Protein 2MIM (pdb70)

Secondary structure (DSSP, 8-state):
----SSSTT-EEEETTEEEEE-TT-SSSB---S-GGG-BTTEEEEES--SB--EEEEEETTEEEEEE--B-SSSS--SS------S-SS-S--------S--SSSS----EEEETTEEEE----SSSSS--S--EESS------SSB-S-BSSS---S-EE--SSTT---EEE-----

Organism: Gallus gallus (NCBI:txid9031)

GO terms:
  GO:0042105 alpha-beta T cell receptor complex (C, IMP)

Radius of gyration: 16.87 Å; Cα contacts (8 Å, |Δi|>4): 384; chains: 1; bounding box: 54×38×41 Å

Solvent-accessible surface area: 12062 Å² total; per-residue (Å²): 109,129,133,143,32,78,77,115,4,17,27,63,30,47,25,56,29,10,30,2,40,2,36,1,71,40,126,79,11,147,24,97,31,44,93,96,33,27,76,115,45,75,0,55,2,99,80,22,76,66,44,78,39,17,2,15,0,36,1,56,135,80,42,42,9,11,26,25,24,60,142,16,29,117,67,79,74,80,190,140,144,91,77,203,158,60,101,104,161,129,126,75,93,191,116,114,67,52,102,81,197,85,69,130,157,74,74,38,14,27,37,107,122,51,95,40,74,8,18,2,56,17,21,63,77,125,130,134,101,39,46,46,7,25,53,18,71,161,80,118,38,30,88,37,197,102,0,65,27,21,17,69,183,70,55,14,172,10,37,4,13,4,34,118,70,118,108,10,68,8,42,0,31,15,124,64,182,216

Nearest PDB structures (foldseek):
  2mim-assembly1_A  TM=8.757E-01  e=3.373E-28  Gallus gallus
  1xmw-assembly1_A  TM=4.851E-01  e=3.081E-08  unclassified
  7kv5-assembly1_AAA  TM=5.959E-01  e=1.002E+00  Bacteroides fluxus YIT 12057
  8dul-assembly1_B  TM=2.317E-01  e=1.058E+00  Western equine encephalitis virus
  8eeu-assembly1_D  TM=1.425E-01  e=3.004E+00  Venezuelan equine encephalitis virus

Structure (mmCIF, N/CA/C/O backbone):
data_2MIM
#
_entry.id   2MIM
#
loop_
_atom_site.group_PDB
_atom_site.id
_atom_site.type_symbol
_atom_site.label_atom_id
_atom_site.label_alt_id
_atom_site.label_comp_id
_atom_site.label_asym_id
_atom_site.label_entity_id
_atom_site.label_seq_id
_atom_site.pdbx_PDB_ins_code
_atom_site.Cartn_x
_atom_site.Cartn_y
_atom_site.Cartn_z
_atom_site.occupancy
_atom_site.B_iso_or_equiv
_atom_site.auth_seq_id
_atom_site.auth_comp_id
_atom_site.auth_asym_id
_atom_site.auth_atom_id
_atom_site.pdbx_PDB_model_num
ATOM 1 N N . GLY A 1 1 ? 12.195 -1.072 20.837 1.00 0.00 1 GLY A N 1
ATOM 2 C CA . GLY A 1 1 ? 13.545 -1.640 20.567 1.00 0.00 1 GLY A CA 1
ATOM 3 C C . GLY A 1 1 ? 13.513 -2.737 19.521 1.00 0.00 1 GLY A C 1
ATOM 4 O O . GLY A 1 1 ? 13.911 -2.523 18.375 1.00 0.00 1 GLY A O 1
ATOM 10 N N . SER A 1 2 ? 13.040 -3.915 19.915 1.00 0.00 2 SER A N 1
ATOM 11 C CA . SER A 1 2 ? 12.959 -5.050 19.003 1.00 0.00 2 SER A CA 1
ATOM 12 C C . SER A 1 2 ? 11.656 -5.018 18.209 1.00 0.00 2 SER A C 1
ATOM 13 O O . SER A 1 2 ? 10.704 -5.728 18.532 1.00 0.00 2 SER A O 1
ATOM 21 N N . HIS A 1 3 ? 11.622 -4.190 17.170 1.00 0.00 3 HIS A N 1
ATOM 22 C CA . HIS A 1 3 ? 10.437 -4.065 16.330 1.00 0.00 3 HIS A CA 1
ATOM 23 C C . HIS A 1 3 ? 10.696 -4.624 14.935 1.00 0.00 3 HIS A C 1
ATOM 24 O O . HIS A 1 3 ? 9.801 -5.186 14.304 1.00 0.00 3 HIS A O 1
ATOM 38 N N . MET A 1 4 ? 11.927 -4.464 14.458 1.00 0.00 4 MET A N 1
ATOM 39 C CA . MET A 1 4 ? 12.304 -4.952 13.136 1.00 0.00 4 MET A CA 1
ATOM 40 C C . MET A 1 4 ? 11.473 -4.279 12.049 1.00 0.00 4 MET A C 1
ATOM 41 O O . MET A 1 4 ? 10.380 -3.776 12.311 1.00 0.00 4 MET A O 1
ATOM 55 N N . GLY A 1 5 ? 11.997 -4.274 10.828 1.00 0.00 5 GLY A N 1
ATOM 56 C CA . GLY A 1 5 ? 11.290 -3.660 9.720 1.00 0.00 5 GLY A CA 1
ATOM 57 C C . GLY A 1 5 ? 11.205 -2.153 9.849 1.00 0.00 5 GLY A C 1
ATOM 58 O O . GLY A 1 5 ? 12.145 -1.438 9.501 1.00 0.00 5 GLY A O 1
ATOM 62 N N . GLN A 1 6 ? 10.074 -1.668 10.351 1.00 0.00 6 GLN A N 1
ATOM 63 C CA . GLN A 1 6 ? 9.867 -0.235 10.527 1.00 0.00 6 GLN A CA 1
ATOM 64 C C . GLN A 1 6 ? 8.517 0.043 11.180 1.00 0.00 6 GLN A C 1
ATOM 65 O O . GLN A 1 6 ? 8.423 0.832 12.121 1.00 0.00 6 GLN A O 1
ATOM 79 N N . GLU A 1 7 ? 7.475 -0.609 10.676 1.00 0.00 7 GLU A N 1
ATOM 80 C CA . GLU A 1 7 ? 6.131 -0.431 11.211 1.00 0.00 7 GLU A CA 1
ATOM 81 C C . GLU A 1 7 ? 5.395 -1.764 11.289 1.00 0.00 7 GLU A C 1
ATOM 82 O O . GLU A 1 7 ? 6.002 -2.826 11.152 1.00 0.00 7 GLU A O 1
ATOM 94 N N . GLU A 1 8 ? 4.082 -1.703 11.508 1.00 0.00 8 GLU A N 1
ATOM 95 C CA . GLU A 1 8 ? 3.264 -2.909 11.601 1.00 0.00 8 GLU A CA 1
ATOM 96 C C . GLU A 1 8 ? 3.585 -3.865 10.457 1.00 0.00 8 GLU A C 1
ATOM 97 O O . GLU A 1 8 ? 3.693 -5.075 10.654 1.00 0.00 8 GLU A O 1
ATOM 109 N N . PHE A 1 9 ? 3.748 -3.308 9.263 1.00 0.00 9 PHE A N 1
ATOM 110 C CA . PHE A 1 9 ? 4.069 -4.103 8.087 1.00 0.00 9 PHE A CA 1
ATOM 111 C C . PHE A 1 9 ? 5.520 -4.573 8.138 1.00 0.00 9 PHE A C 1
ATOM 112 O O . PHE A 1 9 ? 5.858 -5.631 7.609 1.00 0.00 9 PHE A O 1
ATOM 129 N N . ALA A 1 10 ? 6.371 -3.777 8.785 1.00 0.00 10 ALA A N 1
ATOM 130 C CA . ALA A 1 10 ? 7.789 -4.104 8.919 1.00 0.00 10 ALA A CA 1
ATOM 131 C C . ALA A 1 10 ? 8.378 -4.618 7.607 1.00 0.00 10 ALA A C 1
ATOM 132 O O . ALA A 1 10 ? 8.308 -5.811 7.309 1.00 0.00 10 ALA A O 1
ATOM 139 N N . VAL A 1 11 ? 8.960 -3.712 6.828 1.00 0.00 11 VAL A N 1
ATOM 140 C CA . VAL A 1 11 ? 9.563 -4.078 5.551 1.00 0.00 11 VAL A CA 1
ATOM 141 C C . VAL A 1 11 ? 11.066 -4.282 5.689 1.00 0.00 11 VAL A C 1
ATOM 142 O O . VAL A 1 11 ? 11.733 -3.566 6.435 1.00 0.00 11 VAL A O 1
ATOM 155 N N . GLU A 1 12 ? 11.593 -5.258 4.959 1.00 0.00 12 GLU A N 1
ATOM 156 C CA . GLU A 1 12 ? 13.019 -5.550 4.996 1.00 0.00 12 GLU A CA 1
ATOM 157 C C . GLU A 1 12 ? 13.581 -5.692 3.587 1.00 0.00 12 GLU A C 1
ATOM 158 O O . GLU A 1 12 ? 13.310 -6.674 2.896 1.00 0.00 12 GLU A O 1
ATOM 170 N N . ILE A 1 13 ? 14.366 -4.706 3.165 1.00 0.00 13 ILE A N 1
ATOM 171 C CA . ILE A 1 13 ? 14.966 -4.726 1.837 1.00 0.00 13 ILE A CA 1
ATOM 172 C C . ILE A 1 13 ? 16.288 -5.487 1.847 1.00 0.00 13 ILE A C 1
ATOM 173 O O . ILE A 1 13 ? 17.096 -5.334 2.762 1.00 0.00 13 ILE A O 1
ATOM 189 N N . SER A 1 14 ? 16.502 -6.306 0.823 1.00 0.00 14 SER A N 1
ATOM 190 C CA . SER A 1 14 ? 17.727 -7.089 0.713 1.00 0.00 14 SER A CA 1
ATOM 191 C C . SER A 1 14 ? 18.235 -7.100 -0.725 1.00 0.00 14 SER A C 1
ATOM 192 O O . SER A 1 14 ? 17.783 -7.898 -1.546 1.00 0.00 14 SER A O 1
ATOM 200 N N . GLY A 1 15 ? 19.173 -6.207 -1.024 1.00 0.00 15 GLY A N 1
ATOM 201 C CA . GLY A 1 15 ? 19.721 -6.130 -2.366 1.00 0.00 15 GLY A CA 1
ATOM 202 C C . GLY A 1 15 ? 18.653 -5.854 -3.406 1.00 0.00 15 GLY A C 1
ATOM 203 O O . GLY A 1 15 ? 18.083 -4.765 -3.446 1.00 0.00 15 GLY A O 1
ATOM 207 N N . THR A 1 16 ? 18.377 -6.846 -4.246 1.00 0.00 16 THR A N 1
ATOM 208 C CA . THR A 1 16 ? 17.364 -6.706 -5.286 1.00 0.00 16 THR A CA 1
ATOM 209 C C . THR A 1 16 ? 16.056 -7.378 -4.873 1.00 0.00 16 THR A C 1
ATOM 210 O O . THR A 1 16 ? 15.146 -7.533 -5.688 1.00 0.00 16 THR A O 1
ATOM 221 N N . THR A 1 17 ? 15.965 -7.776 -3.606 1.00 0.00 17 THR A N 1
ATOM 222 C CA . THR A 1 17 ? 14.767 -8.430 -3.095 1.00 0.00 17 THR A CA 1
ATOM 223 C C . THR A 1 17 ? 14.380 -7.870 -1.729 1.00 0.00 17 THR A C 1
ATOM 224 O O . THR A 1 17 ? 15.199 -7.821 -0.812 1.00 0.00 17 THR A O 1
ATOM 235 N N . VAL A 1 18 ? 13.124 -7.456 -1.602 1.00 0.00 18 VAL A N 1
ATOM 236 C CA . VAL A 1 18 ? 12.621 -6.907 -0.348 1.00 0.00 18 VAL A CA 1
ATOM 237 C C . VAL A 1 18 ? 11.373 -7.661 0.107 1.00 0.00 18 VAL A C 1
ATOM 238 O O . VAL A 1 18 ? 10.481 -7.943 -0.693 1.00 0.00 18 VAL A O 1
ATOM 251 N N . THR A 1 19 ? 11.323 -7.990 1.394 1.00 0.00 19 THR A N 1
ATOM 252 C CA . THR A 1 19 ? 10.190 -8.720 1.952 1.00 0.00 19 THR A CA 1
ATOM 253 C C . THR A 1 19 ? 9.370 -7.838 2.889 1.00 0.00 19 THR A C 1
ATOM 254 O O . THR A 1 19 ? 9.901 -6.932 3.532 1.00 0.00 19 THR A O 1
ATOM 265 N N . ILE A 1 20 ? 8.071 -8.115 2.962 1.00 0.00 20 ILE A N 1
ATOM 266 C CA . ILE A 1 20 ? 7.169 -7.356 3.822 1.00 0.00 20 ILE A CA 1
ATOM 267 C C . ILE A 1 20 ? 6.372 -8.290 4.726 1.00 0.00 20 ILE A C 1
ATOM 268 O O . ILE A 1 20 ? 6.001 -9.388 4.319 1.00 0.00 20 ILE A O 1
ATOM 284 N N . THR A 1 21 ? 6.119 -7.853 5.955 1.00 0.00 21 THR A N 1
ATOM 285 C CA . THR A 1 21 ? 5.373 -8.660 6.916 1.00 0.00 21 THR A CA 1
ATOM 286 C C . THR A 1 21 ? 3.924 -8.184 7.033 1.00 0.00 21 THR A C 1
ATOM 287 O O . THR A 1 21 ? 3.653 -6.983 7.032 1.00 0.00 21 THR A O 1
ATOM 298 N N . CYS A 1 22 ? 2.998 -9.136 7.146 1.00 0.00 22 CYS A N 1
ATOM 299 C CA . CYS A 1 22 ? 1.580 -8.811 7.277 1.00 0.00 22 CYS A CA 1
ATOM 300 C C . CYS A 1 22 ? 1.169 -8.776 8.750 1.00 0.00 22 CYS A C 1
ATOM 301 O O . CYS A 1 22 ? 1.167 -9.807 9.423 1.00 0.00 22 CYS A O 1
ATOM 308 N N . PRO A 1 23 ? 0.820 -7.588 9.276 1.00 0.00 23 PRO A N 1
ATOM 309 C CA . PRO A 1 23 ? 0.416 -7.432 10.674 1.00 0.00 23 PRO A CA 1
ATOM 310 C C . PRO A 1 23 ? -1.061 -7.739 10.911 1.00 0.00 23 PRO A C 1
ATOM 311 O O . PRO A 1 23 ? -1.557 -7.601 12.030 1.00 0.00 23 PRO A O 1
ATOM 322 N N . SER A 1 24 ? -1.764 -8.148 9.860 1.00 0.00 24 SER A N 1
ATOM 323 C CA . SER A 1 24 ? -3.184 -8.462 9.972 1.00 0.00 24 SER A CA 1
ATOM 324 C C . SER A 1 24 ? -3.423 -9.575 10.987 1.00 0.00 24 SER A C 1
ATOM 325 O O . SER A 1 24 ? -4.411 -9.558 11.720 1.00 0.00 24 SER A O 1
ATOM 333 N N . SER A 1 25 ? -2.509 -10.535 11.026 1.00 0.00 25 SER A N 1
ATOM 334 C CA . SER A 1 25 ? -2.613 -11.656 11.958 1.00 0.00 25 SER A CA 1
ATOM 335 C C . SER A 1 25 ? -1.438 -12.619 11.794 1.00 0.00 25 SER A C 1
ATOM 336 O O . SER A 1 25 ? -0.452 -12.536 12.527 1.00 0.00 25 SER A O 1
ATOM 344 N N . GLY A 1 26 ? -1.545 -13.533 10.831 1.00 0.00 26 GLY A N 1
ATOM 345 C CA . GLY A 1 26 ? -0.480 -14.493 10.599 1.00 0.00 26 GLY A CA 1
ATOM 346 C C . GLY A 1 26 ? -0.976 -15.927 10.585 1.00 0.00 26 GLY A C 1
ATOM 347 O O . GLY A 1 26 ? -0.422 -16.788 11.269 1.00 0.00 26 GLY A O 1
ATOM 351 N N . ASP A 1 27 ? -2.022 -16.184 9.806 1.00 0.00 27 ASP A N 1
ATOM 352 C CA . ASP A 1 27 ? -2.592 -17.524 9.707 1.00 0.00 27 ASP A CA 1
ATOM 353 C C . ASP A 1 27 ? -2.909 -17.879 8.256 1.00 0.00 27 ASP A C 1
ATOM 354 O O . ASP A 1 27 ? -2.624 -18.986 7.800 1.00 0.00 27 ASP A O 1
ATOM 363 N N . ASP A 1 28 ? -3.500 -16.930 7.537 1.00 0.00 28 ASP A N 1
ATOM 364 C CA . ASP A 1 28 ? -3.858 -17.134 6.138 1.00 0.00 28 ASP A CA 1
ATOM 365 C C . ASP A 1 28 ? -4.047 -15.792 5.440 1.00 0.00 28 ASP A C 1
ATOM 366 O O . ASP A 1 28 ? -5.155 -15.437 5.036 1.00 0.00 28 ASP A O 1
ATOM 375 N N . ILE A 1 29 ? -2.956 -15.046 5.315 1.00 0.00 29 ILE A N 1
ATOM 376 C CA . ILE A 1 29 ? -2.992 -13.735 4.683 1.00 0.00 29 ILE A CA 1
ATOM 377 C C . ILE A 1 29 ? -3.171 -13.844 3.172 1.00 0.00 29 ILE A C 1
ATOM 378 O O . ILE A 1 29 ? -2.566 -14.695 2.520 1.00 0.00 29 ILE A O 1
ATOM 394 N N . LYS A 1 30 ? -4.013 -12.971 2.629 1.00 0.00 30 LYS A N 1
ATOM 395 C CA . LYS A 1 30 ? -4.288 -12.953 1.199 1.00 0.00 30 LYS A CA 1
ATOM 396 C C . LYS A 1 30 ? -3.905 -11.610 0.586 1.00 0.00 30 LYS A C 1
ATOM 397 O O . LYS A 1 30 ? -4.490 -10.578 0.914 1.00 0.00 30 LYS A O 1
ATOM 416 N N . TRP A 1 31 ? -2.924 -11.631 -0.309 1.00 0.00 31 TRP A N 1
ATOM 417 C CA . TRP A 1 31 ? -2.471 -10.414 -0.970 1.00 0.00 31 TRP A CA 1
ATOM 418 C C . TRP A 1 31 ? -3.285 -10.158 -2.235 1.00 0.00 31 TRP A C 1
ATOM 419 O O . TRP A 1 31 ? -4.063 -11.010 -2.663 1.00 0.00 31 TRP A O 1
ATOM 440 N N . LYS A 1 32 ? -3.116 -8.978 -2.822 1.00 0.00 32 LYS A N 1
ATOM 441 C CA . LYS A 1 32 ? -3.859 -8.621 -4.032 1.00 0.00 32 LYS A CA 1
ATOM 442 C C . LYS A 1 32 ? -2.962 -7.964 -5.084 1.00 0.00 32 LYS A C 1
ATOM 443 O O . LYS A 1 32 ? -2.741 -8.535 -6.151 1.00 0.00 32 LYS A O 1
ATOM 462 N N . PRO A 1 33 ? -2.442 -6.748 -4.806 1.00 0.00 33 PRO A N 1
ATOM 463 C CA . PRO A 1 33 ? -1.581 -6.011 -5.731 1.00 0.00 33 PRO A CA 1
ATOM 464 C C . PRO A 1 33 ? -0.730 -6.915 -6.618 1.00 0.00 33 PRO A C 1
ATOM 465 O O . PRO A 1 33 ? -0.547 -6.643 -7.805 1.00 0.00 33 PRO A O 1
ATOM 476 N N . ASP A 1 34 ? -0.215 -7.991 -6.036 1.00 0.00 34 ASP A N 1
ATOM 477 C CA . ASP A 1 34 ? 0.613 -8.935 -6.775 1.00 0.00 34 ASP A CA 1
ATOM 478 C C . ASP A 1 34 ? 0.857 -10.198 -5.952 1.00 0.00 34 ASP A C 1
ATOM 479 O O . ASP A 1 34 ? 1.807 -10.270 -5.174 1.00 0.00 34 ASP A O 1
ATOM 488 N N . PRO A 1 35 ? 0.000 -11.217 -6.120 1.00 0.00 35 PRO A N 1
ATOM 489 C CA . PRO A 1 35 ? 0.127 -12.482 -5.395 1.00 0.00 35 PRO A CA 1
ATOM 490 C C . PRO A 1 35 ? 1.397 -13.224 -5.784 1.00 0.00 35 PRO A C 1
ATOM 491 O O . PRO A 1 35 ? 1.910 -14.043 -5.022 1.00 0.00 35 PRO A O 1
ATOM 502 N N . ALA A 1 36 ? 1.904 -12.921 -6.974 1.00 0.00 36 ALA A N 1
ATOM 503 C CA . ALA A 1 36 ? 3.124 -13.549 -7.467 1.00 0.00 36 ALA A CA 1
ATOM 504 C C . ALA A 1 36 ? 4.270 -13.343 -6.482 1.00 0.00 36 ALA A C 1
ATOM 505 O O . ALA A 1 36 ? 5.146 -14.197 -6.342 1.00 0.00 36 ALA A O 1
ATOM 512 N N . LEU A 1 37 ? 4.247 -12.206 -5.793 1.00 0.00 37 LEU A N 1
ATOM 513 C CA . LEU A 1 37 ? 5.274 -11.882 -4.809 1.00 0.00 37 LEU A CA 1
ATOM 514 C C . LEU A 1 37 ? 4.650 -11.718 -3.427 1.00 0.00 37 LEU A C 1
ATOM 515 O O . LEU A 1 37 ? 4.964 -10.777 -2.698 1.00 0.00 37 LEU A O 1
ATOM 531 N N . GLY A 1 38 ? 3.763 -12.642 -3.076 1.00 0.00 38 GLY A N 1
ATOM 532 C CA . GLY A 1 38 ? 3.103 -12.589 -1.786 1.00 0.00 38 GLY A CA 1
ATOM 533 C C . GLY A 1 38 ? 3.144 -13.918 -1.064 1.00 0.00 38 GLY A C 1
ATOM 534 O O . GLY A 1 38 ? 2.533 -14.892 -1.505 1.00 0.00 38 GLY A O 1
ATOM 538 N N . ASP A 1 39 ? 3.866 -13.960 0.050 1.00 0.00 39 ASP A N 1
ATOM 539 C CA . ASP A 1 39 ? 3.982 -15.185 0.834 1.00 0.00 39 ASP A CA 1
ATOM 540 C C . ASP A 1 39 ? 3.000 -15.175 2.001 1.00 0.00 39 ASP A C 1
ATOM 541 O O . ASP A 1 39 ? 2.297 -14.190 2.222 1.00 0.00 39 ASP A O 1
ATOM 550 N N . ASN A 1 40 ? 2.957 -16.270 2.753 1.00 0.00 40 ASN A N 1
ATOM 551 C CA . ASN A 1 40 ? 2.060 -16.356 3.897 1.00 0.00 40 ASN A CA 1
ATOM 552 C C . ASN A 1 40 ? 2.550 -15.452 5.015 1.00 0.00 40 ASN A C 1
ATOM 553 O O . ASN A 1 40 ? 3.662 -15.613 5.519 1.00 0.00 40 ASN A O 1
ATOM 564 N N . ASN A 1 41 ? 1.722 -14.487 5.383 1.00 0.00 41 ASN A N 1
ATOM 565 C CA . ASN A 1 41 ? 2.076 -13.536 6.426 1.00 0.00 41 ASN A CA 1
ATOM 566 C C . ASN A 1 41 ? 3.308 -12.743 6.005 1.00 0.00 41 ASN A C 1
ATOM 567 O O . ASN A 1 41 ? 4.003 -12.160 6.837 1.00 0.00 41 ASN A O 1
ATOM 578 N N . LYS A 1 42 ? 3.579 -12.733 4.699 1.00 0.00 42 LYS A N 1
ATOM 579 C CA . LYS A 1 42 ? 4.732 -12.024 4.173 1.00 0.00 42 LYS A CA 1
ATOM 580 C C . LYS A 1 42 ? 4.564 -11.703 2.689 1.00 0.00 42 LYS A C 1
ATOM 581 O O . LYS A 1 42 ? 3.746 -12.306 1.999 1.00 0.00 42 LYS A O 1
ATOM 600 N N . TYR A 1 43 ? 5.357 -10.752 2.206 1.00 0.00 43 TYR A N 1
ATOM 601 C CA . TYR A 1 43 ? 5.318 -10.350 0.803 1.00 0.00 43 TYR A CA 1
ATOM 602 C C . TYR A 1 43 ? 6.734 -10.263 0.250 1.00 0.00 43 TYR A C 1
ATOM 603 O O . TYR A 1 43 ? 7.452 -9.297 0.505 1.00 0.00 43 TYR A O 1
ATOM 621 N N . ILE A 1 44 ? 7.135 -11.286 -0.492 1.00 0.00 44 ILE A N 1
ATOM 622 C CA . ILE A 1 44 ? 8.473 -11.336 -1.065 1.00 0.00 44 ILE A CA 1
ATOM 623 C C . ILE A 1 44 ? 8.541 -10.605 -2.401 1.00 0.00 44 ILE A C 1
ATOM 624 O O . ILE A 1 44 ? 8.119 -11.133 -3.429 1.00 0.00 44 ILE A O 1
ATOM 640 N N . ILE A 1 45 ? 9.083 -9.391 -2.380 1.00 0.00 45 ILE A N 1
ATOM 641 C CA . ILE A 1 45 ? 9.213 -8.592 -3.594 1.00 0.00 45 ILE A CA 1
ATOM 642 C C . ILE A 1 45 ? 10.510 -8.917 -4.324 1.00 0.00 45 ILE A C 1
ATOM 643 O O . ILE A 1 45 ? 11.574 -9.001 -3.711 1.00 0.00 45 ILE A O 1
ATOM 659 N N . GLN A 1 46 ? 10.416 -9.098 -5.636 1.00 0.00 46 GLN A N 1
ATOM 660 C CA . GLN A 1 46 ? 11.583 -9.413 -6.447 1.00 0.00 46 GLN A CA 1
ATOM 661 C C . GLN A 1 46 ? 11.498 -8.732 -7.807 1.00 0.00 46 GLN A C 1
ATOM 662 O O . GLN A 1 46 ? 10.420 -8.630 -8.394 1.00 0.00 46 GLN A O 1
ATOM 676 N N . ASN A 1 47 ? 12.638 -8.258 -8.301 1.00 0.00 47 ASN A N 1
ATOM 677 C CA . ASN A 1 47 ? 12.684 -7.577 -9.590 1.00 0.00 47 ASN A CA 1
ATOM 678 C C . ASN A 1 47 ? 11.698 -6.412 -9.617 1.00 0.00 47 ASN A C 1
ATOM 679 O O . ASN A 1 47 ? 11.219 -6.013 -10.678 1.00 0.00 47 ASN A O 1
ATOM 690 N N . HIS A 1 48 ? 11.397 -5.875 -8.437 1.00 0.00 48 HIS A N 1
ATOM 691 C CA . HIS A 1 48 ? 10.466 -4.761 -8.313 1.00 0.00 48 HIS A CA 1
ATOM 692 C C . HIS A 1 48 ? 10.906 -3.580 -9.171 1.00 0.00 48 HIS A C 1
ATOM 693 O O . HIS A 1 48 ? 12.041 -3.531 -9.645 1.00 0.00 48 HIS A O 1
ATOM 707 N N . ASP A 1 49 ? 9.998 -2.631 -9.364 1.00 0.00 49 ASP A N 1
ATOM 708 C CA . ASP A 1 49 ? 10.288 -1.448 -10.164 1.00 0.00 49 ASP A CA 1
ATOM 709 C C . ASP A 1 49 ? 10.150 -0.180 -9.329 1.00 0.00 49 ASP A C 1
ATOM 710 O O . ASP A 1 49 ? 9.196 -0.029 -8.564 1.00 0.00 49 ASP A O 1
ATOM 719 N N . SER A 1 50 ? 11.106 0.731 -9.481 1.00 0.00 50 SER A N 1
ATOM 720 C CA . SER A 1 50 ? 11.089 1.990 -8.743 1.00 0.00 50 SER A CA 1
ATOM 721 C C . SER A 1 50 ? 9.773 2.727 -8.960 1.00 0.00 50 SER A C 1
ATOM 722 O O . SER A 1 50 ? 9.627 3.481 -9.923 1.00 0.00 50 SER A O 1
ATOM 730 N N . SER A 1 51 ? 8.812 2.504 -8.068 1.00 0.00 51 SER A N 1
ATOM 731 C CA . SER A 1 51 ? 7.512 3.153 -8.185 1.00 0.00 51 SER A CA 1
ATOM 732 C C . SER A 1 51 ? 6.616 2.841 -6.995 1.00 0.00 51 SER A C 1
ATOM 733 O O . SER A 1 51 ? 6.974 2.047 -6.123 1.00 0.00 51 SER A O 1
ATOM 741 N N . PRO A 1 52 ? 5.437 3.493 -6.946 1.00 0.00 52 PRO A N 1
ATOM 742 C CA . PRO A 1 52 ? 4.472 3.331 -5.867 1.00 0.00 52 PRO A CA 1
ATOM 743 C C . PRO A 1 52 ? 3.446 2.236 -6.115 1.00 0.00 52 PRO A C 1
ATOM 744 O O . PRO A 1 52 ? 3.370 1.661 -7.202 1.00 0.00 52 PRO A O 1
ATOM 755 N N . LEU A 1 53 ? 2.645 1.977 -5.087 1.00 0.00 53 LEU A N 1
ATOM 756 C CA . LEU A 1 53 ? 1.591 0.977 -5.147 1.00 0.00 53 LEU A CA 1
ATOM 757 C C . LEU A 1 53 ? 0.880 0.885 -3.808 1.00 0.00 53 LEU A C 1
ATOM 758 O O . LEU A 1 53 ? 1.488 1.069 -2.755 1.00 0.00 53 LEU A O 1
ATOM 774 N N . THR A 1 54 ? -0.403 0.574 -3.852 1.00 0.00 54 THR A N 1
ATOM 775 C CA . THR A 1 54 ? -1.185 0.429 -2.639 1.00 0.00 54 THR A CA 1
ATOM 776 C C . THR A 1 54 ? -1.324 -1.052 -2.316 1.00 0.00 54 THR A C 1
ATOM 777 O O . THR A 1 54 ? -1.995 -1.795 -3.032 1.00 0.00 54 THR A O 1
ATOM 788 N N . VAL A 1 55 ? -0.658 -1.480 -1.252 1.00 0.00 55 VAL A N 1
ATOM 789 C CA . VAL A 1 55 ? -0.683 -2.878 -0.859 1.00 0.00 55 VAL A CA 1
ATOM 790 C C . VAL A 1 55 ? -1.725 -3.138 0.221 1.00 0.00 55 VAL A C 1
ATOM 791 O O . VAL A 1 55 ? -1.758 -2.460 1.247 1.00 0.00 55 VAL A O 1
ATOM 804 N N . SER A 1 56 ? -2.575 -4.129 -0.022 1.00 0.00 56 SER A N 1
ATOM 805 C CA . SER A 1 56 ? -3.621 -4.488 0.923 1.00 0.00 56 SER A CA 1
ATOM 806 C C . SER A 1 56 ? -3.390 -5.891 1.470 1.00 0.00 56 SER A C 1
ATOM 807 O O . SER A 1 56 ? -3.044 -6.811 0.728 1.00 0.00 56 SER A O 1
ATOM 815 N N . CYS A 1 57 ? -3.575 -6.043 2.774 1.00 0.00 57 CYS A N 1
ATOM 816 C CA . CYS A 1 57 ? -3.381 -7.326 3.433 1.00 0.00 57 CYS A CA 1
ATOM 817 C C . CYS A 1 57 ? -4.673 -7.797 4.086 1.00 0.00 57 CYS A C 1
ATOM 818 O O . CYS A 1 57 ? -5.439 -6.994 4.619 1.00 0.00 57 CYS A O 1
ATOM 825 N N . THR A 1 58 ? -4.915 -9.101 4.034 1.00 0.00 58 THR A N 1
ATOM 826 C CA . THR A 1 58 ? -6.122 -9.669 4.616 1.00 0.00 58 THR A CA 1
ATOM 827 C C . THR A 1 58 ? -5.825 -10.976 5.343 1.00 0.00 58 THR A C 1
ATOM 828 O O . THR A 1 58 ? -5.686 -12.026 4.716 1.00 0.00 58 THR A O 1
ATOM 839 N N . ALA A 1 59 ? -5.744 -10.909 6.667 1.00 0.00 59 ALA A N 1
ATOM 840 C CA . ALA A 1 59 ? -5.481 -12.094 7.473 1.00 0.00 59 ALA A CA 1
ATOM 841 C C . ALA A 1 59 ? -6.709 -12.470 8.293 1.00 0.00 59 ALA A C 1
ATOM 842 O O . ALA A 1 59 ? -6.946 -11.910 9.364 1.00 0.00 59 ALA A O 1
ATOM 849 N N . GLY A 1 60 ? -7.493 -13.414 7.783 1.00 0.00 60 GLY A N 1
ATOM 850 C CA . GLY A 1 60 ? -8.690 -13.835 8.486 1.00 0.00 60 GLY A CA 1
ATOM 851 C C . GLY A 1 60 ? -9.710 -12.719 8.600 1.00 0.00 60 GLY A C 1
ATOM 852 O O . GLY A 1 60 ? -10.409 -12.408 7.636 1.00 0.00 60 GLY A O 1
ATOM 856 N N . ASP A 1 61 ? -9.792 -12.114 9.780 1.00 0.00 61 ASP A N 1
ATOM 857 C CA . ASP A 1 61 ? -10.732 -11.024 10.016 1.00 0.00 61 ASP A CA 1
ATOM 858 C C . ASP A 1 61 ? -9.996 -9.705 10.234 1.00 0.00 61 ASP A C 1
ATOM 859 O O . ASP A 1 61 ? -10.490 -8.815 10.927 1.00 0.00 61 ASP A O 1
ATOM 868 N N . GLN A 1 62 ? -8.812 -9.585 9.640 1.00 0.00 62 GLN A N 1
ATOM 869 C CA . GLN A 1 62 ? -8.009 -8.373 9.772 1.00 0.00 62 GLN A CA 1
ATOM 870 C C . GLN A 1 62 ? -7.641 -7.811 8.402 1.00 0.00 62 GLN A C 1
ATOM 871 O O . GLN A 1 62 ? -7.515 -8.554 7.429 1.00 0.00 62 GLN A O 1
ATOM 885 N N . GLU A 1 63 ? -7.469 -6.494 8.333 1.00 0.00 63 GLU A N 1
ATOM 886 C CA . GLU A 1 63 ? -7.116 -5.833 7.082 1.00 0.00 63 GLU A CA 1
ATOM 887 C C . GLU A 1 63 ? -6.095 -4.724 7.316 1.00 0.00 63 GLU A C 1
ATOM 888 O O . GLU A 1 63 ? -6.314 -3.825 8.129 1.00 0.00 63 GLU A O 1
ATOM 900 N N . HIS A 1 64 ? -4.979 -4.793 6.597 1.00 0.00 64 HIS A N 1
ATOM 901 C CA . HIS A 1 64 ? -3.922 -3.795 6.722 1.00 0.00 64 HIS A CA 1
ATOM 902 C C . HIS A 1 64 ? -3.437 -3.345 5.348 1.00 0.00 64 HIS A C 1
ATOM 903 O O . HIS A 1 64 ? -3.192 -4.167 4.466 1.00 0.00 64 HIS A O 1
ATOM 917 N N . THR A 1 65 ? -3.305 -2.035 5.170 1.00 0.00 65 THR A N 1
ATOM 918 C CA . THR A 1 65 ? -2.854 -1.477 3.900 1.00 0.00 65 THR A CA 1
ATOM 919 C C . THR A 1 65 ? -1.694 -0.507 4.107 1.00 0.00 65 THR A C 1
ATOM 920 O O . THR A 1 65 ? -1.583 0.127 5.156 1.00 0.00 65 THR A O 1
ATOM 931 N N . MET A 1 66 ? -0.830 -0.398 3.103 1.00 0.00 66 MET A N 1
ATOM 932 C CA . MET A 1 66 ? 0.320 0.499 3.183 1.00 0.00 66 MET A CA 1
ATOM 933 C C . MET A 1 66 ? 0.855 0.832 1.793 1.00 0.00 66 MET A C 1
ATOM 934 O O . MET A 1 66 ? 1.037 -0.055 0.960 1.00 0.00 66 MET A O 1
ATOM 948 N N . TYR A 1 67 ? 1.114 2.112 1.546 1.00 0.00 67 TYR A N 1
ATOM 949 C CA . TYR A 1 67 ? 1.634 2.537 0.253 1.00 0.00 67 TYR A CA 1
ATOM 950 C C . TYR A 1 67 ? 3.083 2.099 0.088 1.00 0.00 67 TYR A C 1
ATOM 951 O O . TYR A 1 67 ? 3.911 2.304 0.975 1.00 0.00 67 TYR A O 1
ATOM 969 N N . LEU A 1 68 ? 3.376 1.480 -1.049 1.00 0.00 68 LEU A N 1
ATOM 970 C CA . LEU A 1 68 ? 4.719 0.993 -1.332 1.00 0.00 68 LEU A CA 1
ATOM 971 C C . LEU A 1 68 ? 5.310 1.681 -2.560 1.00 0.00 68 LEU A C 1
ATOM 972 O O . LEU A 1 68 ? 4.975 1.336 -3.693 1.00 0.00 68 LEU A O 1
ATOM 988 N N . ASN A 1 69 ? 6.201 2.643 -2.332 1.00 0.00 69 ASN A N 1
ATOM 989 C CA . ASN A 1 69 ? 6.844 3.354 -3.433 1.00 0.00 69 ASN A CA 1
ATOM 990 C C . ASN A 1 69 ? 8.343 3.451 -3.212 1.00 0.00 69 ASN A C 1
ATOM 991 O O . ASN A 1 69 ? 8.816 4.270 -2.424 1.00 0.00 69 ASN A O 1
ATOM 1002 N N . ALA A 1 70 ? 9.085 2.610 -3.916 1.00 0.00 70 ALA A N 1
ATOM 1003 C CA . ALA A 1 70 ? 10.534 2.599 -3.799 1.00 0.00 70 ALA A CA 1
ATOM 1004 C C . ALA A 1 70 ? 11.166 1.738 -4.887 1.00 0.00 70 ALA A C 1
ATOM 1005 O O . ALA A 1 70 ? 10.464 1.156 -5.718 1.00 0.00 70 ALA A O 1
ATOM 1012 N N . LYS A 1 71 ? 12.494 1.665 -4.876 1.00 0.00 71 LYS A N 1
ATOM 1013 C CA . LYS A 1 71 ? 13.230 0.874 -5.856 1.00 0.00 71 LYS A CA 1
ATOM 1014 C C . LYS A 1 71 ? 14.049 -0.213 -5.166 1.00 0.00 71 LYS A C 1
ATOM 1015 O O . LYS A 1 71 ? 14.521 -0.029 -4.045 1.00 0.00 71 LYS A O 1
ATOM 1034 N N . VAL A 1 72 ? 14.219 -1.345 -5.844 1.00 0.00 72 VAL A N 1
ATOM 1035 C CA . VAL A 1 72 ? 14.987 -2.455 -5.292 1.00 0.00 72 VAL A CA 1
ATOM 1036 C C . VAL A 1 72 ? 16.411 -2.460 -5.838 1.00 0.00 72 VAL A C 1
ATOM 1037 O O . VAL A 1 72 ? 16.639 -2.149 -7.007 1.00 0.00 72 VAL A O 1
ATOM 1050 N N . GLY A 1 73 ? 17.365 -2.814 -4.984 1.00 0.00 73 GLY A N 1
ATOM 1051 C CA . GLY A 1 73 ? 18.755 -2.852 -5.400 1.00 0.00 73 GLY A CA 1
ATOM 1052 C C . GLY A 1 73 ? 19.702 -2.412 -4.301 1.00 0.00 73 GLY A C 1
ATOM 1053 O O . GLY A 1 73 ? 20.440 -3.226 -3.746 1.00 0.00 73 GLY A O 1
ATOM 1057 N N . SER A 1 74 ? 19.682 -1.121 -3.987 1.00 0.00 74 SER A N 1
ATOM 1058 C CA . SER A 1 74 ? 20.545 -0.573 -2.947 1.00 0.00 74 SER A CA 1
ATOM 1059 C C . SER A 1 74 ? 19.741 0.254 -1.950 1.00 0.00 74 SER A C 1
ATOM 1060 O O . SER A 1 74 ? 19.401 1.407 -2.216 1.00 0.00 74 SER A O 1
ATOM 1068 N N . ALA A 1 75 ? 19.438 -0.342 -0.802 1.00 0.00 75 ALA A N 1
ATOM 1069 C CA . ALA A 1 75 ? 18.674 0.339 0.235 1.00 0.00 75 ALA A CA 1
ATOM 1070 C C . ALA A 1 75 ? 19.032 -0.192 1.619 1.00 0.00 75 ALA A C 1
ATOM 1071 O O . ALA A 1 75 ? 19.746 0.461 2.380 1.00 0.00 75 ALA A O 1
ATOM 1078 N N . ASP A 1 76 ? 18.531 -1.381 1.939 1.00 0.00 76 ASP A N 1
ATOM 1079 C CA . ASP A 1 76 ? 18.799 -2.001 3.231 1.00 0.00 76 ASP A CA 1
ATOM 1080 C C . ASP A 1 76 ? 19.175 -3.469 3.064 1.00 0.00 76 ASP A C 1
ATOM 1081 O O . ASP A 1 76 ? 19.248 -3.978 1.945 1.00 0.00 76 ASP A O 1
ATOM 1090 N N . ASP A 1 77 ? 19.413 -4.145 4.183 1.00 0.00 77 ASP A N 1
ATOM 1091 C CA . ASP A 1 77 ? 19.781 -5.555 4.160 1.00 0.00 77 ASP A CA 1
ATOM 1092 C C . ASP A 1 77 ? 19.799 -6.136 5.570 1.00 0.00 77 ASP A C 1
ATOM 1093 O O . ASP A 1 77 ? 19.667 -5.408 6.554 1.00 0.00 77 ASP A O 1
ATOM 1102 N N . ALA A 1 78 ? 19.964 -7.452 5.661 1.00 0.00 78 ALA A N 1
ATOM 1103 C CA . ALA A 1 78 ? 20.000 -8.130 6.951 1.00 0.00 78 ALA A CA 1
ATOM 1104 C C . ALA A 1 78 ? 21.403 -8.637 7.266 1.00 0.00 78 ALA A C 1
ATOM 1105 O O . ALA A 1 78 ? 22.039 -8.184 8.217 1.00 0.00 78 ALA A O 1
ATOM 1112 N N . LYS A 1 79 ? 21.880 -9.581 6.460 1.00 0.00 79 LYS A N 1
ATOM 1113 C CA . LYS A 1 79 ? 23.209 -10.149 6.653 1.00 0.00 79 LYS A CA 1
ATOM 1114 C C . LYS A 1 79 ? 23.790 -10.638 5.329 1.00 0.00 79 LYS A C 1
ATOM 1115 O O . LYS A 1 79 ? 23.865 -11.840 5.078 1.00 0.00 79 LYS A O 1
ATOM 1134 N N . LYS A 1 80 ? 24.198 -9.695 4.486 1.00 0.00 80 LYS A N 1
ATOM 1135 C CA . LYS A 1 80 ? 24.772 -10.029 3.187 1.00 0.00 80 LYS A CA 1
ATOM 1136 C C . LYS A 1 80 ? 25.308 -8.780 2.493 1.00 0.00 80 LYS A C 1
ATOM 1137 O O . LYS A 1 80 ? 24.816 -7.674 2.717 1.00 0.00 80 LYS A O 1
ATOM 1156 N N . ASP A 1 81 ? 26.318 -8.966 1.650 1.00 0.00 81 ASP A N 1
ATOM 1157 C CA . ASP A 1 81 ? 26.921 -7.854 0.923 1.00 0.00 81 ASP A CA 1
ATOM 1158 C C . ASP A 1 81 ? 27.410 -8.304 -0.450 1.00 0.00 81 ASP A C 1
ATOM 1159 O O . ASP A 1 81 ? 27.143 -7.651 -1.459 1.00 0.00 81 ASP A O 1
ATOM 1168 N N . ALA A 1 82 ? 28.127 -9.422 -0.480 1.00 0.00 82 ALA A N 1
ATOM 1169 C CA . ALA A 1 82 ? 28.654 -9.959 -1.729 1.00 0.00 82 ALA A CA 1
ATOM 1170 C C . ALA A 1 82 ? 27.766 -11.078 -2.263 1.00 0.00 82 ALA A C 1
ATOM 1171 O O . ALA A 1 82 ? 27.689 -12.156 -1.675 1.00 0.00 82 ALA A O 1
ATOM 1178 N N . ALA A 1 83 ? 27.099 -10.814 -3.381 1.00 0.00 83 ALA A N 1
ATOM 1179 C CA . ALA A 1 83 ? 26.217 -11.799 -3.995 1.00 0.00 83 ALA A CA 1
ATOM 1180 C C . ALA A 1 83 ? 25.911 -11.435 -5.444 1.00 0.00 83 ALA A C 1
ATOM 1181 O O . ALA A 1 83 ? 25.842 -10.258 -5.797 1.00 0.00 83 ALA A O 1
ATOM 1188 N N . LYS A 1 84 ? 25.729 -12.453 -6.279 1.00 0.00 84 LYS A N 1
ATOM 1189 C CA . LYS A 1 84 ? 25.430 -12.240 -7.690 1.00 0.00 84 LYS A CA 1
ATOM 1190 C C . LYS A 1 84 ? 24.191 -13.026 -8.108 1.00 0.00 84 LYS A C 1
ATOM 1191 O O . LYS A 1 84 ? 24.295 -14.124 -8.654 1.00 0.00 84 LYS A O 1
ATOM 1210 N N . LYS A 1 85 ? 23.020 -12.454 -7.849 1.00 0.00 85 LYS A N 1
ATOM 1211 C CA . LYS A 1 85 ? 21.760 -13.101 -8.199 1.00 0.00 85 LYS A CA 1
ATOM 1212 C C . LYS A 1 85 ? 20.817 -12.119 -8.886 1.00 0.00 85 LYS A C 1
ATOM 1213 O O . LYS A 1 85 ? 21.111 -10.927 -8.986 1.00 0.00 85 LYS A O 1
ATOM 1232 N N . ASP A 1 86 ? 19.683 -12.627 -9.358 1.00 0.00 86 ASP A N 1
ATOM 1233 C CA . ASP A 1 86 ? 18.696 -11.794 -10.036 1.00 0.00 86 ASP A CA 1
ATOM 1234 C C . ASP A 1 86 ? 19.292 -11.151 -11.284 1.00 0.00 86 ASP A C 1
ATOM 1235 O O . ASP A 1 86 ? 20.152 -10.276 -11.193 1.00 0.00 86 ASP A O 1
ATOM 1244 N N . ASP A 1 87 ? 18.828 -11.592 -12.449 1.00 0.00 87 ASP A N 1
ATOM 1245 C CA . ASP A 1 87 ? 19.315 -11.060 -13.716 1.00 0.00 87 ASP A CA 1
ATOM 1246 C C . ASP A 1 87 ? 19.046 -9.562 -13.817 1.00 0.00 87 ASP A C 1
ATOM 1247 O O . ASP A 1 87 ? 18.006 -9.077 -13.372 1.00 0.00 87 ASP A O 1
ATOM 1256 N N . ALA A 1 88 ? 19.991 -8.835 -14.403 1.00 0.00 88 ALA A N 1
ATOM 1257 C CA . ALA A 1 88 ? 19.856 -7.392 -14.562 1.00 0.00 88 ALA A CA 1
ATOM 1258 C C . ALA A 1 88 ? 18.758 -7.050 -15.564 1.00 0.00 88 ALA A C 1
ATOM 1259 O O . ALA A 1 88 ? 19.028 -6.822 -16.743 1.00 0.00 88 ALA A O 1
ATOM 1266 N N . LYS A 1 89 ? 17.518 -7.017 -15.086 1.00 0.00 89 LYS A N 1
ATOM 1267 C CA . LYS A 1 89 ? 16.379 -6.703 -15.940 1.00 0.00 89 LYS A CA 1
ATOM 1268 C C . LYS A 1 89 ? 16.249 -7.719 -17.070 1.00 0.00 89 LYS A C 1
ATOM 1269 O O . LYS A 1 89 ? 16.862 -7.569 -18.127 1.00 0.00 89 LYS A O 1
ATOM 1288 N N . LYS A 1 90 ? 15.448 -8.754 -16.840 1.00 0.00 90 LYS A N 1
ATOM 1289 C CA . LYS A 1 90 ? 15.238 -9.795 -17.839 1.00 0.00 90 LYS A CA 1
ATOM 1290 C C . LYS A 1 90 ? 13.752 -10.098 -18.006 1.00 0.00 90 LYS A C 1
ATOM 1291 O O . LYS A 1 90 ? 13.121 -10.667 -17.115 1.00 0.00 90 LYS A O 1
ATOM 1310 N N . ASP A 1 91 ? 13.201 -9.715 -19.152 1.00 0.00 91 ASP A N 1
ATOM 1311 C CA . ASP A 1 91 ? 11.789 -9.945 -19.437 1.00 0.00 91 ASP A CA 1
ATOM 1312 C C . ASP A 1 91 ? 10.905 -9.214 -18.432 1.00 0.00 91 ASP A C 1
ATOM 1313 O O . ASP A 1 91 ? 10.914 -9.524 -17.241 1.00 0.00 91 ASP A O 1
ATOM 1322 N N . ASP A 1 92 ? 10.142 -8.241 -18.920 1.00 0.00 92 ASP A N 1
ATOM 1323 C CA . ASP A 1 92 ? 9.251 -7.466 -18.064 1.00 0.00 92 ASP A CA 1
ATOM 1324 C C . ASP A 1 92 ? 8.201 -6.734 -18.893 1.00 0.00 92 ASP A C 1
ATOM 1325 O O . ASP A 1 92 ? 7.019 -6.729 -18.550 1.00 0.00 92 ASP A O 1
ATOM 1334 N N . ALA A 1 93 ? 8.641 -6.117 -19.986 1.00 0.00 93 ALA A N 1
ATOM 1335 C CA . ALA A 1 93 ? 7.742 -5.381 -20.868 1.00 0.00 93 ALA A CA 1
ATOM 1336 C C . ALA A 1 93 ? 7.106 -4.197 -20.143 1.00 0.00 93 ALA A C 1
ATOM 1337 O O . ALA A 1 93 ? 7.544 -3.057 -20.296 1.00 0.00 93 ALA A O 1
ATOM 1344 N N . LYS A 1 94 ? 6.073 -4.475 -19.354 1.00 0.00 94 LYS A N 1
ATOM 1345 C CA . LYS A 1 94 ? 5.380 -3.432 -18.607 1.00 0.00 94 LYS A CA 1
ATOM 1346 C C . LYS A 1 94 ? 4.368 -4.036 -17.639 1.00 0.00 94 LYS A C 1
ATOM 1347 O O . LYS A 1 94 ? 3.734 -5.048 -17.940 1.00 0.00 94 LYS A O 1
ATOM 1366 N N . LYS A 1 95 ? 4.222 -3.410 -16.476 1.00 0.00 95 LYS A N 1
ATOM 1367 C CA . LYS A 1 95 ? 3.287 -3.886 -15.464 1.00 0.00 95 LYS A CA 1
ATOM 1368 C C . LYS A 1 95 ? 2.648 -2.717 -14.721 1.00 0.00 95 LYS A C 1
ATOM 1369 O O . LYS A 1 95 ? 3.301 -1.710 -14.449 1.00 0.00 95 LYS A O 1
ATOM 1388 N N . ASP A 1 96 ? 1.367 -2.859 -14.396 1.00 0.00 96 ASP A N 1
ATOM 1389 C CA . ASP A 1 96 ? 0.639 -1.815 -13.684 1.00 0.00 96 ASP A CA 1
ATOM 1390 C C . ASP A 1 96 ? -0.120 -2.394 -12.495 1.00 0.00 96 ASP A C 1
ATOM 1391 O O . ASP A 1 96 ? 0.200 -2.106 -11.342 1.00 0.00 96 ASP A O 1
ATOM 1400 N N . GLY A 1 97 ? -1.127 -3.212 -12.784 1.00 0.00 97 GLY A N 1
ATOM 1401 C CA . GLY A 1 97 ? -1.915 -3.819 -11.728 1.00 0.00 97 GLY A CA 1
ATOM 1402 C C . GLY A 1 97 ? -3.202 -3.064 -11.458 1.00 0.00 97 GLY A C 1
ATOM 1403 O O . GLY A 1 97 ? -4.216 -3.298 -12.115 1.00 0.00 97 GLY A O 1
ATOM 1407 N N . SER A 1 98 ? -3.160 -2.156 -10.488 1.00 0.00 98 SER A N 1
ATOM 1408 C CA . SER A 1 98 ? -4.331 -1.364 -10.133 1.00 0.00 98 SER A CA 1
ATOM 1409 C C . SER A 1 98 ? -4.211 0.058 -10.670 1.00 0.00 98 SER A C 1
ATOM 1410 O O . SER A 1 98 ? -3.295 0.795 -10.305 1.00 0.00 98 SER A O 1
ATOM 1418 N N . VAL A 1 99 ? -5.141 0.438 -11.540 1.00 0.00 99 VAL A N 1
ATOM 1419 C CA . VAL A 1 99 ? -5.140 1.771 -12.128 1.00 0.00 99 VAL A CA 1
ATOM 1420 C C . VAL A 1 99 ? -6.564 2.263 -12.375 1.00 0.00 99 VAL A C 1
ATOM 1421 O O . VAL A 1 99 ? -6.913 2.661 -13.487 1.00 0.00 99 VAL A O 1
ATOM 1434 N N . ALA A 1 100 ? -7.385 2.229 -11.330 1.00 0.00 100 ALA A N 1
ATOM 1435 C CA . ALA A 1 100 ? -8.770 2.669 -11.434 1.00 0.00 100 ALA A CA 1
ATOM 1436 C C . ALA A 1 100 ? -9.537 1.822 -12.445 1.00 0.00 100 ALA A C 1
ATOM 1437 O O . ALA A 1 100 ? -9.062 0.771 -12.875 1.00 0.00 100 ALA A O 1
ATOM 1444 N N . LYS A 1 101 ? -10.727 2.285 -12.817 1.00 0.00 101 LYS A N 1
ATOM 1445 C CA . LYS A 1 101 ? -11.566 1.569 -13.775 1.00 0.00 101 LYS A CA 1
ATOM 1446 C C . LYS A 1 101 ? -12.136 0.304 -13.145 1.00 0.00 101 LYS A C 1
ATOM 1447 O O . LYS A 1 101 ? -12.330 -0.708 -13.817 1.00 0.00 101 LYS A O 1
ATOM 1466 N N . LEU A 1 102 ? -12.400 0.374 -11.845 1.00 0.00 102 LEU A N 1
ATOM 1467 C CA . LEU A 1 102 ? -12.945 -0.758 -11.109 1.00 0.00 102 LEU A CA 1
ATOM 1468 C C . LEU A 1 102 ? -14.433 -0.931 -11.396 1.00 0.00 102 LEU A C 1
ATOM 1469 O O . LEU A 1 102 ? -15.012 -0.191 -12.192 1.00 0.00 102 LEU A O 1
ATOM 1485 N N . GLY A 1 103 ? -15.047 -1.913 -10.743 1.00 0.00 103 GLY A N 1
ATOM 1486 C CA . GLY A 1 103 ? -16.462 -2.165 -10.941 1.00 0.00 103 GLY A CA 1
ATOM 1487 C C . GLY A 1 103 ? -16.722 -3.462 -11.682 1.00 0.00 103 GLY A C 1
ATOM 1488 O O . GLY A 1 103 ? -17.481 -3.489 -12.651 1.00 0.00 103 GLY A O 1
ATOM 1492 N N . VAL A 1 104 ? -16.090 -4.539 -11.226 1.00 0.00 104 VAL A N 1
ATOM 1493 C CA . VAL A 1 104 ? -16.256 -5.844 -11.853 1.00 0.00 104 VAL A CA 1
ATOM 1494 C C . VAL A 1 104 ? -15.458 -6.916 -11.116 1.00 0.00 104 VAL A C 1
ATOM 1495 O O . VAL A 1 104 ? -15.920 -8.045 -10.954 1.00 0.00 104 VAL A O 1
ATOM 1508 N N . HIS A 1 105 ? -14.258 -6.555 -10.673 1.00 0.00 105 HIS A N 1
ATOM 1509 C CA . HIS A 1 105 ? -13.396 -7.488 -9.956 1.00 0.00 105 HIS A CA 1
ATOM 1510 C C . HIS A 1 105 ? -12.973 -6.915 -8.606 1.00 0.00 105 HIS A C 1
ATOM 1511 O O . HIS A 1 105 ? -11.954 -6.234 -8.501 1.00 0.00 105 HIS A O 1
ATOM 1525 N N . GLY A 1 106 ? -13.763 -7.200 -7.575 1.00 0.00 106 GLY A N 1
ATOM 1526 C CA . GLY A 1 106 ? -13.454 -6.709 -6.244 1.00 0.00 106 GLY A CA 1
ATOM 1527 C C . GLY A 1 106 ? -13.327 -5.198 -6.193 1.00 0.00 106 GLY A C 1
ATOM 1528 O O . GLY A 1 106 ? -14.160 -4.479 -6.744 1.00 0.00 106 GLY A O 1
ATOM 1532 N N . LEU A 1 107 ? -12.281 -4.718 -5.528 1.00 0.00 107 LEU A N 1
ATOM 1533 C CA . LEU A 1 107 ? -12.046 -3.284 -5.404 1.00 0.00 107 LEU A CA 1
ATOM 1534 C C . LEU A 1 107 ? -10.558 -2.990 -5.240 1.00 0.00 107 LEU A C 1
ATOM 1535 O O . LEU A 1 107 ? -9.764 -3.888 -4.962 1.00 0.00 107 LEU A O 1
ATOM 1551 N N . SER A 1 108 ? -10.189 -1.725 -5.415 1.00 0.00 108 SER A N 1
ATOM 1552 C CA . SER A 1 108 ? -8.797 -1.309 -5.287 1.00 0.00 108 SER A CA 1
ATOM 1553 C C . SER A 1 108 ? -8.703 0.162 -4.906 1.00 0.00 108 SER A C 1
ATOM 1554 O O . SER A 1 108 ? -9.502 0.985 -5.353 1.00 0.00 108 SER A O 1
ATOM 1562 N N . MET A 1 109 ? -7.720 0.482 -4.075 1.00 0.00 109 MET A N 1
ATOM 1563 C CA . MET A 1 109 ? -7.512 1.850 -3.624 1.00 0.00 109 MET A CA 1
ATOM 1564 C C . MET A 1 109 ? -6.085 2.298 -3.911 1.00 0.00 109 MET A C 1
ATOM 1565 O O . MET A 1 109 ? -5.157 1.489 -3.910 1.00 0.00 109 MET A O 1
ATOM 1579 N N . SER A 1 110 ? -5.916 3.591 -4.141 1.00 0.00 110 SER A N 1
ATOM 1580 C CA . SER A 1 110 ? -4.601 4.145 -4.412 1.00 0.00 110 SER A CA 1
ATOM 1581 C C . SER A 1 110 ? -4.577 5.642 -4.115 1.00 0.00 110 SER A C 1
ATOM 1582 O O . SER A 1 110 ? -5.610 6.235 -3.797 1.00 0.00 110 SER A O 1
ATOM 1590 N N . VAL A 1 111 ? -3.401 6.253 -4.231 1.00 0.00 111 VAL A N 1
ATOM 1591 C CA . VAL A 1 111 ? -3.264 7.684 -3.986 1.00 0.00 111 VAL A CA 1
ATOM 1592 C C . VAL A 1 111 ? -2.975 8.436 -5.283 1.00 0.00 111 VAL A C 1
ATOM 1593 O O . VAL A 1 111 ? -2.243 7.952 -6.146 1.00 0.00 111 VAL A O 1
ATOM 1606 N N . LYS A 1 112 ? -3.559 9.620 -5.410 1.00 0.00 112 LYS A N 1
ATOM 1607 C CA . LYS A 1 112 ? -3.372 10.446 -6.594 1.00 0.00 112 LYS A CA 1
ATOM 1608 C C . LYS A 1 112 ? -2.382 11.569 -6.314 1.00 0.00 112 LYS A C 1
ATOM 1609 O O . LYS A 1 112 ? -2.114 11.898 -5.159 1.00 0.00 112 LYS A O 1
ATOM 1628 N N . GLU A 1 113 ? -1.844 12.158 -7.376 1.00 0.00 113 GLU A N 1
ATOM 1629 C CA . GLU A 1 113 ? -0.888 13.249 -7.238 1.00 0.00 113 GLU A CA 1
ATOM 1630 C C . GLU A 1 113 ? -1.341 14.467 -8.028 1.00 0.00 113 GLU A C 1
ATOM 1631 O O . GLU A 1 113 ? -1.401 14.444 -9.257 1.00 0.00 113 GLU A O 1
ATOM 1643 N N . VAL A 1 114 ? -1.670 15.524 -7.302 1.00 0.00 114 VAL A N 1
ATOM 1644 C CA . VAL A 1 114 ? -2.136 16.764 -7.905 1.00 0.00 114 VAL A CA 1
ATOM 1645 C C . VAL A 1 114 ? -1.251 17.932 -7.486 1.00 0.00 114 VAL A C 1
ATOM 1646 O O . VAL A 1 114 ? -0.265 17.749 -6.777 1.00 0.00 114 VAL A O 1
ATOM 1659 N N . SER A 1 115 ? -1.614 19.125 -7.950 1.00 0.00 115 SER A N 1
ATOM 1660 C CA . SER A 1 115 ? -0.882 20.359 -7.664 1.00 0.00 115 SER A CA 1
ATOM 1661 C C . SER A 1 115 ? -0.196 20.351 -6.295 1.00 0.00 115 SER A C 1
ATOM 1662 O O . SER A 1 115 ? -0.741 20.854 -5.313 1.00 0.00 115 SER A O 1
ATOM 1670 N N . GLY A 1 116 ? 1.010 19.797 -6.249 1.00 0.00 116 GLY A N 1
ATOM 1671 C CA . GLY A 1 116 ? 1.766 19.755 -5.009 1.00 0.00 116 GLY A CA 1
ATOM 1672 C C . GLY A 1 116 ? 1.014 19.062 -3.895 1.00 0.00 116 GLY A C 1
ATOM 1673 O O . GLY A 1 116 ? 1.235 19.345 -2.718 1.00 0.00 116 GLY A O 1
ATOM 1677 N N . LYS A 1 117 ? 0.102 18.174 -4.263 1.00 0.00 117 LYS A N 1
ATOM 1678 C CA . LYS A 1 117 ? -0.705 17.467 -3.282 1.00 0.00 117 LYS A CA 1
ATOM 1679 C C . LYS A 1 117 ? -0.771 15.972 -3.569 1.00 0.00 117 LYS A C 1
ATOM 1680 O O . LYS A 1 117 ? -0.298 15.498 -4.602 1.00 0.00 117 LYS A O 1
ATOM 1699 N N . VAL A 1 118 ? -1.383 15.242 -2.642 1.00 0.00 118 VAL A N 1
ATOM 1700 C CA . VAL A 1 118 ? -1.549 13.802 -2.772 1.00 0.00 118 VAL A CA 1
ATOM 1701 C C . VAL A 1 118 ? -2.906 13.380 -2.219 1.00 0.00 118 VAL A C 1
ATOM 1702 O O . VAL A 1 118 ? -3.147 13.444 -1.013 1.00 0.00 118 VAL A O 1
ATOM 1715 N N . PHE A 1 119 ? -3.794 12.966 -3.112 1.00 0.00 119 PHE A N 1
ATOM 1716 C CA . PHE A 1 119 ? -5.138 12.551 -2.728 1.00 0.00 119 PHE A CA 1
ATOM 1717 C C . PHE A 1 119 ? -5.272 11.036 -2.765 1.00 0.00 119 PHE A C 1
ATOM 1718 O O . PHE A 1 119 ? -4.332 10.332 -3.129 1.00 0.00 119 PHE A O 1
ATOM 1735 N N . LEU A 1 120 ? -6.432 10.535 -2.361 1.00 0.00 120 LEU A N 1
ATOM 1736 C CA . LEU A 1 120 ? -6.660 9.098 -2.332 1.00 0.00 120 LEU A CA 1
ATOM 1737 C C . LEU A 1 120 ? -8.075 8.736 -2.773 1.00 0.00 120 LEU A C 1
ATOM 1738 O O . LEU A 1 120 ? -8.942 9.601 -2.911 1.00 0.00 120 LEU A O 1
ATOM 1754 N N . GLN A 1 121 ? -8.293 7.440 -2.979 1.00 0.00 121 GLN A N 1
ATOM 1755 C CA . GLN A 1 121 ? -9.595 6.928 -3.389 1.00 0.00 121 GLN A CA 1
ATOM 1756 C C . GLN A 1 121 ? -10.077 5.875 -2.396 1.00 0.00 121 GLN A C 1
ATOM 1757 O O . GLN A 1 121 ? -9.337 5.486 -1.493 1.00 0.00 121 GLN A O 1
ATOM 1771 N N . CYS A 1 122 ? -11.314 5.417 -2.557 1.00 0.00 122 CYS A N 1
ATOM 1772 C CA . CYS A 1 122 ? -11.866 4.414 -1.653 1.00 0.00 122 CYS A CA 1
ATOM 1773 C C . CYS A 1 122 ? -13.010 3.642 -2.307 1.00 0.00 122 CYS A C 1
ATOM 1774 O O . CYS A 1 122 ? -13.377 3.905 -3.452 1.00 0.00 122 CYS A O 1
ATOM 1781 N N . GLN A 1 123 ? -13.567 2.686 -1.567 1.00 0.00 123 GLN A N 1
ATOM 1782 C CA . GLN A 1 123 ? -14.665 1.868 -2.062 1.00 0.00 123 GLN A CA 1
ATOM 1783 C C . GLN A 1 123 ? -16.003 2.394 -1.552 1.00 0.00 123 GLN A C 1
ATOM 1784 O O . GLN A 1 123 ? -16.179 2.611 -0.353 1.00 0.00 123 GLN A O 1
ATOM 1798 N N . GLU A 1 124 ? -16.942 2.600 -2.470 1.00 0.00 124 GLU A N 1
ATOM 1799 C CA . GLU A 1 124 ? -18.263 3.104 -2.113 1.00 0.00 124 GLU A CA 1
ATOM 1800 C C . GLU A 1 124 ? -19.321 2.017 -2.264 1.00 0.00 124 GLU A C 1
ATOM 1801 O O . GLU A 1 124 ? -19.329 1.276 -3.248 1.00 0.00 124 GLU A O 1
ATOM 1813 N N . SER A 1 125 ? -20.213 1.926 -1.283 1.00 0.00 125 SER A N 1
ATOM 1814 C CA . SER A 1 125 ? -21.277 0.930 -1.307 1.00 0.00 125 SER A CA 1
ATOM 1815 C C . SER A 1 125 ? -22.493 1.450 -2.066 1.00 0.00 125 SER A C 1
ATOM 1816 O O . SER A 1 125 ? -22.940 0.838 -3.037 1.00 0.00 125 SER A O 1
ATOM 1824 N N . LYS A 1 126 ? -23.024 2.582 -1.618 1.00 0.00 126 LYS A N 1
ATOM 1825 C CA . LYS A 1 126 ? -24.189 3.185 -2.256 1.00 0.00 126 LYS A CA 1
ATOM 1826 C C . LYS A 1 126 ? -23.783 4.382 -3.110 1.00 0.00 126 LYS A C 1
ATOM 1827 O O . LYS A 1 126 ? -22.597 4.616 -3.345 1.00 0.00 126 LYS A O 1
ATOM 1846 N N . ASP A 1 127 ? -24.775 5.137 -3.571 1.00 0.00 127 ASP A N 1
ATOM 1847 C CA . ASP A 1 127 ? -24.521 6.311 -4.399 1.00 0.00 127 ASP A CA 1
ATOM 1848 C C . ASP A 1 127 ? -25.490 7.438 -4.056 1.00 0.00 127 ASP A C 1
ATOM 1849 O O . ASP A 1 127 ? -26.616 7.474 -4.552 1.00 0.00 127 ASP A O 1
ATOM 1858 N N . LEU A 1 128 ? -25.045 8.356 -3.204 1.00 0.00 128 LEU A N 1
ATOM 1859 C CA . LEU A 1 128 ? -25.874 9.483 -2.795 1.00 0.00 128 LEU A CA 1
ATOM 1860 C C . LEU A 1 128 ? -25.059 10.496 -1.997 1.00 0.00 128 LEU A C 1
ATOM 1861 O O . LEU A 1 128 ? -24.856 11.629 -2.435 1.00 0.00 128 LEU A O 1
ATOM 1877 N N . ASN A 1 129 ? -24.596 10.082 -0.822 1.00 0.00 129 ASN A N 1
ATOM 1878 C CA . ASN A 1 129 ? -23.804 10.953 0.038 1.00 0.00 129 ASN A CA 1
ATOM 1879 C C . ASN A 1 129 ? -22.474 10.298 0.399 1.00 0.00 129 ASN A C 1
ATOM 1880 O O . ASN A 1 129 ? -21.423 10.938 0.351 1.00 0.00 129 ASN A O 1
ATOM 1891 N N . THR A 1 130 ? -22.528 9.021 0.761 1.00 0.00 130 THR A N 1
ATOM 1892 C CA . THR A 1 130 ? -21.327 8.279 1.130 1.00 0.00 130 THR A CA 1
ATOM 1893 C C . THR A 1 130 ? -20.330 8.248 -0.024 1.00 0.00 130 THR A C 1
ATOM 1894 O O . THR A 1 130 ? -20.365 7.348 -0.863 1.00 0.00 130 THR A O 1
ATOM 1905 N N . ASN A 1 131 ? -19.443 9.237 -0.059 1.00 0.00 131 ASN A N 1
ATOM 1906 C CA . ASN A 1 131 ? -18.435 9.323 -1.110 1.00 0.00 131 ASN A CA 1
ATOM 1907 C C . ASN A 1 131 ? -17.029 9.223 -0.525 1.00 0.00 131 ASN A C 1
ATOM 1908 O O . ASN A 1 131 ? -16.574 10.123 0.181 1.00 0.00 131 ASN A O 1
ATOM 1919 N N . TYR A 1 132 ? -16.347 8.123 -0.824 1.00 0.00 132 TYR A N 1
ATOM 1920 C CA . TYR A 1 132 ? -14.993 7.904 -0.328 1.00 0.00 132 TYR A CA 1
ATOM 1921 C C . TYR A 1 132 ? -14.964 7.906 1.197 1.00 0.00 132 TYR A C 1
ATOM 1922 O O . TYR A 1 132 ? -15.041 8.960 1.828 1.00 0.00 132 TYR A O 1
ATOM 1940 N N . LEU A 1 133 ? -14.851 6.719 1.783 1.00 0.00 133 LEU A N 1
ATOM 1941 C CA . LEU A 1 133 ? -14.810 6.583 3.234 1.00 0.00 133 LEU A CA 1
ATOM 1942 C C . LEU A 1 133 ? -13.373 6.624 3.741 1.00 0.00 133 LEU A C 1
ATOM 1943 O O . LEU A 1 133 ? -12.543 5.806 3.348 1.00 0.00 133 LEU A O 1
ATOM 1959 N N . TRP A 1 134 ? -13.083 7.579 4.615 1.00 0.00 134 TRP A N 1
ATOM 1960 C CA . TRP A 1 134 ? -11.743 7.719 5.169 1.00 0.00 134 TRP A CA 1
ATOM 1961 C C . TRP A 1 134 ? -11.794 7.906 6.683 1.00 0.00 134 TRP A C 1
ATOM 1962 O O . TRP A 1 134 ? -12.318 8.905 7.175 1.00 0.00 134 TRP A O 1
ATOM 1983 N N . LYS A 1 135 ? -11.223 6.957 7.416 1.00 0.00 135 LYS A N 1
ATOM 1984 C CA . LYS A 1 135 ? -11.184 7.050 8.868 1.00 0.00 135 LYS A CA 1
ATOM 1985 C C . LYS A 1 135 ? -9.736 6.998 9.348 1.00 0.00 135 LYS A C 1
ATOM 1986 O O . LYS A 1 135 ? -9.042 5.999 9.159 1.00 0.00 135 LYS A O 1
ATOM 2005 N N . LYS A 1 136 ? -9.283 8.094 9.952 1.00 0.00 136 LYS A N 1
ATOM 2006 C CA . LYS A 1 136 ? -7.911 8.195 10.442 1.00 0.00 136 LYS A CA 1
ATOM 2007 C C . LYS A 1 136 ? -7.779 7.607 11.842 1.00 0.00 136 LYS A C 1
ATOM 2008 O O . LYS A 1 136 ? -8.704 7.688 12.650 1.00 0.00 136 LYS A O 1
ATOM 2027 N N . GLY A 1 137 ? -6.618 7.019 12.124 1.00 0.00 137 GLY A N 1
ATOM 2028 C CA . GLY A 1 137 ? -6.378 6.424 13.429 1.00 0.00 137 GLY A CA 1
ATOM 2029 C C . GLY A 1 137 ? -6.815 7.317 14.578 1.00 0.00 137 GLY A C 1
ATOM 2030 O O . GLY A 1 137 ? -7.166 6.828 15.652 1.00 0.00 137 GLY A O 1
ATOM 2034 N N . LYS A 1 138 ? -6.791 8.627 14.354 1.00 0.00 138 LYS A N 1
ATOM 2035 C CA . LYS A 1 138 ? -7.186 9.586 15.382 1.00 0.00 138 LYS A CA 1
ATOM 2036 C C . LYS A 1 138 ? -8.466 10.326 14.993 1.00 0.00 138 LYS A C 1
ATOM 2037 O O . LYS A 1 138 ? -9.143 10.900 15.845 1.00 0.00 138 LYS A O 1
ATOM 2056 N N . GLU A 1 139 ? -8.791 10.313 13.703 1.00 0.00 139 GLU A N 1
ATOM 2057 C CA . GLU A 1 139 ? -9.985 10.985 13.207 1.00 0.00 139 GLU A CA 1
ATOM 2058 C C . GLU A 1 139 ? -10.987 9.971 12.671 1.00 0.00 139 GLU A C 1
ATOM 2059 O O . GLU A 1 139 ? -10.626 9.067 11.919 1.00 0.00 139 GLU A O 1
ATOM 2071 N N . GLU A 1 140 ? -12.249 10.130 13.052 1.00 0.00 140 GLU A N 1
ATOM 2072 C CA . GLU A 1 140 ? -13.287 9.226 12.592 1.00 0.00 140 GLU A CA 1
ATOM 2073 C C . GLU A 1 140 ? -13.502 9.392 11.086 1.00 0.00 140 GLU A C 1
ATOM 2074 O O . GLU A 1 140 ? -12.538 9.357 10.326 1.00 0.00 140 GLU A O 1
ATOM 2086 N N . LEU A 1 141 ? -14.748 9.549 10.640 1.00 0.00 141 LEU A N 1
ATOM 2087 C CA . LEU A 1 141 ? -15.012 9.678 9.217 1.00 0.00 141 LEU A CA 1
ATOM 2088 C C . LEU A 1 141 ? -15.263 11.119 8.795 1.00 0.00 141 LEU A C 1
ATOM 2089 O O . LEU A 1 141 ? -15.201 12.050 9.598 1.00 0.00 141 LEU A O 1
ATOM 2105 N N . GLY A 1 142 ? -15.541 11.270 7.508 1.00 0.00 142 GLY A N 1
AT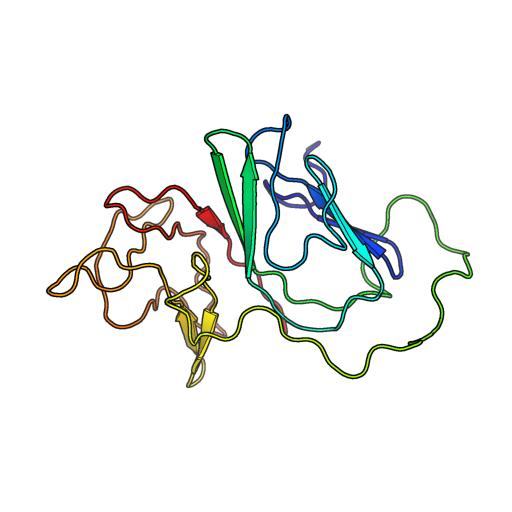OM 2106 C CA . GLY A 1 142 ? -15.803 12.566 6.918 1.00 0.00 142 GLY A CA 1
ATOM 2107 C C . GLY A 1 142 ? -15.834 12.461 5.408 1.00 0.00 142 GLY A C 1
ATOM 2108 O O . GLY A 1 142 ? -14.853 12.773 4.737 1.00 0.00 142 GLY A O 1
ATOM 2112 N N . ASN A 1 143 ? -16.956 11.985 4.878 1.00 0.00 143 ASN A N 1
ATOM 2113 C CA . ASN A 1 143 ? -17.111 11.790 3.439 1.00 0.00 143 ASN A CA 1
ATOM 2114 C C . ASN A 1 143 ? -16.616 12.992 2.640 1.00 0.00 143 ASN A C 1
ATOM 2115 O O . ASN A 1 143 ? -16.839 14.143 3.017 1.00 0.00 143 ASN A O 1
ATOM 2126 N N . MET A 1 144 ? -15.940 12.705 1.530 1.00 0.00 144 MET A N 1
ATOM 2127 C CA . MET A 1 144 ? -15.403 13.744 0.659 1.00 0.00 144 MET A CA 1
ATOM 2128 C C . MET A 1 144 ? -15.289 13.236 -0.776 1.00 0.00 144 MET A C 1
ATOM 2129 O O . MET A 1 144 ? -15.015 12.058 -1.005 1.00 0.00 144 MET A O 1
ATOM 2143 N N . ARG A 1 145 ? -15.497 14.128 -1.742 1.00 0.00 145 ARG A N 1
ATOM 2144 C CA . ARG A 1 145 ? -15.411 13.761 -3.153 1.00 0.00 145 ARG A CA 1
ATOM 2145 C C . ARG A 1 145 ? -14.075 13.086 -3.451 1.00 0.00 145 ARG A C 1
ATOM 2146 O O . ARG A 1 145 ? -14.020 12.056 -4.122 1.00 0.00 145 ARG A O 1
ATOM 2167 N N . GLN A 1 146 ? -13.004 13.673 -2.932 1.00 0.00 146 GLN A N 1
ATOM 2168 C CA . GLN A 1 146 ? -11.662 13.136 -3.119 1.00 0.00 146 GLN A CA 1
ATOM 2169 C C . GLN A 1 146 ? -10.927 13.105 -1.785 1.00 0.00 146 GLN A C 1
ATOM 2170 O O . GLN A 1 146 ? -10.959 14.077 -1.031 1.00 0.00 146 GLN A O 1
ATOM 2184 N N . LEU A 1 147 ? -10.279 11.985 -1.485 1.00 0.00 147 LEU A N 1
ATOM 2185 C CA . LEU A 1 147 ? -9.561 11.852 -0.225 1.00 0.00 147 LEU A CA 1
ATOM 2186 C C . LEU A 1 147 ? -8.318 12.734 -0.195 1.00 0.00 147 LEU A C 1
ATOM 2187 O O . LEU A 1 147 ? -7.325 12.455 -0.867 1.00 0.00 147 LEU A O 1
ATOM 2203 N N . ASP A 1 148 ? -8.378 13.788 0.608 1.00 0.00 148 ASP A N 1
ATOM 2204 C CA . ASP A 1 148 ? -7.258 14.708 0.758 1.00 0.00 148 ASP A CA 1
ATOM 2205 C C . ASP A 1 148 ? -6.973 14.946 2.237 1.00 0.00 148 ASP A C 1
ATOM 2206 O O . ASP A 1 148 ? -7.565 15.827 2.860 1.00 0.00 148 ASP A O 1
ATOM 2215 N N . LEU A 1 149 ? -6.067 14.148 2.794 1.00 0.00 149 LEU A N 1
ATOM 2216 C CA . LEU A 1 149 ? -5.707 14.262 4.204 1.00 0.00 149 LEU A CA 1
ATOM 2217 C C . LEU A 1 149 ? -4.204 14.473 4.358 1.00 0.00 149 LEU A C 1
ATOM 2218 O O . LEU A 1 149 ? -3.619 14.121 5.382 1.00 0.00 149 LEU A O 1
ATOM 2234 N N . GLY A 1 150 ? -3.586 15.049 3.332 1.00 0.00 150 GLY A N 1
ATOM 2235 C CA . GLY A 1 150 ? -2.158 15.297 3.369 1.00 0.00 150 GLY A CA 1
ATOM 2236 C C . GLY A 1 150 ? -1.661 15.995 2.119 1.00 0.00 150 GLY A C 1
ATOM 2237 O O . GLY A 1 150 ? -2.391 16.117 1.135 1.00 0.00 150 GLY A O 1
ATOM 2241 N N . ALA A 1 151 ? -0.418 16.457 2.160 1.00 0.00 151 ALA A N 1
ATOM 2242 C CA . ALA A 1 151 ? 0.180 17.150 1.026 1.00 0.00 151 ALA A CA 1
ATOM 2243 C C . ALA A 1 151 ? 1.370 16.376 0.476 1.00 0.00 151 ALA A C 1
ATOM 2244 O O . ALA A 1 151 ? 1.855 15.438 1.105 1.00 0.00 151 ALA A O 1
ATOM 2251 N N . ILE A 1 152 ? 1.845 16.781 -0.696 1.00 0.00 152 ILE A N 1
ATOM 2252 C CA . ILE A 1 152 ? 2.988 16.125 -1.312 1.00 0.00 152 ILE A CA 1
ATOM 2253 C C . ILE A 1 152 ? 4.259 16.426 -0.525 1.00 0.00 152 ILE A C 1
ATOM 2254 O O . ILE A 1 152 ? 5.058 15.533 -0.244 1.00 0.00 152 ILE A O 1
ATOM 2270 N N . TYR A 1 153 ? 4.423 17.692 -0.153 1.00 0.00 153 TYR A N 1
ATOM 2271 C CA . TYR A 1 153 ? 5.576 18.120 0.625 1.00 0.00 153 TYR A CA 1
ATOM 2272 C C . TYR A 1 153 ? 5.257 17.996 2.109 1.00 0.00 153 TYR A C 1
ATOM 2273 O O . TYR A 1 153 ? 6.102 17.600 2.912 1.00 0.00 153 TYR A O 1
ATOM 2291 N N . ASP A 1 154 ? 4.013 18.313 2.454 1.00 0.00 154 ASP A N 1
ATOM 2292 C CA . ASP A 1 154 ? 3.541 18.216 3.828 1.00 0.00 154 ASP A CA 1
ATOM 2293 C C . ASP A 1 154 ? 2.715 16.945 3.986 1.00 0.00 154 ASP A C 1
ATOM 2294 O O . ASP A 1 154 ? 1.512 16.996 4.247 1.00 0.00 154 ASP A O 1
ATOM 2303 N N . ASP A 1 155 ? 3.380 15.808 3.792 1.00 0.00 155 ASP A N 1
ATOM 2304 C CA . ASP A 1 155 ? 2.749 14.490 3.873 1.00 0.00 155 ASP A CA 1
ATOM 2305 C C . ASP A 1 155 ? 1.628 14.429 4.911 1.00 0.00 155 ASP A C 1
ATOM 2306 O O . ASP A 1 155 ? 1.630 15.170 5.894 1.00 0.00 155 ASP A O 1
ATOM 2315 N N . PRO A 1 156 ? 0.653 13.527 4.693 1.00 0.00 156 PRO A N 1
ATOM 2316 C CA . PRO A 1 156 ? -0.488 13.342 5.594 1.00 0.00 156 PRO A CA 1
ATOM 2317 C C . PRO A 1 156 ? -0.060 13.210 7.043 1.00 0.00 156 PRO A C 1
ATOM 2318 O O . PRO A 1 156 ? -0.770 13.626 7.959 1.00 0.00 156 PRO A O 1
ATOM 2329 N N . ARG A 1 157 ? 1.112 12.639 7.238 1.00 0.00 157 ARG A N 1
ATOM 2330 C CA . ARG A 1 157 ? 1.662 12.452 8.569 1.00 0.00 157 ARG A CA 1
ATOM 2331 C C . ARG A 1 157 ? 0.710 11.658 9.457 1.00 0.00 157 ARG A C 1
ATOM 2332 O O . ARG A 1 157 ? 0.694 11.832 10.675 1.00 0.00 157 ARG A O 1
ATOM 2353 N N . GLY A 1 158 ? -0.080 10.785 8.842 1.00 0.00 158 GLY A N 1
ATOM 2354 C CA . GLY A 1 158 ? -1.019 9.982 9.601 1.00 0.00 158 GLY A CA 1
ATOM 2355 C C . GLY A 1 158 ? -1.628 8.862 8.781 1.00 0.00 158 GLY A C 1
ATOM 2356 O O . GLY A 1 158 ? -2.041 9.072 7.640 1.00 0.00 158 GLY A O 1
ATOM 2360 N N . THR A 1 159 ? -1.686 7.671 9.366 1.00 0.00 159 THR A N 1
ATOM 2361 C CA . THR A 1 159 ? -2.252 6.512 8.686 1.00 0.00 159 THR A CA 1
ATOM 2362 C C . THR A 1 159 ? -3.774 6.520 8.783 1.00 0.00 159 THR A C 1
ATOM 2363 O O . THR A 1 159 ? -4.338 6.753 9.856 1.00 0.00 159 THR A O 1
ATOM 2374 N N . TYR A 1 160 ? -4.437 6.265 7.659 1.00 0.00 160 TYR A N 1
ATOM 2375 C CA . TYR A 1 160 ? -5.894 6.246 7.628 1.00 0.00 160 TYR A CA 1
ATOM 2376 C C . TYR A 1 160 ? -6.419 4.884 7.205 1.00 0.00 160 TYR A C 1
ATOM 2377 O O . TYR A 1 160 ? -5.666 4.025 6.755 1.00 0.00 160 TYR A O 1
ATOM 2395 N N . THR A 1 161 ? -7.723 4.705 7.356 1.00 0.00 161 THR A N 1
ATOM 2396 C CA . THR A 1 161 ? -8.379 3.459 6.995 1.00 0.00 161 THR A CA 1
ATOM 2397 C C . THR A 1 161 ? -9.444 3.714 5.931 1.00 0.00 161 THR A C 1
ATOM 2398 O O . THR A 1 161 ? -10.198 4.683 6.017 1.00 0.00 161 THR A O 1
ATOM 2409 N N . CYS A 1 162 ? -9.489 2.853 4.918 1.00 0.00 162 CYS A N 1
ATOM 2410 C CA . CYS A 1 162 ? -10.453 3.005 3.832 1.00 0.00 162 CYS A CA 1
ATOM 2411 C C . CYS A 1 162 ? -11.223 1.705 3.597 1.00 0.00 162 CYS A C 1
ATOM 2412 O O . CYS A 1 162 ? -10.633 0.637 3.449 1.00 0.00 162 CYS A O 1
ATOM 2419 N N . GLN A 1 163 ? -12.547 1.813 3.569 1.00 0.00 163 GLN A N 1
ATOM 2420 C CA . GLN A 1 163 ? -13.414 0.660 3.358 1.00 0.00 163 GLN A CA 1
ATOM 2421 C C . GLN A 1 163 ? -14.856 1.109 3.143 1.00 0.00 163 GLN A C 1
ATOM 2422 O O . GLN A 1 163 ? -15.197 2.266 3.388 1.00 0.00 163 GLN A O 1
ATOM 2436 N N . ARG A 1 164 ? -15.699 0.193 2.682 1.00 0.00 164 ARG A N 1
ATOM 2437 C CA . ARG A 1 164 ? -17.105 0.502 2.430 1.00 0.00 164 ARG A CA 1
ATOM 2438 C C . ARG A 1 164 ? -17.940 0.468 3.715 1.00 0.00 164 ARG A C 1
ATOM 2439 O O . ARG A 1 164 ? -19.101 0.059 3.690 1.00 0.00 164 ARG A O 1
ATOM 2460 N N . ASP A 1 165 ? -17.359 0.899 4.836 1.00 0.00 165 ASP A N 1
ATOM 2461 C CA . ASP A 1 165 ? -18.081 0.906 6.105 1.00 0.00 165 ASP A CA 1
ATOM 2462 C C . ASP A 1 165 ? -17.849 2.210 6.864 1.00 0.00 165 ASP A C 1
ATOM 2463 O O . ASP A 1 165 ? -16.893 2.937 6.593 1.00 0.00 165 ASP A O 1
ATOM 2472 N N . GLU A 1 166 ? -18.726 2.493 7.825 1.00 0.00 166 GLU A N 1
ATOM 2473 C CA . GLU A 1 166 ? -18.615 3.703 8.636 1.00 0.00 166 GLU A CA 1
ATOM 2474 C C . GLU A 1 166 ? -17.494 3.570 9.668 1.00 0.00 166 GLU A C 1
ATOM 2475 O O . GLU A 1 166 ? -17.171 4.523 10.375 1.00 0.00 166 GLU A O 1
ATOM 2487 N N . ASN A 1 167 ? -16.908 2.381 9.743 1.00 0.00 167 ASN A N 1
ATOM 2488 C CA . ASN A 1 167 ? -15.821 2.104 10.672 1.00 0.00 167 ASN A CA 1
ATOM 2489 C C . ASN A 1 167 ? -14.758 1.276 9.976 1.00 0.00 167 ASN A C 1
ATOM 2490 O O . ASN A 1 167 ? -14.243 0.306 10.531 1.00 0.00 167 ASN A O 1
ATOM 2501 N N . VAL A 1 168 ? -14.461 1.680 8.744 1.00 0.00 168 VAL A N 1
ATOM 2502 C CA . VAL A 1 168 ? -13.470 1.027 7.885 1.00 0.00 168 VAL A CA 1
ATOM 2503 C C . VAL A 1 168 ? -12.468 0.183 8.666 1.00 0.00 168 VAL A C 1
ATOM 2504 O O . VAL A 1 168 ? -12.104 0.507 9.797 1.00 0.00 168 VAL A O 1
ATOM 2517 N N . ASN A 1 169 ? -12.038 -0.912 8.053 1.00 0.00 169 ASN A N 1
ATOM 2518 C CA . ASN A 1 169 ? -11.099 -1.825 8.686 1.00 0.00 169 ASN A CA 1
ATOM 2519 C C . ASN A 1 169 ? -9.718 -1.787 8.029 1.00 0.00 169 ASN A C 1
ATOM 2520 O O . ASN A 1 169 ? -8.699 -1.892 8.712 1.00 0.00 169 ASN A O 1
ATOM 2531 N N . SER A 1 170 ? -9.684 -1.648 6.707 1.00 0.00 170 SER A N 1
ATOM 2532 C CA . SER A 1 170 ? -8.416 -1.610 5.981 1.00 0.00 170 SER A CA 1
ATOM 2533 C C . SER A 1 170 ? -7.648 -0.331 6.297 1.00 0.00 170 SER A C 1
ATOM 2534 O O . SER A 1 170 ? -8.002 0.749 5.825 1.00 0.00 170 SER A O 1
ATOM 2542 N N . THR A 1 171 ? -6.600 -0.461 7.105 1.00 0.00 171 THR A N 1
ATOM 2543 C CA . THR A 1 171 ? -5.786 0.686 7.493 1.00 0.00 171 THR A CA 1
ATOM 2544 C C . THR A 1 171 ? -4.642 0.914 6.511 1.00 0.00 171 THR A C 1
ATOM 2545 O O . THR A 1 171 ? -3.677 0.151 6.478 1.00 0.00 171 THR A O 1
ATOM 2556 N N . LEU A 1 172 ? -4.753 1.977 5.721 1.00 0.00 172 LEU A N 1
ATOM 2557 C CA . LEU A 1 172 ? -3.726 2.319 4.745 1.00 0.00 172 LEU A CA 1
ATOM 2558 C C . LEU A 1 172 ? -2.737 3.322 5.334 1.00 0.00 172 LEU A C 1
ATOM 2559 O O . LEU A 1 172 ? -3.083 4.476 5.584 1.00 0.00 172 LEU A O 1
ATOM 2575 N N . HIS A 1 173 ? -1.506 2.871 5.556 1.00 0.00 173 HIS A N 1
ATOM 2576 C CA . HIS A 1 173 ? -0.468 3.727 6.120 1.00 0.00 173 HIS A CA 1
ATOM 2577 C C . HIS A 1 173 ? 0.097 4.673 5.065 1.00 0.00 173 HIS A C 1
ATOM 2578 O O . HIS A 1 173 ? -0.082 4.460 3.865 1.00 0.00 173 HIS A O 1
ATOM 2592 N N . VAL A 1 174 ? 0.780 5.718 5.521 1.00 0.00 174 VAL A N 1
ATOM 2593 C CA . VAL A 1 174 ? 1.373 6.699 4.619 1.00 0.00 174 VAL A CA 1
ATOM 2594 C C . VAL A 1 174 ? 2.877 6.814 4.841 1.00 0.00 174 VAL A C 1
ATOM 2595 O O . VAL A 1 174 ? 3.340 6.930 5.976 1.00 0.00 174 VAL A O 1
ATOM 2608 N N . HIS A 1 175 ? 3.636 6.782 3.750 1.00 0.00 175 HIS A N 1
ATOM 2609 C CA . HIS A 1 175 ? 5.089 6.884 3.825 1.00 0.00 175 HIS A CA 1
ATOM 2610 C C . HIS A 1 175 ? 5.708 6.850 2.432 1.00 0.00 175 HIS A C 1
ATOM 2611 O O . HIS A 1 175 ? 5.925 5.779 1.865 1.00 0.00 175 HIS A O 1
ATOM 2625 N N . TYR A 1 176 ? 5.994 8.027 1.885 1.00 0.00 176 TYR A N 1
ATOM 2626 C CA . TYR A 1 176 ? 6.591 8.125 0.559 1.00 0.00 176 TYR A CA 1
ATOM 2627 C C . TYR A 1 176 ? 7.766 9.087 0.554 1.00 0.00 176 TYR A C 1
ATOM 2628 O O . TYR A 1 176 ? 7.763 10.092 1.265 1.00 0.00 176 TYR A O 1
ATOM 2646 N N . ARG A 1 177 ? 8.766 8.779 -0.261 1.00 0.00 177 ARG A N 1
ATOM 2647 C CA . ARG A 1 177 ? 9.938 9.625 -0.364 1.00 0.00 177 ARG A CA 1
ATOM 2648 C C . ARG A 1 177 ? 10.520 9.581 -1.774 1.00 0.00 177 ARG A C 1
ATOM 2649 O O . ARG A 1 177 ? 11.598 9.028 -1.996 1.00 0.00 177 ARG A O 1
ATOM 2670 N N . MET A 1 178 ? 9.800 10.168 -2.724 1.00 0.00 178 MET A N 1
ATOM 2671 C CA . MET A 1 178 ? 10.244 10.197 -4.113 1.00 0.00 178 MET A CA 1
ATOM 2672 C C . MET A 1 178 ? 10.414 8.783 -4.660 1.00 0.00 178 MET A C 1
ATOM 2673 O O . MET A 1 178 ? 11.531 8.236 -4.545 1.00 0.00 178 MET A O 1
ATOM 2688 N N . GLY A 1 1 ? 16.258 8.093 18.252 1.00 0.00 1 GLY A N 2
ATOM 2689 C CA . GLY A 1 1 ? 16.267 7.619 16.840 1.00 0.00 1 GLY A CA 2
ATOM 2690 C C . GLY A 1 1 ? 16.410 6.113 16.735 1.00 0.00 1 GLY A C 2
ATOM 2691 O O . GLY A 1 1 ? 17.438 5.611 16.280 1.00 0.00 1 GLY A O 2
ATOM 2697 N N . SER A 1 2 ? 15.377 5.391 17.157 1.00 0.00 2 SER A N 2
ATOM 2698 C CA . SER A 1 2 ? 15.392 3.934 17.109 1.00 0.00 2 SER A CA 2
ATOM 2699 C C . SER A 1 2 ? 14.119 3.398 16.462 1.00 0.00 2 SER A C 2
ATOM 2700 O O . SER A 1 2 ? 14.170 2.517 15.604 1.00 0.00 2 SER A O 2
ATOM 2708 N N . HIS A 1 3 ? 12.977 3.936 16.878 1.00 0.00 3 HIS A N 2
ATOM 2709 C CA . HIS A 1 3 ? 11.690 3.512 16.339 1.00 0.00 3 HIS A CA 2
ATOM 2710 C C . HIS A 1 3 ? 10.907 4.704 15.799 1.00 0.00 3 HIS A C 2
ATOM 2711 O O . HIS A 1 3 ? 10.142 5.338 16.526 1.00 0.00 3 HIS A O 2
ATOM 2725 N N . MET A 1 4 ? 11.103 5.004 14.519 1.00 0.00 4 MET A N 2
ATOM 2726 C CA . MET A 1 4 ? 10.415 6.120 13.881 1.00 0.00 4 MET A CA 2
ATOM 2727 C C . MET A 1 4 ? 9.090 5.668 13.275 1.00 0.00 4 MET A C 2
ATOM 2728 O O . MET A 1 4 ? 9.059 5.088 12.189 1.00 0.00 4 MET A O 2
ATOM 2742 N N . GLY A 1 5 ? 7.999 5.936 13.984 1.00 0.00 5 GLY A N 2
ATOM 2743 C CA . GLY A 1 5 ? 6.687 5.549 13.500 1.00 0.00 5 GLY A CA 2
ATOM 2744 C C . GLY A 1 5 ? 6.388 4.083 13.743 1.00 0.00 5 GLY A C 2
ATOM 2745 O O . GLY A 1 5 ? 6.184 3.664 14.883 1.00 0.00 5 GLY A O 2
ATOM 2749 N N . GLN A 1 6 ? 6.362 3.301 12.669 1.00 0.00 6 GLN A N 2
ATOM 2750 C CA . GLN A 1 6 ? 6.087 1.873 12.770 1.00 0.00 6 GLN A CA 2
ATOM 2751 C C . GLN A 1 6 ? 6.234 1.193 11.413 1.00 0.00 6 GLN A C 2
ATOM 2752 O O . GLN A 1 6 ? 6.055 1.821 10.369 1.00 0.00 6 GLN A O 2
ATOM 2766 N N . GLU A 1 7 ? 6.561 -0.095 11.435 1.00 0.00 7 GLU A N 2
ATOM 2767 C CA . GLU A 1 7 ? 6.733 -0.863 10.207 1.00 0.00 7 GLU A CA 2
ATOM 2768 C C . GLU A 1 7 ? 5.803 -2.073 10.187 1.00 0.00 7 GLU A C 2
ATOM 2769 O O . GLU A 1 7 ? 6.245 -3.214 10.321 1.00 0.00 7 GLU A O 2
ATOM 2781 N N . GLU A 1 8 ? 4.510 -1.814 10.018 1.00 0.00 8 GLU A N 2
ATOM 2782 C CA . GLU A 1 8 ? 3.516 -2.881 9.979 1.00 0.00 8 GLU A CA 2
ATOM 2783 C C . GLU A 1 8 ? 3.854 -3.902 8.898 1.00 0.00 8 GLU A C 2
ATOM 2784 O O . GLU A 1 8 ? 3.857 -5.108 9.148 1.00 0.00 8 GLU A O 2
ATOM 2796 N N . PHE A 1 9 ? 4.140 -3.412 7.697 1.00 0.00 9 PHE A N 2
ATOM 2797 C CA . PHE A 1 9 ? 4.481 -4.282 6.578 1.00 0.00 9 PHE A CA 2
ATOM 2798 C C . PHE A 1 9 ? 5.956 -4.668 6.617 1.00 0.00 9 PHE A C 2
ATOM 2799 O O . PHE A 1 9 ? 6.339 -5.738 6.147 1.00 0.00 9 PHE A O 2
ATOM 2816 N N . ALA A 1 10 ? 6.778 -3.792 7.184 1.00 0.00 10 ALA A N 2
ATOM 2817 C CA . ALA A 1 10 ? 8.210 -4.044 7.289 1.00 0.00 10 ALA A CA 2
ATOM 2818 C C . ALA A 1 10 ? 8.843 -4.254 5.918 1.00 0.00 10 ALA A C 2
ATOM 2819 O O . ALA A 1 10 ? 8.579 -5.251 5.246 1.00 0.00 10 ALA A O 2
ATOM 2826 N N . VAL A 1 11 ? 9.685 -3.310 5.512 1.00 0.00 11 VAL A N 2
ATOM 2827 C CA . VAL A 1 11 ? 10.363 -3.393 4.224 1.00 0.00 11 VAL A CA 2
ATOM 2828 C C . VAL A 1 11 ? 11.848 -3.676 4.407 1.00 0.00 11 VAL A C 2
ATOM 2829 O O . VAL A 1 11 ? 12.500 -3.082 5.266 1.00 0.00 11 VAL A O 2
ATOM 2842 N N . GLU A 1 12 ? 12.379 -4.581 3.595 1.00 0.00 12 GLU A N 2
ATOM 2843 C CA . GLU A 1 12 ? 13.789 -4.934 3.671 1.00 0.00 12 GLU A CA 2
ATOM 2844 C C . GLU A 1 12 ? 14.427 -4.923 2.288 1.00 0.00 12 GLU A C 2
ATOM 2845 O O . GLU A 1 12 ? 14.225 -5.843 1.497 1.00 0.00 12 GLU A O 2
ATOM 2857 N N . ILE A 1 13 ? 15.203 -3.881 2.005 1.00 0.00 13 ILE A N 2
ATOM 2858 C CA . ILE A 1 13 ? 15.875 -3.752 0.716 1.00 0.00 13 ILE A CA 2
ATOM 2859 C C . ILE A 1 13 ? 17.213 -4.487 0.724 1.00 0.00 13 ILE A C 2
ATOM 2860 O O . ILE A 1 13 ? 17.946 -4.444 1.712 1.00 0.00 13 ILE A O 2
ATOM 2876 N N . SER A 1 14 ? 17.527 -5.162 -0.379 1.00 0.00 14 SER A N 2
ATOM 2877 C CA . SER A 1 14 ? 18.781 -5.903 -0.483 1.00 0.00 14 SER A CA 2
ATOM 2878 C C . SER A 1 14 ? 19.164 -6.147 -1.941 1.00 0.00 14 SER A C 2
ATOM 2879 O O . SER A 1 14 ? 18.536 -6.948 -2.632 1.00 0.00 14 SER A O 2
ATOM 2887 N N . GLY A 1 15 ? 20.206 -5.457 -2.398 1.00 0.00 15 GLY A N 2
ATOM 2888 C CA . GLY A 1 15 ? 20.670 -5.615 -3.768 1.00 0.00 15 GLY A CA 2
ATOM 2889 C C . GLY A 1 15 ? 19.551 -5.581 -4.785 1.00 0.00 15 GLY A C 2
ATOM 2890 O O . GLY A 1 15 ? 19.207 -6.604 -5.376 1.00 0.00 15 GLY A O 2
ATOM 2894 N N . THR A 1 16 ? 18.987 -4.402 -4.992 1.00 0.00 16 THR A N 2
ATOM 2895 C CA . THR A 1 16 ? 17.904 -4.226 -5.947 1.00 0.00 16 THR A CA 2
ATOM 2896 C C . THR A 1 16 ? 16.741 -5.179 -5.669 1.00 0.00 16 THR A C 2
ATOM 2897 O O . THR A 1 16 ? 15.905 -5.418 -6.541 1.00 0.00 16 THR A O 2
ATOM 2908 N N . THR A 1 17 ? 16.687 -5.717 -4.454 1.00 0.00 17 THR A N 2
ATOM 2909 C CA . THR A 1 17 ? 15.620 -6.635 -4.074 1.00 0.00 17 THR A CA 2
ATOM 2910 C C . THR A 1 17 ? 15.105 -6.308 -2.679 1.00 0.00 17 THR A C 2
ATOM 2911 O O . THR A 1 17 ? 15.798 -6.528 -1.687 1.00 0.00 17 THR A O 2
ATOM 2922 N N . VAL A 1 18 ? 13.886 -5.786 -2.606 1.00 0.00 18 VAL A N 2
ATOM 2923 C CA . VAL A 1 18 ? 13.292 -5.438 -1.321 1.00 0.00 18 VAL A CA 2
ATOM 2924 C C . VAL A 1 18 ? 12.101 -6.340 -1.006 1.00 0.00 18 VAL A C 2
ATOM 2925 O O . VAL A 1 18 ? 11.286 -6.640 -1.878 1.00 0.00 18 VAL A O 2
ATOM 2938 N N . THR A 1 19 ? 12.023 -6.784 0.246 1.00 0.00 19 THR A N 2
ATOM 2939 C CA . THR A 1 19 ? 10.950 -7.670 0.683 1.00 0.00 19 THR A CA 2
ATOM 2940 C C . THR A 1 19 ? 9.993 -6.965 1.643 1.00 0.00 19 THR A C 2
ATOM 2941 O O . THR A 1 19 ? 10.401 -6.109 2.428 1.00 0.00 19 THR A O 2
ATOM 2952 N N . ILE A 1 20 ? 8.718 -7.341 1.574 1.00 0.00 20 ILE A N 2
ATOM 2953 C CA . ILE A 1 20 ? 7.691 -6.759 2.436 1.00 0.00 20 ILE A CA 2
ATOM 2954 C C . ILE A 1 20 ? 6.847 -7.857 3.080 1.00 0.00 20 ILE A C 2
ATOM 2955 O O . ILE A 1 20 ? 6.296 -8.708 2.385 1.00 0.00 20 ILE A O 2
ATOM 2971 N N . THR A 1 21 ? 6.754 -7.842 4.406 1.00 0.00 21 THR A N 2
ATOM 2972 C CA . THR A 1 21 ? 5.981 -8.853 5.124 1.00 0.00 21 THR A CA 2
ATOM 2973 C C . THR A 1 21 ? 4.583 -8.347 5.482 1.00 0.00 21 THR A C 2
ATOM 2974 O O . THR A 1 21 ? 4.385 -7.157 5.727 1.00 0.00 21 THR A O 2
ATOM 2985 N N . CYS A 1 22 ? 3.618 -9.265 5.523 1.00 0.00 22 CYS A N 2
ATOM 2986 C CA . CYS A 1 22 ? 2.242 -8.914 5.866 1.00 0.00 22 CYS A CA 2
ATOM 2987 C C . CYS A 1 22 ? 1.988 -9.155 7.356 1.00 0.00 22 CYS A C 2
ATOM 2988 O O . CYS A 1 22 ? 2.123 -10.280 7.838 1.00 0.00 22 CYS A O 2
ATOM 2995 N N . PRO A 1 23 ? 1.627 -8.102 8.112 1.00 0.00 23 PRO A N 2
ATOM 2996 C CA . PRO A 1 23 ? 1.372 -8.212 9.550 1.00 0.00 23 PRO A CA 2
ATOM 2997 C C . PRO A 1 23 ? -0.042 -8.691 9.879 1.00 0.00 23 PRO A C 2
ATOM 2998 O O . PRO A 1 23 ? -0.381 -8.879 11.048 1.00 0.00 23 PRO A O 2
ATOM 3009 N N . SER A 1 24 ? -0.867 -8.880 8.854 1.00 0.00 24 SER A N 2
ATOM 3010 C CA . SER A 1 24 ? -2.242 -9.328 9.058 1.00 0.00 24 SER A CA 2
ATOM 3011 C C . SER A 1 24 ? -2.288 -10.650 9.817 1.00 0.00 24 SER A C 2
ATOM 3012 O O . SER A 1 24 ? -3.232 -10.916 10.562 1.00 0.00 24 SER A O 2
ATOM 3020 N N . SER A 1 25 ? -1.265 -11.473 9.627 1.00 0.00 25 SER A N 2
ATOM 3021 C CA . SER A 1 25 ? -1.191 -12.768 10.300 1.00 0.00 25 SER A CA 2
ATOM 3022 C C . SER A 1 25 ? 0.080 -13.521 9.910 1.00 0.00 25 SER A C 2
ATOM 3023 O O . SER A 1 25 ? 1.065 -13.514 10.648 1.00 0.00 25 SER A O 2
ATOM 3031 N N . GLY A 1 26 ? 0.052 -14.172 8.749 1.00 0.00 26 GLY A N 2
ATOM 3032 C CA . GLY A 1 26 ? 1.209 -14.920 8.291 1.00 0.00 26 GLY A CA 2
ATOM 3033 C C . GLY A 1 26 ? 0.923 -16.402 8.136 1.00 0.00 26 GLY A C 2
ATOM 3034 O O . GLY A 1 26 ? 0.993 -17.160 9.104 1.00 0.00 26 GLY A O 2
ATOM 3038 N N . ASP A 1 27 ? 0.602 -16.813 6.914 1.00 0.00 27 ASP A N 2
ATOM 3039 C CA . ASP A 1 27 ? 0.304 -18.211 6.622 1.00 0.00 27 ASP A CA 2
ATOM 3040 C C . ASP A 1 27 ? -0.037 -18.386 5.146 1.00 0.00 27 ASP A C 2
ATOM 3041 O O . ASP A 1 27 ? 0.622 -19.138 4.427 1.00 0.00 27 ASP A O 2
ATOM 3050 N N . ASP A 1 28 ? -1.070 -17.677 4.702 1.00 0.00 28 ASP A N 2
ATOM 3051 C CA . ASP A 1 28 ? -1.506 -17.736 3.313 1.00 0.00 28 ASP A CA 2
ATOM 3052 C C . ASP A 1 28 ? -2.030 -16.375 2.867 1.00 0.00 28 ASP A C 2
ATOM 3053 O O . ASP A 1 28 ? -3.192 -16.236 2.482 1.00 0.00 28 ASP A O 2
ATOM 3062 N N . ILE A 1 29 ? -1.164 -15.371 2.939 1.00 0.00 29 ILE A N 2
ATOM 3063 C CA . ILE A 1 29 ? -1.527 -14.012 2.563 1.00 0.00 29 ILE A CA 2
ATOM 3064 C C . ILE A 1 29 ? -1.709 -13.870 1.054 1.00 0.00 29 ILE A C 2
ATOM 3065 O O . ILE A 1 29 ? -1.131 -14.623 0.270 1.00 0.00 29 ILE A O 2
ATOM 3081 N N . LYS A 1 30 ? -2.521 -12.892 0.663 1.00 0.00 30 LYS A N 2
ATOM 3082 C CA . LYS A 1 30 ? -2.795 -12.629 -0.744 1.00 0.00 30 LYS A CA 2
ATOM 3083 C C . LYS A 1 30 ? -2.454 -11.185 -1.103 1.00 0.00 30 LYS A C 2
ATOM 3084 O O . LYS A 1 30 ? -2.733 -10.263 -0.337 1.00 0.00 30 LYS A O 2
ATOM 3103 N N . TRP A 1 31 ? -1.850 -10.997 -2.272 1.00 0.00 31 TRP A N 2
ATOM 3104 C CA . TRP A 1 31 ? -1.471 -9.665 -2.734 1.00 0.00 31 TRP A CA 2
ATOM 3105 C C . TRP A 1 31 ? -2.341 -9.238 -3.915 1.00 0.00 31 TRP A C 2
ATOM 3106 O O . TRP A 1 31 ? -3.235 -9.976 -4.331 1.00 0.00 31 TRP A O 2
ATOM 3127 N N . LYS A 1 32 ? -2.094 -8.042 -4.443 1.00 0.00 32 LYS A N 2
ATOM 3128 C CA . LYS A 1 32 ? -2.885 -7.535 -5.566 1.00 0.00 32 LYS A CA 2
ATOM 3129 C C . LYS A 1 32 ? -2.039 -6.730 -6.555 1.00 0.00 32 LYS A C 2
ATOM 3130 O O . LYS A 1 32 ? -1.884 -7.134 -7.707 1.00 0.00 32 LYS A O 2
ATOM 3149 N N . PRO A 1 33 ? -1.493 -5.570 -6.129 1.00 0.00 33 PRO A N 2
ATOM 3150 C CA . PRO A 1 33 ? -0.678 -4.707 -6.986 1.00 0.00 33 PRO A CA 2
ATOM 3151 C C . PRO A 1 33 ? 0.156 -5.480 -8.005 1.00 0.00 33 PRO A C 2
ATOM 3152 O O . PRO A 1 33 ? 0.164 -5.152 -9.191 1.00 0.00 33 PRO A O 2
ATOM 3163 N N . ASP A 1 34 ? 0.848 -6.510 -7.536 1.00 0.00 34 ASP A N 2
ATOM 3164 C CA . ASP A 1 34 ? 1.676 -7.334 -8.406 1.00 0.00 34 ASP A CA 2
ATOM 3165 C C . ASP A 1 34 ? 1.979 -8.674 -7.741 1.00 0.00 34 ASP A C 2
ATOM 3166 O O . ASP A 1 34 ? 2.970 -8.814 -7.024 1.00 0.00 34 ASP A O 2
ATOM 3175 N N . PRO A 1 35 ? 1.121 -9.680 -7.975 1.00 0.00 35 PRO A N 2
ATOM 3176 C CA . PRO A 1 35 ? 1.289 -11.017 -7.404 1.00 0.00 35 PRO A CA 2
ATOM 3177 C C . PRO A 1 35 ? 2.555 -11.687 -7.914 1.00 0.00 35 PRO A C 2
ATOM 3178 O O . PRO A 1 35 ? 3.125 -12.554 -7.251 1.00 0.00 35 PRO A O 2
ATOM 3189 N N . ALA A 1 36 ? 2.996 -11.268 -9.095 1.00 0.00 36 ALA A N 2
ATOM 3190 C CA . ALA A 1 36 ? 4.207 -11.817 -9.696 1.00 0.00 36 ALA A CA 2
ATOM 3191 C C . ALA A 1 36 ? 5.381 -11.717 -8.727 1.00 0.00 36 ALA A C 2
ATOM 3192 O O . ALA A 1 36 ? 6.320 -12.511 -8.786 1.00 0.00 36 ALA A O 2
ATOM 3199 N N . LEU A 1 37 ? 5.313 -10.737 -7.830 1.00 0.00 37 LEU A N 2
ATOM 3200 C CA . LEU A 1 37 ? 6.359 -10.527 -6.837 1.00 0.00 37 LEU A CA 2
ATOM 3201 C C . LEU A 1 37 ? 5.766 -10.536 -5.431 1.00 0.00 37 LEU A C 2
ATOM 3202 O O . LEU A 1 37 ? 6.086 -9.683 -4.602 1.00 0.00 37 LEU A O 2
ATOM 3218 N N . GLY A 1 38 ? 4.896 -11.507 -5.172 1.00 0.00 38 GLY A N 2
ATOM 3219 C CA . GLY A 1 38 ? 4.264 -11.614 -3.871 1.00 0.00 38 GLY A CA 2
ATOM 3220 C C . GLY A 1 38 ? 4.418 -12.991 -3.261 1.00 0.00 38 GLY A C 2
ATOM 3221 O O . GLY A 1 38 ? 3.788 -13.950 -3.706 1.00 0.00 38 GLY A O 2
ATOM 3225 N N . ASP A 1 39 ? 5.253 -13.085 -2.235 1.00 0.00 39 ASP A N 2
ATOM 3226 C CA . ASP A 1 39 ? 5.486 -14.352 -1.550 1.00 0.00 39 ASP A CA 2
ATOM 3227 C C . ASP A 1 39 ? 4.370 -14.630 -0.547 1.00 0.00 39 ASP A C 2
ATOM 3228 O O . ASP A 1 39 ? 3.609 -13.730 -0.193 1.00 0.00 39 ASP A O 2
ATOM 3237 N N . ASN A 1 40 ? 4.279 -15.882 -0.095 1.00 0.00 40 ASN A N 2
ATOM 3238 C CA . ASN A 1 40 ? 3.253 -16.292 0.869 1.00 0.00 40 ASN A CA 2
ATOM 3239 C C . ASN A 1 40 ? 2.920 -15.166 1.848 1.00 0.00 40 ASN A C 2
ATOM 3240 O O . ASN A 1 40 ? 1.926 -14.463 1.679 1.00 0.00 40 ASN A O 2
ATOM 3251 N N . ASN A 1 41 ? 3.763 -14.993 2.859 1.00 0.00 41 ASN A N 2
ATOM 3252 C CA . ASN A 1 41 ? 3.561 -13.944 3.852 1.00 0.00 41 ASN A CA 2
ATOM 3253 C C . ASN A 1 41 ? 4.556 -12.805 3.637 1.00 0.00 41 ASN A C 2
ATOM 3254 O O . ASN A 1 41 ? 4.867 -12.051 4.560 1.00 0.00 41 ASN A O 2
ATOM 3265 N N . LYS A 1 42 ? 5.057 -12.687 2.410 1.00 0.00 42 LYS A N 2
ATOM 3266 C CA . LYS A 1 42 ? 6.021 -11.647 2.077 1.00 0.00 42 LYS A CA 2
ATOM 3267 C C . LYS A 1 42 ? 5.857 -11.191 0.632 1.00 0.00 42 LYS A C 2
ATOM 3268 O O . LYS A 1 42 ? 5.142 -11.814 -0.147 1.00 0.00 42 LYS A O 2
ATOM 3287 N N . TYR A 1 43 ? 6.524 -10.097 0.285 1.00 0.00 43 TYR A N 2
ATOM 3288 C CA . TYR A 1 43 ? 6.461 -9.551 -1.066 1.00 0.00 43 TYR A CA 2
ATOM 3289 C C . TYR A 1 43 ? 7.864 -9.237 -1.570 1.00 0.00 43 TYR A C 2
ATOM 3290 O O . TYR A 1 43 ? 8.455 -8.222 -1.202 1.00 0.00 43 TYR A O 2
ATOM 3308 N N . ILE A 1 44 ? 8.397 -10.124 -2.401 1.00 0.00 44 ILE A N 2
ATOM 3309 C CA . ILE A 1 44 ? 9.738 -9.957 -2.945 1.00 0.00 44 ILE A CA 2
ATOM 3310 C C . ILE A 1 44 ? 9.743 -9.045 -4.166 1.00 0.00 44 ILE A C 2
ATOM 3311 O O . ILE A 1 44 ? 9.345 -9.453 -5.257 1.00 0.00 44 ILE A O 2
ATOM 3327 N N . ILE A 1 45 ? 10.206 -7.812 -3.980 1.00 0.00 45 ILE A N 2
ATOM 3328 C CA . ILE A 1 45 ? 10.272 -6.851 -5.075 1.00 0.00 45 ILE A CA 2
ATOM 3329 C C . ILE A 1 45 ? 11.616 -6.933 -5.789 1.00 0.00 45 ILE A C 2
ATOM 3330 O O . ILE A 1 45 ? 12.669 -6.886 -5.152 1.00 0.00 45 ILE A O 2
ATOM 3346 N N . GLN A 1 46 ? 11.575 -7.051 -7.111 1.00 0.00 46 GLN A N 2
ATOM 3347 C CA . GLN A 1 46 ? 12.791 -7.136 -7.906 1.00 0.00 46 GLN A CA 2
ATOM 3348 C C . GLN A 1 46 ? 12.678 -6.284 -9.164 1.00 0.00 46 GLN A C 2
ATOM 3349 O O . GLN A 1 46 ? 11.599 -6.159 -9.745 1.00 0.00 46 GLN A O 2
ATOM 3363 N N . ASN A 1 47 ? 13.794 -5.692 -9.578 1.00 0.00 47 ASN A N 2
ATOM 3364 C CA . ASN A 1 47 ? 13.813 -4.844 -10.765 1.00 0.00 47 ASN A CA 2
ATOM 3365 C C . ASN A 1 47 ? 12.789 -3.720 -10.637 1.00 0.00 47 ASN A C 2
ATOM 3366 O O . ASN A 1 47 ? 12.285 -3.206 -11.636 1.00 0.00 47 ASN A O 2
ATOM 3377 N N . HIS A 1 48 ? 12.483 -3.349 -9.397 1.00 0.00 48 HIS A N 2
ATOM 3378 C CA . HIS A 1 48 ? 11.517 -2.292 -9.128 1.00 0.00 48 HIS A CA 2
ATOM 3379 C C . HIS A 1 48 ? 12.026 -0.943 -9.618 1.00 0.00 48 HIS A C 2
ATOM 3380 O O . HIS A 1 48 ? 13.201 -0.795 -9.956 1.00 0.00 48 HIS A O 2
ATOM 3394 N N . ASP A 1 49 ? 11.133 0.039 -9.649 1.00 0.00 49 ASP A N 2
ATOM 3395 C CA . ASP A 1 49 ? 11.485 1.381 -10.094 1.00 0.00 49 ASP A CA 2
ATOM 3396 C C . ASP A 1 49 ? 11.252 2.399 -8.982 1.00 0.00 49 ASP A C 2
ATOM 3397 O O . ASP A 1 49 ? 10.262 2.322 -8.255 1.00 0.00 49 ASP A O 2
ATOM 3406 N N . SER A 1 50 ? 12.168 3.355 -8.858 1.00 0.00 50 SER A N 2
ATOM 3407 C CA . SER A 1 50 ? 12.059 4.391 -7.837 1.00 0.00 50 SER A CA 2
ATOM 3408 C C . SER A 1 50 ? 10.723 5.117 -7.945 1.00 0.00 50 SER A C 2
ATOM 3409 O O . SER A 1 50 ? 10.582 6.061 -8.721 1.00 0.00 50 SER A O 2
ATOM 3417 N N . SER A 1 51 ? 9.742 4.667 -7.169 1.00 0.00 51 SER A N 2
ATOM 3418 C CA . SER A 1 51 ? 8.419 5.280 -7.195 1.00 0.00 51 SER A CA 2
ATOM 3419 C C . SER A 1 51 ? 7.512 4.704 -6.115 1.00 0.00 51 SER A C 2
ATOM 3420 O O . SER A 1 51 ? 7.896 3.784 -5.390 1.00 0.00 51 SER A O 2
ATOM 3428 N N . PRO A 1 52 ? 6.292 5.262 -5.990 1.00 0.00 52 PRO A N 2
ATOM 3429 C CA . PRO A 1 52 ? 5.314 4.840 -4.996 1.00 0.00 52 PRO A CA 2
ATOM 3430 C C . PRO A 1 52 ? 4.386 3.738 -5.487 1.00 0.00 52 PRO A C 2
ATOM 3431 O O . PRO A 1 52 ? 4.409 3.355 -6.657 1.00 0.00 52 PRO A O 2
ATOM 3442 N N . LEU A 1 53 ? 3.555 3.251 -4.573 1.00 0.00 53 LEU A N 2
ATOM 3443 C CA . LEU A 1 53 ? 2.588 2.208 -4.877 1.00 0.00 53 LEU A CA 2
ATOM 3444 C C . LEU A 1 53 ? 1.775 1.867 -3.639 1.00 0.00 53 LEU A C 2
ATOM 3445 O O . LEU A 1 53 ? 2.276 1.927 -2.516 1.00 0.00 53 LEU A O 2
ATOM 3461 N N . THR A 1 54 ? 0.526 1.493 -3.853 1.00 0.00 54 THR A N 2
ATOM 3462 C CA . THR A 1 54 ? -0.352 1.122 -2.759 1.00 0.00 54 THR A CA 2
ATOM 3463 C C . THR A 1 54 ? -0.384 -0.396 -2.627 1.00 0.00 54 THR A C 2
ATOM 3464 O O . THR A 1 54 ? -0.960 -1.089 -3.466 1.00 0.00 54 THR A O 2
ATOM 3475 N N . VAL A 1 55 ? 0.252 -0.908 -1.581 1.00 0.00 55 VAL A N 2
ATOM 3476 C CA . VAL A 1 55 ? 0.308 -2.345 -1.361 1.00 0.00 55 VAL A CA 2
ATOM 3477 C C . VAL A 1 55 ? -0.754 -2.796 -0.364 1.00 0.00 55 VAL A C 2
ATOM 3478 O O . VAL A 1 55 ? -0.984 -2.146 0.655 1.00 0.00 55 VAL A O 2
ATOM 3491 N N . SER A 1 56 ? -1.403 -3.911 -0.673 1.00 0.00 56 SER A N 2
ATOM 3492 C CA . SER A 1 56 ? -2.446 -4.449 0.188 1.00 0.00 56 SER A CA 2
ATOM 3493 C C . SER A 1 56 ? -2.336 -5.964 0.295 1.00 0.00 56 SER A C 2
ATOM 3494 O O . SER A 1 56 ? -2.282 -6.665 -0.715 1.00 0.00 56 SER A O 2
ATOM 3502 N N . CYS A 1 57 ? -2.316 -6.466 1.524 1.00 0.00 57 CYS A N 2
ATOM 3503 C CA . CYS A 1 57 ? -2.230 -7.900 1.755 1.00 0.00 57 CYS A CA 2
ATOM 3504 C C . CYS A 1 57 ? -3.423 -8.383 2.561 1.00 0.00 57 CYS A C 2
ATOM 3505 O O . CYS A 1 57 ? -4.029 -7.623 3.318 1.00 0.00 57 CYS A O 2
ATOM 3512 N N . THR A 1 58 ? -3.767 -9.648 2.374 1.00 0.00 58 THR A N 2
ATOM 3513 C CA . THR A 1 58 ? -4.907 -10.238 3.062 1.00 0.00 58 THR A CA 2
ATOM 3514 C C . THR A 1 58 ? -4.533 -11.549 3.741 1.00 0.00 58 THR A C 2
ATOM 3515 O O . THR A 1 58 ? -4.294 -12.557 3.077 1.00 0.00 58 THR A O 2
ATOM 3526 N N . ALA A 1 59 ? -4.502 -11.531 5.067 1.00 0.00 59 ALA A N 2
ATOM 3527 C CA . ALA A 1 59 ? -4.177 -12.722 5.838 1.00 0.00 59 ALA A CA 2
ATOM 3528 C C . ALA A 1 59 ? -5.409 -13.237 6.572 1.00 0.00 59 ALA A C 2
ATOM 3529 O O . ALA A 1 59 ? -5.792 -12.702 7.613 1.00 0.00 59 ALA A O 2
ATOM 3536 N N . GLY A 1 60 ? -6.033 -14.272 6.020 1.00 0.00 60 GLY A N 2
ATOM 3537 C CA . GLY A 1 60 ? -7.220 -14.832 6.636 1.00 0.00 60 GLY A CA 2
ATOM 3538 C C . GLY A 1 60 ? -8.376 -13.851 6.648 1.00 0.00 60 GLY A C 2
ATOM 3539 O O . GLY A 1 60 ? -9.027 -13.638 5.625 1.00 0.00 60 GLY A O 2
ATOM 3543 N N . ASP A 1 61 ? -8.631 -13.252 7.806 1.00 0.00 61 ASP A N 2
ATOM 3544 C CA . ASP A 1 61 ? -9.715 -12.287 7.946 1.00 0.00 61 ASP A CA 2
ATOM 3545 C C . ASP A 1 61 ? -9.176 -10.911 8.327 1.00 0.00 61 ASP A C 2
ATOM 3546 O O . ASP A 1 61 ? -9.851 -10.137 9.006 1.00 0.00 61 ASP A O 2
ATOM 3555 N N . GLN A 1 62 ? -7.956 -10.612 7.890 1.00 0.00 62 GLN A N 2
ATOM 3556 C CA . GLN A 1 62 ? -7.330 -9.328 8.192 1.00 0.00 62 GLN A CA 2
ATOM 3557 C C . GLN A 1 62 ? -7.014 -8.555 6.915 1.00 0.00 62 GLN A C 2
ATOM 3558 O O . GLN A 1 62 ? -6.764 -9.146 5.864 1.00 0.00 62 GLN A O 2
ATOM 3572 N N . GLU A 1 63 ? -7.026 -7.229 7.016 1.00 0.00 63 GLU A N 2
ATOM 3573 C CA . GLU A 1 63 ? -6.739 -6.368 5.873 1.00 0.00 63 GLU A CA 2
ATOM 3574 C C . GLU A 1 63 ? -5.680 -5.329 6.230 1.00 0.00 63 GLU A C 2
ATOM 3575 O O . GLU A 1 63 ? -5.930 -4.424 7.025 1.00 0.00 63 GLU A O 2
ATOM 3587 N N . HIS A 1 64 ? -4.496 -5.467 5.641 1.00 0.00 64 HIS A N 2
ATOM 3588 C CA . HIS A 1 64 ? -3.401 -4.538 5.904 1.00 0.00 64 HIS A CA 2
ATOM 3589 C C . HIS A 1 64 ? -2.918 -3.878 4.616 1.00 0.00 64 HIS A C 2
ATOM 3590 O O . HIS A 1 64 ? -2.857 -4.515 3.564 1.00 0.00 64 HIS A O 2
ATOM 3604 N N . THR A 1 65 ? -2.578 -2.596 4.707 1.00 0.00 65 THR A N 2
ATOM 3605 C CA . THR A 1 65 ? -2.102 -1.845 3.551 1.00 0.00 65 THR A CA 2
ATOM 3606 C C . THR A 1 65 ? -1.045 -0.822 3.959 1.00 0.00 65 THR A C 2
ATOM 3607 O O . THR A 1 65 ? -1.059 -0.312 5.079 1.00 0.00 65 THR A O 2
ATOM 3618 N N . MET A 1 66 ? -0.132 -0.524 3.039 1.00 0.00 66 MET A N 2
ATOM 3619 C CA . MET A 1 66 ? 0.929 0.444 3.295 1.00 0.00 66 MET A CA 2
ATOM 3620 C C . MET A 1 66 ? 1.473 1.003 1.984 1.00 0.00 66 MET A C 2
ATOM 3621 O O . MET A 1 66 ? 1.592 0.281 0.994 1.00 0.00 66 MET A O 2
ATOM 3635 N N . TYR A 1 67 ? 1.801 2.290 1.979 1.00 0.00 67 TYR A N 2
ATOM 3636 C CA . TYR A 1 67 ? 2.330 2.925 0.779 1.00 0.00 67 TYR A CA 2
ATOM 3637 C C . TYR A 1 67 ? 3.807 2.602 0.600 1.00 0.00 67 TYR A C 2
ATOM 3638 O O . TYR A 1 67 ? 4.613 2.800 1.509 1.00 0.00 67 TYR A O 2
ATOM 3656 N N . LEU A 1 68 ? 4.152 2.097 -0.578 1.00 0.00 68 LEU A N 2
ATOM 3657 C CA . LEU A 1 68 ? 5.530 1.737 -0.883 1.00 0.00 68 LEU A CA 2
ATOM 3658 C C . LEU A 1 68 ? 6.116 2.661 -1.945 1.00 0.00 68 LEU A C 2
ATOM 3659 O O . LEU A 1 68 ? 5.826 2.518 -3.132 1.00 0.00 68 LEU A O 2
ATOM 3675 N N . ASN A 1 69 ? 6.952 3.602 -1.515 1.00 0.00 69 ASN A N 2
ATOM 3676 C CA . ASN A 1 69 ? 7.581 4.534 -2.442 1.00 0.00 69 ASN A CA 2
ATOM 3677 C C . ASN A 1 69 ? 9.071 4.647 -2.172 1.00 0.00 69 ASN A C 2
ATOM 3678 O O . ASN A 1 69 ? 9.494 5.310 -1.225 1.00 0.00 69 ASN A O 2
ATOM 3689 N N . ALA A 1 70 ? 9.862 3.996 -3.010 1.00 0.00 70 ALA A N 2
ATOM 3690 C CA . ALA A 1 70 ? 11.306 4.027 -2.860 1.00 0.00 70 ALA A CA 2
ATOM 3691 C C . ALA A 1 70 ? 11.997 3.441 -4.086 1.00 0.00 70 ALA A C 2
ATOM 3692 O O . ALA A 1 70 ? 11.339 3.005 -5.033 1.00 0.00 70 ALA A O 2
ATOM 3699 N N . LYS A 1 71 ? 13.327 3.437 -4.062 1.00 0.00 71 LYS A N 2
ATOM 3700 C CA . LYS A 1 71 ? 14.112 2.905 -5.170 1.00 0.00 71 LYS A CA 2
ATOM 3701 C C . LYS A 1 71 ? 14.896 1.669 -4.737 1.00 0.00 71 LYS A C 2
ATOM 3702 O O . LYS A 1 71 ? 15.391 1.601 -3.612 1.00 0.00 71 LYS A O 2
ATOM 3721 N N . VAL A 1 72 ? 15.007 0.696 -5.636 1.00 0.00 72 VAL A N 2
ATOM 3722 C CA . VAL A 1 72 ? 15.735 -0.533 -5.343 1.00 0.00 72 VAL A CA 2
ATOM 3723 C C . VAL A 1 72 ? 17.149 -0.480 -5.909 1.00 0.00 72 VAL A C 2
ATOM 3724 O O . VAL A 1 72 ? 17.374 0.058 -6.994 1.00 0.00 72 VAL A O 2
ATOM 3737 N N . GLY A 1 73 ? 18.100 -1.041 -5.169 1.00 0.00 73 GLY A N 2
ATOM 3738 C CA . GLY A 1 73 ? 19.481 -1.046 -5.614 1.00 0.00 73 GLY A CA 2
ATOM 3739 C C . GLY A 1 73 ? 20.378 -0.204 -4.728 1.00 0.00 73 GLY A C 2
ATOM 3740 O O . GLY A 1 73 ? 21.255 -0.730 -4.042 1.00 0.00 73 GLY A O 2
ATOM 3744 N N . SER A 1 74 ? 20.158 1.106 -4.741 1.00 0.00 74 SER A N 2
ATOM 3745 C CA . SER A 1 74 ? 20.953 2.024 -3.933 1.00 0.00 74 SER A CA 2
ATOM 3746 C C . SER A 1 74 ? 20.099 2.670 -2.846 1.00 0.00 74 SER A C 2
ATOM 3747 O O . SER A 1 74 ? 19.735 3.842 -2.943 1.00 0.00 74 SER A O 2
ATOM 3755 N N . ALA A 1 75 ? 19.782 1.897 -1.813 1.00 0.00 75 ALA A N 2
ATOM 3756 C CA . ALA A 1 75 ? 18.970 2.393 -0.708 1.00 0.00 75 ALA A CA 2
ATOM 3757 C C . ALA A 1 75 ? 19.409 1.776 0.615 1.00 0.00 75 ALA A C 2
ATOM 3758 O O . ALA A 1 75 ? 20.069 2.426 1.426 1.00 0.00 75 ALA A O 2
ATOM 3765 N N . ASP A 1 76 ? 19.038 0.517 0.828 1.00 0.00 76 ASP A N 2
ATOM 3766 C CA . ASP A 1 76 ? 19.394 -0.188 2.054 1.00 0.00 76 ASP A CA 2
ATOM 3767 C C . ASP A 1 76 ? 19.854 -1.609 1.751 1.00 0.00 76 ASP A C 2
ATOM 3768 O O . ASP A 1 76 ? 19.670 -2.109 0.641 1.00 0.00 76 ASP A O 2
ATOM 3777 N N . ASP A 1 77 ? 20.453 -2.256 2.746 1.00 0.00 77 ASP A N 2
ATOM 3778 C CA . ASP A 1 77 ? 20.938 -3.621 2.588 1.00 0.00 77 ASP A CA 2
ATOM 3779 C C . ASP A 1 77 ? 21.536 -4.141 3.891 1.00 0.00 77 ASP A C 2
ATOM 3780 O O . ASP A 1 77 ? 21.493 -3.463 4.918 1.00 0.00 77 ASP A O 2
ATOM 3789 N N . ALA A 1 78 ? 22.092 -5.346 3.842 1.00 0.00 78 ALA A N 2
ATOM 3790 C CA . ALA A 1 78 ? 22.699 -5.956 5.019 1.00 0.00 78 ALA A CA 2
ATOM 3791 C C . ALA A 1 78 ? 23.896 -6.819 4.635 1.00 0.00 78 ALA A C 2
ATOM 3792 O O . ALA A 1 78 ? 23.819 -7.629 3.711 1.00 0.00 78 ALA A O 2
ATOM 3799 N N . LYS A 1 79 ? 25.001 -6.641 5.350 1.00 0.00 79 LYS A N 2
ATOM 3800 C CA . LYS A 1 79 ? 26.215 -7.403 5.084 1.00 0.00 79 LYS A CA 2
ATOM 3801 C C . LYS A 1 79 ? 26.207 -8.724 5.848 1.00 0.00 79 LYS A C 2
ATOM 3802 O O . LYS A 1 79 ? 26.596 -8.780 7.014 1.00 0.00 79 LYS A O 2
ATOM 3821 N N . LYS A 1 80 ? 25.761 -9.784 5.182 1.00 0.00 80 LYS A N 2
ATOM 3822 C CA . LYS A 1 80 ? 25.702 -11.104 5.798 1.00 0.00 80 LYS A CA 2
ATOM 3823 C C . LYS A 1 80 ? 25.607 -12.196 4.737 1.00 0.00 80 LYS A C 2
ATOM 3824 O O . LYS A 1 80 ? 25.294 -11.923 3.578 1.00 0.00 80 LYS A O 2
ATOM 3843 N N . ASP A 1 81 ? 25.879 -13.432 5.141 1.00 0.00 81 ASP A N 2
ATOM 3844 C CA . ASP A 1 81 ? 25.823 -14.565 4.224 1.00 0.00 81 ASP A CA 2
ATOM 3845 C C . ASP A 1 81 ? 24.425 -14.722 3.636 1.00 0.00 81 ASP A C 2
ATOM 3846 O O . ASP A 1 81 ? 24.265 -14.919 2.432 1.00 0.00 81 ASP A O 2
ATOM 3855 N N . ALA A 1 82 ? 23.414 -14.632 4.495 1.00 0.00 82 ALA A N 2
ATOM 3856 C CA . ALA A 1 82 ? 22.029 -14.764 4.060 1.00 0.00 82 ALA A CA 2
ATOM 3857 C C . ALA A 1 82 ? 21.782 -16.125 3.419 1.00 0.00 82 ALA A C 2
ATOM 3858 O O . ALA A 1 82 ? 22.672 -16.974 3.379 1.00 0.00 82 ALA A O 2
ATOM 3865 N N . ALA A 1 83 ? 20.567 -16.325 2.918 1.00 0.00 83 ALA A N 2
ATOM 3866 C CA . ALA A 1 83 ? 20.202 -17.583 2.277 1.00 0.00 83 ALA A CA 2
ATOM 3867 C C . ALA A 1 83 ? 19.795 -17.362 0.824 1.00 0.00 83 ALA A C 2
ATOM 3868 O O . ALA A 1 83 ? 19.762 -16.229 0.345 1.00 0.00 83 ALA A O 2
ATOM 3875 N N . LYS A 1 84 ? 19.487 -18.452 0.129 1.00 0.00 84 LYS A N 2
ATOM 3876 C CA . LYS A 1 84 ? 19.083 -18.376 -1.270 1.00 0.00 84 LYS A CA 2
ATOM 3877 C C . LYS A 1 84 ? 17.661 -17.839 -1.397 1.00 0.00 84 LYS A C 2
ATOM 3878 O O . LYS A 1 84 ? 16.804 -18.118 -0.558 1.00 0.00 84 LYS A O 2
ATOM 3897 N N . LYS A 1 85 ? 17.417 -17.067 -2.451 1.00 0.00 85 LYS A N 2
ATOM 3898 C CA . LYS A 1 85 ? 16.099 -16.491 -2.688 1.00 0.00 85 LYS A CA 2
ATOM 3899 C C . LYS A 1 85 ? 15.332 -17.297 -3.732 1.00 0.00 85 LYS A C 2
ATOM 3900 O O . LYS A 1 85 ? 14.574 -16.740 -4.526 1.00 0.00 85 LYS A O 2
ATOM 3919 N N . ASP A 1 86 ? 15.536 -18.610 -3.725 1.00 0.00 86 ASP A N 2
ATOM 3920 C CA . ASP A 1 86 ? 14.864 -19.493 -4.672 1.00 0.00 86 ASP A CA 2
ATOM 3921 C C . ASP A 1 86 ? 15.229 -19.129 -6.107 1.00 0.00 86 ASP A C 2
ATOM 3922 O O . ASP A 1 86 ? 15.668 -18.013 -6.383 1.00 0.00 86 ASP A O 2
ATOM 3931 N N . ASP A 1 87 ? 15.045 -20.080 -7.018 1.00 0.00 87 ASP A N 2
ATOM 3932 C CA . ASP A 1 87 ? 15.355 -19.860 -8.426 1.00 0.00 87 ASP A CA 2
ATOM 3933 C C . ASP A 1 87 ? 14.100 -19.983 -9.285 1.00 0.00 87 ASP A C 2
ATOM 3934 O O . ASP A 1 87 ? 13.881 -19.189 -10.200 1.00 0.00 87 ASP A O 2
ATOM 3943 N N . ALA A 1 88 ? 13.280 -20.985 -8.985 1.00 0.00 88 ALA A N 2
ATOM 3944 C CA . ALA A 1 88 ? 12.047 -21.213 -9.729 1.00 0.00 88 ALA A CA 2
ATOM 3945 C C . ALA A 1 88 ? 11.112 -20.013 -9.623 1.00 0.00 88 ALA A C 2
ATOM 3946 O O . ALA A 1 88 ? 11.438 -19.014 -8.981 1.00 0.00 88 ALA A O 2
ATOM 3953 N N . LYS A 1 89 ? 9.949 -20.118 -10.256 1.00 0.00 89 LYS A N 2
ATOM 3954 C CA . LYS A 1 89 ? 8.965 -19.042 -10.232 1.00 0.00 89 LYS A CA 2
ATOM 3955 C C . LYS A 1 89 ? 9.537 -17.770 -10.851 1.00 0.00 89 LYS A C 2
ATOM 3956 O O . LYS A 1 89 ? 10.141 -16.949 -10.161 1.00 0.00 89 LYS A O 2
ATOM 3975 N N . LYS A 1 90 ? 9.342 -17.614 -12.157 1.00 0.00 90 LYS A N 2
ATOM 3976 C CA . LYS A 1 90 ? 9.837 -16.442 -12.869 1.00 0.00 90 LYS A CA 2
ATOM 3977 C C . LYS A 1 90 ? 8.901 -15.253 -12.678 1.00 0.00 90 LYS A C 2
ATOM 3978 O O . LYS A 1 90 ? 7.717 -15.423 -12.389 1.00 0.00 90 LYS A O 2
ATOM 3997 N N . ASP A 1 91 ? 9.441 -14.049 -12.843 1.00 0.00 91 ASP A N 2
ATOM 3998 C CA . ASP A 1 91 ? 8.654 -12.832 -12.689 1.00 0.00 91 ASP A CA 2
ATOM 3999 C C . ASP A 1 91 ? 7.956 -12.467 -13.995 1.00 0.00 91 ASP A C 2
ATOM 4000 O O . ASP A 1 91 ? 8.596 -12.342 -15.039 1.00 0.00 91 ASP A O 2
ATOM 4009 N N . ASP A 1 92 ? 6.639 -12.296 -13.929 1.00 0.00 92 ASP A N 2
ATOM 4010 C CA . ASP A 1 92 ? 5.854 -11.945 -15.107 1.00 0.00 92 ASP A CA 2
ATOM 4011 C C . ASP A 1 92 ? 5.611 -10.441 -15.171 1.00 0.00 92 ASP A C 2
ATOM 4012 O O . ASP A 1 92 ? 5.477 -9.779 -14.142 1.00 0.00 92 ASP A O 2
ATOM 4021 N N . ALA A 1 93 ? 5.557 -9.907 -16.387 1.00 0.00 93 ALA A N 2
ATOM 4022 C CA . ALA A 1 93 ? 5.330 -8.480 -16.585 1.00 0.00 93 ALA A CA 2
ATOM 4023 C C . ALA A 1 93 ? 4.212 -8.238 -17.593 1.00 0.00 93 ALA A C 2
ATOM 4024 O O . ALA A 1 93 ? 4.452 -8.178 -18.799 1.00 0.00 93 ALA A O 2
ATOM 4031 N N . LYS A 1 94 ? 2.990 -8.098 -17.091 1.00 0.00 94 LYS A N 2
ATOM 4032 C CA . LYS A 1 94 ? 1.834 -7.862 -17.948 1.00 0.00 94 LYS A CA 2
ATOM 4033 C C . LYS A 1 94 ? 1.465 -6.382 -17.968 1.00 0.00 94 LYS A C 2
ATOM 4034 O O . LYS A 1 94 ? 1.970 -5.595 -17.168 1.00 0.00 94 LYS A O 2
ATOM 4053 N N . LYS A 1 95 ? 0.582 -6.010 -18.889 1.00 0.00 95 LYS A N 2
ATOM 4054 C CA . LYS A 1 95 ? 0.146 -4.624 -19.014 1.00 0.00 95 LYS A CA 2
ATOM 4055 C C . LYS A 1 95 ? -1.275 -4.451 -18.487 1.00 0.00 95 LYS A C 2
ATOM 4056 O O . LYS A 1 95 ? -2.100 -5.359 -18.589 1.00 0.00 95 LYS A O 2
ATOM 4075 N N . ASP A 1 96 ? -1.554 -3.280 -17.925 1.00 0.00 96 ASP A N 2
ATOM 4076 C CA . ASP A 1 96 ? -2.875 -2.988 -17.382 1.00 0.00 96 ASP A CA 2
ATOM 4077 C C . ASP A 1 96 ? -3.154 -1.488 -17.404 1.00 0.00 96 ASP A C 2
ATOM 4078 O O . ASP A 1 96 ? -2.265 -0.686 -17.690 1.00 0.00 96 ASP A O 2
ATOM 4087 N N . GLY A 1 97 ? -4.393 -1.117 -17.101 1.00 0.00 97 GLY A N 2
ATOM 4088 C CA . GLY A 1 97 ? -4.766 0.285 -17.092 1.00 0.00 97 GLY A CA 2
ATOM 4089 C C . GLY A 1 97 ? -5.869 0.586 -16.096 1.00 0.00 97 GLY A C 2
ATOM 4090 O O . GLY A 1 97 ? -6.934 1.078 -16.469 1.00 0.00 97 GLY A O 2
ATOM 4094 N N . SER A 1 98 ? -5.613 0.290 -14.826 1.00 0.00 98 SER A N 2
ATOM 4095 C CA . SER A 1 98 ? -6.593 0.532 -13.773 1.00 0.00 98 SER A CA 2
ATOM 4096 C C . SER A 1 98 ? -6.376 1.898 -13.131 1.00 0.00 98 SER A C 2
ATOM 4097 O O . SER A 1 98 ? -5.591 2.037 -12.193 1.00 0.00 98 SER A O 2
ATOM 4105 N N . VAL A 1 99 ? -7.076 2.905 -13.644 1.00 0.00 99 VAL A N 2
ATOM 4106 C CA . VAL A 1 99 ? -6.960 4.261 -13.122 1.00 0.00 99 VAL A CA 2
ATOM 4107 C C . VAL A 1 99 ? -8.256 4.702 -12.448 1.00 0.00 99 VAL A C 2
ATOM 4108 O O . VAL A 1 99 ? -8.234 5.423 -11.450 1.00 0.00 99 VAL A O 2
ATOM 4121 N N . ALA A 1 100 ? -9.383 4.264 -12.999 1.00 0.00 100 ALA A N 2
ATOM 4122 C CA . ALA A 1 100 ? -10.688 4.614 -12.451 1.00 0.00 100 ALA A CA 2
ATOM 4123 C C . ALA A 1 100 ? -11.752 3.611 -12.885 1.00 0.00 100 ALA A C 2
ATOM 4124 O O . ALA A 1 100 ? -11.437 2.553 -13.429 1.00 0.00 100 ALA A O 2
ATOM 4131 N N . LYS A 1 101 ? -13.014 3.951 -12.638 1.00 0.00 101 LYS A N 2
ATOM 4132 C CA . LYS A 1 101 ? -14.130 3.081 -13.000 1.00 0.00 101 LYS A CA 2
ATOM 4133 C C . LYS A 1 101 ? -14.174 1.855 -12.095 1.00 0.00 101 LYS A C 2
ATOM 4134 O O . LYS A 1 101 ? -14.461 0.746 -12.545 1.00 0.00 101 LYS A O 2
ATOM 4153 N N . LEU A 1 102 ? -13.886 2.067 -10.815 1.00 0.00 102 LEU A N 2
ATOM 4154 C CA . LEU A 1 102 ? -13.889 0.984 -9.840 1.00 0.00 102 LEU A CA 2
ATOM 4155 C C . LEU A 1 102 ? -15.293 0.750 -9.291 1.00 0.00 102 LEU A C 2
ATOM 4156 O O . LEU A 1 102 ? -15.616 1.174 -8.182 1.00 0.00 102 LEU A O 2
ATOM 4172 N N . GLY A 1 103 ? -16.125 0.073 -10.077 1.00 0.00 103 GLY A N 2
ATOM 4173 C CA . GLY A 1 103 ? -17.485 -0.205 -9.652 1.00 0.00 103 GLY A CA 2
ATOM 4174 C C . GLY A 1 103 ? -17.659 -1.627 -9.156 1.00 0.00 103 GLY A C 2
ATOM 4175 O O . GLY A 1 103 ? -17.151 -1.987 -8.094 1.00 0.00 103 GLY A O 2
ATOM 4179 N N . VAL A 1 104 ? -18.380 -2.436 -9.925 1.00 0.00 104 VAL A N 2
ATOM 4180 C CA . VAL A 1 104 ? -18.621 -3.826 -9.558 1.00 0.00 104 VAL A CA 2
ATOM 4181 C C . VAL A 1 104 ? -17.392 -4.687 -9.830 1.00 0.00 104 VAL A C 2
ATOM 4182 O O . VAL A 1 104 ? -16.763 -5.199 -8.904 1.00 0.00 104 VAL A O 2
ATOM 4195 N N . HIS A 1 105 ? -17.057 -4.844 -11.106 1.00 0.00 105 HIS A N 2
ATOM 4196 C CA . HIS A 1 105 ? -15.903 -5.644 -11.500 1.00 0.00 105 HIS A CA 2
ATOM 4197 C C . HIS A 1 105 ? -14.626 -4.809 -11.473 1.00 0.00 105 HIS A C 2
ATOM 4198 O O . HIS A 1 105 ? -14.223 -4.241 -12.487 1.00 0.00 105 HIS A O 2
ATOM 4212 N N . GLY A 1 106 ? -13.995 -4.740 -10.305 1.00 0.00 106 GLY A N 2
ATOM 4213 C CA . GLY A 1 106 ? -12.771 -3.973 -10.169 1.00 0.00 106 GLY A CA 2
ATOM 4214 C C . GLY A 1 106 ? -12.551 -3.474 -8.754 1.00 0.00 106 GLY A C 2
ATOM 4215 O O . GLY A 1 106 ? -13.388 -2.757 -8.205 1.00 0.00 106 GLY A O 2
ATOM 4219 N N . LEU A 1 107 ? -11.423 -3.855 -8.164 1.00 0.00 107 LEU A N 2
ATOM 4220 C CA . LEU A 1 107 ? -11.094 -3.441 -6.805 1.00 0.00 107 LEU A CA 2
ATOM 4221 C C . LEU A 1 107 ? -9.651 -2.954 -6.720 1.00 0.00 107 LEU A C 2
ATOM 4222 O O . LEU A 1 107 ? -8.712 -3.742 -6.828 1.00 0.00 107 LEU A O 2
ATOM 4238 N N . SER A 1 108 ? -9.483 -1.650 -6.528 1.00 0.00 108 SER A N 2
ATOM 4239 C CA . SER A 1 108 ? -8.153 -1.057 -6.430 1.00 0.00 108 SER A CA 2
ATOM 4240 C C . SER A 1 108 ? -8.185 0.226 -5.612 1.00 0.00 108 SER A C 2
ATOM 4241 O O . SER A 1 108 ? -9.241 0.827 -5.415 1.00 0.00 108 SER A O 2
ATOM 4249 N N . MET A 1 109 ? -7.017 0.632 -5.134 1.00 0.00 109 MET A N 2
ATOM 4250 C CA . MET A 1 109 ? -6.894 1.837 -4.329 1.00 0.00 109 MET A CA 2
ATOM 4251 C C . MET A 1 109 ? -5.522 2.470 -4.526 1.00 0.00 109 MET A C 2
ATOM 4252 O O . MET A 1 109 ? -4.517 1.771 -4.651 1.00 0.00 109 MET A O 2
ATOM 4266 N N . SER A 1 110 ? -5.487 3.794 -4.542 1.00 0.00 110 SER A N 2
ATOM 4267 C CA . SER A 1 110 ? -4.239 4.517 -4.711 1.00 0.00 110 SER A CA 2
ATOM 4268 C C . SER A 1 110 ? -4.374 5.940 -4.184 1.00 0.00 110 SER A C 2
ATOM 4269 O O . SER A 1 110 ? -5.456 6.354 -3.768 1.00 0.00 110 SER A O 2
ATOM 4277 N N . VAL A 1 111 ? -3.278 6.690 -4.206 1.00 0.00 111 VAL A N 2
ATOM 4278 C CA . VAL A 1 111 ? -3.299 8.068 -3.732 1.00 0.00 111 VAL A CA 2
ATOM 4279 C C . VAL A 1 111 ? -2.859 9.038 -4.824 1.00 0.00 111 VAL A C 2
ATOM 4280 O O . VAL A 1 111 ? -2.053 8.698 -5.691 1.00 0.00 111 VAL A O 2
ATOM 4293 N N . LYS A 1 112 ? -3.413 10.242 -4.777 1.00 0.00 112 LYS A N 2
ATOM 4294 C CA . LYS A 1 112 ? -3.108 11.273 -5.758 1.00 0.00 112 LYS A CA 2
ATOM 4295 C C . LYS A 1 112 ? -2.189 12.344 -5.176 1.00 0.00 112 LYS A C 2
ATOM 4296 O O . LYS A 1 112 ? -2.048 12.466 -3.960 1.00 0.00 112 LYS A O 2
ATOM 4315 N N . GLU A 1 113 ? -1.581 13.127 -6.062 1.00 0.00 113 GLU A N 2
ATOM 4316 C CA . GLU A 1 113 ? -0.688 14.204 -5.652 1.00 0.00 113 GLU A CA 2
ATOM 4317 C C . GLU A 1 113 ? -1.091 15.506 -6.334 1.00 0.00 113 GLU A C 2
ATOM 4318 O O . GLU A 1 113 ? -1.191 15.573 -7.559 1.00 0.00 113 GLU A O 2
ATOM 4330 N N . VAL A 1 114 ? -1.342 16.530 -5.530 1.00 0.00 114 VAL A N 2
ATOM 4331 C CA . VAL A 1 114 ? -1.761 17.827 -6.049 1.00 0.00 114 VAL A CA 2
ATOM 4332 C C . VAL A 1 114 ? -0.920 18.958 -5.465 1.00 0.00 114 VAL A C 2
ATOM 4333 O O . VAL A 1 114 ? 0.015 18.720 -4.704 1.00 0.00 114 VAL A O 2
ATOM 4346 N N . SER A 1 115 ? -1.262 20.185 -5.853 1.00 0.00 115 SER A N 2
ATOM 4347 C CA . SER A 1 115 ? -0.570 21.399 -5.416 1.00 0.00 115 SER A CA 2
ATOM 4348 C C . SER A 1 115 ? 0.018 21.292 -4.007 1.00 0.00 115 SER A C 2
ATOM 4349 O O . SER A 1 115 ? -0.607 21.700 -3.028 1.00 0.00 115 SER A O 2
ATOM 4357 N N . GLY A 1 116 ? 1.231 20.759 -3.921 1.00 0.00 116 GLY A N 2
ATOM 4358 C CA . GLY A 1 116 ? 1.900 20.627 -2.637 1.00 0.00 116 GLY A CA 2
ATOM 4359 C C . GLY A 1 116 ? 1.085 19.829 -1.646 1.00 0.00 116 GLY A C 2
ATOM 4360 O O . GLY A 1 116 ? 1.226 19.996 -0.434 1.00 0.00 116 GLY A O 2
ATOM 4364 N N . LYS A 1 117 ? 0.214 18.978 -2.163 1.00 0.00 117 LYS A N 2
ATOM 4365 C CA . LYS A 1 117 ? -0.649 18.167 -1.325 1.00 0.00 117 LYS A CA 2
ATOM 4366 C C . LYS A 1 117 ? -0.608 16.704 -1.742 1.00 0.00 117 LYS A C 2
ATOM 4367 O O . LYS A 1 117 ? -0.055 16.355 -2.785 1.00 0.00 117 LYS A O 2
ATOM 4386 N N . VAL A 1 118 ? -1.214 15.857 -0.922 1.00 0.00 118 VAL A N 2
ATOM 4387 C CA . VAL A 1 118 ? -1.271 14.431 -1.197 1.00 0.00 118 VAL A CA 2
ATOM 4388 C C . VAL A 1 118 ? -2.625 13.869 -0.788 1.00 0.00 118 VAL A C 2
ATOM 4389 O O . VAL A 1 118 ? -2.946 13.785 0.398 1.00 0.00 118 VAL A O 2
ATOM 4402 N N . PHE A 1 119 ? -3.419 13.498 -1.779 1.00 0.00 119 PHE A N 2
ATOM 4403 C CA . PHE A 1 119 ? -4.747 12.956 -1.535 1.00 0.00 119 PHE A CA 2
ATOM 4404 C C . PHE A 1 119 ? -4.762 11.456 -1.752 1.00 0.00 119 PHE A C 2
ATOM 4405 O O . PHE A 1 119 ? -3.899 10.909 -2.433 1.00 0.00 119 PHE A O 2
ATOM 4422 N N . LEU A 1 120 ? -5.735 10.794 -1.147 1.00 0.00 120 LEU A N 2
ATOM 4423 C CA . LEU A 1 120 ? -5.849 9.350 -1.253 1.00 0.00 120 LEU A CA 2
ATOM 4424 C C . LEU A 1 120 ? -7.173 8.955 -1.903 1.00 0.00 120 LEU A C 2
ATOM 4425 O O . LEU A 1 120 ? -8.104 9.761 -1.984 1.00 0.00 120 LEU A O 2
ATOM 4441 N N . GLN A 1 121 ? -7.254 7.708 -2.359 1.00 0.00 121 GLN A N 2
ATOM 4442 C CA . GLN A 1 121 ? -8.465 7.200 -2.988 1.00 0.00 121 GLN A CA 2
ATOM 4443 C C . GLN A 1 121 ? -9.048 6.065 -2.155 1.00 0.00 121 GLN A C 2
ATOM 4444 O O . GLN A 1 121 ? -8.450 5.648 -1.163 1.00 0.00 121 GLN A O 2
ATOM 4458 N N . CYS A 1 122 ? -10.214 5.567 -2.551 1.00 0.00 122 CYS A N 2
ATOM 4459 C CA . CYS A 1 122 ? -10.853 4.483 -1.817 1.00 0.00 122 CYS A CA 2
ATOM 4460 C C . CYS A 1 122 ? -11.828 3.708 -2.693 1.00 0.00 122 CYS A C 2
ATOM 4461 O O . CYS A 1 122 ? -11.966 3.979 -3.886 1.00 0.00 122 CYS A O 2
ATOM 4468 N N . GLN A 1 123 ? -12.502 2.740 -2.082 1.00 0.00 123 GLN A N 2
ATOM 4469 C CA . GLN A 1 123 ? -13.471 1.914 -2.785 1.00 0.00 123 GLN A CA 2
ATOM 4470 C C . GLN A 1 123 ? -14.894 2.339 -2.438 1.00 0.00 123 GLN A C 2
ATOM 4471 O O . GLN A 1 123 ? -15.247 2.459 -1.265 1.00 0.00 123 GLN A O 2
ATOM 4485 N N . GLU A 1 124 ? -15.707 2.569 -3.463 1.00 0.00 124 GLU A N 2
ATOM 4486 C CA . GLU A 1 124 ? -17.090 2.983 -3.261 1.00 0.00 124 GLU A CA 2
ATOM 4487 C C . GLU A 1 124 ? -18.050 1.843 -3.585 1.00 0.00 124 GLU A C 2
ATOM 4488 O O . GLU A 1 124 ? -17.897 1.161 -4.599 1.00 0.00 124 GLU A O 2
ATOM 4500 N N . SER A 1 125 ? -19.038 1.639 -2.720 1.00 0.00 125 SER A N 2
ATOM 4501 C CA . SER A 1 125 ? -20.019 0.579 -2.920 1.00 0.00 125 SER A CA 2
ATOM 4502 C C . SER A 1 125 ? -21.241 0.788 -2.030 1.00 0.00 125 SER A C 2
ATOM 4503 O O . SER A 1 125 ? -22.374 0.816 -2.512 1.00 0.00 125 SER A O 2
ATOM 4511 N N . LYS A 1 126 ? -21.004 0.932 -0.730 1.00 0.00 126 LYS A N 2
ATOM 4512 C CA . LYS A 1 126 ? -22.086 1.136 0.227 1.00 0.00 126 LYS A CA 2
ATOM 4513 C C . LYS A 1 126 ? -22.914 2.364 -0.136 1.00 0.00 126 LYS A C 2
ATOM 4514 O O . LYS A 1 126 ? -22.403 3.483 -0.169 1.00 0.00 126 LYS A O 2
ATOM 4533 N N . ASP A 1 127 ? -24.197 2.146 -0.409 1.00 0.00 127 ASP A N 2
ATOM 4534 C CA . ASP A 1 127 ? -25.099 3.234 -0.770 1.00 0.00 127 ASP A CA 2
ATOM 4535 C C . ASP A 1 127 ? -24.637 3.922 -2.050 1.00 0.00 127 ASP A C 2
ATOM 4536 O O . ASP A 1 127 ? -23.453 3.900 -2.387 1.00 0.00 127 ASP A O 2
ATOM 4545 N N . LEU A 1 128 ? -25.580 4.534 -2.760 1.00 0.00 128 LEU A N 2
ATOM 4546 C CA . LEU A 1 128 ? -25.271 5.229 -4.003 1.00 0.00 128 LEU A CA 2
ATOM 4547 C C . LEU A 1 128 ? -25.138 6.731 -3.767 1.00 0.00 128 LEU A C 2
ATOM 4548 O O . LEU A 1 128 ? -25.437 7.537 -4.648 1.00 0.00 128 LEU A O 2
ATOM 4564 N N . ASN A 1 129 ? -24.687 7.100 -2.572 1.00 0.00 129 ASN A N 2
ATOM 4565 C CA . ASN A 1 129 ? -24.514 8.504 -2.220 1.00 0.00 129 ASN A CA 2
ATOM 4566 C C . ASN A 1 129 ? -23.068 8.792 -1.827 1.00 0.00 129 ASN A C 2
ATOM 4567 O O . ASN A 1 129 ? -22.493 9.801 -2.235 1.00 0.00 129 ASN A O 2
ATOM 4578 N N . THR A 1 130 ? -22.487 7.898 -1.034 1.00 0.00 130 THR A N 2
ATOM 4579 C CA . THR A 1 130 ? -21.107 8.056 -0.588 1.00 0.00 130 THR A CA 2
ATOM 4580 C C . THR A 1 130 ? -20.154 8.101 -1.777 1.00 0.00 130 THR A C 2
ATOM 4581 O O . THR A 1 130 ? -20.579 8.021 -2.929 1.00 0.00 130 THR A O 2
ATOM 4592 N N . ASN A 1 131 ? -18.862 8.231 -1.490 1.00 0.00 131 ASN A N 2
ATOM 4593 C CA . ASN A 1 131 ? -17.850 8.287 -2.538 1.00 0.00 131 ASN A CA 2
ATOM 4594 C C . ASN A 1 131 ? -16.528 7.700 -2.051 1.00 0.00 131 ASN A C 2
ATOM 4595 O O . ASN A 1 131 ? -16.174 6.573 -2.398 1.00 0.00 131 ASN A O 2
ATOM 4606 N N . TYR A 1 132 ? -15.803 8.469 -1.245 1.00 0.00 132 TYR A N 2
ATOM 4607 C CA . TYR A 1 132 ? -14.521 8.022 -0.711 1.00 0.00 132 TYR A CA 2
ATOM 4608 C C . TYR A 1 132 ? -14.553 7.982 0.814 1.00 0.00 132 TYR A C 2
ATOM 4609 O O . TYR A 1 132 ? -14.630 9.020 1.471 1.00 0.00 132 TYR A O 2
ATOM 4627 N N . LEU A 1 133 ? -14.491 6.777 1.370 1.00 0.00 133 LEU A N 2
ATOM 4628 C CA . LEU A 1 133 ? -14.512 6.600 2.819 1.00 0.00 133 LEU A CA 2
ATOM 4629 C C . LEU A 1 133 ? -13.100 6.674 3.394 1.00 0.00 133 LEU A C 2
ATOM 4630 O O . LEU A 1 133 ? -12.132 6.337 2.718 1.00 0.00 133 LEU A O 2
ATOM 4646 N N . TRP A 1 134 ? -12.989 7.111 4.646 1.00 0.00 134 TRP A N 2
ATOM 4647 C CA . TRP A 1 134 ? -11.688 7.214 5.303 1.00 0.00 134 TRP A CA 2
ATOM 4648 C C . TRP A 1 134 ? -11.832 7.189 6.823 1.00 0.00 134 TRP A C 2
ATOM 4649 O O . TRP A 1 134 ? -12.541 8.011 7.403 1.00 0.00 134 TRP A O 2
ATOM 4670 N N . LYS A 1 135 ? -11.120 6.270 7.463 1.00 0.00 135 LYS A N 2
ATOM 4671 C CA . LYS A 1 135 ? -11.133 6.171 8.915 1.00 0.00 135 LYS A CA 2
ATOM 4672 C C . LYS A 1 135 ? -9.713 5.961 9.423 1.00 0.00 135 LYS A C 2
ATOM 4673 O O . LYS A 1 135 ? -9.082 4.947 9.127 1.00 0.00 135 LYS A O 2
ATOM 4692 N N . LYS A 1 136 ? -9.210 6.932 10.178 1.00 0.00 136 LYS A N 2
ATOM 4693 C CA . LYS A 1 136 ? -7.855 6.858 10.712 1.00 0.00 136 LYS A CA 2
ATOM 4694 C C . LYS A 1 136 ? -7.852 6.249 12.110 1.00 0.00 136 LYS A C 2
ATOM 4695 O O . LYS A 1 136 ? -8.825 6.373 12.854 1.00 0.00 136 LYS A O 2
ATOM 4714 N N . GLY A 1 137 ? -6.751 5.596 12.464 1.00 0.00 137 GLY A N 2
ATOM 4715 C CA . GLY A 1 137 ? -6.638 4.976 13.774 1.00 0.00 137 GLY A CA 2
ATOM 4716 C C . GLY A 1 137 ? -7.032 5.903 14.912 1.00 0.00 137 GLY A C 2
ATOM 4717 O O . GLY A 1 137 ? -7.397 5.443 15.994 1.00 0.00 137 GLY A O 2
ATOM 4721 N N . LYS A 1 138 ? -6.954 7.210 14.675 1.00 0.00 138 LYS A N 2
ATOM 4722 C CA . LYS A 1 138 ? -7.301 8.192 15.698 1.00 0.00 138 LYS A CA 2
ATOM 4723 C C . LYS A 1 138 ? -8.574 8.954 15.334 1.00 0.00 138 LYS A C 2
ATOM 4724 O O . LYS A 1 138 ? -9.238 9.516 16.205 1.00 0.00 138 LYS A O 2
ATOM 4743 N N . GLU A 1 139 ? -8.909 8.976 14.047 1.00 0.00 139 GLU A N 2
ATOM 4744 C CA . GLU A 1 139 ? -10.098 9.677 13.581 1.00 0.00 139 GLU A CA 2
ATOM 4745 C C . GLU A 1 139 ? -11.099 8.699 12.978 1.00 0.00 139 GLU A C 2
ATOM 4746 O O . GLU A 1 139 ? -10.723 7.785 12.245 1.00 0.00 139 GLU A O 2
ATOM 4758 N N . GLU A 1 140 ? -12.376 8.902 13.280 1.00 0.00 140 GLU A N 2
ATOM 4759 C CA . GLU A 1 140 ? -13.413 8.036 12.751 1.00 0.00 140 GLU A CA 2
ATOM 4760 C C . GLU A 1 140 ? -13.622 8.304 11.259 1.00 0.00 140 GLU A C 2
ATOM 4761 O O . GLU A 1 140 ? -12.672 8.218 10.487 1.00 0.00 140 GLU A O 2
ATOM 4773 N N . LEU A 1 141 ? -14.849 8.601 10.834 1.00 0.00 141 LEU A N 2
ATOM 4774 C CA . LEU A 1 141 ? -15.104 8.827 9.421 1.00 0.00 141 LEU A CA 2
ATOM 4775 C C . LEU A 1 141 ? -15.298 10.299 9.078 1.00 0.00 141 LEU A C 2
ATOM 4776 O O . LEU A 1 141 ? -15.206 11.181 9.931 1.00 0.00 141 LEU A O 2
ATOM 4792 N N . GLY A 1 142 ? -15.565 10.529 7.798 1.00 0.00 142 GLY A N 2
ATOM 4793 C CA . GLY A 1 142 ? -15.777 11.863 7.275 1.00 0.00 142 GLY A CA 2
ATOM 4794 C C . GLY A 1 142 ? -15.824 11.835 5.762 1.00 0.00 142 GLY A C 2
ATOM 4795 O O . GLY A 1 142 ? -14.843 12.156 5.098 1.00 0.00 142 GLY A O 2
ATOM 4799 N N . ASN A 1 143 ? -16.963 11.412 5.219 1.00 0.00 143 ASN A N 2
ATOM 4800 C CA . ASN A 1 143 ? -17.137 11.292 3.773 1.00 0.00 143 ASN A CA 2
ATOM 4801 C C . ASN A 1 143 ? -16.623 12.519 3.024 1.00 0.00 143 ASN A C 2
ATOM 4802 O O . ASN A 1 143 ? -16.918 13.658 3.388 1.00 0.00 143 ASN A O 2
ATOM 4813 N N . MET A 1 144 ? -15.853 12.266 1.968 1.00 0.00 144 MET A N 2
ATOM 4814 C CA . MET A 1 144 ? -15.289 13.331 1.145 1.00 0.00 144 MET A CA 2
ATOM 4815 C C . MET A 1 144 ? -15.090 12.856 -0.292 1.00 0.00 144 MET A C 2
ATOM 4816 O O . MET A 1 144 ? -15.000 11.656 -0.548 1.00 0.00 144 MET A O 2
ATOM 4830 N N . ARG A 1 145 ? -15.016 13.801 -1.224 1.00 0.00 145 ARG A N 2
ATOM 4831 C CA . ARG A 1 145 ? -14.817 13.468 -2.632 1.00 0.00 145 ARG A CA 2
ATOM 4832 C C . ARG A 1 145 ? -13.419 12.898 -2.847 1.00 0.00 145 ARG A C 2
ATOM 4833 O O . ARG A 1 145 ? -13.241 11.892 -3.533 1.00 0.00 145 ARG A O 2
ATOM 4854 N N . GLN A 1 146 ? -12.434 13.547 -2.237 1.00 0.00 146 GLN A N 2
ATOM 4855 C CA . GLN A 1 146 ? -11.045 13.117 -2.330 1.00 0.00 146 GLN A CA 2
ATOM 4856 C C . GLN A 1 146 ? -10.434 13.065 -0.938 1.00 0.00 146 GLN A C 2
ATOM 4857 O O . GLN A 1 146 ? -10.573 14.009 -0.160 1.00 0.00 146 GLN A O 2
ATOM 4871 N N . LEU A 1 147 ? -9.777 11.959 -0.613 1.00 0.00 147 LEU A N 2
ATOM 4872 C CA . LEU A 1 147 ? -9.180 11.810 0.705 1.00 0.00 147 LEU A CA 2
ATOM 4873 C C . LEU A 1 147 ? -8.060 12.819 0.932 1.00 0.00 147 LEU A C 2
ATOM 4874 O O . LEU A 1 147 ? -6.980 12.709 0.354 1.00 0.00 147 LEU A O 2
ATOM 4890 N N . ASP A 1 148 ? -8.324 13.786 1.800 1.00 0.00 148 ASP A N 2
ATOM 4891 C CA . ASP A 1 148 ? -7.343 14.807 2.140 1.00 0.00 148 ASP A CA 2
ATOM 4892 C C . ASP A 1 148 ? -7.244 14.946 3.655 1.00 0.00 148 ASP A C 2
ATOM 4893 O O . ASP A 1 148 ? -7.993 15.706 4.269 1.00 0.00 148 ASP A O 2
ATOM 4902 N N . LEU A 1 149 ? -6.320 14.199 4.253 1.00 0.00 149 LEU A N 2
ATOM 4903 C CA . LEU A 1 149 ? -6.128 14.229 5.700 1.00 0.00 149 LEU A CA 2
ATOM 4904 C C . LEU A 1 149 ? -4.698 14.634 6.041 1.00 0.00 149 LEU A C 2
ATOM 4905 O O . LEU A 1 149 ? -4.155 14.233 7.071 1.00 0.00 149 LEU A O 2
ATOM 4921 N N . GLY A 1 150 ? -4.093 15.431 5.165 1.00 0.00 150 GLY A N 2
ATOM 4922 C CA . GLY A 1 150 ? -2.731 15.879 5.383 1.00 0.00 150 GLY A CA 2
ATOM 4923 C C . GLY A 1 150 ? -2.146 16.564 4.163 1.00 0.00 150 GLY A C 2
ATOM 4924 O O . GLY A 1 150 ? -2.827 16.733 3.152 1.00 0.00 150 GLY A O 2
ATOM 4928 N N . ALA A 1 151 ? -0.881 16.960 4.258 1.00 0.00 151 ALA A N 2
ATOM 4929 C CA . ALA A 1 151 ? -0.203 17.631 3.155 1.00 0.00 151 ALA A CA 2
ATOM 4930 C C . ALA A 1 151 ? 0.962 16.800 2.641 1.00 0.00 151 ALA A C 2
ATOM 4931 O O . ALA A 1 151 ? 1.390 15.845 3.286 1.00 0.00 151 ALA A O 2
ATOM 4938 N N . ILE A 1 152 ? 1.476 17.173 1.477 1.00 0.00 152 ILE A N 2
ATOM 4939 C CA . ILE A 1 152 ? 2.597 16.464 0.881 1.00 0.00 152 ILE A CA 2
ATOM 4940 C C . ILE A 1 152 ? 3.822 16.532 1.786 1.00 0.00 152 ILE A C 2
ATOM 4941 O O . ILE A 1 152 ? 4.538 15.545 1.956 1.00 0.00 152 ILE A O 2
ATOM 4957 N N . TYR A 1 153 ? 4.044 17.700 2.378 1.00 0.00 153 TYR A N 2
ATOM 4958 C CA . TYR A 1 153 ? 5.167 17.899 3.282 1.00 0.00 153 TYR A CA 2
ATOM 4959 C C . TYR A 1 153 ? 4.772 17.490 4.696 1.00 0.00 153 TYR A C 2
ATOM 4960 O O . TYR A 1 153 ? 5.578 16.943 5.449 1.00 0.00 153 TYR A O 2
ATOM 4978 N N . ASP A 1 154 ? 3.512 17.744 5.038 1.00 0.00 154 ASP A N 2
ATOM 4979 C CA . ASP A 1 154 ? 2.980 17.390 6.347 1.00 0.00 154 ASP A CA 2
ATOM 4980 C C . ASP A 1 154 ? 2.129 16.130 6.233 1.00 0.00 154 ASP A C 2
ATOM 4981 O O . ASP A 1 154 ? 1.049 16.036 6.816 1.00 0.00 154 ASP A O 2
ATOM 4990 N N . ASP A 1 155 ? 2.634 15.171 5.459 1.00 0.00 155 ASP A N 2
ATOM 4991 C CA . ASP A 1 155 ? 1.952 13.899 5.222 1.00 0.00 155 ASP A CA 2
ATOM 4992 C C . ASP A 1 155 ? 1.234 13.384 6.468 1.00 0.00 155 ASP A C 2
ATOM 4993 O O . ASP A 1 155 ? 1.592 13.733 7.593 1.00 0.00 155 ASP A O 2
ATOM 5002 N N . PRO A 1 156 ? 0.208 12.535 6.276 1.00 0.00 156 PRO A N 2
ATOM 5003 C CA . PRO A 1 156 ? -0.566 11.957 7.379 1.00 0.00 156 PRO A CA 2
ATOM 5004 C C . PRO A 1 156 ? 0.334 11.333 8.431 1.00 0.00 156 PRO A C 2
ATOM 5005 O O . PRO A 1 156 ? 0.033 11.362 9.625 1.00 0.00 156 PRO A O 2
ATOM 5016 N N . ARG A 1 157 ? 1.445 10.785 7.972 1.00 0.00 157 ARG A N 2
ATOM 5017 C CA . ARG A 1 157 ? 2.425 10.160 8.844 1.00 0.00 157 ARG A CA 2
ATOM 5018 C C . ARG A 1 157 ? 1.763 9.266 9.883 1.00 0.00 157 ARG A C 2
ATOM 5019 O O . ARG A 1 157 ? 2.273 9.106 10.993 1.00 0.00 157 ARG A O 2
ATOM 5040 N N . GLY A 1 158 ? 0.629 8.685 9.519 1.00 0.00 158 GLY A N 2
ATOM 5041 C CA . GLY A 1 158 ? -0.072 7.816 10.438 1.00 0.00 158 GLY A CA 2
ATOM 5042 C C . GLY A 1 158 ? -0.761 6.661 9.741 1.00 0.00 158 GLY A C 2
ATOM 5043 O O . GLY A 1 158 ? -0.861 6.637 8.515 1.00 0.00 158 GLY A O 2
ATOM 5047 N N . THR A 1 159 ? -1.240 5.701 10.526 1.00 0.00 159 THR A N 2
ATOM 5048 C CA . THR A 1 159 ? -1.928 4.540 9.977 1.00 0.00 159 THR A CA 2
ATOM 5049 C C . THR A 1 159 ? -3.409 4.843 9.786 1.00 0.00 159 THR A C 2
ATOM 5050 O O . THR A 1 159 ? -4.122 5.130 10.748 1.00 0.00 159 THR A O 2
ATOM 5061 N N . TYR A 1 160 ? -3.866 4.785 8.540 1.00 0.00 160 TYR A N 2
ATOM 5062 C CA . TYR A 1 160 ? -5.262 5.062 8.231 1.00 0.00 160 TYR A CA 2
ATOM 5063 C C . TYR A 1 160 ? -5.975 3.809 7.742 1.00 0.00 160 TYR A C 2
ATOM 5064 O O . TYR A 1 160 ? -5.345 2.791 7.457 1.00 0.00 160 TYR A O 2
ATOM 5082 N N . THR A 1 161 ? -7.294 3.902 7.635 1.00 0.00 161 THR A N 2
ATOM 5083 C CA . THR A 1 161 ? -8.111 2.793 7.164 1.00 0.00 161 THR A CA 2
ATOM 5084 C C . THR A 1 161 ? -9.052 3.272 6.073 1.00 0.00 161 THR A C 2
ATOM 5085 O O . THR A 1 161 ? -9.677 4.326 6.193 1.00 0.00 161 THR A O 2
ATOM 5096 N N . CYS A 1 162 ? -9.125 2.506 4.996 1.00 0.00 162 CYS A N 2
ATOM 5097 C CA . CYS A 1 162 ? -9.962 2.865 3.864 1.00 0.00 162 CYS A CA 2
ATOM 5098 C C . CYS A 1 162 ? -10.701 1.645 3.314 1.00 0.00 162 CYS A C 2
ATOM 5099 O O . CYS A 1 162 ? -10.101 0.598 3.072 1.00 0.00 162 CYS A O 2
ATOM 5106 N N . GLN A 1 163 ? -12.011 1.789 3.128 1.00 0.00 163 GLN A N 2
ATOM 5107 C CA . GLN A 1 163 ? -12.843 0.704 2.615 1.00 0.00 163 GLN A CA 2
ATOM 5108 C C . GLN A 1 163 ? -14.242 1.210 2.272 1.00 0.00 163 GLN A C 2
ATOM 5109 O O . GLN A 1 163 ? -14.619 2.320 2.645 1.00 0.00 163 GLN A O 2
ATOM 5123 N N . ARG A 1 164 ? -15.004 0.392 1.553 1.00 0.00 164 ARG A N 2
ATOM 5124 C CA . ARG A 1 164 ? -16.360 0.758 1.148 1.00 0.00 164 ARG A CA 2
ATOM 5125 C C . ARG A 1 164 ? -17.331 0.800 2.331 1.00 0.00 164 ARG A C 2
ATOM 5126 O O . ARG A 1 164 ? -18.504 1.132 2.157 1.00 0.00 164 ARG A O 2
ATOM 5147 N N . ASP A 1 165 ? -16.857 0.464 3.530 1.00 0.00 165 ASP A N 2
ATOM 5148 C CA . ASP A 1 165 ? -17.717 0.472 4.710 1.00 0.00 165 ASP A CA 2
ATOM 5149 C C . ASP A 1 165 ? -17.336 1.604 5.658 1.00 0.00 165 ASP A C 2
ATOM 5150 O O . ASP A 1 165 ? -16.270 2.202 5.527 1.00 0.00 165 ASP A O 2
ATOM 5159 N N . GLU A 1 166 ? -18.214 1.890 6.615 1.00 0.00 166 GLU A N 2
ATOM 5160 C CA . GLU A 1 166 ? -17.965 2.948 7.587 1.00 0.00 166 GLU A CA 2
ATOM 5161 C C . GLU A 1 166 ? -16.752 2.610 8.445 1.00 0.00 166 GLU A C 2
ATOM 5162 O O . GLU A 1 166 ? -15.753 3.327 8.438 1.00 0.00 166 GLU A O 2
ATOM 5174 N N . ASN A 1 167 ? -16.843 1.503 9.173 1.00 0.00 167 ASN A N 2
ATOM 5175 C CA . ASN A 1 167 ? -15.753 1.048 10.034 1.00 0.00 167 ASN A CA 2
ATOM 5176 C C . ASN A 1 167 ? -14.684 0.318 9.228 1.00 0.00 167 ASN A C 2
ATOM 5177 O O . ASN A 1 167 ? -14.202 -0.738 9.636 1.00 0.00 167 ASN A O 2
ATOM 5188 N N . VAL A 1 168 ? -14.333 0.896 8.081 1.00 0.00 168 VAL A N 2
ATOM 5189 C CA . VAL A 1 168 ? -13.326 0.346 7.169 1.00 0.00 168 VAL A CA 2
ATOM 5190 C C . VAL A 1 168 ? -12.358 -0.610 7.857 1.00 0.00 168 VAL A C 2
ATOM 5191 O O . VAL A 1 168 ? -11.967 -0.408 9.007 1.00 0.00 168 VAL A O 2
ATOM 5204 N N . ASN A 1 169 ? -11.987 -1.659 7.138 1.00 0.00 169 ASN A N 2
ATOM 5205 C CA . ASN A 1 169 ? -11.084 -2.670 7.662 1.00 0.00 169 ASN A CA 2
ATOM 5206 C C . ASN A 1 169 ? -9.682 -2.545 7.066 1.00 0.00 169 ASN A C 2
ATOM 5207 O O . ASN A 1 169 ? -8.687 -2.784 7.750 1.00 0.00 169 ASN A O 2
ATOM 5218 N N . SER A 1 170 ? -9.609 -2.175 5.792 1.00 0.00 170 SER A N 2
ATOM 5219 C CA . SER A 1 170 ? -8.325 -2.028 5.114 1.00 0.00 170 SER A CA 2
ATOM 5220 C C . SER A 1 170 ? -7.519 -0.885 5.722 1.00 0.00 170 SER A C 2
ATOM 5221 O O . SER A 1 170 ? -7.822 0.286 5.499 1.00 0.00 170 SER A O 2
ATOM 5229 N N . THR A 1 171 ? -6.492 -1.233 6.491 1.00 0.00 171 THR A N 2
ATOM 5230 C CA . THR A 1 171 ? -5.644 -0.234 7.133 1.00 0.00 171 THR A CA 2
ATOM 5231 C C . THR A 1 171 ? -4.435 0.102 6.266 1.00 0.00 171 THR A C 2
ATOM 5232 O O . THR A 1 171 ? -3.485 -0.676 6.181 1.00 0.00 171 THR A O 2
ATOM 5243 N N . LEU A 1 172 ? -4.475 1.268 5.627 1.00 0.00 172 LEU A N 2
ATOM 5244 C CA . LEU A 1 172 ? -3.380 1.709 4.771 1.00 0.00 172 LEU A CA 2
ATOM 5245 C C . LEU A 1 172 ? -2.446 2.648 5.529 1.00 0.00 172 LEU A C 2
ATOM 5246 O O . LEU A 1 172 ? -2.821 3.768 5.875 1.00 0.00 172 LEU A O 2
ATOM 5262 N N . HIS A 1 173 ? -1.225 2.184 5.779 1.00 0.00 173 HIS A N 2
ATOM 5263 C CA . HIS A 1 173 ? -0.234 2.982 6.490 1.00 0.00 173 HIS A CA 2
ATOM 5264 C C . HIS A 1 173 ? 0.493 3.917 5.530 1.00 0.00 173 HIS A C 2
ATOM 5265 O O . HIS A 1 173 ? 1.336 3.482 4.744 1.00 0.00 173 HIS A O 2
ATOM 5279 N N . VAL A 1 174 ? 0.162 5.201 5.595 1.00 0.00 174 VAL A N 2
ATOM 5280 C CA . VAL A 1 174 ? 0.783 6.194 4.727 1.00 0.00 174 VAL A CA 2
ATOM 5281 C C . VAL A 1 174 ? 2.166 6.584 5.238 1.00 0.00 174 VAL A C 2
ATOM 5282 O O . VAL A 1 174 ? 2.325 6.980 6.393 1.00 0.00 174 VAL A O 2
ATOM 5295 N N . HIS A 1 175 ? 3.162 6.470 4.367 1.00 0.00 175 HIS A N 2
ATOM 5296 C CA . HIS A 1 175 ? 4.535 6.811 4.721 1.00 0.00 175 HIS A CA 2
ATOM 5297 C C . HIS A 1 175 ? 5.409 6.879 3.473 1.00 0.00 175 HIS A C 2
ATOM 5298 O O . HIS A 1 175 ? 5.736 5.853 2.876 1.00 0.00 175 HIS A O 2
ATOM 5312 N N . TYR A 1 176 ? 5.778 8.093 3.079 1.00 0.00 176 TYR A N 2
ATOM 5313 C CA . TYR A 1 176 ? 6.607 8.289 1.896 1.00 0.00 176 TYR A CA 2
ATOM 5314 C C . TYR A 1 176 ? 7.756 9.242 2.178 1.00 0.00 176 TYR A C 2
ATOM 5315 O O . TYR A 1 176 ? 7.723 10.009 3.141 1.00 0.00 176 TYR A O 2
ATOM 5333 N N . ARG A 1 177 ? 8.771 9.192 1.324 1.00 0.00 177 ARG A N 2
ATOM 5334 C CA . ARG A 1 177 ? 9.930 10.055 1.473 1.00 0.00 177 ARG A CA 2
ATOM 5335 C C . ARG A 1 177 ? 10.731 10.120 0.175 1.00 0.00 177 ARG A C 2
ATOM 5336 O O . ARG A 1 177 ? 11.951 10.279 0.194 1.00 0.00 177 ARG A O 2
ATOM 5357 N N . MET A 1 178 ? 10.035 9.997 -0.951 1.00 0.00 178 MET A N 2
ATOM 5358 C CA . MET A 1 178 ? 10.681 10.043 -2.258 1.00 0.00 178 MET A CA 2
ATOM 5359 C C . MET A 1 178 ? 11.684 8.904 -2.408 1.00 0.00 178 MET A C 2
ATOM 5360 O O . MET A 1 178 ? 12.756 8.973 -1.771 1.00 0.00 178 MET A O 2
ATOM 5375 N N . GLY A 1 1 ? 1.545 3.136 25.162 1.00 0.00 1 GLY A N 3
ATOM 5376 C CA . GLY A 1 1 ? 1.209 4.536 24.784 1.00 0.00 1 GLY A CA 3
ATOM 5377 C C . GLY A 1 1 ? 0.801 4.663 23.330 1.00 0.00 1 GLY A C 3
ATOM 5378 O O . GLY A 1 1 ? 0.161 3.768 22.777 1.00 0.00 1 GLY A O 3
ATOM 5384 N N . SER A 1 2 ? 1.172 5.777 22.708 1.00 0.00 2 SER A N 3
ATOM 5385 C CA . SER A 1 2 ? 0.841 6.018 21.308 1.00 0.00 2 SER A CA 3
ATOM 5386 C C . SER A 1 2 ? 2.106 6.184 20.471 1.00 0.00 2 SER A C 3
ATOM 5387 O O . SER A 1 2 ? 2.675 7.272 20.397 1.00 0.00 2 SER A O 3
ATOM 5395 N N . HIS A 1 3 ? 2.540 5.096 19.842 1.00 0.00 3 HIS A N 3
ATOM 5396 C CA . HIS A 1 3 ? 3.737 5.121 19.010 1.00 0.00 3 HIS A CA 3
ATOM 5397 C C . HIS A 1 3 ? 3.374 5.295 17.539 1.00 0.00 3 HIS A C 3
ATOM 5398 O O . HIS A 1 3 ? 2.230 5.075 17.141 1.00 0.00 3 HIS A O 3
ATOM 5412 N N . MET A 1 4 ? 4.356 5.692 16.736 1.00 0.00 4 MET A N 3
ATOM 5413 C CA . MET A 1 4 ? 4.140 5.895 15.308 1.00 0.00 4 MET A CA 3
ATOM 5414 C C . MET A 1 4 ? 4.038 4.559 14.580 1.00 0.00 4 MET A C 3
ATOM 5415 O O . MET A 1 4 ? 4.084 3.497 15.203 1.00 0.00 4 MET A O 3
ATOM 5429 N N . GLY A 1 5 ? 3.898 4.616 13.260 1.00 0.00 5 GLY A N 3
ATOM 5430 C CA . GLY A 1 5 ? 3.790 3.402 12.474 1.00 0.00 5 GLY A CA 3
ATOM 5431 C C . GLY A 1 5 ? 4.547 3.486 11.163 1.00 0.00 5 GLY A C 3
ATOM 5432 O O . GLY A 1 5 ? 4.622 4.550 10.548 1.00 0.00 5 GLY A O 3
ATOM 5436 N N . GLN A 1 6 ? 5.112 2.360 10.734 1.00 0.00 6 GLN A N 3
ATOM 5437 C CA . GLN A 1 6 ? 5.869 2.310 9.489 1.00 0.00 6 GLN A CA 3
ATOM 5438 C C . GLN A 1 6 ? 6.346 0.891 9.196 1.00 0.00 6 GLN A C 3
ATOM 5439 O O . GLN A 1 6 ? 6.331 0.445 8.049 1.00 0.00 6 GLN A O 3
ATOM 5453 N N . GLU A 1 7 ? 6.772 0.188 10.240 1.00 0.00 7 GLU A N 3
ATOM 5454 C CA . GLU A 1 7 ? 7.257 -1.180 10.096 1.00 0.00 7 GLU A CA 3
ATOM 5455 C C . GLU A 1 7 ? 6.138 -2.188 10.341 1.00 0.00 7 GLU A C 3
ATOM 5456 O O . GLU A 1 7 ? 6.338 -3.205 11.006 1.00 0.00 7 GLU A O 3
ATOM 5468 N N . GLU A 1 8 ? 4.960 -1.902 9.796 1.00 0.00 8 GLU A N 3
ATOM 5469 C CA . GLU A 1 8 ? 3.811 -2.785 9.950 1.00 0.00 8 GLU A CA 3
ATOM 5470 C C . GLU A 1 8 ? 3.871 -3.926 8.941 1.00 0.00 8 GLU A C 3
ATOM 5471 O O . GLU A 1 8 ? 3.616 -5.082 9.279 1.00 0.00 8 GLU A O 3
ATOM 5483 N N . PHE A 1 9 ? 4.213 -3.594 7.700 1.00 0.00 9 PHE A N 3
ATOM 5484 C CA . PHE A 1 9 ? 4.311 -4.591 6.641 1.00 0.00 9 PHE A CA 3
ATOM 5485 C C . PHE A 1 9 ? 5.679 -5.272 6.646 1.00 0.00 9 PHE A C 3
ATOM 5486 O O . PHE A 1 9 ? 5.896 -6.246 5.925 1.00 0.00 9 PHE A O 3
ATOM 5503 N N . ALA A 1 10 ? 6.600 -4.756 7.459 1.00 0.00 10 ALA A N 3
ATOM 5504 C CA . ALA A 1 10 ? 7.943 -5.319 7.551 1.00 0.00 10 ALA A CA 3
ATOM 5505 C C . ALA A 1 10 ? 8.564 -5.496 6.169 1.00 0.00 10 ALA A C 3
ATOM 5506 O O . ALA A 1 10 ? 8.486 -6.571 5.575 1.00 0.00 10 ALA A O 3
ATOM 5513 N N . VAL A 1 11 ? 9.178 -4.433 5.662 1.00 0.00 11 VAL A N 3
ATOM 5514 C CA . VAL A 1 11 ? 9.810 -4.472 4.349 1.00 0.00 11 VAL A CA 3
ATOM 5515 C C . VAL A 1 11 ? 11.262 -4.917 4.446 1.00 0.00 11 VAL A C 3
ATOM 5516 O O . VAL A 1 11 ? 11.994 -4.497 5.343 1.00 0.00 11 VAL A O 3
ATOM 5529 N N . GLU A 1 12 ? 11.676 -5.763 3.511 1.00 0.00 12 GLU A N 3
ATOM 5530 C CA . GLU A 1 12 ? 13.045 -6.258 3.482 1.00 0.00 12 GLU A CA 3
ATOM 5531 C C . GLU A 1 12 ? 13.630 -6.134 2.081 1.00 0.00 12 GLU A C 3
ATOM 5532 O O . GLU A 1 12 ? 13.289 -6.906 1.185 1.00 0.00 12 GLU A O 3
ATOM 5544 N N . ILE A 1 13 ? 14.508 -5.154 1.895 1.00 0.00 13 ILE A N 3
ATOM 5545 C CA . ILE A 1 13 ? 15.133 -4.927 0.599 1.00 0.00 13 ILE A CA 3
ATOM 5546 C C . ILE A 1 13 ? 16.365 -5.805 0.415 1.00 0.00 13 ILE A C 3
ATOM 5547 O O . ILE A 1 13 ? 17.237 -5.861 1.282 1.00 0.00 13 ILE A O 3
ATOM 5563 N N . SER A 1 14 ? 16.432 -6.484 -0.724 1.00 0.00 14 SER A N 3
ATOM 5564 C CA . SER A 1 14 ? 17.558 -7.355 -1.034 1.00 0.00 14 SER A CA 3
ATOM 5565 C C . SER A 1 14 ? 18.157 -6.986 -2.387 1.00 0.00 14 SER A C 3
ATOM 5566 O O . SER A 1 14 ? 18.011 -7.720 -3.365 1.00 0.00 14 SER A O 3
ATOM 5574 N N . GLY A 1 15 ? 18.822 -5.837 -2.436 1.00 0.00 15 GLY A N 3
ATOM 5575 C CA . GLY A 1 15 ? 19.422 -5.381 -3.676 1.00 0.00 15 GLY A CA 3
ATOM 5576 C C . GLY A 1 15 ? 18.381 -4.904 -4.666 1.00 0.00 15 GLY A C 3
ATOM 5577 O O . GLY A 1 15 ? 17.894 -3.777 -4.570 1.00 0.00 15 GLY A O 3
ATOM 5581 N N . THR A 1 16 ? 18.029 -5.766 -5.611 1.00 0.00 16 THR A N 3
ATOM 5582 C CA . THR A 1 16 ? 17.026 -5.431 -6.614 1.00 0.00 16 THR A CA 3
ATOM 5583 C C . THR A 1 16 ? 15.701 -6.128 -6.310 1.00 0.00 16 THR A C 3
ATOM 5584 O O . THR A 1 16 ? 14.770 -6.086 -7.116 1.00 0.00 16 THR A O 3
ATOM 5595 N N . THR A 1 17 ? 15.621 -6.772 -5.147 1.00 0.00 17 THR A N 3
ATOM 5596 C CA . THR A 1 17 ? 14.411 -7.479 -4.748 1.00 0.00 17 THR A CA 3
ATOM 5597 C C . THR A 1 17 ? 14.067 -7.204 -3.286 1.00 0.00 17 THR A C 3
ATOM 5598 O O . THR A 1 17 ? 14.798 -7.604 -2.381 1.00 0.00 17 THR A O 3
ATOM 5609 N N . VAL A 1 18 ? 12.942 -6.532 -3.064 1.00 0.00 18 VAL A N 3
ATOM 5610 C CA . VAL A 1 18 ? 12.491 -6.217 -1.713 1.00 0.00 18 VAL A CA 3
ATOM 5611 C C . VAL A 1 18 ? 11.201 -6.969 -1.397 1.00 0.00 18 VAL A C 3
ATOM 5612 O O . VAL A 1 18 ? 10.255 -6.956 -2.184 1.00 0.00 18 VAL A O 3
ATOM 5625 N N . THR A 1 19 ? 11.177 -7.639 -0.248 1.00 0.00 19 THR A N 3
ATOM 5626 C CA . THR A 1 19 ? 10.010 -8.413 0.161 1.00 0.00 19 THR A CA 3
ATOM 5627 C C . THR A 1 19 ? 9.131 -7.639 1.139 1.00 0.00 19 THR A C 3
ATOM 5628 O O . THR A 1 19 ? 9.564 -6.660 1.746 1.00 0.00 19 THR A O 3
ATOM 5639 N N . ILE A 1 20 ? 7.891 -8.100 1.286 1.00 0.00 20 ILE A N 3
ATOM 5640 C CA . ILE A 1 20 ? 6.931 -7.476 2.188 1.00 0.00 20 ILE A CA 3
ATOM 5641 C C . ILE A 1 20 ? 6.104 -8.544 2.896 1.00 0.00 20 ILE A C 3
ATOM 5642 O O . ILE A 1 20 ? 5.909 -9.635 2.363 1.00 0.00 20 ILE A O 3
ATOM 5658 N N . THR A 1 21 ? 5.622 -8.234 4.095 1.00 0.00 21 THR A N 3
ATOM 5659 C CA . THR A 1 21 ? 4.820 -9.186 4.859 1.00 0.00 21 THR A CA 3
ATOM 5660 C C . THR A 1 21 ? 3.607 -8.505 5.489 1.00 0.00 21 THR A C 3
ATOM 5661 O O . THR A 1 21 ? 3.659 -7.326 5.839 1.00 0.00 21 THR A O 3
ATOM 5672 N N . CYS A 1 22 ? 2.519 -9.256 5.638 1.00 0.00 22 CYS A N 3
ATOM 5673 C CA . CYS A 1 22 ? 1.300 -8.718 6.235 1.00 0.00 22 CYS A CA 3
ATOM 5674 C C . CYS A 1 22 ? 1.285 -8.966 7.744 1.00 0.00 22 CYS A C 3
ATOM 5675 O O . CYS A 1 22 ? 1.392 -10.108 8.190 1.00 0.00 22 CYS A O 3
ATOM 5682 N N . PRO A 1 23 ? 1.153 -7.899 8.555 1.00 0.00 23 PRO A N 3
ATOM 5683 C CA . PRO A 1 23 ? 1.128 -8.020 10.015 1.00 0.00 23 PRO A CA 3
ATOM 5684 C C . PRO A 1 23 ? -0.206 -8.546 10.543 1.00 0.00 23 PRO A C 3
ATOM 5685 O O . PRO A 1 23 ? -0.336 -8.848 11.729 1.00 0.00 23 PRO A O 3
ATOM 5696 N N . SER A 1 24 ? -1.196 -8.653 9.658 1.00 0.00 24 SER A N 3
ATOM 5697 C CA . SER A 1 24 ? -2.518 -9.142 10.040 1.00 0.00 24 SER A CA 3
ATOM 5698 C C . SER A 1 24 ? -2.425 -10.430 10.856 1.00 0.00 24 SER A C 3
ATOM 5699 O O . SER A 1 24 ? -2.458 -10.400 12.086 1.00 0.00 24 SER A O 3
ATOM 5707 N N . SER A 1 25 ? -2.313 -11.556 10.163 1.00 0.00 25 SER A N 3
ATOM 5708 C CA . SER A 1 25 ? -2.220 -12.854 10.822 1.00 0.00 25 SER A CA 3
ATOM 5709 C C . SER A 1 25 ? -1.059 -13.672 10.265 1.00 0.00 25 SER A C 3
ATOM 5710 O O . SER A 1 25 ? -0.130 -14.023 10.993 1.00 0.00 25 SER A O 3
ATOM 5718 N N . GLY A 1 26 ? -1.115 -13.973 8.971 1.00 0.00 26 GLY A N 3
ATOM 5719 C CA . GLY A 1 26 ? -0.059 -14.748 8.346 1.00 0.00 26 GLY A CA 3
ATOM 5720 C C . GLY A 1 26 ? -0.460 -16.191 8.101 1.00 0.00 26 GLY A C 3
ATOM 5721 O O . GLY A 1 26 ? -0.308 -17.041 8.977 1.00 0.00 26 GLY A O 3
ATOM 5725 N N . ASP A 1 27 ? -0.971 -16.465 6.904 1.00 0.00 27 ASP A N 3
ATOM 5726 C CA . ASP A 1 27 ? -1.395 -17.813 6.537 1.00 0.00 27 ASP A CA 3
ATOM 5727 C C . ASP A 1 27 ? -1.918 -17.841 5.104 1.00 0.00 27 ASP A C 3
ATOM 5728 O O . ASP A 1 27 ? -1.348 -18.502 4.236 1.00 0.00 27 ASP A O 3
ATOM 5737 N N . ASP A 1 28 ? -3.002 -17.112 4.866 1.00 0.00 28 ASP A N 3
ATOM 5738 C CA . ASP A 1 28 ? -3.607 -17.039 3.541 1.00 0.00 28 ASP A CA 3
ATOM 5739 C C . ASP A 1 28 ? -4.028 -15.607 3.233 1.00 0.00 28 ASP A C 3
ATOM 5740 O O . ASP A 1 28 ? -5.211 -15.317 3.049 1.00 0.00 28 ASP A O 3
ATOM 5749 N N . ILE A 1 29 ? -3.048 -14.712 3.196 1.00 0.00 29 ILE A N 3
ATOM 5750 C CA . ILE A 1 29 ? -3.302 -13.303 2.931 1.00 0.00 29 ILE A CA 3
ATOM 5751 C C . ILE A 1 29 ? -3.689 -13.062 1.473 1.00 0.00 29 ILE A C 3
ATOM 5752 O O . ILE A 1 29 ? -3.266 -13.789 0.574 1.00 0.00 29 ILE A O 3
ATOM 5768 N N . LYS A 1 30 ? -4.497 -12.027 1.258 1.00 0.00 30 LYS A N 3
ATOM 5769 C CA . LYS A 1 30 ? -4.952 -11.668 -0.080 1.00 0.00 30 LYS A CA 3
ATOM 5770 C C . LYS A 1 30 ? -4.391 -10.311 -0.499 1.00 0.00 30 LYS A C 3
ATOM 5771 O O . LYS A 1 30 ? -4.671 -9.292 0.131 1.00 0.00 30 LYS A O 3
ATOM 5790 N N . TRP A 1 31 ? -3.598 -10.306 -1.566 1.00 0.00 31 TRP A N 3
ATOM 5791 C CA . TRP A 1 31 ? -2.998 -9.074 -2.069 1.00 0.00 31 TRP A CA 3
ATOM 5792 C C . TRP A 1 31 ? -3.840 -8.483 -3.197 1.00 0.00 31 TRP A C 3
ATOM 5793 O O . TRP A 1 31 ? -4.883 -9.033 -3.552 1.00 0.00 31 TRP A O 3
ATOM 5814 N N . LYS A 1 32 ? -3.399 -7.355 -3.749 1.00 0.00 32 LYS A N 3
ATOM 5815 C CA . LYS A 1 32 ? -4.147 -6.700 -4.824 1.00 0.00 32 LYS A CA 3
ATOM 5816 C C . LYS A 1 32 ? -3.233 -6.045 -5.863 1.00 0.00 32 LYS A C 3
ATOM 5817 O O . LYS A 1 32 ? -3.296 -6.389 -7.043 1.00 0.00 32 LYS A O 3
ATOM 5836 N N . PRO A 1 33 ? -2.379 -5.081 -5.454 1.00 0.00 33 PRO A N 3
ATOM 5837 C CA . PRO A 1 33 ? -1.476 -4.385 -6.376 1.00 0.00 33 PRO A CA 3
ATOM 5838 C C . PRO A 1 33 ? -0.886 -5.307 -7.436 1.00 0.00 33 PRO A C 3
ATOM 5839 O O . PRO A 1 33 ? -0.915 -5.001 -8.628 1.00 0.00 33 PRO A O 3
ATOM 5850 N N . ASP A 1 34 ? -0.358 -6.440 -6.994 1.00 0.00 34 ASP A N 3
ATOM 5851 C CA . ASP A 1 34 ? 0.233 -7.413 -7.902 1.00 0.00 34 ASP A CA 3
ATOM 5852 C C . ASP A 1 34 ? 0.256 -8.799 -7.264 1.00 0.00 34 ASP A C 3
ATOM 5853 O O . ASP A 1 34 ? 1.244 -9.192 -6.644 1.00 0.00 34 ASP A O 3
ATOM 5862 N N . PRO A 1 35 ? -0.837 -9.562 -7.418 1.00 0.00 35 PRO A N 3
ATOM 5863 C CA . PRO A 1 35 ? -0.945 -10.913 -6.863 1.00 0.00 35 PRO A CA 3
ATOM 5864 C C . PRO A 1 35 ? 0.091 -11.844 -7.471 1.00 0.00 35 PRO A C 3
ATOM 5865 O O . PRO A 1 35 ? 0.466 -12.853 -6.874 1.00 0.00 35 PRO A O 3
ATOM 5876 N N . ALA A 1 36 ? 0.556 -11.488 -8.663 1.00 0.00 36 ALA A N 3
ATOM 5877 C CA . ALA A 1 36 ? 1.560 -12.280 -9.359 1.00 0.00 36 ALA A CA 3
ATOM 5878 C C . ALA A 1 36 ? 2.806 -12.458 -8.496 1.00 0.00 36 ALA A C 3
ATOM 5879 O O . ALA A 1 36 ? 3.552 -13.424 -8.657 1.00 0.00 36 ALA A O 3
ATOM 5886 N N . LEU A 1 37 ? 3.023 -11.521 -7.575 1.00 0.00 37 LEU A N 3
ATOM 5887 C CA . LEU A 1 37 ? 4.177 -11.580 -6.685 1.00 0.00 37 LEU A CA 3
ATOM 5888 C C . LEU A 1 37 ? 3.750 -11.436 -5.225 1.00 0.00 37 LEU A C 3
ATOM 5889 O O . LEU A 1 37 ? 4.375 -10.714 -4.449 1.00 0.00 37 LEU A O 3
ATOM 5905 N N . GLY A 1 38 ? 2.685 -12.142 -4.860 1.00 0.00 38 GLY A N 3
ATOM 5906 C CA . GLY A 1 38 ? 2.187 -12.102 -3.497 1.00 0.00 38 GLY A CA 3
ATOM 5907 C C . GLY A 1 38 ? 2.186 -13.476 -2.861 1.00 0.00 38 GLY A C 3
ATOM 5908 O O . GLY A 1 38 ? 1.450 -14.364 -3.295 1.00 0.00 38 GLY A O 3
ATOM 5912 N N . ASP A 1 39 ? 3.013 -13.662 -1.838 1.00 0.00 39 ASP A N 3
ATOM 5913 C CA . ASP A 1 39 ? 3.095 -14.953 -1.161 1.00 0.00 39 ASP A CA 3
ATOM 5914 C C . ASP A 1 39 ? 2.034 -15.066 -0.074 1.00 0.00 39 ASP A C 3
ATOM 5915 O O . ASP A 1 39 ? 1.486 -14.059 0.374 1.00 0.00 39 ASP A O 3
ATOM 5924 N N . ASN A 1 40 ? 1.752 -16.305 0.340 1.00 0.00 40 ASN A N 3
ATOM 5925 C CA . ASN A 1 40 ? 0.753 -16.587 1.377 1.00 0.00 40 ASN A CA 3
ATOM 5926 C C . ASN A 1 40 ? 0.582 -15.416 2.337 1.00 0.00 40 ASN A C 3
ATOM 5927 O O . ASN A 1 40 ? -0.534 -14.966 2.589 1.00 0.00 40 ASN A O 3
ATOM 5938 N N . ASN A 1 41 ? 1.697 -14.928 2.864 1.00 0.00 41 ASN A N 3
ATOM 5939 C CA . ASN A 1 41 ? 1.679 -13.809 3.790 1.00 0.00 41 ASN A CA 3
ATOM 5940 C C . ASN A 1 41 ? 2.894 -12.910 3.576 1.00 0.00 41 ASN A C 3
ATOM 5941 O O . ASN A 1 41 ? 3.246 -12.111 4.446 1.00 0.00 41 ASN A O 3
ATOM 5952 N N . LYS A 1 42 ? 3.534 -13.045 2.416 1.00 0.00 42 LYS A N 3
ATOM 5953 C CA . LYS A 1 42 ? 4.712 -12.242 2.103 1.00 0.00 42 LYS A CA 3
ATOM 5954 C C . LYS A 1 42 ? 4.724 -11.811 0.639 1.00 0.00 42 LYS A C 3
ATOM 5955 O O . LYS A 1 42 ? 4.961 -12.618 -0.256 1.00 0.00 42 LYS A O 3
ATOM 5974 N N . TYR A 1 43 ? 4.477 -10.529 0.403 1.00 0.00 43 TYR A N 3
ATOM 5975 C CA . TYR A 1 43 ? 4.468 -9.986 -0.951 1.00 0.00 43 TYR A CA 3
ATOM 5976 C C . TYR A 1 43 ? 5.876 -9.595 -1.382 1.00 0.00 43 TYR A C 3
ATOM 5977 O O . TYR A 1 43 ? 6.435 -8.609 -0.902 1.00 0.00 43 TYR A O 3
ATOM 5995 N N . ILE A 1 44 ? 6.444 -10.385 -2.283 1.00 0.00 44 ILE A N 3
ATOM 5996 C CA . ILE A 1 44 ? 7.791 -10.140 -2.781 1.00 0.00 44 ILE A CA 3
ATOM 5997 C C . ILE A 1 44 ? 7.789 -9.109 -3.905 1.00 0.00 44 ILE A C 3
ATOM 5998 O O . ILE A 1 44 ? 6.849 -9.041 -4.696 1.00 0.00 44 ILE A O 3
ATOM 6014 N N . ILE A 1 45 ? 8.852 -8.314 -3.976 1.00 0.00 45 ILE A N 3
ATOM 6015 C CA . ILE A 1 45 ? 8.973 -7.295 -5.013 1.00 0.00 45 ILE A CA 3
ATOM 6016 C C . ILE A 1 45 ? 10.249 -7.491 -5.824 1.00 0.00 45 ILE A C 3
ATOM 6017 O O . ILE A 1 45 ? 11.351 -7.480 -5.275 1.00 0.00 45 ILE A O 3
ATOM 6033 N N . GLN A 1 46 ? 10.096 -7.669 -7.131 1.00 0.00 46 GLN A N 3
ATOM 6034 C CA . GLN A 1 46 ? 11.239 -7.866 -8.011 1.00 0.00 46 GLN A CA 3
ATOM 6035 C C . GLN A 1 46 ? 11.125 -6.990 -9.251 1.00 0.00 46 GLN A C 3
ATOM 6036 O O . GLN A 1 46 ? 10.025 -6.728 -9.738 1.00 0.00 46 GLN A O 3
ATOM 6050 N N . ASN A 1 47 ? 12.266 -6.526 -9.753 1.00 0.00 47 ASN A N 3
ATOM 6051 C CA . ASN A 1 47 ? 12.284 -5.665 -10.930 1.00 0.00 47 ASN A CA 3
ATOM 6052 C C . ASN A 1 47 ? 11.385 -4.450 -10.712 1.00 0.00 47 ASN A C 3
ATOM 6053 O O . ASN A 1 47 ? 10.877 -3.859 -11.665 1.00 0.00 47 ASN A O 3
ATOM 6064 N N . HIS A 1 48 ? 11.191 -4.092 -9.445 1.00 0.00 48 HIS A N 3
ATOM 6065 C CA . HIS A 1 48 ? 10.351 -2.959 -9.085 1.00 0.00 48 HIS A CA 3
ATOM 6066 C C . HIS A 1 48 ? 10.860 -1.672 -9.720 1.00 0.00 48 HIS A C 3
ATOM 6067 O O . HIS A 1 48 ? 12.024 -1.573 -10.108 1.00 0.00 48 HIS A O 3
ATOM 6081 N N . ASP A 1 49 ? 9.976 -0.687 -9.818 1.00 0.00 49 ASP A N 3
ATOM 6082 C CA . ASP A 1 49 ? 10.327 0.602 -10.400 1.00 0.00 49 ASP A CA 3
ATOM 6083 C C . ASP A 1 49 ? 10.142 1.719 -9.380 1.00 0.00 49 ASP A C 3
ATOM 6084 O O . ASP A 1 49 ? 9.180 1.718 -8.613 1.00 0.00 49 ASP A O 3
ATOM 6093 N N . SER A 1 50 ? 11.069 2.672 -9.376 1.00 0.00 50 SER A N 3
ATOM 6094 C CA . SER A 1 50 ? 11.007 3.797 -8.449 1.00 0.00 50 SER A CA 3
ATOM 6095 C C . SER A 1 50 ? 9.657 4.502 -8.540 1.00 0.00 50 SER A C 3
ATOM 6096 O O . SER A 1 50 ? 9.478 5.413 -9.349 1.00 0.00 50 SER A O 3
ATOM 6104 N N . SER A 1 51 ? 8.707 4.074 -7.714 1.00 0.00 51 SER A N 3
ATOM 6105 C CA . SER A 1 51 ? 7.378 4.674 -7.721 1.00 0.00 51 SER A CA 3
ATOM 6106 C C . SER A 1 51 ? 6.530 4.186 -6.556 1.00 0.00 51 SER A C 3
ATOM 6107 O O . SER A 1 51 ? 6.927 3.286 -5.815 1.00 0.00 51 SER A O 3
ATOM 6115 N N . PRO A 1 52 ? 5.350 4.810 -6.377 1.00 0.00 52 PRO A N 3
ATOM 6116 C CA . PRO A 1 52 ? 4.424 4.492 -5.299 1.00 0.00 52 PRO A CA 3
ATOM 6117 C C . PRO A 1 52 ? 3.355 3.476 -5.678 1.00 0.00 52 PRO A C 3
ATOM 6118 O O . PRO A 1 52 ? 3.240 3.063 -6.832 1.00 0.00 52 PRO A O 3
ATOM 6129 N N . LEU A 1 53 ? 2.562 3.105 -4.677 1.00 0.00 53 LEU A N 3
ATOM 6130 C CA . LEU A 1 53 ? 1.466 2.162 -4.841 1.00 0.00 53 LEU A CA 3
ATOM 6131 C C . LEU A 1 53 ? 0.812 1.896 -3.495 1.00 0.00 53 LEU A C 3
ATOM 6132 O O . LEU A 1 53 ? 1.465 1.968 -2.454 1.00 0.00 53 LEU A O 3
ATOM 6148 N N . THR A 1 54 ? -0.470 1.572 -3.517 1.00 0.00 54 THR A N 3
ATOM 6149 C CA . THR A 1 54 ? -1.190 1.278 -2.289 1.00 0.00 54 THR A CA 3
ATOM 6150 C C . THR A 1 54 ? -1.348 -0.227 -2.141 1.00 0.00 54 THR A C 3
ATOM 6151 O O . THR A 1 54 ? -2.086 -0.863 -2.893 1.00 0.00 54 THR A O 3
ATOM 6162 N N . VAL A 1 55 ? -0.628 -0.792 -1.181 1.00 0.00 55 VAL A N 3
ATOM 6163 C CA . VAL A 1 55 ? -0.664 -2.226 -0.952 1.00 0.00 55 VAL A CA 3
ATOM 6164 C C . VAL A 1 55 ? -1.636 -2.588 0.165 1.00 0.00 55 VAL A C 3
ATOM 6165 O O . VAL A 1 55 ? -1.580 -2.033 1.261 1.00 0.00 55 VAL A O 3
ATOM 6178 N N . SER A 1 56 ? -2.531 -3.522 -0.131 1.00 0.00 56 SER A N 3
ATOM 6179 C CA . SER A 1 56 ? -3.522 -3.963 0.838 1.00 0.00 56 SER A CA 3
ATOM 6180 C C . SER A 1 56 ? -3.514 -5.480 0.966 1.00 0.00 56 SER A C 3
ATOM 6181 O O . SER A 1 56 ? -3.609 -6.198 -0.029 1.00 0.00 56 SER A O 3
ATOM 6189 N N . CYS A 1 57 ? -3.409 -5.961 2.198 1.00 0.00 57 CYS A N 3
ATOM 6190 C CA . CYS A 1 57 ? -3.400 -7.393 2.455 1.00 0.00 57 CYS A CA 3
ATOM 6191 C C . CYS A 1 57 ? -4.488 -7.758 3.452 1.00 0.00 57 CYS A C 3
ATOM 6192 O O . CYS A 1 57 ? -4.880 -6.943 4.286 1.00 0.00 57 CYS A O 3
ATOM 6199 N N . THR A 1 58 ? -4.988 -8.981 3.346 1.00 0.00 58 THR A N 3
ATOM 6200 C CA . THR A 1 58 ? -6.051 -9.440 4.228 1.00 0.00 58 THR A CA 3
ATOM 6201 C C . THR A 1 58 ? -5.835 -10.879 4.680 1.00 0.00 58 THR A C 3
ATOM 6202 O O . THR A 1 58 ? -5.974 -11.814 3.891 1.00 0.00 58 THR A O 3
ATOM 6213 N N . ALA A 1 59 ? -5.520 -11.053 5.960 1.00 0.00 59 ALA A N 3
ATOM 6214 C CA . ALA A 1 59 ? -5.319 -12.384 6.516 1.00 0.00 59 ALA A CA 3
ATOM 6215 C C . ALA A 1 59 ? -6.534 -12.806 7.333 1.00 0.00 59 ALA A C 3
ATOM 6216 O O . ALA A 1 59 ? -6.743 -12.320 8.445 1.00 0.00 59 ALA A O 3
ATOM 6223 N N . GLY A 1 60 ? -7.337 -13.705 6.777 1.00 0.00 60 GLY A N 3
ATOM 6224 C CA . GLY A 1 60 ? -8.523 -14.162 7.475 1.00 0.00 60 GLY A CA 3
ATOM 6225 C C . GLY A 1 60 ? -9.535 -13.052 7.678 1.00 0.00 60 GLY A C 3
ATOM 6226 O O . GLY A 1 60 ? -10.256 -12.683 6.750 1.00 0.00 60 GLY A O 3
ATOM 6230 N N . ASP A 1 61 ? -9.590 -12.517 8.894 1.00 0.00 61 ASP A N 3
ATOM 6231 C CA . ASP A 1 61 ? -10.522 -11.441 9.214 1.00 0.00 61 ASP A CA 3
ATOM 6232 C C . ASP A 1 61 ? -9.778 -10.154 9.565 1.00 0.00 61 ASP A C 3
ATOM 6233 O O . ASP A 1 61 ? -10.277 -9.328 10.330 1.00 0.00 61 ASP A O 3
ATOM 6242 N N . GLN A 1 62 ? -8.585 -9.988 9.002 1.00 0.00 62 GLN A N 3
ATOM 6243 C CA . GLN A 1 62 ? -7.777 -8.799 9.258 1.00 0.00 62 GLN A CA 3
ATOM 6244 C C . GLN A 1 62 ? -7.465 -8.063 7.959 1.00 0.00 62 GLN A C 3
ATOM 6245 O O . GLN A 1 62 ? -7.386 -8.673 6.893 1.00 0.00 62 GLN A O 3
ATOM 6259 N N . GLU A 1 63 ? -7.293 -6.747 8.053 1.00 0.00 63 GLU A N 3
ATOM 6260 C CA . GLU A 1 63 ? -6.994 -5.930 6.881 1.00 0.00 63 GLU A CA 3
ATOM 6261 C C . GLU A 1 63 ? -5.899 -4.910 7.181 1.00 0.00 63 GLU A C 3
ATOM 6262 O O . GLU A 1 63 ? -6.061 -4.045 8.042 1.00 0.00 63 GLU A O 3
ATOM 6274 N N . HIS A 1 64 ? -4.787 -5.015 6.460 1.00 0.00 64 HIS A N 3
ATOM 6275 C CA . HIS A 1 64 ? -3.664 -4.100 6.641 1.00 0.00 64 HIS A CA 3
ATOM 6276 C C . HIS A 1 64 ? -3.249 -3.486 5.307 1.00 0.00 64 HIS A C 3
ATOM 6277 O O . HIS A 1 64 ? -3.261 -4.156 4.274 1.00 0.00 64 HIS A O 3
ATOM 6291 N N . THR A 1 65 ? -2.888 -2.206 5.332 1.00 0.00 65 THR A N 3
ATOM 6292 C CA . THR A 1 65 ? -2.477 -1.505 4.120 1.00 0.00 65 THR A CA 3
ATOM 6293 C C . THR A 1 65 ? -1.290 -0.585 4.388 1.00 0.00 65 THR A C 3
ATOM 6294 O O . THR A 1 65 ? -1.131 -0.064 5.491 1.00 0.00 65 THR A O 3
ATOM 6305 N N . MET A 1 66 ? -0.461 -0.386 3.366 1.00 0.00 66 MET A N 3
ATOM 6306 C CA . MET A 1 66 ? 0.710 0.478 3.486 1.00 0.00 66 MET A CA 3
ATOM 6307 C C . MET A 1 66 ? 1.134 1.001 2.117 1.00 0.00 66 MET A C 3
ATOM 6308 O O . MET A 1 66 ? 1.183 0.249 1.145 1.00 0.00 66 MET A O 3
ATOM 6322 N N . TYR A 1 67 ? 1.445 2.291 2.043 1.00 0.00 67 TYR A N 3
ATOM 6323 C CA . TYR A 1 67 ? 1.868 2.886 0.783 1.00 0.00 67 TYR A CA 3
ATOM 6324 C C . TYR A 1 67 ? 3.284 2.454 0.434 1.00 0.00 67 TYR A C 3
ATOM 6325 O O . TYR A 1 67 ? 4.219 2.665 1.206 1.00 0.00 67 TYR A O 3
ATOM 6343 N N . LEU A 1 68 ? 3.430 1.837 -0.730 1.00 0.00 68 LEU A N 3
ATOM 6344 C CA . LEU A 1 68 ? 4.727 1.360 -1.183 1.00 0.00 68 LEU A CA 3
ATOM 6345 C C . LEU A 1 68 ? 5.287 2.255 -2.287 1.00 0.00 68 LEU A C 3
ATOM 6346 O O . LEU A 1 68 ? 4.895 2.144 -3.448 1.00 0.00 68 LEU A O 3
ATOM 6362 N N . ASN A 1 69 ? 6.216 3.136 -1.917 1.00 0.00 69 ASN A N 3
ATOM 6363 C CA . ASN A 1 69 ? 6.839 4.039 -2.881 1.00 0.00 69 ASN A CA 3
ATOM 6364 C C . ASN A 1 69 ? 8.343 4.079 -2.689 1.00 0.00 69 ASN A C 3
ATOM 6365 O O . ASN A 1 69 ? 8.847 4.721 -1.767 1.00 0.00 69 ASN A O 3
ATOM 6376 N N . ALA A 1 70 ? 9.058 3.389 -3.564 1.00 0.00 70 ALA A N 3
ATOM 6377 C CA . ALA A 1 70 ? 10.508 3.347 -3.486 1.00 0.00 70 ALA A CA 3
ATOM 6378 C C . ALA A 1 70 ? 11.113 2.720 -4.737 1.00 0.00 70 ALA A C 3
ATOM 6379 O O . ALA A 1 70 ? 10.392 2.325 -5.657 1.00 0.00 70 ALA A O 3
ATOM 6386 N N . LYS A 1 71 ? 12.440 2.637 -4.764 1.00 0.00 71 LYS A N 3
ATOM 6387 C CA . LYS A 1 71 ? 13.153 2.059 -5.896 1.00 0.00 71 LYS A CA 3
ATOM 6388 C C . LYS A 1 71 ? 14.035 0.898 -5.443 1.00 0.00 71 LYS A C 3
ATOM 6389 O O . LYS A 1 71 ? 14.557 0.903 -4.327 1.00 0.00 71 LYS A O 3
ATOM 6408 N N . VAL A 1 72 ? 14.202 -0.095 -6.312 1.00 0.00 72 VAL A N 3
ATOM 6409 C CA . VAL A 1 72 ? 15.026 -1.256 -5.993 1.00 0.00 72 VAL A CA 3
ATOM 6410 C C . VAL A 1 72 ? 16.421 -1.119 -6.593 1.00 0.00 72 VAL A C 3
ATOM 6411 O O . VAL A 1 72 ? 16.583 -0.607 -7.701 1.00 0.00 72 VAL A O 3
ATOM 6424 N N . GLY A 1 73 ? 17.426 -1.579 -5.854 1.00 0.00 73 GLY A N 3
ATOM 6425 C CA . GLY A 1 73 ? 18.794 -1.498 -6.330 1.00 0.00 73 GLY A CA 3
ATOM 6426 C C . GLY A 1 73 ? 19.807 -1.589 -5.205 1.00 0.00 73 GLY A C 3
ATOM 6427 O O . GLY A 1 73 ? 19.455 -1.902 -4.068 1.00 0.00 73 GLY A O 3
ATOM 6431 N N . SER A 1 74 ? 21.068 -1.314 -5.523 1.00 0.00 74 SER A N 3
ATOM 6432 C CA . SER A 1 74 ? 22.136 -1.367 -4.531 1.00 0.00 74 SER A CA 3
ATOM 6433 C C . SER A 1 74 ? 22.026 -0.205 -3.549 1.00 0.00 74 SER A C 3
ATOM 6434 O O . SER A 1 74 ? 22.247 0.951 -3.912 1.00 0.00 74 SER A O 3
ATOM 6442 N N . ALA A 1 75 ? 21.679 -0.519 -2.305 1.00 0.00 75 ALA A N 3
ATOM 6443 C CA . ALA A 1 75 ? 21.537 0.498 -1.268 1.00 0.00 75 ALA A CA 3
ATOM 6444 C C . ALA A 1 75 ? 21.123 -0.127 0.058 1.00 0.00 75 ALA A C 3
ATOM 6445 O O . ALA A 1 75 ? 21.918 -0.220 0.993 1.00 0.00 75 ALA A O 3
ATOM 6452 N N . ASP A 1 76 ? 19.867 -0.548 0.126 1.00 0.00 76 ASP A N 3
ATOM 6453 C CA . ASP A 1 76 ? 19.323 -1.161 1.328 1.00 0.00 76 ASP A CA 3
ATOM 6454 C C . ASP A 1 76 ? 19.895 -2.553 1.547 1.00 0.00 76 ASP A C 3
ATOM 6455 O O . ASP A 1 76 ? 19.950 -3.041 2.676 1.00 0.00 76 ASP A O 3
ATOM 6464 N N . ASP A 1 77 ? 20.301 -3.198 0.459 1.00 0.00 77 ASP A N 3
ATOM 6465 C CA . ASP A 1 77 ? 20.849 -4.546 0.530 1.00 0.00 77 ASP A CA 3
ATOM 6466 C C . ASP A 1 77 ? 21.862 -4.680 1.666 1.00 0.00 77 ASP A C 3
ATOM 6467 O O . ASP A 1 77 ? 22.371 -3.683 2.179 1.00 0.00 77 ASP A O 3
ATOM 6476 N N . ALA A 1 78 ? 22.148 -5.919 2.053 1.00 0.00 78 ALA A N 3
ATOM 6477 C CA . ALA A 1 78 ? 23.096 -6.185 3.128 1.00 0.00 78 ALA A CA 3
ATOM 6478 C C . ALA A 1 78 ? 24.496 -5.702 2.762 1.00 0.00 78 ALA A C 3
ATOM 6479 O O . ALA A 1 78 ? 24.940 -4.650 3.224 1.00 0.00 78 ALA A O 3
ATOM 6486 N N . LYS A 1 79 ? 25.188 -6.476 1.932 1.00 0.00 79 LYS A N 3
ATOM 6487 C CA . LYS A 1 79 ? 26.538 -6.125 1.508 1.00 0.00 79 LYS A CA 3
ATOM 6488 C C . LYS A 1 79 ? 26.511 -5.302 0.223 1.00 0.00 79 LYS A C 3
ATOM 6489 O O . LYS A 1 79 ? 26.670 -4.082 0.254 1.00 0.00 79 LYS A O 3
ATOM 6508 N N . LYS A 1 80 ? 26.309 -5.976 -0.905 1.00 0.00 80 LYS A N 3
ATOM 6509 C CA . LYS A 1 80 ? 26.262 -5.304 -2.198 1.00 0.00 80 LYS A CA 3
ATOM 6510 C C . LYS A 1 80 ? 25.312 -6.021 -3.153 1.00 0.00 80 LYS A C 3
ATOM 6511 O O . LYS A 1 80 ? 24.196 -5.561 -3.395 1.00 0.00 80 LYS A O 3
ATOM 6530 N N . ASP A 1 81 ? 25.763 -7.148 -3.694 1.00 0.00 81 ASP A N 3
ATOM 6531 C CA . ASP A 1 81 ? 24.953 -7.926 -4.624 1.00 0.00 81 ASP A CA 3
ATOM 6532 C C . ASP A 1 81 ? 24.382 -9.166 -3.944 1.00 0.00 81 ASP A C 3
ATOM 6533 O O . ASP A 1 81 ? 23.178 -9.254 -3.702 1.00 0.00 81 ASP A O 3
ATOM 6542 N N . ALA A 1 82 ? 25.253 -10.122 -3.638 1.00 0.00 82 ALA A N 3
ATOM 6543 C CA . ALA A 1 82 ? 24.834 -11.357 -2.986 1.00 0.00 82 ALA A CA 3
ATOM 6544 C C . ALA A 1 82 ? 26.038 -12.166 -2.517 1.00 0.00 82 ALA A C 3
ATOM 6545 O O . ALA A 1 82 ? 27.164 -11.668 -2.498 1.00 0.00 82 ALA A O 3
ATOM 6552 N N . ALA A 1 83 ? 25.794 -13.416 -2.137 1.00 0.00 83 ALA A N 3
ATOM 6553 C CA . ALA A 1 83 ? 26.858 -14.294 -1.666 1.00 0.00 83 ALA A CA 3
ATOM 6554 C C . ALA A 1 83 ? 27.824 -14.640 -2.794 1.00 0.00 83 ALA A C 3
ATOM 6555 O O . ALA A 1 83 ? 29.021 -14.816 -2.567 1.00 0.00 83 ALA A O 3
ATOM 6562 N N . LYS A 1 84 ? 27.298 -14.737 -4.010 1.00 0.00 84 LYS A N 3
ATOM 6563 C CA . LYS A 1 84 ? 28.116 -15.062 -5.173 1.00 0.00 84 LYS A CA 3
ATOM 6564 C C . LYS A 1 84 ? 27.745 -14.184 -6.364 1.00 0.00 84 LYS A C 3
ATOM 6565 O O . LYS A 1 84 ? 28.606 -13.545 -6.969 1.00 0.00 84 LYS A O 3
ATOM 6584 N N . LYS A 1 85 ? 26.457 -14.156 -6.696 1.00 0.00 85 LYS A N 3
ATOM 6585 C CA . LYS A 1 85 ? 25.973 -13.356 -7.815 1.00 0.00 85 LYS A CA 3
ATOM 6586 C C . LYS A 1 85 ? 24.457 -13.464 -7.945 1.00 0.00 85 LYS A C 3
ATOM 6587 O O . LYS A 1 85 ? 23.730 -12.514 -7.656 1.00 0.00 85 LYS A O 3
ATOM 6606 N N . ASP A 1 86 ? 23.987 -14.629 -8.381 1.00 0.00 86 ASP A N 3
ATOM 6607 C CA . ASP A 1 86 ? 22.557 -14.863 -8.548 1.00 0.00 86 ASP A CA 3
ATOM 6608 C C . ASP A 1 86 ? 22.289 -16.295 -9.000 1.00 0.00 86 ASP A C 3
ATOM 6609 O O . ASP A 1 86 ? 23.124 -16.914 -9.660 1.00 0.00 86 ASP A O 3
ATOM 6618 N N . ASP A 1 87 ? 21.121 -16.815 -8.640 1.00 0.00 87 ASP A N 3
ATOM 6619 C CA . ASP A 1 87 ? 20.743 -18.174 -9.008 1.00 0.00 87 ASP A CA 3
ATOM 6620 C C . ASP A 1 87 ? 19.247 -18.397 -8.807 1.00 0.00 87 ASP A C 3
ATOM 6621 O O . ASP A 1 87 ? 18.828 -19.017 -7.830 1.00 0.00 87 ASP A O 3
ATOM 6630 N N . ALA A 1 88 ? 18.448 -17.886 -9.737 1.00 0.00 88 ALA A N 3
ATOM 6631 C CA . ALA A 1 88 ? 16.999 -18.029 -9.662 1.00 0.00 88 ALA A CA 3
ATOM 6632 C C . ALA A 1 88 ? 16.326 -17.463 -10.907 1.00 0.00 88 ALA A C 3
ATOM 6633 O O . ALA A 1 88 ? 16.985 -16.890 -11.775 1.00 0.00 88 ALA A O 3
ATOM 6640 N N . LYS A 1 89 ? 15.010 -17.628 -10.989 1.00 0.00 89 LYS A N 3
ATOM 6641 C CA . LYS A 1 89 ? 14.247 -17.133 -12.130 1.00 0.00 89 LYS A CA 3
ATOM 6642 C C . LYS A 1 89 ? 13.608 -15.784 -11.813 1.00 0.00 89 LYS A C 3
ATOM 6643 O O . LYS A 1 89 ? 13.813 -15.227 -10.735 1.00 0.00 89 LYS A O 3
ATOM 6662 N N . LYS A 1 90 ? 12.834 -15.266 -12.760 1.00 0.00 90 LYS A N 3
ATOM 6663 C CA . LYS A 1 90 ? 12.165 -13.982 -12.583 1.00 0.00 90 LYS A CA 3
ATOM 6664 C C . LYS A 1 90 ? 10.779 -13.998 -13.219 1.00 0.00 90 LYS A C 3
ATOM 6665 O O . LYS A 1 90 ? 10.621 -13.671 -14.395 1.00 0.00 90 LYS A O 3
ATOM 6684 N N . ASP A 1 91 ? 9.777 -14.381 -12.433 1.00 0.00 91 ASP A N 3
ATOM 6685 C CA . ASP A 1 91 ? 8.404 -14.439 -12.920 1.00 0.00 91 ASP A CA 3
ATOM 6686 C C . ASP A 1 91 ? 8.282 -15.410 -14.090 1.00 0.00 91 ASP A C 3
ATOM 6687 O O . ASP A 1 91 ? 9.285 -15.842 -14.658 1.00 0.00 91 ASP A O 3
ATOM 6696 N N . ASP A 1 92 ? 7.047 -15.749 -14.444 1.00 0.00 92 ASP A N 3
ATOM 6697 C CA . ASP A 1 92 ? 6.793 -16.669 -15.547 1.00 0.00 92 ASP A CA 3
ATOM 6698 C C . ASP A 1 92 ? 6.116 -15.951 -16.710 1.00 0.00 92 ASP A C 3
ATOM 6699 O O . ASP A 1 92 ? 4.909 -16.079 -16.914 1.00 0.00 92 ASP A O 3
ATOM 6708 N N . ALA A 1 93 ? 6.902 -15.196 -17.471 1.00 0.00 93 ALA A N 3
ATOM 6709 C CA . ALA A 1 93 ? 6.380 -14.457 -18.614 1.00 0.00 93 ALA A CA 3
ATOM 6710 C C . ALA A 1 93 ? 5.302 -13.468 -18.182 1.00 0.00 93 ALA A C 3
ATOM 6711 O O . ALA A 1 93 ? 4.200 -13.863 -17.803 1.00 0.00 93 ALA A O 3
ATOM 6718 N N . LYS A 1 94 ? 5.629 -12.182 -18.243 1.00 0.00 94 LYS A N 3
ATOM 6719 C CA . LYS A 1 94 ? 4.689 -11.135 -17.858 1.00 0.00 94 LYS A CA 3
ATOM 6720 C C . LYS A 1 94 ? 3.702 -10.850 -18.985 1.00 0.00 94 LYS A C 3
ATOM 6721 O O . LYS A 1 94 ? 4.074 -10.315 -20.029 1.00 0.00 94 LYS A O 3
ATOM 6740 N N . LYS A 1 95 ? 2.442 -11.212 -18.767 1.00 0.00 95 LYS A N 3
ATOM 6741 C CA . LYS A 1 95 ? 1.401 -10.995 -19.765 1.00 0.00 95 LYS A CA 3
ATOM 6742 C C . LYS A 1 95 ? 0.593 -9.741 -19.445 1.00 0.00 95 LYS A C 3
ATOM 6743 O O . LYS A 1 95 ? 0.145 -9.033 -20.346 1.00 0.00 95 LYS A O 3
ATOM 6762 N N . ASP A 1 96 ? 0.410 -9.474 -18.155 1.00 0.00 96 ASP A N 3
ATOM 6763 C CA . ASP A 1 96 ? -0.344 -8.306 -17.714 1.00 0.00 96 ASP A CA 3
ATOM 6764 C C . ASP A 1 96 ? -1.797 -8.391 -18.170 1.00 0.00 96 ASP A C 3
ATOM 6765 O O . ASP A 1 96 ? -2.078 -8.522 -19.361 1.00 0.00 96 ASP A O 3
ATOM 6774 N N . GLY A 1 97 ? -2.717 -8.317 -17.214 1.00 0.00 97 GLY A N 3
ATOM 6775 C CA . GLY A 1 97 ? -4.130 -8.387 -17.538 1.00 0.00 97 GLY A CA 3
ATOM 6776 C C . GLY A 1 97 ? -4.986 -7.585 -16.578 1.00 0.00 97 GLY A C 3
ATOM 6777 O O . GLY A 1 97 ? -6.055 -8.035 -16.165 1.00 0.00 97 GLY A O 3
ATOM 6781 N N . SER A 1 98 ? -4.516 -6.395 -16.221 1.00 0.00 98 SER A N 3
ATOM 6782 C CA . SER A 1 98 ? -5.246 -5.528 -15.304 1.00 0.00 98 SER A CA 3
ATOM 6783 C C . SER A 1 98 ? -4.531 -4.192 -15.132 1.00 0.00 98 SER A C 3
ATOM 6784 O O . SER A 1 98 ? -3.538 -4.096 -14.410 1.00 0.00 98 SER A O 3
ATOM 6792 N N . VAL A 1 99 ? -5.042 -3.163 -15.800 1.00 0.00 99 VAL A N 3
ATOM 6793 C CA . VAL A 1 99 ? -4.453 -1.831 -15.721 1.00 0.00 99 VAL A CA 3
ATOM 6794 C C . VAL A 1 99 ? -5.468 -0.812 -15.213 1.00 0.00 99 VAL A C 3
ATOM 6795 O O . VAL A 1 99 ? -5.157 0.014 -14.354 1.00 0.00 99 VAL A O 3
ATOM 6808 N N . ALA A 1 100 ? -6.682 -0.875 -15.749 1.00 0.00 100 ALA A N 3
ATOM 6809 C CA . ALA A 1 100 ? -7.742 0.042 -15.350 1.00 0.00 100 ALA A CA 3
ATOM 6810 C C . ALA A 1 100 ? -9.118 -0.575 -15.582 1.00 0.00 100 ALA A C 3
ATOM 6811 O O . ALA A 1 100 ? -9.901 -0.086 -16.398 1.00 0.00 100 ALA A O 3
ATOM 6818 N N . LYS A 1 101 ? -9.406 -1.652 -14.860 1.00 0.00 101 LYS A N 3
ATOM 6819 C CA . LYS A 1 101 ? -10.687 -2.337 -14.986 1.00 0.00 101 LYS A CA 3
ATOM 6820 C C . LYS A 1 101 ? -11.327 -2.551 -13.618 1.00 0.00 101 LYS A C 3
ATOM 6821 O O . LYS A 1 101 ? -12.036 -3.533 -13.400 1.00 0.00 101 LYS A O 3
ATOM 6840 N N . LEU A 1 102 ? -11.070 -1.626 -12.700 1.00 0.00 102 LEU A N 3
ATOM 6841 C CA . LEU A 1 102 ? -11.620 -1.712 -11.352 1.00 0.00 102 LEU A CA 3
ATOM 6842 C C . LEU A 1 102 ? -12.940 -0.955 -11.253 1.00 0.00 102 LEU A C 3
ATOM 6843 O O . LEU A 1 102 ? -13.087 0.132 -11.812 1.00 0.00 102 LEU A O 3
ATOM 6859 N N . GLY A 1 103 ? -13.898 -1.537 -10.539 1.00 0.00 103 GLY A N 3
ATOM 6860 C CA . GLY A 1 103 ? -15.194 -0.903 -10.381 1.00 0.00 103 GLY A CA 3
ATOM 6861 C C . GLY A 1 103 ? -16.338 -1.895 -10.456 1.00 0.00 103 GLY A C 3
ATOM 6862 O O . GLY A 1 103 ? -17.370 -1.713 -9.811 1.00 0.00 103 GLY A O 3
ATOM 6866 N N . VAL A 1 104 ? -16.154 -2.948 -11.247 1.00 0.00 104 VAL A N 3
ATOM 6867 C CA . VAL A 1 104 ? -17.178 -3.973 -11.405 1.00 0.00 104 VAL A CA 3
ATOM 6868 C C . VAL A 1 104 ? -16.803 -5.244 -10.650 1.00 0.00 104 VAL A C 3
ATOM 6869 O O . VAL A 1 104 ? -17.647 -5.867 -10.005 1.00 0.00 104 VAL A O 3
ATOM 6882 N N . HIS A 1 105 ? -15.532 -5.623 -10.735 1.00 0.00 105 HIS A N 3
ATOM 6883 C CA . HIS A 1 105 ? -15.044 -6.820 -10.059 1.00 0.00 105 HIS A CA 3
ATOM 6884 C C . HIS A 1 105 ? -14.158 -6.454 -8.873 1.00 0.00 105 HIS A C 3
ATOM 6885 O O . HIS A 1 105 ? -14.062 -7.205 -7.902 1.00 0.00 105 HIS A O 3
ATOM 6899 N N . GLY A 1 106 ? -13.512 -5.296 -8.958 1.00 0.00 106 GLY A N 3
ATOM 6900 C CA . GLY A 1 106 ? -12.642 -4.851 -7.884 1.00 0.00 106 GLY A CA 3
ATOM 6901 C C . GLY A 1 106 ? -12.830 -3.383 -7.555 1.00 0.00 106 GLY A C 3
ATOM 6902 O O . GLY A 1 106 ? -13.926 -2.842 -7.704 1.00 0.00 106 GLY A O 3
ATOM 6906 N N . LEU A 1 107 ? -11.758 -2.738 -7.106 1.00 0.00 107 LEU A N 3
ATOM 6907 C CA . LEU A 1 107 ? -11.809 -1.324 -6.755 1.00 0.00 107 LEU A CA 3
ATOM 6908 C C . LEU A 1 107 ? -10.411 -0.714 -6.757 1.00 0.00 107 LEU A C 3
ATOM 6909 O O . LEU A 1 107 ? -9.411 -1.429 -6.826 1.00 0.00 107 LEU A O 3
ATOM 6925 N N . SER A 1 108 ? -10.348 0.611 -6.680 1.00 0.00 108 SER A N 3
ATOM 6926 C CA . SER A 1 108 ? -9.071 1.316 -6.674 1.00 0.00 108 SER A CA 3
ATOM 6927 C C . SER A 1 108 ? -8.975 2.258 -5.485 1.00 0.00 108 SER A C 3
ATOM 6928 O O . SER A 1 108 ? -9.948 2.913 -5.109 1.00 0.00 108 SER A O 3
ATOM 6936 N N . MET A 1 109 ? -7.792 2.305 -4.893 1.00 0.00 109 MET A N 3
ATOM 6937 C CA . MET A 1 109 ? -7.543 3.147 -3.736 1.00 0.00 109 MET A CA 3
ATOM 6938 C C . MET A 1 109 ? -6.064 3.504 -3.655 1.00 0.00 109 MET A C 3
ATOM 6939 O O . MET A 1 109 ? -5.211 2.628 -3.515 1.00 0.00 109 MET A O 3
ATOM 6953 N N . SER A 1 110 ? -5.765 4.790 -3.746 1.00 0.00 110 SER A N 3
ATOM 6954 C CA . SER A 1 110 ? -4.388 5.247 -3.681 1.00 0.00 110 SER A CA 3
ATOM 6955 C C . SER A 1 110 ? -4.327 6.716 -3.262 1.00 0.00 110 SER A C 3
ATOM 6956 O O . SER A 1 110 ? -5.364 7.363 -3.101 1.00 0.00 110 SER A O 3
ATOM 6964 N N . VAL A 1 111 ? -3.115 7.246 -3.096 1.00 0.00 111 VAL A N 3
ATOM 6965 C CA . VAL A 1 111 ? -2.950 8.644 -2.712 1.00 0.00 111 VAL A CA 3
ATOM 6966 C C . VAL A 1 111 ? -2.700 9.519 -3.939 1.00 0.00 111 VAL A C 3
ATOM 6967 O O . VAL A 1 111 ? -2.038 9.102 -4.889 1.00 0.00 111 VAL A O 3
ATOM 6980 N N . LYS A 1 112 ? -3.235 10.731 -3.908 1.00 0.00 112 LYS A N 3
ATOM 6981 C CA . LYS A 1 112 ? -3.073 11.669 -5.009 1.00 0.00 112 LYS A CA 3
ATOM 6982 C C . LYS A 1 112 ? -2.044 12.735 -4.656 1.00 0.00 112 LYS A C 3
ATOM 6983 O O . LYS A 1 112 ? -1.745 12.953 -3.483 1.00 0.00 112 LYS A O 3
ATOM 7002 N N . GLU A 1 113 ? -1.506 13.398 -5.673 1.00 0.00 113 GLU A N 3
ATOM 7003 C CA . GLU A 1 113 ? -0.513 14.442 -5.458 1.00 0.00 113 GLU A CA 3
ATOM 7004 C C . GLU A 1 113 ? -0.950 15.745 -6.109 1.00 0.00 113 GLU A C 3
ATOM 7005 O O . GLU A 1 113 ? -0.935 15.884 -7.332 1.00 0.00 113 GLU A O 3
ATOM 7017 N N . VAL A 1 114 ? -1.349 16.689 -5.272 1.00 0.00 114 VAL A N 3
ATOM 7018 C CA . VAL A 1 114 ? -1.809 17.991 -5.732 1.00 0.00 114 VAL A CA 3
ATOM 7019 C C . VAL A 1 114 ? -0.881 19.095 -5.239 1.00 0.00 114 VAL A C 3
ATOM 7020 O O . VAL A 1 114 ? 0.128 18.824 -4.593 1.00 0.00 114 VAL A O 3
ATOM 7033 N N . SER A 1 115 ? -1.235 20.333 -5.569 1.00 0.00 115 SER A N 3
ATOM 7034 C CA . SER A 1 115 ? -0.464 21.520 -5.196 1.00 0.00 115 SER A CA 3
ATOM 7035 C C . SER A 1 115 ? 0.275 21.366 -3.865 1.00 0.00 115 SER A C 3
ATOM 7036 O O . SER A 1 115 ? -0.217 21.783 -2.816 1.00 0.00 115 SER A O 3
ATOM 7044 N N . GLY A 1 116 ? 1.468 20.783 -3.923 1.00 0.00 116 GLY A N 3
ATOM 7045 C CA . GLY A 1 116 ? 2.271 20.604 -2.725 1.00 0.00 116 GLY A CA 3
ATOM 7046 C C . GLY A 1 116 ? 1.544 19.826 -1.651 1.00 0.00 116 GLY A C 3
ATOM 7047 O O . GLY A 1 116 ? 1.822 19.987 -0.463 1.00 0.00 116 GLY A O 3
ATOM 7051 N N . LYS A 1 117 ? 0.593 19.003 -2.065 1.00 0.00 117 LYS A N 3
ATOM 7052 C CA . LYS A 1 117 ? -0.194 18.223 -1.124 1.00 0.00 117 LYS A CA 3
ATOM 7053 C C . LYS A 1 117 ? -0.300 16.765 -1.548 1.00 0.00 117 LYS A C 3
ATOM 7054 O O . LYS A 1 117 ? 0.100 16.390 -2.650 1.00 0.00 117 LYS A O 3
ATOM 7073 N N . VAL A 1 118 ? -0.865 15.953 -0.661 1.00 0.00 118 VAL A N 3
ATOM 7074 C CA . VAL A 1 118 ? -1.058 14.536 -0.925 1.00 0.00 118 VAL A CA 3
ATOM 7075 C C . VAL A 1 118 ? -2.398 14.075 -0.362 1.00 0.00 118 VAL A C 3
ATOM 7076 O O . VAL A 1 118 ? -2.589 14.016 0.852 1.00 0.00 118 VAL A O 3
ATOM 7089 N N . PHE A 1 119 ? -3.326 13.764 -1.256 1.00 0.00 119 PHE A N 3
ATOM 7090 C CA . PHE A 1 119 ? -4.658 13.323 -0.861 1.00 0.00 119 PHE A CA 3
ATOM 7091 C C . PHE A 1 119 ? -4.800 11.818 -1.033 1.00 0.00 119 PHE A C 3
ATOM 7092 O O . PHE A 1 119 ? -3.875 11.151 -1.493 1.00 0.00 119 PHE A O 3
ATOM 7109 N N . LEU A 1 120 ? -5.944 11.277 -0.634 1.00 0.00 120 LEU A N 3
ATOM 7110 C CA . LEU A 1 120 ? -6.164 9.841 -0.730 1.00 0.00 120 LEU A CA 3
ATOM 7111 C C . LEU A 1 120 ? -7.569 9.497 -1.211 1.00 0.00 120 LEU A C 3
ATOM 7112 O O . LEU A 1 120 ? -8.471 10.338 -1.216 1.00 0.00 120 LEU A O 3
ATOM 7128 N N . GLN A 1 121 ? -7.737 8.236 -1.597 1.00 0.00 121 GLN A N 3
ATOM 7129 C CA . GLN A 1 121 ? -9.018 7.727 -2.064 1.00 0.00 121 GLN A CA 3
ATOM 7130 C C . GLN A 1 121 ? -9.484 6.603 -1.144 1.00 0.00 121 GLN A C 3
ATOM 7131 O O . GLN A 1 121 ? -8.752 6.191 -0.244 1.00 0.00 121 GLN A O 3
ATOM 7145 N N . CYS A 1 122 ? -10.695 6.108 -1.362 1.00 0.00 122 CYS A N 3
ATOM 7146 C CA . CYS A 1 122 ? -11.226 5.034 -0.530 1.00 0.00 122 CYS A CA 3
ATOM 7147 C C . CYS A 1 122 ? -12.332 4.265 -1.248 1.00 0.00 122 CYS A C 3
ATOM 7148 O O . CYS A 1 122 ? -12.710 4.601 -2.371 1.00 0.00 122 CYS A O 3
ATOM 7155 N N . GLN A 1 123 ? -12.846 3.231 -0.587 1.00 0.00 123 GLN A N 3
ATOM 7156 C CA . GLN A 1 123 ? -13.908 2.407 -1.149 1.00 0.00 123 GLN A CA 3
ATOM 7157 C C . GLN A 1 123 ? -15.266 2.829 -0.596 1.00 0.00 123 GLN A C 3
ATOM 7158 O O . GLN A 1 123 ? -15.445 2.938 0.617 1.00 0.00 123 GLN A O 3
ATOM 7172 N N . GLU A 1 124 ? -16.218 3.065 -1.491 1.00 0.00 124 GLU A N 3
ATOM 7173 C CA . GLU A 1 124 ? -17.557 3.476 -1.089 1.00 0.00 124 GLU A CA 3
ATOM 7174 C C . GLU A 1 124 ? -18.427 2.263 -0.773 1.00 0.00 124 GLU A C 3
ATOM 7175 O O . GLU A 1 124 ? -18.284 1.207 -1.389 1.00 0.00 124 GLU A O 3
ATOM 7187 N N . SER A 1 125 ? -19.329 2.424 0.190 1.00 0.00 125 SER A N 3
ATOM 7188 C CA . SER A 1 125 ? -20.223 1.342 0.588 1.00 0.00 125 SER A CA 3
ATOM 7189 C C . SER A 1 125 ? -21.355 1.175 -0.420 1.00 0.00 125 SER A C 3
ATOM 7190 O O . SER A 1 125 ? -21.857 0.070 -0.628 1.00 0.00 125 SER A O 3
ATOM 7198 N N . LYS A 1 126 ? -21.753 2.279 -1.045 1.00 0.00 126 LYS A N 3
ATOM 7199 C CA . LYS A 1 126 ? -22.826 2.256 -2.032 1.00 0.00 126 LYS A CA 3
ATOM 7200 C C . LYS A 1 126 ? -22.396 2.954 -3.318 1.00 0.00 126 LYS A C 3
ATOM 7201 O O . LYS A 1 126 ? -22.757 4.105 -3.562 1.00 0.00 126 LYS A O 3
ATOM 7220 N N . ASP A 1 127 ? -21.621 2.249 -4.137 1.00 0.00 127 ASP A N 3
ATOM 7221 C CA . ASP A 1 127 ? -21.139 2.799 -5.400 1.00 0.00 127 ASP A CA 3
ATOM 7222 C C . ASP A 1 127 ? -20.227 3.998 -5.160 1.00 0.00 127 ASP A C 3
ATOM 7223 O O . ASP A 1 127 ? -20.546 4.885 -4.368 1.00 0.00 127 ASP A O 3
ATOM 7232 N N . LEU A 1 128 ? -19.090 4.016 -5.847 1.00 0.00 128 LEU A N 3
ATOM 7233 C CA . LEU A 1 128 ? -18.130 5.106 -5.709 1.00 0.00 128 LEU A CA 3
ATOM 7234 C C . LEU A 1 128 ? -18.608 6.350 -6.450 1.00 0.00 128 LEU A C 3
ATOM 7235 O O . LEU A 1 128 ? -18.342 6.515 -7.641 1.00 0.00 128 LEU A O 3
ATOM 7251 N N . ASN A 1 129 ? -19.313 7.224 -5.738 1.00 0.00 129 ASN A N 3
ATOM 7252 C CA . ASN A 1 129 ? -19.827 8.454 -6.329 1.00 0.00 129 ASN A CA 3
ATOM 7253 C C . ASN A 1 129 ? -20.555 9.296 -5.286 1.00 0.00 129 ASN A C 3
ATOM 7254 O O . ASN A 1 129 ? -21.633 9.831 -5.546 1.00 0.00 129 ASN A O 3
ATOM 7265 N N . THR A 1 130 ? -19.959 9.411 -4.103 1.00 0.00 130 THR A N 3
ATOM 7266 C CA . THR A 1 130 ? -20.551 10.189 -3.021 1.00 0.00 130 THR A CA 3
ATOM 7267 C C . THR A 1 130 ? -19.472 10.766 -2.111 1.00 0.00 130 THR A C 3
ATOM 7268 O O . THR A 1 130 ? -19.266 11.979 -2.068 1.00 0.00 130 THR A O 3
ATOM 7279 N N . ASN A 1 131 ? -18.786 9.890 -1.384 1.00 0.00 131 ASN A N 3
ATOM 7280 C CA . ASN A 1 131 ? -17.728 10.313 -0.474 1.00 0.00 131 ASN A CA 3
ATOM 7281 C C . ASN A 1 131 ? -16.803 9.148 -0.137 1.00 0.00 131 ASN A C 3
ATOM 7282 O O . ASN A 1 131 ? -16.965 8.044 -0.656 1.00 0.00 131 ASN A O 3
ATOM 7293 N N . TYR A 1 132 ? -15.832 9.402 0.734 1.00 0.00 132 TYR A N 3
ATOM 7294 C CA . TYR A 1 132 ? -14.881 8.374 1.140 1.00 0.00 132 TYR A CA 3
ATOM 7295 C C . TYR A 1 132 ? -14.773 8.304 2.660 1.00 0.00 132 TYR A C 3
ATOM 7296 O O . TYR A 1 132 ? -15.070 9.274 3.357 1.00 0.00 132 TYR A O 3
ATOM 7314 N N . LEU A 1 133 ? -14.353 7.150 3.167 1.00 0.00 133 LEU A N 3
ATOM 7315 C CA . LEU A 1 133 ? -14.216 6.955 4.606 1.00 0.00 133 LEU A CA 3
ATOM 7316 C C . LEU A 1 133 ? -12.751 6.963 5.034 1.00 0.00 133 LEU A C 3
ATOM 7317 O O . LEU A 1 133 ? -11.904 6.341 4.395 1.00 0.00 133 LEU A O 3
ATOM 7333 N N . TRP A 1 134 ? -12.462 7.667 6.124 1.00 0.00 134 TRP A N 3
ATOM 7334 C CA . TRP A 1 134 ? -11.101 7.748 6.643 1.00 0.00 134 TRP A CA 3
ATOM 7335 C C . TRP A 1 134 ? -11.099 7.801 8.168 1.00 0.00 134 TRP A C 3
ATOM 7336 O O . TRP A 1 134 ? -11.675 8.710 8.766 1.00 0.00 134 TRP A O 3
ATOM 7357 N N . LYS A 1 135 ? -10.422 6.844 8.789 1.00 0.00 135 LYS A N 3
ATOM 7358 C CA . LYS A 1 135 ? -10.319 6.811 10.240 1.00 0.00 135 LYS A CA 3
ATOM 7359 C C . LYS A 1 135 ? -8.850 6.731 10.652 1.00 0.00 135 LYS A C 3
ATOM 7360 O O . LYS A 1 135 ? -8.162 5.758 10.347 1.00 0.00 135 LYS A O 3
ATOM 7379 N N . LYS A 1 136 ? -8.373 7.774 11.330 1.00 0.00 136 LYS A N 3
ATOM 7380 C CA . LYS A 1 136 ? -6.979 7.840 11.765 1.00 0.00 136 LYS A CA 3
ATOM 7381 C C . LYS A 1 136 ? -6.774 7.115 13.090 1.00 0.00 136 LYS A C 3
ATOM 7382 O O . LYS A 1 136 ? -7.655 7.111 13.950 1.00 0.00 136 LYS A O 3
ATOM 7401 N N . GLY A 1 137 ? -5.602 6.505 13.250 1.00 0.00 137 GLY A N 3
ATOM 7402 C CA . GLY A 1 137 ? -5.296 5.783 14.475 1.00 0.00 137 GLY A CA 3
ATOM 7403 C C . GLY A 1 137 ? -5.644 6.566 15.730 1.00 0.00 137 GLY A C 3
ATOM 7404 O O . GLY A 1 137 ? -5.936 5.980 16.772 1.00 0.00 137 GLY A O 3
ATOM 7408 N N . LYS A 1 138 ? -5.610 7.892 15.631 1.00 0.00 138 LYS A N 3
ATOM 7409 C CA . LYS A 1 138 ? -5.922 8.752 16.769 1.00 0.00 138 LYS A CA 3
ATOM 7410 C C . LYS A 1 138 ? -7.213 9.538 16.537 1.00 0.00 138 LYS A C 3
ATOM 7411 O O . LYS A 1 138 ? -7.815 10.050 17.480 1.00 0.00 138 LYS A O 3
ATOM 7430 N N . GLU A 1 139 ? -7.631 9.632 15.278 1.00 0.00 139 GLU A N 3
ATOM 7431 C CA . GLU A 1 139 ? -8.845 10.355 14.924 1.00 0.00 139 GLU A CA 3
ATOM 7432 C C . GLU A 1 139 ? -9.889 9.397 14.366 1.00 0.00 139 GLU A C 3
ATOM 7433 O O . GLU A 1 139 ? -9.584 8.565 13.513 1.00 0.00 139 GLU A O 3
ATOM 7445 N N . GLU A 1 140 ? -11.123 9.521 14.842 1.00 0.00 140 GLU A N 3
ATOM 7446 C CA . GLU A 1 140 ? -12.191 8.660 14.367 1.00 0.00 140 GLU A CA 3
ATOM 7447 C C . GLU A 1 140 ? -12.477 8.940 12.891 1.00 0.00 140 GLU A C 3
ATOM 7448 O O . GLU A 1 140 ? -11.567 8.863 12.070 1.00 0.00 140 GLU A O 3
ATOM 7460 N N . LEU A 1 141 ? -13.723 9.244 12.534 1.00 0.00 141 LEU A N 3
ATOM 7461 C CA . LEU A 1 141 ? -14.050 9.489 11.139 1.00 0.00 141 LEU A CA 3
ATOM 7462 C C . LEU A 1 141 ? -14.235 10.968 10.827 1.00 0.00 141 LEU A C 3
ATOM 7463 O O . LEU A 1 141 ? -14.078 11.836 11.686 1.00 0.00 141 LEU A O 3
ATOM 7479 N N . GLY A 1 142 ? -14.568 11.225 9.569 1.00 0.00 142 GLY A N 3
ATOM 7480 C CA . GLY A 1 142 ? -14.781 12.572 9.083 1.00 0.00 142 GLY A CA 3
ATOM 7481 C C . GLY A 1 142 ? -14.926 12.577 7.576 1.00 0.00 142 GLY A C 3
ATOM 7482 O O . GLY A 1 142 ? -13.979 12.882 6.856 1.00 0.00 142 GLY A O 3
ATOM 7486 N N . ASN A 1 143 ? -16.110 12.202 7.101 1.00 0.00 143 ASN A N 3
ATOM 7487 C CA . ASN A 1 143 ? -16.381 12.120 5.667 1.00 0.00 143 ASN A CA 3
ATOM 7488 C C . ASN A 1 143 ? -15.881 13.352 4.915 1.00 0.00 143 ASN A C 3
ATOM 7489 O O . ASN A 1 143 ? -16.028 14.483 5.378 1.00 0.00 143 ASN A O 3
ATOM 7500 N N . MET A 1 144 ? -15.292 13.111 3.746 1.00 0.00 144 MET A N 3
ATOM 7501 C CA . MET A 1 144 ? -14.766 14.183 2.907 1.00 0.00 144 MET A CA 3
ATOM 7502 C C . MET A 1 144 ? -14.706 13.744 1.446 1.00 0.00 144 MET A C 3
ATOM 7503 O O . MET A 1 144 ? -14.443 12.579 1.150 1.00 0.00 144 MET A O 3
ATOM 7517 N N . ARG A 1 145 ? -14.949 14.684 0.535 1.00 0.00 145 ARG A N 3
ATOM 7518 C CA . ARG A 1 145 ? -14.918 14.388 -0.895 1.00 0.00 145 ARG A CA 3
ATOM 7519 C C . ARG A 1 145 ? -13.573 13.788 -1.293 1.00 0.00 145 ARG A C 3
ATOM 7520 O O . ARG A 1 145 ? -13.510 12.815 -2.043 1.00 0.00 145 ARG A O 3
ATOM 7541 N N . GLN A 1 146 ? -12.501 14.375 -0.773 1.00 0.00 146 GLN A N 3
ATOM 7542 C CA . GLN A 1 146 ? -11.150 13.903 -1.055 1.00 0.00 146 GLN A CA 3
ATOM 7543 C C . GLN A 1 146 ? -10.373 13.745 0.245 1.00 0.00 146 GLN A C 3
ATOM 7544 O O . GLN A 1 146 ? -10.334 14.662 1.065 1.00 0.00 146 GLN A O 3
ATOM 7558 N N . LEU A 1 147 ? -9.766 12.579 0.441 1.00 0.00 147 LEU A N 3
ATOM 7559 C CA . LEU A 1 147 ? -9.011 12.326 1.660 1.00 0.00 147 LEU A CA 3
ATOM 7560 C C . LEU A 1 147 ? -7.779 13.221 1.749 1.00 0.00 147 LEU A C 3
ATOM 7561 O O . LEU A 1 147 ? -6.798 13.025 1.033 1.00 0.00 147 LEU A O 3
ATOM 7577 N N . ASP A 1 148 ? -7.838 14.191 2.650 1.00 0.00 148 ASP A N 3
ATOM 7578 C CA . ASP A 1 148 ? -6.731 15.114 2.866 1.00 0.00 148 ASP A CA 3
ATOM 7579 C C . ASP A 1 148 ? -6.396 15.181 4.351 1.00 0.00 148 ASP A C 3
ATOM 7580 O O . ASP A 1 148 ? -6.987 15.961 5.098 1.00 0.00 148 ASP A O 3
ATOM 7589 N N . LEU A 1 149 ? -5.452 14.348 4.774 1.00 0.00 149 LEU A N 3
ATOM 7590 C CA . LEU A 1 149 ? -5.045 14.297 6.175 1.00 0.00 149 LEU A CA 3
ATOM 7591 C C . LEU A 1 149 ? -3.544 14.529 6.309 1.00 0.00 149 LEU A C 3
ATOM 7592 O O . LEU A 1 149 ? -2.921 14.079 7.271 1.00 0.00 149 LEU A O 3
ATOM 7608 N N . GLY A 1 150 ? -2.968 15.233 5.339 1.00 0.00 150 GLY A N 3
ATOM 7609 C CA . GLY A 1 150 ? -1.545 15.508 5.372 1.00 0.00 150 GLY A CA 3
ATOM 7610 C C . GLY A 1 150 ? -1.076 16.299 4.167 1.00 0.00 150 GLY A C 3
ATOM 7611 O O . GLY A 1 150 ? -1.828 16.496 3.212 1.00 0.00 150 GLY A O 3
ATOM 7615 N N . ALA A 1 151 ? 0.171 16.750 4.216 1.00 0.00 151 ALA A N 3
ATOM 7616 C CA . ALA A 1 151 ? 0.751 17.523 3.126 1.00 0.00 151 ALA A CA 3
ATOM 7617 C C . ALA A 1 151 ? 1.922 16.783 2.497 1.00 0.00 151 ALA A C 3
ATOM 7618 O O . ALA A 1 151 ? 2.410 15.796 3.047 1.00 0.00 151 ALA A O 3
ATOM 7625 N N . ILE A 1 152 ? 2.379 17.267 1.349 1.00 0.00 152 ILE A N 3
ATOM 7626 C CA . ILE A 1 152 ? 3.503 16.646 0.666 1.00 0.00 152 ILE A CA 3
ATOM 7627 C C . ILE A 1 152 ? 4.789 16.863 1.456 1.00 0.00 152 ILE A C 3
ATOM 7628 O O . ILE A 1 152 ? 5.578 15.938 1.648 1.00 0.00 152 ILE A O 3
ATOM 7644 N N . TYR A 1 153 ? 4.976 18.089 1.930 1.00 0.00 153 TYR A N 3
ATOM 7645 C CA . TYR A 1 153 ? 6.145 18.435 2.723 1.00 0.00 153 TYR A CA 3
ATOM 7646 C C . TYR A 1 153 ? 5.839 18.210 4.198 1.00 0.00 153 TYR A C 3
ATOM 7647 O O . TYR A 1 153 ? 6.693 17.767 4.967 1.00 0.00 153 TYR A O 3
ATOM 7665 N N . ASP A 1 154 ? 4.596 18.496 4.572 1.00 0.00 154 ASP A N 3
ATOM 7666 C CA . ASP A 1 154 ? 4.135 18.307 5.940 1.00 0.00 154 ASP A CA 3
ATOM 7667 C C . ASP A 1 154 ? 3.280 17.047 6.016 1.00 0.00 154 ASP A C 3
ATOM 7668 O O . ASP A 1 154 ? 2.081 17.109 6.290 1.00 0.00 154 ASP A O 3
ATOM 7677 N N . ASP A 1 155 ? 3.916 15.909 5.741 1.00 0.00 155 ASP A N 3
ATOM 7678 C CA . ASP A 1 155 ? 3.254 14.603 5.739 1.00 0.00 155 ASP A CA 3
ATOM 7679 C C . ASP A 1 155 ? 2.132 14.505 6.773 1.00 0.00 155 ASP A C 3
ATOM 7680 O O . ASP A 1 155 ? 2.151 15.183 7.800 1.00 0.00 155 ASP A O 3
ATOM 7689 N N . PRO A 1 156 ? 1.134 13.643 6.501 1.00 0.00 156 PRO A N 3
ATOM 7690 C CA . PRO A 1 156 ? -0.013 13.433 7.388 1.00 0.00 156 PRO A CA 3
ATOM 7691 C C . PRO A 1 156 ? 0.396 13.231 8.842 1.00 0.00 156 PRO A C 3
ATOM 7692 O O . PRO A 1 156 ? 1.558 12.955 9.141 1.00 0.00 156 PRO A O 3
ATOM 7703 N N . ARG A 1 157 ? -0.571 13.377 9.742 1.00 0.00 157 ARG A N 3
ATOM 7704 C CA . ARG A 1 157 ? -0.324 13.219 11.169 1.00 0.00 157 ARG A CA 3
ATOM 7705 C C . ARG A 1 157 ? 0.090 11.789 11.509 1.00 0.00 157 ARG A C 3
ATOM 7706 O O . ARG A 1 157 ? 0.675 11.541 12.563 1.00 0.00 157 ARG A O 3
ATOM 7727 N N . GLY A 1 158 ? -0.214 10.849 10.617 1.00 0.00 158 GLY A N 3
ATOM 7728 C CA . GLY A 1 158 ? 0.144 9.465 10.863 1.00 0.00 158 GLY A CA 3
ATOM 7729 C C . GLY A 1 158 ? -0.604 8.493 9.972 1.00 0.00 158 GLY A C 3
ATOM 7730 O O . GLY A 1 158 ? -1.097 8.866 8.907 1.00 0.00 158 GLY A O 3
ATOM 7734 N N . THR A 1 159 ? -0.679 7.240 10.409 1.00 0.00 159 THR A N 3
ATOM 7735 C CA . THR A 1 159 ? -1.361 6.199 9.648 1.00 0.00 159 THR A CA 3
ATOM 7736 C C . THR A 1 159 ? -2.873 6.272 9.837 1.00 0.00 159 THR A C 3
ATOM 7737 O O . THR A 1 159 ? -3.364 6.587 10.924 1.00 0.00 159 THR A O 3
ATOM 7748 N N . TYR A 1 160 ? -3.608 5.970 8.770 1.00 0.00 160 TYR A N 3
ATOM 7749 C CA . TYR A 1 160 ? -5.064 5.993 8.816 1.00 0.00 160 TYR A CA 3
ATOM 7750 C C . TYR A 1 160 ? -5.646 4.702 8.260 1.00 0.00 160 TYR A C 3
ATOM 7751 O O . TYR A 1 160 ? -4.937 3.889 7.670 1.00 0.00 160 TYR A O 3
ATOM 7769 N N . THR A 1 161 ? -6.945 4.528 8.453 1.00 0.00 161 THR A N 3
ATOM 7770 C CA . THR A 1 161 ? -7.644 3.345 7.976 1.00 0.00 161 THR A CA 3
ATOM 7771 C C . THR A 1 161 ? -8.714 3.739 6.962 1.00 0.00 161 THR A C 3
ATOM 7772 O O . THR A 1 161 ? -9.419 4.731 7.146 1.00 0.00 161 THR A O 3
ATOM 7783 N N . CYS A 1 162 ? -8.821 2.969 5.885 1.00 0.00 162 CYS A N 3
ATOM 7784 C CA . CYS A 1 162 ? -9.797 3.253 4.840 1.00 0.00 162 CYS A CA 3
ATOM 7785 C C . CYS A 1 162 ? -10.599 2.001 4.483 1.00 0.00 162 CYS A C 3
ATOM 7786 O O . CYS A 1 162 ? -10.036 0.931 4.255 1.00 0.00 162 CYS A O 3
ATOM 7793 N N . GLN A 1 163 ? -11.920 2.152 4.439 1.00 0.00 163 GLN A N 3
ATOM 7794 C CA . GLN A 1 163 ? -12.814 1.046 4.113 1.00 0.00 163 GLN A CA 3
ATOM 7795 C C . GLN A 1 163 ? -14.234 1.555 3.880 1.00 0.00 163 GLN A C 3
ATOM 7796 O O . GLN A 1 163 ? -14.556 2.697 4.209 1.00 0.00 163 GLN A O 3
ATOM 7810 N N . ARG A 1 164 ? -15.077 0.705 3.302 1.00 0.00 164 ARG A N 3
ATOM 7811 C CA . ARG A 1 164 ? -16.461 1.069 3.014 1.00 0.00 164 ARG A CA 3
ATOM 7812 C C . ARG A 1 164 ? -17.292 1.246 4.289 1.00 0.00 164 ARG A C 3
ATOM 7813 O O . ARG A 1 164 ? -18.451 1.655 4.221 1.00 0.00 164 ARG A O 3
ATOM 7834 N N . ASP A 1 165 ? -16.711 0.935 5.447 1.00 0.00 165 ASP A N 3
ATOM 7835 C CA . ASP A 1 165 ? -17.432 1.065 6.712 1.00 0.00 165 ASP A CA 3
ATOM 7836 C C . ASP A 1 165 ? -16.906 2.239 7.531 1.00 0.00 165 ASP A C 3
ATOM 7837 O O . ASP A 1 165 ? -15.849 2.793 7.232 1.00 0.00 165 ASP A O 3
ATOM 7846 N N . GLU A 1 166 ? -17.649 2.607 8.573 1.00 0.00 166 GLU A N 3
ATOM 7847 C CA . GLU A 1 166 ? -17.253 3.709 9.443 1.00 0.00 166 GLU A CA 3
ATOM 7848 C C . GLU A 1 166 ? -15.981 3.352 10.202 1.00 0.00 166 GLU A C 3
ATOM 7849 O O . GLU A 1 166 ? -14.952 4.009 10.056 1.00 0.00 166 GLU A O 3
ATOM 7861 N N . ASN A 1 167 ? -16.056 2.289 10.996 1.00 0.00 167 ASN A N 3
ATOM 7862 C CA . ASN A 1 167 ? -14.910 1.816 11.769 1.00 0.00 167 ASN A CA 3
ATOM 7863 C C . ASN A 1 167 ? -13.972 0.999 10.887 1.00 0.00 167 ASN A C 3
ATOM 7864 O O . ASN A 1 167 ? -13.510 -0.071 11.279 1.00 0.00 167 ASN A O 3
ATOM 7875 N N . VAL A 1 168 ? -13.720 1.524 9.690 1.00 0.00 168 VAL A N 3
ATOM 7876 C CA . VAL A 1 168 ? -12.852 0.900 8.689 1.00 0.00 168 VAL A CA 3
ATOM 7877 C C . VAL A 1 168 ? -11.867 -0.100 9.285 1.00 0.00 168 VAL A C 3
ATOM 7878 O O . VAL A 1 168 ? -11.397 0.057 10.412 1.00 0.00 168 VAL A O 3
ATOM 7891 N N . ASN A 1 169 ? -11.570 -1.137 8.512 1.00 0.00 169 ASN A N 3
ATOM 7892 C CA . ASN A 1 169 ? -10.660 -2.184 8.947 1.00 0.00 169 ASN A CA 3
ATOM 7893 C C . ASN A 1 169 ? -9.319 -2.113 8.219 1.00 0.00 169 ASN A C 3
ATOM 7894 O O . ASN A 1 169 ? -8.290 -2.513 8.764 1.00 0.00 169 ASN A O 3
ATOM 7905 N N . SER A 1 170 ? -9.331 -1.607 6.989 1.00 0.00 170 SER A N 3
ATOM 7906 C CA . SER A 1 170 ? -8.105 -1.496 6.205 1.00 0.00 170 SER A CA 3
ATOM 7907 C C . SER A 1 170 ? -7.243 -0.349 6.719 1.00 0.00 170 SER A C 3
ATOM 7908 O O . SER A 1 170 ? -7.541 0.820 6.479 1.00 0.00 170 SER A O 3
ATOM 7916 N N . THR A 1 171 ? -6.175 -0.690 7.432 1.00 0.00 171 THR A N 3
ATOM 7917 C CA . THR A 1 171 ? -5.276 0.314 7.989 1.00 0.00 171 THR A CA 3
ATOM 7918 C C . THR A 1 171 ? -4.147 0.647 7.021 1.00 0.00 171 THR A C 3
ATOM 7919 O O . THR A 1 171 ? -3.210 -0.134 6.854 1.00 0.00 171 THR A O 3
ATOM 7930 N N . LEU A 1 172 ? -4.235 1.816 6.394 1.00 0.00 172 LEU A N 3
ATOM 7931 C CA . LEU A 1 172 ? -3.211 2.256 5.455 1.00 0.00 172 LEU A CA 3
ATOM 7932 C C . LEU A 1 172 ? -2.125 3.025 6.180 1.00 0.00 172 LEU A C 3
ATOM 7933 O O . LEU A 1 172 ? -2.338 4.139 6.659 1.00 0.00 172 LEU A O 3
ATOM 7949 N N . HIS A 1 173 ? -0.962 2.407 6.258 1.00 0.00 173 HIS A N 3
ATOM 7950 C CA . HIS A 1 173 ? 0.181 2.996 6.923 1.00 0.00 173 HIS A CA 3
ATOM 7951 C C . HIS A 1 173 ? 0.877 4.008 6.018 1.00 0.00 173 HIS A C 3
ATOM 7952 O O . HIS A 1 173 ? 1.550 3.634 5.057 1.00 0.00 173 HIS A O 3
ATOM 7966 N N . VAL A 1 174 ? 0.711 5.289 6.329 1.00 0.00 174 VAL A N 3
ATOM 7967 C CA . VAL A 1 174 ? 1.324 6.348 5.538 1.00 0.00 174 VAL A CA 3
ATOM 7968 C C . VAL A 1 174 ? 2.835 6.389 5.749 1.00 0.00 174 VAL A C 3
ATOM 7969 O O . VAL A 1 174 ? 3.317 6.321 6.880 1.00 0.00 174 VAL A O 3
ATOM 7982 N N . HIS A 1 175 ? 3.574 6.500 4.651 1.00 0.00 175 HIS A N 3
ATOM 7983 C CA . HIS A 1 175 ? 5.031 6.551 4.706 1.00 0.00 175 HIS A CA 3
ATOM 7984 C C . HIS A 1 175 ? 5.617 6.638 3.301 1.00 0.00 175 HIS A C 3
ATOM 7985 O O . HIS A 1 175 ? 5.704 5.635 2.592 1.00 0.00 175 HIS A O 3
ATOM 7999 N N . TYR A 1 176 ? 6.014 7.842 2.902 1.00 0.00 176 TYR A N 3
ATOM 8000 C CA . TYR A 1 176 ? 6.586 8.053 1.578 1.00 0.00 176 TYR A CA 3
ATOM 8001 C C . TYR A 1 176 ? 7.840 8.905 1.648 1.00 0.00 176 TYR A C 3
ATOM 8002 O O . TYR A 1 176 ? 8.029 9.679 2.587 1.00 0.00 176 TYR A O 3
ATOM 8020 N N . ARG A 1 177 ? 8.690 8.767 0.639 1.00 0.00 177 ARG A N 3
ATOM 8021 C CA . ARG A 1 177 ? 9.920 9.535 0.578 1.00 0.00 177 ARG A CA 3
ATOM 8022 C C . ARG A 1 177 ? 10.567 9.419 -0.799 1.00 0.00 177 ARG A C 3
ATOM 8023 O O . ARG A 1 177 ? 11.080 8.362 -1.168 1.00 0.00 177 ARG A O 3
ATOM 8044 N N . MET A 1 178 ? 10.539 10.512 -1.555 1.00 0.00 178 MET A N 3
ATOM 8045 C CA . MET A 1 178 ? 11.122 10.533 -2.892 1.00 0.00 178 MET A CA 3
ATOM 8046 C C . MET A 1 178 ? 12.190 11.616 -3.003 1.00 0.00 178 MET A C 3
ATOM 8047 O O . MET A 1 178 ? 11.879 12.786 -2.693 1.00 0.00 178 MET A O 3
ATOM 8062 N N . GLY A 1 1 ? 14.021 11.567 17.790 1.00 0.00 1 GLY A N 4
ATOM 8063 C CA . GLY A 1 1 ? 14.456 11.016 19.104 1.00 0.00 1 GLY A CA 4
ATOM 8064 C C . GLY A 1 1 ? 13.624 9.825 19.537 1.00 0.00 1 GLY A C 4
ATOM 8065 O O . GLY A 1 1 ? 13.631 8.783 18.882 1.00 0.00 1 GLY A O 4
ATOM 8071 N N . SER A 1 2 ? 12.905 9.979 20.644 1.00 0.00 2 SER A N 4
ATOM 8072 C CA . SER A 1 2 ? 12.064 8.907 21.165 1.00 0.00 2 SER A CA 4
ATOM 8073 C C . SER A 1 2 ? 10.700 8.906 20.482 1.00 0.00 2 SER A C 4
ATOM 8074 O O . SER A 1 2 ? 10.422 9.747 19.627 1.00 0.00 2 SER A O 4
ATOM 8082 N N . HIS A 1 3 ? 9.852 7.957 20.866 1.00 0.00 3 HIS A N 4
ATOM 8083 C CA . HIS A 1 3 ? 8.517 7.847 20.292 1.00 0.00 3 HIS A CA 4
ATOM 8084 C C . HIS A 1 3 ? 8.589 7.608 18.787 1.00 0.00 3 HIS A C 4
ATOM 8085 O O . HIS A 1 3 ? 8.446 8.537 17.993 1.00 0.00 3 HIS A O 4
ATOM 8099 N N . MET A 1 4 ? 8.814 6.356 18.403 1.00 0.00 4 MET A N 4
ATOM 8100 C CA . MET A 1 4 ? 8.906 5.993 16.993 1.00 0.00 4 MET A CA 4
ATOM 8101 C C . MET A 1 4 ? 9.084 4.487 16.830 1.00 0.00 4 MET A C 4
ATOM 8102 O O . MET A 1 4 ? 10.113 3.929 17.213 1.00 0.00 4 MET A O 4
ATOM 8116 N N . GLY A 1 5 ? 8.076 3.834 16.261 1.00 0.00 5 GLY A N 4
ATOM 8117 C CA . GLY A 1 5 ? 8.142 2.399 16.058 1.00 0.00 5 GLY A CA 4
ATOM 8118 C C . GLY A 1 5 ? 6.799 1.800 15.707 1.00 0.00 5 GLY A C 4
ATOM 8119 O O . GLY A 1 5 ? 5.774 2.187 16.267 1.00 0.00 5 GLY A O 4
ATOM 8123 N N . GLN A 1 6 ? 6.802 0.851 14.777 1.00 0.00 6 GLN A N 4
ATOM 8124 C CA . GLN A 1 6 ? 5.571 0.203 14.358 1.00 0.00 6 GLN A CA 4
ATOM 8125 C C . GLN A 1 6 ? 5.859 -0.990 13.455 1.00 0.00 6 GLN A C 4
ATOM 8126 O O . GLN A 1 6 ? 5.803 -2.140 13.891 1.00 0.00 6 GLN A O 4
ATOM 8140 N N . GLU A 1 7 ? 6.163 -0.706 12.194 1.00 0.00 7 GLU A N 4
ATOM 8141 C CA . GLU A 1 7 ? 6.457 -1.746 11.218 1.00 0.00 7 GLU A CA 4
ATOM 8142 C C . GLU A 1 7 ? 5.446 -2.888 11.295 1.00 0.00 7 GLU A C 4
ATOM 8143 O O . GLU A 1 7 ? 5.807 -4.036 11.554 1.00 0.00 7 GLU A O 4
ATOM 8155 N N . GLU A 1 8 ? 4.177 -2.564 11.067 1.00 0.00 8 GLU A N 4
ATOM 8156 C CA . GLU A 1 8 ? 3.115 -3.562 11.108 1.00 0.00 8 GLU A CA 4
ATOM 8157 C C . GLU A 1 8 ? 3.363 -4.658 10.077 1.00 0.00 8 GLU A C 4
ATOM 8158 O O . GLU A 1 8 ? 3.406 -5.842 10.412 1.00 0.00 8 GLU A O 4
ATOM 8170 N N . PHE A 1 9 ? 3.528 -4.254 8.822 1.00 0.00 9 PHE A N 4
ATOM 8171 C CA . PHE A 1 9 ? 3.776 -5.201 7.740 1.00 0.00 9 PHE A CA 4
ATOM 8172 C C . PHE A 1 9 ? 5.196 -5.761 7.814 1.00 0.00 9 PHE A C 4
ATOM 8173 O O . PHE A 1 9 ? 5.491 -6.805 7.234 1.00 0.00 9 PHE A O 4
ATOM 8190 N N . ALA A 1 10 ? 6.072 -5.061 8.532 1.00 0.00 10 ALA A N 4
ATOM 8191 C CA . ALA A 1 10 ? 7.461 -5.488 8.682 1.00 0.00 10 ALA A CA 4
ATOM 8192 C C . ALA A 1 10 ? 8.069 -5.892 7.342 1.00 0.00 10 ALA A C 4
ATOM 8193 O O . ALA A 1 10 ? 8.112 -7.073 7.000 1.00 0.00 10 ALA A O 4
ATOM 8200 N N . VAL A 1 11 ? 8.537 -4.903 6.589 1.00 0.00 11 VAL A N 4
ATOM 8201 C CA . VAL A 1 11 ? 9.142 -5.159 5.286 1.00 0.00 11 VAL A CA 4
ATOM 8202 C C . VAL A 1 11 ? 10.592 -5.603 5.427 1.00 0.00 11 VAL A C 4
ATOM 8203 O O . VAL A 1 11 ? 11.323 -5.112 6.287 1.00 0.00 11 VAL A O 4
ATOM 8216 N N . GLU A 1 12 ? 11.003 -6.530 4.570 1.00 0.00 12 GLU A N 4
ATOM 8217 C CA . GLU A 1 12 ? 12.369 -7.034 4.591 1.00 0.00 12 GLU A CA 4
ATOM 8218 C C . GLU A 1 12 ? 12.962 -7.041 3.186 1.00 0.00 12 GLU A C 4
ATOM 8219 O O . GLU A 1 12 ? 12.624 -7.892 2.364 1.00 0.00 12 GLU A O 4
ATOM 8231 N N . ILE A 1 13 ? 13.847 -6.087 2.917 1.00 0.00 13 ILE A N 4
ATOM 8232 C CA . ILE A 1 13 ? 14.483 -5.986 1.609 1.00 0.00 13 ILE A CA 4
ATOM 8233 C C . ILE A 1 13 ? 15.791 -6.769 1.571 1.00 0.00 13 ILE A C 4
ATOM 8234 O O . ILE A 1 13 ? 16.526 -6.820 2.558 1.00 0.00 13 ILE A O 4
ATOM 8250 N N . SER A 1 14 ? 16.076 -7.377 0.424 1.00 0.00 14 SER A N 4
ATOM 8251 C CA . SER A 1 14 ? 17.295 -8.158 0.252 1.00 0.00 14 SER A CA 4
ATOM 8252 C C . SER A 1 14 ? 17.746 -8.140 -1.204 1.00 0.00 14 SER A C 4
ATOM 8253 O O . SER A 1 14 ? 17.411 -9.036 -1.979 1.00 0.00 14 SER A O 4
ATOM 8261 N N . GLY A 1 15 ? 18.505 -7.112 -1.572 1.00 0.00 15 GLY A N 4
ATOM 8262 C CA . GLY A 1 15 ? 18.984 -6.996 -2.936 1.00 0.00 15 GLY A CA 4
ATOM 8263 C C . GLY A 1 15 ? 17.871 -6.665 -3.909 1.00 0.00 15 GLY A C 4
ATOM 8264 O O . GLY A 1 15 ? 17.332 -5.558 -3.892 1.00 0.00 15 GLY A O 4
ATOM 8268 N N . THR A 1 16 ? 17.522 -7.626 -4.756 1.00 0.00 16 THR A N 4
ATOM 8269 C CA . THR A 1 16 ? 16.460 -7.431 -5.737 1.00 0.00 16 THR A CA 4
ATOM 8270 C C . THR A 1 16 ? 15.159 -8.089 -5.279 1.00 0.00 16 THR A C 4
ATOM 8271 O O . THR A 1 16 ? 14.212 -8.213 -6.055 1.00 0.00 16 THR A O 4
ATOM 8282 N N . THR A 1 17 ? 15.117 -8.510 -4.017 1.00 0.00 17 THR A N 4
ATOM 8283 C CA . THR A 1 17 ? 13.931 -9.154 -3.467 1.00 0.00 17 THR A CA 4
ATOM 8284 C C . THR A 1 17 ? 13.611 -8.618 -2.076 1.00 0.00 17 THR A C 4
ATOM 8285 O O . THR A 1 17 ? 14.467 -8.608 -1.191 1.00 0.00 17 THR A O 4
ATOM 8296 N N . VAL A 1 18 ? 12.372 -8.177 -1.889 1.00 0.00 18 VAL A N 4
ATOM 8297 C CA . VAL A 1 18 ? 11.932 -7.644 -0.605 1.00 0.00 18 VAL A CA 4
ATOM 8298 C C . VAL A 1 18 ? 10.625 -8.301 -0.169 1.00 0.00 18 VAL A C 4
ATOM 8299 O O . VAL A 1 18 ? 9.648 -8.322 -0.917 1.00 0.00 18 VAL A O 4
ATOM 8312 N N . THR A 1 19 ? 10.619 -8.846 1.044 1.00 0.00 19 THR A N 4
ATOM 8313 C CA . THR A 1 19 ? 9.439 -9.516 1.580 1.00 0.00 19 THR A CA 4
ATOM 8314 C C . THR A 1 19 ? 8.592 -8.563 2.419 1.00 0.00 19 THR A C 4
ATOM 8315 O O . THR A 1 19 ? 9.040 -7.477 2.787 1.00 0.00 19 THR A O 4
ATOM 8326 N N . ILE A 1 20 ? 7.365 -8.982 2.719 1.00 0.00 20 ILE A N 4
ATOM 8327 C CA . ILE A 1 20 ? 6.450 -8.171 3.518 1.00 0.00 20 ILE A CA 4
ATOM 8328 C C . ILE A 1 20 ? 5.588 -9.051 4.418 1.00 0.00 20 ILE A C 4
ATOM 8329 O O . ILE A 1 20 ? 4.786 -9.849 3.936 1.00 0.00 20 ILE A O 4
ATOM 8345 N N . THR A 1 21 ? 5.759 -8.900 5.727 1.00 0.00 21 THR A N 4
ATOM 8346 C CA . THR A 1 21 ? 4.998 -9.682 6.697 1.00 0.00 21 THR A CA 4
ATOM 8347 C C . THR A 1 21 ? 3.587 -9.120 6.866 1.00 0.00 21 THR A C 4
ATOM 8348 O O . THR A 1 21 ? 3.369 -7.916 6.739 1.00 0.00 21 THR A O 4
ATOM 8359 N N . CYS A 1 22 ? 2.631 -9.999 7.160 1.00 0.00 22 CYS A N 4
ATOM 8360 C CA . CYS A 1 22 ? 1.247 -9.578 7.352 1.00 0.00 22 CYS A CA 4
ATOM 8361 C C . CYS A 1 22 ? 0.961 -9.316 8.831 1.00 0.00 22 CYS A C 4
ATOM 8362 O O . CYS A 1 22 ? 1.201 -10.177 9.678 1.00 0.00 22 CYS A O 4
ATOM 8369 N N . PRO A 1 23 ? 0.446 -8.118 9.167 1.00 0.00 23 PRO A N 4
ATOM 8370 C CA . PRO A 1 23 ? 0.135 -7.752 10.548 1.00 0.00 23 PRO A CA 4
ATOM 8371 C C . PRO A 1 23 ? -1.243 -8.236 10.997 1.00 0.00 23 PRO A C 4
ATOM 8372 O O . PRO A 1 23 ? -1.567 -8.188 12.184 1.00 0.00 23 PRO A O 4
ATOM 8383 N N . SER A 1 24 ? -2.054 -8.695 10.047 1.00 0.00 24 SER A N 4
ATOM 8384 C CA . SER A 1 24 ? -3.395 -9.177 10.356 1.00 0.00 24 SER A CA 4
ATOM 8385 C C . SER A 1 24 ? -3.366 -10.245 11.445 1.00 0.00 24 SER A C 4
ATOM 8386 O O . SER A 1 24 ? -3.595 -9.954 12.619 1.00 0.00 24 SER A O 4
ATOM 8394 N N . SER A 1 25 ? -3.085 -11.480 11.052 1.00 0.00 25 SER A N 4
ATOM 8395 C CA . SER A 1 25 ? -3.028 -12.589 12.000 1.00 0.00 25 SER A CA 4
ATOM 8396 C C . SER A 1 25 ? -1.815 -13.482 11.740 1.00 0.00 25 SER A C 4
ATOM 8397 O O . SER A 1 25 ? -0.771 -13.319 12.370 1.00 0.00 25 SER A O 4
ATOM 8405 N N . GLY A 1 26 ? -1.957 -14.426 10.812 1.00 0.00 26 GLY A N 4
ATOM 8406 C CA . GLY A 1 26 ? -0.860 -15.324 10.497 1.00 0.00 26 GLY A CA 4
ATOM 8407 C C . GLY A 1 26 ? -1.305 -16.771 10.386 1.00 0.00 26 GLY A C 4
ATOM 8408 O O . GLY A 1 26 ? -0.649 -17.670 10.913 1.00 0.00 26 GLY A O 4
ATOM 8412 N N . ASP A 1 27 ? -2.422 -16.998 9.700 1.00 0.00 27 ASP A N 4
ATOM 8413 C CA . ASP A 1 27 ? -2.951 -18.347 9.525 1.00 0.00 27 ASP A CA 4
ATOM 8414 C C . ASP A 1 27 ? -3.513 -18.539 8.118 1.00 0.00 27 ASP A C 4
ATOM 8415 O O . ASP A 1 27 ? -3.272 -19.563 7.478 1.00 0.00 27 ASP A O 4
ATOM 8424 N N . ASP A 1 28 ? -4.262 -17.549 7.644 1.00 0.00 28 ASP A N 4
ATOM 8425 C CA . ASP A 1 28 ? -4.858 -17.606 6.315 1.00 0.00 28 ASP A CA 4
ATOM 8426 C C . ASP A 1 28 ? -4.957 -16.207 5.718 1.00 0.00 28 ASP A C 4
ATOM 8427 O O . ASP A 1 28 ? -6.050 -15.672 5.532 1.00 0.00 28 ASP A O 4
ATOM 8436 N N . ILE A 1 29 ? -3.803 -15.618 5.433 1.00 0.00 29 ILE A N 4
ATOM 8437 C CA . ILE A 1 29 ? -3.743 -14.277 4.871 1.00 0.00 29 ILE A CA 4
ATOM 8438 C C . ILE A 1 29 ? -3.951 -14.293 3.361 1.00 0.00 29 ILE A C 4
ATOM 8439 O O . ILE A 1 29 ? -3.418 -15.149 2.655 1.00 0.00 29 ILE A O 4
ATOM 8455 N N . LYS A 1 30 ? -4.734 -13.334 2.875 1.00 0.00 30 LYS A N 4
ATOM 8456 C CA . LYS A 1 30 ? -5.022 -13.225 1.452 1.00 0.00 30 LYS A CA 4
ATOM 8457 C C . LYS A 1 30 ? -4.612 -11.857 0.917 1.00 0.00 30 LYS A C 4
ATOM 8458 O O . LYS A 1 30 ? -5.244 -10.845 1.222 1.00 0.00 30 LYS A O 4
ATOM 8477 N N . TRP A 1 31 ? -3.556 -11.835 0.113 1.00 0.00 31 TRP A N 4
ATOM 8478 C CA . TRP A 1 31 ? -3.065 -10.593 -0.471 1.00 0.00 31 TRP A CA 4
ATOM 8479 C C . TRP A 1 31 ? -3.965 -10.153 -1.623 1.00 0.00 31 TRP A C 4
ATOM 8480 O O . TRP A 1 31 ? -4.957 -10.815 -1.928 1.00 0.00 31 TRP A O 4
ATOM 8501 N N . LYS A 1 32 ? -3.631 -9.030 -2.251 1.00 0.00 32 LYS A N 4
ATOM 8502 C CA . LYS A 1 32 ? -4.441 -8.518 -3.358 1.00 0.00 32 LYS A CA 4
ATOM 8503 C C . LYS A 1 32 ? -3.587 -7.909 -4.472 1.00 0.00 32 LYS A C 4
ATOM 8504 O O . LYS A 1 32 ? -3.626 -8.385 -5.607 1.00 0.00 32 LYS A O 4
ATOM 8523 N N . PRO A 1 33 ? -2.811 -6.841 -4.178 1.00 0.00 33 PRO A N 4
ATOM 8524 C CA . PRO A 1 33 ? -1.965 -6.175 -5.170 1.00 0.00 33 PRO A CA 4
ATOM 8525 C C . PRO A 1 33 ? -1.396 -7.135 -6.210 1.00 0.00 33 PRO A C 4
ATOM 8526 O O . PRO A 1 33 ? -1.514 -6.906 -7.414 1.00 0.00 33 PRO A O 4
ATOM 8537 N N . ASP A 1 34 ? -0.788 -8.212 -5.734 1.00 0.00 34 ASP A N 4
ATOM 8538 C CA . ASP A 1 34 ? -0.208 -9.219 -6.611 1.00 0.00 34 ASP A CA 4
ATOM 8539 C C . ASP A 1 34 ? 0.005 -10.522 -5.848 1.00 0.00 34 ASP A C 4
ATOM 8540 O O . ASP A 1 34 ? 1.062 -10.741 -5.255 1.00 0.00 34 ASP A O 4
ATOM 8549 N N . PRO A 1 35 ? -1.004 -11.407 -5.856 1.00 0.00 35 PRO A N 4
ATOM 8550 C CA . PRO A 1 35 ? -0.934 -12.697 -5.165 1.00 0.00 35 PRO A CA 4
ATOM 8551 C C . PRO A 1 35 ? 0.174 -13.568 -5.730 1.00 0.00 35 PRO A C 4
ATOM 8552 O O . PRO A 1 35 ? 0.698 -14.450 -5.050 1.00 0.00 35 PRO A O 4
ATOM 8563 N N . ALA A 1 36 ? 0.536 -13.300 -6.980 1.00 0.00 36 ALA A N 4
ATOM 8564 C CA . ALA A 1 36 ? 1.598 -14.048 -7.642 1.00 0.00 36 ALA A CA 4
ATOM 8565 C C . ALA A 1 36 ? 2.874 -14.026 -6.803 1.00 0.00 36 ALA A C 4
ATOM 8566 O O . ALA A 1 36 ? 3.705 -14.930 -6.891 1.00 0.00 36 ALA A O 4
ATOM 8573 N N . LEU A 1 37 ? 3.013 -12.987 -5.982 1.00 0.00 37 LEU A N 4
ATOM 8574 C CA . LEU A 1 37 ? 4.176 -12.843 -5.115 1.00 0.00 37 LEU A CA 4
ATOM 8575 C C . LEU A 1 37 ? 3.740 -12.607 -3.670 1.00 0.00 37 LEU A C 4
ATOM 8576 O O . LEU A 1 37 ? 4.279 -11.744 -2.977 1.00 0.00 37 LEU A O 4
ATOM 8592 N N . GLY A 1 38 ? 2.760 -13.386 -3.224 1.00 0.00 38 GLY A N 4
ATOM 8593 C CA . GLY A 1 38 ? 2.260 -13.259 -1.869 1.00 0.00 38 GLY A CA 4
ATOM 8594 C C . GLY A 1 38 ? 2.330 -14.563 -1.104 1.00 0.00 38 GLY A C 4
ATOM 8595 O O . GLY A 1 38 ? 1.536 -15.474 -1.338 1.00 0.00 38 GLY A O 4
ATOM 8599 N N . ASP A 1 39 ? 3.280 -14.650 -0.183 1.00 0.00 39 ASP A N 4
ATOM 8600 C CA . ASP A 1 39 ? 3.453 -15.849 0.629 1.00 0.00 39 ASP A CA 4
ATOM 8601 C C . ASP A 1 39 ? 2.330 -15.969 1.654 1.00 0.00 39 ASP A C 4
ATOM 8602 O O . ASP A 1 39 ? 1.602 -15.007 1.900 1.00 0.00 39 ASP A O 4
ATOM 8611 N N . ASN A 1 40 ? 2.195 -17.156 2.249 1.00 0.00 40 ASN A N 4
ATOM 8612 C CA . ASN A 1 40 ? 1.157 -17.412 3.251 1.00 0.00 40 ASN A CA 4
ATOM 8613 C C . ASN A 1 40 ? 0.914 -16.184 4.129 1.00 0.00 40 ASN A C 4
ATOM 8614 O O . ASN A 1 40 ? -0.059 -15.458 3.933 1.00 0.00 40 ASN A O 4
ATOM 8625 N N . ASN A 1 41 ? 1.808 -15.950 5.082 1.00 0.00 41 ASN A N 4
ATOM 8626 C CA . ASN A 1 41 ? 1.692 -14.802 5.972 1.00 0.00 41 ASN A CA 4
ATOM 8627 C C . ASN A 1 41 ? 2.760 -13.765 5.641 1.00 0.00 41 ASN A C 4
ATOM 8628 O O . ASN A 1 41 ? 3.219 -13.027 6.514 1.00 0.00 41 ASN A O 4
ATOM 8639 N N . LYS A 1 42 ? 3.156 -13.723 4.372 1.00 0.00 42 LYS A N 4
ATOM 8640 C CA . LYS A 1 42 ? 4.177 -12.788 3.917 1.00 0.00 42 LYS A CA 4
ATOM 8641 C C . LYS A 1 42 ? 4.012 -12.490 2.430 1.00 0.00 42 LYS A C 4
ATOM 8642 O O . LYS A 1 42 ? 3.253 -13.163 1.738 1.00 0.00 42 LYS A O 4
ATOM 8661 N N . TYR A 1 43 ? 4.725 -11.480 1.946 1.00 0.00 43 TYR A N 4
ATOM 8662 C CA . TYR A 1 43 ? 4.661 -11.098 0.540 1.00 0.00 43 TYR A CA 4
ATOM 8663 C C . TYR A 1 43 ? 6.064 -10.906 -0.020 1.00 0.00 43 TYR A C 4
ATOM 8664 O O . TYR A 1 43 ? 6.702 -9.879 0.212 1.00 0.00 43 TYR A O 4
ATOM 8682 N N . ILE A 1 44 ? 6.542 -11.907 -0.749 1.00 0.00 44 ILE A N 4
ATOM 8683 C CA . ILE A 1 44 ? 7.875 -11.860 -1.336 1.00 0.00 44 ILE A CA 4
ATOM 8684 C C . ILE A 1 44 ? 7.880 -11.072 -2.641 1.00 0.00 44 ILE A C 4
ATOM 8685 O O . ILE A 1 44 ? 7.471 -11.580 -3.685 1.00 0.00 44 ILE A O 4
ATOM 8701 N N . ILE A 1 45 ? 8.353 -9.831 -2.579 1.00 0.00 45 ILE A N 4
ATOM 8702 C CA . ILE A 1 45 ? 8.416 -8.982 -3.763 1.00 0.00 45 ILE A CA 4
ATOM 8703 C C . ILE A 1 45 ? 9.672 -9.274 -4.575 1.00 0.00 45 ILE A C 4
ATOM 8704 O O . ILE A 1 45 ? 10.789 -9.155 -4.071 1.00 0.00 45 ILE A O 4
ATOM 8720 N N . GLN A 1 46 ? 9.485 -9.656 -5.832 1.00 0.00 46 GLN A N 4
ATOM 8721 C CA . GLN A 1 46 ? 10.606 -9.964 -6.710 1.00 0.00 46 GLN A CA 4
ATOM 8722 C C . GLN A 1 46 ? 10.456 -9.255 -8.050 1.00 0.00 46 GLN A C 4
ATOM 8723 O O . GLN A 1 46 ? 9.344 -9.070 -8.544 1.00 0.00 46 GLN A O 4
ATOM 8737 N N . ASN A 1 47 ? 11.582 -8.852 -8.631 1.00 0.00 47 ASN A N 4
ATOM 8738 C CA . ASN A 1 47 ? 11.569 -8.154 -9.911 1.00 0.00 47 ASN A CA 4
ATOM 8739 C C . ASN A 1 47 ? 10.705 -6.899 -9.831 1.00 0.00 47 ASN A C 4
ATOM 8740 O O . ASN A 1 47 ? 10.203 -6.411 -10.844 1.00 0.00 47 ASN A O 4
ATOM 8751 N N . HIS A 1 48 ? 10.535 -6.382 -8.616 1.00 0.00 48 HIS A N 4
ATOM 8752 C CA . HIS A 1 48 ? 9.732 -5.186 -8.397 1.00 0.00 48 HIS A CA 4
ATOM 8753 C C . HIS A 1 48 ? 10.276 -4.009 -9.197 1.00 0.00 48 HIS A C 4
ATOM 8754 O O . HIS A 1 48 ? 11.402 -4.049 -9.693 1.00 0.00 48 HIS A O 4
ATOM 8768 N N . ASP A 1 49 ? 9.469 -2.961 -9.318 1.00 0.00 49 ASP A N 4
ATOM 8769 C CA . ASP A 1 49 ? 9.868 -1.770 -10.058 1.00 0.00 49 ASP A CA 4
ATOM 8770 C C . ASP A 1 49 ? 9.882 -0.547 -9.148 1.00 0.00 49 ASP A C 4
ATOM 8771 O O . ASP A 1 49 ? 9.022 -0.396 -8.281 1.00 0.00 49 ASP A O 4
ATOM 8780 N N . SER A 1 50 ? 10.864 0.326 -9.352 1.00 0.00 50 SER A N 4
ATOM 8781 C CA . SER A 1 50 ? 10.989 1.537 -8.550 1.00 0.00 50 SER A CA 4
ATOM 8782 C C . SER A 1 50 ? 9.708 2.363 -8.612 1.00 0.00 50 SER A C 4
ATOM 8783 O O . SER A 1 50 ? 9.539 3.198 -9.500 1.00 0.00 50 SER A O 4
ATOM 8791 N N . SER A 1 51 ? 8.809 2.123 -7.664 1.00 0.00 51 SER A N 4
ATOM 8792 C CA . SER A 1 51 ? 7.542 2.844 -7.613 1.00 0.00 51 SER A CA 4
ATOM 8793 C C . SER A 1 51 ? 6.739 2.450 -6.378 1.00 0.00 51 SER A C 4
ATOM 8794 O O . SER A 1 51 ? 7.136 1.558 -5.624 1.00 0.00 51 SER A O 4
ATOM 8802 N N . PRO A 1 52 ? 5.601 3.124 -6.145 1.00 0.00 52 PRO A N 4
ATOM 8803 C CA . PRO A 1 52 ? 4.746 2.858 -4.999 1.00 0.00 52 PRO A CA 4
ATOM 8804 C C . PRO A 1 52 ? 3.671 1.817 -5.277 1.00 0.00 52 PRO A C 4
ATOM 8805 O O . PRO A 1 52 ? 3.533 1.324 -6.396 1.00 0.00 52 PRO A O 4
ATOM 8816 N N . LEU A 1 53 ? 2.901 1.509 -4.241 1.00 0.00 53 LEU A N 4
ATOM 8817 C CA . LEU A 1 53 ? 1.813 0.549 -4.339 1.00 0.00 53 LEU A CA 4
ATOM 8818 C C . LEU A 1 53 ? 1.109 0.413 -3.001 1.00 0.00 53 LEU A C 4
ATOM 8819 O O . LEU A 1 53 ? 1.738 0.475 -1.948 1.00 0.00 53 LEU A O 4
ATOM 8835 N N . THR A 1 54 ? -0.192 0.202 -3.048 1.00 0.00 54 THR A N 4
ATOM 8836 C CA . THR A 1 54 ? -0.970 0.031 -1.835 1.00 0.00 54 THR A CA 4
ATOM 8837 C C . THR A 1 54 ? -1.140 -1.455 -1.559 1.00 0.00 54 THR A C 4
ATOM 8838 O O . THR A 1 54 ? -1.879 -2.146 -2.260 1.00 0.00 54 THR A O 4
ATOM 8849 N N . VAL A 1 55 ? -0.435 -1.948 -0.549 1.00 0.00 55 VAL A N 4
ATOM 8850 C CA . VAL A 1 55 ? -0.497 -3.358 -0.208 1.00 0.00 55 VAL A CA 4
ATOM 8851 C C . VAL A 1 55 ? -1.477 -3.610 0.932 1.00 0.00 55 VAL A C 4
ATOM 8852 O O . VAL A 1 55 ? -1.420 -2.964 1.978 1.00 0.00 55 VAL A O 4
ATOM 8865 N N . SER A 1 56 ? -2.389 -4.548 0.712 1.00 0.00 56 SER A N 4
ATOM 8866 C CA . SER A 1 56 ? -3.392 -4.883 1.710 1.00 0.00 56 SER A CA 4
ATOM 8867 C C . SER A 1 56 ? -3.115 -6.251 2.315 1.00 0.00 56 SER A C 4
ATOM 8868 O O . SER A 1 56 ? -2.150 -6.922 1.948 1.00 0.00 56 SER A O 4
ATOM 8876 N N . CYS A 1 57 ? -3.965 -6.657 3.246 1.00 0.00 57 CYS A N 4
ATOM 8877 C CA . CYS A 1 57 ? -3.813 -7.943 3.907 1.00 0.00 57 CYS A CA 4
ATOM 8878 C C . CYS A 1 57 ? -5.113 -8.353 4.583 1.00 0.00 57 CYS A C 4
ATOM 8879 O O . CYS A 1 57 ? -5.802 -7.525 5.178 1.00 0.00 57 CYS A O 4
ATOM 8886 N N . THR A 1 58 ? -5.448 -9.632 4.480 1.00 0.00 58 THR A N 4
ATOM 8887 C CA . THR A 1 58 ? -6.674 -10.139 5.076 1.00 0.00 58 THR A CA 4
ATOM 8888 C C . THR A 1 58 ? -6.456 -11.499 5.729 1.00 0.00 58 THR A C 4
ATOM 8889 O O . THR A 1 58 ? -6.425 -12.525 5.049 1.00 0.00 58 THR A O 4
ATOM 8900 N N . ALA A 1 59 ? -6.326 -11.505 7.050 1.00 0.00 59 ALA A N 4
ATOM 8901 C CA . ALA A 1 59 ? -6.136 -12.746 7.787 1.00 0.00 59 ALA A CA 4
ATOM 8902 C C . ALA A 1 59 ? -7.378 -13.070 8.608 1.00 0.00 59 ALA A C 4
ATOM 8903 O O . ALA A 1 59 ? -7.625 -12.453 9.645 1.00 0.00 59 ALA A O 4
ATOM 8910 N N . GLY A 1 60 ? -8.164 -14.030 8.135 1.00 0.00 60 GLY A N 4
ATOM 8911 C CA . GLY A 1 60 ? -9.375 -14.401 8.839 1.00 0.00 60 GLY A CA 4
ATOM 8912 C C . GLY A 1 60 ? -10.399 -13.284 8.839 1.00 0.00 60 GLY A C 4
ATOM 8913 O O . GLY A 1 60 ? -11.075 -13.053 7.836 1.00 0.00 60 GLY A O 4
ATOM 8917 N N . ASP A 1 61 ? -10.512 -12.586 9.965 1.00 0.00 61 ASP A N 4
ATOM 8918 C CA . ASP A 1 61 ? -11.459 -11.484 10.088 1.00 0.00 61 ASP A CA 4
ATOM 8919 C C . ASP A 1 61 ? -10.735 -10.165 10.346 1.00 0.00 61 ASP A C 4
ATOM 8920 O O . ASP A 1 61 ? -11.285 -9.257 10.970 1.00 0.00 61 ASP A O 4
ATOM 8929 N N . GLN A 1 62 ? -9.498 -10.064 9.866 1.00 0.00 62 GLN A N 4
ATOM 8930 C CA . GLN A 1 62 ? -8.703 -8.853 10.051 1.00 0.00 62 GLN A CA 4
ATOM 8931 C C . GLN A 1 62 ? -8.453 -8.149 8.719 1.00 0.00 62 GLN A C 4
ATOM 8932 O O . GLN A 1 62 ? -8.395 -8.788 7.668 1.00 0.00 62 GLN A O 4
ATOM 8946 N N . GLU A 1 63 ? -8.307 -6.828 8.774 1.00 0.00 63 GLU A N 4
ATOM 8947 C CA . GLU A 1 63 ? -8.063 -6.031 7.576 1.00 0.00 63 GLU A CA 4
ATOM 8948 C C . GLU A 1 63 ? -6.949 -5.016 7.814 1.00 0.00 63 GLU A C 4
ATOM 8949 O O . GLU A 1 63 ? -7.125 -4.050 8.557 1.00 0.00 63 GLU A O 4
ATOM 8961 N N . HIS A 1 64 ? -5.801 -5.241 7.181 1.00 0.00 64 HIS A N 4
ATOM 8962 C CA . HIS A 1 64 ? -4.659 -4.346 7.326 1.00 0.00 64 HIS A CA 4
ATOM 8963 C C . HIS A 1 64 ? -4.096 -3.950 5.963 1.00 0.00 64 HIS A C 4
ATOM 8964 O O . HIS A 1 64 ? -4.038 -4.767 5.043 1.00 0.00 64 HIS A O 4
ATOM 8978 N N . THR A 1 65 ? -3.683 -2.692 5.842 1.00 0.00 65 THR A N 4
ATOM 8979 C CA . THR A 1 65 ? -3.123 -2.185 4.594 1.00 0.00 65 THR A CA 4
ATOM 8980 C C . THR A 1 65 ? -1.962 -1.233 4.867 1.00 0.00 65 THR A C 4
ATOM 8981 O O . THR A 1 65 ? -1.920 -0.567 5.900 1.00 0.00 65 THR A O 4
ATOM 8992 N N . MET A 1 66 ? -1.018 -1.176 3.935 1.00 0.00 66 MET A N 4
ATOM 8993 C CA . MET A 1 66 ? 0.143 -0.305 4.078 1.00 0.00 66 MET A CA 4
ATOM 8994 C C . MET A 1 66 ? 0.709 0.066 2.713 1.00 0.00 66 MET A C 4
ATOM 8995 O O . MET A 1 66 ? 0.891 -0.793 1.852 1.00 0.00 66 MET A O 4
ATOM 9009 N N . TYR A 1 67 ? 0.993 1.348 2.516 1.00 0.00 67 TYR A N 4
ATOM 9010 C CA . TYR A 1 67 ? 1.543 1.804 1.248 1.00 0.00 67 TYR A CA 4
ATOM 9011 C C . TYR A 1 67 ? 2.987 1.341 1.098 1.00 0.00 67 TYR A C 4
ATOM 9012 O O . TYR A 1 67 ? 3.729 1.259 2.077 1.00 0.00 67 TYR A O 4
ATOM 9030 N N . LEU A 1 68 ? 3.372 1.017 -0.130 1.00 0.00 68 LEU A N 4
ATOM 9031 C CA . LEU A 1 68 ? 4.718 0.536 -0.407 1.00 0.00 68 LEU A CA 4
ATOM 9032 C C . LEU A 1 68 ? 5.352 1.277 -1.581 1.00 0.00 68 LEU A C 4
ATOM 9033 O O . LEU A 1 68 ? 5.066 0.975 -2.739 1.00 0.00 68 LEU A O 4
ATOM 9049 N N . ASN A 1 69 ? 6.233 2.229 -1.278 1.00 0.00 69 ASN A N 4
ATOM 9050 C CA . ASN A 1 69 ? 6.924 2.986 -2.320 1.00 0.00 69 ASN A CA 4
ATOM 9051 C C . ASN A 1 69 ? 8.429 2.798 -2.198 1.00 0.00 69 ASN A C 4
ATOM 9052 O O . ASN A 1 69 ? 9.069 3.387 -1.326 1.00 0.00 69 ASN A O 4
ATOM 9063 N N . ALA A 1 70 ? 8.990 1.972 -3.072 1.00 0.00 70 ALA A N 4
ATOM 9064 C CA . ALA A 1 70 ? 10.422 1.711 -3.050 1.00 0.00 70 ALA A CA 4
ATOM 9065 C C . ALA A 1 70 ? 10.877 0.981 -4.310 1.00 0.00 70 ALA A C 4
ATOM 9066 O O . ALA A 1 70 ? 10.068 0.663 -5.183 1.00 0.00 70 ALA A O 4
ATOM 9073 N N . LYS A 1 71 ? 12.177 0.721 -4.395 1.00 0.00 71 LYS A N 4
ATOM 9074 C CA . LYS A 1 71 ? 12.748 0.027 -5.543 1.00 0.00 71 LYS A CA 4
ATOM 9075 C C . LYS A 1 71 ? 13.670 -1.101 -5.090 1.00 0.00 71 LYS A C 4
ATOM 9076 O O . LYS A 1 71 ? 14.409 -0.957 -4.116 1.00 0.00 71 LYS A O 4
ATOM 9095 N N . VAL A 1 72 ? 13.624 -2.223 -5.802 1.00 0.00 72 VAL A N 4
ATOM 9096 C CA . VAL A 1 72 ? 14.459 -3.372 -5.468 1.00 0.00 72 VAL A CA 4
ATOM 9097 C C . VAL A 1 72 ? 15.707 -3.416 -6.343 1.00 0.00 72 VAL A C 4
ATOM 9098 O O . VAL A 1 72 ? 15.658 -3.089 -7.529 1.00 0.00 72 VAL A O 4
ATOM 9111 N N . GLY A 1 73 ? 16.825 -3.824 -5.751 1.00 0.00 73 GLY A N 4
ATOM 9112 C CA . GLY A 1 73 ? 18.071 -3.903 -6.491 1.00 0.00 73 GLY A CA 4
ATOM 9113 C C . GLY A 1 73 ? 19.221 -3.233 -5.765 1.00 0.00 73 GLY A C 4
ATOM 9114 O O . GLY A 1 73 ? 20.128 -3.903 -5.272 1.00 0.00 73 GLY A O 4
ATOM 9118 N N . SER A 1 74 ? 19.183 -1.906 -5.699 1.00 0.00 74 SER A N 4
ATOM 9119 C CA . SER A 1 74 ? 20.230 -1.144 -5.028 1.00 0.00 74 SER A CA 4
ATOM 9120 C C . SER A 1 74 ? 19.629 -0.099 -4.094 1.00 0.00 74 SER A C 4
ATOM 9121 O O . SER A 1 74 ? 19.299 1.009 -4.516 1.00 0.00 74 SER A O 4
ATOM 9129 N N . ALA A 1 75 ? 19.491 -0.459 -2.822 1.00 0.00 75 ALA A N 4
ATOM 9130 C CA . ALA A 1 75 ? 18.931 0.448 -1.827 1.00 0.00 75 ALA A CA 4
ATOM 9131 C C . ALA A 1 75 ? 18.984 -0.167 -0.433 1.00 0.00 75 ALA A C 4
ATOM 9132 O O . ALA A 1 75 ? 19.744 0.282 0.425 1.00 0.00 75 ALA A O 4
ATOM 9139 N N . ASP A 1 76 ? 18.173 -1.196 -0.214 1.00 0.00 76 ASP A N 4
ATOM 9140 C CA . ASP A 1 76 ? 18.128 -1.875 1.076 1.00 0.00 76 ASP A CA 4
ATOM 9141 C C . ASP A 1 76 ? 18.579 -3.324 0.944 1.00 0.00 76 ASP A C 4
ATOM 9142 O O . ASP A 1 76 ? 18.661 -3.862 -0.160 1.00 0.00 76 ASP A O 4
ATOM 9151 N N . ASP A 1 77 ? 18.870 -3.952 2.078 1.00 0.00 77 ASP A N 4
ATOM 9152 C CA . ASP A 1 77 ? 19.311 -5.341 2.090 1.00 0.00 77 ASP A CA 4
ATOM 9153 C C . ASP A 1 77 ? 19.515 -5.837 3.518 1.00 0.00 77 ASP A C 4
ATOM 9154 O O . ASP A 1 77 ? 19.318 -5.092 4.478 1.00 0.00 77 ASP A O 4
ATOM 9163 N N . ALA A 1 78 ? 19.910 -7.099 3.650 1.00 0.00 78 ALA A N 4
ATOM 9164 C CA . ALA A 1 78 ? 20.140 -7.694 4.960 1.00 0.00 78 ALA A CA 4
ATOM 9165 C C . ALA A 1 78 ? 21.607 -7.589 5.361 1.00 0.00 78 ALA A C 4
ATOM 9166 O O . ALA A 1 78 ? 21.927 -7.239 6.497 1.00 0.00 78 ALA A O 4
ATOM 9173 N N . LYS A 1 79 ? 22.496 -7.893 4.420 1.00 0.00 79 LYS A N 4
ATOM 9174 C CA . LYS A 1 79 ? 23.930 -7.832 4.676 1.00 0.00 79 LYS A CA 4
ATOM 9175 C C . LYS A 1 79 ? 24.708 -7.653 3.376 1.00 0.00 79 LYS A C 4
ATOM 9176 O O . LYS A 1 79 ? 25.205 -6.565 3.083 1.00 0.00 79 LYS A O 4
ATOM 9195 N N . LYS A 1 80 ? 24.811 -8.727 2.600 1.00 0.00 80 LYS A N 4
ATOM 9196 C CA . LYS A 1 80 ? 25.530 -8.688 1.332 1.00 0.00 80 LYS A CA 4
ATOM 9197 C C . LYS A 1 80 ? 24.868 -9.598 0.303 1.00 0.00 80 LYS A C 4
ATOM 9198 O O . LYS A 1 80 ? 23.899 -10.293 0.606 1.00 0.00 80 LYS A O 4
ATOM 9217 N N . ASP A 1 81 ? 25.399 -9.589 -0.916 1.00 0.00 81 ASP A N 4
ATOM 9218 C CA . ASP A 1 81 ? 24.861 -10.414 -1.991 1.00 0.00 81 ASP A CA 4
ATOM 9219 C C . ASP A 1 81 ? 25.957 -11.262 -2.627 1.00 0.00 81 ASP A C 4
ATOM 9220 O O . ASP A 1 81 ? 25.772 -12.456 -2.866 1.00 0.00 81 ASP A O 4
ATOM 9229 N N . ALA A 1 82 ? 27.099 -10.638 -2.898 1.00 0.00 82 ALA A N 4
ATOM 9230 C CA . ALA A 1 82 ? 28.228 -11.333 -3.507 1.00 0.00 82 ALA A CA 4
ATOM 9231 C C . ALA A 1 82 ? 27.884 -11.816 -4.912 1.00 0.00 82 ALA A C 4
ATOM 9232 O O . ALA A 1 82 ? 28.266 -11.193 -5.903 1.00 0.00 82 ALA A O 4
ATOM 9239 N N . ALA A 1 83 ? 27.162 -12.929 -4.992 1.00 0.00 83 ALA A N 4
ATOM 9240 C CA . ALA A 1 83 ? 26.767 -13.494 -6.277 1.00 0.00 83 ALA A CA 4
ATOM 9241 C C . ALA A 1 83 ? 25.258 -13.406 -6.474 1.00 0.00 83 ALA A C 4
ATOM 9242 O O . ALA A 1 83 ? 24.483 -13.771 -5.590 1.00 0.00 83 ALA A O 4
ATOM 9249 N N . LYS A 1 84 ? 24.846 -12.918 -7.640 1.00 0.00 84 LYS A N 4
ATOM 9250 C CA . LYS A 1 84 ? 23.429 -12.782 -7.955 1.00 0.00 84 LYS A CA 4
ATOM 9251 C C . LYS A 1 84 ? 23.021 -13.750 -9.061 1.00 0.00 84 LYS A C 4
ATOM 9252 O O . LYS A 1 84 ? 21.908 -14.276 -9.060 1.00 0.00 84 LYS A O 4
ATOM 9271 N N . LYS A 1 85 ? 23.929 -13.979 -10.004 1.00 0.00 85 LYS A N 4
ATOM 9272 C CA . LYS A 1 85 ? 23.664 -14.884 -11.117 1.00 0.00 85 LYS A CA 4
ATOM 9273 C C . LYS A 1 85 ? 22.466 -14.407 -11.932 1.00 0.00 85 LYS A C 4
ATOM 9274 O O . LYS A 1 85 ? 21.727 -15.213 -12.498 1.00 0.00 85 LYS A O 4
ATOM 9293 N N . ASP A 1 86 ? 22.279 -13.092 -11.988 1.00 0.00 86 ASP A N 4
ATOM 9294 C CA . ASP A 1 86 ? 21.171 -12.508 -12.734 1.00 0.00 86 ASP A CA 4
ATOM 9295 C C . ASP A 1 86 ? 21.682 -11.596 -13.844 1.00 0.00 86 ASP A C 4
ATOM 9296 O O . ASP A 1 86 ? 22.866 -11.261 -13.889 1.00 0.00 86 ASP A O 4
ATOM 9305 N N . ASP A 1 87 ? 20.782 -11.198 -14.737 1.00 0.00 87 ASP A N 4
ATOM 9306 C CA . ASP A 1 87 ? 21.142 -10.324 -15.848 1.00 0.00 87 ASP A CA 4
ATOM 9307 C C . ASP A 1 87 ? 20.067 -9.267 -16.079 1.00 0.00 87 ASP A C 4
ATOM 9308 O O . ASP A 1 87 ? 19.154 -9.109 -15.268 1.00 0.00 87 ASP A O 4
ATOM 9317 N N . ALA A 1 88 ? 20.182 -8.546 -17.189 1.00 0.00 88 ALA A N 4
ATOM 9318 C CA . ALA A 1 88 ? 19.220 -7.503 -17.526 1.00 0.00 88 ALA A CA 4
ATOM 9319 C C . ALA A 1 88 ? 19.195 -6.414 -16.460 1.00 0.00 88 ALA A C 4
ATOM 9320 O O . ALA A 1 88 ? 18.769 -6.649 -15.329 1.00 0.00 88 ALA A O 4
ATOM 9327 N N . LYS A 1 89 ? 19.653 -5.222 -16.827 1.00 0.00 89 LYS A N 4
ATOM 9328 C CA . LYS A 1 89 ? 19.682 -4.096 -15.902 1.00 0.00 89 LYS A CA 4
ATOM 9329 C C . LYS A 1 89 ? 18.553 -3.115 -16.202 1.00 0.00 89 LYS A C 4
ATOM 9330 O O . LYS A 1 89 ? 18.019 -2.471 -15.299 1.00 0.00 89 LYS A O 4
ATOM 9349 N N . LYS A 1 90 ? 18.195 -3.006 -17.478 1.00 0.00 90 LYS A N 4
ATOM 9350 C CA . LYS A 1 90 ? 17.129 -2.104 -17.897 1.00 0.00 90 LYS A CA 4
ATOM 9351 C C . LYS A 1 90 ? 16.231 -2.768 -18.936 1.00 0.00 90 LYS A C 4
ATOM 9352 O O . LYS A 1 90 ? 16.605 -2.898 -20.102 1.00 0.00 90 LYS A O 4
ATOM 9371 N N . ASP A 1 91 ? 15.045 -3.186 -18.505 1.00 0.00 91 ASP A N 4
ATOM 9372 C CA . ASP A 1 91 ? 14.093 -3.837 -19.398 1.00 0.00 91 ASP A CA 4
ATOM 9373 C C . ASP A 1 91 ? 12.678 -3.327 -19.150 1.00 0.00 91 ASP A C 4
ATOM 9374 O O . ASP A 1 91 ? 12.305 -3.027 -18.015 1.00 0.00 91 ASP A O 4
ATOM 9383 N N . ASP A 1 92 ? 11.892 -3.231 -20.218 1.00 0.00 92 ASP A N 4
ATOM 9384 C CA . ASP A 1 92 ? 10.517 -2.758 -20.115 1.00 0.00 92 ASP A CA 4
ATOM 9385 C C . ASP A 1 92 ? 9.692 -3.220 -21.312 1.00 0.00 92 ASP A C 4
ATOM 9386 O O . ASP A 1 92 ? 10.201 -3.894 -22.206 1.00 0.00 92 ASP A O 4
ATOM 9395 N N . ALA A 1 93 ? 8.415 -2.852 -21.321 1.00 0.00 93 ALA A N 4
ATOM 9396 C CA . ALA A 1 93 ? 7.519 -3.228 -22.407 1.00 0.00 93 ALA A CA 4
ATOM 9397 C C . ALA A 1 93 ? 6.197 -2.475 -22.315 1.00 0.00 93 ALA A C 4
ATOM 9398 O O . ALA A 1 93 ? 5.811 -1.761 -23.241 1.00 0.00 93 ALA A O 4
ATOM 9405 N N . LYS A 1 94 ? 5.505 -2.640 -21.192 1.00 0.00 94 LYS A N 4
ATOM 9406 C CA . LYS A 1 94 ? 4.225 -1.975 -20.978 1.00 0.00 94 LYS A CA 4
ATOM 9407 C C . LYS A 1 94 ? 4.025 -1.638 -19.504 1.00 0.00 94 LYS A C 4
ATOM 9408 O O . LYS A 1 94 ? 4.625 -2.261 -18.628 1.00 0.00 94 LYS A O 4
ATOM 9427 N N . LYS A 1 95 ? 3.179 -0.648 -19.238 1.00 0.00 95 LYS A N 4
ATOM 9428 C CA . LYS A 1 95 ? 2.901 -0.229 -17.869 1.00 0.00 95 LYS A CA 4
ATOM 9429 C C . LYS A 1 95 ? 1.935 -1.195 -17.190 1.00 0.00 95 LYS A C 4
ATOM 9430 O O . LYS A 1 95 ? 1.015 -1.715 -17.822 1.00 0.00 95 LYS A O 4
ATOM 9449 N N . ASP A 1 96 ? 2.149 -1.429 -15.900 1.00 0.00 96 ASP A N 4
ATOM 9450 C CA . ASP A 1 96 ? 1.297 -2.332 -15.135 1.00 0.00 96 ASP A CA 4
ATOM 9451 C C . ASP A 1 96 ? 0.476 -1.564 -14.105 1.00 0.00 96 ASP A C 4
ATOM 9452 O O . ASP A 1 96 ? 0.608 -0.347 -13.973 1.00 0.00 96 ASP A O 4
ATOM 9461 N N . GLY A 1 97 ? -0.372 -2.282 -13.376 1.00 0.00 97 GLY A N 4
ATOM 9462 C CA . GLY A 1 97 ? -1.202 -1.651 -12.368 1.00 0.00 97 GLY A CA 4
ATOM 9463 C C . GLY A 1 97 ? -2.576 -1.283 -12.893 1.00 0.00 97 GLY A C 4
ATOM 9464 O O . GLY A 1 97 ? -2.778 -0.180 -13.402 1.00 0.00 97 GLY A O 4
ATOM 9468 N N . SER A 1 98 ? -3.522 -2.208 -12.770 1.00 0.00 98 SER A N 4
ATOM 9469 C CA . SER A 1 98 ? -4.883 -1.976 -13.237 1.00 0.00 98 SER A CA 4
ATOM 9470 C C . SER A 1 98 ? -5.622 -1.021 -12.305 1.00 0.00 98 SER A C 4
ATOM 9471 O O . SER A 1 98 ? -5.467 -1.084 -11.085 1.00 0.00 98 SER A O 4
ATOM 9479 N N . VAL A 1 99 ? -6.426 -0.137 -12.887 1.00 0.00 99 VAL A N 4
ATOM 9480 C CA . VAL A 1 99 ? -7.188 0.831 -12.109 1.00 0.00 99 VAL A CA 4
ATOM 9481 C C . VAL A 1 99 ? -8.678 0.505 -12.132 1.00 0.00 99 VAL A C 4
ATOM 9482 O O . VAL A 1 99 ? -9.400 0.779 -11.173 1.00 0.00 99 VAL A O 4
ATOM 9495 N N . ALA A 1 100 ? -9.133 -0.083 -13.235 1.00 0.00 100 ALA A N 4
ATOM 9496 C CA . ALA A 1 100 ? -10.537 -0.447 -13.383 1.00 0.00 100 ALA A CA 4
ATOM 9497 C C . ALA A 1 100 ? -10.689 -1.931 -13.695 1.00 0.00 100 ALA A C 4
ATOM 9498 O O . ALA A 1 100 ? -11.593 -2.333 -14.428 1.00 0.00 100 ALA A O 4
ATOM 9505 N N . LYS A 1 101 ? -9.800 -2.743 -13.131 1.00 0.00 101 LYS A N 4
ATOM 9506 C CA . LYS A 1 101 ? -9.836 -4.185 -13.346 1.00 0.00 101 LYS A CA 4
ATOM 9507 C C . LYS A 1 101 ? -10.092 -4.919 -12.034 1.00 0.00 101 LYS A C 4
ATOM 9508 O O . LYS A 1 101 ? -9.624 -6.039 -11.835 1.00 0.00 101 LYS A O 4
ATOM 9527 N N . LEU A 1 102 ? -10.838 -4.276 -11.141 1.00 0.00 102 LEU A N 4
ATOM 9528 C CA . LEU A 1 102 ? -11.157 -4.862 -9.846 1.00 0.00 102 LEU A CA 4
ATOM 9529 C C . LEU A 1 102 ? -12.592 -5.380 -9.821 1.00 0.00 102 LEU A C 4
ATOM 9530 O O . LEU A 1 102 ? -13.498 -4.754 -10.371 1.00 0.00 102 LEU A O 4
ATOM 9546 N N . GLY A 1 103 ? -12.791 -6.527 -9.181 1.00 0.00 103 GLY A N 4
ATOM 9547 C CA . GLY A 1 103 ? -14.118 -7.109 -9.097 1.00 0.00 103 GLY A CA 4
ATOM 9548 C C . GLY A 1 103 ? -15.049 -6.308 -8.208 1.00 0.00 103 GLY A C 4
ATOM 9549 O O . GLY A 1 103 ? -14.604 -5.447 -7.449 1.00 0.00 103 GLY A O 4
ATOM 9553 N N . VAL A 1 104 ? -16.344 -6.590 -8.303 1.00 0.00 104 VAL A N 4
ATOM 9554 C CA . VAL A 1 104 ? -17.339 -5.889 -7.501 1.00 0.00 104 VAL A CA 4
ATOM 9555 C C . VAL A 1 104 ? -17.074 -6.077 -6.010 1.00 0.00 104 VAL A C 4
ATOM 9556 O O . VAL A 1 104 ? -17.342 -5.186 -5.205 1.00 0.00 104 VAL A O 4
ATOM 9569 N N . HIS A 1 105 ? -16.545 -7.242 -5.651 1.00 0.00 105 HIS A N 4
ATOM 9570 C CA . HIS A 1 105 ? -16.243 -7.547 -4.257 1.00 0.00 105 HIS A CA 4
ATOM 9571 C C . HIS A 1 105 ? -14.811 -7.154 -3.911 1.00 0.00 105 HIS A C 4
ATOM 9572 O O . HIS A 1 105 ? -14.506 -6.830 -2.763 1.00 0.00 105 HIS A O 4
ATOM 9586 N N . GLY A 1 106 ? -13.935 -7.187 -4.910 1.00 0.00 106 GLY A N 4
ATOM 9587 C CA . GLY A 1 106 ? -12.545 -6.832 -4.690 1.00 0.00 106 GLY A CA 4
ATOM 9588 C C . GLY A 1 106 ? -12.263 -5.374 -4.992 1.00 0.00 106 GLY A C 4
ATOM 9589 O O . GLY A 1 106 ? -12.620 -4.874 -6.059 1.00 0.00 106 GLY A O 4
ATOM 9593 N N . LEU A 1 107 ? -11.621 -4.690 -4.051 1.00 0.00 107 LEU A N 4
ATOM 9594 C CA . LEU A 1 107 ? -11.290 -3.280 -4.221 1.00 0.00 107 LEU A CA 4
ATOM 9595 C C . LEU A 1 107 ? -9.816 -3.027 -3.917 1.00 0.00 107 LEU A C 4
ATOM 9596 O O . LEU A 1 107 ? -9.203 -3.746 -3.128 1.00 0.00 107 LEU A O 4
ATOM 9612 N N . SER A 1 108 ? -9.254 -2.001 -4.548 1.00 0.00 108 SER A N 4
ATOM 9613 C CA . SER A 1 108 ? -7.852 -1.655 -4.345 1.00 0.00 108 SER A CA 4
ATOM 9614 C C . SER A 1 108 ? -7.666 -0.144 -4.292 1.00 0.00 108 SER A C 4
ATOM 9615 O O . SER A 1 108 ? -7.810 0.550 -5.299 1.00 0.00 108 SER A O 4
ATOM 9623 N N . MET A 1 109 ? -7.343 0.355 -3.107 1.00 0.00 109 MET A N 4
ATOM 9624 C CA . MET A 1 109 ? -7.131 1.781 -2.906 1.00 0.00 109 MET A CA 4
ATOM 9625 C C . MET A 1 109 ? -5.687 2.156 -3.214 1.00 0.00 109 MET A C 4
ATOM 9626 O O . MET A 1 109 ? -4.785 1.323 -3.125 1.00 0.00 109 MET A O 4
ATOM 9640 N N . SER A 1 110 ? -5.475 3.416 -3.562 1.00 0.00 110 SER A N 4
ATOM 9641 C CA . SER A 1 110 ? -4.140 3.904 -3.864 1.00 0.00 110 SER A CA 4
ATOM 9642 C C . SER A 1 110 ? -4.027 5.389 -3.545 1.00 0.00 110 SER A C 4
ATOM 9643 O O . SER A 1 110 ? -5.015 6.032 -3.188 1.00 0.00 110 SER A O 4
ATOM 9651 N N . VAL A 1 111 ? -2.821 5.932 -3.680 1.00 0.00 111 VAL A N 4
ATOM 9652 C CA . VAL A 1 111 ? -2.596 7.345 -3.408 1.00 0.00 111 VAL A CA 4
ATOM 9653 C C . VAL A 1 111 ? -2.154 8.085 -4.668 1.00 0.00 111 VAL A C 4
ATOM 9654 O O . VAL A 1 111 ? -1.360 7.576 -5.459 1.00 0.00 111 VAL A O 4
ATOM 9667 N N . LYS A 1 112 ? -2.680 9.290 -4.846 1.00 0.00 112 LYS A N 4
ATOM 9668 C CA . LYS A 1 112 ? -2.350 10.110 -6.001 1.00 0.00 112 LYS A CA 4
ATOM 9669 C C . LYS A 1 112 ? -1.272 11.126 -5.647 1.00 0.00 112 LYS A C 4
ATOM 9670 O O . LYS A 1 112 ? -1.039 11.411 -4.473 1.00 0.00 112 LYS A O 4
ATOM 9689 N N . GLU A 1 113 ? -0.620 11.672 -6.666 1.00 0.00 113 GLU A N 4
ATOM 9690 C CA . GLU A 1 113 ? 0.430 12.660 -6.453 1.00 0.00 113 GLU A CA 4
ATOM 9691 C C . GLU A 1 113 ? 0.146 13.927 -7.246 1.00 0.00 113 GLU A C 4
ATOM 9692 O O . GLU A 1 113 ? 0.266 13.954 -8.471 1.00 0.00 113 GLU A O 4
ATOM 9704 N N . VAL A 1 114 ? -0.241 14.970 -6.527 1.00 0.00 114 VAL A N 4
ATOM 9705 C CA . VAL A 1 114 ? -0.561 16.254 -7.132 1.00 0.00 114 VAL A CA 4
ATOM 9706 C C . VAL A 1 114 ? 0.404 17.331 -6.653 1.00 0.00 114 VAL A C 4
ATOM 9707 O O . VAL A 1 114 ? 1.331 17.051 -5.897 1.00 0.00 114 VAL A O 4
ATOM 9720 N N . SER A 1 115 ? 0.177 18.556 -7.119 1.00 0.00 115 SER A N 4
ATOM 9721 C CA . SER A 1 115 ? 1.004 19.715 -6.779 1.00 0.00 115 SER A CA 4
ATOM 9722 C C . SER A 1 115 ? 1.610 19.634 -5.375 1.00 0.00 115 SER A C 4
ATOM 9723 O O . SER A 1 115 ? 1.061 20.178 -4.417 1.00 0.00 115 SER A O 4
ATOM 9731 N N . GLY A 1 116 ? 2.755 18.968 -5.271 1.00 0.00 116 GLY A N 4
ATOM 9732 C CA . GLY A 1 116 ? 3.434 18.847 -3.992 1.00 0.00 116 GLY A CA 4
ATOM 9733 C C . GLY A 1 116 ? 2.559 18.221 -2.929 1.00 0.00 116 GLY A C 4
ATOM 9734 O O . GLY A 1 116 ? 2.740 18.474 -1.738 1.00 0.00 116 GLY A O 4
ATOM 9738 N N . LYS A 1 117 ? 1.590 17.426 -3.358 1.00 0.00 117 LYS A N 4
ATOM 9739 C CA . LYS A 1 117 ? 0.667 16.792 -2.432 1.00 0.00 117 LYS A CA 4
ATOM 9740 C C . LYS A 1 117 ? 0.483 15.311 -2.740 1.00 0.00 117 LYS A C 4
ATOM 9741 O O . LYS A 1 117 ? 0.953 14.808 -3.760 1.00 0.00 117 LYS A O 4
ATOM 9760 N N . VAL A 1 118 ? -0.226 14.628 -1.848 1.00 0.00 118 VAL A N 4
ATOM 9761 C CA . VAL A 1 118 ? -0.508 13.209 -2.007 1.00 0.00 118 VAL A CA 4
ATOM 9762 C C . VAL A 1 118 ? -1.923 12.897 -1.531 1.00 0.00 118 VAL A C 4
ATOM 9763 O O . VAL A 1 118 ? -2.221 12.966 -0.338 1.00 0.00 118 VAL A O 4
ATOM 9776 N N . PHE A 1 119 ? -2.793 12.569 -2.476 1.00 0.00 119 PHE A N 4
ATOM 9777 C CA . PHE A 1 119 ? -4.186 12.261 -2.171 1.00 0.00 119 PHE A CA 4
ATOM 9778 C C . PHE A 1 119 ? -4.444 10.767 -2.261 1.00 0.00 119 PHE A C 4
ATOM 9779 O O . PHE A 1 119 ? -3.552 9.995 -2.608 1.00 0.00 119 PHE A O 4
ATOM 9796 N N . LEU A 1 120 ? -5.659 10.359 -1.923 1.00 0.00 120 LEU A N 4
ATOM 9797 C CA . LEU A 1 120 ? -6.011 8.949 -1.949 1.00 0.00 120 LEU A CA 4
ATOM 9798 C C . LEU A 1 120 ? -7.412 8.726 -2.511 1.00 0.00 120 LEU A C 4
ATOM 9799 O O . LEU A 1 120 ? -8.195 9.667 -2.668 1.00 0.00 120 LEU A O 4
ATOM 9815 N N . GLN A 1 121 ? -7.715 7.465 -2.809 1.00 0.00 121 GLN A N 4
ATOM 9816 C CA . GLN A 1 121 ? -9.016 7.087 -3.348 1.00 0.00 121 GLN A CA 4
ATOM 9817 C C . GLN A 1 121 ? -9.556 5.861 -2.617 1.00 0.00 121 GLN A C 4
ATOM 9818 O O . GLN A 1 121 ? -8.886 4.832 -2.534 1.00 0.00 121 GLN A O 4
ATOM 9832 N N . CYS A 1 122 ? -10.762 5.983 -2.076 1.00 0.00 122 CYS A N 4
ATOM 9833 C CA . CYS A 1 122 ? -11.383 4.888 -1.337 1.00 0.00 122 CYS A CA 4
ATOM 9834 C C . CYS A 1 122 ? -12.505 4.239 -2.144 1.00 0.00 122 CYS A C 4
ATOM 9835 O O . CYS A 1 122 ? -12.737 4.591 -3.301 1.00 0.00 122 CYS A O 4
ATOM 9842 N N . GLN A 1 123 ? -13.193 3.285 -1.523 1.00 0.00 123 GLN A N 4
ATOM 9843 C CA . GLN A 1 123 ? -14.286 2.575 -2.169 1.00 0.00 123 GLN A CA 4
ATOM 9844 C C . GLN A 1 123 ? -15.631 3.168 -1.757 1.00 0.00 123 GLN A C 4
ATOM 9845 O O . GLN A 1 123 ? -15.910 3.331 -0.570 1.00 0.00 123 GLN A O 4
ATOM 9859 N N . GLU A 1 124 ? -16.458 3.491 -2.745 1.00 0.00 124 GLU A N 4
ATOM 9860 C CA . GLU A 1 124 ? -17.771 4.068 -2.482 1.00 0.00 124 GLU A CA 4
ATOM 9861 C C . GLU A 1 124 ? -18.834 3.431 -3.371 1.00 0.00 124 GLU A C 4
ATOM 9862 O O . GLU A 1 124 ? -19.165 3.958 -4.434 1.00 0.00 124 GLU A O 4
ATOM 9874 N N . SER A 1 125 ? -19.367 2.296 -2.931 1.00 0.00 125 SER A N 4
ATOM 9875 C CA . SER A 1 125 ? -20.393 1.589 -3.689 1.00 0.00 125 SER A CA 4
ATOM 9876 C C . SER A 1 125 ? -21.604 1.283 -2.813 1.00 0.00 125 SER A C 4
ATOM 9877 O O . SER A 1 125 ? -21.705 0.203 -2.231 1.00 0.00 125 SER A O 4
ATOM 9885 N N . LYS A 1 126 ? -22.520 2.242 -2.724 1.00 0.00 126 LYS A N 4
ATOM 9886 C CA . LYS A 1 126 ? -23.725 2.075 -1.920 1.00 0.00 126 LYS A CA 4
ATOM 9887 C C . LYS A 1 126 ? -24.882 2.883 -2.497 1.00 0.00 126 LYS A C 4
ATOM 9888 O O . LYS A 1 126 ? -25.996 2.379 -2.638 1.00 0.00 126 LYS A O 4
ATOM 9907 N N . ASP A 1 127 ? -24.610 4.141 -2.830 1.00 0.00 127 ASP A N 4
ATOM 9908 C CA . ASP A 1 127 ? -25.628 5.020 -3.393 1.00 0.00 127 ASP A CA 4
ATOM 9909 C C . ASP A 1 127 ? -25.026 5.947 -4.443 1.00 0.00 127 ASP A C 4
ATOM 9910 O O . ASP A 1 127 ? -25.225 5.756 -5.643 1.00 0.00 127 ASP A O 4
ATOM 9919 N N . LEU A 1 128 ? -24.288 6.953 -3.984 1.00 0.00 128 LEU A N 4
ATOM 9920 C CA . LEU A 1 128 ? -23.656 7.910 -4.885 1.00 0.00 128 LEU A CA 4
ATOM 9921 C C . LEU A 1 128 ? -22.441 7.292 -5.569 1.00 0.00 128 LEU A C 4
ATOM 9922 O O . LEU A 1 128 ? -22.069 6.153 -5.286 1.00 0.00 128 LEU A O 4
ATOM 9938 N N . ASN A 1 129 ? -21.826 8.051 -6.470 1.00 0.00 129 ASN A N 4
ATOM 9939 C CA . ASN A 1 129 ? -20.652 7.578 -7.195 1.00 0.00 129 ASN A CA 4
ATOM 9940 C C . ASN A 1 129 ? -19.565 8.648 -7.227 1.00 0.00 129 ASN A C 4
ATOM 9941 O O . ASN A 1 129 ? -18.793 8.733 -8.182 1.00 0.00 129 ASN A O 4
ATOM 9952 N N . THR A 1 130 ? -19.511 9.461 -6.177 1.00 0.00 130 THR A N 4
ATOM 9953 C CA . THR A 1 130 ? -18.518 10.525 -6.086 1.00 0.00 130 THR A CA 4
ATOM 9954 C C . THR A 1 130 ? -18.178 10.828 -4.629 1.00 0.00 130 THR A C 4
ATOM 9955 O O . THR A 1 130 ? -18.600 11.846 -4.081 1.00 0.00 130 THR A O 4
ATOM 9966 N N . ASN A 1 131 ? -17.413 9.936 -4.009 1.00 0.00 131 ASN A N 4
ATOM 9967 C CA . ASN A 1 131 ? -17.016 10.106 -2.616 1.00 0.00 131 ASN A CA 4
ATOM 9968 C C . ASN A 1 131 ? -15.985 9.056 -2.212 1.00 0.00 131 ASN A C 4
ATOM 9969 O O . ASN A 1 131 ? -15.892 7.995 -2.829 1.00 0.00 131 ASN A O 4
ATOM 9980 N N . TYR A 1 132 ? -15.214 9.360 -1.173 1.00 0.00 132 TYR A N 4
ATOM 9981 C CA . TYR A 1 132 ? -14.190 8.442 -0.688 1.00 0.00 132 TYR A CA 4
ATOM 9982 C C . TYR A 1 132 ? -14.159 8.418 0.837 1.00 0.00 132 TYR A C 4
ATOM 9983 O O . TYR A 1 132 ? -13.963 9.449 1.480 1.00 0.00 132 TYR A O 4
ATOM 10001 N N . LEU A 1 133 ? -14.356 7.234 1.409 1.00 0.00 133 LEU A N 4
ATOM 10002 C CA . LEU A 1 133 ? -14.352 7.076 2.859 1.00 0.00 133 LEU A CA 4
ATOM 10003 C C . LEU A 1 133 ? -12.931 7.122 3.414 1.00 0.00 133 LEU A C 4
ATOM 10004 O O . LEU A 1 133 ? -12.001 6.588 2.812 1.00 0.00 133 LEU A O 4
ATOM 10020 N N . TRP A 1 134 ? -12.771 7.758 4.569 1.00 0.00 134 TRP A N 4
ATOM 10021 C CA . TRP A 1 134 ? -11.463 7.863 5.208 1.00 0.00 134 TRP A CA 4
ATOM 10022 C C . TRP A 1 134 ? -11.611 8.035 6.719 1.00 0.00 134 TRP A C 4
ATOM 10023 O O . TRP A 1 134 ? -12.190 9.016 7.186 1.00 0.00 134 TRP A O 4
ATOM 10044 N N . LYS A 1 135 ? -11.059 7.095 7.478 1.00 0.00 135 LYS A N 4
ATOM 10045 C CA . LYS A 1 135 ? -11.109 7.168 8.932 1.00 0.00 135 LYS A CA 4
ATOM 10046 C C . LYS A 1 135 ? -9.703 7.016 9.505 1.00 0.00 135 LYS A C 4
ATOM 10047 O O . LYS A 1 135 ? -9.063 5.978 9.341 1.00 0.00 135 LYS A O 4
ATOM 10066 N N . LYS A 1 136 ? -9.221 8.067 10.163 1.00 0.00 136 LYS A N 4
ATOM 10067 C CA . LYS A 1 136 ? -7.880 8.064 10.742 1.00 0.00 136 LYS A CA 4
ATOM 10068 C C . LYS A 1 136 ? -7.881 7.465 12.143 1.00 0.00 136 LYS A C 4
ATOM 10069 O O . LYS A 1 136 ? -8.818 7.664 12.915 1.00 0.00 136 LYS A O 4
ATOM 10088 N N . GLY A 1 137 ? -6.813 6.740 12.469 1.00 0.00 137 GLY A N 4
ATOM 10089 C CA . GLY A 1 137 ? -6.702 6.125 13.782 1.00 0.00 137 GLY A CA 4
ATOM 10090 C C . GLY A 1 137 ? -7.041 7.076 14.919 1.00 0.00 137 GLY A C 4
ATOM 10091 O O . GLY A 1 137 ? -7.418 6.638 16.006 1.00 0.00 137 GLY A O 4
ATOM 10095 N N . LYS A 1 138 ? -6.905 8.377 14.674 1.00 0.00 138 LYS A N 4
ATOM 10096 C CA . LYS A 1 138 ? -7.197 9.380 15.693 1.00 0.00 138 LYS A CA 4
ATOM 10097 C C . LYS A 1 138 ? -8.447 10.185 15.341 1.00 0.00 138 LYS A C 4
ATOM 10098 O O . LYS A 1 138 ? -9.109 10.733 16.223 1.00 0.00 138 LYS A O 4
ATOM 10117 N N . GLU A 1 139 ? -8.765 10.257 14.052 1.00 0.00 139 GLU A N 4
ATOM 10118 C CA . GLU A 1 139 ? -9.933 10.997 13.593 1.00 0.00 139 GLU A CA 4
ATOM 10119 C C . GLU A 1 139 ? -10.958 10.051 12.981 1.00 0.00 139 GLU A C 4
ATOM 10120 O O . GLU A 1 139 ? -10.609 9.159 12.209 1.00 0.00 139 GLU A O 4
ATOM 10132 N N . GLU A 1 140 ? -12.226 10.252 13.324 1.00 0.00 140 GLU A N 4
ATOM 10133 C CA . GLU A 1 140 ? -13.283 9.410 12.796 1.00 0.00 140 GLU A CA 4
ATOM 10134 C C . GLU A 1 140 ? -13.407 9.590 11.281 1.00 0.00 140 GLU A C 4
ATOM 10135 O O . GLU A 1 140 ? -12.434 9.378 10.561 1.00 0.00 140 GLU A O 4
ATOM 10147 N N . LEU A 1 141 ? -14.589 9.951 10.782 1.00 0.00 141 LEU A N 4
ATOM 10148 C CA . LEU A 1 141 ? -14.770 10.100 9.347 1.00 0.00 141 LEU A CA 4
ATOM 10149 C C . LEU A 1 141 ? -14.864 11.555 8.907 1.00 0.00 141 LEU A C 4
ATOM 10150 O O . LEU A 1 141 ? -14.758 12.483 9.708 1.00 0.00 141 LEU A O 4
ATOM 10166 N N . GLY A 1 142 ? -15.063 11.718 7.605 1.00 0.00 142 GLY A N 4
ATOM 10167 C CA . GLY A 1 142 ? -15.177 13.026 6.993 1.00 0.00 142 GLY A CA 4
ATOM 10168 C C . GLY A 1 142 ? -15.242 12.898 5.485 1.00 0.00 142 GLY A C 4
ATOM 10169 O O . GLY A 1 142 ? -14.246 13.103 4.795 1.00 0.00 142 GLY A O 4
ATOM 10173 N N . ASN A 1 143 ? -16.413 12.523 4.979 1.00 0.00 143 ASN A N 4
ATOM 10174 C CA . ASN A 1 143 ? -16.610 12.319 3.546 1.00 0.00 143 ASN A CA 4
ATOM 10175 C C . ASN A 1 143 ? -16.019 13.455 2.715 1.00 0.00 143 ASN A C 4
ATOM 10176 O O . ASN A 1 143 ? -16.207 14.632 3.021 1.00 0.00 143 ASN A O 4
ATOM 10187 N N . MET A 1 144 ? -15.305 13.080 1.655 1.00 0.00 144 MET A N 4
ATOM 10188 C CA . MET A 1 144 ? -14.681 14.049 0.760 1.00 0.00 144 MET A CA 4
ATOM 10189 C C . MET A 1 144 ? -14.544 13.474 -0.648 1.00 0.00 144 MET A C 4
ATOM 10190 O O . MET A 1 144 ? -14.335 12.273 -0.819 1.00 0.00 144 MET A O 4
ATOM 10204 N N . ARG A 1 145 ? -14.659 14.338 -1.653 1.00 0.00 145 ARG A N 4
ATOM 10205 C CA . ARG A 1 145 ? -14.544 13.912 -3.045 1.00 0.00 145 ARG A CA 4
ATOM 10206 C C . ARG A 1 145 ? -13.191 13.255 -3.298 1.00 0.00 145 ARG A C 4
ATOM 10207 O O . ARG A 1 145 ? -13.104 12.217 -3.954 1.00 0.00 145 ARG A O 4
ATOM 10228 N N . GLN A 1 146 ? -12.140 13.866 -2.764 1.00 0.00 146 GLN A N 4
ATOM 10229 C CA . GLN A 1 146 ? -10.785 13.346 -2.916 1.00 0.00 146 GLN A CA 4
ATOM 10230 C C . GLN A 1 146 ? -10.100 13.281 -1.558 1.00 0.00 146 GLN A C 4
ATOM 10231 O O . GLN A 1 146 ? -10.142 14.243 -0.790 1.00 0.00 146 GLN A O 4
ATOM 10245 N N . LEU A 1 147 ? -9.480 12.146 -1.251 1.00 0.00 147 LEU A N 4
ATOM 10246 C CA . LEU A 1 147 ? -8.811 11.985 0.032 1.00 0.00 147 LEU A CA 4
ATOM 10247 C C . LEU A 1 147 ? -7.563 12.856 0.126 1.00 0.00 147 LEU A C 4
ATOM 10248 O O . LEU A 1 147 ? -6.546 12.579 -0.509 1.00 0.00 147 LEU A O 4
ATOM 10264 N N . ASP A 1 148 ? -7.649 13.894 0.945 1.00 0.00 148 ASP A N 4
ATOM 10265 C CA . ASP A 1 148 ? -6.530 14.803 1.160 1.00 0.00 148 ASP A CA 4
ATOM 10266 C C . ASP A 1 148 ? -6.308 15.000 2.655 1.00 0.00 148 ASP A C 4
ATOM 10267 O O . ASP A 1 148 ? -6.923 15.867 3.276 1.00 0.00 148 ASP A O 4
ATOM 10276 N N . LEU A 1 149 ? -5.435 14.179 3.229 1.00 0.00 149 LEU A N 4
ATOM 10277 C CA . LEU A 1 149 ? -5.140 14.249 4.656 1.00 0.00 149 LEU A CA 4
ATOM 10278 C C . LEU A 1 149 ? -3.634 14.306 4.895 1.00 0.00 149 LEU A C 4
ATOM 10279 O O . LEU A 1 149 ? -3.152 13.929 5.964 1.00 0.00 149 LEU A O 4
ATOM 10295 N N . GLY A 1 150 ? -2.893 14.777 3.897 1.00 0.00 150 GLY A N 4
ATOM 10296 C CA . GLY A 1 150 ? -1.452 14.869 4.027 1.00 0.00 150 GLY A CA 4
ATOM 10297 C C . GLY A 1 150 ? -0.795 15.514 2.823 1.00 0.00 150 GLY A C 4
ATOM 10298 O O . GLY A 1 150 ? -1.432 15.708 1.787 1.00 0.00 150 GLY A O 4
ATOM 10302 N N . ALA A 1 151 ? 0.482 15.846 2.964 1.00 0.00 151 ALA A N 4
ATOM 10303 C CA . ALA A 1 151 ? 1.236 16.474 1.887 1.00 0.00 151 ALA A CA 4
ATOM 10304 C C . ALA A 1 151 ? 2.382 15.583 1.429 1.00 0.00 151 ALA A C 4
ATOM 10305 O O . ALA A 1 151 ? 2.719 14.601 2.090 1.00 0.00 151 ALA A O 4
ATOM 10312 N N . ILE A 1 152 ? 2.988 15.936 0.301 1.00 0.00 152 ILE A N 4
ATOM 10313 C CA . ILE A 1 152 ? 4.106 15.168 -0.228 1.00 0.00 152 ILE A CA 4
ATOM 10314 C C . ILE A 1 152 ? 5.344 15.372 0.639 1.00 0.00 152 ILE A C 4
ATOM 10315 O O . ILE A 1 152 ? 6.033 14.417 0.996 1.00 0.00 152 ILE A O 4
ATOM 10331 N N . TYR A 1 153 ? 5.600 16.627 0.995 1.00 0.00 153 TYR A N 4
ATOM 10332 C CA . TYR A 1 153 ? 6.731 16.967 1.844 1.00 0.00 153 TYR A CA 4
ATOM 10333 C C . TYR A 1 153 ? 6.299 16.906 3.303 1.00 0.00 153 TYR A C 4
ATOM 10334 O O . TYR A 1 153 ? 7.054 16.475 4.175 1.00 0.00 153 TYR A O 4
ATOM 10352 N N . ASP A 1 154 ? 5.058 17.317 3.546 1.00 0.00 154 ASP A N 4
ATOM 10353 C CA . ASP A 1 154 ? 4.481 17.291 4.881 1.00 0.00 154 ASP A CA 4
ATOM 10354 C C . ASP A 1 154 ? 3.534 16.102 4.996 1.00 0.00 154 ASP A C 4
ATOM 10355 O O . ASP A 1 154 ? 2.323 16.267 5.142 1.00 0.00 154 ASP A O 4
ATOM 10364 N N . ASP A 1 155 ? 4.111 14.904 4.897 1.00 0.00 155 ASP A N 4
ATOM 10365 C CA . ASP A 1 155 ? 3.362 13.647 4.956 1.00 0.00 155 ASP A CA 4
ATOM 10366 C C . ASP A 1 155 ? 2.127 13.730 5.855 1.00 0.00 155 ASP A C 4
ATOM 10367 O O . ASP A 1 155 ? 2.080 14.517 6.801 1.00 0.00 155 ASP A O 4
ATOM 10376 N N . PRO A 1 156 ? 1.109 12.902 5.560 1.00 0.00 156 PRO A N 4
ATOM 10377 C CA . PRO A 1 156 ? -0.141 12.859 6.324 1.00 0.00 156 PRO A CA 4
ATOM 10378 C C . PRO A 1 156 ? 0.092 12.767 7.828 1.00 0.00 156 PRO A C 4
ATOM 10379 O O . PRO A 1 156 ? 1.231 12.698 8.289 1.00 0.00 156 PRO A O 4
ATOM 10390 N N . ARG A 1 157 ? -1.000 12.776 8.587 1.00 0.00 157 ARG A N 4
ATOM 10391 C CA . ARG A 1 157 ? -0.926 12.704 10.041 1.00 0.00 157 ARG A CA 4
ATOM 10392 C C . ARG A 1 157 ? -0.382 11.356 10.505 1.00 0.00 157 ARG A C 4
ATOM 10393 O O . ARG A 1 157 ? 0.253 11.266 11.556 1.00 0.00 157 ARG A O 4
ATOM 10414 N N . GLY A 1 158 ? -0.633 10.309 9.724 1.00 0.00 158 GLY A N 4
ATOM 10415 C CA . GLY A 1 158 ? -0.153 8.990 10.092 1.00 0.00 158 GLY A CA 4
ATOM 10416 C C . GLY A 1 158 ? -0.835 7.873 9.327 1.00 0.00 158 GLY A C 4
ATOM 10417 O O . GLY A 1 158 ? -0.741 7.803 8.101 1.00 0.00 158 GLY A O 4
ATOM 10421 N N . THR A 1 159 ? -1.514 6.989 10.054 1.00 0.00 159 THR A N 4
ATOM 10422 C CA . THR A 1 159 ? -2.202 5.859 9.439 1.00 0.00 159 THR A CA 4
ATOM 10423 C C . THR A 1 159 ? -3.711 6.084 9.382 1.00 0.00 159 THR A C 4
ATOM 10424 O O . THR A 1 159 ? -4.339 6.461 10.377 1.00 0.00 159 THR A O 4
ATOM 10435 N N . TYR A 1 160 ? -4.289 5.836 8.210 1.00 0.00 160 TYR A N 4
ATOM 10436 C CA . TYR A 1 160 ? -5.723 5.998 8.016 1.00 0.00 160 TYR A CA 4
ATOM 10437 C C . TYR A 1 160 ? -6.373 4.674 7.638 1.00 0.00 160 TYR A C 4
ATOM 10438 O O . TYR A 1 160 ? -5.690 3.697 7.338 1.00 0.00 160 TYR A O 4
ATOM 10456 N N . THR A 1 161 ? -7.698 4.659 7.648 1.00 0.00 161 THR A N 4
ATOM 10457 C CA . THR A 1 161 ? -8.456 3.467 7.297 1.00 0.00 161 THR A CA 4
ATOM 10458 C C . THR A 1 161 ? -9.412 3.774 6.148 1.00 0.00 161 THR A C 4
ATOM 10459 O O . THR A 1 161 ? -10.050 4.826 6.126 1.00 0.00 161 THR A O 4
ATOM 10470 N N . CYS A 1 162 ? -9.491 2.863 5.184 1.00 0.00 162 CYS A N 4
ATOM 10471 C CA . CYS A 1 162 ? -10.354 3.059 4.024 1.00 0.00 162 CYS A CA 4
ATOM 10472 C C . CYS A 1 162 ? -11.182 1.807 3.728 1.00 0.00 162 CYS A C 4
ATOM 10473 O O . CYS A 1 162 ? -10.654 0.697 3.668 1.00 0.00 162 CYS A O 4
ATOM 10480 N N . GLN A 1 163 ? -12.485 2.005 3.542 1.00 0.00 163 GLN A N 4
ATOM 10481 C CA . GLN A 1 163 ? -13.401 0.909 3.249 1.00 0.00 163 GLN A CA 4
ATOM 10482 C C . GLN A 1 163 ? -14.775 1.449 2.860 1.00 0.00 163 GLN A C 4
ATOM 10483 O O . GLN A 1 163 ? -15.061 2.632 3.044 1.00 0.00 163 GLN A O 4
ATOM 10497 N N . ARG A 1 164 ? -15.618 0.579 2.316 1.00 0.00 164 ARG A N 4
ATOM 10498 C CA . ARG A 1 164 ? -16.959 0.969 1.893 1.00 0.00 164 ARG A CA 4
ATOM 10499 C C . ARG A 1 164 ? -17.883 1.246 3.083 1.00 0.00 164 ARG A C 4
ATOM 10500 O O . ARG A 1 164 ? -19.045 1.608 2.895 1.00 0.00 164 ARG A O 4
ATOM 10521 N N . ASP A 1 165 ? -17.378 1.077 4.305 1.00 0.00 165 ASP A N 4
ATOM 10522 C CA . ASP A 1 165 ? -18.187 1.315 5.497 1.00 0.00 165 ASP A CA 4
ATOM 10523 C C . ASP A 1 165 ? -17.700 2.547 6.253 1.00 0.00 165 ASP A C 4
ATOM 10524 O O . ASP A 1 165 ? -16.561 2.979 6.083 1.00 0.00 165 ASP A O 4
ATOM 10533 N N . GLU A 1 166 ? -18.569 3.106 7.091 1.00 0.00 166 GLU A N 4
ATOM 10534 C CA . GLU A 1 166 ? -18.222 4.287 7.876 1.00 0.00 166 GLU A CA 4
ATOM 10535 C C . GLU A 1 166 ? -17.017 4.005 8.766 1.00 0.00 166 GLU A C 4
ATOM 10536 O O . GLU A 1 166 ? -15.967 4.630 8.625 1.00 0.00 166 GLU A O 4
ATOM 10548 N N . ASN A 1 167 ? -17.174 3.048 9.674 1.00 0.00 167 ASN A N 4
ATOM 10549 C CA . ASN A 1 167 ? -16.102 2.660 10.589 1.00 0.00 167 ASN A CA 4
ATOM 10550 C C . ASN A 1 167 ? -15.112 1.724 9.903 1.00 0.00 167 ASN A C 4
ATOM 10551 O O . ASN A 1 167 ? -14.712 0.708 10.472 1.00 0.00 167 ASN A O 4
ATOM 10562 N N . VAL A 1 168 ? -14.739 2.082 8.676 1.00 0.00 168 VAL A N 4
ATOM 10563 C CA . VAL A 1 168 ? -13.800 1.314 7.855 1.00 0.00 168 VAL A CA 4
ATOM 10564 C C . VAL A 1 168 ? -12.899 0.396 8.676 1.00 0.00 168 VAL A C 4
ATOM 10565 O O . VAL A 1 168 ? -12.522 0.712 9.804 1.00 0.00 168 VAL A O 4
ATOM 10578 N N . ASN A 1 169 ? -12.570 -0.750 8.095 1.00 0.00 169 ASN A N 4
ATOM 10579 C CA . ASN A 1 169 ? -11.733 -1.736 8.761 1.00 0.00 169 ASN A CA 4
ATOM 10580 C C . ASN A 1 169 ? -10.333 -1.797 8.153 1.00 0.00 169 ASN A C 4
ATOM 10581 O O . ASN A 1 169 ? -9.359 -2.083 8.850 1.00 0.00 169 ASN A O 4
ATOM 10592 N N . SER A 1 170 ? -10.234 -1.531 6.855 1.00 0.00 170 SER A N 4
ATOM 10593 C CA . SER A 1 170 ? -8.947 -1.564 6.168 1.00 0.00 170 SER A CA 4
ATOM 10594 C C . SER A 1 170 ? -8.085 -0.375 6.579 1.00 0.00 170 SER A C 4
ATOM 10595 O O . SER A 1 170 ? -8.330 0.755 6.157 1.00 0.00 170 SER A O 4
ATOM 10603 N N . THR A 1 171 ? -7.078 -0.636 7.407 1.00 0.00 171 THR A N 4
ATOM 10604 C CA . THR A 1 171 ? -6.183 0.415 7.878 1.00 0.00 171 THR A CA 4
ATOM 10605 C C . THR A 1 171 ? -4.955 0.533 6.982 1.00 0.00 171 THR A C 4
ATOM 10606 O O . THR A 1 171 ? -4.063 -0.314 7.023 1.00 0.00 171 THR A O 4
ATOM 10617 N N . LEU A 1 172 ? -4.914 1.590 6.175 1.00 0.00 172 LEU A N 4
ATOM 10618 C CA . LEU A 1 172 ? -3.792 1.822 5.271 1.00 0.00 172 LEU A CA 4
ATOM 10619 C C . LEU A 1 172 ? -2.741 2.710 5.932 1.00 0.00 172 LEU A C 4
ATOM 10620 O O . LEU A 1 172 ? -2.979 3.893 6.179 1.00 0.00 172 LEU A O 4
ATOM 10636 N N . HIS A 1 173 ? -1.579 2.131 6.219 1.00 0.00 173 HIS A N 4
ATOM 10637 C CA . HIS A 1 173 ? -0.493 2.869 6.854 1.00 0.00 173 HIS A CA 4
ATOM 10638 C C . HIS A 1 173 ? 0.229 3.755 5.843 1.00 0.00 173 HIS A C 4
ATOM 10639 O O . HIS A 1 173 ? 0.112 3.558 4.634 1.00 0.00 173 HIS A O 4
ATOM 10653 N N . VAL A 1 174 ? 0.971 4.735 6.348 1.00 0.00 174 VAL A N 4
ATOM 10654 C CA . VAL A 1 174 ? 1.708 5.657 5.493 1.00 0.00 174 VAL A CA 4
ATOM 10655 C C . VAL A 1 174 ? 3.198 5.284 5.438 1.00 0.00 174 VAL A C 4
ATOM 10656 O O . VAL A 1 174 ? 3.545 4.110 5.577 1.00 0.00 174 VAL A O 4
ATOM 10669 N N . HIS A 1 175 ? 4.073 6.276 5.224 1.00 0.00 175 HIS A N 4
ATOM 10670 C CA . HIS A 1 175 ? 5.518 6.049 5.140 1.00 0.00 175 HIS A CA 4
ATOM 10671 C C . HIS A 1 175 ? 5.929 5.733 3.707 1.00 0.00 175 HIS A C 4
ATOM 10672 O O . HIS A 1 175 ? 5.988 4.570 3.307 1.00 0.00 175 HIS A O 4
ATOM 10686 N N . TYR A 1 176 ? 6.207 6.781 2.937 1.00 0.00 176 TYR A N 4
ATOM 10687 C CA . TYR A 1 176 ? 6.608 6.625 1.543 1.00 0.00 176 TYR A CA 4
ATOM 10688 C C . TYR A 1 176 ? 7.907 7.364 1.262 1.00 0.00 176 TYR A C 4
ATOM 10689 O O . TYR A 1 176 ? 8.372 8.160 2.078 1.00 0.00 176 TYR A O 4
ATOM 10707 N N . ARG A 1 177 ? 8.483 7.101 0.096 1.00 0.00 177 ARG A N 4
ATOM 10708 C CA . ARG A 1 177 ? 9.723 7.748 -0.304 1.00 0.00 177 ARG A CA 4
ATOM 10709 C C . ARG A 1 177 ? 10.160 7.281 -1.689 1.00 0.00 177 ARG A C 4
ATOM 10710 O O . ARG A 1 177 ? 10.639 6.160 -1.855 1.00 0.00 177 ARG A O 4
ATOM 10731 N N . MET A 1 178 ? 9.990 8.150 -2.680 1.00 0.00 178 MET A N 4
ATOM 10732 C CA . MET A 1 178 ? 10.368 7.828 -4.051 1.00 0.00 178 MET A CA 4
ATOM 10733 C C . MET A 1 178 ? 9.595 6.614 -4.558 1.00 0.00 178 MET A C 4
ATOM 10734 O O . MET A 1 178 ? 10.098 5.935 -5.477 1.00 0.00 178 MET A O 4
ATOM 10749 N N . GLY A 1 1 ? 15.834 3.716 22.104 1.00 0.00 1 GLY A N 5
ATOM 10750 C CA . GLY A 1 1 ? 15.061 3.561 20.841 1.00 0.00 1 GLY A CA 5
ATOM 10751 C C . GLY A 1 1 ? 13.785 4.380 20.838 1.00 0.00 1 GLY A C 5
ATOM 10752 O O . GLY A 1 1 ? 12.993 4.311 21.777 1.00 0.00 1 GLY A O 5
ATOM 10758 N N . SER A 1 2 ? 13.587 5.158 19.779 1.00 0.00 2 SER A N 5
ATOM 10759 C CA . SER A 1 2 ? 12.399 5.995 19.656 1.00 0.00 2 SER A CA 5
ATOM 10760 C C . SER A 1 2 ? 11.609 5.638 18.402 1.00 0.00 2 SER A C 5
ATOM 10761 O O . SER A 1 2 ? 12.072 5.854 17.282 1.00 0.00 2 SER A O 5
ATOM 10769 N N . HIS A 1 3 ? 10.414 5.091 18.597 1.00 0.00 3 HIS A N 5
ATOM 10770 C CA . HIS A 1 3 ? 9.559 4.703 17.481 1.00 0.00 3 HIS A CA 5
ATOM 10771 C C . HIS A 1 3 ? 8.446 5.724 17.268 1.00 0.00 3 HIS A C 5
ATOM 10772 O O . HIS A 1 3 ? 7.630 5.963 18.158 1.00 0.00 3 HIS A O 5
ATOM 10786 N N . MET A 1 4 ? 8.418 6.324 16.082 1.00 0.00 4 MET A N 5
ATOM 10787 C CA . MET A 1 4 ? 7.404 7.319 15.752 1.00 0.00 4 MET A CA 5
ATOM 10788 C C . MET A 1 4 ? 6.179 6.660 15.128 1.00 0.00 4 MET A C 5
ATOM 10789 O O . MET A 1 4 ? 5.044 6.953 15.504 1.00 0.00 4 MET A O 5
ATOM 10803 N N . GLY A 1 5 ? 6.416 5.767 14.172 1.00 0.00 5 GLY A N 5
ATOM 10804 C CA . GLY A 1 5 ? 5.322 5.080 13.512 1.00 0.00 5 GLY A CA 5
ATOM 10805 C C . GLY A 1 5 ? 5.132 3.665 14.023 1.00 0.00 5 GLY A C 5
ATOM 10806 O O . GLY A 1 5 ? 4.778 3.460 15.184 1.00 0.00 5 GLY A O 5
ATOM 10810 N N . GLN A 1 6 ? 5.369 2.687 13.154 1.00 0.00 6 GLN A N 5
ATOM 10811 C CA . GLN A 1 6 ? 5.222 1.284 13.523 1.00 0.00 6 GLN A CA 5
ATOM 10812 C C . GLN A 1 6 ? 5.611 0.373 12.363 1.00 0.00 6 GLN A C 5
ATOM 10813 O O . GLN A 1 6 ? 5.505 0.756 11.198 1.00 0.00 6 GLN A O 5
ATOM 10827 N N . GLU A 1 7 ? 6.061 -0.834 12.690 1.00 0.00 7 GLU A N 5
ATOM 10828 C CA . GLU A 1 7 ? 6.466 -1.800 11.676 1.00 0.00 7 GLU A CA 5
ATOM 10829 C C . GLU A 1 7 ? 5.445 -2.927 11.559 1.00 0.00 7 GLU A C 5
ATOM 10830 O O . GLU A 1 7 ? 5.747 -4.086 11.844 1.00 0.00 7 GLU A O 5
ATOM 10842 N N . GLU A 1 8 ? 4.234 -2.580 11.137 1.00 0.00 8 GLU A N 5
ATOM 10843 C CA . GLU A 1 8 ? 3.168 -3.562 10.982 1.00 0.00 8 GLU A CA 5
ATOM 10844 C C . GLU A 1 8 ? 3.514 -4.567 9.888 1.00 0.00 8 GLU A C 5
ATOM 10845 O O . GLU A 1 8 ? 3.874 -5.710 10.172 1.00 0.00 8 GLU A O 5
ATOM 10857 N N . PHE A 1 9 ? 3.403 -4.133 8.635 1.00 0.00 9 PHE A N 5
ATOM 10858 C CA . PHE A 1 9 ? 3.705 -4.994 7.496 1.00 0.00 9 PHE A CA 5
ATOM 10859 C C . PHE A 1 9 ? 5.129 -5.540 7.582 1.00 0.00 9 PHE A C 5
ATOM 10860 O O . PHE A 1 9 ? 5.445 -6.568 6.986 1.00 0.00 9 PHE A O 5
ATOM 10877 N N . ALA A 1 10 ? 5.983 -4.844 8.330 1.00 0.00 10 ALA A N 5
ATOM 10878 C CA . ALA A 1 10 ? 7.372 -5.257 8.501 1.00 0.00 10 ALA A CA 5
ATOM 10879 C C . ALA A 1 10 ? 8.064 -5.461 7.157 1.00 0.00 10 ALA A C 5
ATOM 10880 O O . ALA A 1 10 ? 7.857 -6.472 6.486 1.00 0.00 10 ALA A O 5
ATOM 10887 N N . VAL A 1 11 ? 8.894 -4.497 6.775 1.00 0.00 11 VAL A N 5
ATOM 10888 C CA . VAL A 1 11 ? 9.624 -4.573 5.515 1.00 0.00 11 VAL A CA 5
ATOM 10889 C C . VAL A 1 11 ? 11.096 -4.877 5.754 1.00 0.00 11 VAL A C 5
ATOM 10890 O O . VAL A 1 11 ? 11.707 -4.346 6.682 1.00 0.00 11 VAL A O 5
ATOM 10903 N N . GLU A 1 12 ? 11.664 -5.728 4.908 1.00 0.00 12 GLU A N 5
ATOM 10904 C CA . GLU A 1 12 ? 13.067 -6.093 5.026 1.00 0.00 12 GLU A CA 5
ATOM 10905 C C . GLU A 1 12 ? 13.770 -5.949 3.682 1.00 0.00 12 GLU A C 5
ATOM 10906 O O . GLU A 1 12 ? 13.597 -6.777 2.789 1.00 0.00 12 GLU A O 5
ATOM 10918 N N . ILE A 1 13 ? 14.562 -4.892 3.546 1.00 0.00 13 ILE A N 5
ATOM 10919 C CA . ILE A 1 13 ? 15.288 -4.638 2.309 1.00 0.00 13 ILE A CA 5
ATOM 10920 C C . ILE A 1 13 ? 16.676 -5.266 2.349 1.00 0.00 13 ILE A C 5
ATOM 10921 O O . ILE A 1 13 ? 17.521 -4.877 3.155 1.00 0.00 13 ILE A O 5
ATOM 10937 N N . SER A 1 14 ? 16.908 -6.237 1.473 1.00 0.00 14 SER A N 5
ATOM 10938 C CA . SER A 1 14 ? 18.197 -6.915 1.407 1.00 0.00 14 SER A CA 5
ATOM 10939 C C . SER A 1 14 ? 18.769 -6.847 -0.005 1.00 0.00 14 SER A C 5
ATOM 10940 O O . SER A 1 14 ? 18.185 -7.379 -0.949 1.00 0.00 14 SER A O 5
ATOM 10948 N N . GLY A 1 15 ? 19.913 -6.183 -0.144 1.00 0.00 15 GLY A N 5
ATOM 10949 C CA . GLY A 1 15 ? 20.540 -6.053 -1.447 1.00 0.00 15 GLY A CA 5
ATOM 10950 C C . GLY A 1 15 ? 19.607 -5.446 -2.475 1.00 0.00 15 GLY A C 5
ATOM 10951 O O . GLY A 1 15 ? 19.187 -4.297 -2.341 1.00 0.00 15 GLY A O 5
ATOM 10955 N N . THR A 1 16 ? 19.274 -6.222 -3.500 1.00 0.00 16 THR A N 5
ATOM 10956 C CA . THR A 1 16 ? 18.376 -5.757 -4.549 1.00 0.00 16 THR A CA 5
ATOM 10957 C C . THR A 1 16 ? 16.991 -6.383 -4.395 1.00 0.00 16 THR A C 5
ATOM 10958 O O . THR A 1 16 ? 16.179 -6.349 -5.319 1.00 0.00 16 THR A O 5
ATOM 10969 N N . THR A 1 17 ? 16.727 -6.955 -3.221 1.00 0.00 17 THR A N 5
ATOM 10970 C CA . THR A 1 17 ? 15.442 -7.589 -2.951 1.00 0.00 17 THR A CA 5
ATOM 10971 C C . THR A 1 17 ? 14.928 -7.213 -1.564 1.00 0.00 17 THR A C 5
ATOM 10972 O O . THR A 1 17 ? 15.689 -7.179 -0.597 1.00 0.00 17 THR A O 5
ATOM 10983 N N . VAL A 1 18 ? 13.631 -6.939 -1.474 1.00 0.00 18 VAL A N 5
ATOM 10984 C CA . VAL A 1 18 ? 13.009 -6.573 -0.206 1.00 0.00 18 VAL A CA 5
ATOM 10985 C C . VAL A 1 18 ? 11.745 -7.401 0.027 1.00 0.00 18 VAL A C 5
ATOM 10986 O O . VAL A 1 18 ? 11.020 -7.719 -0.915 1.00 0.00 18 VAL A O 5
ATOM 10999 N N . THR A 1 19 ? 11.495 -7.764 1.284 1.00 0.00 19 THR A N 5
ATOM 11000 C CA . THR A 1 19 ? 10.327 -8.573 1.626 1.00 0.00 19 THR A CA 5
ATOM 11001 C C . THR A 1 19 ? 9.365 -7.829 2.552 1.00 0.00 19 THR A C 5
ATOM 11002 O O . THR A 1 19 ? 9.780 -7.004 3.367 1.00 0.00 19 THR A O 5
ATOM 11013 N N . ILE A 1 20 ? 8.076 -8.140 2.420 1.00 0.00 20 ILE A N 5
ATOM 11014 C CA . ILE A 1 20 ? 7.037 -7.522 3.242 1.00 0.00 20 ILE A CA 5
ATOM 11015 C C . ILE A 1 20 ? 6.084 -8.584 3.785 1.00 0.00 20 ILE A C 5
ATOM 11016 O O . ILE A 1 20 ? 5.545 -9.384 3.025 1.00 0.00 20 ILE A O 5
ATOM 11032 N N . THR A 1 21 ? 5.879 -8.594 5.100 1.00 0.00 21 THR A N 5
ATOM 11033 C CA . THR A 1 21 ? 4.991 -9.574 5.722 1.00 0.00 21 THR A CA 5
ATOM 11034 C C . THR A 1 21 ? 3.584 -9.010 5.913 1.00 0.00 21 THR A C 5
ATOM 11035 O O . THR A 1 21 ? 3.408 -7.806 6.099 1.00 0.00 21 THR A O 5
ATOM 11046 N N . CYS A 1 22 ? 2.585 -9.890 5.871 1.00 0.00 22 CYS A N 5
ATOM 11047 C CA . CYS A 1 22 ? 1.194 -9.477 6.045 1.00 0.00 22 CYS A CA 5
ATOM 11048 C C . CYS A 1 22 ? 0.801 -9.539 7.523 1.00 0.00 22 CYS A C 5
ATOM 11049 O O . CYS A 1 22 ? 0.737 -10.620 8.109 1.00 0.00 22 CYS A O 5
ATOM 11056 N N . PRO A 1 23 ? 0.539 -8.376 8.150 1.00 0.00 23 PRO A N 5
ATOM 11057 C CA . PRO A 1 23 ? 0.159 -8.307 9.569 1.00 0.00 23 PRO A CA 5
ATOM 11058 C C . PRO A 1 23 ? -1.113 -9.090 9.882 1.00 0.00 23 PRO A C 5
ATOM 11059 O O . PRO A 1 23 ? -1.397 -9.390 11.041 1.00 0.00 23 PRO A O 5
ATOM 11070 N N . SER A 1 24 ? -1.880 -9.413 8.845 1.00 0.00 24 SER A N 5
ATOM 11071 C CA . SER A 1 24 ? -3.125 -10.155 9.012 1.00 0.00 24 SER A CA 5
ATOM 11072 C C . SER A 1 24 ? -2.898 -11.458 9.778 1.00 0.00 24 SER A C 5
ATOM 11073 O O . SER A 1 24 ? -1.810 -11.705 10.298 1.00 0.00 24 SER A O 5
ATOM 11081 N N . SER A 1 25 ? -3.938 -12.287 9.846 1.00 0.00 25 SER A N 5
ATOM 11082 C CA . SER A 1 25 ? -3.866 -13.565 10.551 1.00 0.00 25 SER A CA 5
ATOM 11083 C C . SER A 1 25 ? -2.621 -14.356 10.157 1.00 0.00 25 SER A C 5
ATOM 11084 O O . SER A 1 25 ? -1.767 -14.643 10.996 1.00 0.00 25 SER A O 5
ATOM 11092 N N . GLY A 1 26 ? -2.524 -14.711 8.879 1.00 0.00 26 GLY A N 5
ATOM 11093 C CA . GLY A 1 26 ? -1.379 -15.469 8.409 1.00 0.00 26 GLY A CA 5
ATOM 11094 C C . GLY A 1 26 ? -1.711 -16.925 8.140 1.00 0.00 26 GLY A C 5
ATOM 11095 O O . GLY A 1 26 ? -1.308 -17.809 8.896 1.00 0.00 26 GLY A O 5
ATOM 11099 N N . ASP A 1 27 ? -2.446 -17.176 7.061 1.00 0.00 27 ASP A N 5
ATOM 11100 C CA . ASP A 1 27 ? -2.831 -18.536 6.694 1.00 0.00 27 ASP A CA 5
ATOM 11101 C C . ASP A 1 27 ? -2.937 -18.682 5.178 1.00 0.00 27 ASP A C 5
ATOM 11102 O O . ASP A 1 27 ? -2.434 -19.645 4.599 1.00 0.00 27 ASP A O 5
ATOM 11111 N N . ASP A 1 28 ? -3.592 -17.716 4.543 1.00 0.00 28 ASP A N 5
ATOM 11112 C CA . ASP A 1 28 ? -3.766 -17.724 3.096 1.00 0.00 28 ASP A CA 5
ATOM 11113 C C . ASP A 1 28 ? -3.886 -16.297 2.577 1.00 0.00 28 ASP A C 5
ATOM 11114 O O . ASP A 1 28 ? -4.860 -15.938 1.914 1.00 0.00 28 ASP A O 5
ATOM 11123 N N . ILE A 1 29 ? -2.889 -15.487 2.904 1.00 0.00 29 ILE A N 5
ATOM 11124 C CA . ILE A 1 29 ? -2.862 -14.089 2.501 1.00 0.00 29 ILE A CA 5
ATOM 11125 C C . ILE A 1 29 ? -2.962 -13.927 0.988 1.00 0.00 29 ILE A C 5
ATOM 11126 O O . ILE A 1 29 ? -2.465 -14.755 0.224 1.00 0.00 29 ILE A O 5
ATOM 11142 N N . LYS A 1 30 ? -3.619 -12.848 0.568 1.00 0.00 30 LYS A N 5
ATOM 11143 C CA . LYS A 1 30 ? -3.803 -12.556 -0.847 1.00 0.00 30 LYS A CA 5
ATOM 11144 C C . LYS A 1 30 ? -3.301 -11.154 -1.187 1.00 0.00 30 LYS A C 5
ATOM 11145 O O . LYS A 1 30 ? -3.692 -10.174 -0.552 1.00 0.00 30 LYS A O 5
ATOM 11164 N N . TRP A 1 31 ? -2.438 -11.066 -2.194 1.00 0.00 31 TRP A N 5
ATOM 11165 C CA . TRP A 1 31 ? -1.888 -9.784 -2.622 1.00 0.00 31 TRP A CA 5
ATOM 11166 C C . TRP A 1 31 ? -2.622 -9.274 -3.861 1.00 0.00 31 TRP A C 5
ATOM 11167 O O . TRP A 1 31 ? -3.551 -9.920 -4.345 1.00 0.00 31 TRP A O 5
ATOM 11188 N N . LYS A 1 32 ? -2.217 -8.111 -4.367 1.00 0.00 32 LYS A N 5
ATOM 11189 C CA . LYS A 1 32 ? -2.869 -7.534 -5.544 1.00 0.00 32 LYS A CA 5
ATOM 11190 C C . LYS A 1 32 ? -1.879 -6.788 -6.443 1.00 0.00 32 LYS A C 5
ATOM 11191 O O . LYS A 1 32 ? -1.649 -7.198 -7.581 1.00 0.00 32 LYS A O 5
ATOM 11210 N N . PRO A 1 33 ? -1.288 -5.675 -5.955 1.00 0.00 33 PRO A N 5
ATOM 11211 C CA . PRO A 1 33 ? -0.336 -4.866 -6.715 1.00 0.00 33 PRO A CA 5
ATOM 11212 C C . PRO A 1 33 ? 0.499 -5.686 -7.696 1.00 0.00 33 PRO A C 5
ATOM 11213 O O . PRO A 1 33 ? 0.668 -5.305 -8.854 1.00 0.00 33 PRO A O 5
ATOM 11224 N N . ASP A 1 34 ? 1.012 -6.814 -7.224 1.00 0.00 34 ASP A N 5
ATOM 11225 C CA . ASP A 1 34 ? 1.822 -7.694 -8.055 1.00 0.00 34 ASP A CA 5
ATOM 11226 C C . ASP A 1 34 ? 1.982 -9.056 -7.388 1.00 0.00 34 ASP A C 5
ATOM 11227 O O . ASP A 1 34 ? 2.902 -9.267 -6.597 1.00 0.00 34 ASP A O 5
ATOM 11236 N N . PRO A 1 35 ? 1.083 -10.002 -7.702 1.00 0.00 35 PRO A N 5
ATOM 11237 C CA . PRO A 1 35 ? 1.119 -11.351 -7.136 1.00 0.00 35 PRO A CA 5
ATOM 11238 C C . PRO A 1 35 ? 2.378 -12.095 -7.551 1.00 0.00 35 PRO A C 5
ATOM 11239 O O . PRO A 1 35 ? 2.831 -13.009 -6.861 1.00 0.00 35 PRO A O 5
ATOM 11250 N N . ALA A 1 36 ? 2.947 -11.686 -8.681 1.00 0.00 36 ALA A N 5
ATOM 11251 C CA . ALA A 1 36 ? 4.167 -12.303 -9.187 1.00 0.00 36 ALA A CA 5
ATOM 11252 C C . ALA A 1 36 ? 5.257 -12.290 -8.120 1.00 0.00 36 ALA A C 5
ATOM 11253 O O . ALA A 1 36 ? 6.126 -13.161 -8.090 1.00 0.00 36 ALA A O 5
ATOM 11260 N N . LEU A 1 37 ? 5.193 -11.296 -7.238 1.00 0.00 37 LEU A N 5
ATOM 11261 C CA . LEU A 1 37 ? 6.162 -11.163 -6.157 1.00 0.00 37 LEU A CA 5
ATOM 11262 C C . LEU A 1 37 ? 5.451 -11.159 -4.806 1.00 0.00 37 LEU A C 5
ATOM 11263 O O . LEU A 1 37 ? 5.747 -10.343 -3.934 1.00 0.00 37 LEU A O 5
ATOM 11279 N N . GLY A 1 38 ? 4.508 -12.082 -4.645 1.00 0.00 38 GLY A N 5
ATOM 11280 C CA . GLY A 1 38 ? 3.760 -12.180 -3.406 1.00 0.00 38 GLY A CA 5
ATOM 11281 C C . GLY A 1 38 ? 3.783 -13.580 -2.830 1.00 0.00 38 GLY A C 5
ATOM 11282 O O . GLY A 1 38 ? 3.187 -14.499 -3.390 1.00 0.00 38 GLY A O 5
ATOM 11286 N N . ASP A 1 39 ? 4.471 -13.741 -1.707 1.00 0.00 39 ASP A N 5
ATOM 11287 C CA . ASP A 1 39 ? 4.568 -15.042 -1.052 1.00 0.00 39 ASP A CA 5
ATOM 11288 C C . ASP A 1 39 ? 3.496 -15.184 0.024 1.00 0.00 39 ASP A C 5
ATOM 11289 O O . ASP A 1 39 ? 2.743 -14.248 0.288 1.00 0.00 39 ASP A O 5
ATOM 11298 N N . ASN A 1 40 ? 3.430 -16.356 0.648 1.00 0.00 40 ASN A N 5
ATOM 11299 C CA . ASN A 1 40 ? 2.446 -16.591 1.696 1.00 0.00 40 ASN A CA 5
ATOM 11300 C C . ASN A 1 40 ? 2.799 -15.792 2.940 1.00 0.00 40 ASN A C 5
ATOM 11301 O O . ASN A 1 40 ? 3.857 -15.984 3.538 1.00 0.00 40 ASN A O 5
ATOM 11312 N N . ASN A 1 41 ? 1.913 -14.881 3.308 1.00 0.00 41 ASN A N 5
ATOM 11313 C CA . ASN A 1 41 ? 2.130 -14.028 4.467 1.00 0.00 41 ASN A CA 5
ATOM 11314 C C . ASN A 1 41 ? 3.386 -13.191 4.269 1.00 0.00 41 ASN A C 5
ATOM 11315 O O . ASN A 1 41 ? 3.962 -12.679 5.229 1.00 0.00 41 ASN A O 5
ATOM 11326 N N . LYS A 1 42 ? 3.809 -13.064 3.013 1.00 0.00 42 LYS A N 5
ATOM 11327 C CA . LYS A 1 42 ? 5.000 -12.302 2.689 1.00 0.00 42 LYS A CA 5
ATOM 11328 C C . LYS A 1 42 ? 4.974 -11.826 1.239 1.00 0.00 42 LYS A C 5
ATOM 11329 O O . LYS A 1 42 ? 4.257 -12.376 0.408 1.00 0.00 42 LYS A O 5
ATOM 11348 N N . TYR A 1 43 ? 5.766 -10.803 0.946 1.00 0.00 43 TYR A N 5
ATOM 11349 C CA . TYR A 1 43 ? 5.845 -10.252 -0.402 1.00 0.00 43 TYR A CA 5
ATOM 11350 C C . TYR A 1 43 ? 7.301 -10.040 -0.798 1.00 0.00 43 TYR A C 5
ATOM 11351 O O . TYR A 1 43 ? 7.932 -9.069 -0.384 1.00 0.00 43 TYR A O 5
ATOM 11369 N N . ILE A 1 44 ? 7.828 -10.961 -1.592 1.00 0.00 44 ILE A N 5
ATOM 11370 C CA . ILE A 1 44 ? 9.214 -10.890 -2.035 1.00 0.00 44 ILE A CA 5
ATOM 11371 C C . ILE A 1 44 ? 9.375 -9.966 -3.238 1.00 0.00 44 ILE A C 5
ATOM 11372 O O . ILE A 1 44 ? 9.063 -10.344 -4.367 1.00 0.00 44 ILE A O 5
ATOM 11388 N N . ILE A 1 45 ? 9.873 -8.757 -2.992 1.00 0.00 45 ILE A N 5
ATOM 11389 C CA . ILE A 1 45 ? 10.081 -7.790 -4.064 1.00 0.00 45 ILE A CA 5
ATOM 11390 C C . ILE A 1 45 ? 11.449 -7.969 -4.707 1.00 0.00 45 ILE A C 5
ATOM 11391 O O . ILE A 1 45 ? 12.443 -8.208 -4.020 1.00 0.00 45 ILE A O 5
ATOM 11407 N N . GLN A 1 46 ? 11.494 -7.849 -6.028 1.00 0.00 46 GLN A N 5
ATOM 11408 C CA . GLN A 1 46 ? 12.737 -7.995 -6.764 1.00 0.00 46 GLN A CA 5
ATOM 11409 C C . GLN A 1 46 ? 12.780 -7.034 -7.945 1.00 0.00 46 GLN A C 5
ATOM 11410 O O . GLN A 1 46 ? 11.742 -6.681 -8.504 1.00 0.00 46 GLN A O 5
ATOM 11424 N N . ASN A 1 47 ? 13.986 -6.602 -8.310 1.00 0.00 47 ASN A N 5
ATOM 11425 C CA . ASN A 1 47 ? 14.168 -5.667 -9.418 1.00 0.00 47 ASN A CA 5
ATOM 11426 C C . ASN A 1 47 ? 13.156 -4.526 -9.337 1.00 0.00 47 ASN A C 5
ATOM 11427 O O . ASN A 1 47 ? 12.742 -3.972 -10.355 1.00 0.00 47 ASN A O 5
ATOM 11438 N N . HIS A 1 48 ? 12.761 -4.186 -8.112 1.00 0.00 48 HIS A N 5
ATOM 11439 C CA . HIS A 1 48 ? 11.796 -3.119 -7.883 1.00 0.00 48 HIS A CA 5
ATOM 11440 C C . HIS A 1 48 ? 12.295 -1.799 -8.458 1.00 0.00 48 HIS A C 5
ATOM 11441 O O . HIS A 1 48 ? 13.469 -1.664 -8.804 1.00 0.00 48 HIS A O 5
ATOM 11455 N N . ASP A 1 49 ? 11.394 -0.828 -8.558 1.00 0.00 49 ASP A N 5
ATOM 11456 C CA . ASP A 1 49 ? 11.741 0.484 -9.092 1.00 0.00 49 ASP A CA 5
ATOM 11457 C C . ASP A 1 49 ? 11.511 1.574 -8.051 1.00 0.00 49 ASP A C 5
ATOM 11458 O O . ASP A 1 49 ? 10.503 1.569 -7.344 1.00 0.00 49 ASP A O 5
ATOM 11467 N N . SER A 1 50 ? 12.451 2.510 -7.965 1.00 0.00 50 SER A N 5
ATOM 11468 C CA . SER A 1 50 ? 12.352 3.611 -7.014 1.00 0.00 50 SER A CA 5
ATOM 11469 C C . SER A 1 50 ? 11.043 4.370 -7.200 1.00 0.00 50 SER A C 5
ATOM 11470 O O . SER A 1 50 ? 10.948 5.265 -8.040 1.00 0.00 50 SER A O 5
ATOM 11478 N N . SER A 1 51 ? 10.033 4.006 -6.416 1.00 0.00 51 SER A N 5
ATOM 11479 C CA . SER A 1 51 ? 8.730 4.657 -6.509 1.00 0.00 51 SER A CA 5
ATOM 11480 C C . SER A 1 51 ? 7.760 4.115 -5.466 1.00 0.00 51 SER A C 5
ATOM 11481 O O . SER A 1 51 ? 8.084 3.186 -4.722 1.00 0.00 51 SER A O 5
ATOM 11489 N N . PRO A 1 52 ? 6.554 4.708 -5.396 1.00 0.00 52 PRO A N 5
ATOM 11490 C CA . PRO A 1 52 ? 5.521 4.316 -4.446 1.00 0.00 52 PRO A CA 5
ATOM 11491 C C . PRO A 1 52 ? 4.595 3.231 -4.980 1.00 0.00 52 PRO A C 5
ATOM 11492 O O . PRO A 1 52 ? 4.680 2.835 -6.142 1.00 0.00 52 PRO A O 5
ATOM 11503 N N . LEU A 1 53 ? 3.696 2.774 -4.115 1.00 0.00 53 LEU A N 5
ATOM 11504 C CA . LEU A 1 53 ? 2.723 1.752 -4.473 1.00 0.00 53 LEU A CA 5
ATOM 11505 C C . LEU A 1 53 ? 1.830 1.434 -3.285 1.00 0.00 53 LEU A C 5
ATOM 11506 O O . LEU A 1 53 ? 2.261 1.501 -2.134 1.00 0.00 53 LEU A O 5
ATOM 11522 N N . THR A 1 54 ? 0.591 1.068 -3.571 1.00 0.00 54 THR A N 5
ATOM 11523 C CA . THR A 1 54 ? -0.352 0.716 -2.526 1.00 0.00 54 THR A CA 5
ATOM 11524 C C . THR A 1 54 ? -0.399 -0.797 -2.372 1.00 0.00 54 THR A C 5
ATOM 11525 O O . THR A 1 54 ? -0.942 -1.499 -3.223 1.00 0.00 54 THR A O 5
ATOM 11536 N N . VAL A 1 55 ? 0.180 -1.295 -1.286 1.00 0.00 55 VAL A N 5
ATOM 11537 C CA . VAL A 1 55 ? 0.210 -2.727 -1.036 1.00 0.00 55 VAL A CA 5
ATOM 11538 C C . VAL A 1 55 ? -0.904 -3.129 -0.087 1.00 0.00 55 VAL A C 5
ATOM 11539 O O . VAL A 1 55 ? -1.109 -2.509 0.957 1.00 0.00 55 VAL A O 5
ATOM 11552 N N . SER A 1 56 ? -1.640 -4.157 -0.476 1.00 0.00 56 SER A N 5
ATOM 11553 C CA . SER A 1 56 ? -2.755 -4.631 0.317 1.00 0.00 56 SER A CA 5
ATOM 11554 C C . SER A 1 56 ? -2.779 -6.151 0.387 1.00 0.00 56 SER A C 5
ATOM 11555 O O . SER A 1 56 ? -2.739 -6.830 -0.639 1.00 0.00 56 SER A O 5
ATOM 11563 N N . CYS A 1 57 ? -2.861 -6.680 1.601 1.00 0.00 57 CYS A N 5
ATOM 11564 C CA . CYS A 1 57 ? -2.912 -8.120 1.798 1.00 0.00 57 CYS A CA 5
ATOM 11565 C C . CYS A 1 57 ? -4.178 -8.507 2.544 1.00 0.00 57 CYS A C 5
ATOM 11566 O O . CYS A 1 57 ? -4.757 -7.700 3.272 1.00 0.00 57 CYS A O 5
ATOM 11573 N N . THR A 1 58 ? -4.616 -9.739 2.335 1.00 0.00 58 THR A N 5
ATOM 11574 C CA . THR A 1 58 ? -5.836 -10.228 2.966 1.00 0.00 58 THR A CA 5
ATOM 11575 C C . THR A 1 58 ? -5.681 -11.660 3.462 1.00 0.00 58 THR A C 5
ATOM 11576 O O . THR A 1 58 ? -5.620 -12.598 2.667 1.00 0.00 58 THR A O 5
ATOM 11587 N N . ALA A 1 59 ? -5.643 -11.826 4.779 1.00 0.00 59 ALA A N 5
ATOM 11588 C CA . ALA A 1 59 ? -5.522 -13.149 5.374 1.00 0.00 59 ALA A CA 5
ATOM 11589 C C . ALA A 1 59 ? -6.841 -13.568 6.012 1.00 0.00 59 ALA A C 5
ATOM 11590 O O . ALA A 1 59 ? -7.181 -13.114 7.106 1.00 0.00 59 ALA A O 5
ATOM 11597 N N . GLY A 1 60 ? -7.586 -14.424 5.324 1.00 0.00 60 GLY A N 5
ATOM 11598 C CA . GLY A 1 60 ? -8.862 -14.871 5.847 1.00 0.00 60 GLY A CA 5
ATOM 11599 C C . GLY A 1 60 ? -9.854 -13.732 5.978 1.00 0.00 60 GLY A C 5
ATOM 11600 O O . GLY A 1 60 ? -10.440 -13.294 4.988 1.00 0.00 60 GLY A O 5
ATOM 11604 N N . ASP A 1 61 ? -10.040 -13.249 7.203 1.00 0.00 61 ASP A N 5
ATOM 11605 C CA . ASP A 1 61 ? -10.965 -12.151 7.459 1.00 0.00 61 ASP A CA 5
ATOM 11606 C C . ASP A 1 61 ? -10.219 -10.910 7.944 1.00 0.00 61 ASP A C 5
ATOM 11607 O O . ASP A 1 61 ? -10.757 -10.112 8.710 1.00 0.00 61 ASP A O 5
ATOM 11616 N N . GLN A 1 62 ? -8.976 -10.755 7.494 1.00 0.00 62 GLN A N 5
ATOM 11617 C CA . GLN A 1 62 ? -8.159 -9.611 7.885 1.00 0.00 62 GLN A CA 5
ATOM 11618 C C . GLN A 1 62 ? -7.872 -8.707 6.689 1.00 0.00 62 GLN A C 5
ATOM 11619 O O . GLN A 1 62 ? -7.765 -9.175 5.555 1.00 0.00 62 GLN A O 5
ATOM 11633 N N . GLU A 1 63 ? -7.749 -7.408 6.950 1.00 0.00 63 GLU A N 5
ATOM 11634 C CA . GLU A 1 63 ? -7.475 -6.436 5.896 1.00 0.00 63 GLU A CA 5
ATOM 11635 C C . GLU A 1 63 ? -6.358 -5.482 6.308 1.00 0.00 63 GLU A C 5
ATOM 11636 O O . GLU A 1 63 ? -6.540 -4.641 7.188 1.00 0.00 63 GLU A O 5
ATOM 11648 N N . HIS A 1 64 ? -5.202 -5.618 5.664 1.00 0.00 64 HIS A N 5
ATOM 11649 C CA . HIS A 1 64 ? -4.056 -4.766 5.963 1.00 0.00 64 HIS A CA 5
ATOM 11650 C C . HIS A 1 64 ? -3.535 -4.095 4.696 1.00 0.00 64 HIS A C 5
ATOM 11651 O O . HIS A 1 64 ? -3.509 -4.703 3.626 1.00 0.00 64 HIS A O 5
ATOM 11665 N N . THR A 1 65 ? -3.124 -2.837 4.822 1.00 0.00 65 THR A N 5
ATOM 11666 C CA . THR A 1 65 ? -2.608 -2.085 3.684 1.00 0.00 65 THR A CA 5
ATOM 11667 C C . THR A 1 65 ? -1.457 -1.173 4.097 1.00 0.00 65 THR A C 5
ATOM 11668 O O . THR A 1 65 ? -1.400 -0.702 5.233 1.00 0.00 65 THR A O 5
ATOM 11679 N N . MET A 1 66 ? -0.546 -0.926 3.162 1.00 0.00 66 MET A N 5
ATOM 11680 C CA . MET A 1 66 ? 0.603 -0.063 3.419 1.00 0.00 66 MET A CA 5
ATOM 11681 C C . MET A 1 66 ? 1.102 0.566 2.125 1.00 0.00 66 MET A C 5
ATOM 11682 O O . MET A 1 66 ? 0.875 0.035 1.039 1.00 0.00 66 MET A O 5
ATOM 11696 N N . TYR A 1 67 ? 1.788 1.698 2.244 1.00 0.00 67 TYR A N 5
ATOM 11697 C CA . TYR A 1 67 ? 2.319 2.379 1.073 1.00 0.00 67 TYR A CA 5
ATOM 11698 C C . TYR A 1 67 ? 3.812 2.128 0.930 1.00 0.00 67 TYR A C 5
ATOM 11699 O O . TYR A 1 67 ? 4.612 2.577 1.751 1.00 0.00 67 TYR A O 5
ATOM 11717 N N . LEU A 1 68 ? 4.177 1.402 -0.118 1.00 0.00 68 LEU A N 5
ATOM 11718 C CA . LEU A 1 68 ? 5.571 1.080 -0.376 1.00 0.00 68 LEU A CA 5
ATOM 11719 C C . LEU A 1 68 ? 6.186 2.063 -1.365 1.00 0.00 68 LEU A C 5
ATOM 11720 O O . LEU A 1 68 ? 5.957 1.970 -2.570 1.00 0.00 68 LEU A O 5
ATOM 11736 N N . ASN A 1 69 ? 6.979 2.997 -0.853 1.00 0.00 69 ASN A N 5
ATOM 11737 C CA . ASN A 1 69 ? 7.636 3.980 -1.705 1.00 0.00 69 ASN A CA 5
ATOM 11738 C C . ASN A 1 69 ? 9.117 4.060 -1.384 1.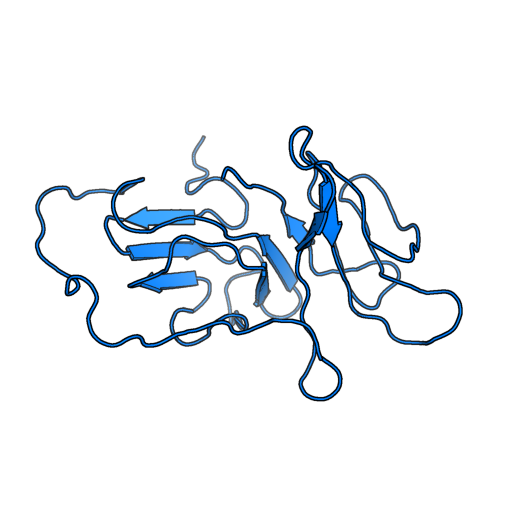00 0.00 69 ASN A C 5
ATOM 11739 O O . ASN A 1 69 ? 9.520 4.692 -0.407 1.00 0.00 69 ASN A O 5
ATOM 11750 N N . ALA A 1 70 ? 9.925 3.412 -2.211 1.00 0.00 70 ALA A N 5
ATOM 11751 C CA . ALA A 1 70 ? 11.365 3.409 -2.011 1.00 0.00 70 ALA A CA 5
ATOM 11752 C C . ALA A 1 70 ? 12.089 2.790 -3.202 1.00 0.00 70 ALA A C 5
ATOM 11753 O O . ALA A 1 70 ? 11.458 2.359 -4.169 1.00 0.00 70 ALA A O 5
ATOM 11760 N N . LYS A 1 71 ? 13.415 2.746 -3.121 1.00 0.00 71 LYS A N 5
ATOM 11761 C CA . LYS A 1 71 ? 14.231 2.173 -4.185 1.00 0.00 71 LYS A CA 5
ATOM 11762 C C . LYS A 1 71 ? 15.015 0.966 -3.673 1.00 0.00 71 LYS A C 5
ATOM 11763 O O . LYS A 1 71 ? 15.391 0.913 -2.502 1.00 0.00 71 LYS A O 5
ATOM 11782 N N . VAL A 1 72 ? 15.262 0.001 -4.554 1.00 0.00 72 VAL A N 5
ATOM 11783 C CA . VAL A 1 72 ? 16.007 -1.199 -4.181 1.00 0.00 72 VAL A CA 5
ATOM 11784 C C . VAL A 1 72 ? 17.471 -1.082 -4.590 1.00 0.00 72 VAL A C 5
ATOM 11785 O O . VAL A 1 72 ? 17.789 -0.531 -5.644 1.00 0.00 72 VAL A O 5
ATOM 11798 N N . GLY A 1 73 ? 18.358 -1.602 -3.749 1.00 0.00 73 GLY A N 5
ATOM 11799 C CA . GLY A 1 73 ? 19.779 -1.545 -4.039 1.00 0.00 73 GLY A CA 5
ATOM 11800 C C . GLY A 1 73 ? 20.599 -1.114 -2.838 1.00 0.00 73 GLY A C 5
ATOM 11801 O O . GLY A 1 73 ? 20.723 -1.857 -1.865 1.00 0.00 73 GLY A O 5
ATOM 11805 N N . SER A 1 74 ? 21.160 0.089 -2.907 1.00 0.00 74 SER A N 5
ATOM 11806 C CA . SER A 1 74 ? 21.972 0.618 -1.817 1.00 0.00 74 SER A CA 5
ATOM 11807 C C . SER A 1 74 ? 21.217 1.700 -1.052 1.00 0.00 74 SER A C 5
ATOM 11808 O O . SER A 1 74 ? 21.091 2.831 -1.520 1.00 0.00 74 SER A O 5
ATOM 11816 N N . ALA A 1 75 ? 20.716 1.345 0.127 1.00 0.00 75 ALA A N 5
ATOM 11817 C CA . ALA A 1 75 ? 19.973 2.285 0.957 1.00 0.00 75 ALA A CA 5
ATOM 11818 C C . ALA A 1 75 ? 19.563 1.645 2.278 1.00 0.00 75 ALA A C 5
ATOM 11819 O O . ALA A 1 75 ? 20.111 1.963 3.333 1.00 0.00 75 ALA A O 5
ATOM 11826 N N . ASP A 1 76 ? 18.591 0.743 2.209 1.00 0.00 76 ASP A N 5
ATOM 11827 C CA . ASP A 1 76 ? 18.097 0.055 3.393 1.00 0.00 76 ASP A CA 5
ATOM 11828 C C . ASP A 1 76 ? 18.920 -1.192 3.682 1.00 0.00 76 ASP A C 5
ATOM 11829 O O . ASP A 1 76 ? 19.129 -1.558 4.839 1.00 0.00 76 ASP A O 5
ATOM 11838 N N . ASP A 1 77 ? 19.376 -1.848 2.621 1.00 0.00 77 ASP A N 5
ATOM 11839 C CA . ASP A 1 77 ? 20.168 -3.065 2.754 1.00 0.00 77 ASP A CA 5
ATOM 11840 C C . ASP A 1 77 ? 21.282 -2.893 3.783 1.00 0.00 77 ASP A C 5
ATOM 11841 O O . ASP A 1 77 ? 21.990 -1.886 3.785 1.00 0.00 77 ASP A O 5
ATOM 11850 N N . ALA A 1 78 ? 21.431 -3.883 4.657 1.00 0.00 78 ALA A N 5
ATOM 11851 C CA . ALA A 1 78 ? 22.458 -3.843 5.691 1.00 0.00 78 ALA A CA 5
ATOM 11852 C C . ALA A 1 78 ? 23.740 -4.521 5.219 1.00 0.00 78 ALA A C 5
ATOM 11853 O O . ALA A 1 78 ? 23.890 -4.830 4.037 1.00 0.00 78 ALA A O 5
ATOM 11860 N N . LYS A 1 79 ? 24.661 -4.749 6.149 1.00 0.00 79 LYS A N 5
ATOM 11861 C CA . LYS A 1 79 ? 25.931 -5.390 5.827 1.00 0.00 79 LYS A CA 5
ATOM 11862 C C . LYS A 1 79 ? 25.706 -6.784 5.251 1.00 0.00 79 LYS A C 5
ATOM 11863 O O . LYS A 1 79 ? 25.594 -7.762 5.990 1.00 0.00 79 LYS A O 5
ATOM 11882 N N . LYS A 1 80 ? 25.642 -6.868 3.926 1.00 0.00 80 LYS A N 5
ATOM 11883 C CA . LYS A 1 80 ? 25.432 -8.143 3.250 1.00 0.00 80 LYS A CA 5
ATOM 11884 C C . LYS A 1 80 ? 26.253 -8.219 1.966 1.00 0.00 80 LYS A C 5
ATOM 11885 O O . LYS A 1 80 ? 25.761 -7.905 0.883 1.00 0.00 80 LYS A O 5
ATOM 11904 N N . ASP A 1 81 ? 27.507 -8.639 2.097 1.00 0.00 81 ASP A N 5
ATOM 11905 C CA . ASP A 1 81 ? 28.397 -8.757 0.947 1.00 0.00 81 ASP A CA 5
ATOM 11906 C C . ASP A 1 81 ? 27.896 -9.823 -0.022 1.00 0.00 81 ASP A C 5
ATOM 11907 O O . ASP A 1 81 ? 27.718 -9.561 -1.211 1.00 0.00 81 ASP A O 5
ATOM 11916 N N . ALA A 1 82 ? 27.672 -11.027 0.495 1.00 0.00 82 ALA A N 5
ATOM 11917 C CA . ALA A 1 82 ? 27.192 -12.133 -0.324 1.00 0.00 82 ALA A CA 5
ATOM 11918 C C . ALA A 1 82 ? 25.736 -11.927 -0.726 1.00 0.00 82 ALA A C 5
ATOM 11919 O O . ALA A 1 82 ? 24.845 -11.906 0.123 1.00 0.00 82 ALA A O 5
ATOM 11926 N N . ALA A 1 83 ? 25.501 -11.776 -2.025 1.00 0.00 83 ALA A N 5
ATOM 11927 C CA . ALA A 1 83 ? 24.153 -11.572 -2.539 1.00 0.00 83 ALA A CA 5
ATOM 11928 C C . ALA A 1 83 ? 23.956 -12.296 -3.867 1.00 0.00 83 ALA A C 5
ATOM 11929 O O . ALA A 1 83 ? 24.399 -11.824 -4.914 1.00 0.00 83 ALA A O 5
ATOM 11936 N N . LYS A 1 84 ? 23.289 -13.444 -3.816 1.00 0.00 84 LYS A N 5
ATOM 11937 C CA . LYS A 1 84 ? 23.034 -14.233 -5.016 1.00 0.00 84 LYS A CA 5
ATOM 11938 C C . LYS A 1 84 ? 21.587 -14.077 -5.472 1.00 0.00 84 LYS A C 5
ATOM 11939 O O . LYS A 1 84 ? 21.315 -13.480 -6.514 1.00 0.00 84 LYS A O 5
ATOM 11958 N N . LYS A 1 85 ? 20.662 -14.616 -4.685 1.00 0.00 85 LYS A N 5
ATOM 11959 C CA . LYS A 1 85 ? 19.242 -14.536 -5.008 1.00 0.00 85 LYS A CA 5
ATOM 11960 C C . LYS A 1 85 ? 18.949 -15.214 -6.343 1.00 0.00 85 LYS A C 5
ATOM 11961 O O . LYS A 1 85 ? 19.857 -15.463 -7.136 1.00 0.00 85 LYS A O 5
ATOM 11980 N N . ASP A 1 86 ? 17.676 -15.510 -6.584 1.00 0.00 86 ASP A N 5
ATOM 11981 C CA . ASP A 1 86 ? 17.264 -16.159 -7.822 1.00 0.00 86 ASP A CA 5
ATOM 11982 C C . ASP A 1 86 ? 17.246 -15.164 -8.978 1.00 0.00 86 ASP A C 5
ATOM 11983 O O . ASP A 1 86 ? 18.025 -15.282 -9.924 1.00 0.00 86 ASP A O 5
ATOM 11992 N N . ASP A 1 87 ? 16.352 -14.185 -8.895 1.00 0.00 87 ASP A N 5
ATOM 11993 C CA . ASP A 1 87 ? 16.232 -13.168 -9.934 1.00 0.00 87 ASP A CA 5
ATOM 11994 C C . ASP A 1 87 ? 15.875 -13.801 -11.275 1.00 0.00 87 ASP A C 5
ATOM 11995 O O . ASP A 1 87 ? 16.751 -14.246 -12.016 1.00 0.00 87 ASP A O 5
ATOM 12004 N N . ALA A 1 88 ? 14.582 -13.838 -11.581 1.00 0.00 88 ALA A N 5
ATOM 12005 C CA . ALA A 1 88 ? 14.108 -14.416 -12.833 1.00 0.00 88 ALA A CA 5
ATOM 12006 C C . ALA A 1 88 ? 13.518 -13.345 -13.744 1.00 0.00 88 ALA A C 5
ATOM 12007 O O . ALA A 1 88 ? 13.506 -12.163 -13.401 1.00 0.00 88 ALA A O 5
ATOM 12014 N N . LYS A 1 89 ? 13.029 -13.767 -14.905 1.00 0.00 89 LYS A N 5
ATOM 12015 C CA . LYS A 1 89 ? 12.437 -12.843 -15.866 1.00 0.00 89 LYS A CA 5
ATOM 12016 C C . LYS A 1 89 ? 11.023 -12.453 -15.445 1.00 0.00 89 LYS A C 5
ATOM 12017 O O . LYS A 1 89 ? 10.392 -13.139 -14.641 1.00 0.00 89 LYS A O 5
ATOM 12036 N N . LYS A 1 90 ? 10.532 -11.347 -15.995 1.00 0.00 90 LYS A N 5
ATOM 12037 C CA . LYS A 1 90 ? 9.193 -10.865 -15.677 1.00 0.00 90 LYS A CA 5
ATOM 12038 C C . LYS A 1 90 ? 8.583 -10.131 -16.867 1.00 0.00 90 LYS A C 5
ATOM 12039 O O . LYS A 1 90 ? 9.297 -9.554 -17.686 1.00 0.00 90 LYS A O 5
ATOM 12058 N N . ASP A 1 91 ? 7.257 -10.158 -16.955 1.00 0.00 91 ASP A N 5
ATOM 12059 C CA . ASP A 1 91 ? 6.550 -9.495 -18.044 1.00 0.00 91 ASP A CA 5
ATOM 12060 C C . ASP A 1 91 ? 6.166 -8.071 -17.657 1.00 0.00 91 ASP A C 5
ATOM 12061 O O . ASP A 1 91 ? 6.147 -7.722 -16.476 1.00 0.00 91 ASP A O 5
ATOM 12070 N N . ASP A 1 92 ? 5.861 -7.252 -18.658 1.00 0.00 92 ASP A N 5
ATOM 12071 C CA . ASP A 1 92 ? 5.477 -5.865 -18.423 1.00 0.00 92 ASP A CA 5
ATOM 12072 C C . ASP A 1 92 ? 4.139 -5.551 -19.085 1.00 0.00 92 ASP A C 5
ATOM 12073 O O . ASP A 1 92 ? 3.269 -4.923 -18.482 1.00 0.00 92 ASP A O 5
ATOM 12082 N N . ALA A 1 93 ? 3.982 -5.992 -20.329 1.00 0.00 93 ALA A N 5
ATOM 12083 C CA . ALA A 1 93 ? 2.751 -5.758 -21.073 1.00 0.00 93 ALA A CA 5
ATOM 12084 C C . ALA A 1 93 ? 1.607 -6.602 -20.521 1.00 0.00 93 ALA A C 5
ATOM 12085 O O . ALA A 1 93 ? 1.538 -7.807 -20.764 1.00 0.00 93 ALA A O 5
ATOM 12092 N N . LYS A 1 94 ? 0.711 -5.962 -19.776 1.00 0.00 94 LYS A N 5
ATOM 12093 C CA . LYS A 1 94 ? -0.430 -6.654 -19.190 1.00 0.00 94 LYS A CA 5
ATOM 12094 C C . LYS A 1 94 ? -1.644 -6.579 -20.110 1.00 0.00 94 LYS A C 5
ATOM 12095 O O . LYS A 1 94 ? -1.635 -5.858 -21.108 1.00 0.00 94 LYS A O 5
ATOM 12114 N N . LYS A 1 95 ? -2.688 -7.327 -19.767 1.00 0.00 95 LYS A N 5
ATOM 12115 C CA . LYS A 1 95 ? -3.910 -7.345 -20.562 1.00 0.00 95 LYS A CA 5
ATOM 12116 C C . LYS A 1 95 ? -5.123 -7.007 -19.702 1.00 0.00 95 LYS A C 5
ATOM 12117 O O . LYS A 1 95 ? -5.829 -7.897 -19.228 1.00 0.00 95 LYS A O 5
ATOM 12136 N N . ASP A 1 96 ? -5.359 -5.714 -19.504 1.00 0.00 96 ASP A N 5
ATOM 12137 C CA . ASP A 1 96 ? -6.487 -5.258 -18.700 1.00 0.00 96 ASP A CA 5
ATOM 12138 C C . ASP A 1 96 ? -6.382 -5.780 -17.271 1.00 0.00 96 ASP A C 5
ATOM 12139 O O . ASP A 1 96 ? -5.696 -6.768 -17.009 1.00 0.00 96 ASP A O 5
ATOM 12148 N N . GLY A 1 97 ? -7.067 -5.111 -16.349 1.00 0.00 97 GLY A N 5
ATOM 12149 C CA . GLY A 1 97 ? -7.038 -5.523 -14.958 1.00 0.00 97 GLY A CA 5
ATOM 12150 C C . GLY A 1 97 ? -7.780 -4.561 -14.052 1.00 0.00 97 GLY A C 5
ATOM 12151 O O . GLY A 1 97 ? -9.003 -4.630 -13.931 1.00 0.00 97 GLY A O 5
ATOM 12155 N N . SER A 1 98 ? -7.039 -3.662 -13.412 1.00 0.00 98 SER A N 5
ATOM 12156 C CA . SER A 1 98 ? -7.634 -2.682 -12.511 1.00 0.00 98 SER A CA 5
ATOM 12157 C C . SER A 1 98 ? -8.026 -1.416 -13.266 1.00 0.00 98 SER A C 5
ATOM 12158 O O . SER A 1 98 ? -7.166 -0.641 -13.686 1.00 0.00 98 SER A O 5
ATOM 12166 N N . VAL A 1 99 ? -9.328 -1.212 -13.433 1.00 0.00 99 VAL A N 5
ATOM 12167 C CA . VAL A 1 99 ? -9.834 -0.039 -14.136 1.00 0.00 99 VAL A CA 5
ATOM 12168 C C . VAL A 1 99 ? -10.907 0.671 -13.315 1.00 0.00 99 VAL A C 5
ATOM 12169 O O . VAL A 1 99 ? -11.939 1.084 -13.844 1.00 0.00 99 VAL A O 5
ATOM 12182 N N . ALA A 1 100 ? -10.656 0.808 -12.017 1.00 0.00 100 ALA A N 5
ATOM 12183 C CA . ALA A 1 100 ? -11.600 1.466 -11.122 1.00 0.00 100 ALA A CA 5
ATOM 12184 C C . ALA A 1 100 ? -12.923 0.709 -11.073 1.00 0.00 100 ALA A C 5
ATOM 12185 O O . ALA A 1 100 ? -13.022 -0.419 -11.557 1.00 0.00 100 ALA A O 5
ATOM 12192 N N . LYS A 1 101 ? -13.938 1.334 -10.482 1.00 0.00 101 LYS A N 5
ATOM 12193 C CA . LYS A 1 101 ? -15.257 0.719 -10.365 1.00 0.00 101 LYS A CA 5
ATOM 12194 C C . LYS A 1 101 ? -15.230 -0.413 -9.344 1.00 0.00 101 LYS A C 5
ATOM 12195 O O . LYS A 1 101 ? -15.941 -1.408 -9.483 1.00 0.00 101 LYS A O 5
ATOM 12214 N N . LEU A 1 102 ? -14.400 -0.249 -8.320 1.00 0.00 102 LEU A N 5
ATOM 12215 C CA . LEU A 1 102 ? -14.269 -1.251 -7.270 1.00 0.00 102 LEU A CA 5
ATOM 12216 C C . LEU A 1 102 ? -15.532 -1.317 -6.418 1.00 0.00 102 LEU A C 5
ATOM 12217 O O . LEU A 1 102 ? -16.474 -0.552 -6.625 1.00 0.00 102 LEU A O 5
ATOM 12233 N N . GLY A 1 103 ? -15.545 -2.236 -5.458 1.00 0.00 103 GLY A N 5
ATOM 12234 C CA . GLY A 1 103 ? -16.697 -2.386 -4.589 1.00 0.00 103 GLY A CA 5
ATOM 12235 C C . GLY A 1 103 ? -17.786 -3.236 -5.212 1.00 0.00 103 GLY A C 5
ATOM 12236 O O . GLY A 1 103 ? -18.967 -3.061 -4.913 1.00 0.00 103 GLY A O 5
ATOM 12240 N N . VAL A 1 104 ? -17.388 -4.160 -6.081 1.00 0.00 104 VAL A N 5
ATOM 12241 C CA . VAL A 1 104 ? -18.339 -5.040 -6.749 1.00 0.00 104 VAL A CA 5
ATOM 12242 C C . VAL A 1 104 ? -17.851 -6.486 -6.740 1.00 0.00 104 VAL A C 5
ATOM 12243 O O . VAL A 1 104 ? -18.613 -7.407 -6.447 1.00 0.00 104 VAL A O 5
ATOM 12256 N N . HIS A 1 105 ? -16.576 -6.679 -7.064 1.00 0.00 105 HIS A N 5
ATOM 12257 C CA . HIS A 1 105 ? -15.987 -8.013 -7.093 1.00 0.00 105 HIS A CA 5
ATOM 12258 C C . HIS A 1 105 ? -14.542 -7.981 -6.607 1.00 0.00 105 HIS A C 5
ATOM 12259 O O . HIS A 1 105 ? -13.695 -8.726 -7.100 1.00 0.00 105 HIS A O 5
ATOM 12273 N N . GLY A 1 106 ? -14.267 -7.113 -5.639 1.00 0.00 106 GLY A N 5
ATOM 12274 C CA . GLY A 1 106 ? -12.923 -7.001 -5.104 1.00 0.00 106 GLY A CA 5
ATOM 12275 C C . GLY A 1 106 ? -12.729 -5.743 -4.279 1.00 0.00 106 GLY A C 5
ATOM 12276 O O . GLY A 1 106 ? -13.699 -5.081 -3.909 1.00 0.00 106 GLY A O 5
ATOM 12280 N N . LEU A 1 107 ? -11.475 -5.415 -3.990 1.00 0.00 107 LEU A N 5
ATOM 12281 C CA . LEU A 1 107 ? -11.157 -4.228 -3.204 1.00 0.00 107 LEU A CA 5
ATOM 12282 C C . LEU A 1 107 ? -9.751 -3.728 -3.519 1.00 0.00 107 LEU A C 5
ATOM 12283 O O . LEU A 1 107 ? -8.788 -4.495 -3.493 1.00 0.00 107 LEU A O 5
ATOM 12299 N N . SER A 1 108 ? -9.640 -2.438 -3.818 1.00 0.00 108 SER A N 5
ATOM 12300 C CA . SER A 1 108 ? -8.351 -1.837 -4.139 1.00 0.00 108 SER A CA 5
ATOM 12301 C C . SER A 1 108 ? -8.348 -0.347 -3.821 1.00 0.00 108 SER A C 5
ATOM 12302 O O . SER A 1 108 ? -9.397 0.294 -3.776 1.00 0.00 108 SER A O 5
ATOM 12310 N N . MET A 1 109 ? -7.157 0.193 -3.596 1.00 0.00 109 MET A N 5
ATOM 12311 C CA . MET A 1 109 ? -7.001 1.603 -3.275 1.00 0.00 109 MET A CA 5
ATOM 12312 C C . MET A 1 109 ? -5.636 2.105 -3.732 1.00 0.00 109 MET A C 5
ATOM 12313 O O . MET A 1 109 ? -4.686 1.332 -3.851 1.00 0.00 109 MET A O 5
ATOM 12327 N N . SER A 1 110 ? -5.546 3.403 -3.974 1.00 0.00 110 SER A N 5
ATOM 12328 C CA . SER A 1 110 ? -4.297 4.011 -4.402 1.00 0.00 110 SER A CA 5
ATOM 12329 C C . SER A 1 110 ? -4.255 5.480 -3.995 1.00 0.00 110 SER A C 5
ATOM 12330 O O . SER A 1 110 ? -5.232 6.012 -3.467 1.00 0.00 110 SER A O 5
ATOM 12338 N N . VAL A 1 111 ? -3.126 6.134 -4.242 1.00 0.00 111 VAL A N 5
ATOM 12339 C CA . VAL A 1 111 ? -2.979 7.542 -3.896 1.00 0.00 111 VAL A CA 5
ATOM 12340 C C . VAL A 1 111 ? -2.546 8.367 -5.105 1.00 0.00 111 VAL A C 5
ATOM 12341 O O . VAL A 1 111 ? -1.846 7.875 -5.991 1.00 0.00 111 VAL A O 5
ATOM 12354 N N . LYS A 1 112 ? -2.975 9.622 -5.132 1.00 0.00 112 LYS A N 5
ATOM 12355 C CA . LYS A 1 112 ? -2.647 10.525 -6.227 1.00 0.00 112 LYS A CA 5
ATOM 12356 C C . LYS A 1 112 ? -1.514 11.470 -5.840 1.00 0.00 112 LYS A C 5
ATOM 12357 O O . LYS A 1 112 ? -1.272 11.715 -4.658 1.00 0.00 112 LYS A O 5
ATOM 12376 N N . GLU A 1 113 ? -0.831 12.009 -6.845 1.00 0.00 113 GLU A N 5
ATOM 12377 C CA . GLU A 1 113 ? 0.267 12.940 -6.614 1.00 0.00 113 GLU A CA 5
ATOM 12378 C C . GLU A 1 113 ? 0.031 14.237 -7.374 1.00 0.00 113 GLU A C 5
ATOM 12379 O O . GLU A 1 113 ? 0.161 14.293 -8.596 1.00 0.00 113 GLU A O 5
ATOM 12391 N N . VAL A 1 114 ? -0.333 15.271 -6.632 1.00 0.00 114 VAL A N 5
ATOM 12392 C CA . VAL A 1 114 ? -0.613 16.578 -7.208 1.00 0.00 114 VAL A CA 5
ATOM 12393 C C . VAL A 1 114 ? 0.444 17.595 -6.792 1.00 0.00 114 VAL A C 5
ATOM 12394 O O . VAL A 1 114 ? 1.407 17.255 -6.110 1.00 0.00 114 VAL A O 5
ATOM 12407 N N . SER A 1 115 ? 0.253 18.837 -7.230 1.00 0.00 115 SER A N 5
ATOM 12408 C CA . SER A 1 115 ? 1.165 19.945 -6.945 1.00 0.00 115 SER A CA 5
ATOM 12409 C C . SER A 1 115 ? 1.871 19.816 -5.593 1.00 0.00 115 SER A C 5
ATOM 12410 O O . SER A 1 115 ? 1.425 20.374 -4.591 1.00 0.00 115 SER A O 5
ATOM 12418 N N . GLY A 1 116 ? 2.985 19.093 -5.584 1.00 0.00 116 GLY A N 5
ATOM 12419 C CA . GLY A 1 116 ? 3.753 18.919 -4.362 1.00 0.00 116 GLY A CA 5
ATOM 12420 C C . GLY A 1 116 ? 2.930 18.321 -3.245 1.00 0.00 116 GLY A C 5
ATOM 12421 O O . GLY A 1 116 ? 3.214 18.538 -2.068 1.00 0.00 116 GLY A O 5
ATOM 12425 N N . LYS A 1 117 ? 1.891 17.587 -3.615 1.00 0.00 117 LYS A N 5
ATOM 12426 C CA . LYS A 1 117 ? 1.006 16.978 -2.639 1.00 0.00 117 LYS A CA 5
ATOM 12427 C C . LYS A 1 117 ? 0.742 15.514 -2.961 1.00 0.00 117 LYS A C 5
ATOM 12428 O O . LYS A 1 117 ? 1.068 15.032 -4.046 1.00 0.00 117 LYS A O 5
ATOM 12447 N N . VAL A 1 118 ? 0.133 14.820 -2.009 1.00 0.00 118 VAL A N 5
ATOM 12448 C CA . VAL A 1 118 ? -0.203 13.416 -2.175 1.00 0.00 118 VAL A CA 5
ATOM 12449 C C . VAL A 1 118 ? -1.594 13.138 -1.617 1.00 0.00 118 VAL A C 5
ATOM 12450 O O . VAL A 1 118 ? -1.812 13.186 -0.406 1.00 0.00 118 VAL A O 5
ATOM 12463 N N . PHE A 1 119 ? -2.535 12.862 -2.509 1.00 0.00 119 PHE A N 5
ATOM 12464 C CA . PHE A 1 119 ? -3.910 12.592 -2.113 1.00 0.00 119 PHE A CA 5
ATOM 12465 C C . PHE A 1 119 ? -4.213 11.105 -2.198 1.00 0.00 119 PHE A C 5
ATOM 12466 O O . PHE A 1 119 ? -3.421 10.334 -2.735 1.00 0.00 119 PHE A O 5
ATOM 12483 N N . LEU A 1 120 ? -5.353 10.702 -1.651 1.00 0.00 120 LEU A N 5
ATOM 12484 C CA . LEU A 1 120 ? -5.738 9.299 -1.655 1.00 0.00 120 LEU A CA 5
ATOM 12485 C C . LEU A 1 120 ? -7.111 9.094 -2.293 1.00 0.00 120 LEU A C 5
ATOM 12486 O O . LEU A 1 120 ? -7.877 10.043 -2.479 1.00 0.00 120 LEU A O 5
ATOM 12502 N N . GLN A 1 121 ? -7.408 7.838 -2.618 1.00 0.00 121 GLN A N 5
ATOM 12503 C CA . GLN A 1 121 ? -8.682 7.475 -3.228 1.00 0.00 121 GLN A CA 5
ATOM 12504 C C . GLN A 1 121 ? -9.218 6.190 -2.605 1.00 0.00 121 GLN A C 5
ATOM 12505 O O . GLN A 1 121 ? -8.533 5.167 -2.586 1.00 0.00 121 GLN A O 5
ATOM 12519 N N . CYS A 1 122 ? -10.438 6.252 -2.084 1.00 0.00 122 CYS A N 5
ATOM 12520 C CA . CYS A 1 122 ? -11.056 5.094 -1.446 1.00 0.00 122 CYS A CA 5
ATOM 12521 C C . CYS A 1 122 ? -12.148 4.493 -2.327 1.00 0.00 122 CYS A C 5
ATOM 12522 O O . CYS A 1 122 ? -12.356 4.925 -3.461 1.00 0.00 122 CYS A O 5
ATOM 12529 N N . GLN A 1 123 ? -12.838 3.487 -1.796 1.00 0.00 123 GLN A N 5
ATOM 12530 C CA . GLN A 1 123 ? -13.904 2.815 -2.522 1.00 0.00 123 GLN A CA 5
ATOM 12531 C C . GLN A 1 123 ? -15.268 3.360 -2.108 1.00 0.00 123 GLN A C 5
ATOM 12532 O O . GLN A 1 123 ? -15.582 3.439 -0.920 1.00 0.00 123 GLN A O 5
ATOM 12546 N N . GLU A 1 124 ? -16.072 3.740 -3.095 1.00 0.00 124 GLU A N 5
ATOM 12547 C CA . GLU A 1 124 ? -17.400 4.281 -2.832 1.00 0.00 124 GLU A CA 5
ATOM 12548 C C . GLU A 1 124 ? -18.471 3.213 -3.028 1.00 0.00 124 GLU A C 5
ATOM 12549 O O . GLU A 1 124 ? -19.515 3.239 -2.376 1.00 0.00 124 GLU A O 5
ATOM 12561 N N . SER A 1 125 ? -18.206 2.274 -3.932 1.00 0.00 125 SER A N 5
ATOM 12562 C CA . SER A 1 125 ? -19.148 1.197 -4.214 1.00 0.00 125 SER A CA 5
ATOM 12563 C C . SER A 1 125 ? -20.468 1.753 -4.738 1.00 0.00 125 SER A C 5
ATOM 12564 O O . SER A 1 125 ? -20.792 2.920 -4.518 1.00 0.00 125 SER A O 5
ATOM 12572 N N . LYS A 1 126 ? -21.226 0.910 -5.431 1.00 0.00 126 LYS A N 5
ATOM 12573 C CA . LYS A 1 126 ? -22.511 1.318 -5.986 1.00 0.00 126 LYS A CA 5
ATOM 12574 C C . LYS A 1 126 ? -22.336 2.451 -6.992 1.00 0.00 126 LYS A C 5
ATOM 12575 O O . LYS A 1 126 ? -21.327 3.157 -6.976 1.00 0.00 126 LYS A O 5
ATOM 12594 N N . ASP A 1 127 ? -23.323 2.618 -7.865 1.00 0.00 127 ASP A N 5
ATOM 12595 C CA . ASP A 1 127 ? -23.277 3.666 -8.879 1.00 0.00 127 ASP A CA 5
ATOM 12596 C C . ASP A 1 127 ? -23.385 5.046 -8.239 1.00 0.00 127 ASP A C 5
ATOM 12597 O O . ASP A 1 127 ? -22.822 6.019 -8.741 1.00 0.00 127 ASP A O 5
ATOM 12606 N N . LEU A 1 128 ? -24.111 5.124 -7.129 1.00 0.00 128 LEU A N 5
ATOM 12607 C CA . LEU A 1 128 ? -24.292 6.386 -6.421 1.00 0.00 128 LEU A CA 5
ATOM 12608 C C . LEU A 1 128 ? -22.994 6.824 -5.749 1.00 0.00 128 LEU A C 5
ATOM 12609 O O . LEU A 1 128 ? -22.216 5.994 -5.278 1.00 0.00 128 LEU A O 5
ATOM 12625 N N . ASN A 1 129 ? -22.768 8.133 -5.707 1.00 0.00 129 ASN A N 5
ATOM 12626 C CA . ASN A 1 129 ? -21.565 8.681 -5.093 1.00 0.00 129 ASN A CA 5
ATOM 12627 C C . ASN A 1 129 ? -21.733 8.802 -3.581 1.00 0.00 129 ASN A C 5
ATOM 12628 O O . ASN A 1 129 ? -22.815 9.121 -3.091 1.00 0.00 129 ASN A O 5
ATOM 12639 N N . THR A 1 130 ? -20.654 8.545 -2.849 1.00 0.00 130 THR A N 5
ATOM 12640 C CA . THR A 1 130 ? -20.682 8.625 -1.393 1.00 0.00 130 THR A CA 5
ATOM 12641 C C . THR A 1 130 ? -19.373 9.192 -0.853 1.00 0.00 130 THR A C 5
ATOM 12642 O O . THR A 1 130 ? -18.953 8.862 0.257 1.00 0.00 130 THR A O 5
ATOM 12653 N N . ASN A 1 131 ? -18.732 10.046 -1.644 1.00 0.00 131 ASN A N 5
ATOM 12654 C CA . ASN A 1 131 ? -17.470 10.659 -1.244 1.00 0.00 131 ASN A CA 5
ATOM 12655 C C . ASN A 1 131 ? -16.413 9.597 -0.960 1.00 0.00 131 ASN A C 5
ATOM 12656 O O . ASN A 1 131 ? -16.658 8.402 -1.130 1.00 0.00 131 ASN A O 5
ATOM 12667 N N . TYR A 1 132 ? -15.237 10.040 -0.528 1.00 0.00 132 TYR A N 5
ATOM 12668 C CA . TYR A 1 132 ? -14.142 9.127 -0.220 1.00 0.00 132 TYR A CA 5
ATOM 12669 C C . TYR A 1 132 ? -14.119 8.792 1.268 1.00 0.00 132 TYR A C 5
ATOM 12670 O O . TYR A 1 132 ? -14.197 9.681 2.115 1.00 0.00 132 TYR A O 5
ATOM 12688 N N . LEU A 1 133 ? -14.016 7.504 1.579 1.00 0.00 133 LEU A N 5
ATOM 12689 C CA . LEU A 1 133 ? -13.987 7.054 2.966 1.00 0.00 133 LEU A CA 5
ATOM 12690 C C . LEU A 1 133 ? -12.564 7.047 3.517 1.00 0.00 133 LEU A C 5
ATOM 12691 O O . LEU A 1 133 ? -11.670 6.423 2.949 1.00 0.00 133 LEU A O 5
ATOM 12707 N N . TRP A 1 134 ? -12.363 7.743 4.631 1.00 0.00 134 TRP A N 5
ATOM 12708 C CA . TRP A 1 134 ? -11.051 7.812 5.266 1.00 0.00 134 TRP A CA 5
ATOM 12709 C C . TRP A 1 134 ? -11.191 7.835 6.785 1.00 0.00 134 TRP A C 5
ATOM 12710 O O . TRP A 1 134 ? -11.783 8.755 7.348 1.00 0.00 134 TRP A O 5
ATOM 12731 N N . LYS A 1 135 ? -10.631 6.828 7.442 1.00 0.00 135 LYS A N 5
ATOM 12732 C CA . LYS A 1 135 ? -10.684 6.749 8.895 1.00 0.00 135 LYS A CA 5
ATOM 12733 C C . LYS A 1 135 ? -9.282 6.550 9.459 1.00 0.00 135 LYS A C 5
ATOM 12734 O O . LYS A 1 135 ? -8.632 5.540 9.193 1.00 0.00 135 LYS A O 5
ATOM 12753 N N . LYS A 1 136 ? -8.816 7.529 10.229 1.00 0.00 136 LYS A N 5
ATOM 12754 C CA . LYS A 1 136 ? -7.482 7.474 10.818 1.00 0.00 136 LYS A CA 5
ATOM 12755 C C . LYS A 1 136 ? -7.522 6.848 12.209 1.00 0.00 136 LYS A C 5
ATOM 12756 O O . LYS A 1 136 ? -8.469 7.056 12.967 1.00 0.00 136 LYS A O 5
ATOM 12775 N N . GLY A 1 137 ? -6.483 6.087 12.541 1.00 0.00 137 GLY A N 5
ATOM 12776 C CA . GLY A 1 137 ? -6.413 5.443 13.842 1.00 0.00 137 GLY A CA 5
ATOM 12777 C C . GLY A 1 137 ? -6.742 6.377 14.996 1.00 0.00 137 GLY A C 5
ATOM 12778 O O . GLY A 1 137 ? -7.142 5.925 16.069 1.00 0.00 137 GLY A O 5
ATOM 12782 N N . LYS A 1 138 ? -6.571 7.680 14.783 1.00 0.00 138 LYS A N 5
ATOM 12783 C CA . LYS A 1 138 ? -6.851 8.665 15.822 1.00 0.00 138 LYS A CA 5
ATOM 12784 C C . LYS A 1 138 ? -8.101 9.478 15.493 1.00 0.00 138 LYS A C 5
ATOM 12785 O O . LYS A 1 138 ? -8.768 9.995 16.390 1.00 0.00 138 LYS A O 5
ATOM 12804 N N . GLU A 1 139 ? -8.413 9.590 14.206 1.00 0.00 139 GLU A N 5
ATOM 12805 C CA . GLU A 1 139 ? -9.581 10.341 13.766 1.00 0.00 139 GLU A CA 5
ATOM 12806 C C . GLU A 1 139 ? -10.598 9.410 13.117 1.00 0.00 139 GLU A C 5
ATOM 12807 O O . GLU A 1 139 ? -10.242 8.571 12.290 1.00 0.00 139 GLU A O 5
ATOM 12819 N N . GLU A 1 140 ? -11.864 9.561 13.490 1.00 0.00 140 GLU A N 5
ATOM 12820 C CA . GLU A 1 140 ? -12.910 8.723 12.929 1.00 0.00 140 GLU A CA 5
ATOM 12821 C C . GLU A 1 140 ? -13.033 8.956 11.422 1.00 0.00 140 GLU A C 5
ATOM 12822 O O . GLU A 1 140 ? -12.089 8.689 10.684 1.00 0.00 140 GLU A O 5
ATOM 12834 N N . LEU A 1 141 ? -14.185 9.436 10.949 1.00 0.00 141 LEU A N 5
ATOM 12835 C CA . LEU A 1 141 ? -14.367 9.653 9.523 1.00 0.00 141 LEU A CA 5
ATOM 12836 C C . LEU A 1 141 ? -14.458 11.132 9.164 1.00 0.00 141 LEU A C 5
ATOM 12837 O O . LEU A 1 141 ? -14.343 12.011 10.018 1.00 0.00 141 LEU A O 5
ATOM 12853 N N . GLY A 1 142 ? -14.667 11.377 7.876 1.00 0.00 142 GLY A N 5
ATOM 12854 C CA . GLY A 1 142 ? -14.778 12.726 7.355 1.00 0.00 142 GLY A CA 5
ATOM 12855 C C . GLY A 1 142 ? -14.803 12.717 5.840 1.00 0.00 142 GLY A C 5
ATOM 12856 O O . GLY A 1 142 ? -13.806 13.031 5.195 1.00 0.00 142 GLY A O 5
ATOM 12860 N N . ASN A 1 143 ? -15.942 12.324 5.276 1.00 0.00 143 ASN A N 5
ATOM 12861 C CA . ASN A 1 143 ? -16.102 12.229 3.825 1.00 0.00 143 ASN A CA 5
ATOM 12862 C C . ASN A 1 143 ? -15.566 13.461 3.099 1.00 0.00 143 ASN A C 5
ATOM 12863 O O . ASN A 1 143 ? -15.761 14.595 3.536 1.00 0.00 143 ASN A O 5
ATOM 12874 N N . MET A 1 144 ? -14.894 13.214 1.976 1.00 0.00 144 MET A N 5
ATOM 12875 C CA . MET A 1 144 ? -14.324 14.281 1.159 1.00 0.00 144 MET A CA 5
ATOM 12876 C C . MET A 1 144 ? -14.189 13.830 -0.293 1.00 0.00 144 MET A C 5
ATOM 12877 O O . MET A 1 144 ? -13.984 12.647 -0.566 1.00 0.00 144 MET A O 5
ATOM 12891 N N . ARG A 1 145 ? -14.305 14.775 -1.222 1.00 0.00 145 ARG A N 5
ATOM 12892 C CA . ARG A 1 145 ? -14.194 14.466 -2.646 1.00 0.00 145 ARG A CA 5
ATOM 12893 C C . ARG A 1 145 ? -12.870 13.770 -2.947 1.00 0.00 145 ARG A C 5
ATOM 12894 O O . ARG A 1 145 ? -12.829 12.770 -3.664 1.00 0.00 145 ARG A O 5
ATOM 12915 N N . GLN A 1 146 ? -11.792 14.303 -2.383 1.00 0.00 146 GLN A N 5
ATOM 12916 C CA . GLN A 1 146 ? -10.462 13.737 -2.573 1.00 0.00 146 GLN A CA 5
ATOM 12917 C C . GLN A 1 146 ? -9.763 13.596 -1.228 1.00 0.00 146 GLN A C 5
ATOM 12918 O O . GLN A 1 146 ? -9.762 14.528 -0.424 1.00 0.00 146 GLN A O 5
ATOM 12932 N N . LEU A 1 147 ? -9.182 12.428 -0.974 1.00 0.00 147 LEU A N 5
ATOM 12933 C CA . LEU A 1 147 ? -8.506 12.194 0.294 1.00 0.00 147 LEU A CA 5
ATOM 12934 C C . LEU A 1 147 ? -7.216 13.001 0.398 1.00 0.00 147 LEU A C 5
ATOM 12935 O O . LEU A 1 147 ? -6.209 12.672 -0.228 1.00 0.00 147 LEU A O 5
ATOM 12951 N N . ASP A 1 148 ? -7.254 14.043 1.214 1.00 0.00 148 ASP A N 5
ATOM 12952 C CA . ASP A 1 148 ? -6.092 14.890 1.437 1.00 0.00 148 ASP A CA 5
ATOM 12953 C C . ASP A 1 148 ? -5.839 15.031 2.933 1.00 0.00 148 ASP A C 5
ATOM 12954 O O . ASP A 1 148 ? -6.396 15.911 3.588 1.00 0.00 148 ASP A O 5
ATOM 12963 N N . LEU A 1 149 ? -5.002 14.149 3.468 1.00 0.00 149 LEU A N 5
ATOM 12964 C CA . LEU A 1 149 ? -4.682 14.162 4.891 1.00 0.00 149 LEU A CA 5
ATOM 12965 C C . LEU A 1 149 ? -3.177 14.304 5.101 1.00 0.00 149 LEU A C 5
ATOM 12966 O O . LEU A 1 149 ? -2.628 13.817 6.089 1.00 0.00 149 LEU A O 5
ATOM 12982 N N . GLY A 1 150 ? -2.517 14.977 4.162 1.00 0.00 150 GLY A N 5
ATOM 12983 C CA . GLY A 1 150 ? -1.082 15.173 4.259 1.00 0.00 150 GLY A CA 5
ATOM 12984 C C . GLY A 1 150 ? -0.477 15.691 2.968 1.00 0.00 150 GLY A C 5
ATOM 12985 O O . GLY A 1 150 ? -1.146 15.740 1.935 1.00 0.00 150 GLY A O 5
ATOM 12989 N N . ALA A 1 151 ? 0.793 16.077 3.027 1.00 0.00 151 ALA A N 5
ATOM 12990 C CA . ALA A 1 151 ? 1.496 16.593 1.858 1.00 0.00 151 ALA A CA 5
ATOM 12991 C C . ALA A 1 151 ? 2.577 15.626 1.402 1.00 0.00 151 ALA A C 5
ATOM 12992 O O . ALA A 1 151 ? 2.917 14.683 2.109 1.00 0.00 151 ALA A O 5
ATOM 12999 N N . ILE A 1 152 ? 3.120 15.866 0.217 1.00 0.00 152 ILE A N 5
ATOM 13000 C CA . ILE A 1 152 ? 4.164 15.008 -0.319 1.00 0.00 152 ILE A CA 5
ATOM 13001 C C . ILE A 1 152 ? 5.412 15.052 0.558 1.00 0.00 152 ILE A C 5
ATOM 13002 O O . ILE A 1 152 ? 5.996 14.017 0.877 1.00 0.00 152 ILE A O 5
ATOM 13018 N N . TYR A 1 153 ? 5.804 16.257 0.955 1.00 0.00 153 TYR A N 5
ATOM 13019 C CA . TYR A 1 153 ? 6.970 16.438 1.807 1.00 0.00 153 TYR A CA 5
ATOM 13020 C C . TYR A 1 153 ? 6.578 16.247 3.267 1.00 0.00 153 TYR A C 5
ATOM 13021 O O . TYR A 1 153 ? 7.346 15.713 4.068 1.00 0.00 153 TYR A O 5
ATOM 13039 N N . ASP A 1 154 ? 5.360 16.668 3.594 1.00 0.00 154 ASP A N 5
ATOM 13040 C CA . ASP A 1 154 ? 4.831 16.529 4.943 1.00 0.00 154 ASP A CA 5
ATOM 13041 C C . ASP A 1 154 ? 3.796 15.410 4.973 1.00 0.00 154 ASP A C 5
ATOM 13042 O O . ASP A 1 154 ? 2.693 15.578 5.494 1.00 0.00 154 ASP A O 5
ATOM 13051 N N . ASP A 1 155 ? 4.170 14.273 4.387 1.00 0.00 155 ASP A N 5
ATOM 13052 C CA . ASP A 1 155 ? 3.302 13.098 4.304 1.00 0.00 155 ASP A CA 5
ATOM 13053 C C . ASP A 1 155 ? 2.410 12.942 5.532 1.00 0.00 155 ASP A C 5
ATOM 13054 O O . ASP A 1 155 ? 2.764 13.367 6.631 1.00 0.00 155 ASP A O 5
ATOM 13063 N N . PRO A 1 156 ? 1.230 12.323 5.348 1.00 0.00 156 PRO A N 5
ATOM 13064 C CA . PRO A 1 156 ? 0.267 12.098 6.424 1.00 0.00 156 PRO A CA 5
ATOM 13065 C C . PRO A 1 156 ? 0.929 11.608 7.698 1.00 0.00 156 PRO A C 5
ATOM 13066 O O . PRO A 1 156 ? 0.514 11.952 8.804 1.00 0.00 156 PRO A O 5
ATOM 13077 N N . ARG A 1 157 ? 1.965 10.808 7.530 1.00 0.00 157 ARG A N 5
ATOM 13078 C CA . ARG A 1 157 ? 2.704 10.265 8.655 1.00 0.00 157 ARG A CA 5
ATOM 13079 C C . ARG A 1 157 ? 1.765 9.634 9.676 1.00 0.00 157 ARG A C 5
ATOM 13080 O O . ARG A 1 157 ? 2.081 9.559 10.863 1.00 0.00 157 ARG A O 5
ATOM 13101 N N . GLY A 1 158 ? 0.607 9.182 9.205 1.00 0.00 158 GLY A N 5
ATOM 13102 C CA . GLY A 1 158 ? -0.356 8.566 10.091 1.00 0.00 158 GLY A CA 5
ATOM 13103 C C . GLY A 1 158 ? -1.082 7.407 9.442 1.00 0.00 158 GLY A C 5
ATOM 13104 O O . GLY A 1 158 ? -1.549 7.514 8.308 1.00 0.00 158 GLY A O 5
ATOM 13108 N N . THR A 1 159 ? -1.177 6.295 10.161 1.00 0.00 159 THR A N 5
ATOM 13109 C CA . THR A 1 159 ? -1.851 5.111 9.646 1.00 0.00 159 THR A CA 5
ATOM 13110 C C . THR A 1 159 ? -3.350 5.357 9.511 1.00 0.00 159 THR A C 5
ATOM 13111 O O . THR A 1 159 ? -4.039 5.617 10.500 1.00 0.00 159 THR A O 5
ATOM 13122 N N . TYR A 1 160 ? -3.853 5.266 8.283 1.00 0.00 160 TYR A N 5
ATOM 13123 C CA . TYR A 1 160 ? -5.272 5.473 8.032 1.00 0.00 160 TYR A CA 5
ATOM 13124 C C . TYR A 1 160 ? -5.935 4.188 7.564 1.00 0.00 160 TYR A C 5
ATOM 13125 O O . TYR A 1 160 ? -5.266 3.204 7.258 1.00 0.00 160 TYR A O 5
ATOM 13143 N N . THR A 1 161 ? -7.258 4.215 7.505 1.00 0.00 161 THR A N 5
ATOM 13144 C CA . THR A 1 161 ? -8.032 3.065 7.067 1.00 0.00 161 THR A CA 5
ATOM 13145 C C . THR A 1 161 ? -8.992 3.478 5.957 1.00 0.00 161 THR A C 5
ATOM 13146 O O . THR A 1 161 ? -9.613 4.539 6.027 1.00 0.00 161 THR A O 5
ATOM 13157 N N . CYS A 1 162 ? -9.098 2.649 4.926 1.00 0.00 162 CYS A N 5
ATOM 13158 C CA . CYS A 1 162 ? -9.971 2.951 3.798 1.00 0.00 162 CYS A CA 5
ATOM 13159 C C . CYS A 1 162 ? -10.786 1.724 3.389 1.00 0.00 162 CYS A C 5
ATOM 13160 O O . CYS A 1 162 ? -10.246 0.630 3.221 1.00 0.00 162 CYS A O 5
ATOM 13167 N N . GLN A 1 163 ? -12.091 1.923 3.233 1.00 0.00 163 GLN A N 5
ATOM 13168 C CA . GLN A 1 163 ? -12.999 0.849 2.847 1.00 0.00 163 GLN A CA 5
ATOM 13169 C C . GLN A 1 163 ? -14.379 1.409 2.517 1.00 0.00 163 GLN A C 5
ATOM 13170 O O . GLN A 1 163 ? -14.674 2.568 2.808 1.00 0.00 163 GLN A O 5
ATOM 13184 N N . ARG A 1 164 ? -15.217 0.582 1.904 1.00 0.00 164 ARG A N 5
ATOM 13185 C CA . ARG A 1 164 ? -16.565 0.996 1.526 1.00 0.00 164 ARG A CA 5
ATOM 13186 C C . ARG A 1 164 ? -17.463 1.233 2.744 1.00 0.00 164 ARG A C 5
ATOM 13187 O O . ARG A 1 164 ? -18.610 1.654 2.592 1.00 0.00 164 ARG A O 5
ATOM 13208 N N . ASP A 1 165 ? -16.956 0.965 3.948 1.00 0.00 165 ASP A N 5
ATOM 13209 C CA . ASP A 1 165 ? -17.750 1.161 5.158 1.00 0.00 165 ASP A CA 5
ATOM 13210 C C . ASP A 1 165 ? -17.244 2.356 5.957 1.00 0.00 165 ASP A C 5
ATOM 13211 O O . ASP A 1 165 ? -16.155 2.866 5.704 1.00 0.00 165 ASP A O 5
ATOM 13220 N N . GLU A 1 166 ? -18.039 2.793 6.930 1.00 0.00 166 GLU A N 5
ATOM 13221 C CA . GLU A 1 166 ? -17.661 3.921 7.772 1.00 0.00 166 GLU A CA 5
ATOM 13222 C C . GLU A 1 166 ? -16.451 3.556 8.622 1.00 0.00 166 GLU A C 5
ATOM 13223 O O . GLU A 1 166 ? -15.364 4.102 8.442 1.00 0.00 166 GLU A O 5
ATOM 13235 N N . ASN A 1 167 ? -16.645 2.609 9.532 1.00 0.00 167 ASN A N 5
ATOM 13236 C CA . ASN A 1 167 ? -15.573 2.138 10.407 1.00 0.00 167 ASN A CA 5
ATOM 13237 C C . ASN A 1 167 ? -14.616 1.223 9.646 1.00 0.00 167 ASN A C 5
ATOM 13238 O O . ASN A 1 167 ? -14.226 0.168 10.146 1.00 0.00 167 ASN A O 5
ATOM 13249 N N . VAL A 1 168 ? -14.262 1.645 8.433 1.00 0.00 168 VAL A N 5
ATOM 13250 C CA . VAL A 1 168 ? -13.356 0.912 7.543 1.00 0.00 168 VAL A CA 5
ATOM 13251 C C . VAL A 1 168 ? -12.442 -0.062 8.285 1.00 0.00 168 VAL A C 5
ATOM 13252 O O . VAL A 1 168 ? -12.095 0.148 9.447 1.00 0.00 168 VAL A O 5
ATOM 13265 N N . ASN A 1 169 ? -12.065 -1.134 7.599 1.00 0.00 169 ASN A N 5
ATOM 13266 C CA . ASN A 1 169 ? -11.210 -2.156 8.185 1.00 0.00 16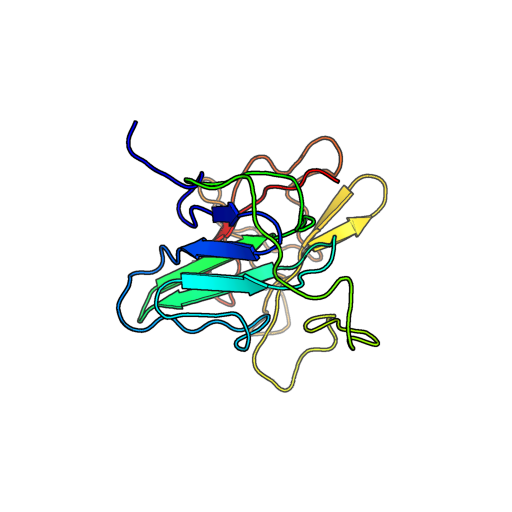9 ASN A CA 5
ATOM 13267 C C . ASN A 1 169 ? -9.807 -2.150 7.576 1.00 0.00 169 ASN A C 5
ATOM 13268 O O . ASN A 1 169 ? -8.820 -2.377 8.277 1.00 0.00 169 ASN A O 5
ATOM 13279 N N . SER A 1 170 ? -9.720 -1.897 6.274 1.00 0.00 170 SER A N 5
ATOM 13280 C CA . SER A 1 170 ? -8.432 -1.874 5.586 1.00 0.00 170 SER A CA 5
ATOM 13281 C C . SER A 1 170 ? -7.580 -0.703 6.068 1.00 0.00 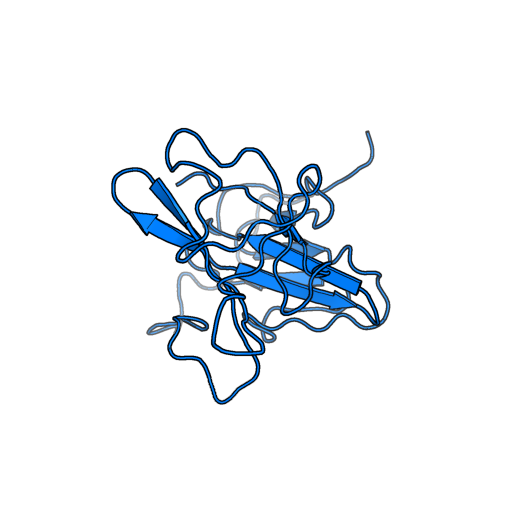170 SER A C 5
ATOM 13282 O O . SER A 1 170 ? -7.838 0.447 5.716 1.00 0.00 170 SER A O 5
ATOM 13290 N N . THR A 1 171 ? -6.567 -1.003 6.877 1.00 0.00 171 THR A N 5
ATOM 13291 C CA . THR A 1 171 ? -5.680 0.028 7.411 1.00 0.00 171 THR A CA 5
ATOM 13292 C C . THR A 1 171 ? -4.473 0.241 6.502 1.00 0.00 171 THR A C 5
ATOM 13293 O O . THR A 1 171 ? -3.565 -0.588 6.456 1.00 0.00 171 THR A O 5
ATOM 13304 N N . LEU A 1 172 ? -4.470 1.359 5.778 1.00 0.00 172 LEU A N 5
ATOM 13305 C CA . LEU A 1 172 ? -3.375 1.680 4.870 1.00 0.00 172 LEU A CA 5
ATOM 13306 C C . LEU A 1 172 ? -2.312 2.528 5.567 1.00 0.00 172 LEU A C 5
ATOM 13307 O O . LEU A 1 172 ? -2.556 3.681 5.924 1.00 0.00 172 LEU A O 5
ATOM 13323 N N . HIS A 1 173 ? -1.130 1.947 5.746 1.00 0.00 173 HIS A N 5
ATOM 13324 C CA . HIS A 1 173 ? -0.017 2.642 6.386 1.00 0.00 173 HIS A CA 5
ATOM 13325 C C . HIS A 1 173 ? 0.807 3.401 5.349 1.00 0.00 173 HIS A C 5
ATOM 13326 O O . HIS A 1 173 ? 0.578 3.269 4.147 1.00 0.00 173 HIS A O 5
ATOM 13340 N N . VAL A 1 174 ? 1.766 4.196 5.815 1.00 0.00 174 VAL A N 5
ATOM 13341 C CA . VAL A 1 174 ? 2.614 4.970 4.913 1.00 0.00 174 VAL A CA 5
ATOM 13342 C C . VAL A 1 174 ? 3.954 5.317 5.560 1.00 0.00 174 VAL A C 5
ATOM 13343 O O . VAL A 1 174 ? 4.065 5.395 6.783 1.00 0.00 174 VAL A O 5
ATOM 13356 N N . HIS A 1 175 ? 4.967 5.529 4.724 1.00 0.00 175 HIS A N 5
ATOM 13357 C CA . HIS A 1 175 ? 6.303 5.875 5.201 1.00 0.00 175 HIS A CA 5
ATOM 13358 C C . HIS A 1 175 ? 6.873 7.044 4.402 1.00 0.00 175 HIS A C 5
ATOM 13359 O O . HIS A 1 175 ? 7.231 8.078 4.966 1.00 0.00 175 HIS A O 5
ATOM 13373 N N . TYR A 1 176 ? 6.951 6.866 3.084 1.00 0.00 176 TYR A N 5
ATOM 13374 C CA . TYR A 1 176 ? 7.469 7.891 2.185 1.00 0.00 176 TYR A CA 5
ATOM 13375 C C . TYR A 1 176 ? 8.955 8.066 2.351 1.00 0.00 176 TYR A C 5
ATOM 13376 O O . TYR A 1 176 ? 9.485 7.992 3.460 1.00 0.00 176 TYR A O 5
ATOM 13394 N N . ARG A 1 177 ? 9.622 8.339 1.246 1.00 0.00 177 ARG A N 5
ATOM 13395 C CA . ARG A 1 177 ? 11.041 8.569 1.288 1.00 0.00 177 ARG A CA 5
ATOM 13396 C C . ARG A 1 177 ? 11.551 9.156 -0.026 1.00 0.00 177 ARG A C 5
ATOM 13397 O O . ARG A 1 177 ? 12.414 10.033 -0.030 1.00 0.00 177 ARG A O 5
ATOM 13418 N N . MET A 1 178 ? 11.012 8.668 -1.140 1.00 0.00 178 MET A N 5
ATOM 13419 C CA . MET A 1 178 ? 11.415 9.147 -2.456 1.00 0.00 178 MET A CA 5
ATOM 13420 C C . MET A 1 178 ? 10.467 10.234 -2.953 1.00 0.00 178 MET A C 5
ATOM 13421 O O . MET A 1 178 ? 10.916 11.098 -3.735 1.00 0.00 178 MET A O 5
ATOM 13436 N N . GLY A 1 1 ? 7.541 13.537 17.367 1.00 0.00 1 GLY A N 6
ATOM 13437 C CA . GLY A 1 1 ? 6.701 12.308 17.349 1.00 0.00 1 GLY A CA 6
ATOM 13438 C C . GLY A 1 1 ? 7.054 11.348 18.467 1.00 0.00 1 GLY A C 6
ATOM 13439 O O . GLY A 1 1 ? 8.187 11.333 18.947 1.00 0.00 1 GLY A O 6
ATOM 13445 N N . SER A 1 2 ? 6.081 10.543 18.883 1.00 0.00 2 SER A N 6
ATOM 13446 C CA . SER A 1 2 ? 6.294 9.575 19.952 1.00 0.00 2 SER A CA 6
ATOM 13447 C C . SER A 1 2 ? 6.500 8.174 19.384 1.00 0.00 2 SER A C 6
ATOM 13448 O O . SER A 1 2 ? 7.419 7.460 19.783 1.00 0.00 2 SER A O 6
ATOM 13456 N N . HIS A 1 3 ? 5.637 7.789 18.449 1.00 0.00 3 HIS A N 6
ATOM 13457 C CA . HIS A 1 3 ? 5.724 6.473 17.825 1.00 0.00 3 HIS A CA 6
ATOM 13458 C C . HIS A 1 3 ? 6.221 6.585 16.387 1.00 0.00 3 HIS A C 6
ATOM 13459 O O . HIS A 1 3 ? 6.966 5.730 15.909 1.00 0.00 3 HIS A O 6
ATOM 13473 N N . MET A 1 4 ? 5.804 7.646 15.703 1.00 0.00 4 MET A N 6
ATOM 13474 C CA . MET A 1 4 ? 6.206 7.871 14.320 1.00 0.00 4 MET A CA 6
ATOM 13475 C C . MET A 1 4 ? 5.738 6.728 13.424 1.00 0.00 4 MET A C 6
ATOM 13476 O O . MET A 1 4 ? 6.433 5.724 13.268 1.00 0.00 4 MET A O 6
ATOM 13490 N N . GLY A 1 5 ? 4.556 6.889 12.838 1.00 0.00 5 GLY A N 6
ATOM 13491 C CA . GLY A 1 5 ? 4.016 5.864 11.965 1.00 0.00 5 GLY A CA 6
ATOM 13492 C C . GLY A 1 5 ? 3.694 4.582 12.705 1.00 0.00 5 GLY A C 6
ATOM 13493 O O . GLY A 1 5 ? 3.105 4.612 13.785 1.00 0.00 5 GLY A O 6
ATOM 13497 N N . GLN A 1 6 ? 4.079 3.452 12.121 1.00 0.00 6 GLN A N 6
ATOM 13498 C CA . GLN A 1 6 ? 3.826 2.154 12.732 1.00 0.00 6 GLN A CA 6
ATOM 13499 C C . GLN A 1 6 ? 4.770 1.098 12.170 1.00 0.00 6 GLN A C 6
ATOM 13500 O O . GLN A 1 6 ? 5.734 1.418 11.475 1.00 0.00 6 GLN A O 6
ATOM 13514 N N . GLU A 1 7 ? 4.485 -0.164 12.474 1.00 0.00 7 GLU A N 6
ATOM 13515 C CA . GLU A 1 7 ? 5.308 -1.266 11.996 1.00 0.00 7 GLU A CA 6
ATOM 13516 C C . GLU A 1 7 ? 4.545 -2.585 12.063 1.00 0.00 7 GLU A C 6
ATOM 13517 O O . GLU A 1 7 ? 5.071 -3.597 12.527 1.00 0.00 7 GLU A O 6
ATOM 13529 N N . GLU A 1 8 ? 3.301 -2.566 11.595 1.00 0.00 8 GLU A N 6
ATOM 13530 C CA . GLU A 1 8 ? 2.464 -3.760 11.599 1.00 0.00 8 GLU A CA 6
ATOM 13531 C C . GLU A 1 8 ? 2.943 -4.764 10.555 1.00 0.00 8 GLU A C 6
ATOM 13532 O O . GLU A 1 8 ? 3.157 -5.937 10.858 1.00 0.00 8 GLU A O 6
ATOM 13544 N N . PHE A 1 9 ? 3.110 -4.292 9.323 1.00 0.00 9 PHE A N 6
ATOM 13545 C CA . PHE A 1 9 ? 3.564 -5.145 8.231 1.00 0.00 9 PHE A CA 6
ATOM 13546 C C . PHE A 1 9 ? 5.009 -5.589 8.445 1.00 0.00 9 PHE A C 6
ATOM 13547 O O . PHE A 1 9 ? 5.431 -6.628 7.938 1.00 0.00 9 PHE A O 6
ATOM 13564 N N . ALA A 1 10 ? 5.763 -4.793 9.198 1.00 0.00 10 ALA A N 6
ATOM 13565 C CA . ALA A 1 10 ? 7.162 -5.097 9.482 1.00 0.00 10 ALA A CA 6
ATOM 13566 C C . ALA A 1 10 ? 7.927 -5.435 8.206 1.00 0.00 10 ALA A C 6
ATOM 13567 O O . ALA A 1 10 ? 7.953 -6.586 7.771 1.00 0.00 10 ALA A O 6
ATOM 13574 N N . VAL A 1 11 ? 8.550 -4.423 7.612 1.00 0.00 11 VAL A N 6
ATOM 13575 C CA . VAL A 1 11 ? 9.317 -4.615 6.386 1.00 0.00 11 VAL A CA 6
ATOM 13576 C C . VAL A 1 11 ? 10.776 -4.920 6.691 1.00 0.00 11 VAL A C 6
ATOM 13577 O O . VAL A 1 11 ? 11.388 -4.285 7.550 1.00 0.00 11 VAL A O 6
ATOM 13590 N N . GLU A 1 12 ? 11.331 -5.890 5.975 1.00 0.00 12 GLU A N 6
ATOM 13591 C CA . GLU A 1 12 ? 12.723 -6.272 6.162 1.00 0.00 12 GLU A CA 6
ATOM 13592 C C . GLU A 1 12 ? 13.438 -6.366 4.819 1.00 0.00 12 GLU A C 6
ATOM 13593 O O . GLU A 1 12 ? 13.240 -7.319 4.065 1.00 0.00 12 GLU A O 6
ATOM 13605 N N . ILE A 1 13 ? 14.266 -5.370 4.525 1.00 0.00 13 ILE A N 6
ATOM 13606 C CA . ILE A 1 13 ? 15.005 -5.341 3.270 1.00 0.00 13 ILE A CA 6
ATOM 13607 C C . ILE A 1 13 ? 16.388 -5.964 3.429 1.00 0.00 13 ILE A C 6
ATOM 13608 O O . ILE A 1 13 ? 17.204 -5.497 4.224 1.00 0.00 13 ILE A O 6
ATOM 13624 N N . SER A 1 14 ? 16.645 -7.019 2.664 1.00 0.00 14 SER A N 6
ATOM 13625 C CA . SER A 1 14 ? 17.930 -7.707 2.713 1.00 0.00 14 SER A CA 6
ATOM 13626 C C . SER A 1 14 ? 18.537 -7.811 1.319 1.00 0.00 14 SER A C 6
ATOM 13627 O O . SER A 1 14 ? 18.061 -8.576 0.479 1.00 0.00 14 SER A O 6
ATOM 13635 N N . GLY A 1 15 ? 19.588 -7.034 1.075 1.00 0.00 15 GLY A N 6
ATOM 13636 C CA . GLY A 1 15 ? 20.235 -7.053 -0.223 1.00 0.00 15 GLY A CA 6
ATOM 13637 C C . GLY A 1 15 ? 19.293 -6.647 -1.339 1.00 0.00 15 GLY A C 6
ATOM 13638 O O . GLY A 1 15 ? 18.822 -5.510 -1.379 1.00 0.00 15 GLY A O 6
ATOM 13642 N N . THR A 1 16 ? 19.012 -7.578 -2.243 1.00 0.00 16 THR A N 6
ATOM 13643 C CA . THR A 1 16 ? 18.112 -7.311 -3.359 1.00 0.00 16 THR A CA 6
ATOM 13644 C C . THR A 1 16 ? 16.734 -7.922 -3.111 1.00 0.00 16 THR A C 6
ATOM 13645 O O . THR A 1 16 ? 15.913 -8.011 -4.024 1.00 0.00 16 THR A O 6
ATOM 13656 N N . THR A 1 17 ? 16.485 -8.343 -1.873 1.00 0.00 17 THR A N 6
ATOM 13657 C CA . THR A 1 17 ? 15.206 -8.945 -1.514 1.00 0.00 17 THR A CA 6
ATOM 13658 C C . THR A 1 17 ? 14.700 -8.399 -0.182 1.00 0.00 17 THR A C 6
ATOM 13659 O O . THR A 1 17 ? 15.446 -8.324 0.793 1.00 0.00 17 THR A O 6
ATOM 13670 N N . VAL A 1 18 ? 13.424 -8.028 -0.147 1.00 0.00 18 VAL A N 6
ATOM 13671 C CA . VAL A 1 18 ? 12.812 -7.498 1.066 1.00 0.00 18 VAL A CA 6
ATOM 13672 C C . VAL A 1 18 ? 11.547 -8.284 1.414 1.00 0.00 18 VAL A C 6
ATOM 13673 O O . VAL A 1 18 ? 10.771 -8.649 0.531 1.00 0.00 18 VAL A O 6
ATOM 13686 N N . THR A 1 19 ? 11.357 -8.556 2.703 1.00 0.00 19 THR A N 6
ATOM 13687 C CA . THR A 1 19 ? 10.196 -9.317 3.159 1.00 0.00 19 THR A CA 6
ATOM 13688 C C . THR A 1 19 ? 9.248 -8.458 3.994 1.00 0.00 19 THR A C 6
ATOM 13689 O O . THR A 1 19 ? 9.674 -7.550 4.707 1.00 0.00 19 THR A O 6
ATOM 13700 N N . ILE A 1 20 ? 7.955 -8.766 3.901 1.00 0.00 20 ILE A N 6
ATOM 13701 C CA . ILE A 1 20 ? 6.927 -8.043 4.645 1.00 0.00 20 ILE A CA 6
ATOM 13702 C C . ILE A 1 20 ? 5.979 -9.025 5.331 1.00 0.00 20 ILE A C 6
ATOM 13703 O O . ILE A 1 20 ? 5.337 -9.837 4.669 1.00 0.00 20 ILE A O 6
ATOM 13719 N N . THR A 1 21 ? 5.895 -8.957 6.657 1.00 0.00 21 THR A N 6
ATOM 13720 C CA . THR A 1 21 ? 5.023 -9.862 7.403 1.00 0.00 21 THR A CA 6
ATOM 13721 C C . THR A 1 21 ? 3.603 -9.310 7.502 1.00 0.00 21 THR A C 6
ATOM 13722 O O . THR A 1 21 ? 3.400 -8.097 7.548 1.00 0.00 21 THR A O 6
ATOM 13733 N N . CYS A 1 22 ? 2.624 -10.211 7.536 1.00 0.00 22 CYS A N 6
ATOM 13734 C CA . CYS A 1 22 ? 1.224 -9.812 7.632 1.00 0.00 22 CYS A CA 6
ATOM 13735 C C . CYS A 1 22 ? 0.772 -9.759 9.092 1.00 0.00 22 CYS A C 6
ATOM 13736 O O . CYS A 1 22 ? 0.787 -10.773 9.789 1.00 0.00 22 CYS A O 6
ATOM 13743 N N . PRO A 1 23 ? 0.365 -8.572 9.577 1.00 0.00 23 PRO A N 6
ATOM 13744 C CA . PRO A 1 23 ? -0.088 -8.396 10.954 1.00 0.00 23 PRO A CA 6
ATOM 13745 C C . PRO A 1 23 ? -1.574 -8.702 11.135 1.00 0.00 23 PRO A C 6
ATOM 13746 O O . PRO A 1 23 ? -2.092 -8.656 12.250 1.00 0.00 23 PRO A O 6
ATOM 13757 N N . SER A 1 24 ? -2.258 -9.008 10.034 1.00 0.00 24 SER A N 6
ATOM 13758 C CA . SER A 1 24 ? -3.683 -9.312 10.082 1.00 0.00 24 SER A CA 6
ATOM 13759 C C . SER A 1 24 ? -3.971 -10.478 11.020 1.00 0.00 24 SER A C 6
ATOM 13760 O O . SER A 1 24 ? -5.003 -10.507 11.692 1.00 0.00 24 SER A O 6
ATOM 13768 N N . SER A 1 25 ? -3.054 -11.435 11.064 1.00 0.00 25 SER A N 6
ATOM 13769 C CA . SER A 1 25 ? -3.210 -12.605 11.926 1.00 0.00 25 SER A CA 6
ATOM 13770 C C . SER A 1 25 ? -2.020 -13.556 11.793 1.00 0.00 25 SER A C 6
ATOM 13771 O O . SER A 1 25 ? -1.068 -13.481 12.570 1.00 0.00 25 SER A O 6
ATOM 13779 N N . GLY A 1 26 ? -2.077 -14.451 10.808 1.00 0.00 26 GLY A N 6
ATOM 13780 C CA . GLY A 1 26 ? -0.995 -15.398 10.605 1.00 0.00 26 GLY A CA 6
ATOM 13781 C C . GLY A 1 26 ? -1.483 -16.832 10.511 1.00 0.00 26 GLY A C 6
ATOM 13782 O O . GLY A 1 26 ? -1.032 -17.697 11.262 1.00 0.00 26 GLY A O 6
ATOM 13786 N N . ASP A 1 27 ? -2.406 -17.085 9.587 1.00 0.00 27 ASP A N 6
ATOM 13787 C CA . ASP A 1 27 ? -2.953 -18.425 9.399 1.00 0.00 27 ASP A CA 6
ATOM 13788 C C . ASP A 1 27 ? -3.384 -18.641 7.951 1.00 0.00 27 ASP A C 6
ATOM 13789 O O . ASP A 1 27 ? -3.082 -19.672 7.349 1.00 0.00 27 ASP A O 6
ATOM 13798 N N . ASP A 1 28 ? -4.089 -17.661 7.397 1.00 0.00 28 ASP A N 6
ATOM 13799 C CA . ASP A 1 28 ? -4.563 -17.735 6.020 1.00 0.00 28 ASP A CA 6
ATOM 13800 C C . ASP A 1 28 ? -4.581 -16.348 5.389 1.00 0.00 28 ASP A C 6
ATOM 13801 O O . ASP A 1 28 ? -5.642 -15.803 5.083 1.00 0.00 28 ASP A O 6
ATOM 13810 N N . ILE A 1 29 ? -3.395 -15.776 5.212 1.00 0.00 29 ILE A N 6
ATOM 13811 C CA . ILE A 1 29 ? -3.263 -14.447 4.634 1.00 0.00 29 ILE A CA 6
ATOM 13812 C C . ILE A 1 29 ? -3.319 -14.486 3.110 1.00 0.00 29 ILE A C 6
ATOM 13813 O O . ILE A 1 29 ? -2.890 -15.454 2.482 1.00 0.00 29 ILE A O 6
ATOM 13829 N N . LYS A 1 30 ? -3.850 -13.416 2.526 1.00 0.00 30 LYS A N 6
ATOM 13830 C CA . LYS A 1 30 ? -3.967 -13.304 1.078 1.00 0.00 30 LYS A CA 6
ATOM 13831 C C . LYS A 1 30 ? -3.479 -11.938 0.608 1.00 0.00 30 LYS A C 6
ATOM 13832 O O . LYS A 1 30 ? -3.877 -10.907 1.149 1.00 0.00 30 LYS A O 6
ATOM 13851 N N . TRP A 1 31 ? -2.611 -11.937 -0.397 1.00 0.00 31 TRP A N 6
ATOM 13852 C CA . TRP A 1 31 ? -2.066 -10.696 -0.934 1.00 0.00 31 TRP A CA 6
ATOM 13853 C C . TRP A 1 31 ? -2.796 -10.284 -2.210 1.00 0.00 31 TRP A C 6
ATOM 13854 O O . TRP A 1 31 ? -3.670 -11.003 -2.694 1.00 0.00 31 TRP A O 6
ATOM 13875 N N . LYS A 1 32 ? -2.448 -9.114 -2.741 1.00 0.00 32 LYS A N 6
ATOM 13876 C CA . LYS A 1 32 ? -3.095 -8.608 -3.954 1.00 0.00 32 LYS A CA 6
ATOM 13877 C C . LYS A 1 32 ? -2.089 -8.044 -4.962 1.00 0.00 32 LYS A C 6
ATOM 13878 O O . LYS A 1 32 ? -2.001 -8.535 -6.087 1.00 0.00 32 LYS A O 6
ATOM 13897 N N . PRO A 1 33 ? -1.321 -6.996 -4.588 1.00 0.00 33 PRO A N 6
ATOM 13898 C CA . PRO A 1 33 ? -0.336 -6.366 -5.471 1.00 0.00 33 PRO A CA 6
ATOM 13899 C C . PRO A 1 33 ? 0.404 -7.365 -6.353 1.00 0.00 33 PRO A C 6
ATOM 13900 O O . PRO A 1 33 ? 0.528 -7.169 -7.562 1.00 0.00 33 PRO A O 6
ATOM 13911 N N . ASP A 1 34 ? 0.894 -8.435 -5.743 1.00 0.00 34 ASP A N 6
ATOM 13912 C CA . ASP A 1 34 ? 1.621 -9.462 -6.474 1.00 0.00 34 ASP A CA 6
ATOM 13913 C C . ASP A 1 34 ? 1.724 -10.741 -5.648 1.00 0.00 34 ASP A C 6
ATOM 13914 O O . ASP A 1 34 ? 2.664 -10.917 -4.873 1.00 0.00 34 ASP A O 6
ATOM 13923 N N . PRO A 1 35 ? 0.755 -11.655 -5.808 1.00 0.00 35 PRO A N 6
ATOM 13924 C CA . PRO A 1 35 ? 0.735 -12.925 -5.080 1.00 0.00 35 PRO A CA 6
ATOM 13925 C C . PRO A 1 35 ? 1.941 -13.782 -5.428 1.00 0.00 35 PRO A C 6
ATOM 13926 O O . PRO A 1 35 ? 2.361 -14.636 -4.647 1.00 0.00 35 PRO A O 6
ATOM 13937 N N . ALA A 1 36 ? 2.504 -13.535 -6.606 1.00 0.00 36 ALA A N 6
ATOM 13938 C CA . ALA A 1 36 ? 3.677 -14.271 -7.061 1.00 0.00 36 ALA A CA 6
ATOM 13939 C C . ALA A 1 36 ? 4.812 -14.146 -6.050 1.00 0.00 36 ALA A C 6
ATOM 13940 O O . ALA A 1 36 ? 5.633 -15.051 -5.903 1.00 0.00 36 ALA A O 6
ATOM 13947 N N . LEU A 1 37 ? 4.841 -13.016 -5.347 1.00 0.00 37 LEU A N 6
ATOM 13948 C CA . LEU A 1 37 ? 5.862 -12.764 -4.337 1.00 0.00 37 LEU A CA 6
ATOM 13949 C C . LEU A 1 37 ? 5.215 -12.547 -2.974 1.00 0.00 37 LEU A C 6
ATOM 13950 O O . LEU A 1 37 ? 5.575 -11.626 -2.240 1.00 0.00 37 LEU A O 6
ATOM 13966 N N . GLY A 1 38 ? 4.254 -13.403 -2.644 1.00 0.00 38 GLY A N 6
ATOM 13967 C CA . GLY A 1 38 ? 3.563 -13.295 -1.375 1.00 0.00 38 GLY A CA 6
ATOM 13968 C C . GLY A 1 38 ? 3.593 -14.588 -0.591 1.00 0.00 38 GLY A C 6
ATOM 13969 O O . GLY A 1 38 ? 2.885 -15.540 -0.919 1.00 0.00 38 GLY A O 6
ATOM 13973 N N . ASP A 1 39 ? 4.410 -14.617 0.452 1.00 0.00 39 ASP A N 6
ATOM 13974 C CA . ASP A 1 39 ? 4.526 -15.801 1.296 1.00 0.00 39 ASP A CA 6
ATOM 13975 C C . ASP A 1 39 ? 3.279 -15.965 2.159 1.00 0.00 39 ASP A C 6
ATOM 13976 O O . ASP A 1 39 ? 2.496 -15.027 2.310 1.00 0.00 39 ASP A O 6
ATOM 13985 N N . ASN A 1 40 ? 3.100 -17.160 2.723 1.00 0.00 40 ASN A N 6
ATOM 13986 C CA . ASN A 1 40 ? 1.944 -17.450 3.575 1.00 0.00 40 ASN A CA 6
ATOM 13987 C C . ASN A 1 40 ? 1.595 -16.254 4.456 1.00 0.00 40 ASN A C 6
ATOM 13988 O O . ASN A 1 40 ? 0.625 -15.544 4.199 1.00 0.00 40 ASN A O 6
ATOM 13999 N N . ASN A 1 41 ? 2.404 -16.029 5.484 1.00 0.00 41 ASN A N 6
ATOM 14000 C CA . ASN A 1 41 ? 2.194 -14.909 6.392 1.00 0.00 41 ASN A CA 6
ATOM 14001 C C . ASN A 1 41 ? 3.279 -13.858 6.187 1.00 0.00 41 ASN A C 6
ATOM 14002 O O . ASN A 1 41 ? 3.690 -13.178 7.128 1.00 0.00 41 ASN A O 6
ATOM 14013 N N . LYS A 1 42 ? 3.745 -13.740 4.947 1.00 0.00 42 LYS A N 6
ATOM 14014 C CA . LYS A 1 42 ? 4.793 -12.784 4.609 1.00 0.00 42 LYS A CA 6
ATOM 14015 C C . LYS A 1 42 ? 4.774 -12.461 3.118 1.00 0.00 42 LYS A C 6
ATOM 14016 O O . LYS A 1 42 ? 4.094 -13.125 2.340 1.00 0.00 42 LYS A O 6
ATOM 14035 N N . TYR A 1 43 ? 5.525 -11.437 2.730 1.00 0.00 43 TYR A N 6
ATOM 14036 C CA . TYR A 1 43 ? 5.607 -11.020 1.333 1.00 0.00 43 TYR A CA 6
ATOM 14037 C C . TYR A 1 43 ? 7.067 -10.919 0.907 1.00 0.00 43 TYR A C 6
ATOM 14038 O O . TYR A 1 43 ? 7.749 -9.944 1.224 1.00 0.00 43 TYR A O 6
ATOM 14056 N N . ILE A 1 44 ? 7.543 -11.934 0.199 1.00 0.00 44 ILE A N 6
ATOM 14057 C CA . ILE A 1 44 ? 8.927 -11.964 -0.257 1.00 0.00 44 ILE A CA 6
ATOM 14058 C C . ILE A 1 44 ? 9.100 -11.190 -1.558 1.00 0.00 44 ILE A C 6
ATOM 14059 O O . ILE A 1 44 ? 8.776 -11.690 -2.634 1.00 0.00 44 ILE A O 6
ATOM 14075 N N . ILE A 1 45 ? 9.620 -9.972 -1.453 1.00 0.00 45 ILE A N 6
ATOM 14076 C CA . ILE A 1 45 ? 9.840 -9.134 -2.626 1.00 0.00 45 ILE A CA 6
ATOM 14077 C C . ILE A 1 45 ? 11.199 -9.413 -3.254 1.00 0.00 45 ILE A C 6
ATOM 14078 O O . ILE A 1 45 ? 12.210 -9.499 -2.557 1.00 0.00 45 ILE A O 6
ATOM 14094 N N . GLN A 1 46 ? 11.217 -9.551 -4.576 1.00 0.00 46 GLN A N 6
ATOM 14095 C CA . GLN A 1 46 ? 12.450 -9.819 -5.298 1.00 0.00 46 GLN A CA 6
ATOM 14096 C C . GLN A 1 46 ? 12.476 -9.067 -6.624 1.00 0.00 46 GLN A C 6
ATOM 14097 O O . GLN A 1 46 ? 11.456 -8.952 -7.303 1.00 0.00 46 GLN A O 6
ATOM 14111 N N . ASN A 1 47 ? 13.647 -8.550 -6.985 1.00 0.00 47 ASN A N 6
ATOM 14112 C CA . ASN A 1 47 ? 13.799 -7.802 -8.228 1.00 0.00 47 ASN A CA 6
ATOM 14113 C C . ASN A 1 47 ? 12.822 -6.630 -8.274 1.00 0.00 47 ASN A C 6
ATOM 14114 O O . ASN A 1 47 ? 12.431 -6.175 -9.349 1.00 0.00 47 ASN A O 6
ATOM 14125 N N . HIS A 1 48 ? 12.431 -6.149 -7.097 1.00 0.00 48 HIS A N 6
ATOM 14126 C CA . HIS A 1 48 ? 11.498 -5.033 -6.994 1.00 0.00 48 HIS A CA 6
ATOM 14127 C C . HIS A 1 48 ? 12.031 -3.804 -7.721 1.00 0.00 48 HIS A C 6
ATOM 14128 O O . HIS A 1 48 ? 13.197 -3.757 -8.113 1.00 0.00 48 HIS A O 6
ATOM 14142 N N . ASP A 1 49 ? 11.167 -2.810 -7.895 1.00 0.00 49 ASP A N 6
ATOM 14143 C CA . ASP A 1 49 ? 11.546 -1.576 -8.572 1.00 0.00 49 ASP A CA 6
ATOM 14144 C C . ASP A 1 49 ? 11.390 -0.379 -7.641 1.00 0.00 49 ASP A C 6
ATOM 14145 O O . ASP A 1 49 ? 10.358 -0.217 -6.990 1.00 0.00 49 ASP A O 6
ATOM 14154 N N . SER A 1 50 ? 12.420 0.460 -7.585 1.00 0.00 50 SER A N 6
ATOM 14155 C CA . SER A 1 50 ? 12.399 1.647 -6.736 1.00 0.00 50 SER A CA 6
ATOM 14156 C C . SER A 1 50 ? 11.140 2.471 -6.984 1.00 0.00 50 SER A C 6
ATOM 14157 O O . SER A 1 50 ? 11.096 3.292 -7.900 1.00 0.00 50 SER A O 6
ATOM 14165 N N . SER A 1 51 ? 10.115 2.245 -6.167 1.00 0.00 51 SER A N 6
ATOM 14166 C CA . SER A 1 51 ? 8.858 2.971 -6.312 1.00 0.00 51 SER A CA 6
ATOM 14167 C C . SER A 1 51 ? 7.864 2.595 -5.220 1.00 0.00 51 SER A C 6
ATOM 14168 O O . SER A 1 51 ? 8.131 1.722 -4.391 1.00 0.00 51 SER A O 6
ATOM 14176 N N . PRO A 1 52 ? 6.704 3.277 -5.202 1.00 0.00 52 PRO A N 6
ATOM 14177 C CA . PRO A 1 52 ? 5.657 3.053 -4.215 1.00 0.00 52 PRO A CA 6
ATOM 14178 C C . PRO A 1 52 ? 4.631 2.011 -4.642 1.00 0.00 52 PRO A C 6
ATOM 14179 O O . PRO A 1 52 ? 4.649 1.523 -5.772 1.00 0.00 52 PRO A O 6
ATOM 14190 N N . LEU A 1 53 ? 3.724 1.698 -3.722 1.00 0.00 53 LEU A N 6
ATOM 14191 C CA . LEU A 1 53 ? 2.658 0.737 -3.971 1.00 0.00 53 LEU A CA 6
ATOM 14192 C C . LEU A 1 53 ? 1.807 0.555 -2.723 1.00 0.00 53 LEU A C 6
ATOM 14193 O O . LEU A 1 53 ? 2.306 0.627 -1.601 1.00 0.00 53 LEU A O 6
ATOM 14209 N N . THR A 1 54 ? 0.527 0.296 -2.928 1.00 0.00 54 THR A N 6
ATOM 14210 C CA . THR A 1 54 ? -0.390 0.077 -1.822 1.00 0.00 54 THR A CA 6
ATOM 14211 C C . THR A 1 54 ? -0.627 -1.420 -1.665 1.00 0.00 54 THR A C 6
ATOM 14212 O O . THR A 1 54 ? -1.280 -2.047 -2.498 1.00 0.00 54 THR A O 6
ATOM 14223 N N . VAL A 1 55 ? -0.064 -1.990 -0.607 1.00 0.00 55 VAL A N 6
ATOM 14224 C CA . VAL A 1 55 ? -0.186 -3.418 -0.362 1.00 0.00 55 VAL A CA 6
ATOM 14225 C C . VAL A 1 55 ? -1.310 -3.727 0.620 1.00 0.00 55 VAL A C 6
ATOM 14226 O O . VAL A 1 55 ? -1.393 -3.136 1.697 1.00 0.00 55 VAL A O 6
ATOM 14239 N N . SER A 1 56 ? -2.174 -4.658 0.232 1.00 0.00 56 SER A N 6
ATOM 14240 C CA . SER A 1 56 ? -3.299 -5.051 1.067 1.00 0.00 56 SER A CA 6
ATOM 14241 C C . SER A 1 56 ? -3.135 -6.480 1.565 1.00 0.00 56 SER A C 6
ATOM 14242 O O . SER A 1 56 ? -2.762 -7.377 0.809 1.00 0.00 56 SER A O 6
ATOM 14250 N N . CYS A 1 57 ? -3.417 -6.681 2.845 1.00 0.00 57 CYS A N 6
ATOM 14251 C CA . CYS A 1 57 ? -3.307 -7.996 3.459 1.00 0.00 57 CYS A CA 6
ATOM 14252 C C . CYS A 1 57 ? -4.659 -8.445 3.997 1.00 0.00 57 CYS A C 6
ATOM 14253 O O . CYS A 1 57 ? -5.443 -7.631 4.484 1.00 0.00 57 CYS A O 6
ATOM 14260 N N . THR A 1 58 ? -4.933 -9.739 3.895 1.00 0.00 58 THR A N 6
ATOM 14261 C CA . THR A 1 58 ? -6.200 -10.279 4.363 1.00 0.00 58 THR A CA 6
ATOM 14262 C C . THR A 1 58 ? -6.013 -11.611 5.080 1.00 0.00 58 THR A C 6
ATOM 14263 O O . THR A 1 58 ? -5.865 -12.654 4.443 1.00 0.00 58 THR A O 6
ATOM 14274 N N . ALA A 1 59 ? -6.042 -11.573 6.407 1.00 0.00 59 ALA A N 6
ATOM 14275 C CA . ALA A 1 59 ? -5.896 -12.782 7.206 1.00 0.00 59 ALA A CA 6
ATOM 14276 C C . ALA A 1 59 ? -7.204 -13.114 7.915 1.00 0.00 59 ALA A C 6
ATOM 14277 O O . ALA A 1 59 ? -7.571 -12.465 8.894 1.00 0.00 59 ALA A O 6
ATOM 14284 N N . GLY A 1 60 ? -7.908 -14.122 7.412 1.00 0.00 60 GLY A N 6
ATOM 14285 C CA . GLY A 1 60 ? -9.170 -14.509 8.012 1.00 0.00 60 GLY A CA 6
ATOM 14286 C C . GLY A 1 60 ? -10.215 -13.416 7.902 1.00 0.00 60 GLY A C 6
ATOM 14287 O O . GLY A 1 60 ? -10.805 -13.217 6.841 1.00 0.00 60 GLY A O 6
ATOM 14291 N N . ASP A 1 61 ? -10.442 -12.704 9.002 1.00 0.00 61 ASP A N 6
ATOM 14292 C CA . ASP A 1 61 ? -11.421 -11.623 9.024 1.00 0.00 61 ASP A CA 6
ATOM 14293 C C . ASP A 1 61 ? -10.750 -10.284 9.314 1.00 0.00 61 ASP A C 6
ATOM 14294 O O . ASP A 1 61 ? -11.355 -9.392 9.908 1.00 0.00 61 ASP A O 6
ATOM 14303 N N . GLN A 1 62 ? -9.495 -10.151 8.893 1.00 0.00 62 GLN A N 6
ATOM 14304 C CA . GLN A 1 62 ? -8.742 -8.919 9.111 1.00 0.00 62 GLN A CA 6
ATOM 14305 C C . GLN A 1 62 ? -8.370 -8.263 7.784 1.00 0.00 62 GLN A C 6
ATOM 14306 O O . GLN A 1 62 ? -8.198 -8.941 6.771 1.00 0.00 62 GLN A O 6
ATOM 14320 N N . GLU A 1 63 ? -8.248 -6.939 7.798 1.00 0.00 63 GLU A N 6
ATOM 14321 C CA . GLU A 1 63 ? -7.897 -6.188 6.597 1.00 0.00 63 GLU A CA 6
ATOM 14322 C C . GLU A 1 63 ? -6.868 -5.106 6.911 1.00 0.00 63 GLU A C 6
ATOM 14323 O O . GLU A 1 63 ? -7.211 -4.037 7.417 1.00 0.00 63 GLU A O 6
ATOM 14335 N N . HIS A 1 64 ? -5.605 -5.391 6.609 1.00 0.00 64 HIS A N 6
ATOM 14336 C CA . HIS A 1 64 ? -4.526 -4.441 6.859 1.00 0.00 64 HIS A CA 6
ATOM 14337 C C . HIS A 1 64 ? -3.809 -4.073 5.564 1.00 0.00 64 HIS A C 6
ATOM 14338 O O . HIS A 1 64 ? -3.469 -4.942 4.761 1.00 0.00 64 HIS A O 6
ATOM 14352 N N . THR A 1 65 ? -3.580 -2.778 5.369 1.00 0.00 65 THR A N 6
ATOM 14353 C CA . THR A 1 65 ? -2.900 -2.291 4.173 1.00 0.00 65 THR A CA 6
ATOM 14354 C C . THR A 1 65 ? -1.764 -1.342 4.542 1.00 0.00 65 THR A C 6
ATOM 14355 O O . THR A 1 65 ? -1.826 -0.647 5.556 1.00 0.00 65 THR A O 6
ATOM 14366 N N . MET A 1 66 ? -0.729 -1.314 3.711 1.00 0.00 66 MET A N 6
ATOM 14367 C CA . MET A 1 66 ? 0.417 -0.444 3.950 1.00 0.00 66 MET A CA 6
ATOM 14368 C C . MET A 1 66 ? 1.019 0.027 2.633 1.00 0.00 66 MET A C 6
ATOM 14369 O O . MET A 1 66 ? 1.029 -0.709 1.647 1.00 0.00 66 MET A O 6
ATOM 14383 N N . TYR A 1 67 ? 1.519 1.257 2.617 1.00 0.00 67 TYR A N 6
ATOM 14384 C CA . TYR A 1 67 ? 2.118 1.810 1.411 1.00 0.00 67 TYR A CA 6
ATOM 14385 C C . TYR A 1 67 ? 3.596 1.452 1.320 1.00 0.00 67 TYR A C 6
ATOM 14386 O O . TYR A 1 67 ? 4.415 1.933 2.104 1.00 0.00 67 TYR A O 6
ATOM 14404 N N . LEU A 1 68 ? 3.926 0.601 0.356 1.00 0.00 68 LEU A N 6
ATOM 14405 C CA . LEU A 1 68 ? 5.301 0.168 0.149 1.00 0.00 68 LEU A CA 6
ATOM 14406 C C . LEU A 1 68 ? 5.988 1.022 -0.912 1.00 0.00 68 LEU A C 6
ATOM 14407 O O . LEU A 1 68 ? 5.653 0.947 -2.094 1.00 0.00 68 LEU A O 6
ATOM 14423 N N . ASN A 1 69 ? 6.957 1.825 -0.485 1.00 0.00 69 ASN A N 6
ATOM 14424 C CA . ASN A 1 69 ? 7.696 2.683 -1.406 1.00 0.00 69 ASN A CA 6
ATOM 14425 C C . ASN A 1 69 ? 9.181 2.677 -1.075 1.00 0.00 69 ASN A C 6
ATOM 14426 O O . ASN A 1 69 ? 9.620 3.330 -0.128 1.00 0.00 69 ASN A O 6
ATOM 14437 N N . ALA A 1 70 ? 9.950 1.933 -1.859 1.00 0.00 70 ALA A N 6
ATOM 14438 C CA . ALA A 1 70 ? 11.387 1.844 -1.640 1.00 0.00 70 ALA A CA 6
ATOM 14439 C C . ALA A 1 70 ? 12.087 1.162 -2.810 1.00 0.00 70 ALA A C 6
ATOM 14440 O O . ALA A 1 70 ? 11.446 0.749 -3.777 1.00 0.00 70 ALA A O 6
ATOM 14447 N N . LYS A 1 71 ? 13.408 1.049 -2.711 1.00 0.00 71 LYS A N 6
ATOM 14448 C CA . LYS A 1 71 ? 14.206 0.415 -3.754 1.00 0.00 71 LYS A CA 6
ATOM 14449 C C . LYS A 1 71 ? 15.010 -0.752 -3.186 1.00 0.00 71 LYS A C 6
ATOM 14450 O O . LYS A 1 71 ? 15.603 -0.644 -2.113 1.00 0.00 71 LYS A O 6
ATOM 14469 N N . VAL A 1 72 ? 15.028 -1.866 -3.912 1.00 0.00 72 VAL A N 6
ATOM 14470 C CA . VAL A 1 72 ? 15.763 -3.048 -3.475 1.00 0.00 72 VAL A CA 6
ATOM 14471 C C . VAL A 1 72 ? 17.124 -3.131 -4.158 1.00 0.00 72 VAL A C 6
ATOM 14472 O O . VAL A 1 72 ? 17.261 -2.790 -5.333 1.00 0.00 72 VAL A O 6
ATOM 14485 N N . GLY A 1 73 ? 18.127 -3.587 -3.415 1.00 0.00 73 GLY A N 6
ATOM 14486 C CA . GLY A 1 73 ? 19.464 -3.707 -3.966 1.00 0.00 73 GLY A CA 6
ATOM 14487 C C . GLY A 1 73 ? 20.428 -2.699 -3.373 1.00 0.00 73 GLY A C 6
ATOM 14488 O O . GLY A 1 73 ? 21.615 -2.984 -3.213 1.00 0.00 73 GLY A O 6
ATOM 14492 N N . SER A 1 74 ? 19.917 -1.517 -3.045 1.00 0.00 74 SER A N 6
ATOM 14493 C CA . SER A 1 74 ? 20.740 -0.462 -2.466 1.00 0.00 74 SER A CA 6
ATOM 14494 C C . SER A 1 74 ? 20.025 0.204 -1.294 1.00 0.00 74 SER A C 6
ATOM 14495 O O . SER A 1 74 ? 18.894 -0.149 -0.964 1.00 0.00 74 SER A O 6
ATOM 14503 N N . ALA A 1 75 ? 20.694 1.170 -0.671 1.00 0.00 75 ALA A N 6
ATOM 14504 C CA . ALA A 1 75 ? 20.124 1.887 0.464 1.00 0.00 75 ALA A CA 6
ATOM 14505 C C . ALA A 1 75 ? 19.907 0.954 1.651 1.00 0.00 75 ALA A C 6
ATOM 14506 O O . ALA A 1 75 ? 20.697 0.940 2.595 1.00 0.00 75 ALA A O 6
ATOM 14513 N N . ASP A 1 76 ? 18.832 0.175 1.597 1.00 0.00 76 ASP A N 6
ATOM 14514 C CA . ASP A 1 76 ? 18.510 -0.761 2.667 1.00 0.00 76 ASP A CA 6
ATOM 14515 C C . ASP A 1 76 ? 19.252 -2.079 2.479 1.00 0.00 76 ASP A C 6
ATOM 14516 O O . ASP A 1 76 ? 19.746 -2.375 1.391 1.00 0.00 76 ASP A O 6
ATOM 14525 N N . ASP A 1 77 ? 19.322 -2.868 3.545 1.00 0.00 77 ASP A N 6
ATOM 14526 C CA . ASP A 1 77 ? 20.000 -4.157 3.497 1.00 0.00 77 ASP A CA 6
ATOM 14527 C C . ASP A 1 77 ? 19.908 -4.872 4.842 1.00 0.00 77 ASP A C 6
ATOM 14528 O O . ASP A 1 77 ? 19.388 -4.323 5.813 1.00 0.00 77 ASP A O 6
ATOM 14537 N N . ALA A 1 78 ? 20.416 -6.099 4.890 1.00 0.00 78 ALA A N 6
ATOM 14538 C CA . ALA A 1 78 ? 20.391 -6.889 6.115 1.00 0.00 78 ALA A CA 6
ATOM 14539 C C . ALA A 1 78 ? 21.135 -8.207 5.933 1.00 0.00 78 ALA A C 6
ATOM 14540 O O . ALA A 1 78 ? 22.046 -8.528 6.696 1.00 0.00 78 ALA A O 6
ATOM 14547 N N . LYS A 1 79 ? 20.740 -8.968 4.917 1.00 0.00 79 LYS A N 6
ATOM 14548 C CA . LYS A 1 79 ? 21.370 -10.253 4.635 1.00 0.00 79 LYS A CA 6
ATOM 14549 C C . LYS A 1 79 ? 22.201 -10.183 3.358 1.00 0.00 79 LYS A C 6
ATOM 14550 O O . LYS A 1 79 ? 22.432 -9.102 2.815 1.00 0.00 79 LYS A O 6
ATOM 14569 N N . LYS A 1 80 ? 22.648 -11.341 2.884 1.00 0.00 80 LYS A N 6
ATOM 14570 C CA . LYS A 1 80 ? 23.454 -11.411 1.671 1.00 0.00 80 LYS A CA 6
ATOM 14571 C C . LYS A 1 80 ? 22.689 -10.851 0.476 1.00 0.00 80 LYS A C 6
ATOM 14572 O O . LYS A 1 80 ? 21.459 -10.806 0.480 1.00 0.00 80 LYS A O 6
ATOM 14591 N N . ASP A 1 81 ? 23.426 -10.427 -0.546 1.00 0.00 81 ASP A N 6
ATOM 14592 C CA . ASP A 1 81 ? 22.817 -9.870 -1.748 1.00 0.00 81 ASP A CA 6
ATOM 14593 C C . ASP A 1 81 ? 22.687 -10.932 -2.834 1.00 0.00 81 ASP A C 6
ATOM 14594 O O . ASP A 1 81 ? 21.707 -10.957 -3.579 1.00 0.00 81 ASP A O 6
ATOM 14603 N N . ALA A 1 82 ? 23.682 -11.809 -2.919 1.00 0.00 82 ALA A N 6
ATOM 14604 C CA . ALA A 1 82 ? 23.678 -12.874 -3.915 1.00 0.00 82 ALA A CA 6
ATOM 14605 C C . ALA A 1 82 ? 23.649 -12.304 -5.328 1.00 0.00 82 ALA A C 6
ATOM 14606 O O . ALA A 1 82 ? 23.705 -11.090 -5.520 1.00 0.00 82 ALA A O 6
ATOM 14613 N N . ALA A 1 83 ? 23.562 -13.189 -6.316 1.00 0.00 83 ALA A N 6
ATOM 14614 C CA . ALA A 1 83 ? 23.525 -12.774 -7.713 1.00 0.00 83 ALA A CA 6
ATOM 14615 C C . ALA A 1 83 ? 22.458 -13.541 -8.486 1.00 0.00 83 ALA A C 6
ATOM 14616 O O . ALA A 1 83 ? 22.519 -14.765 -8.599 1.00 0.00 83 ALA A O 6
ATOM 14623 N N . LYS A 1 84 ? 21.480 -12.813 -9.016 1.00 0.00 84 LYS A N 6
ATOM 14624 C CA . LYS A 1 84 ? 20.398 -13.424 -9.778 1.00 0.00 84 LYS A CA 6
ATOM 14625 C C . LYS A 1 84 ? 20.492 -13.049 -11.254 1.00 0.00 84 LYS A C 6
ATOM 14626 O O . LYS A 1 84 ? 20.905 -11.941 -11.597 1.00 0.00 84 LYS A O 6
ATOM 14645 N N . LYS A 1 85 ? 20.106 -13.978 -12.121 1.00 0.00 85 LYS A N 6
ATOM 14646 C CA . LYS A 1 85 ? 20.146 -13.744 -13.560 1.00 0.00 85 LYS A CA 6
ATOM 14647 C C . LYS A 1 85 ? 18.901 -12.995 -14.025 1.00 0.00 85 LYS A C 6
ATOM 14648 O O . LYS A 1 85 ? 17.914 -13.606 -14.434 1.00 0.00 85 LYS A O 6
ATOM 14667 N N . ASP A 1 86 ? 18.955 -11.669 -13.958 1.00 0.00 86 ASP A N 6
ATOM 14668 C CA . ASP A 1 86 ? 17.832 -10.837 -14.372 1.00 0.00 86 ASP A CA 6
ATOM 14669 C C . ASP A 1 86 ? 18.026 -10.331 -15.798 1.00 0.00 86 ASP A C 6
ATOM 14670 O O . ASP A 1 86 ? 19.079 -9.792 -16.138 1.00 0.00 86 ASP A O 6
ATOM 14679 N N . ASP A 1 87 ? 17.003 -10.508 -16.627 1.00 0.00 87 ASP A N 6
ATOM 14680 C CA . ASP A 1 87 ? 17.062 -10.070 -18.017 1.00 0.00 87 ASP A CA 6
ATOM 14681 C C . ASP A 1 87 ? 15.794 -9.314 -18.403 1.00 0.00 87 ASP A C 6
ATOM 14682 O O . ASP A 1 87 ? 14.692 -9.680 -17.993 1.00 0.00 87 ASP A O 6
ATOM 14691 N N . ALA A 1 88 ? 15.958 -8.259 -19.194 1.00 0.00 88 ALA A N 6
ATOM 14692 C CA . ALA A 1 88 ? 14.827 -7.452 -19.636 1.00 0.00 88 ALA A CA 6
ATOM 14693 C C . ALA A 1 88 ? 14.557 -7.654 -21.123 1.00 0.00 88 ALA A C 6
ATOM 14694 O O . ALA A 1 88 ? 15.347 -7.238 -21.970 1.00 0.00 88 ALA A O 6
ATOM 14701 N N . LYS A 1 89 ? 13.435 -8.296 -21.433 1.00 0.00 89 LYS A N 6
ATOM 14702 C CA . LYS A 1 89 ? 13.060 -8.553 -22.819 1.00 0.00 89 LYS A CA 6
ATOM 14703 C C . LYS A 1 89 ? 11.674 -7.991 -23.121 1.00 0.00 89 LYS A C 6
ATOM 14704 O O . LYS A 1 89 ? 11.507 -7.183 -24.034 1.00 0.00 89 LYS A O 6
ATOM 14723 N N . LYS A 1 90 ? 10.684 -8.425 -22.348 1.00 0.00 90 LYS A N 6
ATOM 14724 C CA . LYS A 1 90 ? 9.312 -7.965 -22.533 1.00 0.00 90 LYS A CA 6
ATOM 14725 C C . LYS A 1 90 ? 8.804 -8.318 -23.927 1.00 0.00 90 LYS A C 6
ATOM 14726 O O . LYS A 1 90 ? 9.481 -9.007 -24.690 1.00 0.00 90 LYS A O 6
ATOM 14745 N N . ASP A 1 91 ? 7.606 -7.841 -24.253 1.00 0.00 91 ASP A N 6
ATOM 14746 C CA . ASP A 1 91 ? 7.006 -8.106 -25.555 1.00 0.00 91 ASP A CA 6
ATOM 14747 C C . ASP A 1 91 ? 6.818 -6.813 -26.341 1.00 0.00 91 ASP A C 6
ATOM 14748 O O . ASP A 1 91 ? 7.077 -6.762 -27.544 1.00 0.00 91 ASP A O 6
ATOM 14757 N N . ASP A 1 92 ? 6.365 -5.769 -25.654 1.00 0.00 92 ASP A N 6
ATOM 14758 C CA . ASP A 1 92 ? 6.142 -4.475 -26.288 1.00 0.00 92 ASP A CA 6
ATOM 14759 C C . ASP A 1 92 ? 5.784 -3.416 -25.250 1.00 0.00 92 ASP A C 6
ATOM 14760 O O . ASP A 1 92 ? 6.253 -2.280 -25.321 1.00 0.00 92 ASP A O 6
ATOM 14769 N N . ALA A 1 93 ? 4.951 -3.796 -24.287 1.00 0.00 93 ALA A N 6
ATOM 14770 C CA . ALA A 1 93 ? 4.529 -2.879 -23.235 1.00 0.00 93 ALA A CA 6
ATOM 14771 C C . ALA A 1 93 ? 3.773 -1.689 -23.814 1.00 0.00 93 ALA A C 6
ATOM 14772 O O . ALA A 1 93 ? 4.367 -0.660 -24.137 1.00 0.00 93 ALA A O 6
ATOM 14779 N N . LYS A 1 94 ? 2.458 -1.836 -23.942 1.00 0.00 94 LYS A N 6
ATOM 14780 C CA . LYS A 1 94 ? 1.619 -0.772 -24.483 1.00 0.00 94 LYS A CA 6
ATOM 14781 C C . LYS A 1 94 ? 0.435 -0.494 -23.563 1.00 0.00 94 LYS A C 6
ATOM 14782 O O . LYS A 1 94 ? -0.286 -1.410 -23.168 1.00 0.00 94 LYS A O 6
ATOM 14801 N N . LYS A 1 95 ? 0.240 0.777 -23.226 1.00 0.00 95 LYS A N 6
ATOM 14802 C CA . LYS A 1 95 ? -0.857 1.176 -22.352 1.00 0.00 95 LYS A CA 6
ATOM 14803 C C . LYS A 1 95 ? -0.741 0.501 -20.989 1.00 0.00 95 LYS A C 6
ATOM 14804 O O . LYS A 1 95 ? -1.291 -0.578 -20.771 1.00 0.00 95 LYS A O 6
ATOM 14823 N N . ASP A 1 96 ? -0.021 1.145 -20.076 1.00 0.00 96 ASP A N 6
ATOM 14824 C CA . ASP A 1 96 ? 0.168 0.607 -18.734 1.00 0.00 96 ASP A CA 6
ATOM 14825 C C . ASP A 1 96 ? -0.810 1.242 -17.750 1.00 0.00 96 ASP A C 6
ATOM 14826 O O . ASP A 1 96 ? -1.601 2.109 -18.119 1.00 0.00 96 ASP A O 6
ATOM 14835 N N . GLY A 1 97 ? -0.749 0.803 -16.497 1.00 0.00 97 GLY A N 6
ATOM 14836 C CA . GLY A 1 97 ? -1.634 1.339 -15.480 1.00 0.00 97 GLY A CA 6
ATOM 14837 C C . GLY A 1 97 ? -2.164 0.267 -14.549 1.00 0.00 97 GLY A C 6
ATOM 14838 O O . GLY A 1 97 ? -1.557 -0.025 -13.518 1.00 0.00 97 GLY A O 6
ATOM 14842 N N . SER A 1 98 ? -3.299 -0.321 -14.912 1.00 0.00 98 SER A N 6
ATOM 14843 C CA . SER A 1 98 ? -3.911 -1.368 -14.101 1.00 0.00 98 SER A CA 6
ATOM 14844 C C . SER A 1 98 ? -3.293 -2.727 -14.412 1.00 0.00 98 SER A C 6
ATOM 14845 O O . SER A 1 98 ? -3.132 -3.095 -15.575 1.00 0.00 98 SER A O 6
ATOM 14853 N N . VAL A 1 99 ? -2.949 -3.468 -13.363 1.00 0.00 99 VAL A N 6
ATOM 14854 C CA . VAL A 1 99 ? -2.348 -4.787 -13.525 1.00 0.00 99 VAL A CA 6
ATOM 14855 C C . VAL A 1 99 ? -3.278 -5.884 -13.014 1.00 0.00 99 VAL A C 6
ATOM 14856 O O . VAL A 1 99 ? -2.826 -6.960 -12.623 1.00 0.00 99 VAL A O 6
ATOM 14869 N N . ALA A 1 100 ? -4.578 -5.605 -13.020 1.00 0.00 100 ALA A N 6
ATOM 14870 C CA . ALA A 1 100 ? -5.569 -6.569 -12.557 1.00 0.00 100 ALA A CA 6
ATOM 14871 C C . ALA A 1 100 ? -5.261 -7.037 -11.137 1.00 0.00 100 ALA A C 6
ATOM 14872 O O . ALA A 1 100 ? -5.097 -8.231 -10.885 1.00 0.00 100 ALA A O 6
ATOM 14879 N N . LYS A 1 101 ? -5.191 -6.086 -10.213 1.00 0.00 101 LYS A N 6
ATOM 14880 C CA . LYS A 1 101 ? -4.910 -6.392 -8.816 1.00 0.00 101 LYS A CA 6
ATOM 14881 C C . LYS A 1 101 ? -6.163 -6.197 -7.974 1.00 0.00 101 LYS A C 6
ATOM 14882 O O . LYS A 1 101 ? -6.102 -5.697 -6.851 1.00 0.00 101 LYS A O 6
ATOM 14901 N N . LEU A 1 102 ? -7.302 -6.587 -8.534 1.00 0.00 102 LEU A N 6
ATOM 14902 C CA . LEU A 1 102 ? -8.577 -6.446 -7.848 1.00 0.00 102 LEU A CA 6
ATOM 14903 C C . LEU A 1 102 ? -9.418 -7.711 -7.990 1.00 0.00 102 LEU A C 6
ATOM 14904 O O . LEU A 1 102 ? -9.724 -8.143 -9.101 1.00 0.00 102 LEU A O 6
ATOM 14920 N N . GLY A 1 103 ? -9.790 -8.299 -6.858 1.00 0.00 103 GLY A N 6
ATOM 14921 C CA . GLY A 1 103 ? -10.594 -9.507 -6.878 1.00 0.00 103 GLY A CA 6
ATOM 14922 C C . GLY A 1 103 ? -12.074 -9.221 -6.725 1.00 0.00 103 GLY A C 6
ATOM 14923 O O . GLY A 1 103 ? -12.755 -8.899 -7.699 1.00 0.00 103 GLY A O 6
ATOM 14927 N N . VAL A 1 104 ? -12.574 -9.337 -5.499 1.00 0.00 104 VAL A N 6
ATOM 14928 C CA . VAL A 1 104 ? -13.983 -9.087 -5.222 1.00 0.00 104 VAL A CA 6
ATOM 14929 C C . VAL A 1 104 ? -14.368 -7.657 -5.585 1.00 0.00 104 VAL A C 6
ATOM 14930 O O . VAL A 1 104 ? -13.583 -6.727 -5.397 1.00 0.00 104 VAL A O 6
ATOM 14943 N N . HIS A 1 105 ? -15.579 -7.489 -6.107 1.00 0.00 105 HIS A N 6
ATOM 14944 C CA . HIS A 1 105 ? -16.070 -6.172 -6.499 1.00 0.00 105 HIS A CA 6
ATOM 14945 C C . HIS A 1 105 ? -15.229 -5.592 -7.632 1.00 0.00 105 HIS A C 6
ATOM 14946 O O . HIS A 1 105 ? -15.620 -5.642 -8.798 1.00 0.00 105 HIS A O 6
ATOM 14960 N N . GLY A 1 106 ? -14.071 -5.047 -7.281 1.00 0.00 106 GLY A N 6
ATOM 14961 C CA . GLY A 1 106 ? -13.189 -4.468 -8.277 1.00 0.00 106 GLY A CA 6
ATOM 14962 C C . GLY A 1 106 ? -12.859 -3.015 -7.993 1.00 0.00 106 GLY A C 6
ATOM 14963 O O . GLY A 1 106 ? -13.318 -2.118 -8.700 1.00 0.00 106 GLY A O 6
ATOM 14967 N N . LEU A 1 107 ? -12.058 -2.782 -6.958 1.00 0.00 107 LEU A N 6
ATOM 14968 C CA . LEU A 1 107 ? -11.665 -1.427 -6.588 1.00 0.00 107 LEU A CA 6
ATOM 14969 C C . LEU A 1 107 ? -10.192 -1.376 -6.191 1.00 0.00 107 LEU A C 6
ATOM 14970 O O . LEU A 1 107 ? -9.648 -2.342 -5.657 1.00 0.00 107 LEU A O 6
ATOM 14986 N N . SER A 1 108 ? -9.552 -0.243 -6.461 1.00 0.00 108 SER A N 6
ATOM 14987 C CA . SER A 1 108 ? -8.141 -0.064 -6.135 1.00 0.00 108 SER A CA 6
ATOM 14988 C C . SER A 1 108 ? -7.926 1.215 -5.339 1.00 0.00 108 SER A C 6
ATOM 14989 O O . SER A 1 108 ? -8.771 2.110 -5.337 1.00 0.00 108 SER A O 6
ATOM 14997 N N . MET A 1 109 ? -6.789 1.291 -4.660 1.00 0.00 109 MET A N 6
ATOM 14998 C CA . MET A 1 109 ? -6.458 2.455 -3.854 1.00 0.00 109 MET A CA 6
ATOM 14999 C C . MET A 1 109 ? -4.954 2.693 -3.843 1.00 0.00 109 MET A C 6
ATOM 15000 O O . MET A 1 109 ? -4.164 1.754 -3.737 1.00 0.00 109 MET A O 6
ATOM 15014 N N . SER A 1 110 ? -4.568 3.955 -3.937 1.00 0.00 110 SER A N 6
ATOM 15015 C CA . SER A 1 110 ? -3.163 4.325 -3.920 1.00 0.00 110 SER A CA 6
ATOM 15016 C C . SER A 1 110 ? -3.008 5.786 -3.510 1.00 0.00 110 SER A C 6
ATOM 15017 O O . SER A 1 110 ? -4.000 6.497 -3.337 1.00 0.00 110 SER A O 6
ATOM 15025 N N . VAL A 1 111 ? -1.765 6.239 -3.368 1.00 0.00 111 VAL A N 6
ATOM 15026 C CA . VAL A 1 111 ? -1.507 7.624 -2.994 1.00 0.00 111 VAL A CA 6
ATOM 15027 C C . VAL A 1 111 ? -0.934 8.409 -4.173 1.00 0.00 111 VAL A C 6
ATOM 15028 O O . VAL A 1 111 ? -0.051 7.931 -4.885 1.00 0.00 111 VAL A O 6
ATOM 15041 N N . LYS A 1 112 ? -1.455 9.612 -4.375 1.00 0.00 112 LYS A N 6
ATOM 15042 C CA . LYS A 1 112 ? -1.012 10.468 -5.466 1.00 0.00 112 LYS A CA 6
ATOM 15043 C C . LYS A 1 112 ? -0.009 11.506 -4.975 1.00 0.00 112 LYS A C 6
ATOM 15044 O O . LYS A 1 112 ? 0.097 11.762 -3.776 1.00 0.00 112 LYS A O 6
ATOM 15063 N N . GLU A 1 113 ? 0.719 12.104 -5.911 1.00 0.00 113 GLU A N 6
ATOM 15064 C CA . GLU A 1 113 ? 1.708 13.120 -5.575 1.00 0.00 113 GLU A CA 6
ATOM 15065 C C . GLU A 1 113 ? 1.470 14.388 -6.382 1.00 0.00 113 GLU A C 6
ATOM 15066 O O . GLU A 1 113 ? 1.650 14.412 -7.599 1.00 0.00 113 GLU A O 6
ATOM 15078 N N . VAL A 1 114 ? 1.051 15.435 -5.686 1.00 0.00 114 VAL A N 6
ATOM 15079 C CA . VAL A 1 114 ? 0.765 16.718 -6.313 1.00 0.00 114 VAL A CA 6
ATOM 15080 C C . VAL A 1 114 ? 1.650 17.813 -5.731 1.00 0.00 114 VAL A C 6
ATOM 15081 O O . VAL A 1 114 ? 2.504 17.548 -4.888 1.00 0.00 114 VAL A O 6
ATOM 15094 N N . SER A 1 115 ? 1.439 19.036 -6.207 1.00 0.00 115 SER A N 6
ATOM 15095 C CA . SER A 1 115 ? 2.196 20.213 -5.778 1.00 0.00 115 SER A CA 6
ATOM 15096 C C . SER A 1 115 ? 2.662 20.133 -4.322 1.00 0.00 115 SER A C 6
ATOM 15097 O O . SER A 1 115 ? 2.004 20.649 -3.418 1.00 0.00 115 SER A O 6
ATOM 15105 N N . GLY A 1 116 ? 3.813 19.503 -4.110 1.00 0.00 116 GLY A N 6
ATOM 15106 C CA . GLY A 1 116 ? 4.365 19.388 -2.772 1.00 0.00 116 GLY A CA 6
ATOM 15107 C C . GLY A 1 116 ? 3.414 18.715 -1.807 1.00 0.00 116 GLY A C 6
ATOM 15108 O O . GLY A 1 116 ? 3.465 18.960 -0.602 1.00 0.00 116 GLY A O 6
ATOM 15112 N N . LYS A 1 117 ? 2.525 17.888 -2.338 1.00 0.00 117 LYS A N 6
ATOM 15113 C CA . LYS A 1 117 ? 1.540 17.207 -1.513 1.00 0.00 117 LYS A CA 6
ATOM 15114 C C . LYS A 1 117 ? 1.430 15.727 -1.859 1.00 0.00 117 LYS A C 6
ATOM 15115 O O . LYS A 1 117 ? 2.031 15.249 -2.821 1.00 0.00 117 LYS A O 6
ATOM 15134 N N . VAL A 1 118 ? 0.637 15.015 -1.065 1.00 0.00 118 VAL A N 6
ATOM 15135 C CA . VAL A 1 118 ? 0.408 13.592 -1.268 1.00 0.00 118 VAL A CA 6
ATOM 15136 C C . VAL A 1 118 ? -1.042 13.243 -0.949 1.00 0.00 118 VAL A C 6
ATOM 15137 O O . VAL A 1 118 ? -1.467 13.297 0.206 1.00 0.00 118 VAL A O 6
ATOM 15150 N N . PHE A 1 119 ? -1.800 12.906 -1.982 1.00 0.00 119 PHE A N 6
ATOM 15151 C CA . PHE A 1 119 ? -3.211 12.569 -1.826 1.00 0.00 119 PHE A CA 6
ATOM 15152 C C . PHE A 1 119 ? -3.433 11.071 -1.959 1.00 0.00 119 PHE A C 6
ATOM 15153 O O . PHE A 1 119 ? -2.498 10.316 -2.216 1.00 0.00 119 PHE A O 6
ATOM 15170 N N . LEU A 1 120 ? -4.671 10.642 -1.757 1.00 0.00 120 LEU A N 6
ATOM 15171 C CA . LEU A 1 120 ? -5.001 9.227 -1.835 1.00 0.00 120 LEU A CA 6
ATOM 15172 C C . LEU A 1 120 ? -6.366 9.002 -2.476 1.00 0.00 120 LEU A C 6
ATOM 15173 O O . LEU A 1 120 ? -7.121 9.947 -2.713 1.00 0.00 120 LEU A O 6
ATOM 15189 N N . GLN A 1 121 ? -6.674 7.737 -2.750 1.00 0.00 121 GLN A N 6
ATOM 15190 C CA . GLN A 1 121 ? -7.947 7.368 -3.356 1.00 0.00 121 GLN A CA 6
ATOM 15191 C C . GLN A 1 121 ? -8.681 6.358 -2.479 1.00 0.00 121 GLN A C 6
ATOM 15192 O O . GLN A 1 121 ? -8.125 5.858 -1.503 1.00 0.00 121 GLN A O 6
ATOM 15206 N N . CYS A 1 122 ? -9.931 6.063 -2.823 1.00 0.00 122 CYS A N 6
ATOM 15207 C CA . CYS A 1 122 ? -10.725 5.112 -2.050 1.00 0.00 122 CYS A CA 6
ATOM 15208 C C . CYS A 1 122 ? -11.847 4.515 -2.897 1.00 0.00 122 CYS A C 6
ATOM 15209 O O . CYS A 1 122 ? -12.004 4.859 -4.069 1.00 0.00 122 CYS A O 6
ATOM 15216 N N . GLN A 1 123 ? -12.622 3.615 -2.297 1.00 0.00 123 GLN A N 6
ATOM 15217 C CA . GLN A 1 123 ? -13.726 2.964 -2.991 1.00 0.00 123 GLN A CA 6
ATOM 15218 C C . GLN A 1 123 ? -15.052 3.641 -2.657 1.00 0.00 123 GLN A C 6
ATOM 15219 O O . GLN A 1 123 ? -15.383 3.839 -1.488 1.00 0.00 123 GLN A O 6
ATOM 15233 N N . GLU A 1 124 ? -15.808 3.993 -3.692 1.00 0.00 124 GLU A N 6
ATOM 15234 C CA . GLU A 1 124 ? -17.098 4.648 -3.508 1.00 0.00 124 GLU A CA 6
ATOM 15235 C C . GLU A 1 124 ? -18.239 3.641 -3.614 1.00 0.00 124 GLU A C 6
ATOM 15236 O O . GLU A 1 124 ? -18.134 2.641 -4.324 1.00 0.00 124 GLU A O 6
ATOM 15248 N N . SER A 1 125 ? -19.329 3.913 -2.903 1.00 0.00 125 SER A N 6
ATOM 15249 C CA . SER A 1 125 ? -20.491 3.032 -2.917 1.00 0.00 125 SER A CA 6
ATOM 15250 C C . SER A 1 125 ? -21.682 3.713 -3.582 1.00 0.00 125 SER A C 6
ATOM 15251 O O . SER A 1 125 ? -21.608 4.881 -3.965 1.00 0.00 125 SER A O 6
ATOM 15259 N N . LYS A 1 126 ? -22.779 2.976 -3.718 1.00 0.00 126 LYS A N 6
ATOM 15260 C CA . LYS A 1 126 ? -23.986 3.509 -4.337 1.00 0.00 126 LYS A CA 6
ATOM 15261 C C . LYS A 1 126 ? -24.976 3.986 -3.279 1.00 0.00 126 LYS A C 6
ATOM 15262 O O . LYS A 1 126 ? -26.185 3.799 -3.415 1.00 0.00 126 LYS A O 6
ATOM 15281 N N . ASP A 1 127 ? -24.454 4.603 -2.224 1.00 0.00 127 ASP A N 6
ATOM 15282 C CA . ASP A 1 127 ? -25.291 5.108 -1.141 1.00 0.00 127 ASP A CA 6
ATOM 15283 C C . ASP A 1 127 ? -25.209 6.628 -1.051 1.00 0.00 127 ASP A C 6
ATOM 15284 O O . ASP A 1 127 ? -24.131 7.191 -0.862 1.00 0.00 127 ASP A O 6
ATOM 15293 N N . LEU A 1 128 ? -26.357 7.286 -1.187 1.00 0.00 128 LEU A N 6
ATOM 15294 C CA . LEU A 1 128 ? -26.421 8.742 -1.121 1.00 0.00 128 LEU A CA 6
ATOM 15295 C C . LEU A 1 128 ? -25.623 9.378 -2.257 1.00 0.00 128 LEU A C 6
ATOM 15296 O O . LEU A 1 128 ? -26.190 9.796 -3.267 1.00 0.00 128 LEU A O 6
ATOM 15312 N N . ASN A 1 129 ? -24.306 9.448 -2.087 1.00 0.00 129 ASN A N 6
ATOM 15313 C CA . ASN A 1 129 ? -23.435 10.033 -3.100 1.00 0.00 129 ASN A CA 6
ATOM 15314 C C . ASN A 1 129 ? -22.212 9.154 -3.340 1.00 0.00 129 ASN A C 6
ATOM 15315 O O . ASN A 1 129 ? -22.091 8.071 -2.767 1.00 0.00 129 ASN A O 6
ATOM 15326 N N . THR A 1 130 ? -21.308 9.627 -4.192 1.00 0.00 130 THR A N 6
ATOM 15327 C CA . THR A 1 130 ? -20.094 8.884 -4.509 1.00 0.00 130 THR A CA 6
ATOM 15328 C C . THR A 1 130 ? -18.854 9.644 -4.050 1.00 0.00 130 THR A C 6
ATOM 15329 O O . THR A 1 130 ? -18.384 10.554 -4.733 1.00 0.00 130 THR A O 6
ATOM 15340 N N . ASN A 1 131 ? -18.329 9.264 -2.890 1.00 0.00 131 ASN A N 6
ATOM 15341 C CA . ASN A 1 131 ? -17.143 9.910 -2.339 1.00 0.00 131 ASN A CA 6
ATOM 15342 C C . ASN A 1 131 ? -16.216 8.883 -1.697 1.00 0.00 131 ASN A C 6
ATOM 15343 O O . ASN A 1 131 ? -16.620 7.752 -1.424 1.00 0.00 131 ASN A O 6
ATOM 15354 N N . TYR A 1 132 ? -14.971 9.283 -1.458 1.00 0.00 132 TYR A N 6
ATOM 15355 C CA . TYR A 1 132 ? -13.989 8.394 -0.847 1.00 0.00 132 TYR A CA 6
ATOM 15356 C C . TYR A 1 132 ? -14.148 8.374 0.670 1.00 0.00 132 TYR A C 6
ATOM 15357 O O . TYR A 1 132 ? -14.462 9.394 1.284 1.00 0.00 132 TYR A O 6
ATOM 15375 N N . LEU A 1 133 ? -13.941 7.206 1.267 1.00 0.00 133 LEU A N 6
ATOM 15376 C CA . LEU A 1 133 ? -14.073 7.052 2.711 1.00 0.00 133 LEU A CA 6
ATOM 15377 C C . LEU A 1 133 ? -12.709 6.928 3.385 1.00 0.00 133 LEU A C 6
ATOM 15378 O O . LEU A 1 133 ? -11.984 5.958 3.168 1.00 0.00 133 LEU A O 6
ATOM 15394 N N . TRP A 1 134 ? -12.371 7.910 4.214 1.00 0.00 134 TRP A N 6
ATOM 15395 C CA . TRP A 1 134 ? -11.100 7.902 4.928 1.00 0.00 134 TRP A CA 6
ATOM 15396 C C . TRP A 1 134 ? -11.331 7.961 6.436 1.00 0.00 134 TRP A C 6
ATOM 15397 O O . TRP A 1 134 ? -11.765 8.983 6.968 1.00 0.00 134 TRP A O 6
ATOM 15418 N N . LYS A 1 135 ? -11.025 6.865 7.118 1.00 0.00 135 LYS A N 6
ATOM 15419 C CA . LYS A 1 135 ? -11.186 6.795 8.565 1.00 0.00 135 LYS A CA 6
ATOM 15420 C C . LYS A 1 135 ? -9.813 6.638 9.214 1.00 0.00 135 LYS A C 6
ATOM 15421 O O . LYS A 1 135 ? -9.126 5.641 9.000 1.00 0.00 135 LYS A O 6
ATOM 15440 N N . LYS A 1 136 ? -9.406 7.643 9.984 1.00 0.00 136 LYS A N 6
ATOM 15441 C CA . LYS A 1 136 ? -8.098 7.630 10.634 1.00 0.00 136 LYS A CA 6
ATOM 15442 C C . LYS A 1 136 ? -8.181 7.123 12.067 1.00 0.00 136 LYS A C 6
ATOM 15443 O O . LYS A 1 136 ? -9.202 7.273 12.736 1.00 0.00 136 LYS A O 6
ATOM 15462 N N . GLY A 1 137 ? -7.087 6.527 12.535 1.00 0.00 137 GLY A N 6
ATOM 15463 C CA . GLY A 1 137 ? -7.044 6.004 13.891 1.00 0.00 137 GLY A CA 6
ATOM 15464 C C . GLY A 1 137 ? -7.544 6.997 14.928 1.00 0.00 137 GLY A C 6
ATOM 15465 O O . GLY A 1 137 ? -7.987 6.602 16.006 1.00 0.00 137 GLY A O 6
ATOM 15469 N N . LYS A 1 138 ? -7.471 8.286 14.607 1.00 0.00 138 LYS A N 6
ATOM 15470 C CA . LYS A 1 138 ? -7.918 9.329 15.526 1.00 0.00 138 LYS A CA 6
ATOM 15471 C C . LYS A 1 138 ? -9.168 10.035 15.004 1.00 0.00 138 LYS A C 6
ATOM 15472 O O . LYS A 1 138 ? -9.910 10.647 15.772 1.00 0.00 138 LYS A O 6
ATOM 15491 N N . GLU A 1 139 ? -9.397 9.951 13.697 1.00 0.00 139 GLU A N 6
ATOM 15492 C CA . GLU A 1 139 ? -10.552 10.582 13.078 1.00 0.00 139 GLU A CA 6
ATOM 15493 C C . GLU A 1 139 ? -11.429 9.532 12.415 1.00 0.00 139 GLU A C 6
ATOM 15494 O O . GLU A 1 139 ? -10.931 8.642 11.730 1.00 0.00 139 GLU A O 6
ATOM 15506 N N . GLU A 1 140 ? -12.736 9.636 12.612 1.00 0.00 140 GLU A N 6
ATOM 15507 C CA . GLU A 1 140 ? -13.645 8.680 12.011 1.00 0.00 140 GLU A CA 6
ATOM 15508 C C . GLU A 1 140 ? -13.778 8.929 10.511 1.00 0.00 140 GLU A C 6
ATOM 15509 O O . GLU A 1 140 ? -12.793 9.249 9.847 1.00 0.00 140 GLU A O 6
ATOM 15521 N N . LEU A 1 141 ? -14.976 8.745 9.965 1.00 0.00 141 LEU A N 6
ATOM 15522 C CA . LEU A 1 141 ? -15.183 8.911 8.542 1.00 0.00 141 LEU A CA 6
ATOM 15523 C C . LEU A 1 141 ? -15.739 10.278 8.181 1.00 0.00 141 LEU A C 6
ATOM 15524 O O . LEU A 1 141 ? -16.658 10.793 8.819 1.00 0.00 141 LEU A O 6
ATOM 15540 N N . GLY A 1 142 ? -15.183 10.827 7.115 1.00 0.00 142 GLY A N 6
ATOM 15541 C CA . GLY A 1 142 ? -15.619 12.104 6.599 1.00 0.00 142 GLY A CA 6
ATOM 15542 C C . GLY A 1 142 ? -16.047 11.960 5.156 1.00 0.00 142 GLY A C 6
ATOM 15543 O O . GLY A 1 142 ? -16.708 10.984 4.802 1.00 0.00 142 GLY A O 6
ATOM 15547 N N . ASN A 1 143 ? -15.661 12.903 4.311 1.00 0.00 143 ASN A N 6
ATOM 15548 C CA . ASN A 1 143 ? -16.012 12.821 2.901 1.00 0.00 143 ASN A CA 6
ATOM 15549 C C . ASN A 1 143 ? -15.135 13.741 2.055 1.00 0.00 143 ASN A C 6
ATOM 15550 O O . ASN A 1 143 ? -15.016 14.932 2.340 1.00 0.00 143 ASN A O 6
ATOM 15561 N N . MET A 1 144 ? -14.530 13.186 1.008 1.00 0.00 144 MET A N 6
ATOM 15562 C CA . MET A 1 144 ? -13.675 13.967 0.120 1.00 0.00 144 MET A CA 6
ATOM 15563 C C . MET A 1 144 ? -13.410 13.223 -1.186 1.00 0.00 144 MET A C 6
ATOM 15564 O O . MET A 1 144 ? -13.197 12.011 -1.188 1.00 0.00 144 MET A O 6
ATOM 15578 N N . ARG A 1 145 ? -13.412 13.960 -2.293 1.00 0.00 145 ARG A N 6
ATOM 15579 C CA . ARG A 1 145 ? -13.157 13.368 -3.602 1.00 0.00 145 ARG A CA 6
ATOM 15580 C C . ARG A 1 145 ? -11.700 12.932 -3.703 1.00 0.00 145 ARG A C 6
ATOM 15581 O O . ARG A 1 145 ? -11.399 11.822 -4.141 1.00 0.00 145 ARG A O 6
ATOM 15602 N N . GLN A 1 146 ? -10.804 13.814 -3.275 1.00 0.00 146 GLN A N 6
ATOM 15603 C CA . GLN A 1 146 ? -9.375 13.531 -3.289 1.00 0.00 146 GLN A CA 6
ATOM 15604 C C . GLN A 1 146 ? -8.851 13.477 -1.860 1.00 0.00 146 GLN A C 6
ATOM 15605 O O . GLN A 1 146 ? -8.798 14.497 -1.172 1.00 0.00 146 GLN A O 6
ATOM 15619 N N . LEU A 1 147 ? -8.489 12.283 -1.408 1.00 0.00 147 LEU A N 6
ATOM 15620 C CA . LEU A 1 147 ? -8.000 12.110 -0.047 1.00 0.00 147 LEU A CA 6
ATOM 15621 C C . LEU A 1 147 ? -6.726 12.909 0.204 1.00 0.00 147 LEU A C 6
ATOM 15622 O O . LEU A 1 147 ? -5.662 12.587 -0.324 1.00 0.00 147 LEU A O 6
ATOM 15638 N N . ASP A 1 148 ? -6.841 13.941 1.033 1.00 0.00 148 ASP A N 6
ATOM 15639 C CA . ASP A 1 148 ? -5.699 14.775 1.381 1.00 0.00 148 ASP A CA 6
ATOM 15640 C C . ASP A 1 148 ? -5.618 14.956 2.894 1.00 0.00 148 ASP A C 6
ATOM 15641 O O . ASP A 1 148 ? -6.228 15.868 3.452 1.00 0.00 148 ASP A O 6
ATOM 15650 N N . LEU A 1 149 ? -4.860 14.083 3.553 1.00 0.00 149 LEU A N 6
ATOM 15651 C CA . LEU A 1 149 ? -4.702 14.152 5.005 1.00 0.00 149 LEU A CA 6
ATOM 15652 C C . LEU A 1 149 ? -3.225 14.243 5.375 1.00 0.00 149 LEU A C 6
ATOM 15653 O O . LEU A 1 149 ? -2.811 13.784 6.440 1.00 0.00 149 LEU A O 6
ATOM 15669 N N . GLY A 1 150 ? -2.436 14.838 4.487 1.00 0.00 150 GLY A N 6
ATOM 15670 C CA . GLY A 1 150 ? -1.014 14.981 4.734 1.00 0.00 150 GLY A CA 6
ATOM 15671 C C . GLY A 1 150 ? -0.297 15.685 3.600 1.00 0.00 150 GLY A C 6
ATOM 15672 O O . GLY A 1 150 ? -0.865 15.888 2.527 1.00 0.00 150 GLY A O 6
ATOM 15676 N N . ALA A 1 151 ? 0.953 16.060 3.841 1.00 0.00 151 ALA A N 6
ATOM 15677 C CA . ALA A 1 151 ? 1.755 16.748 2.837 1.00 0.00 151 ALA A CA 6
ATOM 15678 C C . ALA A 1 151 ? 2.961 15.911 2.433 1.00 0.00 151 ALA A C 6
ATOM 15679 O O . ALA A 1 151 ? 3.285 14.922 3.087 1.00 0.00 151 ALA A O 6
ATOM 15686 N N . ILE A 1 152 ? 3.630 16.318 1.361 1.00 0.00 152 ILE A N 6
ATOM 15687 C CA . ILE A 1 152 ? 4.806 15.602 0.891 1.00 0.00 152 ILE A CA 6
ATOM 15688 C C . ILE A 1 152 ? 5.960 15.772 1.875 1.00 0.00 152 ILE A C 6
ATOM 15689 O O . ILE A 1 152 ? 6.631 14.806 2.237 1.00 0.00 152 ILE A O 6
ATOM 15705 N N . TYR A 1 153 ? 6.166 17.008 2.318 1.00 0.00 153 TYR A N 6
ATOM 15706 C CA . TYR A 1 153 ? 7.216 17.313 3.278 1.00 0.00 153 TYR A CA 6
ATOM 15707 C C . TYR A 1 153 ? 6.675 17.147 4.692 1.00 0.00 153 TYR A C 6
ATOM 15708 O O . TYR A 1 153 ? 7.369 16.669 5.589 1.00 0.00 153 TYR A O 6
ATOM 15726 N N . ASP A 1 154 ? 5.413 17.526 4.867 1.00 0.00 154 ASP A N 6
ATOM 15727 C CA . ASP A 1 154 ? 4.740 17.403 6.153 1.00 0.00 154 ASP A CA 6
ATOM 15728 C C . ASP A 1 154 ? 3.849 16.167 6.144 1.00 0.00 154 ASP A C 6
ATOM 15729 O O . ASP A 1 154 ? 2.632 16.258 6.310 1.00 0.00 154 ASP A O 6
ATOM 15738 N N . ASP A 1 155 ? 4.477 15.014 5.923 1.00 0.00 155 ASP A N 6
ATOM 15739 C CA . ASP A 1 155 ? 3.780 13.729 5.858 1.00 0.00 155 ASP A CA 6
ATOM 15740 C C . ASP A 1 155 ? 2.631 13.636 6.861 1.00 0.00 155 ASP A C 6
ATOM 15741 O O . ASP A 1 155 ? 2.602 14.355 7.859 1.00 0.00 155 ASP A O 6
ATOM 15750 N N . PRO A 1 156 ? 1.669 12.731 6.603 1.00 0.00 156 PRO A N 6
ATOM 15751 C CA . PRO A 1 156 ? 0.510 12.525 7.478 1.00 0.00 156 PRO A CA 6
ATOM 15752 C C . PRO A 1 156 ? 0.924 12.296 8.927 1.00 0.00 156 PRO A C 6
ATOM 15753 O O . PRO A 1 156 ? 2.093 12.035 9.213 1.00 0.00 156 PRO A O 6
ATOM 15764 N N . ARG A 1 157 ? -0.034 12.409 9.839 1.00 0.00 157 ARG A N 6
ATOM 15765 C CA . ARG A 1 157 ? 0.245 12.228 11.259 1.00 0.00 157 ARG A CA 6
ATOM 15766 C C . ARG A 1 157 ? -0.336 10.919 11.784 1.00 0.00 157 ARG A C 6
ATOM 15767 O O . ARG A 1 157 ? -0.694 10.823 12.959 1.00 0.00 157 ARG A O 6
ATOM 15788 N N . GLY A 1 158 ? -0.424 9.910 10.921 1.00 0.00 158 GLY A N 6
ATOM 15789 C CA . GLY A 1 158 ? -0.959 8.631 11.352 1.00 0.00 158 GLY A CA 6
ATOM 15790 C C . GLY A 1 158 ? -1.450 7.771 10.205 1.00 0.00 158 GLY A C 6
ATOM 15791 O O . GLY A 1 158 ? -1.365 8.162 9.041 1.00 0.00 158 GLY A O 6
ATOM 15795 N N . THR A 1 159 ? -1.964 6.592 10.542 1.00 0.00 159 THR A N 6
ATOM 15796 C CA . THR A 1 159 ? -2.476 5.660 9.545 1.00 0.00 159 THR A CA 6
ATOM 15797 C C . THR A 1 159 ? -3.987 5.802 9.396 1.00 0.00 159 THR A C 6
ATOM 15798 O O . THR A 1 159 ? -4.699 6.066 10.372 1.00 0.00 159 THR A O 6
ATOM 15809 N N . TYR A 1 160 ? -4.477 5.620 8.172 1.00 0.00 160 TYR A N 6
ATOM 15810 C CA . TYR A 1 160 ? -5.905 5.726 7.908 1.00 0.00 160 TYR A CA 6
ATOM 15811 C C . TYR A 1 160 ? -6.463 4.425 7.352 1.00 0.00 160 TYR A C 6
ATOM 15812 O O . TYR A 1 160 ? -5.718 3.515 6.997 1.00 0.00 160 TYR A O 6
ATOM 15830 N N . THR A 1 161 ? -7.784 4.356 7.288 1.00 0.00 161 THR A N 6
ATOM 15831 C CA . THR A 1 161 ? -8.477 3.181 6.782 1.00 0.00 161 THR A CA 6
ATOM 15832 C C . THR A 1 161 ? -9.408 3.576 5.639 1.00 0.00 161 THR A C 6
ATOM 15833 O O . THR A 1 161 ? -10.095 4.595 5.714 1.00 0.00 161 THR A O 6
ATOM 15844 N N . CYS A 1 162 ? -9.417 2.781 4.574 1.00 0.00 162 CYS A N 6
ATOM 15845 C CA . CYS A 1 162 ? -10.258 3.073 3.417 1.00 0.00 162 CYS A CA 6
ATOM 15846 C C . CYS A 1 162 ? -11.094 1.856 3.022 1.00 0.00 162 CYS A C 6
ATOM 15847 O O . CYS A 1 162 ? -10.571 0.757 2.837 1.00 0.00 162 CYS A O 6
ATOM 15854 N N . GLN A 1 163 ? -12.398 2.075 2.896 1.00 0.00 163 GLN A N 6
ATOM 15855 C CA . GLN A 1 163 ? -13.336 1.021 2.525 1.00 0.00 163 GLN A CA 6
ATOM 15856 C C . GLN A 1 163 ? -14.713 1.619 2.250 1.00 0.00 163 GLN A C 6
ATOM 15857 O O . GLN A 1 163 ? -14.966 2.780 2.572 1.00 0.00 163 GLN A O 6
ATOM 15871 N N . ARG A 1 164 ? -15.599 0.831 1.654 1.00 0.00 164 ARG A N 6
ATOM 15872 C CA . ARG A 1 164 ? -16.945 1.300 1.339 1.00 0.00 164 ARG A CA 6
ATOM 15873 C C . ARG A 1 164 ? -17.882 1.208 2.549 1.00 0.00 164 ARG A C 6
ATOM 15874 O O . ARG A 1 164 ? -19.047 0.835 2.407 1.00 0.00 164 ARG A O 6
ATOM 15895 N N . ASP A 1 165 ? -17.379 1.553 3.734 1.00 0.00 165 ASP A N 6
ATOM 15896 C CA . ASP A 1 165 ? -18.192 1.508 4.947 1.00 0.00 165 ASP A CA 6
ATOM 15897 C C . ASP A 1 165 ? -17.949 2.744 5.811 1.00 0.00 165 ASP A C 6
ATOM 15898 O O . ASP A 1 165 ? -16.942 3.432 5.650 1.00 0.00 165 ASP A O 6
ATOM 15907 N N . GLU A 1 166 ? -18.874 3.015 6.731 1.00 0.00 166 GLU A N 6
ATOM 15908 C CA . GLU A 1 166 ? -18.754 4.166 7.626 1.00 0.00 166 GLU A CA 6
ATOM 15909 C C . GLU A 1 166 ? -17.720 3.904 8.723 1.00 0.00 166 GLU A C 6
ATOM 15910 O O . GLU A 1 166 ? -17.362 4.803 9.483 1.00 0.00 166 GLU A O 6
ATOM 15922 N N . ASN A 1 167 ? -17.241 2.667 8.785 1.00 0.00 167 ASN A N 6
ATOM 15923 C CA . ASN A 1 167 ? -16.242 2.261 9.767 1.00 0.00 167 ASN A CA 6
ATOM 15924 C C . ASN A 1 167 ? -15.220 1.359 9.101 1.00 0.00 167 ASN A C 6
ATOM 15925 O O . ASN A 1 167 ? -14.835 0.323 9.642 1.00 0.00 167 ASN A O 6
ATOM 15936 N N . VAL A 1 168 ? -14.815 1.779 7.908 1.00 0.00 168 VAL A N 6
ATOM 15937 C CA . VAL A 1 168 ? -13.843 1.070 7.073 1.00 0.00 168 VAL A CA 6
ATOM 15938 C C . VAL A 1 168 ? -12.970 0.099 7.864 1.00 0.00 168 VAL A C 6
ATOM 15939 O O . VAL A 1 168 ? -12.653 0.331 9.031 1.00 0.00 168 VAL A O 6
ATOM 15952 N N . ASN A 1 169 ? -12.597 -0.997 7.216 1.00 0.00 169 ASN A N 6
ATOM 15953 C CA . ASN A 1 169 ? -11.784 -2.022 7.852 1.00 0.00 169 ASN A CA 6
ATOM 15954 C C . ASN A 1 169 ? -10.356 -2.056 7.306 1.00 0.00 169 ASN A C 6
ATOM 15955 O O . ASN A 1 169 ? -9.415 -2.359 8.041 1.00 0.00 169 ASN A O 6
ATOM 15966 N N . SER A 1 170 ? -10.193 -1.756 6.021 1.00 0.00 170 SER A N 6
ATOM 15967 C CA . SER A 1 170 ? -8.870 -1.771 5.403 1.00 0.00 170 SER A CA 6
ATOM 15968 C C . SER A 1 170 ? -8.027 -0.597 5.893 1.00 0.00 170 SER A C 6
ATOM 15969 O O . SER A 1 170 ? -8.229 0.541 5.473 1.00 0.00 170 SER A O 6
ATOM 15977 N N . THR A 1 171 ? -7.082 -0.884 6.783 1.00 0.00 171 THR A N 6
ATOM 15978 C CA . THR A 1 171 ? -6.209 0.148 7.334 1.00 0.00 171 THR A CA 6
ATOM 15979 C C . THR A 1 171 ? -4.986 0.359 6.449 1.00 0.00 171 THR A C 6
ATOM 15980 O O . THR A 1 171 ? -4.107 -0.497 6.377 1.00 0.00 171 THR A O 6
ATOM 15991 N N . LEU A 1 172 ? -4.938 1.505 5.777 1.00 0.00 172 LEU A N 6
ATOM 15992 C CA . LEU A 1 172 ? -3.825 1.833 4.894 1.00 0.00 172 LEU A CA 6
ATOM 15993 C C . LEU A 1 172 ? -2.853 2.792 5.576 1.00 0.00 172 LEU A C 6
ATOM 15994 O O . LEU A 1 172 ? -3.223 3.906 5.947 1.00 0.00 172 LEU A O 6
ATOM 16010 N N . HIS A 1 173 ? -1.607 2.355 5.730 1.00 0.00 173 HIS A N 6
ATOM 16011 C CA . HIS A 1 173 ? -0.580 3.177 6.359 1.00 0.00 173 HIS A CA 6
ATOM 16012 C C . HIS A 1 173 ? 0.163 4.002 5.312 1.00 0.00 173 HIS A C 6
ATOM 16013 O O . HIS A 1 173 ? 0.399 3.539 4.197 1.00 0.00 173 HIS A O 6
ATOM 16027 N N . VAL A 1 174 ? 0.529 5.226 5.678 1.00 0.00 174 VAL A N 6
ATOM 16028 C CA . VAL A 1 174 ? 1.244 6.112 4.767 1.00 0.00 174 VAL A CA 6
ATOM 16029 C C . VAL A 1 174 ? 2.662 6.382 5.258 1.00 0.00 174 VAL A C 6
ATOM 16030 O O . VAL A 1 174 ? 2.890 7.275 6.074 1.00 0.00 174 VAL A O 6
ATOM 16043 N N . HIS A 1 175 ? 3.613 5.605 4.750 1.00 0.00 175 HIS A N 6
ATOM 16044 C CA . HIS A 1 175 ? 5.013 5.759 5.130 1.00 0.00 175 HIS A CA 6
ATOM 16045 C C . HIS A 1 175 ? 5.903 5.801 3.892 1.00 0.00 175 HIS A C 6
ATOM 16046 O O . HIS A 1 175 ? 5.991 4.825 3.148 1.00 0.00 175 HIS A O 6
ATOM 16060 N N . TYR A 1 176 ? 6.556 6.938 3.676 1.00 0.00 176 TYR A N 6
ATOM 16061 C CA . TYR A 1 176 ? 7.434 7.106 2.523 1.00 0.00 176 TYR A CA 6
ATOM 16062 C C . TYR A 1 176 ? 8.725 7.800 2.913 1.00 0.00 176 TYR A C 6
ATOM 16063 O O . TYR A 1 176 ? 8.772 8.546 3.891 1.00 0.00 176 TYR A O 6
ATOM 16081 N N . ARG A 1 177 ? 9.770 7.560 2.133 1.00 0.00 177 ARG A N 6
ATOM 16082 C CA . ARG A 1 177 ? 11.057 8.177 2.392 1.00 0.00 177 ARG A CA 6
ATOM 16083 C C . ARG A 1 177 ? 11.863 8.320 1.106 1.00 0.00 177 ARG A C 6
ATOM 16084 O O . ARG A 1 177 ? 12.009 7.366 0.342 1.00 0.00 177 ARG A O 6
ATOM 16105 N N . MET A 1 178 ? 12.386 9.520 0.872 1.00 0.00 178 MET A N 6
ATOM 16106 C CA . MET A 1 178 ? 13.179 9.789 -0.321 1.00 0.00 178 MET A CA 6
ATOM 16107 C C . MET A 1 178 ? 12.355 9.562 -1.585 1.00 0.00 178 MET A C 6
ATOM 16108 O O . MET A 1 178 ? 11.199 9.104 -1.462 1.00 0.00 178 MET A O 6
ATOM 16123 N N . GLY A 1 1 ? 1.349 3.727 25.097 1.00 0.00 1 GLY A N 7
ATOM 16124 C CA . GLY A 1 1 ? 0.518 4.931 24.817 1.00 0.00 1 GLY A CA 7
ATOM 16125 C C . GLY A 1 1 ? 0.203 5.088 23.343 1.00 0.00 1 GLY A C 7
ATOM 16126 O O . GLY A 1 1 ? -0.601 4.337 22.790 1.00 0.00 1 GLY A O 7
ATOM 16132 N N . SER A 1 2 ? 0.837 6.066 22.704 1.00 0.00 2 SER A N 7
ATOM 16133 C CA . SER A 1 2 ? 0.620 6.319 21.285 1.00 0.00 2 SER A CA 7
ATOM 16134 C C . SER A 1 2 ? 1.874 6.000 20.477 1.00 0.00 2 SER A C 7
ATOM 16135 O O . SER A 1 2 ? 2.865 6.728 20.537 1.00 0.00 2 SER A O 7
ATOM 16143 N N . HIS A 1 3 ? 1.824 4.906 19.724 1.00 0.00 3 HIS A N 7
ATOM 16144 C CA . HIS A 1 3 ? 2.956 4.490 18.904 1.00 0.00 3 HIS A CA 7
ATOM 16145 C C . HIS A 1 3 ? 2.864 5.089 17.505 1.00 0.00 3 HIS A C 7
ATOM 16146 O O . HIS A 1 3 ? 2.129 4.591 16.652 1.00 0.00 3 HIS A O 7
ATOM 16160 N N . MET A 1 4 ? 3.616 6.161 17.274 1.00 0.00 4 MET A N 7
ATOM 16161 C CA . MET A 1 4 ? 3.619 6.828 15.977 1.00 0.00 4 MET A CA 7
ATOM 16162 C C . MET A 1 4 ? 4.687 6.233 15.064 1.00 0.00 4 MET A C 7
ATOM 16163 O O . MET A 1 4 ? 5.810 5.970 15.495 1.00 0.00 4 MET A O 7
ATOM 16177 N N . GLY A 1 5 ? 4.329 6.024 13.801 1.00 0.00 5 GLY A N 7
ATOM 16178 C CA . GLY A 1 5 ? 5.268 5.461 12.848 1.00 0.00 5 GLY A CA 7
ATOM 16179 C C . GLY A 1 5 ? 5.700 4.057 13.221 1.00 0.00 5 GLY A C 7
ATOM 16180 O O . GLY A 1 5 ? 6.267 3.838 14.291 1.00 0.00 5 GLY A O 7
ATOM 16184 N N . GLN A 1 6 ? 5.430 3.102 12.337 1.00 0.00 6 GLN A N 7
ATOM 16185 C CA . GLN A 1 6 ? 5.793 1.711 12.580 1.00 0.00 6 GLN A CA 7
ATOM 16186 C C . GLN A 1 6 ? 5.866 0.930 11.270 1.00 0.00 6 GLN A C 7
ATOM 16187 O O . GLN A 1 6 ? 5.934 1.518 10.190 1.00 0.00 6 GLN A O 7
ATOM 16201 N N . GLU A 1 7 ? 5.848 -0.395 11.371 1.00 0.00 7 GLU A N 7
ATOM 16202 C CA . GLU A 1 7 ? 5.907 -1.251 10.194 1.00 0.00 7 GLU A CA 7
ATOM 16203 C C . GLU A 1 7 ? 5.033 -2.487 10.374 1.00 0.00 7 GLU A C 7
ATOM 16204 O O . GLU A 1 7 ? 5.525 -3.565 10.706 1.00 0.00 7 GLU A O 7
ATOM 16216 N N . GLU A 1 8 ? 3.732 -2.322 10.154 1.00 0.00 8 GLU A N 7
ATOM 16217 C CA . GLU A 1 8 ? 2.787 -3.424 10.291 1.00 0.00 8 GLU A CA 7
ATOM 16218 C C . GLU A 1 8 ? 3.193 -4.601 9.411 1.00 0.00 8 GLU A C 7
ATOM 16219 O O . GLU A 1 8 ? 3.284 -5.737 9.879 1.00 0.00 8 GLU A O 7
ATOM 16231 N N . PHE A 1 9 ? 3.440 -4.323 8.135 1.00 0.00 9 PHE A N 7
ATOM 16232 C CA . PHE A 1 9 ? 3.839 -5.359 7.192 1.00 0.00 9 PHE A CA 7
ATOM 16233 C C . PHE A 1 9 ? 5.304 -5.734 7.387 1.00 0.00 9 PHE A C 7
ATOM 16234 O O . PHE A 1 9 ? 5.682 -6.898 7.254 1.00 0.00 9 PHE A O 7
ATOM 16251 N N . ALA A 1 10 ? 6.124 -4.737 7.700 1.00 0.00 10 ALA A N 7
ATOM 16252 C CA . ALA A 1 10 ? 7.550 -4.955 7.910 1.00 0.00 10 ALA A CA 7
ATOM 16253 C C . ALA A 1 10 ? 8.201 -5.543 6.665 1.00 0.00 10 ALA A C 7
ATOM 16254 O O . ALA A 1 10 ? 8.017 -6.719 6.352 1.00 0.00 10 ALA A O 7
ATOM 16261 N N . VAL A 1 11 ? 8.961 -4.716 5.956 1.00 0.00 11 VAL A N 7
ATOM 16262 C CA . VAL A 1 11 ? 9.638 -5.155 4.741 1.00 0.00 11 VAL A CA 7
ATOM 16263 C C . VAL A 1 11 ? 11.114 -5.428 4.996 1.00 0.00 11 VAL A C 7
ATOM 16264 O O . VAL A 1 11 ? 11.741 -4.783 5.836 1.00 0.00 11 VAL A O 7
ATOM 16277 N N . GLU A 1 12 ? 11.664 -6.386 4.258 1.00 0.00 12 GLU A N 7
ATOM 16278 C CA . GLU A 1 12 ? 13.069 -6.743 4.394 1.00 0.00 12 GLU A CA 7
ATOM 16279 C C . GLU A 1 12 ? 13.742 -6.815 3.027 1.00 0.00 12 GLU A C 7
ATOM 16280 O O . GLU A 1 12 ? 13.548 -7.774 2.283 1.00 0.00 12 GLU A O 7
ATOM 16292 N N . ILE A 1 13 ? 14.532 -5.794 2.706 1.00 0.00 13 ILE A N 7
ATOM 16293 C CA . ILE A 1 13 ? 15.234 -5.739 1.427 1.00 0.00 13 ILE A CA 7
ATOM 16294 C C . ILE A 1 13 ? 16.535 -6.536 1.478 1.00 0.00 13 ILE A C 7
ATOM 16295 O O . ILE A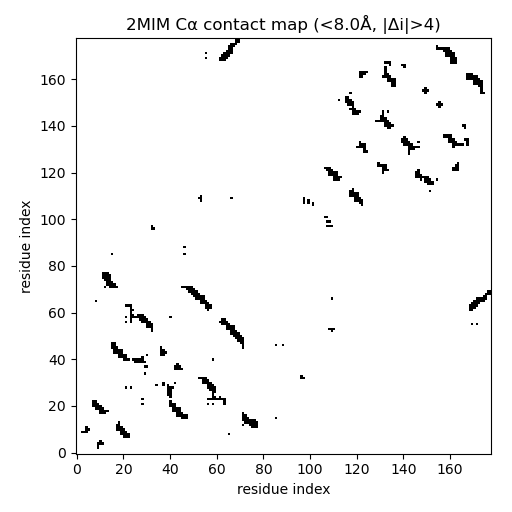 1 13 ? 17.313 -6.409 2.424 1.00 0.00 13 ILE A O 7
ATOM 16311 N N . SER A 1 14 ? 16.768 -7.357 0.456 1.00 0.00 14 SER A N 7
ATOM 16312 C CA . SER A 1 14 ? 17.979 -8.170 0.394 1.00 0.00 14 SER A CA 7
ATOM 16313 C C . SER A 1 14 ? 18.282 -8.610 -1.038 1.00 0.00 14 SER A C 7
ATOM 16314 O O . SER A 1 14 ? 17.495 -9.324 -1.657 1.00 0.00 14 SER A O 7
ATOM 16322 N N . GLY A 1 15 ? 19.434 -8.183 -1.552 1.00 0.00 15 GLY A N 7
ATOM 16323 C CA . GLY A 1 15 ? 19.836 -8.545 -2.904 1.00 0.00 15 GLY A CA 7
ATOM 16324 C C . GLY A 1 15 ? 18.723 -8.396 -3.918 1.00 0.00 15 GLY A C 7
ATOM 16325 O O . GLY A 1 15 ? 18.221 -9.386 -4.451 1.00 0.00 15 GLY A O 7
ATOM 16329 N N . THR A 1 16 ? 18.339 -7.158 -4.187 1.00 0.00 16 THR A N 7
ATOM 16330 C CA . THR A 1 16 ? 17.280 -6.875 -5.144 1.00 0.00 16 THR A CA 7
ATOM 16331 C C . THR A 1 16 ? 16.018 -7.682 -4.844 1.00 0.00 16 THR A C 7
ATOM 16332 O O . THR A 1 16 ? 15.176 -7.879 -5.720 1.00 0.00 16 THR A O 7
ATOM 16343 N N . THR A 1 17 ? 15.889 -8.143 -3.604 1.00 0.00 17 THR A N 7
ATOM 16344 C CA . THR A 1 17 ? 14.727 -8.922 -3.196 1.00 0.00 17 THR A CA 7
ATOM 16345 C C . THR A 1 17 ? 14.228 -8.464 -1.832 1.00 0.00 17 THR A C 7
ATOM 16346 O O . THR A 1 17 ? 14.830 -8.777 -0.805 1.00 0.00 17 THR A O 7
ATOM 16357 N N . VAL A 1 18 ? 13.127 -7.722 -1.826 1.00 0.00 18 VAL A N 7
ATOM 16358 C CA . VAL A 1 18 ? 12.556 -7.228 -0.581 1.00 0.00 18 VAL A CA 7
ATOM 16359 C C . VAL A 1 18 ? 11.241 -7.934 -0.264 1.00 0.00 18 VAL A C 7
ATOM 16360 O O . VAL A 1 18 ? 10.299 -7.907 -1.056 1.00 0.00 18 VAL A O 7
ATOM 16373 N N . THR A 1 19 ? 11.197 -8.576 0.899 1.00 0.00 19 THR A N 7
ATOM 16374 C CA . THR A 1 19 ? 10.012 -9.306 1.334 1.00 0.00 19 THR A CA 7
ATOM 16375 C C . THR A 1 19 ? 9.071 -8.409 2.132 1.00 0.00 19 THR A C 7
ATOM 16376 O O . THR A 1 19 ? 9.462 -7.339 2.599 1.00 0.00 19 THR A O 7
ATOM 16387 N N . ILE A 1 20 ? 7.828 -8.858 2.289 1.00 0.00 20 ILE A N 7
ATOM 16388 C CA . ILE A 1 20 ? 6.829 -8.103 3.035 1.00 0.00 20 ILE A CA 7
ATOM 16389 C C . ILE A 1 20 ? 5.957 -9.036 3.868 1.00 0.00 20 ILE A C 7
ATOM 16390 O O . ILE A 1 20 ? 5.220 -9.860 3.328 1.00 0.00 20 ILE A O 7
ATOM 16406 N N . THR A 1 21 ? 6.043 -8.901 5.186 1.00 0.00 21 THR A N 7
ATOM 16407 C CA . THR A 1 21 ? 5.260 -9.731 6.094 1.00 0.00 21 THR A CA 7
ATOM 16408 C C . THR A 1 21 ? 3.847 -9.171 6.245 1.00 0.00 21 THR A C 7
ATOM 16409 O O . THR A 1 21 ? 3.641 -7.962 6.165 1.00 0.00 21 THR A O 7
ATOM 16420 N N . CYS A 1 22 ? 2.877 -10.055 6.466 1.00 0.00 22 CYS A N 7
ATOM 16421 C CA . CYS A 1 22 ? 1.491 -9.629 6.630 1.00 0.00 22 CYS A CA 7
ATOM 16422 C C . CYS A 1 22 ? 1.164 -9.396 8.106 1.00 0.00 22 CYS A C 7
ATOM 16423 O O . CYS A 1 22 ? 1.474 -10.231 8.955 1.00 0.00 22 CYS A O 7
ATOM 16430 N N . PRO A 1 23 ? 0.534 -8.253 8.433 1.00 0.00 23 PRO A N 7
ATOM 16431 C CA . PRO A 1 23 ? 0.172 -7.914 9.808 1.00 0.00 23 PRO A CA 7
ATOM 16432 C C . PRO A 1 23 ? -1.169 -8.510 10.232 1.00 0.00 23 PRO A C 7
ATOM 16433 O O . PRO A 1 23 ? -1.459 -8.617 11.424 1.00 0.00 23 PRO A O 7
ATOM 16444 N N . SER A 1 24 ? -1.989 -8.889 9.253 1.00 0.00 24 SER A N 7
ATOM 16445 C CA . SER A 1 24 ? -3.300 -9.465 9.532 1.00 0.00 24 SER A CA 7
ATOM 16446 C C . SER A 1 24 ? -3.192 -10.662 10.475 1.00 0.00 24 SER A C 7
ATOM 16447 O O . SER A 1 24 ? -2.114 -10.968 10.986 1.00 0.00 24 SER A O 7
ATOM 16455 N N . SER A 1 25 ? -4.319 -11.331 10.706 1.00 0.00 25 SER A N 7
ATOM 16456 C CA . SER A 1 25 ? -4.364 -12.492 11.594 1.00 0.00 25 SER A CA 7
ATOM 16457 C C . SER A 1 25 ? -3.211 -13.458 11.320 1.00 0.00 25 SER A C 7
ATOM 16458 O O . SER A 1 25 ? -2.228 -13.489 12.060 1.00 0.00 25 SER A O 7
ATOM 16466 N N . GLY A 1 26 ? -3.340 -14.245 10.256 1.00 0.00 26 GLY A N 7
ATOM 16467 C CA . GLY A 1 26 ? -2.303 -15.201 9.912 1.00 0.00 26 GLY A CA 7
ATOM 16468 C C . GLY A 1 26 ? -2.828 -16.620 9.811 1.00 0.00 26 GLY A C 7
ATOM 16469 O O . GLY A 1 26 ? -3.000 -17.300 10.823 1.00 0.00 26 GLY A O 7
ATOM 16473 N N . ASP A 1 27 ? -3.083 -17.068 8.585 1.00 0.00 27 ASP A N 7
ATOM 16474 C CA . ASP A 1 27 ? -3.591 -18.415 8.347 1.00 0.00 27 ASP A CA 7
ATOM 16475 C C . ASP A 1 27 ? -3.791 -18.656 6.855 1.00 0.00 27 ASP A C 7
ATOM 16476 O O . ASP A 1 27 ? -3.408 -19.698 6.323 1.00 0.00 27 ASP A O 7
ATOM 16485 N N . ASP A 1 28 ? -4.390 -17.677 6.186 1.00 0.00 28 ASP A N 7
ATOM 16486 C CA . ASP A 1 28 ? -4.641 -17.763 4.752 1.00 0.00 28 ASP A CA 7
ATOM 16487 C C . ASP A 1 28 ? -4.762 -16.366 4.157 1.00 0.00 28 ASP A C 7
ATOM 16488 O O . ASP A 1 28 ? -5.761 -16.026 3.522 1.00 0.00 28 ASP A O 7
ATOM 16497 N N . ILE A 1 29 ? -3.734 -15.558 4.382 1.00 0.00 29 ILE A N 7
ATOM 16498 C CA . ILE A 1 29 ? -3.704 -14.188 3.891 1.00 0.00 29 ILE A CA 7
ATOM 16499 C C . ILE A 1 29 ? -3.843 -14.127 2.374 1.00 0.00 29 ILE A C 7
ATOM 16500 O O . ILE A 1 29 ? -3.259 -14.932 1.649 1.00 0.00 29 ILE A O 7
ATOM 16516 N N . LYS A 1 30 ? -4.622 -13.156 1.907 1.00 0.00 30 LYS A N 7
ATOM 16517 C CA . LYS A 1 30 ? -4.850 -12.967 0.481 1.00 0.00 30 LYS A CA 7
ATOM 16518 C C . LYS A 1 30 ? -4.386 -11.583 0.042 1.00 0.00 30 LYS A C 7
ATOM 16519 O O . LYS A 1 30 ? -4.999 -10.573 0.386 1.00 0.00 30 LYS A O 7
ATOM 16538 N N . TRP A 1 31 ? -3.299 -11.544 -0.719 1.00 0.00 31 TRP A N 7
ATOM 16539 C CA . TRP A 1 31 ? -2.750 -10.284 -1.206 1.00 0.00 31 TRP A CA 7
ATOM 16540 C C . TRP A 1 31 ? -3.568 -9.757 -2.381 1.00 0.00 31 TRP A C 7
ATOM 16541 O O . TRP A 1 31 ? -4.548 -10.379 -2.791 1.00 0.00 31 TRP A O 7
ATOM 16562 N N . LYS A 1 32 ? -3.177 -8.601 -2.910 1.00 0.00 32 LYS A N 7
ATOM 16563 C CA . LYS A 1 32 ? -3.907 -8.000 -4.028 1.00 0.00 32 LYS A CA 7
ATOM 16564 C C . LYS A 1 32 ? -2.977 -7.414 -5.094 1.00 0.00 32 LYS A C 7
ATOM 16565 O O . LYS A 1 32 ? -3.038 -7.822 -6.254 1.00 0.00 32 LYS A O 7
ATOM 16584 N N . PRO A 1 33 ? -2.110 -6.440 -4.733 1.00 0.00 33 PRO A N 7
ATOM 16585 C CA . PRO A 1 33 ? -1.191 -5.809 -5.685 1.00 0.00 33 PRO A CA 7
ATOM 16586 C C . PRO A 1 33 ? -0.642 -6.788 -6.718 1.00 0.00 33 PRO A C 7
ATOM 16587 O O . PRO A 1 33 ? -0.678 -6.525 -7.920 1.00 0.00 33 PRO A O 7
ATOM 16598 N N . ASP A 1 34 ? -0.147 -7.919 -6.238 1.00 0.00 34 ASP A N 7
ATOM 16599 C CA . ASP A 1 34 ? 0.399 -8.948 -7.112 1.00 0.00 34 ASP A CA 7
ATOM 16600 C C . ASP A 1 34 ? 0.480 -10.281 -6.376 1.00 0.00 34 ASP A C 7
ATOM 16601 O O . ASP A 1 34 ? 1.497 -10.601 -5.761 1.00 0.00 34 ASP A O 7
ATOM 16610 N N . PRO A 1 35 ? -0.598 -11.080 -6.433 1.00 0.00 35 PRO A N 7
ATOM 16611 C CA . PRO A 1 35 ? -0.649 -12.386 -5.775 1.00 0.00 35 PRO A CA 7
ATOM 16612 C C . PRO A 1 35 ? 0.403 -13.326 -6.335 1.00 0.00 35 PRO A C 7
ATOM 16613 O O . PRO A 1 35 ? 0.817 -14.282 -5.679 1.00 0.00 35 PRO A O 7
ATOM 16624 N N . ALA A 1 36 ? 0.843 -13.034 -7.555 1.00 0.00 36 ALA A N 7
ATOM 16625 C CA . ALA A 1 36 ? 1.863 -13.840 -8.212 1.00 0.00 36 ALA A CA 7
ATOM 16626 C C . ALA A 1 36 ? 3.107 -13.952 -7.336 1.00 0.00 36 ALA A C 7
ATOM 16627 O O . ALA A 1 36 ? 3.856 -14.925 -7.425 1.00 0.00 36 ALA A O 7
ATOM 16634 N N . LEU A 1 37 ? 3.317 -12.950 -6.484 1.00 0.00 37 LEU A N 7
ATOM 16635 C CA . LEU A 1 37 ? 4.465 -12.940 -5.585 1.00 0.00 37 LEU A CA 7
ATOM 16636 C C . LEU A 1 37 ? 4.024 -12.694 -4.143 1.00 0.00 37 LEU A C 7
ATOM 16637 O O . LEU A 1 37 ? 4.642 -11.919 -3.413 1.00 0.00 37 LEU A O 7
ATOM 16653 N N . GLY A 1 38 ? 2.955 -13.373 -3.739 1.00 0.00 38 GLY A N 7
ATOM 16654 C CA . GLY A 1 38 ? 2.443 -13.238 -2.388 1.00 0.00 38 GLY A CA 7
ATOM 16655 C C . GLY A 1 38 ? 2.442 -14.561 -1.653 1.00 0.00 38 GLY A C 7
ATOM 16656 O O . GLY A 1 38 ? 1.692 -15.472 -2.007 1.00 0.00 38 GLY A O 7
ATOM 16660 N N . ASP A 1 39 ? 3.283 -14.677 -0.632 1.00 0.00 39 ASP A N 7
ATOM 16661 C CA . ASP A 1 39 ? 3.366 -15.915 0.140 1.00 0.00 39 ASP A CA 7
ATOM 16662 C C . ASP A 1 39 ? 2.263 -15.975 1.188 1.00 0.00 39 ASP A C 7
ATOM 16663 O O . ASP A 1 39 ? 1.674 -14.952 1.538 1.00 0.00 39 ASP A O 7
ATOM 16672 N N . ASN A 1 40 ? 1.989 -17.184 1.679 1.00 0.00 40 ASN A N 7
ATOM 16673 C CA . ASN A 1 40 ? 0.952 -17.404 2.688 1.00 0.00 40 ASN A CA 7
ATOM 16674 C C . ASN A 1 40 ? 0.854 -16.233 3.661 1.00 0.00 40 ASN A C 7
ATOM 16675 O O . ASN A 1 40 ? -0.242 -15.829 4.049 1.00 0.00 40 ASN A O 7
ATOM 16686 N N . ASN A 1 41 ? 2.004 -15.691 4.049 1.00 0.00 41 ASN A N 7
ATOM 16687 C CA . ASN A 1 41 ? 2.047 -14.567 4.974 1.00 0.00 41 ASN A CA 7
ATOM 16688 C C . ASN A 1 41 ? 3.268 -13.688 4.714 1.00 0.00 41 ASN A C 7
ATOM 16689 O O . ASN A 1 41 ? 3.714 -12.957 5.600 1.00 0.00 41 ASN A O 7
ATOM 16700 N N . LYS A 1 42 ? 3.809 -13.760 3.499 1.00 0.00 42 LYS A N 7
ATOM 16701 C CA . LYS A 1 42 ? 4.981 -12.966 3.144 1.00 0.00 42 LYS A CA 7
ATOM 16702 C C . LYS A 1 42 ? 5.005 -12.644 1.653 1.00 0.00 42 LYS A C 7
ATOM 16703 O O . LYS A 1 42 ? 5.265 -13.510 0.821 1.00 0.00 42 LYS A O 7
ATOM 16722 N N . TYR A 1 43 ? 4.745 -11.387 1.323 1.00 0.00 43 TYR A N 7
ATOM 16723 C CA . TYR A 1 43 ? 4.744 -10.943 -0.065 1.00 0.00 43 TYR A CA 7
ATOM 16724 C C . TYR A 1 43 ? 6.155 -10.578 -0.507 1.00 0.00 43 TYR A C 7
ATOM 16725 O O . TYR A 1 43 ? 6.692 -9.538 -0.125 1.00 0.00 43 TYR A O 7
ATOM 16743 N N . ILE A 1 44 ? 6.753 -11.456 -1.302 1.00 0.00 44 ILE A N 7
ATOM 16744 C CA . ILE A 1 44 ? 8.109 -11.256 -1.795 1.00 0.00 44 ILE A CA 7
ATOM 16745 C C . ILE A 1 44 ? 8.138 -10.304 -2.987 1.00 0.00 44 ILE A C 7
ATOM 16746 O O . ILE A 1 44 ? 7.214 -10.282 -3.799 1.00 0.00 44 ILE A O 7
ATOM 16762 N N . ILE A 1 45 ? 9.212 -9.527 -3.091 1.00 0.00 45 ILE A N 7
ATOM 16763 C CA . ILE A 1 45 ? 9.369 -8.583 -4.191 1.00 0.00 45 ILE A CA 7
ATOM 16764 C C . ILE A 1 45 ? 10.701 -8.794 -4.900 1.00 0.00 45 ILE A C 7
ATOM 16765 O O . ILE A 1 45 ? 11.761 -8.717 -4.281 1.00 0.00 45 ILE A O 7
ATOM 16781 N N . GLN A 1 46 ? 10.642 -9.060 -6.200 1.00 0.00 46 GLN A N 7
ATOM 16782 C CA . GLN A 1 46 ? 11.847 -9.279 -6.986 1.00 0.00 46 GLN A CA 7
ATOM 16783 C C . GLN A 1 46 ? 11.793 -8.498 -8.291 1.00 0.00 46 GLN A C 7
ATOM 16784 O O . GLN A 1 46 ? 10.727 -8.339 -8.887 1.00 0.00 46 GLN A O 7
ATOM 16798 N N . ASN A 1 47 ? 12.946 -7.998 -8.726 1.00 0.00 47 ASN A N 7
ATOM 16799 C CA . ASN A 1 47 ? 13.019 -7.219 -9.956 1.00 0.00 47 ASN A CA 7
ATOM 16800 C C . ASN A 1 47 ? 12.093 -6.009 -9.877 1.00 0.00 47 ASN A C 7
ATOM 16801 O O . ASN A 1 47 ? 11.668 -5.470 -10.899 1.00 0.00 47 ASN A O 7
ATOM 16812 N N . HIS A 1 48 ? 11.781 -5.592 -8.652 1.00 0.00 48 HIS A N 7
ATOM 16813 C CA . HIS A 1 48 ? 10.903 -4.451 -8.428 1.00 0.00 48 HIS A CA 7
ATOM 16814 C C . HIS A 1 48 ? 11.458 -3.197 -9.091 1.00 0.00 48 HIS A C 7
ATOM 16815 O O . HIS A 1 48 ? 12.637 -3.134 -9.439 1.00 0.00 48 HIS A O 7
ATOM 16829 N N . ASP A 1 49 ? 10.598 -2.200 -9.261 1.00 0.00 49 ASP A N 7
ATOM 16830 C CA . ASP A 1 49 ? 10.999 -0.943 -9.882 1.00 0.00 49 ASP A CA 7
ATOM 16831 C C . ASP A 1 49 ? 10.807 0.222 -8.918 1.00 0.00 49 ASP A C 7
ATOM 16832 O O . ASP A 1 49 ? 9.796 0.303 -8.220 1.00 0.00 49 ASP A O 7
ATOM 16841 N N . SER A 1 50 ? 11.781 1.126 -8.888 1.00 0.00 50 SER A N 7
ATOM 16842 C CA . SER A 1 50 ? 11.719 2.292 -8.012 1.00 0.00 50 SER A CA 7
ATOM 16843 C C . SER A 1 50 ? 10.392 3.024 -8.179 1.00 0.00 50 SER A C 7
ATOM 16844 O O . SER A 1 50 ? 10.241 3.857 -9.072 1.00 0.00 50 SER A O 7
ATOM 16852 N N . SER A 1 51 ? 9.430 2.706 -7.318 1.00 0.00 51 SER A N 7
ATOM 16853 C CA . SER A 1 51 ? 8.117 3.340 -7.387 1.00 0.00 51 SER A CA 7
ATOM 16854 C C . SER A 1 51 ? 7.231 2.925 -6.222 1.00 0.00 51 SER A C 7
ATOM 16855 O O . SER A 1 51 ? 7.599 2.064 -5.420 1.00 0.00 51 SER A O 7
ATOM 16863 N N . PRO A 1 52 ? 6.050 3.561 -6.112 1.00 0.00 52 PRO A N 7
ATOM 16864 C CA . PRO A 1 52 ? 5.094 3.300 -5.043 1.00 0.00 52 PRO A CA 7
ATOM 16865 C C . PRO A 1 52 ? 4.081 2.213 -5.376 1.00 0.00 52 PRO A C 7
ATOM 16866 O O . PRO A 1 52 ? 4.040 1.694 -6.491 1.00 0.00 52 PRO A O 7
ATOM 16877 N N . LEU A 1 53 ? 3.252 1.901 -4.387 1.00 0.00 53 LEU A N 7
ATOM 16878 C CA . LEU A 1 53 ? 2.205 0.902 -4.528 1.00 0.00 53 LEU A CA 7
ATOM 16879 C C . LEU A 1 53 ? 1.456 0.742 -3.215 1.00 0.00 53 LEU A C 7
ATOM 16880 O O . LEU A 1 53 ? 2.039 0.855 -2.138 1.00 0.00 53 LEU A O 7
ATOM 16896 N N . THR A 1 54 ? 0.171 0.458 -3.312 1.00 0.00 54 THR A N 7
ATOM 16897 C CA . THR A 1 54 ? -0.649 0.257 -2.132 1.00 0.00 54 THR A CA 7
ATOM 16898 C C . THR A 1 54 ? -0.813 -1.235 -1.889 1.00 0.00 54 THR A C 7
ATOM 16899 O O . THR A 1 54 ? -1.514 -1.923 -2.631 1.00 0.00 54 THR A O 7
ATOM 16910 N N . VAL A 1 55 ? -0.142 -1.734 -0.859 1.00 0.00 55 VAL A N 7
ATOM 16911 C CA . VAL A 1 55 ? -0.195 -3.148 -0.538 1.00 0.00 55 VAL A CA 7
ATOM 16912 C C . VAL A 1 55 ? -1.200 -3.423 0.565 1.00 0.00 55 VAL A C 7
ATOM 16913 O O . VAL A 1 55 ? -1.173 -2.798 1.623 1.00 0.00 55 VAL A O 7
ATOM 16926 N N . SER A 1 56 ? -2.092 -4.362 0.300 1.00 0.00 56 SER A N 7
ATOM 16927 C CA . SER A 1 56 ? -3.120 -4.726 1.254 1.00 0.00 56 SER A CA 7
ATOM 16928 C C . SER A 1 56 ? -2.874 -6.121 1.810 1.00 0.00 56 SER A C 7
ATOM 16929 O O . SER A 1 56 ? -1.905 -6.787 1.443 1.00 0.00 56 SER A O 7
ATOM 16937 N N . CYS A 1 57 ? -3.756 -6.554 2.698 1.00 0.00 57 CYS A N 7
ATOM 16938 C CA . CYS A 1 57 ? -3.640 -7.868 3.311 1.00 0.00 57 CYS A CA 7
ATOM 16939 C C . CYS A 1 57 ? -4.971 -8.285 3.918 1.00 0.00 57 CYS A C 7
ATOM 16940 O O . CYS A 1 57 ? -5.669 -7.471 4.522 1.00 0.00 57 CYS A O 7
ATOM 16947 N N . THR A 1 58 ? -5.326 -9.551 3.747 1.00 0.00 58 THR A N 7
ATOM 16948 C CA . THR A 1 58 ? -6.584 -10.053 4.275 1.00 0.00 58 THR A CA 7
ATOM 16949 C C . THR A 1 58 ? -6.425 -11.441 4.885 1.00 0.00 58 THR A C 7
ATOM 16950 O O . THR A 1 58 ? -6.407 -12.445 4.172 1.00 0.00 58 THR A O 7
ATOM 16961 N N . ALA A 1 59 ? -6.333 -11.493 6.208 1.00 0.00 59 ALA A N 7
ATOM 16962 C CA . ALA A 1 59 ? -6.205 -12.760 6.912 1.00 0.00 59 ALA A CA 7
ATOM 16963 C C . ALA A 1 59 ? -7.425 -13.004 7.791 1.00 0.00 59 ALA A C 7
ATOM 16964 O O . ALA A 1 59 ? -7.599 -12.352 8.821 1.00 0.00 59 ALA A O 7
ATOM 16971 N N . GLY A 1 60 ? -8.273 -13.937 7.375 1.00 0.00 60 GLY A N 7
ATOM 16972 C CA . GLY A 1 60 ? -9.471 -14.236 8.136 1.00 0.00 60 GLY A CA 7
ATOM 16973 C C . GLY A 1 60 ? -10.431 -13.063 8.171 1.00 0.00 60 GLY A C 7
ATOM 16974 O O . GLY A 1 60 ? -11.134 -12.799 7.195 1.00 0.00 60 GLY A O 7
ATOM 16978 N N . ASP A 1 61 ? -10.459 -12.356 9.296 1.00 0.00 61 ASP A N 7
ATOM 16979 C CA . ASP A 1 61 ? -11.337 -11.202 9.451 1.00 0.00 61 ASP A CA 7
ATOM 16980 C C . ASP A 1 61 ? -10.528 -9.926 9.675 1.00 0.00 61 ASP A C 7
ATOM 16981 O O . ASP A 1 61 ? -10.984 -9.002 10.348 1.00 0.00 61 ASP A O 7
ATOM 16990 N N . GLN A 1 62 ? -9.324 -9.884 9.111 1.00 0.00 62 GLN A N 7
ATOM 16991 C CA . GLN A 1 62 ? -8.454 -8.720 9.256 1.00 0.00 62 GLN A CA 7
ATOM 16992 C C . GLN A 1 62 ? -8.277 -7.992 7.925 1.00 0.00 62 GLN A C 7
ATOM 16993 O O . GLN A 1 62 ? -8.336 -8.603 6.858 1.00 0.00 62 GLN A O 7
ATOM 17007 N N . GLU A 1 63 ? -8.056 -6.683 8.001 1.00 0.00 63 GLU A N 7
ATOM 17008 C CA . GLU A 1 63 ? -7.865 -5.863 6.808 1.00 0.00 63 GLU A CA 7
ATOM 17009 C C . GLU A 1 63 ? -6.796 -4.802 7.049 1.00 0.00 63 GLU A C 7
ATOM 17010 O O . GLU A 1 63 ? -7.052 -3.784 7.691 1.00 0.00 63 GLU A O 7
ATOM 17022 N N . HIS A 1 64 ? -5.595 -5.051 6.535 1.00 0.00 64 HIS A N 7
ATOM 17023 C CA . HIS A 1 64 ? -4.485 -4.118 6.702 1.00 0.00 64 HIS A CA 7
ATOM 17024 C C . HIS A 1 64 ? -3.924 -3.678 5.352 1.00 0.00 64 HIS A C 7
ATOM 17025 O O . HIS A 1 64 ? -3.836 -4.471 4.415 1.00 0.00 64 HIS A O 7
ATOM 17039 N N . THR A 1 65 ? -3.546 -2.406 5.265 1.00 0.00 65 THR A N 7
ATOM 17040 C CA . THR A 1 65 ? -2.991 -1.852 4.035 1.00 0.00 65 THR A CA 7
ATOM 17041 C C . THR A 1 65 ? -1.756 -1.006 4.323 1.00 0.00 65 THR A C 7
ATOM 17042 O O . THR A 1 65 ? -1.632 -0.412 5.394 1.00 0.00 65 THR A O 7
ATOM 17053 N N . MET A 1 66 ? -0.844 -0.956 3.360 1.00 0.00 66 MET A N 7
ATOM 17054 C CA . MET A 1 66 ? 0.382 -0.180 3.508 1.00 0.00 66 MET A CA 7
ATOM 17055 C C . MET A 1 66 ? 0.868 0.332 2.156 1.00 0.00 66 MET A C 7
ATOM 17056 O O . MET A 1 66 ? 0.576 -0.261 1.118 1.00 0.00 66 MET A O 7
ATOM 17070 N N . TYR A 1 67 ? 1.614 1.433 2.171 1.00 0.00 67 TYR A N 7
ATOM 17071 C CA . TYR A 1 67 ? 2.138 2.007 0.937 1.00 0.00 67 TYR A CA 7
ATOM 17072 C C . TYR A 1 67 ? 3.605 1.640 0.752 1.00 0.00 67 TYR A C 7
ATOM 17073 O O . TYR A 1 67 ? 4.446 1.942 1.599 1.00 0.00 67 TYR A O 7
ATOM 17091 N N . LEU A 1 68 ? 3.901 0.978 -0.360 1.00 0.00 68 LEU A N 7
ATOM 17092 C CA . LEU A 1 68 ? 5.261 0.555 -0.663 1.00 0.00 68 LEU A CA 7
ATOM 17093 C C . LEU A 1 68 ? 5.847 1.363 -1.817 1.00 0.00 68 LEU A C 7
ATOM 17094 O O . LEU A 1 68 ? 5.477 1.163 -2.974 1.00 0.00 68 LEU A O 7
ATOM 17110 N N . ASN A 1 69 ? 6.772 2.263 -1.499 1.00 0.00 69 ASN A N 7
ATOM 17111 C CA . ASN A 1 69 ? 7.414 3.082 -2.520 1.00 0.00 69 ASN A CA 7
ATOM 17112 C C . ASN A 1 69 ? 8.917 3.134 -2.305 1.00 0.00 69 ASN A C 7
ATOM 17113 O O . ASN A 1 69 ? 9.406 3.849 -1.430 1.00 0.00 69 ASN A O 7
ATOM 17124 N N . ALA A 1 70 ? 9.645 2.369 -3.105 1.00 0.00 70 ALA A N 7
ATOM 17125 C CA . ALA A 1 70 ? 11.094 2.328 -2.997 1.00 0.00 70 ALA A CA 7
ATOM 17126 C C . ALA A 1 70 ? 11.717 1.597 -4.182 1.00 0.00 70 ALA A C 7
ATOM 17127 O O . ALA A 1 70 ? 11.011 1.126 -5.076 1.00 0.00 70 ALA A O 7
ATOM 17134 N N . LYS A 1 71 ? 13.045 1.510 -4.180 1.00 0.00 71 LYS A N 7
ATOM 17135 C CA . LYS A 1 71 ? 13.772 0.837 -5.250 1.00 0.00 71 LYS A CA 7
ATOM 17136 C C . LYS A 1 71 ? 14.585 -0.333 -4.699 1.00 0.00 71 LYS A C 7
ATOM 17137 O O . LYS A 1 71 ? 15.191 -0.229 -3.633 1.00 0.00 71 LYS A O 7
ATOM 17156 N N . VAL A 1 72 ? 14.596 -1.443 -5.431 1.00 0.00 72 VAL A N 7
ATOM 17157 C CA . VAL A 1 72 ? 15.339 -2.626 -5.010 1.00 0.00 72 VAL A CA 7
ATOM 17158 C C . VAL A 1 72 ? 16.691 -2.702 -5.712 1.00 0.00 72 VAL A C 7
ATOM 17159 O O . VAL A 1 72 ? 16.811 -2.357 -6.888 1.00 0.00 72 VAL A O 7
ATOM 17172 N N . GLY A 1 73 ? 17.706 -3.157 -4.985 1.00 0.00 73 GLY A N 7
ATOM 17173 C CA . GLY A 1 73 ? 19.035 -3.271 -5.556 1.00 0.00 73 GLY A CA 7
ATOM 17174 C C . GLY A 1 73 ? 20.117 -2.783 -4.612 1.00 0.00 73 GLY A C 7
ATOM 17175 O O . GLY A 1 73 ? 20.666 -3.561 -3.832 1.00 0.00 73 GLY A O 7
ATOM 17179 N N . SER A 1 74 ? 20.424 -1.492 -4.683 1.00 0.00 74 SER A N 7
ATOM 17180 C CA . SER A 1 74 ? 21.449 -0.902 -3.829 1.00 0.00 74 SER A CA 7
ATOM 17181 C C . SER A 1 74 ? 20.852 -0.435 -2.506 1.00 0.00 74 SER A C 7
ATOM 17182 O O . SER A 1 74 ? 19.635 -0.303 -2.374 1.00 0.00 74 SER A O 7
ATOM 17190 N N . ALA A 1 75 ? 21.717 -0.185 -1.528 1.00 0.00 75 ALA A N 7
ATOM 17191 C CA . ALA A 1 75 ? 21.276 0.268 -0.214 1.00 0.00 75 ALA A CA 7
ATOM 17192 C C . ALA A 1 75 ? 20.338 -0.745 0.430 1.00 0.00 75 ALA A C 7
ATOM 17193 O O . ALA A 1 75 ? 19.945 -1.728 -0.199 1.00 0.00 75 ALA A O 7
ATOM 17200 N N . ASP A 1 76 ? 19.980 -0.494 1.686 1.00 0.00 76 ASP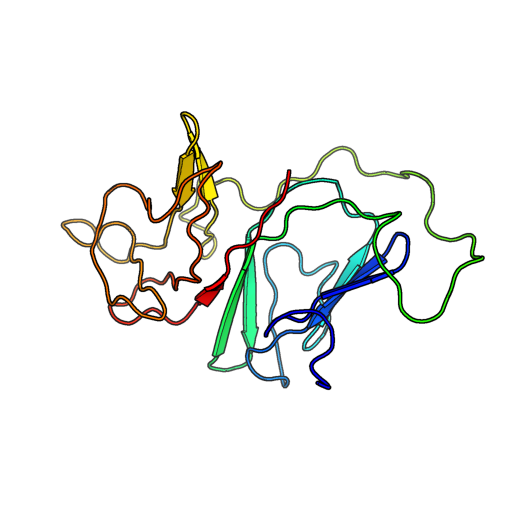 A N 7
ATOM 17201 C CA . ASP A 1 76 ? 19.082 -1.377 2.423 1.00 0.00 76 ASP A CA 7
ATOM 17202 C C . ASP A 1 76 ? 19.717 -2.747 2.647 1.00 0.00 76 ASP A C 7
ATOM 17203 O O . ASP A 1 76 ? 20.120 -3.079 3.762 1.00 0.00 76 ASP A O 7
ATOM 17212 N N . ASP A 1 77 ? 19.801 -3.539 1.583 1.00 0.00 77 ASP A N 7
ATOM 17213 C CA . ASP A 1 77 ? 20.385 -4.873 1.667 1.00 0.00 77 ASP A CA 7
ATOM 17214 C C . ASP A 1 77 ? 21.807 -4.815 2.217 1.00 0.00 77 ASP A C 7
ATOM 17215 O O . ASP A 1 77 ? 22.645 -4.062 1.720 1.00 0.00 77 ASP A O 7
ATOM 17224 N N . ALA A 1 78 ? 22.071 -5.614 3.245 1.00 0.00 78 ALA A N 7
ATOM 17225 C CA . ALA A 1 78 ? 23.391 -5.654 3.862 1.00 0.00 78 ALA A CA 7
ATOM 17226 C C . ALA A 1 78 ? 23.611 -6.968 4.604 1.00 0.00 78 ALA A C 7
ATOM 17227 O O . ALA A 1 78 ? 22.886 -7.289 5.546 1.00 0.00 78 ALA A O 7
ATOM 17234 N N . LYS A 1 79 ? 24.615 -7.724 4.174 1.00 0.00 79 LYS A N 7
ATOM 17235 C CA . LYS A 1 79 ? 24.930 -9.004 4.798 1.00 0.00 79 LYS A CA 7
ATOM 17236 C C . LYS A 1 79 ? 26.439 -9.197 4.912 1.00 0.00 79 LYS A C 7
ATOM 17237 O O . LYS A 1 79 ? 26.955 -9.510 5.985 1.00 0.00 79 LYS A O 7
ATOM 17256 N N . LYS A 1 80 ? 27.140 -9.007 3.799 1.00 0.00 80 LYS A N 7
ATOM 17257 C CA . LYS A 1 80 ? 28.590 -9.160 3.774 1.00 0.00 80 LYS A CA 7
ATOM 17258 C C . LYS A 1 80 ? 29.159 -8.737 2.424 1.00 0.00 80 LYS A C 7
ATOM 17259 O O . LYS A 1 80 ? 30.195 -8.076 2.355 1.00 0.00 80 LYS A O 7
ATOM 17278 N N . ASP A 1 81 ? 28.474 -9.122 1.352 1.00 0.00 81 ASP A N 7
ATOM 17279 C CA . ASP A 1 81 ? 28.910 -8.783 0.003 1.00 0.00 81 ASP A CA 7
ATOM 17280 C C . ASP A 1 81 ? 27.753 -8.226 -0.820 1.00 0.00 81 ASP A C 7
ATOM 17281 O O . ASP A 1 81 ? 26.598 -8.275 -0.397 1.00 0.00 81 ASP A O 7
ATOM 17290 N N . ALA A 1 82 ? 28.071 -7.698 -1.997 1.00 0.00 82 ALA A N 7
ATOM 17291 C CA . ALA A 1 82 ? 27.057 -7.132 -2.879 1.00 0.00 82 ALA A CA 7
ATOM 17292 C C . ALA A 1 82 ? 26.386 -8.218 -3.712 1.00 0.00 82 ALA A C 7
ATOM 17293 O O . ALA A 1 82 ? 27.038 -8.898 -4.505 1.00 0.00 82 ALA A O 7
ATOM 17300 N N . ALA A 1 83 ? 25.080 -8.377 -3.528 1.00 0.00 83 ALA A N 7
ATOM 17301 C CA . ALA A 1 83 ? 24.320 -9.381 -4.263 1.00 0.00 83 ALA A CA 7
ATOM 17302 C C . ALA A 1 83 ? 24.097 -8.950 -5.708 1.00 0.00 83 ALA A C 7
ATOM 17303 O O . ALA A 1 83 ? 23.426 -7.953 -5.973 1.00 0.00 83 ALA A O 7
ATOM 17310 N N . LYS A 1 84 ? 24.664 -9.709 -6.641 1.00 0.00 84 LYS A N 7
ATOM 17311 C CA . LYS A 1 84 ? 24.527 -9.406 -8.060 1.00 0.00 84 LYS A CA 7
ATOM 17312 C C . LYS A 1 84 ? 23.525 -10.346 -8.723 1.00 0.00 84 LYS A C 7
ATOM 17313 O O . LYS A 1 84 ? 23.614 -11.565 -8.579 1.00 0.00 84 LYS A O 7
ATOM 17332 N N . LYS A 1 85 ? 22.573 -9.771 -9.450 1.00 0.00 85 LYS A N 7
ATOM 17333 C CA . LYS A 1 85 ? 21.554 -10.558 -10.135 1.00 0.00 85 LYS A CA 7
ATOM 17334 C C . LYS A 1 85 ? 21.344 -10.052 -11.559 1.00 0.00 85 LYS A C 7
ATOM 17335 O O . LYS A 1 85 ? 21.286 -8.846 -11.798 1.00 0.00 85 LYS A O 7
ATOM 17354 N N . ASP A 1 86 ? 21.230 -10.982 -12.501 1.00 0.00 86 ASP A N 7
ATOM 17355 C CA . ASP A 1 86 ? 21.026 -10.631 -13.902 1.00 0.00 86 ASP A CA 7
ATOM 17356 C C . ASP A 1 86 ? 20.113 -11.642 -14.589 1.00 0.00 86 ASP A C 7
ATOM 17357 O O . ASP A 1 86 ? 20.262 -11.919 -15.779 1.00 0.00 86 ASP A O 7
ATOM 17366 N N . ASP A 1 87 ? 19.169 -12.190 -13.831 1.00 0.00 87 ASP A N 7
ATOM 17367 C CA . ASP A 1 87 ? 18.233 -13.171 -14.367 1.00 0.00 87 ASP A CA 7
ATOM 17368 C C . ASP A 1 87 ? 16.973 -12.490 -14.893 1.00 0.00 87 ASP A C 7
ATOM 17369 O O . ASP A 1 87 ? 16.555 -11.453 -14.377 1.00 0.00 87 ASP A O 7
ATOM 17378 N N . ALA A 1 88 ? 16.373 -13.080 -15.922 1.00 0.00 88 ALA A N 7
ATOM 17379 C CA . ALA A 1 88 ? 15.162 -12.530 -16.517 1.00 0.00 88 ALA A CA 7
ATOM 17380 C C . ALA A 1 88 ? 14.316 -13.628 -17.153 1.00 0.00 88 ALA A C 7
ATOM 17381 O O . ALA A 1 88 ? 14.807 -14.722 -17.430 1.00 0.00 88 ALA A O 7
ATOM 17388 N N . LYS A 1 89 ? 13.041 -13.329 -17.381 1.00 0.00 89 LYS A N 7
ATOM 17389 C CA . LYS A 1 89 ? 12.126 -14.291 -17.984 1.00 0.00 89 LYS A CA 7
ATOM 17390 C C . LYS A 1 89 ? 11.283 -13.632 -19.071 1.00 0.00 89 LYS A C 7
ATOM 17391 O O . LYS A 1 89 ? 11.450 -13.913 -20.257 1.00 0.00 89 LYS A O 7
ATOM 17410 N N . LYS A 1 90 ? 10.375 -12.753 -18.657 1.00 0.00 90 LYS A N 7
ATOM 17411 C CA . LYS A 1 90 ? 9.505 -12.054 -19.595 1.00 0.00 90 LYS A CA 7
ATOM 17412 C C . LYS A 1 90 ? 9.316 -10.598 -19.180 1.00 0.00 90 LYS A C 7
ATOM 17413 O O . LYS A 1 90 ? 9.068 -10.302 -18.012 1.00 0.00 90 LYS A O 7
ATOM 17432 N N . ASP A 1 91 ? 9.436 -9.693 -20.146 1.00 0.00 91 ASP A N 7
ATOM 17433 C CA . ASP A 1 91 ? 9.279 -8.268 -19.882 1.00 0.00 91 ASP A CA 7
ATOM 17434 C C . ASP A 1 91 ? 7.806 -7.872 -19.890 1.00 0.00 91 ASP A C 7
ATOM 17435 O O . ASP A 1 91 ? 6.928 -8.715 -20.072 1.00 0.00 91 ASP A O 7
ATOM 17444 N N . ASP A 1 92 ? 7.543 -6.585 -19.692 1.00 0.00 92 ASP A N 7
ATOM 17445 C CA . ASP A 1 92 ? 6.176 -6.077 -19.677 1.00 0.00 92 ASP A CA 7
ATOM 17446 C C . ASP A 1 92 ? 5.995 -4.969 -20.710 1.00 0.00 92 ASP A C 7
ATOM 17447 O O . ASP A 1 92 ? 6.486 -3.855 -20.532 1.00 0.00 92 ASP A O 7
ATOM 17456 N N . ALA A 1 93 ? 5.288 -5.284 -21.790 1.00 0.00 93 ALA A N 7
ATOM 17457 C CA . ALA A 1 93 ? 5.043 -4.316 -22.852 1.00 0.00 93 ALA A CA 7
ATOM 17458 C C . ALA A 1 93 ? 3.966 -3.316 -22.444 1.00 0.00 93 ALA A C 7
ATOM 17459 O O . ALA A 1 93 ? 4.031 -2.139 -22.799 1.00 0.00 93 ALA A O 7
ATOM 17466 N N . LYS A 1 94 ? 2.975 -3.793 -21.698 1.00 0.00 94 LYS A N 7
ATOM 17467 C CA . LYS A 1 94 ? 1.883 -2.940 -21.242 1.00 0.00 94 LYS A CA 7
ATOM 17468 C C . LYS A 1 94 ? 2.283 -2.166 -19.991 1.00 0.00 94 LYS A C 7
ATOM 17469 O O . LYS A 1 94 ? 3.219 -2.545 -19.287 1.00 0.00 94 LYS A O 7
ATOM 17488 N N . LYS A 1 95 ? 1.569 -1.078 -19.720 1.00 0.00 95 LYS A N 7
ATOM 17489 C CA . LYS A 1 95 ? 1.849 -0.250 -18.554 1.00 0.00 95 LYS A CA 7
ATOM 17490 C C . LYS A 1 95 ? 0.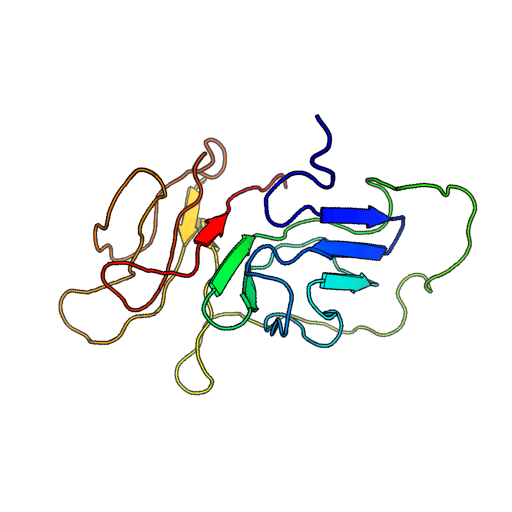560 0.306 -17.958 1.00 0.00 95 LYS A C 7
ATOM 17491 O O . LYS A 1 95 ? 0.068 1.351 -18.384 1.00 0.00 95 LYS A O 7
ATOM 17510 N N . ASP A 1 96 ? 0.017 -0.399 -16.971 1.00 0.00 96 ASP A N 7
ATOM 17511 C CA . ASP A 1 96 ? -1.215 0.024 -16.317 1.00 0.00 96 ASP A CA 7
ATOM 17512 C C . ASP A 1 96 ? -1.148 -0.228 -14.814 1.00 0.00 96 ASP A C 7
ATOM 17513 O O . ASP A 1 96 ? -1.482 0.645 -14.013 1.00 0.00 96 ASP A O 7
ATOM 17522 N N . GLY A 1 97 ? -0.715 -1.427 -14.439 1.00 0.00 97 GLY A N 7
ATOM 17523 C CA . GLY A 1 97 ? -0.612 -1.772 -13.033 1.00 0.00 97 GLY A CA 7
ATOM 17524 C C . GLY A 1 97 ? -1.768 -2.633 -12.562 1.00 0.00 97 GLY A C 7
ATOM 17525 O O . GLY A 1 97 ? -1.574 -3.583 -11.804 1.00 0.00 97 GLY A O 7
ATOM 17529 N N . SER A 1 98 ? -2.973 -2.299 -13.011 1.00 0.00 98 SER A N 7
ATOM 17530 C CA . SER A 1 98 ? -4.166 -3.047 -12.630 1.00 0.00 98 SER A CA 7
ATOM 17531 C C . SER A 1 98 ? -4.922 -3.530 -13.864 1.00 0.00 98 SER A C 7
ATOM 17532 O O . SER A 1 98 ? -5.586 -2.747 -14.543 1.00 0.00 98 SER A O 7
ATOM 17540 N N . VAL A 1 99 ? -4.816 -4.824 -14.148 1.00 0.00 99 VAL A N 7
ATOM 17541 C CA . VAL A 1 99 ? -5.489 -5.411 -15.300 1.00 0.00 99 VAL A CA 7
ATOM 17542 C C . VAL A 1 99 ? -6.434 -6.532 -14.870 1.00 0.00 99 VAL A C 7
ATOM 17543 O O . VAL A 1 99 ? -6.205 -7.703 -15.171 1.00 0.00 99 VAL A O 7
ATOM 17556 N N . ALA A 1 100 ? -7.497 -6.161 -14.164 1.00 0.00 100 ALA A N 7
ATOM 17557 C CA . ALA A 1 100 ? -8.477 -7.132 -13.692 1.00 0.00 100 ALA A CA 7
ATOM 17558 C C . ALA A 1 100 ? -7.835 -8.146 -12.750 1.00 0.00 100 ALA A C 7
ATOM 17559 O O . ALA A 1 100 ? -8.064 -9.350 -12.867 1.00 0.00 100 ALA A O 7
ATOM 17566 N N . LYS A 1 101 ? -7.032 -7.649 -11.815 1.00 0.00 101 LYS A N 7
ATOM 17567 C CA . LYS A 1 101 ? -6.358 -8.509 -10.849 1.00 0.00 101 LYS A CA 7
ATOM 17568 C C . LYS A 1 101 ? -6.762 -8.137 -9.426 1.00 0.00 101 LYS A C 7
ATOM 17569 O O . LYS A 1 101 ? -5.980 -8.287 -8.488 1.00 0.00 101 LYS A O 7
ATOM 17588 N N . LEU A 1 102 ? -7.989 -7.650 -9.277 1.00 0.00 102 LEU A N 7
ATOM 17589 C CA . LEU A 1 102 ? -8.502 -7.252 -7.973 1.00 0.00 102 LEU A CA 7
ATOM 17590 C C . LEU A 1 102 ? -9.358 -8.359 -7.364 1.00 0.00 102 LEU A C 7
ATOM 17591 O O . LEU A 1 102 ? -9.438 -9.462 -7.904 1.00 0.00 102 LEU A O 7
ATOM 17607 N N . GLY A 1 103 ? -9.996 -8.057 -6.238 1.00 0.00 103 GLY A N 7
ATOM 17608 C CA . GLY A 1 103 ? -10.837 -9.038 -5.577 1.00 0.00 103 GLY A CA 7
ATOM 17609 C C . GLY A 1 103 ? -11.991 -9.493 -6.447 1.00 0.00 103 GLY A C 7
ATOM 17610 O O . GLY A 1 103 ? -11.915 -9.432 -7.674 1.00 0.00 103 GLY A O 7
ATOM 17614 N N . VAL A 1 104 ? -13.065 -9.952 -5.811 1.00 0.00 104 VAL A N 7
ATOM 17615 C CA . VAL A 1 104 ? -14.241 -10.420 -6.536 1.00 0.00 104 VAL A CA 7
ATOM 17616 C C . VAL A 1 104 ? -14.806 -9.324 -7.432 1.00 0.00 104 VAL A C 7
ATOM 17617 O O . VAL A 1 104 ? -15.378 -9.602 -8.486 1.00 0.00 104 VAL A O 7
ATOM 17630 N N . HIS A 1 105 ? -14.641 -8.075 -7.007 1.00 0.00 105 HIS A N 7
ATOM 17631 C CA . HIS A 1 105 ? -15.133 -6.935 -7.771 1.00 0.00 105 HIS A CA 7
ATOM 17632 C C . HIS A 1 105 ? -14.069 -5.847 -7.866 1.00 0.00 105 HIS A C 7
ATOM 17633 O O . HIS A 1 105 ? -12.947 -6.019 -7.391 1.00 0.00 105 HIS A O 7
ATOM 17647 N N . GLY A 1 106 ? -14.429 -4.726 -8.483 1.00 0.00 106 GLY A N 7
ATOM 17648 C CA . GLY A 1 106 ? -13.493 -3.627 -8.628 1.00 0.00 106 GLY A CA 7
ATOM 17649 C C . GLY A 1 106 ? -13.011 -3.096 -7.292 1.00 0.00 106 GLY A C 7
ATOM 17650 O O . GLY A 1 106 ? -13.578 -2.145 -6.754 1.00 0.00 106 GLY A O 7
ATOM 17654 N N . LEU A 1 107 ? -11.963 -3.713 -6.756 1.00 0.00 107 LEU A N 7
ATOM 17655 C CA . LEU A 1 107 ? -11.406 -3.298 -5.473 1.00 0.00 107 LEU A CA 7
ATOM 17656 C C . LEU A 1 107 ? -9.968 -2.817 -5.634 1.00 0.00 107 LEU A C 7
ATOM 17657 O O . LEU A 1 107 ? -9.062 -3.609 -5.895 1.00 0.00 107 LEU A O 7
ATOM 17673 N N . SER A 1 108 ? -9.765 -1.513 -5.476 1.00 0.00 108 SER A N 7
ATOM 17674 C CA . SER A 1 108 ? -8.437 -0.923 -5.602 1.00 0.00 108 SER A CA 7
ATOM 17675 C C . SER A 1 108 ? -8.330 0.350 -4.778 1.00 0.00 108 SER A C 7
ATOM 17676 O O . SER A 1 108 ? -9.317 1.052 -4.561 1.00 0.00 108 SER A O 7
ATOM 17684 N N . MET A 1 109 ? -7.122 0.631 -4.311 1.00 0.00 109 MET A N 7
ATOM 17685 C CA . MET A 1 109 ? -6.870 1.807 -3.494 1.00 0.00 109 MET A CA 7
ATOM 17686 C C . MET A 1 109 ? -5.414 2.242 -3.621 1.00 0.00 109 MET A C 7
ATOM 17687 O O . MET A 1 109 ? -4.501 1.422 -3.525 1.00 0.00 109 MET A O 7
ATOM 17701 N N . SER A 1 110 ? -5.202 3.535 -3.823 1.00 0.00 110 SER A N 7
ATOM 17702 C CA . SER A 1 110 ? -3.854 4.070 -3.946 1.00 0.00 110 SER A CA 7
ATOM 17703 C C . SER A 1 110 ? -3.837 5.564 -3.631 1.00 0.00 110 SER A C 7
ATOM 17704 O O . SER A 1 110 ? -4.887 6.171 -3.421 1.00 0.00 110 SER A O 7
ATOM 17712 N N . VAL A 1 111 ? -2.645 6.157 -3.610 1.00 0.00 111 VAL A N 7
ATOM 17713 C CA . VAL A 1 111 ? -2.518 7.584 -3.331 1.00 0.00 111 VAL A CA 7
ATOM 17714 C C . VAL A 1 111 ? -2.153 8.362 -4.593 1.00 0.00 111 VAL A C 7
ATOM 17715 O O . VAL A 1 111 ? -1.452 7.856 -5.469 1.00 0.00 111 VAL A O 7
ATOM 17728 N N . LYS A 1 112 ? -2.637 9.594 -4.673 1.00 0.00 112 LYS A N 7
ATOM 17729 C CA . LYS A 1 112 ? -2.370 10.452 -5.819 1.00 0.00 112 LYS A CA 7
ATOM 17730 C C . LYS A 1 112 ? -1.300 11.484 -5.482 1.00 0.00 112 LYS A C 7
ATOM 17731 O O . LYS A 1 112 ? -1.031 11.753 -4.312 1.00 0.00 112 LYS A O 7
ATOM 17750 N N . GLU A 1 113 ? -0.695 12.064 -6.514 1.00 0.00 113 GLU A N 7
ATOM 17751 C CA . GLU A 1 113 ? 0.340 13.072 -6.321 1.00 0.00 113 GLU A CA 7
ATOM 17752 C C . GLU A 1 113 ? -0.003 14.346 -7.078 1.00 0.00 113 GLU A C 7
ATOM 17753 O O . GLU A 1 113 ? 0.003 14.378 -8.309 1.00 0.00 113 GLU A O 7
ATOM 17765 N N . VAL A 1 114 ? -0.313 15.390 -6.324 1.00 0.00 114 VAL A N 7
ATOM 17766 C CA . VAL A 1 114 ? -0.677 16.679 -6.893 1.00 0.00 114 VAL A CA 7
ATOM 17767 C C . VAL A 1 114 ? 0.291 17.764 -6.435 1.00 0.00 114 VAL A C 7
ATOM 17768 O O . VAL A 1 114 ? 1.254 17.485 -5.725 1.00 0.00 114 VAL A O 7
ATOM 17781 N N . SER A 1 115 ? 0.024 18.993 -6.865 1.00 0.00 115 SER A N 7
ATOM 17782 C CA . SER A 1 115 ? 0.846 20.159 -6.538 1.00 0.00 115 SER A CA 7
ATOM 17783 C C . SER A 1 115 ? 1.512 20.060 -5.163 1.00 0.00 115 SER A C 7
ATOM 17784 O O . SER A 1 115 ? 0.995 20.575 -4.171 1.00 0.00 115 SER A O 7
ATOM 17792 N N . GLY A 1 116 ? 2.671 19.412 -5.120 1.00 0.00 116 GLY A N 7
ATOM 17793 C CA . GLY A 1 116 ? 3.405 19.275 -3.874 1.00 0.00 116 GLY A CA 7
ATOM 17794 C C . GLY A 1 116 ? 2.584 18.612 -2.791 1.00 0.00 116 GLY A C 7
ATOM 17795 O O . GLY A 1 116 ? 2.813 18.838 -1.603 1.00 0.00 116 GLY A O 7
ATOM 17799 N N . LYS A 1 117 ? 1.609 17.814 -3.199 1.00 0.00 117 LYS A N 7
ATOM 17800 C CA . LYS A 1 117 ? 0.734 17.142 -2.254 1.00 0.00 117 LYS A CA 7
ATOM 17801 C C . LYS A 1 117 ? 0.563 15.668 -2.595 1.00 0.00 117 LYS A C 7
ATOM 17802 O O . LYS A 1 117 ? 0.965 15.210 -3.665 1.00 0.00 117 LYS A O 7
ATOM 17821 N N . VAL A 1 118 ? -0.058 14.939 -1.676 1.00 0.00 118 VAL A N 7
ATOM 17822 C CA . VAL A 1 118 ? -0.318 13.520 -1.860 1.00 0.00 118 VAL A CA 7
ATOM 17823 C C . VAL A 1 118 ? -1.702 13.171 -1.325 1.00 0.00 118 VAL A C 7
ATOM 17824 O O . VAL A 1 118 ? -1.939 13.201 -0.117 1.00 0.00 118 VAL A O 7
ATOM 17837 N N . PHE A 1 119 ? -2.614 12.858 -2.233 1.00 0.00 119 PHE A N 7
ATOM 17838 C CA . PHE A 1 119 ? -3.982 12.522 -1.861 1.00 0.00 119 PHE A CA 7
ATOM 17839 C C . PHE A 1 119 ? -4.213 11.019 -1.936 1.00 0.00 119 PHE A C 7
ATOM 17840 O O . PHE A 1 119 ? -3.324 10.268 -2.330 1.00 0.00 119 PHE A O 7
ATOM 17857 N N . LEU A 1 120 ? -5.400 10.579 -1.535 1.00 0.00 120 LEU A N 7
ATOM 17858 C CA . LEU A 1 120 ? -5.716 9.158 -1.544 1.00 0.00 120 LEU A CA 7
ATOM 17859 C C . LEU A 1 120 ? -7.101 8.879 -2.117 1.00 0.00 120 LEU A C 7
ATOM 17860 O O . LEU A 1 120 ? -7.948 9.770 -2.214 1.00 0.00 120 LEU A O 7
ATOM 17876 N N . GLN A 1 121 ? -7.318 7.618 -2.473 1.00 0.00 121 GLN A N 7
ATOM 17877 C CA . GLN A 1 121 ? -8.590 7.163 -3.015 1.00 0.00 121 GLN A CA 7
ATOM 17878 C C . GLN A 1 121 ? -9.191 6.130 -2.068 1.00 0.00 121 GLN A C 7
ATOM 17879 O O . GLN A 1 121 ? -8.504 5.637 -1.176 1.00 0.00 121 GLN A O 7
ATOM 17893 N N . CYS A 1 122 ? -10.466 5.806 -2.247 1.00 0.00 122 CYS A N 7
ATOM 17894 C CA . CYS A 1 122 ? -11.113 4.831 -1.377 1.00 0.00 122 CYS A CA 7
ATOM 17895 C C . CYS A 1 122 ? -12.275 4.134 -2.074 1.00 0.00 122 CYS A C 7
ATOM 17896 O O . CYS A 1 122 ? -12.528 4.346 -3.259 1.00 0.00 122 CYS A O 7
ATOM 17903 N N . GLN A 1 123 ? -12.976 3.300 -1.314 1.00 0.00 123 GLN A N 7
ATOM 17904 C CA . GLN A 1 123 ? -14.117 2.558 -1.827 1.00 0.00 123 GLN A CA 7
ATOM 17905 C C . GLN A 1 123 ? -15.421 3.250 -1.441 1.00 0.00 123 GLN A C 7
ATOM 17906 O O . GLN A 1 123 ? -15.642 3.568 -0.273 1.00 0.00 123 GLN A O 7
ATOM 17920 N N . GLU A 1 124 ? -16.277 3.485 -2.429 1.00 0.00 124 GLU A N 7
ATOM 17921 C CA . GLU A 1 124 ? -17.554 4.147 -2.190 1.00 0.00 124 GLU A CA 7
ATOM 17922 C C . GLU A 1 124 ? -18.509 3.237 -1.424 1.00 0.00 124 GLU A C 7
ATOM 17923 O O . GLU A 1 124 ? -18.290 2.029 -1.328 1.00 0.00 124 GLU A O 7
ATOM 17935 N N . SER A 1 125 ? -19.569 3.826 -0.881 1.00 0.00 125 SER A N 7
ATOM 17936 C CA . SER A 1 125 ? -20.560 3.072 -0.123 1.00 0.00 125 SER A CA 7
ATOM 17937 C C . SER A 1 125 ? -21.972 3.541 -0.460 1.00 0.00 125 SER A C 7
ATOM 17938 O O . SER A 1 125 ? -22.863 2.730 -0.715 1.00 0.00 125 SER A O 7
ATOM 17946 N N . LYS A 1 126 ? -22.169 4.856 -0.459 1.00 0.00 126 LYS A N 7
ATOM 17947 C CA . LYS A 1 126 ? -23.472 5.434 -0.765 1.00 0.00 126 LYS A CA 7
ATOM 17948 C C . LYS A 1 126 ? -23.644 5.622 -2.269 1.00 0.00 126 LYS A C 7
ATOM 17949 O O . LYS A 1 126 ? -22.848 5.120 -3.062 1.00 0.00 126 LYS A O 7
ATOM 17968 N N . ASP A 1 127 ? -24.689 6.348 -2.654 1.00 0.00 127 ASP A N 7
ATOM 17969 C CA . ASP A 1 127 ? -24.966 6.602 -4.064 1.00 0.00 127 ASP A CA 7
ATOM 17970 C C . ASP A 1 127 ? -25.042 8.099 -4.343 1.00 0.00 127 ASP A C 7
ATOM 17971 O O . ASP A 1 127 ? -26.009 8.762 -3.969 1.00 0.00 127 ASP A O 7
ATOM 17980 N N . LEU A 1 128 ? -24.015 8.626 -5.002 1.00 0.00 128 LEU A N 7
ATOM 17981 C CA . LEU A 1 128 ? -23.965 10.046 -5.331 1.00 0.00 128 LEU A CA 7
ATOM 17982 C C . LEU A 1 128 ? -23.132 10.284 -6.587 1.00 0.00 128 LEU A C 7
ATOM 17983 O O . LEU A 1 128 ? -23.674 10.509 -7.670 1.00 0.00 128 LEU A O 7
ATOM 17999 N N . ASN A 1 129 ? -21.812 10.233 -6.436 1.00 0.00 129 ASN A N 7
ATOM 18000 C CA . ASN A 1 129 ? -20.904 10.443 -7.558 1.00 0.00 129 ASN A CA 7
ATOM 18001 C C . ASN A 1 129 ? -19.452 10.283 -7.119 1.00 0.00 129 ASN A C 7
ATOM 18002 O O . ASN A 1 129 ? -18.676 9.571 -7.756 1.00 0.00 129 ASN A O 7
ATOM 18013 N N . THR A 1 130 ? -19.092 10.951 -6.028 1.00 0.00 130 THR A N 7
ATOM 18014 C CA . THR A 1 130 ? -17.733 10.883 -5.504 1.00 0.00 130 THR A CA 7
ATOM 18015 C C . THR A 1 130 ? -17.737 10.882 -3.979 1.00 0.00 130 THR A C 7
ATOM 18016 O O . THR A 1 130 ? -17.988 11.909 -3.348 1.00 0.00 130 THR A O 7
ATOM 18027 N N . ASN A 1 131 ? -17.458 9.722 -3.392 1.00 0.00 131 ASN A N 7
ATOM 18028 C CA . ASN A 1 131 ? -17.430 9.587 -1.941 1.00 0.00 131 ASN A CA 7
ATOM 18029 C C . ASN A 1 131 ? -16.171 8.855 -1.487 1.00 0.00 131 ASN A C 7
ATOM 18030 O O . ASN A 1 131 ? -15.933 7.711 -1.874 1.00 0.00 131 ASN A O 7
ATOM 18041 N N . TYR A 1 132 ? -15.369 9.522 -0.664 1.00 0.00 132 TYR A N 7
ATOM 18042 C CA . TYR A 1 132 ? -14.134 8.935 -0.157 1.00 0.00 132 TYR A CA 7
ATOM 18043 C C . TYR A 1 132 ? -14.105 8.962 1.367 1.00 0.00 132 TYR A C 7
ATOM 18044 O O . TYR A 1 132 ? -14.139 10.030 1.980 1.00 0.00 132 TYR A O 7
ATOM 18062 N N . LEU A 1 133 ? -14.039 7.782 1.974 1.00 0.00 133 LEU A N 7
ATOM 18063 C CA . LEU A 1 133 ? -14.003 7.672 3.428 1.00 0.00 133 LEU A CA 7
ATOM 18064 C C . LEU A 1 133 ? -12.566 7.635 3.936 1.00 0.00 133 LEU A C 7
ATOM 18065 O O . LEU A 1 133 ? -11.653 7.258 3.205 1.00 0.00 133 LEU A O 7
ATOM 18081 N N . TRP A 1 134 ? -12.371 8.022 5.193 1.00 0.00 134 TRP A N 7
ATOM 18082 C CA . TRP A 1 134 ? -11.040 8.019 5.794 1.00 0.00 134 TRP A CA 7
ATOM 18083 C C . TRP A 1 134 ? -11.116 8.210 7.308 1.00 0.00 134 TRP A C 7
ATOM 18084 O O . TRP A 1 134 ? -11.711 9.172 7.792 1.00 0.00 134 TRP A O 7
ATOM 18105 N N . LYS A 1 135 ? -10.474 7.311 8.045 1.00 0.00 135 LYS A N 7
ATOM 18106 C CA . LYS A 1 135 ? -10.435 7.406 9.498 1.00 0.00 135 LYS A CA 7
ATOM 18107 C C . LYS A 1 135 ? -8.996 7.228 9.981 1.00 0.00 135 LYS A C 7
ATOM 18108 O O . LYS A 1 135 ? -8.394 6.172 9.793 1.00 0.00 135 LYS A O 7
ATOM 18127 N N . LYS A 1 136 ? -8.443 8.279 10.585 1.00 0.00 136 LYS A N 7
ATOM 18128 C CA . LYS A 1 136 ? -7.065 8.250 11.071 1.00 0.00 136 LYS A CA 7
ATOM 18129 C C . LYS A 1 136 ? -6.978 7.642 12.468 1.00 0.00 136 LYS A C 7
ATOM 18130 O O . LYS A 1 136 ? -7.901 7.769 13.271 1.00 0.00 136 LYS A O 7
ATOM 18149 N N . GLY A 1 137 ? -5.857 6.980 12.749 1.00 0.00 137 GLY A N 7
ATOM 18150 C CA . GLY A 1 137 ? -5.663 6.356 14.048 1.00 0.00 137 GLY A CA 7
ATOM 18151 C C . GLY A 1 137 ? -6.013 7.273 15.208 1.00 0.00 137 GLY A C 7
ATOM 18152 O O . GLY A 1 137 ? -6.441 6.808 16.265 1.00 0.00 137 GLY A O 7
ATOM 18156 N N . LYS A 1 138 ? -5.829 8.575 15.013 1.00 0.00 138 LYS A N 7
ATOM 18157 C CA . LYS A 1 138 ? -6.127 9.553 16.055 1.00 0.00 138 LYS A CA 7
ATOM 18158 C C . LYS A 1 138 ? -7.322 10.426 15.673 1.00 0.00 138 LYS A C 7
ATOM 18159 O O . LYS A 1 138 ? -7.898 11.110 16.520 1.00 0.00 138 LYS A O 7
ATOM 18178 N N . GLU A 1 139 ? -7.689 10.399 14.396 1.00 0.00 139 GLU A N 7
ATOM 18179 C CA . GLU A 1 139 ? -8.810 11.186 13.902 1.00 0.00 139 GLU A CA 7
ATOM 18180 C C . GLU A 1 139 ? -9.915 10.271 13.391 1.00 0.00 139 GLU A C 7
ATOM 18181 O O . GLU A 1 139 ? -9.662 9.359 12.604 1.00 0.00 139 GLU A O 7
ATOM 18193 N N . GLU A 1 140 ? -11.141 10.520 13.834 1.00 0.00 140 GLU A N 7
ATOM 18194 C CA . GLU A 1 140 ? -12.267 9.713 13.403 1.00 0.00 140 GLU A CA 7
ATOM 18195 C C . GLU A 1 140 ? -12.510 9.899 11.905 1.00 0.00 140 GLU A C 7
ATOM 18196 O O . GLU A 1 140 ? -11.599 9.687 11.108 1.00 0.00 140 GLU A O 7
ATOM 18208 N N . LEU A 1 141 ? -13.724 10.269 11.502 1.00 0.00 141 LEU A N 7
ATOM 18209 C CA . LEU A 1 141 ? -14.015 10.426 10.087 1.00 0.00 141 LEU A CA 7
ATOM 18210 C C . LEU A 1 141 ? -14.062 11.884 9.651 1.00 0.00 141 LEU A C 7
ATOM 18211 O O . LEU A 1 141 ? -13.838 12.804 10.439 1.00 0.00 141 LEU A O 7
ATOM 18227 N N . GLY A 1 142 ? -14.355 12.061 8.371 1.00 0.00 142 GLY A N 7
ATOM 18228 C CA . GLY A 1 142 ? -14.441 13.375 7.769 1.00 0.00 142 GLY A CA 7
ATOM 18229 C C . GLY A 1 142 ? -14.583 13.260 6.266 1.00 0.00 142 GLY A C 7
ATOM 18230 O O . GLY A 1 142 ? -13.609 13.411 5.531 1.00 0.00 142 GLY A O 7
ATOM 18234 N N . ASN A 1 143 ? -15.796 12.955 5.814 1.00 0.00 143 ASN A N 7
ATOM 18235 C CA . ASN A 1 143 ? -16.069 12.773 4.391 1.00 0.00 143 ASN A CA 7
ATOM 18236 C C . ASN A 1 143 ? -15.447 13.879 3.545 1.00 0.00 143 ASN A C 7
ATOM 18237 O O . ASN A 1 143 ? -15.640 15.066 3.809 1.00 0.00 143 ASN A O 7
ATOM 18248 N N . MET A 1 144 ? -14.698 13.471 2.525 1.00 0.00 144 MET A N 7
ATOM 18249 C CA . MET A 1 144 ? -14.039 14.412 1.626 1.00 0.00 144 MET A CA 7
ATOM 18250 C C . MET A 1 144 ? -14.030 13.879 0.196 1.00 0.00 144 MET A C 7
ATOM 18251 O O . MET A 1 144 ? -13.981 12.669 -0.023 1.00 0.00 144 MET A O 7
ATOM 18265 N N . ARG A 1 145 ? -14.073 14.787 -0.775 1.00 0.00 145 ARG A N 7
ATOM 18266 C CA . ARG A 1 145 ? -14.063 14.399 -2.183 1.00 0.00 145 ARG A CA 7
ATOM 18267 C C . ARG A 1 145 ? -12.798 13.613 -2.510 1.00 0.00 145 ARG A C 7
ATOM 18268 O O . ARG A 1 145 ? -12.847 12.586 -3.187 1.00 0.00 145 ARG A O 7
ATOM 18289 N N . GLN A 1 146 ? -11.669 14.101 -2.011 1.00 0.00 146 GLN A N 7
ATOM 18290 C CA . GLN A 1 146 ? -10.383 13.450 -2.227 1.00 0.00 146 GLN A CA 7
ATOM 18291 C C . GLN A 1 146 ? -9.637 13.327 -0.905 1.00 0.00 146 GLN A C 7
ATOM 18292 O O . GLN A 1 146 ? -9.569 14.285 -0.135 1.00 0.00 146 GLN A O 7
ATOM 18306 N N . LEU A 1 147 ? -9.091 12.148 -0.632 1.00 0.00 147 LEU A N 7
ATOM 18307 C CA . LEU A 1 147 ? -8.373 11.930 0.617 1.00 0.00 147 LEU A CA 7
ATOM 18308 C C . LEU A 1 147 ? -7.110 12.780 0.691 1.00 0.00 147 LEU A C 7
ATOM 18309 O O . LEU A 1 147 ? -6.113 12.494 0.030 1.00 0.00 147 LEU A O 7
ATOM 18325 N N . ASP A 1 148 ? -7.159 13.810 1.520 1.00 0.00 148 ASP A N 7
ATOM 18326 C CA . ASP A 1 148 ? -6.022 14.698 1.719 1.00 0.00 148 ASP A CA 7
ATOM 18327 C C . ASP A 1 148 ? -5.766 14.882 3.210 1.00 0.00 148 ASP A C 7
ATOM 18328 O O . ASP A 1 148 ? -6.363 15.747 3.852 1.00 0.00 148 ASP A O 7
ATOM 18337 N N . LEU A 1 149 ? -4.887 14.051 3.758 1.00 0.00 149 LEU A N 7
ATOM 18338 C CA . LEU A 1 149 ? -4.562 14.105 5.179 1.00 0.00 149 LEU A CA 7
ATOM 18339 C C . LEU A 1 149 ? -3.066 14.319 5.385 1.00 0.00 149 LEU A C 7
ATOM 18340 O O . LEU A 1 149 ? -2.516 13.960 6.426 1.00 0.00 149 LEU A O 7
ATOM 18356 N N . GLY A 1 150 ? -2.413 14.905 4.385 1.00 0.00 150 GLY A N 7
ATOM 18357 C CA . GLY A 1 150 ? -0.988 15.155 4.475 1.00 0.00 150 GLY A CA 7
ATOM 18358 C C . GLY A 1 150 ? -0.432 15.791 3.216 1.00 0.00 150 GLY A C 7
ATOM 18359 O O . GLY A 1 150 ? -1.135 15.921 2.215 1.00 0.00 150 GLY A O 7
ATOM 18363 N N . ALA A 1 151 ? 0.834 16.187 3.269 1.00 0.00 151 ALA A N 7
ATOM 18364 C CA . ALA A 1 151 ? 1.490 16.814 2.127 1.00 0.00 151 ALA A CA 7
ATOM 18365 C C . ALA A 1 151 ? 2.643 15.957 1.624 1.00 0.00 151 ALA A C 7
ATOM 18366 O O . ALA A 1 151 ? 3.084 15.035 2.306 1.00 0.00 151 ALA A O 7
ATOM 18373 N N . ILE A 1 152 ? 3.136 16.272 0.432 1.00 0.00 152 ILE A N 7
ATOM 18374 C CA . ILE A 1 152 ? 4.247 15.528 -0.142 1.00 0.00 152 ILE A CA 7
ATOM 18375 C C . ILE A 1 152 ? 5.511 15.743 0.683 1.00 0.00 152 ILE A C 7
ATOM 18376 O O . ILE A 1 152 ? 6.235 14.796 0.994 1.00 0.00 152 ILE A O 7
ATOM 18392 N N . TYR A 1 153 ? 5.755 16.995 1.053 1.00 0.00 153 TYR A N 7
ATOM 18393 C CA . TYR A 1 153 ? 6.911 17.345 1.864 1.00 0.00 153 TYR A CA 7
ATOM 18394 C C . TYR A 1 153 ? 6.534 17.278 3.339 1.00 0.00 153 TYR A C 7
ATOM 18395 O O . TYR A 1 153 ? 7.325 16.852 4.180 1.00 0.00 153 TYR A O 7
ATOM 18413 N N . ASP A 1 154 ? 5.301 17.679 3.631 1.00 0.00 154 ASP A N 7
ATOM 18414 C CA . ASP A 1 154 ? 4.778 17.647 4.990 1.00 0.00 154 ASP A CA 7
ATOM 18415 C C . ASP A 1 154 ? 3.843 16.453 5.145 1.00 0.00 154 ASP A C 7
ATOM 18416 O O . ASP A 1 154 ? 2.643 16.609 5.372 1.00 0.00 154 ASP A O 7
ATOM 18425 N N . ASP A 1 155 ? 4.414 15.260 4.993 1.00 0.00 155 ASP A N 7
ATOM 18426 C CA . ASP A 1 155 ? 3.672 14.001 5.083 1.00 0.00 155 ASP A CA 7
ATOM 18427 C C . ASP A 1 155 ? 2.534 14.056 6.101 1.00 0.00 155 ASP A C 7
ATOM 18428 O O . ASP A 1 155 ? 2.578 14.824 7.062 1.00 0.00 155 ASP A O 7
ATOM 18437 N N . PRO A 1 156 ? 1.496 13.225 5.894 1.00 0.00 156 PRO A N 7
ATOM 18438 C CA . PRO A 1 156 ? 0.331 13.157 6.780 1.00 0.00 156 PRO A CA 7
ATOM 18439 C C . PRO A 1 156 ? 0.724 13.040 8.249 1.00 0.00 156 PRO A C 7
ATOM 18440 O O . PRO A 1 156 ? 1.907 12.969 8.582 1.00 0.00 156 PRO A O 7
ATOM 18451 N N . ARG A 1 157 ? -0.277 13.024 9.123 1.00 0.00 157 ARG A N 7
ATOM 18452 C CA . ARG A 1 157 ? -0.038 12.920 10.558 1.00 0.00 157 ARG A CA 7
ATOM 18453 C C . ARG A 1 157 ? 0.385 11.507 10.947 1.00 0.00 157 ARG A C 7
ATOM 18454 O O . ARG A 1 157 ? 1.065 11.311 11.955 1.00 0.00 157 ARG A O 7
ATOM 18475 N N . GLY A 1 158 ? -0.017 10.524 10.146 1.00 0.00 158 GLY A N 7
ATOM 18476 C CA . GLY A 1 158 ? 0.337 9.147 10.437 1.00 0.00 158 GLY A CA 7
ATOM 18477 C C . GLY A 1 158 ? -0.429 8.149 9.590 1.00 0.00 158 GLY A C 7
ATOM 18478 O O . GLY A 1 158 ? -0.736 8.416 8.428 1.00 0.00 158 GLY A O 7
ATOM 18482 N N . THR A 1 159 ? -0.731 6.994 10.175 1.00 0.00 159 THR A N 7
ATOM 18483 C CA . THR A 1 159 ? -1.460 5.944 9.472 1.00 0.00 159 THR A CA 7
ATOM 18484 C C . THR A 1 159 ? -2.967 6.159 9.568 1.00 0.00 159 THR A C 7
ATOM 18485 O O . THR A 1 159 ? -3.481 6.593 10.602 1.00 0.00 159 THR A O 7
ATOM 18496 N N . TYR A 1 160 ? -3.675 5.843 8.487 1.00 0.00 160 TYR A N 7
ATOM 18497 C CA . TYR A 1 160 ? -5.124 5.996 8.459 1.00 0.00 160 TYR A CA 7
ATOM 18498 C C . TYR A 1 160 ? -5.802 4.742 7.928 1.00 0.00 160 TYR A C 7
ATOM 18499 O O . TYR A 1 160 ? -5.160 3.872 7.343 1.00 0.00 160 TYR A O 7
ATOM 18517 N N . THR A 1 161 ? -7.109 4.672 8.132 1.00 0.00 161 THR A N 7
ATOM 18518 C CA . THR A 1 161 ? -7.906 3.544 7.677 1.00 0.00 161 THR A CA 7
ATOM 18519 C C . THR A 1 161 ? -8.889 4.008 6.614 1.00 0.00 161 THR A C 7
ATOM 18520 O O . THR A 1 161 ? -9.436 5.107 6.697 1.00 0.00 161 THR A O 7
ATOM 18531 N N . CYS A 1 162 ? -9.080 3.182 5.597 1.00 0.00 162 CYS A N 7
ATOM 18532 C CA . CYS A 1 162 ? -9.964 3.531 4.496 1.00 0.00 162 CYS A CA 7
ATOM 18533 C C . CYS A 1 162 ? -10.877 2.365 4.114 1.00 0.00 162 CYS A C 7
ATOM 18534 O O . CYS A 1 162 ? -10.415 1.244 3.898 1.00 0.00 162 CYS A O 7
ATOM 18541 N N . GLN A 1 163 ? -12.178 2.641 4.036 1.00 0.00 163 GLN A N 7
ATOM 18542 C CA . GLN A 1 163 ? -13.167 1.625 3.683 1.00 0.00 163 GLN A CA 7
ATOM 18543 C C . GLN A 1 163 ? -14.533 2.263 3.435 1.00 0.00 163 GLN A C 7
ATOM 18544 O O . GLN A 1 163 ? -14.755 3.426 3.768 1.00 0.00 163 GLN A O 7
ATOM 18558 N N . ARG A 1 164 ? -15.445 1.495 2.842 1.00 0.00 164 ARG A N 7
ATOM 18559 C CA . ARG A 1 164 ? -16.789 1.986 2.542 1.00 0.00 164 ARG A CA 7
ATOM 18560 C C . ARG A 1 164 ? -17.624 2.207 3.807 1.00 0.00 164 ARG A C 7
ATOM 18561 O O . ARG A 1 164 ? -18.763 2.666 3.724 1.00 0.00 164 ARG A O 7
ATOM 18582 N N . ASP A 1 165 ? -17.071 1.881 4.974 1.00 0.00 165 ASP A N 7
ATOM 18583 C CA . ASP A 1 165 ? -17.800 2.054 6.227 1.00 0.00 165 ASP A CA 7
ATOM 18584 C C . ASP A 1 165 ? -17.217 3.198 7.049 1.00 0.00 165 ASP A C 7
ATOM 18585 O O . ASP A 1 165 ? -16.073 3.600 6.844 1.00 0.00 165 ASP A O 7
ATOM 18594 N N . GLU A 1 166 ? -18.010 3.717 7.982 1.00 0.00 166 GLU A N 7
ATOM 18595 C CA . GLU A 1 166 ? -17.566 4.813 8.837 1.00 0.00 166 GLU A CA 7
ATOM 18596 C C . GLU A 1 166 ? -16.341 4.399 9.643 1.00 0.00 166 GLU A C 7
ATOM 18597 O O . GLU A 1 166 ? -15.270 4.990 9.514 1.00 0.00 166 GLU A O 7
ATOM 18609 N N . ASN A 1 167 ? -16.503 3.366 10.463 1.00 0.00 167 ASN A N 7
ATOM 18610 C CA . ASN A 1 167 ? -15.413 2.851 11.286 1.00 0.00 167 ASN A CA 7
ATOM 18611 C C . ASN A 1 167 ? -14.506 1.931 10.477 1.00 0.00 167 ASN A C 7
ATOM 18612 O O . ASN A 1 167 ? -14.131 0.854 10.940 1.00 0.00 167 ASN A O 7
ATOM 18623 N N . VAL A 1 168 ? -14.175 2.372 9.264 1.00 0.00 168 VAL A N 7
ATOM 18624 C CA . VAL A 1 168 ? -13.315 1.632 8.336 1.00 0.00 168 VAL A CA 7
ATOM 18625 C C . VAL A 1 168 ? -12.423 0.611 9.036 1.00 0.00 168 VAL A C 7
ATOM 18626 O O . VAL A 1 168 ? -11.993 0.811 10.172 1.00 0.00 168 VAL A O 7
ATOM 18639 N N . ASN A 1 169 ? -12.161 -0.489 8.345 1.00 0.00 169 ASN A N 7
ATOM 18640 C CA . ASN A 1 169 ? -11.340 -1.559 8.890 1.00 0.00 169 ASN A CA 7
ATOM 18641 C C . ASN A 1 169 ? -9.982 -1.650 8.195 1.00 0.00 169 ASN A C 7
ATOM 18642 O O . ASN A 1 169 ? -8.992 -2.050 8.807 1.00 0.00 169 ASN A O 7
ATOM 18653 N N . SER A 1 170 ? -9.937 -1.284 6.917 1.00 0.00 170 SER A N 7
ATOM 18654 C CA . SER A 1 170 ? -8.691 -1.337 6.156 1.00 0.00 170 SER A CA 7
ATOM 18655 C C . SER A 1 170 ? -7.739 -0.231 6.601 1.00 0.00 170 SER A C 7
ATOM 18656 O O . SER A 1 170 ? -7.933 0.938 6.269 1.00 0.00 170 SER A O 7
ATOM 18664 N N . THR A 1 171 ? -6.712 -0.608 7.357 1.00 0.00 171 THR A N 7
ATOM 18665 C CA . THR A 1 171 ? -5.733 0.353 7.854 1.00 0.00 171 THR A CA 7
ATOM 18666 C C . THR A 1 171 ? -4.602 0.560 6.851 1.00 0.00 171 THR A C 7
ATOM 18667 O O . THR A 1 171 ? -3.734 -0.298 6.695 1.00 0.00 171 THR A O 7
ATOM 18678 N N . LEU A 1 172 ? -4.616 1.707 6.180 1.00 0.00 172 LEU A N 7
ATOM 18679 C CA . LEU A 1 172 ? -3.590 2.033 5.197 1.00 0.00 172 LEU A CA 7
ATOM 18680 C C . LEU A 1 172 ? -2.505 2.911 5.816 1.00 0.00 172 LEU A C 7
ATOM 18681 O O . LEU A 1 172 ? -2.782 4.012 6.292 1.00 0.00 172 LEU A O 7
ATOM 18697 N N . HIS A 1 173 ? -1.270 2.420 5.801 1.00 0.00 173 HIS A N 7
ATOM 18698 C CA . HIS A 1 173 ? -0.144 3.162 6.356 1.00 0.00 173 HIS A CA 7
ATOM 18699 C C . HIS A 1 173 ? 0.776 3.664 5.247 1.00 0.00 173 HIS A C 7
ATOM 18700 O O . HIS A 1 173 ? 1.359 2.873 4.506 1.00 0.00 173 HIS A O 7
ATOM 18714 N N . VAL A 1 174 ? 0.901 4.983 5.140 1.00 0.00 174 VAL A N 7
ATOM 18715 C CA . VAL A 1 174 ? 1.752 5.589 4.123 1.00 0.00 174 VAL A CA 7
ATOM 18716 C C . VAL A 1 174 ? 3.108 5.979 4.701 1.00 0.00 174 VAL A C 7
ATOM 18717 O O . VAL A 1 174 ? 3.271 7.070 5.247 1.00 0.00 174 VAL A O 7
ATOM 18730 N N . HIS A 1 175 ? 4.079 5.079 4.577 1.00 0.00 175 HIS A N 7
ATOM 18731 C CA . HIS A 1 175 ? 5.422 5.330 5.088 1.00 0.00 175 HIS A CA 7
ATOM 18732 C C . HIS A 1 175 ? 6.367 5.729 3.959 1.00 0.00 175 HIS A C 7
ATOM 18733 O O . HIS A 1 175 ? 7.552 5.396 3.981 1.00 0.00 175 HIS A O 7
ATOM 18747 N N . TYR A 1 176 ? 5.835 6.445 2.975 1.00 0.00 176 TYR A N 7
ATOM 18748 C CA . TYR A 1 176 ? 6.628 6.891 1.837 1.00 0.00 176 TYR A CA 7
ATOM 18749 C C . TYR A 1 176 ? 7.758 7.793 2.286 1.00 0.00 176 TYR A C 7
ATOM 18750 O O . TYR A 1 176 ? 7.626 8.532 3.261 1.00 0.00 176 TYR A O 7
ATOM 18768 N N . ARG A 1 177 ? 8.863 7.745 1.561 1.00 0.00 177 ARG A N 7
ATOM 18769 C CA . ARG A 1 177 ? 9.997 8.580 1.892 1.00 0.00 177 ARG A CA 7
ATOM 18770 C C . ARG A 1 177 ? 10.775 8.968 0.638 1.00 0.00 177 ARG A C 7
ATOM 18771 O O . ARG A 1 177 ? 11.887 8.491 0.412 1.00 0.00 177 ARG A O 7
ATOM 18792 N N . MET A 1 178 ? 10.183 9.837 -0.174 1.00 0.00 178 MET A N 7
ATOM 18793 C CA . MET A 1 178 ? 10.820 10.290 -1.405 1.00 0.00 178 MET A CA 7
ATOM 18794 C C . MET A 1 178 ? 11.084 9.117 -2.344 1.00 0.00 178 MET A C 7
ATOM 18795 O O . MET A 1 178 ? 12.180 8.526 -2.258 1.00 0.00 178 MET A O 7
ATOM 18810 N N . GLY A 1 1 ? 10.075 7.998 20.361 1.00 0.00 1 GLY A N 8
ATOM 18811 C CA . GLY A 1 1 ? 11.378 8.472 19.818 1.00 0.00 1 GLY A CA 8
ATOM 18812 C C . GLY A 1 1 ? 11.508 8.229 18.327 1.00 0.00 1 GLY A C 8
ATOM 18813 O O . GLY A 1 1 ? 12.201 8.969 17.629 1.00 0.00 1 GLY A O 8
ATOM 18819 N N . SER A 1 2 ? 10.839 7.190 17.838 1.00 0.00 2 SER A N 8
ATOM 18820 C CA . SER A 1 2 ? 10.883 6.852 16.420 1.00 0.00 2 SER A CA 8
ATOM 18821 C C . SER A 1 2 ? 9.647 7.377 15.697 1.00 0.00 2 SER A C 8
ATOM 18822 O O . SER A 1 2 ? 8.545 6.858 15.873 1.00 0.00 2 SER A O 8
ATOM 18830 N N . HIS A 1 3 ? 9.839 8.409 14.882 1.00 0.00 3 HIS A N 8
ATOM 18831 C CA . HIS A 1 3 ? 8.739 9.005 14.132 1.00 0.00 3 HIS A CA 8
ATOM 18832 C C . HIS A 1 3 ? 8.706 8.473 12.703 1.00 0.00 3 HIS A C 8
ATOM 18833 O O . HIS A 1 3 ? 8.392 9.205 11.764 1.00 0.00 3 HIS A O 8
ATOM 18847 N N . MET A 1 4 ? 9.032 7.194 12.545 1.00 0.00 4 MET A N 8
ATOM 18848 C CA . MET A 1 4 ? 9.040 6.563 11.230 1.00 0.00 4 MET A CA 8
ATOM 18849 C C . MET A 1 4 ? 7.723 5.840 10.966 1.00 0.00 4 MET A C 8
ATOM 18850 O O . MET A 1 4 ? 6.956 6.229 10.085 1.00 0.00 4 MET A O 8
ATOM 18864 N N . GLY A 1 5 ? 7.468 4.786 11.734 1.00 0.00 5 GLY A N 8
ATOM 18865 C CA . GLY A 1 5 ? 6.244 4.026 11.566 1.00 0.00 5 GLY A CA 8
ATOM 18866 C C . GLY A 1 5 ? 6.045 2.994 12.659 1.00 0.00 5 GLY A C 8
ATOM 18867 O O . GLY A 1 5 ? 6.674 3.068 13.714 1.00 0.00 5 GLY A O 8
ATOM 18871 N N . GLN A 1 6 ? 5.168 2.028 12.404 1.00 0.00 6 GLN A N 8
ATOM 18872 C CA . GLN A 1 6 ? 4.887 0.975 13.374 1.00 0.00 6 GLN A CA 8
ATOM 18873 C C . GLN A 1 6 ? 5.514 -0.346 12.939 1.00 0.00 6 GLN A C 8
ATOM 18874 O O . GLN A 1 6 ? 5.911 -1.160 13.773 1.00 0.00 6 GLN A O 8
ATOM 18888 N N . GLU A 1 7 ? 5.599 -0.550 11.628 1.00 0.00 7 GLU A N 8
ATOM 18889 C CA . GLU A 1 7 ? 6.178 -1.772 11.077 1.00 0.00 7 GLU A CA 8
ATOM 18890 C C . GLU A 1 7 ? 5.293 -2.978 11.372 1.00 0.00 7 GLU A C 8
ATOM 18891 O O . GLU A 1 7 ? 5.673 -3.872 12.129 1.00 0.00 7 GLU A O 8
ATOM 18903 N N . GLU A 1 8 ? 4.110 -2.999 10.766 1.00 0.00 8 GLU A N 8
ATOM 18904 C CA . GLU A 1 8 ? 3.171 -4.097 10.959 1.00 0.00 8 GLU A CA 8
ATOM 18905 C C . GLU A 1 8 ? 3.376 -5.174 9.899 1.00 0.00 8 GLU A C 8
ATOM 18906 O O . GLU A 1 8 ? 3.359 -6.367 10.199 1.00 0.00 8 GLU A O 8
ATOM 18918 N N . PHE A 1 9 ? 3.572 -4.742 8.657 1.00 0.00 9 PHE A N 8
ATOM 18919 C CA . PHE A 1 9 ? 3.785 -5.666 7.550 1.00 0.00 9 PHE A CA 8
ATOM 18920 C C . PHE A 1 9 ? 5.194 -6.251 7.594 1.00 0.00 9 PHE A C 8
ATOM 18921 O O . PHE A 1 9 ? 5.431 -7.360 7.115 1.00 0.00 9 PHE A O 8
ATOM 18938 N N . ALA A 1 10 ? 6.124 -5.495 8.171 1.00 0.00 10 ALA A N 8
ATOM 18939 C CA . ALA A 1 10 ? 7.515 -5.926 8.285 1.00 0.00 10 ALA A CA 8
ATOM 18940 C C . ALA A 1 10 ? 8.040 -6.472 6.961 1.00 0.00 10 ALA A C 8
ATOM 18941 O O . ALA A 1 10 ? 7.933 -7.667 6.683 1.00 0.00 10 ALA A O 8
ATOM 18948 N N . VAL A 1 11 ? 8.610 -5.589 6.149 1.00 0.00 11 VAL A N 8
ATOM 18949 C CA . VAL A 1 11 ? 9.154 -5.983 4.855 1.00 0.00 11 VAL A CA 8
ATOM 18950 C C . VAL A 1 11 ? 10.595 -6.454 4.986 1.00 0.00 11 VAL A C 8
ATOM 18951 O O . VAL A 1 11 ? 11.379 -5.886 5.747 1.00 0.00 11 VAL A O 8
ATOM 18964 N N . GLU A 1 12 ? 10.941 -7.491 4.233 1.00 0.00 12 GLU A N 8
ATOM 18965 C CA . GLU A 1 12 ? 12.292 -8.032 4.259 1.00 0.00 12 GLU A CA 8
ATOM 18966 C C . GLU A 1 12 ? 12.822 -8.224 2.843 1.00 0.00 12 GLU A C 8
ATOM 18967 O O . GLU A 1 12 ? 12.426 -9.155 2.142 1.00 0.00 12 GLU A O 8
ATOM 18979 N N . ILE A 1 13 ? 13.718 -7.335 2.429 1.00 0.00 13 ILE A N 8
ATOM 18980 C CA . ILE A 1 13 ? 14.300 -7.405 1.095 1.00 0.00 13 ILE A CA 8
ATOM 18981 C C . ILE A 1 13 ? 15.498 -8.348 1.068 1.00 0.00 13 ILE A C 8
ATOM 18982 O O . ILE A 1 13 ? 16.237 -8.458 2.046 1.00 0.00 13 ILE A O 8
ATOM 18998 N N . SER A 1 14 ? 15.685 -9.024 -0.060 1.00 0.00 14 SER A N 8
ATOM 18999 C CA . SER A 1 14 ? 16.793 -9.957 -0.220 1.00 0.00 14 SER A CA 8
ATOM 19000 C C . SER A 1 14 ? 17.168 -10.097 -1.691 1.00 0.00 14 SER A C 8
ATOM 19001 O O . SER A 1 14 ? 16.714 -11.017 -2.373 1.00 0.00 14 SER A O 8
ATOM 19009 N N . GLY A 1 15 ? 17.993 -9.176 -2.177 1.00 0.00 15 GLY A N 8
ATOM 19010 C CA . GLY A 1 15 ? 18.406 -9.212 -3.566 1.00 0.00 15 GLY A CA 8
ATOM 19011 C C . GLY A 1 15 ? 17.278 -8.844 -4.508 1.00 0.00 15 GLY A C 8
ATOM 19012 O O . GLY A 1 15 ? 16.886 -7.680 -4.592 1.00 0.00 15 GLY A O 8
ATOM 19016 N N . THR A 1 16 ? 16.749 -9.838 -5.211 1.00 0.00 16 THR A N 8
ATOM 19017 C CA . THR A 1 16 ? 15.653 -9.612 -6.144 1.00 0.00 16 THR A CA 8
ATOM 19018 C C . THR A 1 16 ? 14.332 -10.120 -5.569 1.00 0.00 16 THR A C 8
ATOM 19019 O O . THR A 1 16 ? 13.338 -10.236 -6.286 1.00 0.00 16 THR A O 8
ATOM 19030 N N . THR A 1 17 ? 14.326 -10.425 -4.272 1.00 0.00 17 THR A N 8
ATOM 19031 C CA . THR A 1 17 ? 13.125 -10.923 -3.611 1.00 0.00 17 THR A CA 8
ATOM 19032 C C . THR A 1 17 ? 12.923 -10.250 -2.256 1.00 0.00 17 THR A C 8
ATOM 19033 O O . THR A 1 17 ? 13.840 -10.192 -1.437 1.00 0.00 17 THR A O 8
ATOM 19044 N N . VAL A 1 18 ? 11.713 -9.750 -2.023 1.00 0.00 18 VAL A N 8
ATOM 19045 C CA . VAL A 1 18 ? 11.384 -9.089 -0.763 1.00 0.00 18 VAL A CA 8
ATOM 19046 C C . VAL A 1 18 ? 10.105 -9.680 -0.168 1.00 0.00 18 VAL A C 8
ATOM 19047 O O . VAL A 1 18 ? 9.066 -9.727 -0.826 1.00 0.00 18 VAL A O 8
ATOM 19060 N N . THR A 1 19 ? 10.194 -10.147 1.075 1.00 0.00 19 THR A N 8
ATOM 19061 C CA . THR A 1 19 ? 9.050 -10.754 1.750 1.00 0.00 19 THR A CA 8
ATOM 19062 C C . THR A 1 19 ? 8.339 -9.761 2.667 1.00 0.00 19 THR A C 8
ATOM 19063 O O . THR A 1 19 ? 8.959 -8.851 3.218 1.00 0.00 19 THR A O 8
ATOM 19074 N N . ILE A 1 20 ? 7.030 -9.951 2.825 1.00 0.00 20 ILE A N 8
ATOM 19075 C CA . ILE A 1 20 ? 6.217 -9.086 3.677 1.00 0.00 20 ILE A CA 8
ATOM 19076 C C . ILE A 1 20 ? 5.298 -9.915 4.570 1.00 0.00 20 ILE A C 8
ATOM 19077 O O . ILE A 1 20 ? 4.475 -10.684 4.077 1.00 0.00 20 ILE A O 8
ATOM 19093 N N . THR A 1 21 ? 5.434 -9.756 5.883 1.00 0.00 21 THR A N 8
ATOM 19094 C CA . THR A 1 21 ? 4.605 -10.502 6.826 1.00 0.00 21 THR A CA 8
ATOM 19095 C C . THR A 1 21 ? 3.267 -9.804 7.049 1.00 0.00 21 THR A C 8
ATOM 19096 O O . THR A 1 21 ? 3.178 -8.579 6.979 1.00 0.00 21 THR A O 8
ATOM 19107 N N . CYS A 1 22 ? 2.227 -10.589 7.319 1.00 0.00 22 CYS A N 8
ATOM 19108 C CA . CYS A 1 22 ? 0.898 -10.036 7.553 1.00 0.00 22 CYS A CA 8
ATOM 19109 C C . CYS A 1 22 ? 0.673 -9.770 9.041 1.00 0.00 22 CYS A C 8
ATOM 19110 O O . CYS A 1 22 ? 0.844 -10.664 9.870 1.00 0.00 22 CYS A O 8
ATOM 19117 N N . PRO A 1 23 ? 0.288 -8.532 9.404 1.00 0.00 23 PRO A N 8
ATOM 19118 C CA . PRO A 1 23 ? 0.045 -8.157 10.797 1.00 0.00 23 PRO A CA 8
ATOM 19119 C C . PRO A 1 23 ? -1.350 -8.546 11.281 1.00 0.00 23 PRO A C 8
ATOM 19120 O O . PRO A 1 23 ? -1.639 -8.484 12.476 1.00 0.00 23 PRO A O 8
ATOM 19131 N N . SER A 1 24 ? -2.216 -8.944 10.350 1.00 0.00 24 SER A N 8
ATOM 19132 C CA . SER A 1 24 ? -3.579 -9.334 10.691 1.00 0.00 24 SER A CA 8
ATOM 19133 C C . SER A 1 24 ? -3.595 -10.396 11.788 1.00 0.00 24 SER A C 8
ATOM 19134 O O . SER A 1 24 ? -3.775 -10.083 12.965 1.00 0.00 24 SER A O 8
ATOM 19142 N N . SER A 1 25 ? -3.406 -11.649 11.397 1.00 0.00 25 SER A N 8
ATOM 19143 C CA . SER A 1 25 ? -3.399 -12.754 12.351 1.00 0.00 25 SER A CA 8
ATOM 19144 C C . SER A 1 25 ? -2.329 -13.785 11.995 1.00 0.00 25 SER A C 8
ATOM 19145 O O . SER A 1 25 ? -1.229 -13.763 12.548 1.00 0.00 25 SER A O 8
ATOM 19153 N N . GLY A 1 26 ? -2.655 -14.689 11.074 1.00 0.00 26 GLY A N 8
ATOM 19154 C CA . GLY A 1 26 ? -1.705 -15.711 10.672 1.00 0.00 26 GLY A CA 8
ATOM 19155 C C . GLY A 1 26 ? -2.334 -17.088 10.578 1.00 0.00 26 GLY A C 8
ATOM 19156 O O . GLY A 1 26 ? -1.798 -18.060 11.112 1.00 0.00 26 GLY A O 8
ATOM 19160 N N . ASP A 1 27 ? -3.474 -17.173 9.900 1.00 0.00 27 ASP A N 8
ATOM 19161 C CA . ASP A 1 27 ? -4.177 -18.442 9.738 1.00 0.00 27 ASP A CA 8
ATOM 19162 C C . ASP A 1 27 ? -4.718 -18.591 8.319 1.00 0.00 27 ASP A C 8
ATOM 19163 O O . ASP A 1 27 ? -4.606 -19.654 7.709 1.00 0.00 27 ASP A O 8
ATOM 19172 N N . ASP A 1 28 ? -5.303 -17.517 7.799 1.00 0.00 28 ASP A N 8
ATOM 19173 C CA . ASP A 1 28 ? -5.860 -17.520 6.452 1.00 0.00 28 ASP A CA 8
ATOM 19174 C C . ASP A 1 28 ? -5.864 -16.107 5.882 1.00 0.00 28 ASP A C 8
ATOM 19175 O O . ASP A 1 28 ? -6.918 -15.495 5.707 1.00 0.00 28 ASP A O 8
ATOM 19184 N N . ILE A 1 29 ? -4.672 -15.594 5.610 1.00 0.00 29 ILE A N 8
ATOM 19185 C CA . ILE A 1 29 ? -4.516 -14.249 5.077 1.00 0.00 29 ILE A CA 8
ATOM 19186 C C . ILE A 1 29 ? -4.762 -14.206 3.572 1.00 0.00 29 ILE A C 8
ATOM 19187 O O . ILE A 1 29 ? -4.286 -15.062 2.827 1.00 0.00 29 ILE A O 8
ATOM 19203 N N . LYS A 1 30 ? -5.511 -13.197 3.139 1.00 0.00 30 LYS A N 8
ATOM 19204 C CA . LYS A 1 30 ? -5.830 -13.024 1.727 1.00 0.00 30 LYS A CA 8
ATOM 19205 C C . LYS A 1 30 ? -5.247 -11.717 1.199 1.00 0.00 30 LYS A C 8
ATOM 19206 O O . LYS A 1 30 ? -5.636 -10.633 1.633 1.00 0.00 30 LYS A O 8
ATOM 19225 N N . TRP A 1 31 ? -4.311 -11.827 0.262 1.00 0.00 31 TRP A N 8
ATOM 19226 C CA . TRP A 1 31 ? -3.673 -10.653 -0.321 1.00 0.00 31 TRP A CA 8
ATOM 19227 C C . TRP A 1 31 ? -4.504 -10.101 -1.478 1.00 0.00 31 TRP A C 8
ATOM 19228 O O . TRP A 1 31 ? -5.434 -10.755 -1.951 1.00 0.00 31 TRP A O 8
ATOM 19249 N N . LYS A 1 32 ? -4.180 -8.886 -1.914 1.00 0.00 32 LYS A N 8
ATOM 19250 C CA . LYS A 1 32 ? -4.926 -8.245 -3.002 1.00 0.00 32 LYS A CA 8
ATOM 19251 C C . LYS A 1 32 ? -4.027 -7.814 -4.167 1.00 0.00 32 LYS A C 8
ATOM 19252 O O . LYS A 1 32 ? -4.211 -8.280 -5.291 1.00 0.00 32 LYS A O 8
ATOM 19271 N N . PRO A 1 33 ? -3.052 -6.906 -3.931 1.00 0.00 33 PRO A N 8
ATOM 19272 C CA . PRO A 1 33 ? -2.147 -6.408 -4.971 1.00 0.00 33 PRO A CA 8
ATOM 19273 C C . PRO A 1 33 ? -1.762 -7.471 -5.995 1.00 0.00 33 PRO A C 8
ATOM 19274 O O . PRO A 1 33 ? -1.746 -7.211 -7.198 1.00 0.00 33 PRO A O 8
ATOM 19285 N N . ASP A 1 34 ? -1.452 -8.666 -5.511 1.00 0.00 34 ASP A N 8
ATOM 19286 C CA . ASP A 1 34 ? -1.067 -9.765 -6.385 1.00 0.00 34 ASP A CA 8
ATOM 19287 C C . ASP A 1 34 ? -0.895 -11.052 -5.582 1.00 0.00 34 ASP A C 8
ATOM 19288 O O . ASP A 1 34 ? 0.168 -11.303 -5.014 1.00 0.00 34 ASP A O 8
ATOM 19297 N N . PRO A 1 35 ? -1.943 -11.890 -5.528 1.00 0.00 35 PRO A N 8
ATOM 19298 C CA . PRO A 1 35 ? -1.904 -13.157 -4.794 1.00 0.00 35 PRO A CA 8
ATOM 19299 C C . PRO A 1 35 ? -0.848 -14.090 -5.361 1.00 0.00 35 PRO A C 8
ATOM 19300 O O . PRO A 1 35 ? -0.359 -14.988 -4.674 1.00 0.00 35 PRO A O 8
ATOM 19311 N N . ALA A 1 36 ? -0.488 -13.858 -6.619 1.00 0.00 36 ALA A N 8
ATOM 19312 C CA . ALA A 1 36 ? 0.528 -14.666 -7.283 1.00 0.00 36 ALA A CA 8
ATOM 19313 C C . ALA A 1 36 ? 1.820 -14.666 -6.473 1.00 0.00 36 ALA A C 8
ATOM 19314 O O . ALA A 1 36 ? 2.570 -15.642 -6.474 1.00 0.00 36 ALA A O 8
ATOM 19321 N N . LEU A 1 37 ? 2.063 -13.562 -5.771 1.00 0.00 37 LEU A N 8
ATOM 19322 C CA . LEU A 1 37 ? 3.252 -13.423 -4.938 1.00 0.00 37 LEU A CA 8
ATOM 19323 C C . LEU A 1 37 ? 2.851 -13.176 -3.488 1.00 0.00 37 LEU A C 8
ATOM 19324 O O . LEU A 1 37 ? 3.406 -12.307 -2.816 1.00 0.00 37 LEU A O 8
ATOM 19340 N N . GLY A 1 38 ? 1.878 -13.947 -3.016 1.00 0.00 38 GLY A N 8
ATOM 19341 C CA . GLY A 1 38 ? 1.408 -13.799 -1.653 1.00 0.00 38 GLY A CA 8
ATOM 19342 C C . GLY A 1 38 ? 1.398 -15.110 -0.897 1.00 0.00 38 GLY A C 8
ATOM 19343 O O . GLY A 1 38 ? 0.547 -15.967 -1.135 1.00 0.00 38 GLY A O 8
ATOM 19347 N N . ASP A 1 39 ? 2.340 -15.259 0.023 1.00 0.00 39 ASP A N 8
ATOM 19348 C CA . ASP A 1 39 ? 2.432 -16.472 0.829 1.00 0.00 39 ASP A CA 8
ATOM 19349 C C . ASP A 1 39 ? 1.308 -16.510 1.859 1.00 0.00 39 ASP A C 8
ATOM 19350 O O . ASP A 1 39 ? 0.657 -15.495 2.108 1.00 0.00 39 ASP A O 8
ATOM 19359 N N . ASN A 1 40 ? 1.082 -17.684 2.453 1.00 0.00 40 ASN A N 8
ATOM 19360 C CA . ASN A 1 40 ? 0.029 -17.857 3.460 1.00 0.00 40 ASN A CA 8
ATOM 19361 C C . ASN A 1 40 ? -0.116 -16.609 4.329 1.00 0.00 40 ASN A C 8
ATOM 19362 O O . ASN A 1 40 ? -1.030 -15.811 4.132 1.00 0.00 40 ASN A O 8
ATOM 19373 N N . ASN A 1 41 ? 0.800 -16.437 5.274 1.00 0.00 41 ASN A N 8
ATOM 19374 C CA . ASN A 1 41 ? 0.784 -15.277 6.155 1.00 0.00 41 ASN A CA 8
ATOM 19375 C C . ASN A 1 41 ? 1.949 -14.353 5.820 1.00 0.00 41 ASN A C 8
ATOM 19376 O O . ASN A 1 41 ? 2.491 -13.671 6.691 1.00 0.00 41 ASN A O 8
ATOM 19387 N N . LYS A 1 42 ? 2.336 -14.349 4.547 1.00 0.00 42 LYS A N 8
ATOM 19388 C CA . LYS A 1 42 ? 3.445 -13.527 4.081 1.00 0.00 42 LYS A CA 8
ATOM 19389 C C . LYS A 1 42 ? 3.272 -13.176 2.606 1.00 0.00 42 LYS A C 8
ATOM 19390 O O . LYS A 1 42 ? 2.418 -13.738 1.924 1.00 0.00 42 LYS A O 8
ATOM 19409 N N . TYR A 1 43 ? 4.087 -12.246 2.122 1.00 0.00 43 TYR A N 8
ATOM 19410 C CA . TYR A 1 43 ? 4.031 -11.822 0.727 1.00 0.00 43 TYR A CA 8
ATOM 19411 C C . TYR A 1 43 ? 5.404 -11.963 0.084 1.00 0.00 43 TYR A C 8
ATOM 19412 O O . TYR A 1 43 ? 6.285 -11.130 0.291 1.00 0.00 43 TYR A O 8
ATOM 19430 N N . ILE A 1 44 ? 5.582 -13.026 -0.688 1.00 0.00 44 ILE A N 8
ATOM 19431 C CA . ILE A 1 44 ? 6.855 -13.282 -1.350 1.00 0.00 44 ILE A CA 8
ATOM 19432 C C . ILE A 1 44 ? 6.978 -12.498 -2.650 1.00 0.00 44 ILE A C 8
ATOM 19433 O O . ILE A 1 44 ? 6.411 -12.879 -3.673 1.00 0.00 44 ILE A O 8
ATOM 19449 N N . ILE A 1 45 ? 7.733 -11.404 -2.605 1.00 0.00 45 ILE A N 8
ATOM 19450 C CA . ILE A 1 45 ? 7.938 -10.570 -3.782 1.00 0.00 45 ILE A CA 8
ATOM 19451 C C . ILE A 1 45 ? 9.146 -11.043 -4.582 1.00 0.00 45 ILE A C 8
ATOM 19452 O O . ILE A 1 45 ? 10.169 -11.422 -4.013 1.00 0.00 45 ILE A O 8
ATOM 19468 N N . GLN A 1 46 ? 9.021 -11.017 -5.905 1.00 0.00 46 GLN A N 8
ATOM 19469 C CA . GLN A 1 46 ? 10.100 -11.443 -6.779 1.00 0.00 46 GLN A CA 8
ATOM 19470 C C . GLN A 1 46 ? 10.177 -10.566 -8.025 1.00 0.00 46 GLN A C 8
ATOM 19471 O O . GLN A 1 46 ? 9.354 -10.685 -8.932 1.00 0.00 46 GLN A O 8
ATOM 19485 N N . ASN A 1 47 ? 11.171 -9.685 -8.060 1.00 0.00 47 ASN A N 8
ATOM 19486 C CA . ASN A 1 47 ? 11.358 -8.788 -9.194 1.00 0.00 47 ASN A CA 8
ATOM 19487 C C . ASN A 1 47 ? 10.139 -7.889 -9.384 1.00 0.00 47 ASN A C 8
ATOM 19488 O O . ASN A 1 47 ? 9.576 -7.811 -10.476 1.00 0.00 47 ASN A O 8
ATOM 19499 N N . HIS A 1 48 ? 9.736 -7.210 -8.314 1.00 0.00 48 HIS A N 8
ATOM 19500 C CA . HIS A 1 48 ? 8.585 -6.317 -8.370 1.00 0.00 48 HIS A CA 8
ATOM 19501 C C . HIS A 1 48 ? 8.909 -5.066 -9.178 1.00 0.00 48 HIS A C 8
ATOM 19502 O O . HIS A 1 48 ? 9.938 -4.998 -9.850 1.00 0.00 48 HIS A O 8
ATOM 19516 N N . ASP A 1 49 ? 8.023 -4.080 -9.111 1.00 0.00 49 ASP A N 8
ATOM 19517 C CA . ASP A 1 49 ? 8.215 -2.833 -9.841 1.00 0.00 49 ASP A CA 8
ATOM 19518 C C . ASP A 1 49 ? 8.662 -1.713 -8.908 1.00 0.00 49 ASP A C 8
ATOM 19519 O O . ASP A 1 49 ? 8.006 -1.427 -7.906 1.00 0.00 49 ASP A O 8
ATOM 19528 N N . SER A 1 50 ? 9.779 -1.078 -9.248 1.00 0.00 50 SER A N 8
ATOM 19529 C CA . SER A 1 50 ? 10.314 0.017 -8.447 1.00 0.00 50 SER A CA 8
ATOM 19530 C C . SER A 1 50 ? 9.288 1.136 -8.316 1.00 0.00 50 SER A C 8
ATOM 19531 O O . SER A 1 50 ? 9.256 2.056 -9.133 1.00 0.00 50 SER A O 8
ATOM 19539 N N . SER A 1 51 ? 8.441 1.052 -7.291 1.00 0.00 51 SER A N 8
ATOM 19540 C CA . SER A 1 51 ? 7.408 2.065 -7.074 1.00 0.00 51 SER A CA 8
ATOM 19541 C C . SER A 1 51 ? 6.449 1.657 -5.963 1.00 0.00 51 SER A C 8
ATOM 19542 O O . SER A 1 51 ? 6.606 0.597 -5.352 1.00 0.00 51 SER A O 8
ATOM 19550 N N . PRO A 1 52 ? 5.452 2.519 -5.677 1.00 0.00 52 PRO A N 8
ATOM 19551 C CA . PRO A 1 52 ? 4.472 2.279 -4.624 1.00 0.00 52 PRO A CA 8
ATOM 19552 C C . PRO A 1 52 ? 3.330 1.364 -5.037 1.00 0.00 52 PRO A C 8
ATOM 19553 O O . PRO A 1 52 ? 3.215 0.957 -6.193 1.00 0.00 52 PRO A O 8
ATOM 19564 N N . LEU A 1 53 ? 2.483 1.066 -4.061 1.00 0.00 53 LEU A N 8
ATOM 19565 C CA . LEU A 1 53 ? 1.320 0.220 -4.260 1.00 0.00 53 LEU A CA 8
ATOM 19566 C C . LEU A 1 53 ? 0.565 0.078 -2.949 1.00 0.00 53 LEU A C 8
ATOM 19567 O O . LEU A 1 53 ? 1.168 0.058 -1.875 1.00 0.00 53 LEU A O 8
ATOM 19583 N N . THR A 1 54 ? -0.748 -0.037 -3.036 1.00 0.00 54 THR A N 8
ATOM 19584 C CA . THR A 1 54 ? -1.563 -0.196 -1.846 1.00 0.00 54 THR A CA 8
ATOM 19585 C C . THR A 1 54 ? -1.772 -1.678 -1.570 1.00 0.00 54 THR A C 8
ATOM 19586 O O . THR A 1 54 ? -2.521 -2.353 -2.277 1.00 0.00 54 THR A O 8
ATOM 19597 N N . VAL A 1 55 ? -1.093 -2.181 -0.547 1.00 0.00 55 VAL A N 8
ATOM 19598 C CA . VAL A 1 55 ? -1.192 -3.585 -0.190 1.00 0.00 55 VAL A CA 8
ATOM 19599 C C . VAL A 1 55 ? -2.032 -3.773 1.065 1.00 0.00 55 VAL A C 8
ATOM 19600 O O . VAL A 1 55 ? -1.838 -3.086 2.068 1.00 0.00 55 VAL A O 8
ATOM 19613 N N . SER A 1 56 ? -2.980 -4.699 0.995 1.00 0.00 56 SER A N 8
ATOM 19614 C CA . SER A 1 56 ? -3.863 -4.970 2.119 1.00 0.00 56 SER A CA 8
ATOM 19615 C C . SER A 1 56 ? -3.607 -6.354 2.697 1.00 0.00 56 SER A C 8
ATOM 19616 O O . SER A 1 56 ? -2.748 -7.093 2.218 1.00 0.00 56 SER A O 8
ATOM 19624 N N . CYS A 1 57 ? -4.363 -6.692 3.731 1.00 0.00 57 CYS A N 8
ATOM 19625 C CA . CYS A 1 57 ? -4.231 -7.983 4.388 1.00 0.00 57 CYS A CA 8
ATOM 19626 C C . CYS A 1 57 ? -5.510 -8.325 5.138 1.00 0.00 57 CYS A C 8
ATOM 19627 O O . CYS A 1 57 ? -6.101 -7.470 5.798 1.00 0.00 57 CYS A O 8
ATOM 19634 N N . THR A 1 58 ? -5.942 -9.573 5.023 1.00 0.00 58 THR A N 8
ATOM 19635 C CA . THR A 1 58 ? -7.162 -10.012 5.683 1.00 0.00 58 THR A CA 8
ATOM 19636 C C . THR A 1 58 ? -6.999 -11.399 6.293 1.00 0.00 58 THR A C 8
ATOM 19637 O O . THR A 1 58 ? -7.085 -12.408 5.594 1.00 0.00 58 THR A O 8
ATOM 19648 N N . ALA A 1 59 ? -6.786 -11.442 7.603 1.00 0.00 59 ALA A N 8
ATOM 19649 C CA . ALA A 1 59 ? -6.636 -12.707 8.307 1.00 0.00 59 ALA A CA 8
ATOM 19650 C C . ALA A 1 59 ? -7.828 -12.948 9.225 1.00 0.00 59 ALA A C 8
ATOM 19651 O O . ALA A 1 59 ? -7.945 -12.323 10.280 1.00 0.00 59 ALA A O 8
ATOM 19658 N N . GLY A 1 60 ? -8.718 -13.845 8.816 1.00 0.00 60 GLY A N 8
ATOM 19659 C CA . GLY A 1 60 ? -9.891 -14.132 9.618 1.00 0.00 60 GLY A CA 8
ATOM 19660 C C . GLY A 1 60 ? -10.811 -12.932 9.730 1.00 0.00 60 GLY A C 8
ATOM 19661 O O . GLY A 1 60 ? -11.552 -12.621 8.797 1.00 0.00 60 GLY A O 8
ATOM 19665 N N . ASP A 1 61 ? -10.761 -12.254 10.871 1.00 0.00 61 ASP A N 8
ATOM 19666 C CA . ASP A 1 61 ? -11.593 -11.078 11.099 1.00 0.00 61 ASP A CA 8
ATOM 19667 C C . ASP A 1 61 ? -10.733 -9.831 11.285 1.00 0.00 61 ASP A C 8
ATOM 19668 O O . ASP A 1 61 ? -11.117 -8.902 11.997 1.00 0.00 61 ASP A O 8
ATOM 19677 N N . GLN A 1 62 ? -9.568 -9.817 10.643 1.00 0.00 62 GLN A N 8
ATOM 19678 C CA . GLN A 1 62 ? -8.655 -8.683 10.742 1.00 0.00 62 GLN A CA 8
ATOM 19679 C C . GLN A 1 62 ? -8.584 -7.917 9.423 1.00 0.00 62 GLN A C 8
ATOM 19680 O O . GLN A 1 62 ? -8.766 -8.490 8.349 1.00 0.00 62 GLN A O 8
ATOM 19694 N N . GLU A 1 63 ? -8.317 -6.617 9.514 1.00 0.00 63 GLU A N 8
ATOM 19695 C CA . GLU A 1 63 ? -8.220 -5.767 8.331 1.00 0.00 63 GLU A CA 8
ATOM 19696 C C . GLU A 1 63 ? -7.082 -4.762 8.475 1.00 0.00 63 GLU A C 8
ATOM 19697 O O . GLU A 1 63 ? -7.228 -3.734 9.136 1.00 0.00 63 GLU A O 8
ATOM 19709 N N . HIS A 1 64 ? -5.947 -5.066 7.852 1.00 0.00 64 HIS A N 8
ATOM 19710 C CA . HIS A 1 64 ? -4.784 -4.188 7.912 1.00 0.00 64 HIS A CA 8
ATOM 19711 C C . HIS A 1 64 ? -4.248 -3.893 6.514 1.00 0.00 64 HIS A C 8
ATOM 19712 O O . HIS A 1 64 ? -4.218 -4.771 5.652 1.00 0.00 64 HIS A O 8
ATOM 19726 N N . THR A 1 65 ? -3.824 -2.651 6.299 1.00 0.00 65 THR A N 8
ATOM 19727 C CA . THR A 1 65 ? -3.286 -2.239 5.007 1.00 0.00 65 THR A CA 8
ATOM 19728 C C . THR A 1 65 ? -2.029 -1.392 5.186 1.00 0.00 65 THR A C 8
ATOM 19729 O O . THR A 1 65 ? -1.873 -0.694 6.187 1.00 0.00 65 THR A O 8
ATOM 19740 N N . MET A 1 66 ? -1.136 -1.460 4.209 1.00 0.00 66 MET A N 8
ATOM 19741 C CA . MET A 1 66 ? 0.106 -0.700 4.254 1.00 0.00 66 MET A CA 8
ATOM 19742 C C . MET A 1 66 ? 0.559 -0.341 2.845 1.00 0.00 66 MET A C 8
ATOM 19743 O O . MET A 1 66 ? 0.167 -0.991 1.877 1.00 0.00 66 MET A O 8
ATOM 19757 N N . TYR A 1 67 ? 1.382 0.694 2.731 1.00 0.00 67 TYR A N 8
ATOM 19758 C CA . TYR A 1 67 ? 1.876 1.118 1.429 1.00 0.00 67 TYR A CA 8
ATOM 19759 C C . TYR A 1 67 ? 3.210 0.455 1.113 1.00 0.00 67 TYR A C 8
ATOM 19760 O O . TYR A 1 67 ? 4.029 0.229 2.004 1.00 0.00 67 TYR A O 8
ATOM 19778 N N . LEU A 1 68 ? 3.417 0.131 -0.159 1.00 0.00 68 LEU A N 8
ATOM 19779 C CA . LEU A 1 68 ? 4.647 -0.521 -0.585 1.00 0.00 68 LEU A CA 8
ATOM 19780 C C . LEU A 1 68 ? 5.276 0.190 -1.781 1.00 0.00 68 LEU A C 8
ATOM 19781 O O . LEU A 1 68 ? 4.866 -0.017 -2.922 1.00 0.00 68 LEU A O 8
ATOM 19797 N N . ASN A 1 69 ? 6.294 1.004 -1.511 1.00 0.00 69 ASN A N 8
ATOM 19798 C CA . ASN A 1 69 ? 7.006 1.723 -2.565 1.00 0.00 69 ASN A CA 8
ATOM 19799 C C . ASN A 1 69 ? 8.496 1.450 -2.450 1.00 0.00 69 ASN A C 8
ATOM 19800 O O . ASN A 1 69 ? 9.176 2.013 -1.592 1.00 0.00 69 ASN A O 8
ATOM 19811 N N . ALA A 1 70 ? 8.999 0.578 -3.312 1.00 0.00 70 ALA A N 8
ATOM 19812 C CA . ALA A 1 70 ? 10.412 0.232 -3.289 1.00 0.00 70 ALA A CA 8
ATOM 19813 C C . ALA A 1 70 ? 10.816 -0.561 -4.525 1.00 0.00 70 ALA A C 8
ATOM 19814 O O . ALA A 1 70 ? 9.988 -0.851 -5.390 1.00 0.00 70 ALA A O 8
ATOM 19821 N N . LYS A 1 71 ? 12.099 -0.907 -4.597 1.00 0.00 71 LYS A N 8
ATOM 19822 C CA . LYS A 1 71 ? 12.631 -1.669 -5.721 1.00 0.00 71 LYS A CA 8
ATOM 19823 C C . LYS A 1 71 ? 13.580 -2.761 -5.232 1.00 0.00 71 LYS A C 8
ATOM 19824 O O . LYS A 1 71 ? 14.300 -2.575 -4.251 1.00 0.00 71 LYS A O 8
ATOM 19843 N N . VAL A 1 72 ? 13.581 -3.898 -5.923 1.00 0.00 72 VAL A N 8
ATOM 19844 C CA . VAL A 1 72 ? 14.448 -5.011 -5.554 1.00 0.00 72 VAL A CA 8
ATOM 19845 C C . VAL A 1 72 ? 15.707 -5.032 -6.413 1.00 0.00 72 VAL A C 8
ATOM 19846 O O . VAL A 1 72 ? 15.662 -4.730 -7.606 1.00 0.00 72 VAL A O 8
ATOM 19859 N N . GLY A 1 73 ? 16.830 -5.389 -5.799 1.00 0.00 73 GLY A N 8
ATOM 19860 C CA . GLY A 1 73 ? 18.088 -5.442 -6.522 1.00 0.00 73 GLY A CA 8
ATOM 19861 C C . GLY A 1 73 ? 19.120 -4.484 -5.960 1.00 0.00 73 GLY A C 8
ATOM 19862 O O . GLY A 1 73 ? 20.322 -4.727 -6.063 1.00 0.00 73 GLY A O 8
ATOM 19866 N N . SER A 1 74 ? 18.650 -3.394 -5.364 1.00 0.00 74 SER A N 8
ATOM 19867 C CA . SER A 1 74 ? 19.540 -2.396 -4.782 1.00 0.00 74 SER A CA 8
ATOM 19868 C C . SER A 1 74 ? 19.011 -1.913 -3.436 1.00 0.00 74 SER A C 8
ATOM 19869 O O . SER A 1 74 ? 17.998 -2.409 -2.942 1.00 0.00 74 SER A O 8
ATOM 19877 N N . ALA A 1 75 ? 19.703 -0.942 -2.847 1.00 0.00 75 ALA A N 8
ATOM 19878 C CA . ALA A 1 75 ? 19.304 -0.390 -1.557 1.00 0.00 75 ALA A CA 8
ATOM 19879 C C . ALA A 1 75 ? 19.387 -1.445 -0.458 1.00 0.00 75 ALA A C 8
ATOM 19880 O O . ALA A 1 75 ? 20.348 -1.482 0.310 1.00 0.00 75 ALA A O 8
ATOM 19887 N N . ASP A 1 76 ? 18.373 -2.302 -0.388 1.00 0.00 76 ASP A N 8
ATOM 19888 C CA . ASP A 1 76 ? 18.331 -3.357 0.617 1.00 0.00 76 ASP A CA 8
ATOM 19889 C C . ASP A 1 76 ? 18.896 -4.660 0.063 1.00 0.00 76 ASP A C 8
ATOM 19890 O O . ASP A 1 76 ? 19.038 -4.821 -1.149 1.00 0.00 76 ASP A O 8
ATOM 19899 N N . ASP A 1 77 ? 19.215 -5.588 0.959 1.00 0.00 77 ASP A N 8
ATOM 19900 C CA . ASP A 1 77 ? 19.762 -6.879 0.560 1.00 0.00 77 ASP A CA 8
ATOM 19901 C C . ASP A 1 77 ? 20.005 -7.767 1.776 1.00 0.00 77 ASP A C 8
ATOM 19902 O O . ASP A 1 77 ? 21.147 -7.981 2.183 1.00 0.00 77 ASP A O 8
ATOM 19911 N N . ALA A 1 78 ? 18.923 -8.283 2.351 1.00 0.00 78 ALA A N 8
ATOM 19912 C CA . ALA A 1 78 ? 19.014 -9.150 3.520 1.00 0.00 78 ALA A CA 8
ATOM 19913 C C . ALA A 1 78 ? 19.620 -8.410 4.710 1.00 0.00 78 ALA A C 8
ATOM 19914 O O . ALA A 1 78 ? 18.901 -7.944 5.594 1.00 0.00 78 ALA A O 8
ATOM 19921 N N . LYS A 1 79 ? 20.945 -8.306 4.727 1.00 0.00 79 LYS A N 8
ATOM 19922 C CA . LYS A 1 79 ? 21.644 -7.624 5.810 1.00 0.00 79 LYS A CA 8
ATOM 19923 C C . LYS A 1 79 ? 22.679 -6.648 5.259 1.00 0.00 79 LYS A C 8
ATOM 19924 O O . LYS A 1 79 ? 22.578 -5.438 5.464 1.00 0.00 79 LYS A O 8
ATOM 19943 N N . LYS A 1 80 ? 23.675 -7.182 4.559 1.00 0.00 80 LYS A N 8
ATOM 19944 C CA . LYS A 1 80 ? 24.729 -6.359 3.978 1.00 0.00 80 LYS A CA 8
ATOM 19945 C C . LYS A 1 80 ? 24.215 -5.589 2.766 1.00 0.00 80 LYS A C 8
ATOM 19946 O O . LYS A 1 80 ? 23.203 -5.956 2.169 1.00 0.00 80 LYS A O 8
ATOM 19965 N N . ASP A 1 81 ? 24.919 -4.521 2.408 1.00 0.00 81 ASP A N 8
ATOM 19966 C CA . ASP A 1 81 ? 24.535 -3.700 1.266 1.00 0.00 81 ASP A CA 8
ATOM 19967 C C . ASP A 1 81 ? 25.476 -3.933 0.088 1.00 0.00 81 ASP A C 8
ATOM 19968 O O . ASP A 1 81 ? 26.686 -4.074 0.265 1.00 0.00 81 ASP A O 8
ATOM 19977 N N . ALA A 1 82 ? 24.912 -3.973 -1.115 1.00 0.00 82 ALA A N 8
ATOM 19978 C CA . ALA A 1 82 ? 25.701 -4.189 -2.321 1.00 0.00 82 ALA A CA 8
ATOM 19979 C C . ALA A 1 82 ? 25.034 -3.552 -3.536 1.00 0.00 82 ALA A C 8
ATOM 19980 O O . ALA A 1 82 ? 23.812 -3.586 -3.675 1.00 0.00 82 ALA A O 8
ATOM 19987 N N . ALA A 1 83 ? 25.846 -2.970 -4.412 1.00 0.00 83 ALA A N 8
ATOM 19988 C CA . ALA A 1 83 ? 25.335 -2.324 -5.615 1.00 0.00 83 ALA A CA 8
ATOM 19989 C C . ALA A 1 83 ? 25.333 -3.289 -6.797 1.00 0.00 83 ALA A C 8
ATOM 19990 O O . ALA A 1 83 ? 26.291 -3.344 -7.568 1.00 0.00 83 ALA A O 8
ATOM 19997 N N . LYS A 1 84 ? 24.250 -4.047 -6.932 1.00 0.00 84 LYS A N 8
ATOM 19998 C CA . LYS A 1 84 ? 24.123 -5.010 -8.020 1.00 0.00 84 LYS A CA 8
ATOM 19999 C C . LYS A 1 84 ? 23.872 -4.300 -9.347 1.00 0.00 84 LYS A C 8
ATOM 20000 O O . LYS A 1 84 ? 23.655 -3.089 -9.383 1.00 0.00 84 LYS A O 8
ATOM 20019 N N . LYS A 1 85 ? 23.904 -5.062 -10.435 1.00 0.00 85 LYS A N 8
ATOM 20020 C CA . LYS A 1 85 ? 23.680 -4.506 -11.765 1.00 0.00 85 LYS A CA 8
ATOM 20021 C C . LYS A 1 85 ? 22.249 -4.001 -11.909 1.00 0.00 85 LYS A C 8
ATOM 20022 O O . LYS A 1 85 ? 21.397 -4.674 -12.489 1.00 0.00 85 LYS A O 8
ATOM 20041 N N . ASP A 1 86 ? 21.991 -2.810 -11.378 1.00 0.00 86 ASP A N 8
ATOM 20042 C CA . ASP A 1 86 ? 20.662 -2.213 -11.448 1.00 0.00 86 ASP A CA 8
ATOM 20043 C C . ASP A 1 86 ? 20.275 -1.913 -12.892 1.00 0.00 86 ASP A C 8
ATOM 20044 O O . ASP A 1 86 ? 19.445 -2.606 -13.480 1.00 0.00 86 ASP A O 8
ATOM 20053 N N . ASP A 1 87 ? 20.884 -0.874 -13.459 1.00 0.00 87 ASP A N 8
ATOM 20054 C CA . ASP A 1 87 ? 20.607 -0.477 -14.837 1.00 0.00 87 ASP A CA 8
ATOM 20055 C C . ASP A 1 87 ? 19.201 0.100 -14.967 1.00 0.00 87 ASP A C 8
ATOM 20056 O O . ASP A 1 87 ? 19.030 1.284 -15.258 1.00 0.00 87 ASP A O 8
ATOM 20065 N N . ALA A 1 88 ? 18.197 -0.744 -14.751 1.00 0.00 88 ALA A N 8
ATOM 20066 C CA . ALA A 1 88 ? 16.805 -0.318 -14.845 1.00 0.00 88 ALA A CA 8
ATOM 20067 C C . ALA A 1 88 ? 16.462 0.125 -16.263 1.00 0.00 88 ALA A C 8
ATOM 20068 O O . ALA A 1 88 ? 17.324 0.155 -17.140 1.00 0.00 88 ALA A O 8
ATOM 20075 N N . LYS A 1 89 ? 15.196 0.469 -16.480 1.00 0.00 89 LYS A N 8
ATOM 20076 C CA . LYS A 1 89 ? 14.739 0.911 -17.792 1.00 0.00 89 LYS A CA 8
ATOM 20077 C C . LYS A 1 89 ? 14.940 -0.185 -18.834 1.00 0.00 89 LYS A C 8
ATOM 20078 O O . LYS A 1 89 ? 16.070 -0.516 -19.191 1.00 0.00 89 LYS A O 8
ATOM 20097 N N . LYS A 1 90 ? 13.835 -0.745 -19.317 1.00 0.00 90 LYS A N 8
ATOM 20098 C CA . LYS A 1 90 ? 13.890 -1.804 -20.318 1.00 0.00 90 LYS A CA 8
ATOM 20099 C C . LYS A 1 90 ? 14.637 -3.021 -19.781 1.00 0.00 90 LYS A C 8
ATOM 20100 O O . LYS A 1 90 ? 15.287 -3.745 -20.535 1.00 0.00 90 LYS A O 8
ATOM 20119 N N . ASP A 1 91 ? 14.540 -3.239 -18.473 1.00 0.00 91 ASP A N 8
ATOM 20120 C CA . ASP A 1 91 ? 15.207 -4.368 -17.835 1.00 0.00 91 ASP A CA 8
ATOM 20121 C C . ASP A 1 91 ? 14.568 -4.687 -16.488 1.00 0.00 91 ASP A C 8
ATOM 20122 O O . ASP A 1 91 ? 15.240 -5.145 -15.564 1.00 0.00 91 ASP A O 8
ATOM 20131 N N . ASP A 1 92 ? 13.266 -4.441 -16.383 1.00 0.00 92 ASP A N 8
ATOM 20132 C CA . ASP A 1 92 ? 12.536 -4.703 -15.148 1.00 0.00 92 ASP A CA 8
ATOM 20133 C C . ASP A 1 92 ? 11.089 -5.086 -15.440 1.00 0.00 92 ASP A C 8
ATOM 20134 O O . ASP A 1 92 ? 10.184 -4.769 -14.669 1.00 0.00 92 ASP A O 8
ATOM 20143 N N . ALA A 1 93 ? 10.879 -5.770 -16.560 1.00 0.00 93 ALA A N 8
ATOM 20144 C CA . ALA A 1 93 ? 9.542 -6.196 -16.955 1.00 0.00 93 ALA A CA 8
ATOM 20145 C C . ALA A 1 93 ? 9.584 -7.539 -17.676 1.00 0.00 93 ALA A C 8
ATOM 20146 O O . ALA A 1 93 ? 10.585 -7.888 -18.301 1.00 0.00 93 ALA A O 8
ATOM 20153 N N . LYS A 1 94 ? 8.490 -8.288 -17.586 1.00 0.00 94 LYS A N 8
ATOM 20154 C CA . LYS A 1 94 ? 8.401 -9.593 -18.230 1.00 0.00 94 LYS A CA 8
ATOM 20155 C C . LYS A 1 94 ? 6.950 -9.954 -18.530 1.00 0.00 94 LYS A C 8
ATOM 20156 O O . LYS A 1 94 ? 6.600 -10.270 -19.667 1.00 0.00 94 LYS A O 8
ATOM 20175 N N . LYS A 1 95 ? 6.109 -9.904 -17.502 1.00 0.00 95 LYS A N 8
ATOM 20176 C CA . LYS A 1 95 ? 4.695 -10.226 -17.654 1.00 0.00 95 LYS A CA 8
ATOM 20177 C C . LYS A 1 95 ? 3.820 -9.129 -17.056 1.00 0.00 95 LYS A C 8
ATOM 20178 O O . LYS A 1 95 ? 4.323 -8.111 -16.579 1.00 0.00 95 LYS A O 8
ATOM 20197 N N . ASP A 1 96 ? 2.509 -9.342 -17.086 1.00 0.00 96 ASP A N 8
ATOM 20198 C CA . ASP A 1 96 ? 1.564 -8.371 -16.546 1.00 0.00 96 ASP A CA 8
ATOM 20199 C C . ASP A 1 96 ? 1.216 -8.697 -15.097 1.00 0.00 96 ASP A C 8
ATOM 20200 O O . ASP A 1 96 ? 1.065 -9.863 -14.732 1.00 0.00 96 ASP A O 8
ATOM 20209 N N . GLY A 1 97 ? 1.090 -7.659 -14.277 1.00 0.00 97 GLY A N 8
ATOM 20210 C CA . GLY A 1 97 ? 0.761 -7.855 -12.877 1.00 0.00 97 GLY A CA 8
ATOM 20211 C C . GLY A 1 97 ? -0.464 -7.068 -12.453 1.00 0.00 97 GLY A C 8
ATOM 20212 O O . GLY A 1 97 ? -0.589 -6.679 -11.292 1.00 0.00 97 GLY A O 8
ATOM 20216 N N . SER A 1 98 ? -1.368 -6.831 -13.398 1.00 0.00 98 SER A N 8
ATOM 20217 C CA . SER A 1 98 ? -2.589 -6.084 -13.119 1.00 0.00 98 SER A CA 8
ATOM 20218 C C . SER A 1 98 ? -2.267 -4.664 -12.663 1.00 0.00 98 SER A C 8
ATOM 20219 O O . SER A 1 98 ? -1.199 -4.407 -12.107 1.00 0.00 98 SER A O 8
ATOM 20227 N N . VAL A 1 99 ? -3.197 -3.747 -12.901 1.00 0.00 99 VAL A N 8
ATOM 20228 C CA . VAL A 1 99 ? -3.013 -2.353 -12.515 1.00 0.00 99 VAL A CA 8
ATOM 20229 C C . VAL A 1 99 ? -4.356 -1.644 -12.365 1.00 0.00 99 VAL A C 8
ATOM 20230 O O . VAL A 1 99 ? -4.580 -0.917 -11.397 1.00 0.00 99 VAL A O 8
ATOM 20243 N N . ALA A 1 100 ? -5.245 -1.860 -13.329 1.00 0.00 100 ALA A N 8
ATOM 20244 C CA . ALA A 1 100 ? -6.565 -1.242 -13.304 1.00 0.00 100 ALA A CA 8
ATOM 20245 C C . ALA A 1 100 ? -7.608 -2.151 -13.946 1.00 0.00 100 ALA A C 8
ATOM 20246 O O . ALA A 1 100 ? -8.315 -1.749 -14.871 1.00 0.00 100 ALA A O 8
ATOM 20253 N N . LYS A 1 101 ? -7.699 -3.380 -13.449 1.00 0.00 101 LYS A N 8
ATOM 20254 C CA . LYS A 1 101 ? -8.655 -4.349 -13.971 1.00 0.00 101 LYS A CA 8
ATOM 20255 C C . LYS A 1 101 ? -9.591 -4.834 -12.869 1.00 0.00 101 LYS A C 8
ATOM 20256 O O . LYS A 1 101 ? -10.075 -5.966 -12.905 1.00 0.00 101 LYS A O 8
ATOM 20275 N N . LEU A 1 102 ? -9.840 -3.971 -11.890 1.00 0.00 102 LEU A N 8
ATOM 20276 C CA . LEU A 1 102 ? -10.716 -4.311 -10.776 1.00 0.00 102 LEU A CA 8
ATOM 20277 C C . LEU A 1 102 ? -12.150 -3.871 -11.060 1.00 0.00 102 LEU A C 8
ATOM 20278 O O . LEU A 1 102 ? -12.671 -2.960 -10.418 1.00 0.00 102 LEU A O 8
ATOM 20294 N N . GLY A 1 103 ? -12.780 -4.526 -12.030 1.00 0.00 103 GLY A N 8
ATOM 20295 C CA . GLY A 1 103 ? -14.147 -4.190 -12.387 1.00 0.00 103 GLY A CA 8
ATOM 20296 C C . GLY A 1 103 ? -15.116 -5.321 -12.104 1.00 0.00 103 GLY A C 8
ATOM 20297 O O . GLY A 1 103 ? -16.295 -5.085 -11.841 1.00 0.00 103 GLY A O 8
ATOM 20301 N N . VAL A 1 104 ? -14.620 -6.554 -12.157 1.00 0.00 104 VAL A N 8
ATOM 20302 C CA . VAL A 1 104 ? -15.451 -7.725 -11.905 1.00 0.00 104 VAL A CA 8
ATOM 20303 C C . VAL A 1 104 ? -16.109 -7.646 -10.531 1.00 0.00 104 VAL A C 8
ATOM 20304 O O . VAL A 1 104 ? -17.301 -7.917 -10.386 1.00 0.00 104 VAL A O 8
ATOM 20317 N N . HIS A 1 105 ? -15.325 -7.271 -9.527 1.00 0.00 105 HIS A N 8
ATOM 20318 C CA . HIS A 1 105 ? -15.830 -7.153 -8.164 1.00 0.00 105 HIS A CA 8
ATOM 20319 C C . HIS A 1 105 ? -15.997 -5.688 -7.772 1.00 0.00 105 HIS A C 8
ATOM 20320 O O . HIS A 1 105 ? -16.838 -5.350 -6.940 1.00 0.00 105 HIS A O 8
ATOM 20334 N N . GLY A 1 106 ? -15.189 -4.824 -8.377 1.00 0.00 106 GLY A N 8
ATOM 20335 C CA . GLY A 1 106 ? -15.262 -3.406 -8.079 1.00 0.00 106 GLY A CA 8
ATOM 20336 C C . GLY A 1 106 ? -14.569 -3.050 -6.779 1.00 0.00 106 GLY A C 8
ATOM 20337 O O . GLY A 1 106 ? -15.220 -2.664 -5.807 1.00 0.00 106 GLY A O 8
ATOM 20341 N N . LEU A 1 107 ? -13.247 -3.178 -6.759 1.00 0.00 107 LEU A N 8
ATOM 20342 C CA . LEU A 1 107 ? -12.467 -2.866 -5.567 1.00 0.00 107 LEU A CA 8
ATOM 20343 C C . LEU A 1 107 ? -11.073 -2.374 -5.940 1.00 0.00 107 LEU A C 8
ATOM 20344 O O . LEU A 1 107 ? -10.237 -3.145 -6.413 1.00 0.00 107 LEU A O 8
ATOM 20360 N N . SER A 1 108 ? -10.827 -1.086 -5.722 1.00 0.00 108 SER A N 8
ATOM 20361 C CA . SER A 1 108 ? -9.533 -0.491 -6.033 1.00 0.00 108 SER A CA 8
ATOM 20362 C C . SER A 1 108 ? -9.272 0.729 -5.164 1.00 0.00 108 SER A C 8
ATOM 20363 O O . SER A 1 108 ? -10.156 1.559 -4.950 1.00 0.00 108 SER A O 8
ATOM 20371 N N . MET A 1 109 ? -8.049 0.824 -4.662 1.00 0.00 109 MET A N 8
ATOM 20372 C CA . MET A 1 109 ? -7.653 1.932 -3.809 1.00 0.00 109 MET A CA 8
ATOM 20373 C C . MET A 1 109 ? -6.149 2.157 -3.896 1.00 0.00 109 MET A C 8
ATOM 20374 O O . MET A 1 109 ? -5.365 1.212 -3.809 1.00 0.00 109 MET A O 8
ATOM 20388 N N . SER A 1 110 ? -5.752 3.409 -4.057 1.00 0.00 110 SER A N 8
ATOM 20389 C CA . SER A 1 110 ? -4.342 3.746 -4.141 1.00 0.00 110 SER A CA 8
ATOM 20390 C C . SER A 1 110 ? -4.114 5.209 -3.781 1.00 0.00 110 SER A C 8
ATOM 20391 O O . SER A 1 110 ? -5.067 5.959 -3.563 1.00 0.00 110 SER A O 8
ATOM 20399 N N . VAL A 1 111 ? -2.850 5.614 -3.725 1.00 0.00 111 VAL A N 8
ATOM 20400 C CA . VAL A 1 111 ? -2.513 6.993 -3.398 1.00 0.00 111 VAL A CA 8
ATOM 20401 C C . VAL A 1 111 ? -2.125 7.770 -4.656 1.00 0.00 111 VAL A C 8
ATOM 20402 O O . VAL A 1 111 ? -1.453 7.243 -5.543 1.00 0.00 111 VAL A O 8
ATOM 20415 N N . LYS A 1 112 ? -2.561 9.021 -4.726 1.00 0.00 112 LYS A N 8
ATOM 20416 C CA . LYS A 1 112 ? -2.271 9.871 -5.872 1.00 0.00 112 LYS A CA 8
ATOM 20417 C C . LYS A 1 112 ? -1.155 10.860 -5.554 1.00 0.00 112 LYS A C 8
ATOM 20418 O O . LYS A 1 112 ? -0.870 11.139 -4.390 1.00 0.00 112 LYS A O 8
ATOM 20437 N N . GLU A 1 113 ? -0.533 11.393 -6.601 1.00 0.00 113 GLU A N 8
ATOM 20438 C CA . GLU A 1 113 ? 0.546 12.358 -6.440 1.00 0.00 113 GLU A CA 8
ATOM 20439 C C . GLU A 1 113 ? 0.221 13.649 -7.181 1.00 0.00 113 GLU A C 8
ATOM 20440 O O . GLU A 1 113 ? -0.327 13.625 -8.283 1.00 0.00 113 GLU A O 8
ATOM 20452 N N . VAL A 1 114 ? 0.548 14.775 -6.560 1.00 0.00 114 VAL A N 8
ATOM 20453 C CA . VAL A 1 114 ? 0.277 16.081 -7.151 1.00 0.00 114 VAL A CA 8
ATOM 20454 C C . VAL A 1 114 ? 1.314 17.106 -6.708 1.00 0.00 114 VAL A C 8
ATOM 20455 O O . VAL A 1 114 ? 2.254 16.778 -5.988 1.00 0.00 114 VAL A O 8
ATOM 20468 N N . SER A 1 115 ? 1.131 18.342 -7.167 1.00 0.00 115 SER A N 8
ATOM 20469 C CA . SER A 1 115 ? 2.026 19.458 -6.861 1.00 0.00 115 SER A CA 8
ATOM 20470 C C . SER A 1 115 ? 2.680 19.348 -5.482 1.00 0.00 115 SER A C 8
ATOM 20471 O O . SER A 1 115 ? 2.195 19.919 -4.505 1.00 0.00 115 SER A O 8
ATOM 20479 N N . GLY A 1 116 ? 3.794 18.627 -5.420 1.00 0.00 116 GLY A N 8
ATOM 20480 C CA . GLY A 1 116 ? 4.513 18.472 -4.168 1.00 0.00 116 GLY A CA 8
ATOM 20481 C C . GLY A 1 116 ? 3.646 17.892 -3.073 1.00 0.00 116 GLY A C 8
ATOM 20482 O O . GLY A 1 116 ? 3.888 18.126 -1.890 1.00 0.00 116 GLY A O 8
ATOM 20486 N N . LYS A 1 117 ? 2.618 17.155 -3.469 1.00 0.00 117 LYS A N 8
ATOM 20487 C CA . LYS A 1 117 ? 1.697 16.566 -2.513 1.00 0.00 117 LYS A CA 8
ATOM 20488 C C . LYS A 1 117 ? 1.418 15.103 -2.827 1.00 0.00 117 LYS A C 8
ATOM 20489 O O . LYS A 1 117 ? 1.814 14.588 -3.873 1.00 0.00 117 LYS A O 8
ATOM 20508 N N . VAL A 1 118 ? 0.712 14.450 -1.913 1.00 0.00 118 VAL A N 8
ATOM 20509 C CA . VAL A 1 118 ? 0.343 13.052 -2.072 1.00 0.00 118 VAL A CA 8
ATOM 20510 C C . VAL A 1 118 ? -1.061 12.820 -1.525 1.00 0.00 118 VAL A C 8
ATOM 20511 O O . VAL A 1 118 ? -1.290 12.888 -0.318 1.00 0.00 118 VAL A O 8
ATOM 20524 N N . PHE A 1 119 ? -1.997 12.563 -2.425 1.00 0.00 119 PHE A N 8
ATOM 20525 C CA . PHE A 1 119 ? -3.386 12.338 -2.047 1.00 0.00 119 PHE A CA 8
ATOM 20526 C C . PHE A 1 119 ? -3.723 10.857 -2.091 1.00 0.00 119 PHE A C 8
ATOM 20527 O O . PHE A 1 119 ? -2.889 10.037 -2.467 1.00 0.00 119 PHE A O 8
ATOM 20544 N N . LEU A 1 120 ? -4.937 10.513 -1.682 1.00 0.00 120 LEU A N 8
ATOM 20545 C CA . LEU A 1 120 ? -5.351 9.119 -1.661 1.00 0.00 120 LEU A CA 8
ATOM 20546 C C . LEU A 1 120 ? -6.780 8.939 -2.164 1.00 0.00 120 LEU A C 8
ATOM 20547 O O . LEU A 1 120 ? -7.522 9.907 -2.345 1.00 0.00 120 LEU A O 8
ATOM 20563 N N . GLN A 1 121 ? -7.153 7.680 -2.375 1.00 0.00 121 GLN A N 8
ATOM 20564 C CA . GLN A 1 121 ? -8.489 7.331 -2.841 1.00 0.00 121 GLN A CA 8
ATOM 20565 C C . GLN A 1 121 ? -9.135 6.354 -1.864 1.00 0.00 121 GLN A C 8
ATOM 20566 O O . GLN A 1 121 ? -8.517 5.964 -0.873 1.00 0.00 121 GLN A O 8
ATOM 20580 N N . CYS A 1 122 ? -10.374 5.962 -2.134 1.00 0.00 122 CYS A N 8
ATOM 20581 C CA . CYS A 1 122 ? -11.072 5.034 -1.251 1.00 0.00 122 CYS A CA 8
ATOM 20582 C C . CYS A 1 122 ? -12.197 4.302 -1.970 1.00 0.00 122 CYS A C 8
ATOM 20583 O O . CYS A 1 122 ? -12.390 4.454 -3.176 1.00 0.00 122 CYS A O 8
ATOM 20590 N N . GLN A 1 123 ? -12.942 3.510 -1.205 1.00 0.00 123 GLN A N 8
ATOM 20591 C CA . GLN A 1 123 ? -14.060 2.749 -1.740 1.00 0.00 123 GLN A CA 8
ATOM 20592 C C . GLN A 1 123 ? -15.375 3.463 -1.443 1.00 0.00 123 GLN A C 8
ATOM 20593 O O . GLN A 1 123 ? -15.647 3.831 -0.301 1.00 0.00 123 GLN A O 8
ATOM 20607 N N . GLU A 1 124 ? -16.185 3.661 -2.476 1.00 0.00 124 GLU A N 8
ATOM 20608 C CA . GLU A 1 124 ? -17.466 4.336 -2.317 1.00 0.00 124 GLU A CA 8
ATOM 20609 C C . GLU A 1 124 ? -18.597 3.326 -2.151 1.00 0.00 124 GLU A C 8
ATOM 20610 O O . GLU A 1 124 ? -18.364 2.117 -2.128 1.00 0.00 124 GLU A O 8
ATOM 20622 N N . SER A 1 125 ? -19.822 3.829 -2.037 1.00 0.00 125 SER A N 8
ATOM 20623 C CA . SER A 1 125 ? -20.988 2.969 -1.874 1.00 0.00 125 SER A CA 8
ATOM 20624 C C . SER A 1 125 ? -21.758 2.844 -3.185 1.00 0.00 125 SER A C 8
ATOM 20625 O O . SER A 1 125 ? -21.279 3.261 -4.239 1.00 0.00 125 SER A O 8
ATOM 20633 N N . LYS A 1 126 ? -22.954 2.268 -3.111 1.00 0.00 126 LYS A N 8
ATOM 20634 C CA . LYS A 1 126 ? -23.789 2.089 -4.293 1.00 0.00 126 LYS A CA 8
ATOM 20635 C C . LYS A 1 126 ? -24.687 3.304 -4.513 1.00 0.00 126 LYS A C 8
ATOM 20636 O O . LYS A 1 126 ? -25.906 3.175 -4.639 1.00 0.00 126 LYS A O 8
ATOM 20655 N N . ASP A 1 127 ? -24.077 4.483 -4.560 1.00 0.00 127 ASP A N 8
ATOM 20656 C CA . ASP A 1 127 ? -24.819 5.721 -4.765 1.00 0.00 127 ASP A CA 8
ATOM 20657 C C . ASP A 1 127 ? -24.153 6.584 -5.832 1.00 0.00 127 ASP A C 8
ATOM 20658 O O . ASP A 1 127 ? -23.185 6.167 -6.467 1.00 0.00 127 ASP A O 8
ATOM 20667 N N . LEU A 1 128 ? -24.679 7.790 -6.024 1.00 0.00 128 LEU A N 8
ATOM 20668 C CA . LEU A 1 128 ? -24.135 8.712 -7.014 1.00 0.00 128 LEU A CA 8
ATOM 20669 C C . LEU A 1 128 ? -23.059 9.600 -6.396 1.00 0.00 128 LEU A C 8
ATOM 20670 O O . LEU A 1 128 ? -22.005 9.820 -6.993 1.00 0.00 128 LEU A O 8
ATOM 20686 N N . ASN A 1 129 ? -23.332 10.105 -5.198 1.00 0.00 129 ASN A N 8
ATOM 20687 C CA . ASN A 1 129 ? -22.387 10.969 -4.499 1.00 0.00 129 ASN A CA 8
ATOM 20688 C C . ASN A 1 129 ? -22.141 10.467 -3.079 1.00 0.00 129 ASN A C 8
ATOM 20689 O O . ASN A 1 129 ? -22.797 10.904 -2.133 1.00 0.00 129 ASN A O 8
ATOM 20700 N N . THR A 1 130 ? -21.193 9.546 -2.939 1.00 0.00 130 THR A N 8
ATOM 20701 C CA . THR A 1 130 ? -20.860 8.984 -1.636 1.00 0.00 130 THR A CA 8
ATOM 20702 C C . THR A 1 130 ? -19.525 9.524 -1.129 1.00 0.00 130 THR A C 8
ATOM 20703 O O . THR A 1 130 ? -19.268 9.539 0.074 1.00 0.00 130 THR A O 8
ATOM 20714 N N . ASN A 1 131 ? -18.677 9.966 -2.055 1.00 0.00 131 ASN A N 8
ATOM 20715 C CA . ASN A 1 131 ? -17.369 10.506 -1.700 1.00 0.00 131 ASN A CA 8
ATOM 20716 C C . ASN A 1 131 ? -16.492 9.431 -1.064 1.00 0.00 131 ASN A C 8
ATOM 20717 O O . ASN A 1 131 ? -16.964 8.340 -0.745 1.00 0.00 131 ASN A O 8
ATOM 20728 N N . TYR A 1 132 ? -15.214 9.748 -0.884 1.00 0.00 132 TYR A N 8
ATOM 20729 C CA . TYR A 1 132 ? -14.270 8.809 -0.289 1.00 0.00 132 TYR A CA 8
ATOM 20730 C C . TYR A 1 132 ? -14.163 9.024 1.217 1.00 0.00 132 TYR A C 8
ATOM 20731 O O . TYR A 1 132 ? -14.180 10.159 1.695 1.00 0.00 132 TYR A O 8
ATOM 20749 N N . LEU A 1 133 ? -14.054 7.927 1.960 1.00 0.00 133 LEU A N 8
ATOM 20750 C CA . LEU A 1 133 ? -13.945 7.996 3.413 1.00 0.00 133 LEU A CA 8
ATOM 20751 C C . LEU A 1 133 ? -12.493 7.869 3.866 1.00 0.00 133 LEU A C 8
ATOM 20752 O O . LEU A 1 133 ? -11.661 7.302 3.162 1.00 0.00 133 LEU A O 8
ATOM 20768 N N . TRP A 1 134 ? -12.201 8.395 5.052 1.00 0.00 134 TRP A N 8
ATOM 20769 C CA . TRP A 1 134 ? -10.852 8.335 5.611 1.00 0.00 134 TRP A CA 8
ATOM 20770 C C . TRP A 1 134 ? -10.891 8.528 7.127 1.00 0.00 134 TRP A C 8
ATOM 20771 O O . TRP A 1 134 ? -11.393 9.540 7.616 1.00 0.00 134 TRP A O 8
ATOM 20792 N N . LYS A 1 135 ? -10.332 7.573 7.864 1.00 0.00 135 LYS A N 8
ATOM 20793 C CA . LYS A 1 135 ? -10.284 7.672 9.318 1.00 0.00 135 LYS A CA 8
ATOM 20794 C C . LYS A 1 135 ? -8.866 7.392 9.806 1.00 0.00 135 LYS A C 8
ATOM 20795 O O . LYS A 1 135 ? -8.343 6.293 9.632 1.00 0.00 135 LYS A O 8
ATOM 20814 N N . LYS A 1 136 ? -8.244 8.406 10.400 1.00 0.00 136 LYS A N 8
ATOM 20815 C CA . LYS A 1 136 ? -6.876 8.287 10.895 1.00 0.00 136 LYS A CA 8
ATOM 20816 C C . LYS A 1 136 ? -6.850 7.722 12.310 1.00 0.00 136 LYS A C 8
ATOM 20817 O O . LYS A 1 136 ? -7.734 8.004 13.119 1.00 0.00 136 LYS A O 8
ATOM 20836 N N . GLY A 1 137 ? -5.823 6.926 12.605 1.00 0.00 137 GLY A N 8
ATOM 20837 C CA . GLY A 1 137 ? -5.693 6.331 13.926 1.00 0.00 137 GLY A CA 8
ATOM 20838 C C . GLY A 1 137 ? -5.946 7.318 15.055 1.00 0.00 137 GLY A C 8
ATOM 20839 O O . GLY A 1 137 ? -6.328 6.921 16.156 1.00 0.00 137 GLY A O 8
ATOM 20843 N N . LYS A 1 138 ? -5.730 8.603 14.787 1.00 0.00 138 LYS A N 8
ATOM 20844 C CA . LYS A 1 138 ? -5.935 9.638 15.796 1.00 0.00 138 LYS A CA 8
ATOM 20845 C C . LYS A 1 138 ? -7.125 10.531 15.444 1.00 0.00 138 LYS A C 8
ATOM 20846 O O . LYS A 1 138 ? -7.728 11.147 16.323 1.00 0.00 138 LYS A O 8
ATOM 20865 N N . GLU A 1 139 ? -7.458 10.601 14.158 1.00 0.00 139 GLU A N 8
ATOM 20866 C CA . GLU A 1 139 ? -8.573 11.423 13.702 1.00 0.00 139 GLU A CA 8
ATOM 20867 C C . GLU A 1 139 ? -9.697 10.551 13.156 1.00 0.00 139 GLU A C 8
ATOM 20868 O O . GLU A 1 139 ? -9.455 9.613 12.395 1.00 0.00 139 GLU A O 8
ATOM 20880 N N . GLU A 1 140 ? -10.927 10.869 13.543 1.00 0.00 140 GLU A N 8
ATOM 20881 C CA . GLU A 1 140 ? -12.077 10.113 13.084 1.00 0.00 140 GLU A CA 8
ATOM 20882 C C . GLU A 1 140 ? -12.283 10.308 11.580 1.00 0.00 140 GLU A C 8
ATOM 20883 O O . GLU A 1 140 ? -11.349 10.116 10.806 1.00 0.00 140 GLU A O 8
ATOM 20895 N N . LEU A 1 141 ? -13.496 10.656 11.151 1.00 0.00 141 LEU A N 8
ATOM 20896 C CA . LEU A 1 141 ? -13.761 10.815 9.732 1.00 0.00 141 LEU A CA 8
ATOM 20897 C C . LEU A 1 141 ? -13.801 12.273 9.294 1.00 0.00 141 LEU A C 8
ATOM 20898 O O . LEU A 1 141 ? -13.592 13.194 10.084 1.00 0.00 141 LEU A O 8
ATOM 20914 N N . GLY A 1 142 ? -14.073 12.447 8.008 1.00 0.00 142 GLY A N 8
ATOM 20915 C CA . GLY A 1 142 ? -14.150 13.759 7.400 1.00 0.00 142 GLY A CA 8
ATOM 20916 C C . GLY A 1 142 ? -14.265 13.632 5.896 1.00 0.00 142 GLY A C 8
ATOM 20917 O O . GLY A 1 142 ? -13.276 13.764 5.178 1.00 0.00 142 GLY A O 8
ATOM 20921 N N . ASN A 1 143 ? -15.473 13.338 5.423 1.00 0.00 143 ASN A N 8
ATOM 20922 C CA . ASN A 1 143 ? -15.720 13.144 3.997 1.00 0.00 143 ASN A CA 8
ATOM 20923 C C . ASN A 1 143 ? -15.065 14.230 3.148 1.00 0.00 143 ASN A C 8
ATOM 20924 O O . ASN A 1 143 ? -15.215 15.423 3.414 1.00 0.00 143 ASN A O 8
ATOM 20935 N N . MET A 1 144 ? -14.338 13.797 2.121 1.00 0.00 144 MET A N 8
ATOM 20936 C CA . MET A 1 144 ? -13.652 14.714 1.217 1.00 0.00 144 MET A CA 8
ATOM 20937 C C . MET A 1 144 ? -13.604 14.144 -0.199 1.00 0.00 144 MET A C 8
ATOM 20938 O O . MET A 1 144 ? -13.486 12.933 -0.385 1.00 0.00 144 MET A O 8
ATOM 20952 N N . ARG A 1 145 ? -13.692 15.023 -1.194 1.00 0.00 145 ARG A N 8
ATOM 20953 C CA . ARG A 1 145 ? -13.655 14.602 -2.593 1.00 0.00 145 ARG A CA 8
ATOM 20954 C C . ARG A 1 145 ? -12.378 13.822 -2.889 1.00 0.00 145 ARG A C 8
ATOM 20955 O O . ARG A 1 145 ? -12.407 12.792 -3.562 1.00 0.00 145 ARG A O 8
ATOM 20976 N N . GLN A 1 146 ? -11.261 14.318 -2.370 1.00 0.00 146 GLN A N 8
ATOM 20977 C CA . GLN A 1 146 ? -9.968 13.672 -2.561 1.00 0.00 146 GLN A CA 8
ATOM 20978 C C . GLN A 1 146 ? -9.245 13.551 -1.225 1.00 0.00 146 GLN A C 8
ATOM 20979 O O . GLN A 1 146 ? -9.186 14.512 -0.459 1.00 0.00 146 GLN A O 8
ATOM 20993 N N . LEU A 1 147 ? -8.709 12.370 -0.938 1.00 0.00 147 LEU A N 8
ATOM 20994 C CA . LEU A 1 147 ? -8.013 12.152 0.322 1.00 0.00 147 LEU A CA 8
ATOM 20995 C C . LEU A 1 147 ? -6.696 12.918 0.375 1.00 0.00 147 LEU A C 8
ATOM 20996 O O . LEU A 1 147 ? -5.715 12.540 -0.265 1.00 0.00 147 LEU A O 8
ATOM 21012 N N . ASP A 1 148 ? -6.682 13.983 1.163 1.00 0.00 148 ASP A N 8
ATOM 21013 C CA . ASP A 1 148 ? -5.490 14.802 1.338 1.00 0.00 148 ASP A CA 8
ATOM 21014 C C . ASP A 1 148 ? -5.198 14.976 2.823 1.00 0.00 148 ASP A C 8
ATOM 21015 O O . ASP A 1 148 ? -5.715 15.889 3.466 1.00 0.00 148 ASP A O 8
ATOM 21024 N N . LEU A 1 149 ? -4.373 14.086 3.364 1.00 0.00 149 LEU A N 8
ATOM 21025 C CA . LEU A 1 149 ? -4.017 14.131 4.779 1.00 0.00 149 LEU A CA 8
ATOM 21026 C C . LEU A 1 149 ? -2.501 14.103 4.960 1.00 0.00 149 LEU A C 8
ATOM 21027 O O . LEU A 1 149 ? -2.004 13.835 6.053 1.00 0.00 149 LEU A O 8
ATOM 21043 N N . GLY A 1 150 ? -1.770 14.380 3.883 1.00 0.00 150 GLY A N 8
ATOM 21044 C CA . GLY A 1 150 ? -0.322 14.377 3.952 1.00 0.00 150 GLY A CA 8
ATOM 21045 C C . GLY A 1 150 ? 0.320 15.041 2.752 1.00 0.00 150 GLY A C 8
ATOM 21046 O O . GLY A 1 150 ? -0.355 15.358 1.772 1.00 0.00 150 GLY A O 8
ATOM 21050 N N . ALA A 1 151 ? 1.628 15.251 2.830 1.00 0.00 151 ALA A N 8
ATOM 21051 C CA . ALA A 1 151 ? 2.370 15.881 1.747 1.00 0.00 151 ALA A CA 8
ATOM 21052 C C . ALA A 1 151 ? 3.400 14.924 1.162 1.00 0.00 151 ALA A C 8
ATOM 21053 O O . ALA A 1 151 ? 3.685 13.876 1.740 1.00 0.00 151 ALA A O 8
ATOM 21060 N N . ILE A 1 152 ? 3.965 15.295 0.019 1.00 0.00 152 ILE A N 8
ATOM 21061 C CA . ILE A 1 152 ? 4.973 14.469 -0.627 1.00 0.00 152 ILE A CA 8
ATOM 21062 C C . ILE A 1 152 ? 6.272 14.501 0.171 1.00 0.00 152 ILE A C 8
ATOM 21063 O O . ILE A 1 152 ? 6.884 13.465 0.428 1.00 0.00 152 ILE A O 8
ATOM 21079 N N . TYR A 1 153 ? 6.668 15.701 0.582 1.00 0.00 153 TYR A N 8
ATOM 21080 C CA . TYR A 1 153 ? 7.873 15.878 1.378 1.00 0.00 153 TYR A CA 8
ATOM 21081 C C . TYR A 1 153 ? 7.520 15.761 2.854 1.00 0.00 153 TYR A C 8
ATOM 21082 O O . TYR A 1 153 ? 8.281 15.213 3.651 1.00 0.00 153 TYR A O 8
ATOM 21100 N N . ASP A 1 154 ? 6.336 16.261 3.197 1.00 0.00 154 ASP A N 8
ATOM 21101 C CA . ASP A 1 154 ? 5.836 16.201 4.562 1.00 0.00 154 ASP A CA 8
ATOM 21102 C C . ASP A 1 154 ? 4.786 15.100 4.667 1.00 0.00 154 ASP A C 8
ATOM 21103 O O . ASP A 1 154 ? 3.606 15.368 4.894 1.00 0.00 154 ASP A O 8
ATOM 21112 N N . ASP A 1 155 ? 5.238 13.862 4.469 1.00 0.00 155 ASP A N 8
ATOM 21113 C CA . ASP A 1 155 ? 4.376 12.679 4.505 1.00 0.00 155 ASP A CA 8
ATOM 21114 C C . ASP A 1 155 ? 3.214 12.820 5.490 1.00 0.00 155 ASP A C 8
ATOM 21115 O O . ASP A 1 155 ? 3.294 13.565 6.466 1.00 0.00 155 ASP A O 8
ATOM 21124 N N . PRO A 1 156 ? 2.112 12.089 5.236 1.00 0.00 156 PRO A N 8
ATOM 21125 C CA . PRO A 1 156 ? 0.916 12.114 6.082 1.00 0.00 156 PRO A CA 8
ATOM 21126 C C . PRO A 1 156 ? 1.242 12.004 7.567 1.00 0.00 156 PRO A C 8
ATOM 21127 O O . PRO A 1 156 ? 2.342 11.603 7.948 1.00 0.00 156 PRO A O 8
ATOM 21138 N N . ARG A 1 157 ? 0.274 12.372 8.400 1.00 0.00 157 ARG A N 8
ATOM 21139 C CA . ARG A 1 157 ? 0.443 12.330 9.847 1.00 0.00 157 ARG A CA 8
ATOM 21140 C C . ARG A 1 157 ? 0.815 10.929 10.326 1.00 0.00 157 ARG A C 8
ATOM 21141 O O . ARG A 1 157 ? 1.389 10.769 11.403 1.00 0.00 157 ARG A O 8
ATOM 21162 N N . GLY A 1 158 ? 0.488 9.916 9.528 1.00 0.00 158 GLY A N 8
ATOM 21163 C CA . GLY A 1 158 ? 0.807 8.553 9.912 1.00 0.00 158 GLY A CA 8
ATOM 21164 C C . GLY A 1 158 ? -0.062 7.521 9.220 1.00 0.00 158 GLY A C 8
ATOM 21165 O O . GLY A 1 158 ? -0.262 7.578 8.007 1.00 0.00 158 GLY A O 8
ATOM 21169 N N . THR A 1 159 ? -0.567 6.565 9.995 1.00 0.00 159 THR A N 8
ATOM 21170 C CA . THR A 1 159 ? -1.406 5.502 9.454 1.00 0.00 159 THR A CA 8
ATOM 21171 C C . THR A 1 159 ? -2.882 5.889 9.459 1.00 0.00 159 THR A C 8
ATOM 21172 O O . THR A 1 159 ? -3.429 6.311 10.484 1.00 0.00 159 THR A O 8
ATOM 21183 N N . TYR A 1 160 ? -3.525 5.725 8.307 1.00 0.00 160 TYR A N 8
ATOM 21184 C CA . TYR A 1 160 ? -4.940 6.038 8.171 1.00 0.00 160 TYR A CA 8
ATOM 21185 C C . TYR A 1 160 ? -5.743 4.782 7.881 1.00 0.00 160 TYR A C 8
ATOM 21186 O O . TYR A 1 160 ? -5.185 3.729 7.586 1.00 0.00 160 TYR A O 8
ATOM 21204 N N . THR A 1 161 ? -7.057 4.914 7.948 1.00 0.00 161 THR A N 8
ATOM 21205 C CA . THR A 1 161 ? -7.957 3.808 7.671 1.00 0.00 161 THR A CA 8
ATOM 21206 C C . THR A 1 161 ? -8.966 4.232 6.624 1.00 0.00 161 THR A C 8
ATOM 21207 O O . THR A 1 161 ? -9.665 5.233 6.781 1.00 0.00 161 THR A O 8
ATOM 21218 N N . CYS A 1 162 ? -9.005 3.484 5.536 1.00 0.00 162 CYS A N 8
ATOM 21219 C CA . CYS A 1 162 ? -9.894 3.796 4.435 1.00 0.00 162 CYS A CA 8
ATOM 21220 C C . CYS A 1 162 ? -10.850 2.639 4.148 1.00 0.00 162 CYS A C 8
ATOM 21221 O O . CYS A 1 162 ? -10.426 1.500 3.953 1.00 0.00 162 CYS A O 8
ATOM 21228 N N . GLN A 1 163 ? -12.142 2.949 4.127 1.00 0.00 163 GLN A N 8
ATOM 21229 C CA . GLN A 1 163 ? -13.178 1.953 3.869 1.00 0.00 163 GLN A CA 8
ATOM 21230 C C . GLN A 1 163 ? -14.535 2.633 3.709 1.00 0.00 163 GLN A C 8
ATOM 21231 O O . GLN A 1 163 ? -14.686 3.811 4.031 1.00 0.00 163 GLN A O 8
ATOM 21245 N N . ARG A 1 164 ? -15.520 1.895 3.212 1.00 0.00 164 ARG A N 8
ATOM 21246 C CA . ARG A 1 164 ? -16.859 2.445 3.016 1.00 0.00 164 ARG A CA 8
ATOM 21247 C C . ARG A 1 164 ? -17.696 2.379 4.297 1.00 0.00 164 ARG A C 8
ATOM 21248 O O . ARG A 1 164 ? -18.884 2.058 4.250 1.00 0.00 164 ARG A O 8
ATOM 21269 N N . ASP A 1 165 ? -17.083 2.688 5.440 1.00 0.00 165 ASP A N 8
ATOM 21270 C CA . ASP A 1 165 ? -17.797 2.661 6.714 1.00 0.00 165 ASP A CA 8
ATOM 21271 C C . ASP A 1 165 ? -17.484 3.903 7.545 1.00 0.00 165 ASP A C 8
ATOM 21272 O O . ASP A 1 165 ? -16.443 4.535 7.367 1.00 0.00 165 ASP A O 8
ATOM 21281 N N . GLU A 1 166 ? -18.390 4.242 8.460 1.00 0.00 166 GLU A N 8
ATOM 21282 C CA . GLU A 1 166 ? -18.206 5.403 9.327 1.00 0.00 166 GLU A CA 8
ATOM 21283 C C . GLU A 1 166 ? -17.082 5.160 10.335 1.00 0.00 166 GLU A C 8
ATOM 21284 O O . GLU A 1 166 ? -16.616 6.085 10.997 1.00 0.00 166 GLU A O 8
ATOM 21296 N N . ASN A 1 167 ? -16.654 3.907 10.438 1.00 0.00 167 ASN A N 8
ATOM 21297 C CA . ASN A 1 167 ? -15.584 3.519 11.348 1.00 0.00 167 ASN A CA 8
ATOM 21298 C C . ASN A 1 167 ? -14.667 2.528 10.656 1.00 0.00 167 ASN A C 8
ATOM 21299 O O . ASN A 1 167 ? -14.277 1.514 11.234 1.00 0.00 167 ASN A O 8
ATOM 21310 N N . VAL A 1 168 ? -14.353 2.844 9.402 1.00 0.00 168 VAL A N 8
ATOM 21311 C CA . VAL A 1 168 ? -13.494 2.025 8.547 1.00 0.00 168 VAL A CA 8
ATOM 21312 C C . VAL A 1 168 ? -12.603 1.072 9.337 1.00 0.00 168 VAL A C 8
ATOM 21313 O O . VAL A 1 168 ? -12.117 1.400 10.420 1.00 0.00 168 VAL A O 8
ATOM 21326 N N . ASN A 1 169 ? -12.417 -0.120 8.789 1.00 0.00 169 ASN A N 8
ATOM 21327 C CA . ASN A 1 169 ? -11.617 -1.147 9.435 1.00 0.00 169 ASN A CA 8
ATOM 21328 C C . ASN A 1 169 ? -10.258 -1.326 8.760 1.00 0.00 169 ASN A C 8
ATOM 21329 O O . ASN A 1 169 ? -9.281 -1.699 9.410 1.00 0.00 169 ASN A O 8
ATOM 21340 N N . SER A 1 170 ? -10.198 -1.066 7.459 1.00 0.00 170 SER A N 8
ATOM 21341 C CA . SER A 1 170 ? -8.951 -1.209 6.714 1.00 0.00 170 SER A CA 8
ATOM 21342 C C . SER A 1 170 ? -7.989 -0.075 7.052 1.00 0.00 170 SER A C 8
ATOM 21343 O O . SER A 1 170 ? -8.171 1.057 6.607 1.00 0.00 170 SER A O 8
ATOM 21351 N N . THR A 1 171 ? -6.967 -0.387 7.843 1.00 0.00 171 THR A N 8
ATOM 21352 C CA . THR A 1 171 ? -5.978 0.608 8.244 1.00 0.00 171 THR A CA 8
ATOM 21353 C C . THR A 1 171 ? -4.788 0.615 7.291 1.00 0.00 171 THR A C 8
ATOM 21354 O O . THR A 1 171 ? -3.943 -0.277 7.335 1.00 0.00 171 THR A O 8
ATOM 21365 N N . LEU A 1 172 ? -4.727 1.631 6.435 1.00 0.00 172 LEU A N 8
ATOM 21366 C CA . LEU A 1 172 ? -3.639 1.764 5.472 1.00 0.00 172 LEU A CA 8
ATOM 21367 C C . LEU A 1 172 ? -2.514 2.620 6.046 1.00 0.00 172 LEU A C 8
ATOM 21368 O O . LEU A 1 172 ? -2.676 3.825 6.237 1.00 0.00 172 LEU A O 8
ATOM 21384 N N . HIS A 1 173 ? -1.375 1.992 6.318 1.00 0.00 173 HIS A N 8
ATOM 21385 C CA . HIS A 1 173 ? -0.226 2.702 6.868 1.00 0.00 173 HIS A CA 8
ATOM 21386 C C . HIS A 1 173 ? 0.519 3.459 5.773 1.00 0.00 173 HIS A C 8
ATOM 21387 O O . HIS A 1 173 ? 0.543 3.034 4.617 1.00 0.00 173 HIS A O 8
ATOM 21401 N N . VAL A 1 174 ? 1.124 4.583 6.142 1.00 0.00 174 VAL A N 8
ATOM 21402 C CA . VAL A 1 174 ? 1.867 5.399 5.189 1.00 0.00 174 VAL A CA 8
ATOM 21403 C C . VAL A 1 174 ? 3.357 5.075 5.228 1.00 0.00 174 VAL A C 8
ATOM 21404 O O . VAL A 1 174 ? 3.952 4.969 6.300 1.00 0.00 174 VAL A O 8
ATOM 21417 N N . HIS A 1 175 ? 3.953 4.922 4.050 1.00 0.00 175 HIS A N 8
ATOM 21418 C CA . HIS A 1 175 ? 5.375 4.612 3.945 1.00 0.00 175 HIS A CA 8
ATOM 21419 C C . HIS A 1 175 ? 5.797 4.497 2.484 1.00 0.00 175 HIS A C 8
ATOM 21420 O O . HIS A 1 175 ? 5.699 3.428 1.882 1.00 0.00 175 HIS A O 8
ATOM 21434 N N . TYR A 1 176 ? 6.267 5.605 1.920 1.00 0.00 176 TYR A N 8
ATOM 21435 C CA . TYR A 1 176 ? 6.703 5.626 0.528 1.00 0.00 176 TYR A CA 8
ATOM 21436 C C . TYR A 1 176 ? 8.048 6.316 0.386 1.00 0.00 176 TYR A C 8
ATOM 21437 O O . TYR A 1 176 ? 8.414 7.164 1.199 1.00 0.00 176 TYR A O 8
ATOM 21455 N N . ARG A 1 177 ? 8.776 5.956 -0.663 1.00 0.00 177 ARG A N 8
ATOM 21456 C CA . ARG A 1 177 ? 10.075 6.552 -0.921 1.00 0.00 177 ARG A CA 8
ATOM 21457 C C . ARG A 1 177 ? 10.598 6.145 -2.295 1.00 0.00 177 ARG A C 8
ATOM 21458 O O . ARG A 1 177 ? 11.354 5.182 -2.422 1.00 0.00 177 ARG A O 8
ATOM 21479 N N . MET A 1 178 ? 10.191 6.886 -3.320 1.00 0.00 178 MET A N 8
ATOM 21480 C CA . MET A 1 178 ? 10.619 6.602 -4.685 1.00 0.00 178 MET A CA 8
ATOM 21481 C C . MET A 1 178 ? 12.136 6.696 -4.811 1.00 0.00 178 MET A C 8
ATOM 21482 O O . MET A 1 178 ? 12.670 7.820 -4.698 1.00 0.00 178 MET A O 8
ATOM 21497 N N . GLY A 1 1 ? 14.223 10.158 23.534 1.00 0.00 1 GLY A N 9
ATOM 21498 C CA . GLY A 1 1 ? 12.755 10.391 23.455 1.00 0.00 1 GLY A CA 9
ATOM 21499 C C . GLY A 1 1 ? 11.970 9.102 23.318 1.00 0.00 1 GLY A C 9
ATOM 21500 O O . GLY A 1 1 ? 11.995 8.255 24.211 1.00 0.00 1 GLY A O 9
ATOM 21506 N N . SER A 1 2 ? 11.270 8.952 22.198 1.00 0.00 2 SER A N 9
ATOM 21507 C CA . SER A 1 2 ? 10.473 7.757 21.948 1.00 0.00 2 SER A CA 9
ATOM 21508 C C . SER A 1 2 ? 10.906 7.076 20.654 1.00 0.00 2 SER A C 9
ATOM 21509 O O . SER A 1 2 ? 10.660 7.584 19.560 1.00 0.00 2 SER A O 9
ATOM 21517 N N . HIS A 1 3 ? 11.553 5.922 20.786 1.00 0.00 3 HIS A N 9
ATOM 21518 C CA . HIS A 1 3 ? 12.020 5.170 19.627 1.00 0.00 3 HIS A CA 9
ATOM 21519 C C . HIS A 1 3 ? 11.032 4.069 19.258 1.00 0.00 3 HIS A C 9
ATOM 21520 O O . HIS A 1 3 ? 11.207 2.911 19.638 1.00 0.00 3 HIS A O 9
ATOM 21534 N N . MET A 1 4 ? 9.994 4.437 18.514 1.00 0.00 4 MET A N 9
ATOM 21535 C CA . MET A 1 4 ? 8.977 3.480 18.093 1.00 0.00 4 MET A CA 9
ATOM 21536 C C . MET A 1 4 ? 7.955 4.141 17.174 1.00 0.00 4 MET A C 9
ATOM 21537 O O . MET A 1 4 ? 7.935 5.363 17.030 1.00 0.00 4 MET A O 9
ATOM 21551 N N . GLY A 1 5 ? 7.108 3.325 16.555 1.00 0.00 5 GLY A N 9
ATOM 21552 C CA . GLY A 1 5 ? 6.095 3.851 15.659 1.00 0.00 5 GLY A CA 9
ATOM 21553 C C . GLY A 1 5 ? 5.021 2.835 15.335 1.00 0.00 5 GLY A C 9
ATOM 21554 O O . GLY A 1 5 ? 3.989 2.780 16.003 1.00 0.00 5 GLY A O 9
ATOM 21558 N N . GLN A 1 6 ? 5.259 2.032 14.305 1.00 0.00 6 GLN A N 9
ATOM 21559 C CA . GLN A 1 6 ? 4.296 1.019 13.897 1.00 0.00 6 GLN A CA 9
ATOM 21560 C C . GLN A 1 6 ? 4.978 -0.134 13.167 1.00 0.00 6 GLN A C 9
ATOM 21561 O O . GLN A 1 6 ? 5.193 -1.202 13.739 1.00 0.00 6 GLN A O 9
ATOM 21575 N N . GLU A 1 7 ? 5.313 0.088 11.899 1.00 0.00 7 GLU A N 9
ATOM 21576 C CA . GLU A 1 7 ? 5.966 -0.931 11.086 1.00 0.00 7 GLU A CA 9
ATOM 21577 C C . GLU A 1 7 ? 5.245 -2.273 11.198 1.00 0.00 7 GLU A C 9
ATOM 21578 O O . GLU A 1 7 ? 5.877 -3.319 11.347 1.00 0.00 7 GLU A O 9
ATOM 21590 N N . GLU A 1 8 ? 3.919 -2.233 11.120 1.00 0.00 8 GLU A N 9
ATOM 21591 C CA . GLU A 1 8 ? 3.112 -3.444 11.208 1.00 0.00 8 GLU A CA 9
ATOM 21592 C C . GLU A 1 8 ? 3.468 -4.414 10.085 1.00 0.00 8 GLU A C 9
ATOM 21593 O O . GLU A 1 8 ? 3.620 -5.614 10.312 1.00 0.00 8 GLU A O 9
ATOM 21605 N N . PHE A 1 9 ? 3.605 -3.882 8.875 1.00 0.00 9 PHE A N 9
ATOM 21606 C CA . PHE A 1 9 ? 3.950 -4.695 7.714 1.00 0.00 9 PHE A CA 9
ATOM 21607 C C . PHE A 1 9 ? 5.412 -5.126 7.774 1.00 0.00 9 PHE A C 9
ATOM 21608 O O . PHE A 1 9 ? 5.759 -6.239 7.384 1.00 0.00 9 PHE A O 9
ATOM 21625 N N . ALA A 1 10 ? 6.261 -4.229 8.263 1.00 0.00 10 ALA A N 9
ATOM 21626 C CA . ALA A 1 10 ? 7.688 -4.498 8.378 1.00 0.00 10 ALA A CA 9
ATOM 21627 C C . ALA A 1 10 ? 8.304 -4.788 7.015 1.00 0.00 10 ALA A C 9
ATOM 21628 O O . ALA A 1 10 ? 7.645 -5.327 6.126 1.00 0.00 10 ALA A O 9
ATOM 21635 N N . VAL A 1 11 ? 9.571 -4.426 6.855 1.00 0.00 11 VAL A N 9
ATOM 21636 C CA . VAL A 1 11 ? 10.272 -4.648 5.598 1.00 0.00 11 VAL A CA 9
ATOM 21637 C C . VAL A 1 11 ? 11.698 -5.123 5.838 1.00 0.00 11 VAL A C 9
ATOM 21638 O O . VAL A 1 11 ? 12.393 -4.615 6.717 1.00 0.00 11 VAL A O 9
ATOM 21651 N N . GLU A 1 12 ? 12.130 -6.096 5.045 1.00 0.00 12 GLU A N 9
ATOM 21652 C CA . GLU A 1 12 ? 13.477 -6.633 5.166 1.00 0.00 12 GLU A CA 9
ATOM 21653 C C . GLU A 1 12 ? 14.163 -6.664 3.806 1.00 0.00 12 GLU A C 9
ATOM 21654 O O . GLU A 1 12 ? 13.862 -7.512 2.967 1.00 0.00 12 GLU A O 9
ATOM 21666 N N . ILE A 1 13 ? 15.084 -5.731 3.594 1.00 0.00 13 ILE A N 9
ATOM 21667 C CA . ILE A 1 13 ? 15.808 -5.648 2.334 1.00 0.00 13 ILE A CA 9
ATOM 21668 C C . ILE A 1 13 ? 16.934 -6.675 2.277 1.00 0.00 13 ILE A C 9
ATOM 21669 O O . ILE A 1 13 ? 17.468 -7.085 3.307 1.00 0.00 13 ILE A O 9
ATOM 21685 N N . SER A 1 14 ? 17.288 -7.083 1.064 1.00 0.00 14 SER A N 9
ATOM 21686 C CA . SER A 1 14 ? 18.350 -8.060 0.860 1.00 0.00 14 SER A CA 9
ATOM 21687 C C . SER A 1 14 ? 18.898 -7.961 -0.559 1.00 0.00 14 SER A C 9
ATOM 21688 O O . SER A 1 14 ? 18.547 -8.760 -1.428 1.00 0.00 14 SER A O 9
ATOM 21696 N N . GLY A 1 15 ? 19.752 -6.970 -0.790 1.00 0.00 15 GLY A N 9
ATOM 21697 C CA . GLY A 1 15 ? 20.325 -6.781 -2.109 1.00 0.00 15 GLY A CA 9
ATOM 21698 C C . GLY A 1 15 ? 19.307 -6.262 -3.103 1.00 0.00 15 GLY A C 9
ATOM 21699 O O . GLY A 1 15 ? 18.957 -5.082 -3.084 1.00 0.00 15 GLY A O 9
ATOM 21703 N N . THR A 1 16 ? 18.824 -7.146 -3.967 1.00 0.00 16 THR A N 9
ATOM 21704 C CA . THR A 1 16 ? 17.831 -6.772 -4.966 1.00 0.00 16 THR A CA 9
ATOM 21705 C C . THR A 1 16 ? 16.461 -7.350 -4.616 1.00 0.00 16 THR A C 9
ATOM 21706 O O . THR A 1 16 ? 15.554 -7.364 -5.449 1.00 0.00 16 THR A O 9
ATOM 21717 N N . THR A 1 17 ? 16.316 -7.828 -3.382 1.00 0.00 17 THR A N 9
ATOM 21718 C CA . THR A 1 17 ? 15.055 -8.407 -2.932 1.00 0.00 17 THR A CA 9
ATOM 21719 C C . THR A 1 17 ? 14.695 -7.923 -1.530 1.00 0.00 17 THR A C 9
ATOM 21720 O O . THR A 1 17 ? 15.566 -7.758 -0.677 1.00 0.00 17 THR A O 9
ATOM 21731 N N . VAL A 1 18 ? 13.405 -7.705 -1.299 1.00 0.00 18 VAL A N 9
ATOM 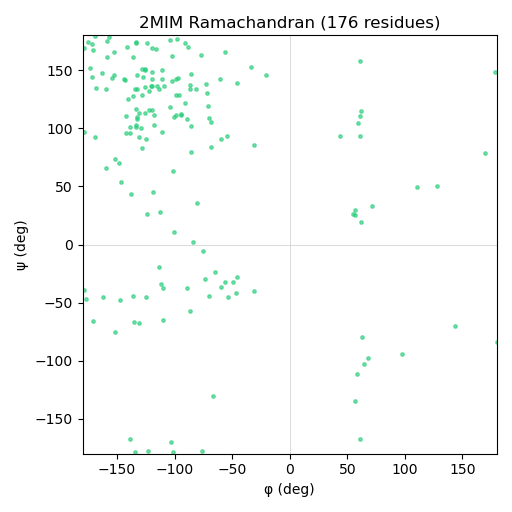21732 C CA . VAL A 1 18 ? 12.920 -7.246 -0.001 1.00 0.00 18 VAL A CA 9
ATOM 21733 C C . VAL A 1 18 ? 11.586 -7.914 0.335 1.00 0.00 18 VAL A C 9
ATOM 21734 O O . VAL A 1 18 ? 10.766 -8.158 -0.551 1.00 0.00 18 VAL A O 9
ATOM 21747 N N . THR A 1 19 ? 11.382 -8.225 1.613 1.00 0.00 19 THR A N 9
ATOM 21748 C CA . THR A 1 19 ? 10.155 -8.886 2.051 1.00 0.00 19 THR A CA 9
ATOM 21749 C C . THR A 1 19 ? 9.335 -8.008 2.996 1.00 0.00 19 THR A C 9
ATOM 21750 O O . THR A 1 19 ? 9.875 -7.150 3.693 1.00 0.00 19 THR A O 9
ATOM 21761 N N . ILE A 1 20 ? 8.024 -8.245 3.014 1.00 0.00 20 ILE A N 9
ATOM 21762 C CA . ILE A 1 20 ? 7.106 -7.498 3.872 1.00 0.00 20 ILE A CA 9
ATOM 21763 C C . ILE A 1 20 ? 6.165 -8.455 4.601 1.00 0.00 20 ILE A C 9
ATOM 21764 O O . ILE A 1 20 ? 5.396 -9.174 3.967 1.00 0.00 20 ILE A O 9
ATOM 21780 N N . THR A 1 21 ? 6.224 -8.470 5.930 1.00 0.00 21 THR A N 9
ATOM 21781 C CA . THR A 1 21 ? 5.367 -9.361 6.710 1.00 0.00 21 THR A CA 9
ATOM 21782 C C . THR A 1 21 ? 3.950 -8.806 6.826 1.00 0.00 21 THR A C 9
ATOM 21783 O O . THR A 1 21 ? 3.748 -7.591 6.839 1.00 0.00 21 THR A O 9
ATOM 21794 N N . CYS A 1 22 ? 2.971 -9.704 6.911 1.00 0.00 22 CYS A N 9
ATOM 21795 C CA . CYS A 1 22 ? 1.574 -9.297 7.027 1.00 0.00 22 CYS A CA 9
ATOM 21796 C C . CYS A 1 22 ? 1.162 -9.176 8.494 1.00 0.00 22 CYS A C 9
ATOM 21797 O O . CYS A 1 22 ? 1.262 -10.140 9.254 1.00 0.00 22 CYS A O 9
ATOM 21804 N N . PRO A 1 23 ? 0.694 -7.987 8.916 1.00 0.00 23 PRO A N 9
ATOM 21805 C CA . PRO A 1 23 ? 0.274 -7.748 10.295 1.00 0.00 23 PRO A CA 9
ATOM 21806 C C . PRO A 1 23 ? -1.176 -8.154 10.557 1.00 0.00 23 PRO A C 9
ATOM 21807 O O . PRO A 1 23 ? -1.640 -8.117 11.697 1.00 0.00 23 PRO A O 9
ATOM 21818 N N . SER A 1 24 ? -1.892 -8.536 9.501 1.00 0.00 24 SER A N 9
ATOM 21819 C CA . SER A 1 24 ? -3.288 -8.940 9.628 1.00 0.00 24 SER A CA 9
ATOM 21820 C C . SER A 1 24 ? -3.472 -9.966 10.743 1.00 0.00 24 SER A C 9
ATOM 21821 O O . SER A 1 24 ? -3.875 -9.624 11.854 1.00 0.00 24 SER A O 9
ATOM 21829 N N . SER A 1 25 ? -3.175 -11.222 10.439 1.00 0.00 25 SER A N 9
ATOM 21830 C CA . SER A 1 25 ? -3.310 -12.297 11.418 1.00 0.00 25 SER A CA 9
ATOM 21831 C C . SER A 1 25 ? -2.120 -13.252 11.360 1.00 0.00 25 SER A C 9
ATOM 21832 O O . SER A 1 25 ? -1.213 -13.177 12.190 1.00 0.00 25 SER A O 9
ATOM 21840 N N . GLY A 1 26 ? -2.128 -14.152 10.380 1.00 0.00 26 GLY A N 9
ATOM 21841 C CA . GLY A 1 26 ? -1.043 -15.107 10.243 1.00 0.00 26 GLY A CA 9
ATOM 21842 C C . GLY A 1 26 ? -1.537 -16.539 10.144 1.00 0.00 26 GLY A C 9
ATOM 21843 O O . GLY A 1 26 ? -1.471 -17.293 11.114 1.00 0.00 26 GLY A O 9
ATOM 21847 N N . ASP A 1 27 ? -2.034 -16.913 8.968 1.00 0.00 27 ASP A N 9
ATOM 21848 C CA . ASP A 1 27 ? -2.541 -18.262 8.745 1.00 0.00 27 ASP A CA 9
ATOM 21849 C C . ASP A 1 27 ? -2.989 -18.442 7.298 1.00 0.00 27 ASP A C 9
ATOM 21850 O O . ASP A 1 27 ? -2.759 -19.488 6.691 1.00 0.00 27 ASP A O 9
ATOM 21859 N N . ASP A 1 28 ? -3.629 -17.414 6.752 1.00 0.00 28 ASP A N 9
ATOM 21860 C CA . ASP A 1 28 ? -4.110 -17.452 5.376 1.00 0.00 28 ASP A CA 9
ATOM 21861 C C . ASP A 1 28 ? -4.229 -16.041 4.811 1.00 0.00 28 ASP A C 9
ATOM 21862 O O . ASP A 1 28 ? -5.330 -15.549 4.561 1.00 0.00 28 ASP A O 9
ATOM 21871 N N . ILE A 1 29 ? -3.086 -15.391 4.622 1.00 0.00 29 ILE A N 9
ATOM 21872 C CA . ILE A 1 29 ? -3.053 -14.033 4.098 1.00 0.00 29 ILE A CA 9
ATOM 21873 C C . ILE A 1 29 ? -3.186 -14.018 2.578 1.00 0.00 29 ILE A C 9
ATOM 21874 O O . ILE A 1 29 ? -2.594 -14.843 1.882 1.00 0.00 29 ILE A O 9
ATOM 21890 N N . LYS A 1 30 ? -3.973 -13.073 2.076 1.00 0.00 30 LYS A N 9
ATOM 21891 C CA . LYS A 1 30 ? -4.197 -12.942 0.643 1.00 0.00 30 LYS A CA 9
ATOM 21892 C C . LYS A 1 30 ? -3.860 -11.534 0.160 1.00 0.00 30 LYS A C 9
ATOM 21893 O O . LYS A 1 30 ? -4.552 -10.572 0.490 1.00 0.00 30 LYS A O 9
ATOM 21912 N N . TRP A 1 31 ? -2.798 -11.424 -0.631 1.00 0.00 31 TRP A N 9
ATOM 21913 C CA . TRP A 1 31 ? -2.376 -10.136 -1.168 1.00 0.00 31 TRP A CA 9
ATOM 21914 C C . TRP A 1 31 ? -3.232 -9.757 -2.372 1.00 0.00 31 TRP A C 9
ATOM 21915 O O . TRP A 1 31 ? -4.134 -10.501 -2.758 1.00 0.00 31 TRP A O 9
ATOM 21936 N N . LYS A 1 32 ? -2.960 -8.595 -2.958 1.00 0.00 32 LYS A N 9
ATOM 21937 C CA . LYS A 1 32 ? -3.733 -8.135 -4.113 1.00 0.00 32 LYS A CA 9
ATOM 21938 C C . LYS A 1 32 ? -2.854 -7.431 -5.152 1.00 0.00 32 LYS A C 9
ATOM 21939 O O . LYS A 1 32 ? -2.706 -7.922 -6.271 1.00 0.00 32 LYS A O 9
ATOM 21958 N N . PRO A 1 33 ? -2.272 -6.264 -4.803 1.00 0.00 33 PRO A N 9
ATOM 21959 C CA . PRO A 1 33 ? -1.422 -5.487 -5.707 1.00 0.00 33 PRO A CA 9
ATOM 21960 C C . PRO A 1 33 ? -0.640 -6.348 -6.696 1.00 0.00 33 PRO A C 9
ATOM 21961 O O . PRO A 1 33 ? -0.645 -6.088 -7.900 1.00 0.00 33 PRO A O 9
ATOM 21972 N N . ASP A 1 34 ? 0.026 -7.372 -6.181 1.00 0.00 34 ASP A N 9
ATOM 21973 C CA . ASP A 1 34 ? 0.809 -8.273 -7.015 1.00 0.00 34 ASP A CA 9
ATOM 21974 C C . ASP A 1 34 ? 1.073 -9.582 -6.279 1.00 0.00 34 ASP A C 9
ATOM 21975 O O . ASP A 1 34 ? 2.066 -9.715 -5.564 1.00 0.00 34 ASP A O 9
ATOM 21984 N N . PRO A 1 35 ? 0.182 -10.569 -6.448 1.00 0.00 35 PRO A N 9
ATOM 21985 C CA . PRO A 1 35 ? 0.314 -11.876 -5.803 1.00 0.00 35 PRO A CA 9
ATOM 21986 C C . PRO A 1 35 ? 1.558 -12.607 -6.280 1.00 0.00 35 PRO A C 9
ATOM 21987 O O . PRO A 1 35 ? 2.101 -13.460 -5.578 1.00 0.00 35 PRO A O 9
ATOM 21998 N N . ALA A 1 36 ? 2.014 -12.252 -7.478 1.00 0.00 36 ALA A N 9
ATOM 21999 C CA . ALA A 1 36 ? 3.210 -12.861 -8.048 1.00 0.00 36 ALA A CA 9
ATOM 22000 C C . ALA A 1 36 ? 4.382 -12.733 -7.081 1.00 0.00 36 ALA A C 9
ATOM 22001 O O . ALA A 1 36 ? 5.274 -13.581 -7.048 1.00 0.00 36 ALA A O 9
ATOM 22008 N N . LEU A 1 37 ? 4.361 -11.667 -6.286 1.00 0.00 37 LEU A N 9
ATOM 22009 C CA . LEU A 1 37 ? 5.405 -11.418 -5.301 1.00 0.00 37 LEU A CA 9
ATOM 22010 C C . LEU A 1 37 ? 4.791 -11.259 -3.914 1.00 0.00 37 LEU A C 9
ATOM 22011 O O . LEU A 1 37 ? 5.147 -10.351 -3.162 1.00 0.00 37 LEU A O 9
ATOM 22027 N N . GLY A 1 38 ? 3.860 -12.149 -3.586 1.00 0.00 38 GLY A N 9
ATOM 22028 C CA . GLY A 1 38 ? 3.199 -12.096 -2.297 1.00 0.00 38 GLY A CA 9
ATOM 22029 C C . GLY A 1 38 ? 3.093 -13.457 -1.643 1.00 0.00 38 GLY A C 9
ATOM 22030 O O . GLY A 1 38 ? 2.338 -14.316 -2.097 1.00 0.00 38 GLY A O 9
ATOM 22034 N N . ASP A 1 39 ? 3.847 -13.649 -0.569 1.00 0.00 39 ASP A N 9
ATOM 22035 C CA . ASP A 1 39 ? 3.832 -14.913 0.158 1.00 0.00 39 ASP A CA 9
ATOM 22036 C C . ASP A 1 39 ? 2.987 -14.788 1.421 1.00 0.00 39 ASP A C 9
ATOM 22037 O O . ASP A 1 39 ? 2.710 -13.681 1.883 1.00 0.00 39 ASP A O 9
ATOM 22046 N N . ASN A 1 40 ? 2.571 -15.923 1.973 1.00 0.00 40 ASN A N 9
ATOM 22047 C CA . ASN A 1 40 ? 1.750 -15.921 3.177 1.00 0.00 40 ASN A CA 9
ATOM 22048 C C . ASN A 1 40 ? 2.465 -15.229 4.330 1.00 0.00 40 ASN A C 9
ATOM 22049 O O . ASN A 1 40 ? 3.534 -15.657 4.765 1.00 0.00 40 ASN A O 9
ATOM 22060 N N . ASN A 1 41 ? 1.860 -14.155 4.814 1.00 0.00 41 ASN A N 9
ATOM 22061 C CA . ASN A 1 41 ? 2.418 -13.382 5.914 1.00 0.00 41 ASN A CA 9
ATOM 22062 C C . ASN A 1 41 ? 3.769 -12.799 5.529 1.00 0.00 41 ASN A C 9
ATOM 22063 O O . ASN A 1 41 ? 4.548 -12.395 6.393 1.00 0.00 41 ASN A O 9
ATOM 22074 N N . LYS A 1 42 ? 4.049 -12.761 4.228 1.00 0.00 42 LYS A N 9
ATOM 22075 C CA . LYS A 1 42 ? 5.314 -12.235 3.748 1.00 0.00 42 LYS A CA 9
ATOM 22076 C C . LYS A 1 42 ? 5.264 -11.927 2.253 1.00 0.00 42 LYS A C 9
ATOM 22077 O O . LYS A 1 42 ? 5.090 -12.823 1.433 1.00 0.00 42 LYS A O 9
ATOM 22096 N N . TYR A 1 43 ? 5.433 -10.655 1.908 1.00 0.00 43 TYR A N 9
ATOM 22097 C CA . TYR A 1 43 ? 5.423 -10.228 0.513 1.00 0.00 43 TYR A CA 9
ATOM 22098 C C . TYR A 1 43 ? 6.847 -10.154 -0.020 1.00 0.00 43 TYR A C 9
ATOM 22099 O O . TYR A 1 43 ? 7.573 -9.198 0.249 1.00 0.00 43 TYR A O 9
ATOM 22117 N N . ILE A 1 44 ? 7.242 -11.176 -0.766 1.00 0.00 44 ILE A N 9
ATOM 22118 C CA . ILE A 1 44 ? 8.584 -11.241 -1.328 1.00 0.00 44 ILE A CA 9
ATOM 22119 C C . ILE A 1 44 ? 8.704 -10.383 -2.582 1.00 0.00 44 ILE A C 9
ATOM 22120 O O . ILE A 1 44 ? 8.221 -10.757 -3.650 1.00 0.00 44 ILE A O 9
ATOM 22136 N N . ILE A 1 45 ? 9.357 -9.231 -2.446 1.00 0.00 45 ILE A N 9
ATOM 22137 C CA . ILE A 1 45 ? 9.542 -8.324 -3.573 1.00 0.00 45 ILE A CA 9
ATOM 22138 C C . ILE A 1 45 ? 10.820 -8.652 -4.334 1.00 0.00 45 ILE A C 9
ATOM 22139 O O . ILE A 1 45 ? 11.860 -8.924 -3.733 1.00 0.00 45 ILE A O 9
ATOM 22155 N N . GLN A 1 46 ? 10.737 -8.623 -5.658 1.00 0.00 46 GLN A N 9
ATOM 22156 C CA . GLN A 1 46 ? 11.885 -8.916 -6.501 1.00 0.00 46 GLN A CA 9
ATOM 22157 C C . GLN A 1 46 ? 11.838 -8.094 -7.782 1.00 0.00 46 GLN A C 9
ATOM 22158 O O . GLN A 1 46 ? 10.771 -7.896 -8.364 1.00 0.00 46 GLN A O 9
ATOM 22172 N N . ASN A 1 47 ? 12.997 -7.607 -8.213 1.00 0.00 47 ASN A N 9
ATOM 22173 C CA . ASN A 1 47 ? 13.079 -6.796 -9.421 1.00 0.00 47 ASN A CA 9
ATOM 22174 C C . ASN A 1 47 ? 12.151 -5.588 -9.318 1.00 0.00 47 ASN A C 9
ATOM 22175 O O . ASN A 1 47 ? 11.698 -5.050 -10.328 1.00 0.00 47 ASN A O 9
ATOM 22186 N N . HIS A 1 48 ? 11.870 -5.172 -8.085 1.00 0.00 48 HIS A N 9
ATOM 22187 C CA . HIS A 1 48 ? 10.994 -4.034 -7.838 1.00 0.00 48 HIS A CA 9
ATOM 22188 C C . HIS A 1 48 ? 11.502 -2.785 -8.548 1.00 0.00 48 HIS A C 9
ATOM 22189 O O . HIS A 1 48 ? 12.644 -2.738 -9.004 1.00 0.00 48 HIS A O 9
ATOM 22203 N N . ASP A 1 49 ? 10.644 -1.777 -8.636 1.00 0.00 49 ASP A N 9
ATOM 22204 C CA . ASP A 1 49 ? 11.001 -0.523 -9.289 1.00 0.00 49 ASP A CA 9
ATOM 22205 C C . ASP A 1 49 ? 10.911 0.645 -8.313 1.00 0.00 49 ASP A C 9
ATOM 22206 O O . ASP A 1 49 ? 9.967 0.739 -7.529 1.00 0.00 49 ASP A O 9
ATOM 22215 N N . SER A 1 50 ? 11.896 1.536 -8.370 1.00 0.00 50 SER A N 9
ATOM 22216 C CA . SER A 1 50 ? 11.925 2.702 -7.493 1.00 0.00 50 SER A CA 9
ATOM 22217 C C . SER A 1 50 ? 10.650 3.522 -7.646 1.00 0.00 50 SER A C 9
ATOM 22218 O O . SER A 1 50 ? 10.573 4.412 -8.494 1.00 0.00 50 SER A O 9
ATOM 22226 N N . SER A 1 51 ? 9.647 3.215 -6.829 1.00 0.00 51 SER A N 9
ATOM 22227 C CA . SER A 1 51 ? 8.377 3.928 -6.892 1.00 0.00 51 SER A CA 9
ATOM 22228 C C . SER A 1 51 ? 7.429 3.481 -5.787 1.00 0.00 51 SER A C 9
ATOM 22229 O O . SER A 1 51 ? 7.741 2.571 -5.016 1.00 0.00 51 SER A O 9
ATOM 22237 N N . PRO A 1 52 ? 6.257 4.138 -5.694 1.00 0.00 52 PRO A N 9
ATOM 22238 C CA . PRO A 1 52 ? 5.251 3.842 -4.683 1.00 0.00 52 PRO A CA 9
ATOM 22239 C C . PRO A 1 52 ? 4.243 2.790 -5.125 1.00 0.00 52 PRO A C 9
ATOM 22240 O O . PRO A 1 52 ? 4.252 2.337 -6.269 1.00 0.00 52 PRO A O 9
ATOM 22251 N N . LEU A 1 53 ? 3.364 2.425 -4.200 1.00 0.00 53 LEU A N 9
ATOM 22252 C CA . LEU A 1 53 ? 2.321 1.445 -4.462 1.00 0.00 53 LEU A CA 9
ATOM 22253 C C . LEU A 1 53 ? 1.461 1.245 -3.225 1.00 0.00 53 LEU A C 9
ATOM 22254 O O . LEU A 1 53 ? 1.945 1.331 -2.096 1.00 0.00 53 LEU A O 9
ATOM 22270 N N . THR A 1 54 ? 0.189 0.959 -3.445 1.00 0.00 54 THR A N 9
ATOM 22271 C CA . THR A 1 54 ? -0.735 0.723 -2.349 1.00 0.00 54 THR A CA 9
ATOM 22272 C C . THR A 1 54 ? -0.856 -0.776 -2.110 1.00 0.00 54 THR A C 9
ATOM 22273 O O . THR A 1 54 ? -1.468 -1.489 -2.903 1.00 0.00 54 THR A O 9
ATOM 22284 N N . VAL A 1 55 ? -0.258 -1.251 -1.024 1.00 0.00 55 VAL A N 9
ATOM 22285 C CA . VAL A 1 55 ? -0.294 -2.669 -0.705 1.00 0.00 55 VAL A CA 9
ATOM 22286 C C . VAL A 1 55 ? -1.320 -2.968 0.374 1.00 0.00 55 VAL A C 9
ATOM 22287 O O . VAL A 1 55 ? -1.507 -2.191 1.310 1.00 0.00 55 VAL A O 9
ATOM 22300 N N . SER A 1 56 ? -1.990 -4.099 0.226 1.00 0.00 56 SER A N 9
ATOM 22301 C CA . SER A 1 56 ? -3.008 -4.510 1.174 1.00 0.00 56 SER A CA 9
ATOM 22302 C C . SER A 1 56 ? -2.692 -5.885 1.746 1.00 0.00 56 SER A C 9
ATOM 22303 O O . SER A 1 56 ? -1.683 -6.498 1.398 1.00 0.00 56 SER A O 9
ATOM 22311 N N . CYS A 1 57 ? -3.559 -6.360 2.627 1.00 0.00 57 CYS A N 9
ATOM 22312 C CA . CYS A 1 57 ? -3.376 -7.660 3.254 1.00 0.00 57 CYS A CA 9
ATOM 22313 C C . CYS A 1 57 ? -4.684 -8.148 3.858 1.00 0.00 57 CYS A C 9
ATOM 22314 O O . CYS A 1 57 ? -5.446 -7.365 4.426 1.00 0.00 57 CYS A O 9
ATOM 22321 N N . THR A 1 58 ? -4.947 -9.441 3.727 1.00 0.00 58 THR A N 9
ATOM 22322 C CA . THR A 1 58 ? -6.173 -10.017 4.255 1.00 0.00 58 THR A CA 9
ATOM 22323 C C . THR A 1 58 ? -5.918 -11.369 4.912 1.00 0.00 58 THR A C 9
ATOM 22324 O O . THR A 1 58 ? -5.803 -12.388 4.231 1.00 0.00 58 THR A O 9
ATOM 22335 N N . ALA A 1 59 ? -5.851 -11.375 6.239 1.00 0.00 59 ALA A N 9
ATOM 22336 C CA . ALA A 1 59 ? -5.634 -12.608 6.982 1.00 0.00 59 ALA A CA 9
ATOM 22337 C C . ALA A 1 59 ? -6.877 -12.967 7.787 1.00 0.00 59 ALA A C 9
ATOM 22338 O O . ALA A 1 59 ? -7.150 -12.365 8.826 1.00 0.00 59 ALA A O 9
ATOM 22345 N N . GLY A 1 60 ? -7.636 -13.941 7.298 1.00 0.00 60 GLY A N 9
ATOM 22346 C CA . GLY A 1 60 ? -8.846 -14.345 7.988 1.00 0.00 60 GLY A CA 9
ATOM 22347 C C . GLY A 1 60 ? -9.890 -13.246 7.993 1.00 0.00 60 GLY A C 9
ATOM 22348 O O . GLY A 1 60 ? -10.564 -13.016 6.989 1.00 0.00 60 GLY A O 9
ATOM 22352 N N . ASP A 1 61 ? -10.021 -12.562 9.125 1.00 0.00 61 ASP A N 9
ATOM 22353 C CA . ASP A 1 61 ? -10.987 -11.477 9.255 1.00 0.00 61 ASP A CA 9
ATOM 22354 C C . ASP A 1 61 ? -10.282 -10.150 9.526 1.00 0.00 61 ASP A C 9
ATOM 22355 O O . ASP A 1 61 ? -10.840 -9.262 10.171 1.00 0.00 61 ASP A O 9
ATOM 22364 N N . GLN A 1 62 ? -9.053 -10.022 9.033 1.00 0.00 62 GLN A N 9
ATOM 22365 C CA . GLN A 1 62 ? -8.275 -8.803 9.227 1.00 0.00 62 GLN A CA 9
ATOM 22366 C C . GLN A 1 62 ? -8.108 -8.040 7.915 1.00 0.00 62 GLN A C 9
ATOM 22367 O O . GLN A 1 62 ? -8.092 -8.634 6.836 1.00 0.00 62 GLN A O 9
ATOM 22381 N N . GLU A 1 63 ? -7.983 -6.719 8.017 1.00 0.00 63 GLU A N 9
ATOM 22382 C CA . GLU A 1 63 ? -7.816 -5.869 6.842 1.00 0.00 63 GLU A CA 9
ATOM 22383 C C . GLU A 1 63 ? -6.747 -4.810 7.087 1.00 0.00 63 GLU A C 9
ATOM 22384 O O . GLU A 1 63 ? -6.998 -3.803 7.750 1.00 0.00 63 GLU A O 9
ATOM 22396 N N . HIS A 1 64 ? -5.552 -5.044 6.553 1.00 0.00 64 HIS A N 9
ATOM 22397 C CA . HIS A 1 64 ? -4.444 -4.110 6.719 1.00 0.00 64 HIS A CA 9
ATOM 22398 C C . HIS A 1 64 ? -3.918 -3.632 5.368 1.00 0.00 64 HIS A C 9
ATOM 22399 O O . HIS A 1 64 ? -3.837 -4.402 4.412 1.00 0.00 64 HIS A O 9
ATOM 22413 N N . THR A 1 65 ? -3.559 -2.354 5.303 1.00 0.00 65 THR A N 9
ATOM 22414 C CA . THR A 1 65 ? -3.034 -1.761 4.077 1.00 0.00 65 THR A CA 9
ATOM 22415 C C . THR A 1 65 ? -1.868 -0.829 4.386 1.00 0.00 65 THR A C 9
ATOM 22416 O O . THR A 1 65 ? -1.804 -0.236 5.462 1.00 0.00 65 THR A O 9
ATOM 22427 N N . MET A 1 66 ? -0.947 -0.703 3.438 1.00 0.00 66 MET A N 9
ATOM 22428 C CA . MET A 1 66 ? 0.212 0.165 3.622 1.00 0.00 66 MET A CA 9
ATOM 22429 C C . MET A 1 66 ? 0.756 0.655 2.286 1.00 0.00 66 MET A C 9
ATOM 22430 O O . MET A 1 66 ? 0.527 0.039 1.245 1.00 0.00 66 MET A O 9
ATOM 22444 N N . TYR A 1 67 ? 1.480 1.768 2.323 1.00 0.00 67 TYR A N 9
ATOM 22445 C CA . TYR A 1 67 ? 2.061 2.337 1.115 1.00 0.00 67 TYR A CA 9
ATOM 22446 C C . TYR A 1 67 ? 3.522 1.927 0.977 1.00 0.00 67 TYR A C 9
ATOM 22447 O O . TYR A 1 67 ? 4.316 2.095 1.902 1.00 0.00 67 TYR A O 9
ATOM 22465 N N . LEU A 1 68 ? 3.866 1.380 -0.183 1.00 0.00 68 LEU A N 9
ATOM 22466 C CA . LEU A 1 68 ? 5.228 0.933 -0.443 1.00 0.00 68 LEU A CA 9
ATOM 22467 C C . LEU A 1 68 ? 5.883 1.766 -1.541 1.00 0.00 68 LEU A C 9
ATOM 22468 O O . LEU A 1 68 ? 5.578 1.600 -2.722 1.00 0.00 68 LEU A O 9
ATOM 22484 N N . ASN A 1 69 ? 6.795 2.651 -1.148 1.00 0.00 69 ASN A N 9
ATOM 22485 C CA . ASN A 1 69 ? 7.499 3.492 -2.109 1.00 0.00 69 ASN A CA 9
ATOM 22486 C C . ASN A 1 69 ? 8.993 3.490 -1.835 1.00 0.00 69 ASN A C 9
ATOM 22487 O O . ASN A 1 69 ? 9.469 4.154 -0.914 1.00 0.00 69 ASN A O 9
ATOM 22498 N N . ALA A 1 70 ? 9.729 2.737 -2.640 1.00 0.00 70 ALA A N 9
ATOM 22499 C CA . ALA A 1 70 ? 11.172 2.646 -2.483 1.00 0.00 70 ALA A CA 9
ATOM 22500 C C . ALA A 1 70 ? 11.815 1.952 -3.678 1.00 0.00 70 ALA A C 9
ATOM 22501 O O . ALA A 1 70 ? 11.128 1.540 -4.615 1.00 0.00 70 ALA A O 9
ATOM 22508 N N . LYS A 1 71 ? 13.139 1.827 -3.636 1.00 0.00 71 LYS A N 9
ATOM 22509 C CA . LYS A 1 71 ? 13.885 1.181 -4.710 1.00 0.00 71 LYS A CA 9
ATOM 22510 C C . LYS A 1 71 ? 14.686 -0.004 -4.175 1.00 0.00 71 LYS A C 9
ATOM 22511 O O . LYS A 1 71 ? 15.181 0.029 -3.048 1.00 0.00 71 LYS A O 9
ATOM 22530 N N . VAL A 1 72 ? 14.813 -1.048 -4.988 1.00 0.00 72 VAL A N 9
ATOM 22531 C CA . VAL A 1 72 ? 15.558 -2.238 -4.590 1.00 0.00 72 VAL A CA 9
ATOM 22532 C C . VAL A 1 72 ? 16.972 -2.213 -5.157 1.00 0.00 72 VAL A C 9
ATOM 22533 O O . VAL A 1 72 ? 17.193 -1.767 -6.283 1.00 0.00 72 VAL A O 9
ATOM 22546 N N . GLY A 1 73 ? 17.928 -2.696 -4.370 1.00 0.00 73 GLY A N 9
ATOM 22547 C CA . GLY A 1 73 ? 19.310 -2.720 -4.812 1.00 0.00 73 GLY A CA 9
ATOM 22548 C C . GLY A 1 73 ? 20.275 -2.292 -3.723 1.00 0.00 73 GLY A C 9
ATOM 22549 O O . GLY A 1 73 ? 20.607 -3.077 -2.835 1.00 0.00 73 GLY A O 9
ATOM 22553 N N . SER A 1 74 ? 20.727 -1.044 -3.793 1.00 0.00 74 SER A N 9
ATOM 22554 C CA . SER A 1 74 ? 21.660 -0.513 -2.806 1.00 0.00 74 SER A CA 9
ATOM 22555 C C . SER A 1 74 ? 20.925 0.284 -1.734 1.00 0.00 74 SER A C 9
ATOM 22556 O O . SER A 1 74 ? 20.386 1.357 -2.003 1.00 0.00 74 SER A O 9
ATOM 22564 N N . ALA A 1 75 ? 20.907 -0.250 -0.516 1.00 0.00 75 ALA A N 9
ATOM 22565 C CA . ALA A 1 75 ? 20.238 0.411 0.598 1.00 0.00 75 ALA A CA 9
ATOM 22566 C C . ALA A 1 75 ? 20.458 -0.353 1.899 1.00 0.00 75 ALA A C 9
ATOM 22567 O O . ALA A 1 75 ? 21.164 0.114 2.793 1.00 0.00 75 ALA A O 9
ATOM 22574 N N . ASP A 1 76 ? 19.851 -1.530 1.998 1.00 0.00 76 ASP A N 9
ATOM 22575 C CA . ASP A 1 76 ? 19.981 -2.360 3.190 1.00 0.00 76 ASP A CA 9
ATOM 22576 C C . ASP A 1 76 ? 20.075 -3.835 2.818 1.00 0.00 76 ASP A C 9
ATOM 22577 O O . ASP A 1 76 ? 19.835 -4.213 1.671 1.00 0.00 76 ASP A O 9
ATOM 22586 N N . ASP A 1 77 ? 20.423 -4.665 3.795 1.00 0.00 77 ASP A N 9
ATOM 22587 C CA . ASP A 1 77 ? 20.546 -6.100 3.569 1.00 0.00 77 ASP A CA 9
ATOM 22588 C C . ASP A 1 77 ? 20.843 -6.833 4.873 1.00 0.00 77 ASP A C 9
ATOM 22589 O O . ASP A 1 77 ? 20.887 -6.225 5.943 1.00 0.00 77 ASP A O 9
ATOM 22598 N N . ALA A 1 78 ? 21.047 -8.143 4.777 1.00 0.00 78 ALA A N 9
ATOM 22599 C CA . ALA A 1 78 ? 21.341 -8.959 5.948 1.00 0.00 78 ALA A CA 9
ATOM 22600 C C . ALA A 1 78 ? 21.759 -10.369 5.544 1.00 0.00 78 ALA A C 9
ATOM 22601 O O . ALA A 1 78 ? 22.698 -10.934 6.106 1.00 0.00 78 ALA A O 9
ATOM 22608 N N . LYS A 1 79 ? 21.057 -10.932 4.566 1.00 0.00 79 LYS A N 9
ATOM 22609 C CA . LYS A 1 79 ? 21.355 -12.277 4.086 1.00 0.00 79 LYS A CA 9
ATOM 22610 C C . LYS A 1 79 ? 21.890 -12.239 2.659 1.00 0.00 79 LYS A C 9
ATOM 22611 O O . LYS A 1 79 ? 21.325 -11.573 1.791 1.00 0.00 79 LYS A O 9
ATOM 22630 N N . LYS A 1 80 ? 22.983 -12.957 2.422 1.00 0.00 80 LYS A N 9
ATOM 22631 C CA . LYS A 1 80 ? 23.595 -13.006 1.100 1.00 0.00 80 LYS A CA 9
ATOM 22632 C C . LYS A 1 80 ? 24.130 -14.402 0.799 1.00 0.00 80 LYS A C 9
ATOM 22633 O O . LYS A 1 80 ? 24.620 -15.095 1.691 1.00 0.00 80 LYS A O 9
ATOM 22652 N N . ASP A 1 81 ? 24.034 -14.809 -0.462 1.00 0.00 81 ASP A N 9
ATOM 22653 C CA . ASP A 1 81 ? 24.510 -16.123 -0.879 1.00 0.00 81 ASP A CA 9
ATOM 22654 C C . ASP A 1 81 ? 25.809 -16.005 -1.671 1.00 0.00 81 ASP A C 9
ATOM 22655 O O . ASP A 1 81 ? 26.876 -16.389 -1.191 1.00 0.00 81 ASP A O 9
ATOM 22664 N N . ALA A 1 82 ? 25.712 -15.473 -2.885 1.00 0.00 82 ALA A N 9
ATOM 22665 C CA . ALA A 1 82 ? 26.879 -15.305 -3.742 1.00 0.00 82 ALA A CA 9
ATOM 22666 C C . ALA A 1 82 ? 26.510 -14.595 -5.040 1.00 0.00 82 ALA A C 9
ATOM 22667 O O . ALA A 1 82 ? 26.897 -13.448 -5.263 1.00 0.00 82 ALA A O 9
ATOM 22674 N N . ALA A 1 83 ? 25.759 -15.284 -5.892 1.00 0.00 83 ALA A N 9
ATOM 22675 C CA . ALA A 1 83 ? 25.337 -14.720 -7.168 1.00 0.00 83 ALA A CA 9
ATOM 22676 C C . ALA A 1 83 ? 24.400 -13.535 -6.962 1.00 0.00 83 ALA A C 9
ATOM 22677 O O . ALA A 1 83 ? 23.976 -13.254 -5.841 1.00 0.00 83 ALA A O 9
ATOM 22684 N N . LYS A 1 84 ? 24.080 -12.844 -8.051 1.00 0.00 84 LYS A N 9
ATOM 22685 C CA . LYS A 1 84 ? 23.192 -11.689 -7.989 1.00 0.00 84 LYS A CA 9
ATOM 22686 C C . LYS A 1 84 ? 22.147 -11.746 -9.099 1.00 0.00 84 LYS A C 9
ATOM 22687 O O . LYS A 1 84 ? 22.438 -11.439 -10.255 1.00 0.00 84 LYS A O 9
ATOM 22706 N N . LYS A 1 85 ? 20.930 -12.141 -8.740 1.00 0.00 85 LYS A N 9
ATOM 22707 C CA . LYS A 1 85 ? 19.842 -12.238 -9.705 1.00 0.00 85 LYS A CA 9
ATOM 22708 C C . LYS A 1 85 ? 19.561 -10.883 -10.347 1.00 0.00 85 LYS A C 9
ATOM 22709 O O . LYS A 1 85 ? 19.014 -9.984 -9.709 1.00 0.00 85 LYS A O 9
ATOM 22728 N N . ASP A 1 86 ? 19.940 -10.745 -11.614 1.00 0.00 86 ASP A N 9
ATOM 22729 C CA . ASP A 1 86 ? 19.729 -9.500 -12.343 1.00 0.00 86 ASP A CA 9
ATOM 22730 C C . ASP A 1 86 ? 19.292 -9.776 -13.777 1.00 0.00 86 ASP A C 9
ATOM 22731 O O . ASP A 1 86 ? 19.469 -10.882 -14.289 1.00 0.00 86 ASP A O 9
ATOM 22740 N N . ASP A 1 87 ? 18.720 -8.765 -14.422 1.00 0.00 87 ASP A N 9
ATOM 22741 C CA . ASP A 1 87 ? 18.257 -8.899 -15.798 1.00 0.00 87 ASP A CA 9
ATOM 22742 C C . ASP A 1 87 ? 17.193 -9.985 -15.911 1.00 0.00 87 ASP A C 9
ATOM 22743 O O . ASP A 1 87 ? 17.118 -10.693 -16.915 1.00 0.00 87 ASP A O 9
ATOM 22752 N N . ALA A 1 88 ? 16.371 -10.111 -14.875 1.00 0.00 88 ALA A N 9
ATOM 22753 C CA . ALA A 1 88 ? 15.310 -11.111 -14.858 1.00 0.00 88 ALA A CA 9
ATOM 22754 C C . ALA A 1 88 ? 13.973 -10.500 -15.264 1.00 0.00 88 ALA A C 9
ATOM 22755 O O . ALA A 1 88 ? 12.925 -10.864 -14.730 1.00 0.00 88 ALA A O 9
ATOM 22762 N N . LYS A 1 89 ? 14.017 -9.569 -16.212 1.00 0.00 89 LYS A N 9
ATOM 22763 C CA . LYS A 1 89 ? 12.809 -8.907 -16.690 1.00 0.00 89 LYS A CA 9
ATOM 22764 C C . LYS A 1 89 ? 12.768 -8.885 -18.214 1.00 0.00 89 LYS A C 9
ATOM 22765 O O . LYS A 1 89 ? 13.807 -8.910 -18.874 1.00 0.00 89 LYS A O 9
ATOM 22784 N N . LYS A 1 90 ? 11.560 -8.839 -18.768 1.00 0.00 90 LYS A N 9
ATOM 22785 C CA . LYS A 1 90 ? 11.384 -8.813 -20.215 1.00 0.00 90 LYS A CA 9
ATOM 22786 C C . LYS A 1 90 ? 9.975 -8.359 -20.583 1.00 0.00 90 LYS A C 9
ATOM 22787 O O . LYS A 1 90 ? 9.797 -7.392 -21.324 1.00 0.00 90 LYS A O 9
ATOM 22806 N N . ASP A 1 91 ? 8.976 -9.063 -20.060 1.00 0.00 91 ASP A N 9
ATOM 22807 C CA . ASP A 1 91 ? 7.583 -8.732 -20.334 1.00 0.00 91 ASP A CA 9
ATOM 22808 C C . ASP A 1 91 ? 7.163 -7.476 -19.577 1.00 0.00 91 ASP A C 9
ATOM 22809 O O . ASP A 1 91 ? 7.436 -7.338 -18.384 1.00 0.00 91 ASP A O 9
ATOM 22818 N N . ASP A 1 92 ? 6.498 -6.564 -20.277 1.00 0.00 92 ASP A N 9
ATOM 22819 C CA . ASP A 1 92 ? 6.041 -5.319 -19.671 1.00 0.00 92 ASP A CA 9
ATOM 22820 C C . ASP A 1 92 ? 4.780 -4.809 -20.360 1.00 0.00 92 ASP A C 9
ATOM 22821 O O . ASP A 1 92 ? 4.654 -4.884 -21.582 1.00 0.00 92 ASP A O 9
ATOM 22830 N N . ALA A 1 93 ? 3.847 -4.290 -19.568 1.00 0.00 93 ALA A N 9
ATOM 22831 C CA . ALA A 1 93 ? 2.595 -3.768 -20.101 1.00 0.00 93 ALA A CA 9
ATOM 22832 C C . ALA A 1 93 ? 2.720 -2.287 -20.444 1.00 0.00 93 ALA A C 9
ATOM 22833 O O . ALA A 1 93 ? 2.287 -1.848 -21.509 1.00 0.00 93 ALA A O 9
ATOM 22840 N N . LYS A 1 94 ? 3.314 -1.523 -19.534 1.00 0.00 94 LYS A N 9
ATOM 22841 C CA . LYS A 1 94 ? 3.496 -0.091 -19.739 1.00 0.00 94 LYS A CA 9
ATOM 22842 C C . LYS A 1 94 ? 2.152 0.610 -19.907 1.00 0.00 94 LYS A C 9
ATOM 22843 O O . LYS A 1 94 ? 2.044 1.605 -20.624 1.00 0.00 94 LYS A O 9
ATOM 22862 N N . LYS A 1 95 ? 1.129 0.084 -19.241 1.00 0.00 95 LYS A N 9
ATOM 22863 C CA . LYS A 1 95 ? -0.209 0.660 -19.317 1.00 0.00 95 LYS A CA 9
ATOM 22864 C C . LYS A 1 95 ? -0.923 0.555 -17.973 1.00 0.00 95 LYS A C 9
ATOM 22865 O O . LYS A 1 95 ? -0.918 -0.498 -17.336 1.00 0.00 95 LYS A O 9
ATOM 22884 N N . ASP A 1 96 ? -1.537 1.655 -17.548 1.00 0.00 96 ASP A N 9
ATOM 22885 C CA . ASP A 1 96 ? -2.257 1.687 -16.280 1.00 0.00 96 ASP A CA 9
ATOM 22886 C C . ASP A 1 96 ? -3.764 1.668 -16.509 1.00 0.00 96 ASP A C 9
ATOM 22887 O O . ASP A 1 96 ? -4.229 1.582 -17.646 1.00 0.00 96 ASP A O 9
ATOM 22896 N N . GLY A 1 97 ? -4.524 1.749 -15.421 1.00 0.00 97 GLY A N 9
ATOM 22897 C CA . GLY A 1 97 ? -5.972 1.740 -15.526 1.00 0.00 97 GLY A CA 9
ATOM 22898 C C . GLY A 1 97 ? -6.574 0.410 -15.116 1.00 0.00 97 GLY A C 9
ATOM 22899 O O . GLY A 1 97 ? -5.901 -0.620 -15.145 1.00 0.00 97 GLY A O 9
ATOM 22903 N N . SER A 1 98 ? -7.847 0.433 -14.734 1.00 0.00 98 SER A N 9
ATOM 22904 C CA . SER A 1 98 ? -8.541 -0.780 -14.316 1.00 0.00 98 SER A CA 9
ATOM 22905 C C . SER A 1 98 ? -10.008 -0.491 -14.014 1.00 0.00 98 SER A C 9
ATOM 22906 O O . SER A 1 98 ? -10.335 0.507 -13.373 1.00 0.00 98 SER A O 9
ATOM 22914 N N . VAL A 1 99 ? -10.887 -1.372 -14.480 1.00 0.00 99 VAL A N 9
ATOM 22915 C CA . VAL A 1 99 ? -12.320 -1.213 -14.261 1.00 0.00 99 VAL A CA 9
ATOM 22916 C C . VAL A 1 99 ? -12.895 -2.407 -13.506 1.00 0.00 99 VAL A C 9
ATOM 22917 O O . VAL A 1 99 ? -13.713 -2.247 -12.600 1.00 0.00 99 VAL A O 9
ATOM 22930 N N . ALA A 1 100 ? -12.463 -3.605 -13.886 1.00 0.00 100 ALA A N 9
ATOM 22931 C CA . ALA A 1 100 ? -12.935 -4.827 -13.246 1.00 0.00 100 ALA A CA 9
ATOM 22932 C C . ALA A 1 100 ? -12.002 -5.996 -13.540 1.00 0.00 100 ALA A C 9
ATOM 22933 O O . ALA A 1 100 ? -12.451 -7.118 -13.776 1.00 0.00 100 ALA A O 9
ATOM 22940 N N . LYS A 1 101 ? -10.700 -5.727 -13.524 1.00 0.00 101 LYS A N 9
ATOM 22941 C CA . LYS A 1 101 ? -9.702 -6.757 -13.789 1.00 0.00 101 LYS A CA 9
ATOM 22942 C C . LYS A 1 101 ? -8.783 -6.944 -12.586 1.00 0.00 101 LYS A C 9
ATOM 22943 O O . LYS A 1 101 ? -7.606 -7.271 -12.736 1.00 0.00 101 LYS A O 9
ATOM 22962 N N . LEU A 1 102 ? -9.329 -6.734 -11.393 1.00 0.00 102 LEU A N 9
ATOM 22963 C CA . LEU A 1 102 ? -8.559 -6.879 -10.163 1.00 0.00 102 LEU A CA 9
ATOM 22964 C C . LEU A 1 102 ? -8.846 -8.221 -9.497 1.00 0.00 102 LEU A C 9
ATOM 22965 O O . LEU A 1 102 ? -9.777 -8.344 -8.702 1.00 0.00 102 LEU A O 9
ATOM 22981 N N . GLY A 1 103 ? -8.039 -9.224 -9.828 1.00 0.00 103 GLY A N 9
ATOM 22982 C CA . GLY A 1 103 ? -8.223 -10.544 -9.252 1.00 0.00 103 GLY A CA 9
ATOM 22983 C C . GLY A 1 103 ? -9.588 -11.126 -9.560 1.00 0.00 103 GLY A C 9
ATOM 22984 O O . GLY A 1 103 ? -9.988 -11.210 -10.721 1.00 0.00 103 GLY A O 9
ATOM 22988 N N . VAL A 1 104 ? -10.306 -11.531 -8.517 1.00 0.00 104 VAL A N 9
ATOM 22989 C CA . VAL A 1 104 ? -11.634 -12.109 -8.681 1.00 0.00 104 VAL A CA 9
ATOM 22990 C C . VAL A 1 104 ? -12.721 -11.058 -8.470 1.00 0.00 104 VAL A C 9
ATOM 22991 O O . VAL A 1 104 ? -13.513 -11.145 -7.532 1.00 0.00 104 VAL A O 9
ATOM 23004 N N . HIS A 1 105 ? -12.752 -10.063 -9.352 1.00 0.00 105 HIS A N 9
ATOM 23005 C CA . HIS A 1 105 ? -13.740 -8.995 -9.264 1.00 0.00 105 HIS A CA 9
ATOM 23006 C C . HIS A 1 105 ? -13.627 -8.254 -7.935 1.00 0.00 105 HIS A C 9
ATOM 23007 O O . HIS A 1 105 ? -14.440 -8.450 -7.031 1.00 0.00 105 HIS A O 9
ATOM 23021 N N . GLY A 1 106 ? -12.612 -7.403 -7.823 1.00 0.00 106 GLY A N 9
ATOM 23022 C CA . GLY A 1 106 ? -12.410 -6.646 -6.601 1.00 0.00 106 GLY A CA 9
ATOM 23023 C C . GLY A 1 106 ? -12.120 -5.182 -6.869 1.00 0.00 106 GLY A C 9
ATOM 23024 O O . GLY A 1 106 ? -12.536 -4.637 -7.892 1.00 0.00 106 GLY A O 9
ATOM 23028 N N . LEU A 1 107 ? -11.405 -4.544 -5.948 1.00 0.00 107 LEU A N 9
ATOM 23029 C CA . LEU A 1 107 ? -11.061 -3.134 -6.091 1.00 0.00 107 LEU A CA 9
ATOM 23030 C C . LEU A 1 107 ? -9.686 -2.846 -5.496 1.00 0.00 107 LEU A C 9
ATOM 23031 O O . LEU A 1 107 ? -9.327 -3.382 -4.448 1.00 0.00 107 LEU A O 9
ATOM 23047 N N . SER A 1 108 ? -8.922 -1.995 -6.173 1.00 0.00 108 SER A N 9
ATOM 23048 C CA . SER A 1 108 ? -7.587 -1.633 -5.714 1.00 0.00 108 SER A CA 9
ATOM 23049 C C . SER A 1 108 ? -7.463 -0.125 -5.542 1.00 0.00 108 SER A C 9
ATOM 23050 O O . SER A 1 108 ? -7.437 0.625 -6.518 1.00 0.00 108 SER A O 9
ATOM 23058 N N . MET A 1 109 ? -7.384 0.309 -4.291 1.00 0.00 109 MET A N 9
ATOM 23059 C CA . MET A 1 109 ? -7.260 1.723 -3.976 1.00 0.00 109 MET A CA 9
ATOM 23060 C C . MET A 1 109 ? -5.841 2.210 -4.247 1.00 0.00 109 MET A C 9
ATOM 23061 O O . MET A 1 109 ? -4.888 1.431 -4.219 1.00 0.00 109 MET A O 9
ATOM 23075 N N . SER A 1 110 ? -5.711 3.504 -4.496 1.00 0.00 110 SER A N 9
ATOM 23076 C CA . SER A 1 110 ? -4.414 4.104 -4.755 1.00 0.00 110 SER A CA 9
ATOM 23077 C C . SER A 1 110 ? -4.422 5.572 -4.349 1.00 0.00 110 SER A C 9
ATOM 23078 O O . SER A 1 110 ? -5.457 6.104 -3.948 1.00 0.00 110 SER A O 9
ATOM 23086 N N . VAL A 1 111 ? -3.270 6.227 -4.448 1.00 0.00 111 VAL A N 9
ATOM 23087 C CA . VAL A 1 111 ? -3.177 7.633 -4.080 1.00 0.00 111 VAL A CA 9
ATOM 23088 C C . VAL A 1 111 ? -2.601 8.479 -5.213 1.00 0.00 111 VAL A C 9
ATOM 23089 O O . VAL A 1 111 ? -1.722 8.042 -5.956 1.00 0.00 111 VAL A O 9
ATOM 23102 N N . LYS A 1 112 ? -3.120 9.695 -5.332 1.00 0.00 112 LYS A N 9
ATOM 23103 C CA . LYS A 1 112 ? -2.693 10.631 -6.361 1.00 0.00 112 LYS A CA 9
ATOM 23104 C C . LYS A 1 112 ? -1.642 11.599 -5.823 1.00 0.00 112 LYS A C 9
ATOM 23105 O O . LYS A 1 112 ? -1.455 11.720 -4.612 1.00 0.00 112 LYS A O 9
ATOM 23124 N N . GLU A 1 113 ? -0.967 12.294 -6.734 1.00 0.00 113 GLU A N 9
ATOM 23125 C CA . GLU A 1 113 ? 0.056 13.262 -6.356 1.00 0.00 113 GLU A CA 9
ATOM 23126 C C . GLU A 1 113 ? -0.170 14.585 -7.076 1.00 0.00 113 GLU A C 9
ATOM 23127 O O . GLU A 1 113 ? -0.045 14.673 -8.297 1.00 0.00 113 GLU A O 9
ATOM 23139 N N . VAL A 1 114 ? -0.515 15.606 -6.304 1.00 0.00 114 VAL A N 9
ATOM 23140 C CA . VAL A 1 114 ? -0.779 16.932 -6.848 1.00 0.00 114 VAL A CA 9
ATOM 23141 C C . VAL A 1 114 ? 0.206 17.954 -6.290 1.00 0.00 114 VAL A C 9
ATOM 23142 O O . VAL A 1 114 ? 1.109 17.608 -5.532 1.00 0.00 114 VAL A O 9
ATOM 23155 N N . SER A 1 115 ? 0.023 19.209 -6.694 1.00 0.00 115 SER A N 9
ATOM 23156 C CA . SER A 1 115 ? 0.873 20.325 -6.279 1.00 0.00 115 SER A CA 9
ATOM 23157 C C . SER A 1 115 ? 1.456 20.155 -4.874 1.00 0.00 115 SER A C 9
ATOM 23158 O O . SER A 1 115 ? 0.906 20.660 -3.895 1.00 0.00 115 SER A O 9
ATOM 23166 N N . GLY A 1 116 ? 2.584 19.460 -4.792 1.00 0.00 116 GLY A N 9
ATOM 23167 C CA . GLY A 1 116 ? 3.245 19.254 -3.515 1.00 0.00 116 GLY A CA 9
ATOM 23168 C C . GLY A 1 116 ? 2.345 18.590 -2.498 1.00 0.00 116 GLY A C 9
ATOM 23169 O O . GLY A 1 116 ? 2.517 18.772 -1.293 1.00 0.00 116 GLY A O 9
ATOM 23173 N N . LYS A 1 117 ? 1.366 17.843 -2.982 1.00 0.00 117 LYS A N 9
ATOM 23174 C CA . LYS A 1 117 ? 0.420 17.175 -2.105 1.00 0.00 117 LYS A CA 9
ATOM 23175 C C . LYS A 1 117 ? 0.219 15.721 -2.506 1.00 0.00 117 LYS A C 9
ATOM 23176 O O . LYS A 1 117 ? 0.681 15.283 -3.560 1.00 0.00 117 LYS A O 9
ATOM 23195 N N . VAL A 1 118 ? -0.486 14.980 -1.659 1.00 0.00 118 VAL A N 9
ATOM 23196 C CA . VAL A 1 118 ? -0.766 13.578 -1.920 1.00 0.00 118 VAL A CA 9
ATOM 23197 C C . VAL A 1 118 ? -2.206 13.236 -1.551 1.00 0.00 118 VAL A C 9
ATOM 23198 O O . VAL A 1 118 ? -2.572 13.208 -0.376 1.00 0.00 118 VAL A O 9
ATOM 23211 N N . PHE A 1 119 ? -3.015 12.980 -2.568 1.00 0.00 119 PHE A N 9
ATOM 23212 C CA . PHE A 1 119 ? -4.418 12.639 -2.376 1.00 0.00 119 PHE A CA 9
ATOM 23213 C C . PHE A 1 119 ? -4.647 11.174 -2.704 1.00 0.00 119 PHE A C 9
ATOM 23214 O O . PHE A 1 119 ? -3.724 10.483 -3.126 1.00 0.00 119 PHE A O 9
ATOM 23231 N N . LEU A 1 120 ? -5.867 10.692 -2.503 1.00 0.00 120 LEU A N 9
ATOM 23232 C CA . LEU A 1 120 ? -6.166 9.294 -2.788 1.00 0.00 120 LEU A CA 9
ATOM 23233 C C . LEU A 1 120 ? -7.661 9.053 -2.970 1.00 0.00 120 LEU A C 9
ATOM 23234 O O . LEU A 1 120 ? -8.493 9.861 -2.556 1.00 0.00 120 LEU A O 9
ATOM 23250 N N . GLN A 1 121 ? -7.986 7.920 -3.587 1.00 0.00 121 GLN A N 9
ATOM 23251 C CA . GLN A 1 121 ? -9.371 7.534 -3.824 1.00 0.00 121 GLN A CA 9
ATOM 23252 C C . GLN A 1 121 ? -9.733 6.362 -2.921 1.00 0.00 121 GLN A C 9
ATOM 23253 O O . GLN A 1 121 ? -8.857 5.776 -2.285 1.00 0.00 121 GLN A O 9
ATOM 23267 N N . CYS A 1 122 ? -11.015 6.023 -2.849 1.00 0.00 122 CYS A N 9
ATOM 23268 C CA . CYS A 1 122 ? -11.437 4.921 -1.994 1.00 0.00 122 CYS A CA 9
ATOM 23269 C C . CYS A 1 122 ? -12.773 4.323 -2.417 1.00 0.00 122 CYS A C 9
ATOM 23270 O O . CYS A 1 122 ? -13.320 4.657 -3.469 1.00 0.00 122 CYS A O 9
ATOM 23277 N N . GLN A 1 123 ? -13.280 3.420 -1.579 1.00 0.00 123 GLN A N 9
ATOM 23278 C CA . GLN A 1 123 ? -14.542 2.739 -1.839 1.00 0.00 123 GLN A CA 9
ATOM 23279 C C . GLN A 1 123 ? -15.694 3.422 -1.103 1.00 0.00 123 GLN A C 9
ATOM 23280 O O . GLN A 1 123 ? -15.619 3.664 0.101 1.00 0.00 123 GLN A O 9
ATOM 23294 N N . GLU A 1 124 ? -16.757 3.730 -1.841 1.00 0.00 124 GLU A N 9
ATOM 23295 C CA . GLU A 1 124 ? -17.925 4.385 -1.265 1.00 0.00 124 GLU A CA 9
ATOM 23296 C C . GLU A 1 124 ? -18.977 3.361 -0.853 1.00 0.00 124 GLU A C 9
ATOM 23297 O O . GLU A 1 124 ? -19.149 3.075 0.332 1.00 0.00 124 GLU A O 9
ATOM 23309 N N . SER A 1 125 ? -19.680 2.812 -1.839 1.00 0.00 125 SER A N 9
ATOM 23310 C CA . SER A 1 125 ? -20.717 1.820 -1.579 1.00 0.00 125 SER A CA 9
ATOM 23311 C C . SER A 1 125 ? -21.321 1.311 -2.885 1.00 0.00 125 SER A C 9
ATOM 23312 O O . SER A 1 125 ? -22.528 1.415 -3.106 1.00 0.00 125 SER A O 9
ATOM 23320 N N . LYS A 1 126 ? -20.473 0.761 -3.748 1.00 0.00 126 LYS A N 9
ATOM 23321 C CA . LYS A 1 126 ? -20.922 0.236 -5.032 1.00 0.00 126 LYS A CA 9
ATOM 23322 C C . LYS A 1 126 ? -21.561 1.335 -5.875 1.00 0.00 126 LYS A C 9
ATOM 23323 O O . LYS A 1 126 ? -21.796 2.443 -5.393 1.00 0.00 126 LYS A O 9
ATOM 23342 N N . ASP A 1 127 ? -21.840 1.020 -7.136 1.00 0.00 127 ASP A N 9
ATOM 23343 C CA . ASP A 1 127 ? -22.452 1.982 -8.046 1.00 0.00 127 ASP A CA 9
ATOM 23344 C C . ASP A 1 127 ? -21.573 3.219 -8.202 1.00 0.00 127 ASP A C 9
ATOM 23345 O O . ASP A 1 127 ? -20.519 3.326 -7.576 1.00 0.00 127 ASP A O 9
ATOM 23354 N N . LEU A 1 128 ? -22.014 4.150 -9.041 1.00 0.00 128 LEU A N 9
ATOM 23355 C CA . LEU A 1 128 ? -21.267 5.379 -9.279 1.00 0.00 128 LEU A CA 9
ATOM 23356 C C . LEU A 1 128 ? -21.672 6.463 -8.285 1.00 0.00 128 LEU A C 9
ATOM 23357 O O . LEU A 1 128 ? -22.720 7.093 -8.430 1.00 0.00 128 LEU A O 9
ATOM 23373 N N . ASN A 1 129 ? -20.835 6.675 -7.275 1.00 0.00 129 ASN A N 9
ATOM 23374 C CA . ASN A 1 129 ? -21.105 7.683 -6.256 1.00 0.00 129 ASN A CA 9
ATOM 23375 C C . ASN A 1 129 ? -19.844 8.473 -5.923 1.00 0.00 129 ASN A C 9
ATOM 23376 O O . ASN A 1 129 ? -18.747 8.122 -6.358 1.00 0.00 129 ASN A O 9
ATOM 23387 N N . THR A 1 130 ? -20.007 9.541 -5.149 1.00 0.00 130 THR A N 9
ATOM 23388 C CA . THR A 1 130 ? -18.881 10.381 -4.757 1.00 0.00 130 THR A CA 9
ATOM 23389 C C . THR A 1 130 ? -18.611 10.266 -3.261 1.00 0.00 130 THR A C 9
ATOM 23390 O O . THR A 1 130 ? -19.229 9.456 -2.569 1.00 0.00 130 THR A O 9
ATOM 23401 N N . ASN A 1 131 ? -17.685 11.081 -2.767 1.00 0.00 131 ASN A N 9
ATOM 23402 C CA . ASN A 1 131 ? -17.333 11.070 -1.352 1.00 0.00 131 ASN A CA 9
ATOM 23403 C C . ASN A 1 131 ? -16.811 9.700 -0.931 1.00 0.00 131 ASN A C 9
ATOM 23404 O O . ASN A 1 131 ? -17.578 8.747 -0.796 1.00 0.00 131 ASN A O 9
ATOM 23415 N N . TYR A 1 132 ? -15.501 9.608 -0.727 1.00 0.00 132 TYR A N 9
ATOM 23416 C CA . TYR A 1 132 ? -14.876 8.354 -0.323 1.00 0.00 132 TYR A CA 9
ATOM 23417 C C . TYR A 1 132 ? -14.966 8.163 1.188 1.00 0.00 132 TYR A C 9
ATOM 23418 O O . TYR A 1 132 ? -15.688 8.888 1.872 1.00 0.00 132 TYR A O 9
ATOM 23436 N N . LEU A 1 133 ? -14.230 7.182 1.702 1.00 0.00 133 LEU A N 9
ATOM 23437 C CA . LEU A 1 133 ? -14.231 6.898 3.133 1.00 0.00 133 LEU A CA 9
ATOM 23438 C C . LEU A 1 133 ? -12.826 7.010 3.714 1.00 0.00 133 LEU A C 9
ATOM 23439 O O . LEU A 1 133 ? -11.861 6.521 3.127 1.00 0.00 133 LEU A O 9
ATOM 23455 N N . TRP A 1 134 ? -12.714 7.655 4.872 1.00 0.00 134 TRP A N 9
ATOM 23456 C CA . TRP A 1 134 ? -11.419 7.819 5.523 1.00 0.00 134 TRP A CA 9
ATOM 23457 C C . TRP A 1 134 ? -11.570 8.031 7.028 1.00 0.00 134 TRP A C 9
ATOM 23458 O O . TRP A 1 134 ? -12.170 9.011 7.471 1.00 0.00 134 TRP A O 9
ATOM 23479 N N . LYS A 1 135 ? -10.986 7.127 7.806 1.00 0.00 135 LYS A N 9
ATOM 23480 C CA . LYS A 1 135 ? -11.016 7.234 9.259 1.00 0.00 135 LYS A CA 9
ATOM 23481 C C . LYS A 1 135 ? -9.594 7.116 9.803 1.00 0.00 135 LYS A C 9
ATOM 23482 O O . LYS A 1 135 ? -8.942 6.085 9.642 1.00 0.00 135 LYS A O 9
ATOM 23501 N N . LYS A 1 136 ? -9.109 8.188 10.424 1.00 0.00 136 LYS A N 9
ATOM 23502 C CA . LYS A 1 136 ? -7.752 8.213 10.964 1.00 0.00 136 LYS A CA 9
ATOM 23503 C C . LYS A 1 136 ? -7.695 7.612 12.364 1.00 0.00 136 LYS A C 9
ATOM 23504 O O . LYS A 1 136 ? -8.640 7.732 13.143 1.00 0.00 136 LYS A O 9
ATOM 23523 N N . GLY A 1 137 ? -6.572 6.967 12.675 1.00 0.00 137 GLY A N 9
ATOM 23524 C CA . GLY A 1 137 ? -6.402 6.352 13.982 1.00 0.00 137 GLY A CA 9
ATOM 23525 C C . GLY A 1 137 ? -6.812 7.261 15.128 1.00 0.00 137 GLY A C 9
ATOM 23526 O O . GLY A 1 137 ? -7.208 6.785 16.192 1.00 0.00 137 GLY A O 9
ATOM 23530 N N . LYS A 1 138 ? -6.716 8.570 14.914 1.00 0.00 138 LYS A N 9
ATOM 23531 C CA . LYS A 1 138 ? -7.079 9.541 15.942 1.00 0.00 138 LYS A CA 9
ATOM 23532 C C . LYS A 1 138 ? -8.315 10.346 15.540 1.00 0.00 138 LYS A C 9
ATOM 23533 O O . LYS A 1 138 ? -8.970 10.955 16.385 1.00 0.00 138 LYS A O 9
ATOM 23552 N N . GLU A 1 139 ? -8.628 10.348 14.247 1.00 0.00 139 GLU A N 9
ATOM 23553 C CA . GLU A 1 139 ? -9.780 11.079 13.739 1.00 0.00 139 GLU A CA 9
ATOM 23554 C C . GLU A 1 139 ? -10.820 10.115 13.180 1.00 0.00 139 GLU A C 9
ATOM 23555 O O . GLU A 1 139 ? -10.488 9.202 12.424 1.00 0.00 139 GLU A O 9
ATOM 23567 N N . GLU A 1 140 ? -12.078 10.325 13.548 1.00 0.00 140 GLU A N 9
ATOM 23568 C CA . GLU A 1 140 ? -13.148 9.470 13.068 1.00 0.00 140 GLU A CA 9
ATOM 23569 C C . GLU A 1 140 ? -13.325 9.634 11.557 1.00 0.00 140 GLU A C 9
ATOM 23570 O O . GLU A 1 140 ? -12.364 9.469 10.810 1.00 0.00 140 GLU A O 9
ATOM 23582 N N . LEU A 1 141 ? -14.539 9.929 11.092 1.00 0.00 141 LEU A N 9
ATOM 23583 C CA . LEU A 1 141 ? -14.770 10.060 9.663 1.00 0.00 141 LEU A CA 9
ATOM 23584 C C . LEU A 1 141 ? -14.949 11.507 9.221 1.00 0.00 141 LEU A C 9
ATOM 23585 O O . LEU A 1 141 ? -14.864 12.443 10.016 1.00 0.00 141 LEU A O 9
ATOM 23601 N N . GLY A 1 142 ? -15.195 11.655 7.926 1.00 0.00 142 GLY A N 9
ATOM 23602 C CA . GLY A 1 142 ? -15.390 12.953 7.315 1.00 0.00 142 GLY A CA 9
ATOM 23603 C C . GLY A 1 142 ? -15.410 12.828 5.806 1.00 0.00 142 GLY A C 9
ATOM 23604 O O . GLY A 1 142 ? -14.425 13.134 5.138 1.00 0.00 142 GLY A O 9
ATOM 23608 N N . ASN A 1 143 ? -16.527 12.341 5.275 1.00 0.00 143 ASN A N 9
ATOM 23609 C CA . ASN A 1 143 ? -16.674 12.125 3.837 1.00 0.00 143 ASN A CA 9
ATOM 23610 C C . ASN A 1 143 ? -16.177 13.316 3.022 1.00 0.00 143 ASN A C 9
ATOM 23611 O O . ASN A 1 143 ? -16.532 14.463 3.290 1.00 0.00 143 ASN A O 9
ATOM 23622 N N . MET A 1 144 ? -15.352 13.021 2.019 1.00 0.00 144 MET A N 9
ATOM 23623 C CA . MET A 1 144 ? -14.796 14.049 1.146 1.00 0.00 144 MET A CA 9
ATOM 23624 C C . MET A 1 144 ? -14.665 13.530 -0.284 1.00 0.00 144 MET A C 9
ATOM 23625 O O . MET A 1 144 ? -14.411 12.345 -0.502 1.00 0.00 144 MET A O 9
ATOM 23639 N N . ARG A 1 145 ? -14.836 14.422 -1.256 1.00 0.00 145 ARG A N 9
ATOM 23640 C CA . ARG A 1 145 ? -14.732 14.048 -2.664 1.00 0.00 145 ARG A CA 9
ATOM 23641 C C . ARG A 1 145 ? -13.370 13.425 -2.957 1.00 0.00 145 ARG A C 9
ATOM 23642 O O . ARG A 1 145 ? -13.276 12.394 -3.622 1.00 0.00 145 ARG A O 9
ATOM 23663 N N . GLN A 1 146 ? -12.321 14.056 -2.442 1.00 0.00 146 GLN A N 9
ATOM 23664 C CA . GLN A 1 146 ? -10.960 13.568 -2.629 1.00 0.00 146 GLN A CA 9
ATOM 23665 C C . GLN A 1 146 ? -10.265 13.446 -1.280 1.00 0.00 146 GLN A C 9
ATOM 23666 O O . GLN A 1 146 ? -10.337 14.358 -0.456 1.00 0.00 146 GLN A O 9
ATOM 23680 N N . LEU A 1 147 ? -9.607 12.317 -1.043 1.00 0.00 147 LEU A N 9
ATOM 23681 C CA . LEU A 1 147 ? -8.929 12.103 0.228 1.00 0.00 147 LEU A CA 9
ATOM 23682 C C . LEU A 1 147 ? -7.630 12.898 0.317 1.00 0.00 147 LEU A C 9
ATOM 23683 O O . LEU A 1 147 ? -6.625 12.544 -0.302 1.00 0.00 147 LEU A O 9
ATOM 23699 N N . ASP A 1 148 ? -7.661 13.958 1.115 1.00 0.00 148 ASP A N 9
ATOM 23700 C CA . ASP A 1 148 ? -6.495 14.803 1.333 1.00 0.00 148 ASP A CA 9
ATOM 23701 C C . ASP A 1 148 ? -6.277 15.004 2.829 1.00 0.00 148 ASP A C 9
ATOM 23702 O O . ASP A 1 148 ? -6.847 15.914 3.431 1.00 0.00 148 ASP A O 9
ATOM 23711 N N . LEU A 1 149 ? -5.458 14.144 3.427 1.00 0.00 149 LEU A N 9
ATOM 23712 C CA . LEU A 1 149 ? -5.180 14.229 4.861 1.00 0.00 149 LEU A CA 9
ATOM 23713 C C . LEU A 1 149 ? -3.681 14.345 5.117 1.00 0.00 149 LEU A C 9
ATOM 23714 O O . LEU A 1 149 ? -3.167 13.817 6.103 1.00 0.00 149 LEU A O 9
ATOM 23730 N N . GLY A 1 150 ? -2.984 15.042 4.226 1.00 0.00 150 GLY A N 9
ATOM 23731 C CA . GLY A 1 150 ? -1.553 15.215 4.381 1.00 0.00 150 GLY A CA 9
ATOM 23732 C C . GLY A 1 150 ? -0.909 15.873 3.177 1.00 0.00 150 GLY A C 9
ATOM 23733 O O . GLY A 1 150 ? -1.537 16.019 2.128 1.00 0.00 150 GLY A O 9
ATOM 23737 N N . ALA A 1 151 ? 0.349 16.269 3.332 1.00 0.00 151 ALA A N 9
ATOM 23738 C CA . ALA A 1 151 ? 1.090 16.915 2.258 1.00 0.00 151 ALA A CA 9
ATOM 23739 C C . ALA A 1 151 ? 2.277 16.064 1.830 1.00 0.00 151 ALA A C 9
ATOM 23740 O O . ALA A 1 151 ? 2.718 15.188 2.571 1.00 0.00 151 ALA A O 9
ATOM 23747 N N . ILE A 1 152 ? 2.797 16.329 0.638 1.00 0.00 152 ILE A N 9
ATOM 23748 C CA . ILE A 1 152 ? 3.939 15.582 0.132 1.00 0.00 152 ILE A CA 9
ATOM 23749 C C . ILE A 1 152 ? 5.174 15.852 0.986 1.00 0.00 152 ILE A C 9
ATOM 23750 O O . ILE A 1 152 ? 5.894 14.930 1.368 1.00 0.00 152 ILE A O 9
ATOM 23766 N N . TYR A 1 153 ? 5.399 17.125 1.297 1.00 0.00 153 TYR A N 9
ATOM 23767 C CA . TYR A 1 153 ? 6.528 17.524 2.123 1.00 0.00 153 TYR A CA 9
ATOM 23768 C C . TYR A 1 153 ? 6.122 17.481 3.591 1.00 0.00 153 TYR A C 9
ATOM 23769 O O . TYR A 1 153 ? 6.903 17.088 4.457 1.00 0.00 153 TYR A O 9
ATOM 23787 N N . ASP A 1 154 ? 4.876 17.864 3.849 1.00 0.00 154 ASP A N 9
ATOM 23788 C CA . ASP A 1 154 ? 4.326 17.849 5.197 1.00 0.00 154 ASP A CA 9
ATOM 23789 C C . ASP A 1 154 ? 3.423 16.631 5.359 1.00 0.00 154 ASP A C 9
ATOM 23790 O O . ASP A 1 154 ? 2.215 16.757 5.559 1.00 0.00 154 ASP A O 9
ATOM 23799 N N . ASP A 1 155 ? 4.032 15.452 5.243 1.00 0.00 155 ASP A N 9
ATOM 23800 C CA . ASP A 1 155 ? 3.324 14.175 5.345 1.00 0.00 155 ASP A CA 9
ATOM 23801 C C . ASP A 1 155 ? 2.167 14.220 6.341 1.00 0.00 155 ASP A C 9
ATOM 23802 O O . ASP A 1 155 ? 2.169 15.012 7.284 1.00 0.00 155 ASP A O 9
ATOM 23811 N N . PRO A 1 156 ? 1.161 13.348 6.141 1.00 0.00 156 PRO A N 9
ATOM 23812 C CA . PRO A 1 156 ? -0.014 13.262 7.013 1.00 0.00 156 PRO A CA 9
ATOM 23813 C C . PRO A 1 156 ? 0.372 13.189 8.486 1.00 0.00 156 PRO A C 9
ATOM 23814 O O . PRO A 1 156 ? 1.554 13.149 8.826 1.00 0.00 156 PRO A O 9
ATOM 23825 N N . ARG A 1 157 ? -0.630 13.182 9.358 1.00 0.00 157 ARG A N 9
ATOM 23826 C CA . ARG A 1 157 ? -0.387 13.125 10.796 1.00 0.00 157 ARG A CA 9
ATOM 23827 C C . ARG A 1 157 ? -0.740 11.755 11.365 1.00 0.00 157 ARG A C 9
ATOM 23828 O O . ARG A 1 157 ? -1.241 11.649 12.484 1.00 0.00 157 ARG A O 9
ATOM 23849 N N . GLY A 1 158 ? -0.470 10.706 10.594 1.00 0.00 158 GLY A N 9
ATOM 23850 C CA . GLY A 1 158 ? -0.762 9.361 11.053 1.00 0.00 158 GLY A CA 9
ATOM 23851 C C . GLY A 1 158 ? -1.375 8.490 9.974 1.00 0.00 158 GLY A C 9
ATOM 23852 O O . GLY A 1 158 ? -1.669 8.962 8.876 1.00 0.00 158 GLY A O 9
ATOM 23856 N N . THR A 1 159 ? -1.568 7.214 10.292 1.00 0.00 159 THR A N 9
ATOM 23857 C CA . THR A 1 159 ? -2.150 6.269 9.348 1.00 0.00 159 THR A CA 9
ATOM 23858 C C . THR A 1 159 ? -3.672 6.355 9.362 1.00 0.00 159 THR A C 9
ATOM 23859 O O . THR A 1 159 ? -4.282 6.603 10.407 1.00 0.00 159 THR A O 9
ATOM 23870 N N . TYR A 1 160 ? -4.285 6.145 8.201 1.00 0.00 160 TYR A N 9
ATOM 23871 C CA . TYR A 1 160 ? -5.737 6.197 8.099 1.00 0.00 160 TYR A CA 9
ATOM 23872 C C . TYR A 1 160 ? -6.320 4.831 7.770 1.00 0.00 160 TYR A C 9
ATOM 23873 O O . TYR A 1 160 ? -5.597 3.893 7.441 1.00 0.00 160 TYR A O 9
ATOM 23891 N N . THR A 1 161 ? -7.639 4.741 7.860 1.00 0.00 161 THR A N 9
ATOM 23892 C CA . THR A 1 161 ? -8.354 3.507 7.573 1.00 0.00 161 THR A CA 9
ATOM 23893 C C . THR A 1 161 ? -9.546 3.805 6.673 1.00 0.00 161 THR A C 9
ATOM 23894 O O . THR A 1 161 ? -10.268 4.777 6.894 1.00 0.00 161 THR A O 9
ATOM 23905 N N . CYS A 1 162 ? -9.741 2.986 5.646 1.00 0.00 162 CYS A N 9
ATOM 23906 C CA . CYS A 1 162 ? -10.842 3.204 4.716 1.00 0.00 162 CYS A CA 9
ATOM 23907 C C . CYS A 1 162 ? -11.543 1.900 4.343 1.00 0.00 162 CYS A C 9
ATOM 23908 O O . CYS A 1 162 ? -10.916 0.846 4.228 1.00 0.00 162 CYS A O 9
ATOM 23915 N N . GLN A 1 163 ? -12.855 1.997 4.156 1.00 0.00 163 GLN A N 9
ATOM 23916 C CA . GLN A 1 163 ? -13.682 0.854 3.795 1.00 0.00 163 GLN A CA 9
ATOM 23917 C C . GLN A 1 163 ? -15.106 1.309 3.485 1.00 0.00 163 GLN A C 9
ATOM 23918 O O . GLN A 1 163 ? -15.480 2.445 3.775 1.00 0.00 163 GLN A O 9
ATOM 23932 N N . ARG A 1 164 ? -15.896 0.418 2.899 1.00 0.00 164 ARG A N 9
ATOM 23933 C CA . ARG A 1 164 ? -17.280 0.730 2.554 1.00 0.00 164 ARG A CA 9
ATOM 23934 C C . ARG A 1 164 ? -18.122 1.061 3.793 1.00 0.00 164 ARG A C 9
ATOM 23935 O O . ARG A 1 164 ? -19.265 1.499 3.665 1.00 0.00 164 ARG A O 9
ATOM 23956 N N . ASP A 1 165 ? -17.569 0.845 4.989 1.00 0.00 165 ASP A N 9
ATOM 23957 C CA . ASP A 1 165 ? -18.303 1.123 6.222 1.00 0.00 165 ASP A CA 9
ATOM 23958 C C . ASP A 1 165 ? -17.764 2.369 6.920 1.00 0.00 165 ASP A C 9
ATOM 23959 O O . ASP A 1 165 ? -16.631 2.782 6.682 1.00 0.00 165 ASP A O 9
ATOM 23968 N N . GLU A 1 166 ? -18.587 2.962 7.782 1.00 0.00 166 GLU A N 9
ATOM 23969 C CA . GLU A 1 166 ? -18.191 4.163 8.517 1.00 0.00 166 GLU A CA 9
ATOM 23970 C C . GLU A 1 166 ? -16.931 3.908 9.341 1.00 0.00 166 GLU A C 9
ATOM 23971 O O . GLU A 1 166 ? -15.898 4.536 9.117 1.00 0.00 166 GLU A O 9
ATOM 23983 N N . ASN A 1 167 ? -17.019 2.974 10.283 1.00 0.00 167 ASN A N 9
ATOM 23984 C CA . ASN A 1 167 ? -15.882 2.623 11.133 1.00 0.00 167 ASN A CA 9
ATOM 23985 C C . ASN A 1 167 ? -14.895 1.740 10.379 1.00 0.00 167 ASN A C 9
ATOM 23986 O O . ASN A 1 167 ? -14.401 0.748 10.913 1.00 0.00 167 ASN A O 9
ATOM 23997 N N . VAL A 1 168 ? -14.630 2.121 9.132 1.00 0.00 168 VAL A N 9
ATOM 23998 C CA . VAL A 1 168 ? -13.711 1.413 8.239 1.00 0.00 168 VAL A CA 9
ATOM 23999 C C . VAL A 1 168 ? -12.695 0.554 8.985 1.00 0.00 168 VAL A C 9
ATOM 24000 O O . VAL A 1 168 ? -12.249 0.897 10.080 1.00 0.00 168 VAL A O 9
ATOM 24013 N N . ASN A 1 169 ? -12.349 -0.573 8.382 1.00 0.00 169 ASN A N 9
ATOM 24014 C CA . ASN A 1 169 ? -11.411 -1.508 8.981 1.00 0.00 169 ASN A CA 9
ATOM 24015 C C . ASN A 1 169 ? -10.066 -1.525 8.255 1.00 0.00 169 ASN A C 9
ATOM 24016 O O . ASN A 1 169 ? -9.020 -1.695 8.881 1.00 0.00 169 ASN A O 9
ATOM 24027 N N . SER A 1 170 ? -10.094 -1.354 6.937 1.00 0.00 170 SER A N 9
ATOM 24028 C CA . SER A 1 170 ? -8.867 -1.359 6.145 1.00 0.00 170 SER A CA 9
ATOM 24029 C C . SER A 1 170 ? -7.972 -0.187 6.534 1.00 0.00 170 SER A C 9
ATOM 24030 O O . SER A 1 170 ? -8.246 0.957 6.175 1.00 0.00 170 SER A O 9
ATOM 24038 N N . THR A 1 171 ? -6.904 -0.477 7.271 1.00 0.00 171 THR A N 9
ATOM 24039 C CA . THR A 1 171 ? -5.975 0.559 7.712 1.00 0.00 171 THR A CA 9
ATOM 24040 C C . THR A 1 171 ? -4.838 0.746 6.714 1.00 0.00 171 THR A C 9
ATOM 24041 O O . THR A 1 171 ? -4.016 -0.148 6.521 1.00 0.00 171 THR A O 9
ATOM 24052 N N . LEU A 1 172 ? -4.795 1.917 6.085 1.00 0.00 172 LEU A N 9
ATOM 24053 C CA . LEU A 1 172 ? -3.757 2.226 5.108 1.00 0.00 172 LEU A CA 9
ATOM 24054 C C . LEU A 1 172 ? -2.722 3.184 5.694 1.00 0.00 172 LEU A C 9
ATOM 24055 O O . LEU A 1 172 ? -3.039 4.321 6.046 1.00 0.00 172 LEU A O 9
ATOM 24071 N N . HIS A 1 173 ? -1.480 2.717 5.784 1.00 0.00 173 HIS A N 9
ATOM 24072 C CA . HIS A 1 173 ? -0.389 3.529 6.311 1.00 0.00 173 HIS A CA 9
ATOM 24073 C C . HIS A 1 173 ? 0.419 4.135 5.167 1.00 0.00 173 HIS A C 9
ATOM 24074 O O . HIS A 1 173 ? 0.472 3.576 4.071 1.00 0.00 173 HIS A O 9
ATOM 24088 N N . VAL A 1 174 ? 1.043 5.280 5.422 1.00 0.00 174 VAL A N 9
ATOM 24089 C CA . VAL A 1 174 ? 1.841 5.951 4.400 1.00 0.00 174 VAL A CA 9
ATOM 24090 C C . VAL A 1 174 ? 3.308 5.529 4.466 1.00 0.00 174 VAL A C 9
ATOM 24091 O O . VAL A 1 174 ? 3.723 4.602 3.770 1.00 0.00 174 VAL A O 9
ATOM 24104 N N . HIS A 1 175 ? 4.096 6.213 5.295 1.00 0.00 175 HIS A N 9
ATOM 24105 C CA . HIS A 1 175 ? 5.514 5.900 5.428 1.00 0.00 175 HIS A CA 9
ATOM 24106 C C . HIS A 1 175 ? 6.203 5.966 4.068 1.00 0.00 175 HIS A C 9
ATOM 24107 O O . HIS A 1 175 ? 6.638 4.948 3.528 1.00 0.00 175 HIS A O 9
ATOM 24121 N N . TYR A 1 176 ? 6.292 7.172 3.515 1.00 0.00 176 TYR A N 9
ATOM 24122 C CA . TYR A 1 176 ? 6.920 7.370 2.213 1.00 0.00 176 TYR A CA 9
ATOM 24123 C C . TYR A 1 176 ? 8.132 8.277 2.317 1.00 0.00 176 TYR A C 9
ATOM 24124 O O . TYR A 1 176 ? 8.248 9.078 3.245 1.00 0.00 176 TYR A O 9
ATOM 24142 N N . ARG A 1 177 ? 9.028 8.155 1.347 1.00 0.00 177 ARG A N 9
ATOM 24143 C CA . ARG A 1 177 ? 10.224 8.975 1.320 1.00 0.00 177 ARG A CA 9
ATOM 24144 C C . ARG A 1 177 ? 10.955 8.831 -0.012 1.00 0.00 177 ARG A C 9
ATOM 24145 O O . ARG A 1 177 ? 11.787 7.940 -0.182 1.00 0.00 177 ARG A O 9
ATOM 24166 N N . MET A 1 178 ? 10.639 9.715 -0.953 1.00 0.00 178 MET A N 9
ATOM 24167 C CA . MET A 1 178 ? 11.266 9.687 -2.269 1.00 0.00 178 MET A CA 9
ATOM 24168 C C . MET A 1 178 ? 12.388 10.715 -2.360 1.00 0.00 178 MET A C 9
ATOM 24169 O O . MET A 1 178 ? 12.139 11.893 -2.027 1.00 0.00 178 MET A O 9
ATOM 24184 N N . GLY A 1 1 ? 2.584 7.434 23.286 1.00 0.00 1 GLY A N 10
ATOM 24185 C CA . GLY A 1 1 ? 3.296 8.668 23.718 1.00 0.00 1 GLY A CA 10
ATOM 24186 C C . GLY A 1 1 ? 3.937 9.403 22.558 1.00 0.00 1 GLY A C 10
ATOM 24187 O O . GLY A 1 1 ? 3.656 10.580 22.329 1.00 0.00 1 GLY A O 10
ATOM 24193 N N . SER A 1 2 ? 4.800 8.709 21.824 1.00 0.00 2 SER A N 10
ATOM 24194 C CA . SER A 1 2 ? 5.483 9.304 20.681 1.00 0.00 2 SER A CA 10
ATOM 24195 C C . SER A 1 2 ? 5.978 8.226 19.721 1.00 0.00 2 SER A C 10
ATOM 24196 O O . SER A 1 2 ? 7.094 7.725 19.856 1.00 0.00 2 SER A O 10
ATOM 24204 N N . HIS A 1 3 ? 5.139 7.873 18.752 1.00 0.00 3 HIS A N 10
ATOM 24205 C CA . HIS A 1 3 ? 5.491 6.855 17.769 1.00 0.00 3 HIS A CA 10
ATOM 24206 C C . HIS A 1 3 ? 5.527 7.446 16.363 1.00 0.00 3 HIS A C 10
ATOM 24207 O O . HIS A 1 3 ? 4.904 8.473 16.095 1.00 0.00 3 HIS A O 10
ATOM 24221 N N . MET A 1 4 ? 6.261 6.790 15.470 1.00 0.00 4 MET A N 10
ATOM 24222 C CA . MET A 1 4 ? 6.379 7.251 14.092 1.00 0.00 4 MET A CA 10
ATOM 24223 C C . MET A 1 4 ? 6.635 6.082 13.146 1.00 0.00 4 MET A C 10
ATOM 24224 O O . MET A 1 4 ? 7.395 6.202 12.186 1.00 0.00 4 MET A O 10
ATOM 24238 N N . GLY A 1 5 ? 5.994 4.951 13.424 1.00 0.00 5 GLY A N 10
ATOM 24239 C CA . GLY A 1 5 ? 6.167 3.777 12.589 1.00 0.00 5 GLY A CA 10
ATOM 24240 C C . GLY A 1 5 ? 5.598 2.523 13.224 1.00 0.00 5 GLY A C 10
ATOM 24241 O O . GLY A 1 5 ? 5.767 2.295 14.421 1.00 0.00 5 GLY A O 10
ATOM 24245 N N . GLN A 1 6 ? 4.924 1.709 12.418 1.00 0.00 6 GLN A N 10
ATOM 24246 C CA . GLN A 1 6 ? 4.329 0.470 12.907 1.00 0.00 6 GLN A CA 10
ATOM 24247 C C . GLN A 1 6 ? 5.035 -0.744 12.313 1.00 0.00 6 GLN A C 10
ATOM 24248 O O . GLN A 1 6 ? 5.204 -1.765 12.980 1.00 0.00 6 GLN A O 10
ATOM 24262 N N . GLU A 1 7 ? 5.447 -0.623 11.056 1.00 0.00 7 GLU A N 10
ATOM 24263 C CA . GLU A 1 7 ? 6.137 -1.707 10.367 1.00 0.00 7 GLU A CA 10
ATOM 24264 C C . GLU A 1 7 ? 5.293 -2.979 10.362 1.00 0.00 7 GLU A C 10
ATOM 24265 O O . GLU A 1 7 ? 5.715 -4.020 10.867 1.00 0.00 7 GLU A O 10
ATOM 24277 N N . GLU A 1 8 ? 4.100 -2.888 9.784 1.00 0.00 8 GLU A N 10
ATOM 24278 C CA . GLU A 1 8 ? 3.198 -4.031 9.710 1.00 0.00 8 GLU A CA 10
ATOM 24279 C C . GLU A 1 8 ? 3.561 -4.931 8.533 1.00 0.00 8 GLU A C 10
ATOM 24280 O O . GLU A 1 8 ? 3.833 -6.119 8.707 1.00 0.00 8 GLU A O 10
ATOM 24292 N N . PHE A 1 9 ? 3.567 -4.354 7.336 1.00 0.00 9 PHE A N 10
ATOM 24293 C CA . PHE A 1 9 ? 3.900 -5.101 6.128 1.00 0.00 9 PHE A CA 10
ATOM 24294 C C . PHE A 1 9 ? 5.344 -5.593 6.168 1.00 0.00 9 PHE A C 10
ATOM 24295 O O . PHE A 1 9 ? 5.701 -6.550 5.482 1.00 0.00 9 PHE A O 10
ATOM 24312 N N . ALA A 1 10 ? 6.174 -4.932 6.972 1.00 0.00 10 ALA A N 10
ATOM 24313 C CA . ALA A 1 10 ? 7.580 -5.303 7.097 1.00 0.00 10 ALA A CA 10
ATOM 24314 C C . ALA A 1 10 ? 8.229 -5.478 5.727 1.00 0.00 10 ALA A C 10
ATOM 24315 O O . ALA A 1 10 ? 8.278 -6.584 5.189 1.00 0.00 10 ALA A O 10
ATOM 24322 N N . VAL A 1 11 ? 8.723 -4.379 5.167 1.00 0.00 11 VAL A N 10
ATOM 24323 C CA . VAL A 1 11 ? 9.366 -4.413 3.857 1.00 0.00 11 VAL A CA 10
ATOM 24324 C C . VAL A 1 11 ? 10.875 -4.569 3.983 1.00 0.00 11 VAL A C 10
ATOM 24325 O O . VAL A 1 11 ? 11.500 -3.987 4.870 1.00 0.00 11 VAL A O 10
ATOM 24338 N N . GLU A 1 12 ? 11.455 -5.352 3.081 1.00 0.00 12 GLU A N 10
ATOM 24339 C CA . GLU A 1 12 ? 12.893 -5.580 3.078 1.00 0.00 12 GLU A CA 10
ATOM 24340 C C . GLU A 1 12 ? 13.460 -5.392 1.676 1.00 0.00 12 GLU A C 10
ATOM 24341 O O . GLU A 1 12 ? 13.282 -6.243 0.804 1.00 0.00 12 GLU A O 10
ATOM 24353 N N . ILE A 1 13 ? 14.140 -4.271 1.463 1.00 0.00 13 ILE A N 10
ATOM 24354 C CA . ILE A 1 13 ? 14.727 -3.971 0.164 1.00 0.00 13 ILE A CA 10
ATOM 24355 C C . ILE A 1 13 ? 16.090 -4.638 0.007 1.00 0.00 13 ILE A C 10
ATOM 24356 O O . ILE A 1 13 ? 16.789 -4.890 0.988 1.00 0.00 13 ILE A O 10
ATOM 24372 N N . SER A 1 14 ? 16.457 -4.918 -1.237 1.00 0.00 14 SER A N 10
ATOM 24373 C CA . SER A 1 14 ? 17.732 -5.554 -1.544 1.00 0.00 14 SER A CA 10
ATOM 24374 C C . SER A 1 14 ? 18.122 -5.281 -2.991 1.00 0.00 14 SER A C 10
ATOM 24375 O O . SER A 1 14 ? 17.411 -4.575 -3.706 1.00 0.00 14 SER A O 10
ATOM 24383 N N . GLY A 1 15 ? 19.249 -5.842 -3.424 1.00 0.00 15 GLY A N 10
ATOM 24384 C CA . GLY A 1 15 ? 19.698 -5.641 -4.792 1.00 0.00 15 GLY A CA 10
ATOM 24385 C C . GLY A 1 15 ? 18.595 -5.885 -5.800 1.00 0.00 15 GLY A C 10
ATOM 24386 O O . GLY A 1 15 ? 18.364 -7.019 -6.217 1.00 0.00 15 GLY A O 10
ATOM 24390 N N . THR A 1 16 ? 17.904 -4.817 -6.175 1.00 0.00 16 THR A N 10
ATOM 24391 C CA . THR A 1 16 ? 16.805 -4.905 -7.125 1.00 0.00 16 THR A CA 10
ATOM 24392 C C . THR A 1 16 ? 15.757 -5.919 -6.666 1.00 0.00 16 THR A C 10
ATOM 24393 O O . THR A 1 16 ? 14.962 -6.407 -7.468 1.00 0.00 16 THR A O 10
ATOM 24404 N N . THR A 1 17 ? 15.761 -6.229 -5.370 1.00 0.00 17 THR A N 10
ATOM 24405 C CA . THR A 1 17 ? 14.811 -7.180 -4.808 1.00 0.00 17 THR A CA 10
ATOM 24406 C C . THR A 1 17 ? 14.259 -6.677 -3.477 1.00 0.00 17 THR A C 10
ATOM 24407 O O . THR A 1 17 ? 14.977 -6.620 -2.479 1.00 0.00 17 THR A O 10
ATOM 24418 N N . VAL A 1 18 ? 12.980 -6.320 -3.466 1.00 0.00 18 VAL A N 10
ATOM 24419 C CA . VAL A 1 18 ? 12.333 -5.830 -2.252 1.00 0.00 18 VAL A CA 10
ATOM 24420 C C . VAL A 1 18 ? 11.057 -6.618 -1.967 1.00 0.00 18 VAL A C 10
ATOM 24421 O O . VAL A 1 18 ? 10.064 -6.493 -2.682 1.00 0.00 18 VAL A O 10
ATOM 24434 N N . THR A 1 19 ? 11.096 -7.435 -0.919 1.00 0.00 19 THR A N 10
ATOM 24435 C CA . THR A 1 19 ? 9.948 -8.251 -0.542 1.00 0.00 19 THR A CA 10
ATOM 24436 C C . THR A 1 19 ? 9.096 -7.554 0.516 1.00 0.00 19 THR A C 10
ATOM 24437 O O . THR A 1 19 ? 9.601 -6.762 1.312 1.00 0.00 19 THR A O 10
ATOM 24448 N N . ILE A 1 20 ? 7.801 -7.859 0.517 1.00 0.00 20 ILE A N 10
ATOM 24449 C CA . ILE A 1 20 ? 6.874 -7.268 1.476 1.00 0.00 20 ILE A CA 10
ATOM 24450 C C . ILE A 1 20 ? 6.071 -8.349 2.193 1.00 0.00 20 ILE A C 10
ATOM 24451 O O . ILE A 1 20 ? 5.449 -9.195 1.554 1.00 0.00 20 ILE A O 10
ATOM 24467 N N . THR A 1 21 ? 6.089 -8.316 3.520 1.00 0.00 21 THR A N 10
ATOM 24468 C CA . THR A 1 21 ? 5.362 -9.297 4.320 1.00 0.00 21 THR A CA 10
ATOM 24469 C C . THR A 1 21 ? 3.919 -8.849 4.555 1.00 0.00 21 THR A C 10
ATOM 24470 O O . THR A 1 21 ? 3.644 -7.657 4.689 1.00 0.00 21 THR A O 10
ATOM 24481 N N . CYS A 1 22 ? 3.003 -9.813 4.612 1.00 0.00 22 CYS A N 10
ATOM 24482 C CA . CYS A 1 22 ? 1.594 -9.514 4.840 1.00 0.00 22 CYS A CA 10
ATOM 24483 C C . CYS A 1 22 ? 1.269 -9.571 6.333 1.00 0.00 22 CYS A C 10
ATOM 24484 O O . CYS A 1 22 ? 1.418 -10.617 6.965 1.00 0.00 22 CYS A O 10
ATOM 24491 N N . PRO A 1 23 ? 0.823 -8.446 6.922 1.00 0.00 23 PRO A N 10
ATOM 24492 C CA . PRO A 1 23 ? 0.487 -8.382 8.342 1.00 0.00 23 PRO A CA 10
ATOM 24493 C C . PRO A 1 23 ? -0.942 -8.830 8.637 1.00 0.00 23 PRO A C 10
ATOM 24494 O O . PRO A 1 23 ? -1.391 -8.782 9.782 1.00 0.00 23 PRO A O 10
ATOM 24505 N N . SER A 1 24 ? -1.657 -9.263 7.602 1.00 0.00 24 SER A N 10
ATOM 24506 C CA . SER A 1 24 ? -3.033 -9.713 7.763 1.00 0.00 24 SER A CA 10
ATOM 24507 C C . SER A 1 24 ? -3.114 -10.919 8.692 1.00 0.00 24 SER A C 10
ATOM 24508 O O . SER A 1 24 ? -3.458 -10.788 9.866 1.00 0.00 24 SER A O 10
ATOM 24516 N N . SER A 1 25 ? -2.800 -12.092 8.159 1.00 0.00 25 SER A N 10
ATOM 24517 C CA . SER A 1 25 ? -2.842 -13.323 8.945 1.00 0.00 25 SER A CA 10
ATOM 24518 C C . SER A 1 25 ? -1.662 -14.237 8.618 1.00 0.00 25 SER A C 10
ATOM 24519 O O . SER A 1 25 ? -0.695 -14.308 9.376 1.00 0.00 25 SER A O 10
ATOM 24527 N N . GLY A 1 26 ? -1.747 -14.940 7.490 1.00 0.00 26 GLY A N 10
ATOM 24528 C CA . GLY A 1 26 ? -0.677 -15.842 7.097 1.00 0.00 26 GLY A CA 10
ATOM 24529 C C . GLY A 1 26 ? -1.172 -17.249 6.816 1.00 0.00 26 GLY A C 10
ATOM 24530 O O . GLY A 1 26 ? -1.121 -18.118 7.687 1.00 0.00 26 GLY A O 10
ATOM 24534 N N . ASP A 1 27 ? -1.651 -17.475 5.595 1.00 0.00 27 ASP A N 10
ATOM 24535 C CA . ASP A 1 27 ? -2.156 -18.786 5.196 1.00 0.00 27 ASP A CA 10
ATOM 24536 C C . ASP A 1 27 ? -2.647 -18.762 3.751 1.00 0.00 27 ASP A C 10
ATOM 24537 O O . ASP A 1 27 ? -2.399 -19.690 2.982 1.00 0.00 27 ASP A O 10
ATOM 24546 N N . ASP A 1 28 ? -3.342 -17.688 3.392 1.00 0.00 28 ASP A N 10
ATOM 24547 C CA . ASP A 1 28 ? -3.873 -17.524 2.043 1.00 0.00 28 ASP A CA 10
ATOM 24548 C C . ASP A 1 28 ? -4.139 -16.050 1.763 1.00 0.00 28 ASP A C 10
ATOM 24549 O O . ASP A 1 28 ? -5.279 -15.589 1.831 1.00 0.00 28 ASP A O 10
ATOM 24558 N N . ILE A 1 29 ? -3.075 -15.312 1.473 1.00 0.00 29 ILE A N 10
ATOM 24559 C CA . ILE A 1 29 ? -3.181 -13.884 1.211 1.00 0.00 29 ILE A CA 10
ATOM 24560 C C . ILE A 1 29 ? -3.395 -13.585 -0.269 1.00 0.00 29 ILE A C 10
ATOM 24561 O O . ILE A 1 29 ? -2.790 -14.210 -1.140 1.00 0.00 29 ILE A O 10
ATOM 24577 N N . LYS A 1 30 ? -4.260 -12.611 -0.534 1.00 0.00 30 LYS A N 10
ATOM 24578 C CA . LYS A 1 30 ? -4.569 -12.197 -1.895 1.00 0.00 30 LYS A CA 10
ATOM 24579 C C . LYS A 1 30 ? -4.117 -10.760 -2.128 1.00 0.00 30 LYS A C 10
ATOM 24580 O O . LYS A 1 30 ? -4.658 -9.826 -1.536 1.00 0.00 30 LYS A O 10
ATOM 24599 N N . TRP A 1 31 ? -3.120 -10.590 -2.987 1.00 0.00 31 TRP A N 10
ATOM 24600 C CA . TRP A 1 31 ? -2.592 -9.266 -3.291 1.00 0.00 31 TRP A CA 10
ATOM 24601 C C . TRP A 1 31 ? -3.430 -8.574 -4.362 1.00 0.00 31 TRP A C 10
ATOM 24602 O O . TRP A 1 31 ? -4.332 -9.178 -4.943 1.00 0.00 31 TRP A O 10
ATOM 24623 N N . LYS A 1 32 ? -3.141 -7.298 -4.607 1.00 0.00 32 LYS A N 10
ATOM 24624 C CA . LYS A 1 32 ? -3.893 -6.525 -5.598 1.00 0.00 32 LYS A CA 10
ATOM 24625 C C . LYS A 1 32 ? -2.986 -5.811 -6.605 1.00 0.00 32 LYS A C 10
ATOM 24626 O O . LYS A 1 32 ? -3.087 -6.057 -7.807 1.00 0.00 32 LYS A O 10
ATOM 24645 N N . PRO A 1 33 ? -2.098 -4.903 -6.144 1.00 0.00 33 PRO A N 10
ATOM 24646 C CA . PRO A 1 33 ? -1.197 -4.148 -7.017 1.00 0.00 33 PRO A CA 10
ATOM 24647 C C . PRO A 1 33 ? -0.656 -4.973 -8.181 1.00 0.00 33 PRO A C 10
ATOM 24648 O O . PRO A 1 33 ? -0.615 -4.506 -9.319 1.00 0.00 33 PRO A O 10
ATOM 24659 N N . ASP A 1 34 ? -0.242 -6.197 -7.889 1.00 0.00 34 ASP A N 10
ATOM 24660 C CA . ASP A 1 34 ? 0.295 -7.084 -8.910 1.00 0.00 34 ASP A CA 10
ATOM 24661 C C . ASP A 1 34 ? 0.531 -8.478 -8.337 1.00 0.00 34 ASP A C 10
ATOM 24662 O O . ASP A 1 34 ? 1.574 -8.747 -7.741 1.00 0.00 34 ASP A O 10
ATOM 24671 N N . PRO A 1 35 ? -0.438 -9.390 -8.515 1.00 0.00 35 PRO A N 10
ATOM 24672 C CA . PRO A 1 35 ? -0.332 -10.763 -8.018 1.00 0.00 35 PRO A CA 10
ATOM 24673 C C . PRO A 1 35 ? 0.828 -11.498 -8.667 1.00 0.00 35 PRO A C 10
ATOM 24674 O O . PRO A 1 35 ? 1.353 -12.466 -8.118 1.00 0.00 35 PRO A O 10
ATOM 24685 N N . ALA A 1 36 ? 1.235 -11.015 -9.837 1.00 0.00 36 ALA A N 10
ATOM 24686 C CA . ALA A 1 36 ? 2.350 -11.612 -10.562 1.00 0.00 36 ALA A CA 10
ATOM 24687 C C . ALA A 1 36 ? 3.594 -11.653 -9.682 1.00 0.00 36 ALA A C 10
ATOM 24688 O O . ALA A 1 36 ? 4.412 -12.568 -9.782 1.00 0.00 36 ALA A O 10
ATOM 24695 N N . LEU A 1 37 ? 3.719 -10.656 -8.809 1.00 0.00 37 LEU A N 10
ATOM 24696 C CA . LEU A 1 37 ? 4.850 -10.573 -7.892 1.00 0.00 37 LEU A CA 10
ATOM 24697 C C . LEU A 1 37 ? 4.360 -10.596 -6.448 1.00 0.00 37 LEU A C 10
ATOM 24698 O O . LEU A 1 37 ? 4.818 -9.819 -5.609 1.00 0.00 37 LEU A O 10
ATOM 24714 N N . GLY A 1 38 ? 3.425 -11.497 -6.169 1.00 0.00 38 GLY A N 10
ATOM 24715 C CA . GLY A 1 38 ? 2.878 -11.620 -4.832 1.00 0.00 38 GLY A CA 10
ATOM 24716 C C . GLY A 1 38 ? 2.946 -13.041 -4.318 1.00 0.00 38 GLY A C 10
ATOM 24717 O O . GLY A 1 38 ? 2.249 -13.923 -4.820 1.00 0.00 38 GLY A O 10
ATOM 24721 N N . ASP A 1 39 ? 3.786 -13.266 -3.317 1.00 0.00 39 ASP A N 10
ATOM 24722 C CA . ASP A 1 39 ? 3.938 -14.597 -2.739 1.00 0.00 39 ASP A CA 10
ATOM 24723 C C . ASP A 1 39 ? 2.929 -14.815 -1.618 1.00 0.00 39 ASP A C 10
ATOM 24724 O O . ASP A 1 39 ? 2.189 -13.902 -1.253 1.00 0.00 39 ASP A O 10
ATOM 24733 N N . ASN A 1 40 ? 2.902 -16.023 -1.067 1.00 0.00 40 ASN A N 10
ATOM 24734 C CA . ASN A 1 40 ? 1.981 -16.327 0.018 1.00 0.00 40 ASN A CA 10
ATOM 24735 C C . ASN A 1 40 ? 2.391 -15.578 1.275 1.00 0.00 40 ASN A C 10
ATOM 24736 O O . ASN A 1 40 ? 3.490 -15.770 1.796 1.00 0.00 40 ASN A O 10
ATOM 24747 N N . ASN A 1 41 ? 1.511 -14.710 1.742 1.00 0.00 41 ASN A N 10
ATOM 24748 C CA . ASN A 1 41 ? 1.785 -13.909 2.924 1.00 0.00 41 ASN A CA 10
ATOM 24749 C C . ASN A 1 41 ? 3.015 -13.044 2.687 1.00 0.00 41 ASN A C 10
ATOM 24750 O O . ASN A 1 41 ? 3.686 -12.626 3.630 1.00 0.00 41 ASN A O 10
ATOM 24761 N N . LYS A 1 42 ? 3.312 -12.789 1.413 1.00 0.00 42 LYS A N 10
ATOM 24762 C CA . LYS A 1 42 ? 4.466 -11.986 1.050 1.00 0.00 42 LYS A CA 10
ATOM 24763 C C . LYS A 1 42 ? 4.339 -11.435 -0.370 1.00 0.00 42 LYS A C 10
ATOM 24764 O O . LYS A 1 42 ? 3.532 -11.913 -1.164 1.00 0.00 42 LYS A O 10
ATOM 24783 N N . TYR A 1 43 ? 5.147 -10.428 -0.678 1.00 0.00 43 TYR A N 10
ATOM 24784 C CA . TYR A 1 43 ? 5.142 -9.807 -2.000 1.00 0.00 43 TYR A CA 10
ATOM 24785 C C . TYR A 1 43 ? 6.570 -9.630 -2.502 1.00 0.00 43 TYR A C 10
ATOM 24786 O O . TYR A 1 43 ? 7.275 -8.714 -2.081 1.00 0.00 43 TYR A O 10
ATOM 24804 N N . ILE A 1 44 ? 6.994 -10.515 -3.394 1.00 0.00 44 ILE A N 10
ATOM 24805 C CA . ILE A 1 44 ? 8.344 -10.461 -3.940 1.00 0.00 44 ILE A CA 10
ATOM 24806 C C . ILE A 1 44 ? 8.440 -9.481 -5.105 1.00 0.00 44 ILE A C 10
ATOM 24807 O O . ILE A 1 44 ? 7.952 -9.754 -6.202 1.00 0.00 44 ILE A O 10
ATOM 24823 N N . ILE A 1 45 ? 9.077 -8.339 -4.860 1.00 0.00 45 ILE A N 10
ATOM 24824 C CA . ILE A 1 45 ? 9.242 -7.319 -5.890 1.00 0.00 45 ILE A CA 10
ATOM 24825 C C . ILE A 1 45 ? 10.567 -7.488 -6.622 1.00 0.00 45 ILE A C 10
ATOM 24826 O O . ILE A 1 45 ? 11.632 -7.500 -6.005 1.00 0.00 45 ILE A O 10
ATOM 24842 N N . GLN A 1 46 ? 10.495 -7.617 -7.941 1.00 0.00 46 GLN A N 10
ATOM 24843 C CA . GLN A 1 46 ? 11.685 -7.784 -8.757 1.00 0.00 46 GLN A CA 10
ATOM 24844 C C . GLN A 1 46 ? 11.543 -7.037 -10.077 1.00 0.00 46 GLN A C 10
ATOM 24845 O O . GLN A 1 46 ? 10.481 -7.057 -10.700 1.00 0.00 46 GLN A O 10
ATOM 24859 N N . ASN A 1 47 ? 12.614 -6.370 -10.496 1.00 0.00 47 ASN A N 10
ATOM 24860 C CA . ASN A 1 47 ? 12.597 -5.607 -11.739 1.00 0.00 47 ASN A CA 10
ATOM 24861 C C . ASN A 1 47 ? 11.468 -4.579 -11.721 1.00 0.00 47 ASN A C 10
ATOM 24862 O O . ASN A 1 47 ? 10.982 -4.154 -12.769 1.00 0.00 47 ASN A O 10
ATOM 24873 N N . HIS A 1 48 ? 11.055 -4.188 -10.518 1.00 0.00 48 HIS A N 10
ATOM 24874 C CA . HIS A 1 48 ? 9.982 -3.217 -10.350 1.00 0.00 48 HIS A CA 10
ATOM 24875 C C . HIS A 1 48 ? 10.470 -1.807 -10.665 1.00 0.00 48 HIS A C 10
ATOM 24876 O O . HIS A 1 48 ? 11.672 -1.563 -10.766 1.00 0.00 48 HIS A O 10
ATOM 24890 N N . ASP A 1 49 ? 9.528 -0.886 -10.822 1.00 0.00 49 ASP A N 10
ATOM 24891 C CA . ASP A 1 49 ? 9.858 0.500 -11.131 1.00 0.00 49 ASP A CA 10
ATOM 24892 C C . ASP A 1 49 ? 9.932 1.342 -9.862 1.00 0.00 49 ASP A C 10
ATOM 24893 O O . ASP A 1 49 ? 9.233 1.075 -8.884 1.00 0.00 49 ASP A O 10
ATOM 24902 N N . SER A 1 50 ? 10.780 2.364 -9.889 1.00 0.00 50 SER A N 10
ATOM 24903 C CA . SER A 1 50 ? 10.947 3.254 -8.749 1.00 0.00 50 SER A CA 10
ATOM 24904 C C . SER A 1 50 ? 9.805 4.259 -8.684 1.00 0.00 50 SER A C 10
ATOM 24905 O O . SER A 1 50 ? 9.774 5.225 -9.447 1.00 0.00 50 SER A O 10
ATOM 24913 N N . SER A 1 51 ? 8.863 4.025 -7.777 1.00 0.00 51 SER A N 10
ATOM 24914 C CA . SER A 1 51 ? 7.716 4.918 -7.632 1.00 0.00 51 SER A CA 10
ATOM 24915 C C . SER A 1 51 ? 6.769 4.445 -6.530 1.00 0.00 51 SER A C 10
ATOM 24916 O O . SER A 1 51 ? 7.021 3.434 -5.870 1.00 0.00 51 SER A O 10
ATOM 24924 N N . PRO A 1 52 ? 5.673 5.199 -6.309 1.00 0.00 52 PRO A N 10
ATOM 24925 C CA . PRO A 1 52 ? 4.675 4.903 -5.284 1.00 0.00 52 PRO A CA 10
ATOM 24926 C C . PRO A 1 52 ? 3.620 3.901 -5.739 1.00 0.00 52 PRO A C 10
ATOM 24927 O O . PRO A 1 52 ? 3.515 3.578 -6.923 1.00 0.00 52 PRO A O 10
ATOM 24938 N N . LEU A 1 53 ? 2.828 3.434 -4.778 1.00 0.00 53 LEU A N 10
ATOM 24939 C CA . LEU A 1 53 ? 1.753 2.485 -5.041 1.00 0.00 53 LEU A CA 10
ATOM 24940 C C . LEU A 1 53 ? 1.056 2.103 -3.741 1.00 0.00 53 LEU A C 10
ATOM 24941 O O . LEU A 1 53 ? 1.679 2.059 -2.681 1.00 0.00 53 LEU A O 10
ATOM 24957 N N . THR A 1 54 ? -0.232 1.807 -3.834 1.00 0.00 54 THR A N 10
ATOM 24958 C CA . THR A 1 54 ? -1.002 1.406 -2.667 1.00 0.00 54 THR A CA 10
ATOM 24959 C C . THR A 1 54 ? -1.151 -0.110 -2.657 1.00 0.00 54 THR A C 10
ATOM 24960 O O . THR A 1 54 ? -1.889 -0.677 -3.463 1.00 0.00 54 THR A O 10
ATOM 24971 N N . VAL A 1 55 ? -0.431 -0.762 -1.753 1.00 0.00 55 VAL A N 10
ATOM 24972 C CA . VAL A 1 55 ? -0.472 -2.212 -1.660 1.00 0.00 55 VAL A CA 10
ATOM 24973 C C . VAL A 1 55 ? -1.417 -2.674 -0.557 1.00 0.00 55 VAL A C 10
ATOM 24974 O O . VAL A 1 55 ? -1.317 -2.236 0.588 1.00 0.00 55 VAL A O 10
ATOM 24987 N N . SER A 1 56 ? -2.332 -3.565 -0.916 1.00 0.00 56 SER A N 10
ATOM 24988 C CA . SER A 1 56 ? -3.296 -4.095 0.035 1.00 0.00 56 SER A CA 10
ATOM 24989 C C . SER A 1 56 ? -2.950 -5.531 0.403 1.00 0.00 56 SER A C 10
ATOM 24990 O O . SER A 1 56 ? -1.990 -6.101 -0.115 1.00 0.00 56 SER A O 10
ATOM 24998 N N . CYS A 1 57 ? -3.735 -6.109 1.300 1.00 0.00 57 CYS A N 10
ATOM 24999 C CA . CYS A 1 57 ? -3.509 -7.478 1.738 1.00 0.00 57 CYS A CA 10
ATOM 25000 C C . CYS A 1 57 ? -4.778 -8.064 2.337 1.00 0.00 57 CYS A C 10
ATOM 25001 O O . CYS A 1 57 ? -5.491 -7.395 3.085 1.00 0.00 57 CYS A O 10
ATOM 25008 N N . THR A 1 58 ? -5.060 -9.315 2.001 1.00 0.00 58 THR A N 10
ATOM 25009 C CA . THR A 1 58 ? -6.249 -9.983 2.504 1.00 0.00 58 THR A CA 10
ATOM 25010 C C . THR A 1 58 ? -5.939 -11.413 2.928 1.00 0.00 58 THR A C 10
ATOM 25011 O O . THR A 1 58 ? -5.849 -12.312 2.092 1.00 0.00 58 THR A O 10
ATOM 25022 N N . ALA A 1 59 ? -5.792 -11.619 4.231 1.00 0.00 59 ALA A N 10
ATOM 25023 C CA . ALA A 1 59 ? -5.511 -12.944 4.764 1.00 0.00 59 ALA A CA 10
ATOM 25024 C C . ALA A 1 59 ? -6.674 -13.431 5.618 1.00 0.00 59 ALA A C 10
ATOM 25025 O O . ALA A 1 59 ? -6.817 -13.030 6.774 1.00 0.00 59 ALA A O 10
ATOM 25032 N N . GLY A 1 60 ? -7.511 -14.287 5.044 1.00 0.00 60 GLY A N 10
ATOM 25033 C CA . GLY A 1 60 ? -8.655 -14.797 5.775 1.00 0.00 60 GLY A CA 10
ATOM 25034 C C . GLY A 1 60 ? -9.657 -13.706 6.095 1.00 0.00 60 GLY A C 10
ATOM 25035 O O . GLY A 1 60 ? -10.426 -13.288 5.229 1.00 0.00 60 GLY A O 10
ATOM 25039 N N . ASP A 1 61 ? -9.648 -13.242 7.340 1.00 0.00 61 ASP A N 10
ATOM 25040 C CA . ASP A 1 61 ? -10.561 -12.189 7.770 1.00 0.00 61 ASP A CA 10
ATOM 25041 C C . ASP A 1 61 ? -9.794 -10.937 8.188 1.00 0.00 61 ASP A C 10
ATOM 25042 O O . ASP A 1 61 ? -10.256 -10.167 9.030 1.00 0.00 61 ASP A O 10
ATOM 25051 N N . GLN A 1 62 ? -8.619 -10.738 7.595 1.00 0.00 62 GLN A N 10
ATOM 25052 C CA . GLN A 1 62 ? -7.790 -9.579 7.910 1.00 0.00 62 GLN A CA 10
ATOM 25053 C C . GLN A 1 62 ? -7.673 -8.644 6.708 1.00 0.00 62 GLN A C 10
ATOM 25054 O O . GLN A 1 62 ? -7.740 -9.082 5.559 1.00 0.00 62 GLN A O 10
ATOM 25068 N N . GLU A 1 63 ? -7.497 -7.354 6.982 1.00 0.00 63 GLU A N 10
ATOM 25069 C CA . GLU A 1 63 ? -7.370 -6.356 5.926 1.00 0.00 63 GLU A CA 10
ATOM 25070 C C . GLU A 1 63 ? -6.281 -5.340 6.261 1.00 0.00 63 GLU A C 10
ATOM 25071 O O . GLU A 1 63 ? -6.426 -4.544 7.188 1.00 0.00 63 GLU A O 10
ATOM 25083 N N . HIS A 1 64 ? -5.190 -5.375 5.501 1.00 0.00 64 HIS A N 10
ATOM 25084 C CA . HIS A 1 64 ? -4.077 -4.458 5.718 1.00 0.00 64 HIS A CA 10
ATOM 25085 C C . HIS A 1 64 ? -3.616 -3.835 4.403 1.00 0.00 64 HIS A C 10
ATOM 25086 O O . HIS A 1 64 ? -3.589 -4.498 3.366 1.00 0.00 64 HIS A O 10
ATOM 25100 N N . THR A 1 65 ? -3.257 -2.555 4.453 1.00 0.00 65 THR A N 10
ATOM 25101 C CA . THR A 1 65 ? -2.798 -1.841 3.266 1.00 0.00 65 THR A CA 10
ATOM 25102 C C . THR A 1 65 ? -1.617 -0.931 3.596 1.00 0.00 65 THR A C 10
ATOM 25103 O O . THR A 1 65 ? -1.496 -0.431 4.714 1.00 0.00 65 THR A O 10
ATOM 25114 N N . MET A 1 66 ? -0.747 -0.720 2.614 1.00 0.00 66 MET A N 10
ATOM 25115 C CA . MET A 1 66 ? 0.423 0.130 2.798 1.00 0.00 66 MET A CA 10
ATOM 25116 C C . MET A 1 66 ? 0.797 0.821 1.492 1.00 0.00 66 MET A C 10
ATOM 25117 O O . MET A 1 66 ? 0.476 0.333 0.409 1.00 0.00 66 MET A O 10
ATOM 25131 N N . TYR A 1 67 ? 1.476 1.958 1.596 1.00 0.00 67 TYR A N 10
ATOM 25132 C CA . TYR A 1 67 ? 1.886 2.699 0.412 1.00 0.00 67 TYR A CA 10
ATOM 25133 C C . TYR A 1 67 ? 3.351 2.441 0.089 1.00 0.00 67 TYR A C 10
ATOM 25134 O O . TYR A 1 67 ? 4.247 2.882 0.810 1.00 0.00 67 TYR A O 10
ATOM 25152 N N . LEU A 1 68 ? 3.585 1.720 -1.000 1.00 0.00 68 LEU A N 10
ATOM 25153 C CA . LEU A 1 68 ? 4.938 1.395 -1.427 1.00 0.00 68 LEU A CA 10
ATOM 25154 C C . LEU A 1 68 ? 5.465 2.435 -2.410 1.00 0.00 68 LEU A C 10
ATOM 25155 O O . LEU A 1 68 ? 5.048 2.477 -3.567 1.00 0.00 68 LEU A O 10
ATOM 25171 N N . ASN A 1 69 ? 6.395 3.263 -1.947 1.00 0.00 69 ASN A N 10
ATOM 25172 C CA . ASN A 1 69 ? 6.989 4.289 -2.796 1.00 0.00 69 ASN A CA 10
ATOM 25173 C C . ASN A 1 69 ? 8.495 4.330 -2.608 1.00 0.00 69 ASN A C 10
ATOM 25174 O O . ASN A 1 69 ? 8.995 4.888 -1.632 1.00 0.00 69 ASN A O 10
ATOM 25185 N N . ALA A 1 70 ? 9.216 3.733 -3.547 1.00 0.00 70 ALA A N 10
ATOM 25186 C CA . ALA A 1 70 ? 10.668 3.705 -3.471 1.00 0.00 70 ALA A CA 10
ATOM 25187 C C . ALA A 1 70 ? 11.288 3.183 -4.762 1.00 0.00 70 ALA A C 10
ATOM 25188 O O . ALA A 1 70 ? 10.578 2.830 -5.706 1.00 0.00 70 ALA A O 10
ATOM 25195 N N . LYS A 1 71 ? 12.617 3.137 -4.792 1.00 0.00 71 LYS A N 10
ATOM 25196 C CA . LYS A 1 71 ? 13.346 2.656 -5.960 1.00 0.00 71 LYS A CA 10
ATOM 25197 C C . LYS A 1 71 ? 14.048 1.335 -5.654 1.00 0.00 71 LYS A C 10
ATOM 25198 O O . LYS A 1 71 ? 14.486 1.103 -4.528 1.00 0.00 71 LYS A O 10
ATOM 25217 N N . VAL A 1 72 ? 14.159 0.475 -6.663 1.00 0.00 72 VAL A N 10
ATOM 25218 C CA . VAL A 1 72 ? 14.818 -0.817 -6.494 1.00 0.00 72 VAL A CA 10
ATOM 25219 C C . VAL A 1 72 ? 16.259 -0.760 -6.991 1.00 0.00 72 VAL A C 10
ATOM 25220 O O . VAL A 1 72 ? 16.556 -0.104 -7.989 1.00 0.00 72 VAL A O 10
ATOM 25233 N N . GLY A 1 73 ? 17.152 -1.449 -6.287 1.00 0.00 73 GLY A N 10
ATOM 25234 C CA . GLY A 1 73 ? 18.551 -1.461 -6.673 1.00 0.00 73 GLY A CA 10
ATOM 25235 C C . GLY A 1 73 ? 19.461 -0.953 -5.572 1.00 0.00 73 GLY A C 10
ATOM 25236 O O . GLY A 1 73 ? 19.609 -1.596 -4.533 1.00 0.00 73 GLY A O 10
ATOM 25240 N N . SER A 1 74 ? 20.074 0.205 -5.800 1.00 0.00 74 SER A N 10
ATOM 25241 C CA . SER A 1 74 ? 20.975 0.799 -4.819 1.00 0.00 74 SER A CA 10
ATOM 25242 C C . SER A 1 74 ? 20.303 1.961 -4.095 1.00 0.00 74 SER A C 10
ATOM 25243 O O . SER A 1 74 ? 20.151 3.048 -4.651 1.00 0.00 74 SER A O 10
ATOM 25251 N N . ALA A 1 75 ? 19.901 1.722 -2.850 1.00 0.00 75 ALA A N 10
ATOM 25252 C CA . ALA A 1 75 ? 19.244 2.747 -2.047 1.00 0.00 75 ALA A CA 10
ATOM 25253 C C . ALA A 1 75 ? 18.949 2.235 -0.643 1.00 0.00 75 ALA A C 10
ATOM 25254 O O . ALA A 1 75 ? 19.594 2.635 0.326 1.00 0.00 75 ALA A O 10
ATOM 25261 N N . ASP A 1 76 ? 17.966 1.347 -0.543 1.00 0.00 76 ASP A N 10
ATOM 25262 C CA . ASP A 1 76 ? 17.577 0.775 0.739 1.00 0.00 76 ASP A CA 10
ATOM 25263 C C . ASP A 1 76 ? 18.374 -0.486 1.036 1.00 0.00 76 ASP A C 10
ATOM 25264 O O . ASP A 1 76 ? 18.695 -0.775 2.189 1.00 0.00 76 ASP A O 10
ATOM 25273 N N . ASP A 1 77 ? 18.683 -1.240 -0.013 1.00 0.00 77 ASP A N 10
ATOM 25274 C CA . ASP A 1 77 ? 19.433 -2.480 0.130 1.00 0.00 77 ASP A CA 10
ATOM 25275 C C . ASP A 1 77 ? 20.708 -2.266 0.942 1.00 0.00 77 ASP A C 10
ATOM 25276 O O . ASP A 1 77 ? 21.019 -3.043 1.844 1.00 0.00 77 ASP A O 10
ATOM 25285 N N . ALA A 1 78 ? 21.442 -1.207 0.615 1.00 0.00 78 ALA A N 10
ATOM 25286 C CA . ALA A 1 78 ? 22.682 -0.892 1.313 1.00 0.00 78 ALA A CA 10
ATOM 25287 C C . ALA A 1 78 ? 23.680 -2.040 1.205 1.00 0.00 78 ALA A C 10
ATOM 25288 O O . ALA A 1 78 ? 23.466 -2.993 0.457 1.00 0.00 78 ALA A O 10
ATOM 25295 N N . LYS A 1 79 ? 24.772 -1.941 1.957 1.00 0.00 79 LYS A N 10
ATOM 25296 C CA . LYS A 1 79 ? 25.803 -2.972 1.946 1.00 0.00 79 LYS A CA 10
ATOM 25297 C C . LYS A 1 79 ? 25.755 -3.804 3.224 1.00 0.00 79 LYS A C 10
ATOM 25298 O O . LYS A 1 79 ? 25.777 -3.263 4.329 1.00 0.00 79 LYS A O 10
ATOM 25317 N N . LYS A 1 80 ? 25.688 -5.122 3.065 1.00 0.00 80 LYS A N 10
ATOM 25318 C CA . LYS A 1 80 ? 25.636 -6.027 4.207 1.00 0.00 80 LYS A CA 10
ATOM 25319 C C . LYS A 1 80 ? 26.064 -7.436 3.807 1.00 0.00 80 LYS A C 10
ATOM 25320 O O . LYS A 1 80 ? 26.914 -8.045 4.457 1.00 0.00 80 LYS A O 10
ATOM 25339 N N . ASP A 1 81 ? 25.469 -7.948 2.734 1.00 0.00 81 ASP A N 10
ATOM 25340 C CA . ASP A 1 81 ? 25.789 -9.286 2.249 1.00 0.00 81 ASP A CA 10
ATOM 25341 C C . ASP A 1 81 ? 26.626 -9.219 0.975 1.00 0.00 81 ASP A C 10
ATOM 25342 O O . ASP A 1 81 ? 26.638 -8.202 0.281 1.00 0.00 81 ASP A O 10
ATOM 25351 N N . ALA A 1 82 ? 27.323 -10.309 0.674 1.00 0.00 82 ALA A N 10
ATOM 25352 C CA . ALA A 1 82 ? 28.161 -10.377 -0.517 1.00 0.00 82 ALA A CA 10
ATOM 25353 C C . ALA A 1 82 ? 27.617 -11.394 -1.514 1.00 0.00 82 ALA A C 10
ATOM 25354 O O . ALA A 1 82 ? 27.118 -12.451 -1.127 1.00 0.00 82 ALA A O 10
ATOM 25361 N N . ALA A 1 83 ? 27.716 -11.068 -2.798 1.00 0.00 83 ALA A N 10
ATOM 25362 C CA . ALA A 1 83 ? 27.233 -11.954 -3.850 1.00 0.00 83 ALA A CA 10
ATOM 25363 C C . ALA A 1 83 ? 25.737 -12.212 -3.705 1.00 0.00 83 ALA A C 10
ATOM 25364 O O . ALA A 1 83 ? 25.306 -12.941 -2.812 1.00 0.00 83 ALA A O 10
ATOM 25371 N N . LYS A 1 84 ? 24.949 -11.609 -4.590 1.00 0.00 84 LYS A N 10
ATOM 25372 C CA . LYS A 1 84 ? 23.500 -11.773 -4.559 1.00 0.00 84 LYS A CA 10
ATOM 25373 C C . LYS A 1 84 ? 22.941 -11.939 -5.969 1.00 0.00 84 LYS A C 10
ATOM 25374 O O . LYS A 1 84 ? 21.849 -11.460 -6.274 1.00 0.00 84 LYS A O 10
ATOM 25393 N N . LYS A 1 85 ? 23.697 -12.621 -6.823 1.00 0.00 85 LYS A N 10
ATOM 25394 C CA . LYS A 1 85 ? 23.276 -12.850 -8.201 1.00 0.00 85 LYS A CA 10
ATOM 25395 C C . LYS A 1 85 ? 22.621 -14.220 -8.348 1.00 0.00 85 LYS A C 10
ATOM 25396 O O . LYS A 1 85 ? 23.073 -15.201 -7.758 1.00 0.00 85 LYS A O 10
ATOM 25415 N N . ASP A 1 86 ? 21.555 -14.278 -9.139 1.00 0.00 86 ASP A N 10
ATOM 25416 C CA . ASP A 1 86 ? 20.838 -15.528 -9.364 1.00 0.00 86 ASP A CA 10
ATOM 25417 C C . ASP A 1 86 ? 20.532 -15.722 -10.846 1.00 0.00 86 ASP A C 10
ATOM 25418 O O . ASP A 1 86 ? 20.814 -14.849 -11.667 1.00 0.00 86 ASP A O 10
ATOM 25427 N N . ASP A 1 87 ? 19.955 -16.871 -11.181 1.00 0.00 87 ASP A N 10
ATOM 25428 C CA . ASP A 1 87 ? 19.610 -17.179 -12.564 1.00 0.00 87 ASP A CA 10
ATOM 25429 C C . ASP A 1 87 ? 18.189 -17.722 -12.663 1.00 0.00 87 ASP A C 10
ATOM 25430 O O . ASP A 1 87 ? 17.319 -17.106 -13.279 1.00 0.00 87 ASP A O 10
ATOM 25439 N N . ALA A 1 88 ? 17.959 -18.879 -12.051 1.00 0.00 88 ALA A N 10
ATOM 25440 C CA . ALA A 1 88 ? 16.643 -19.506 -12.069 1.00 0.00 88 ALA A CA 10
ATOM 25441 C C . ALA A 1 88 ? 16.598 -20.717 -11.145 1.00 0.00 88 ALA A C 10
ATOM 25442 O O . ALA A 1 88 ? 17.285 -21.712 -11.376 1.00 0.00 88 ALA A O 10
ATOM 25449 N N . LYS A 1 89 ? 15.785 -20.626 -10.098 1.00 0.00 89 LYS A N 10
ATOM 25450 C CA . LYS A 1 89 ? 15.651 -21.716 -9.138 1.00 0.00 89 LYS A CA 10
ATOM 25451 C C . LYS A 1 89 ? 14.461 -22.604 -9.486 1.00 0.00 89 LYS A C 10
ATOM 25452 O O . LYS A 1 89 ? 14.624 -23.781 -9.806 1.00 0.00 89 LYS A O 10
ATOM 25471 N N . LYS A 1 90 ? 13.263 -22.031 -9.420 1.00 0.00 90 LYS A N 10
ATOM 25472 C CA . LYS A 1 90 ? 12.044 -22.770 -9.728 1.00 0.00 90 LYS A CA 10
ATOM 25473 C C . LYS A 1 90 ? 11.229 -22.052 -10.799 1.00 0.00 90 LYS A C 10
ATOM 25474 O O . LYS A 1 90 ? 10.735 -22.675 -11.739 1.00 0.00 90 LYS A O 10
ATOM 25493 N N . ASP A 1 91 ? 11.093 -20.738 -10.650 1.00 0.00 91 ASP A N 10
ATOM 25494 C CA . ASP A 1 91 ? 10.339 -19.935 -11.605 1.00 0.00 91 ASP A CA 10
ATOM 25495 C C . ASP A 1 91 ? 10.931 -18.535 -11.726 1.00 0.00 91 ASP A C 10
ATOM 25496 O O . ASP A 1 91 ? 11.573 -18.040 -10.800 1.00 0.00 91 ASP A O 10
ATOM 25505 N N . ASP A 1 92 ? 10.710 -17.901 -12.873 1.00 0.00 92 ASP A N 10
ATOM 25506 C CA . ASP A 1 92 ? 11.222 -16.557 -13.115 1.00 0.00 92 ASP A CA 10
ATOM 25507 C C . ASP A 1 92 ? 10.103 -15.620 -13.558 1.00 0.00 92 ASP A C 10
ATOM 25508 O O . ASP A 1 92 ? 9.985 -14.500 -13.062 1.00 0.00 92 ASP A O 10
ATOM 25517 N N . ALA A 1 93 ? 9.284 -16.086 -14.495 1.00 0.00 93 ALA A N 10
ATOM 25518 C CA . ALA A 1 93 ? 8.174 -15.290 -15.005 1.00 0.00 93 ALA A CA 10
ATOM 25519 C C . ALA A 1 93 ? 6.844 -15.779 -14.443 1.00 0.00 93 ALA A C 10
ATOM 25520 O O . ALA A 1 93 ? 6.319 -16.808 -14.870 1.00 0.00 93 ALA A O 10
ATOM 25527 N N . LYS A 1 94 ? 6.303 -15.035 -13.484 1.00 0.00 94 LYS A N 10
ATOM 25528 C CA . LYS A 1 94 ? 5.033 -15.393 -12.863 1.00 0.00 94 LYS A CA 10
ATOM 25529 C C . LYS A 1 94 ? 3.865 -14.754 -13.608 1.00 0.00 94 LYS A C 10
ATOM 25530 O O . LYS A 1 94 ? 3.903 -13.570 -13.943 1.00 0.00 94 LYS A O 10
ATOM 25549 N N . LYS A 1 95 ? 2.829 -15.546 -13.863 1.00 0.00 95 LYS A N 10
ATOM 25550 C CA . LYS A 1 95 ? 1.649 -15.057 -14.568 1.00 0.00 95 LYS A CA 10
ATOM 25551 C C . LYS A 1 95 ? 0.372 -15.549 -13.896 1.00 0.00 95 LYS A C 10
ATOM 25552 O O . LYS A 1 95 ? 0.349 -16.623 -13.295 1.00 0.00 95 LYS A O 10
ATOM 25571 N N . ASP A 1 96 ? -0.690 -14.757 -14.002 1.00 0.00 96 ASP A N 10
ATOM 25572 C CA . ASP A 1 96 ? -1.972 -15.112 -13.404 1.00 0.00 96 ASP A CA 10
ATOM 25573 C C . ASP A 1 96 ? -3.115 -14.368 -14.087 1.00 0.00 96 ASP A C 10
ATOM 25574 O O . ASP A 1 96 ? -3.985 -14.980 -14.707 1.00 0.00 96 ASP A O 10
ATOM 25583 N N . GLY A 1 97 ? -3.107 -13.044 -13.968 1.00 0.00 97 GLY A N 10
ATOM 25584 C CA . GLY A 1 97 ? -4.149 -12.239 -14.579 1.00 0.00 97 GLY A CA 10
ATOM 25585 C C . GLY A 1 97 ? -4.353 -10.917 -13.865 1.00 0.00 97 GLY A C 10
ATOM 25586 O O . GLY A 1 97 ? -3.630 -10.595 -12.923 1.00 0.00 97 GLY A O 10
ATOM 25590 N N . SER A 1 98 ? -5.340 -10.150 -14.317 1.00 0.00 98 SER A N 10
ATOM 25591 C CA . SER A 1 98 ? -5.639 -8.855 -13.716 1.00 0.00 98 SER A CA 10
ATOM 25592 C C . SER A 1 98 ? -4.431 -7.927 -13.790 1.00 0.00 98 SER A C 10
ATOM 25593 O O . SER A 1 98 ? -3.442 -8.120 -13.082 1.00 0.00 98 SER A O 10
ATOM 25601 N N . VAL A 1 99 ? -4.517 -6.918 -14.651 1.00 0.00 99 VAL A N 10
ATOM 25602 C CA . VAL A 1 99 ? -3.432 -5.960 -14.818 1.00 0.00 99 VAL A CA 10
ATOM 25603 C C . VAL A 1 99 ? -3.858 -4.564 -14.368 1.00 0.00 99 VAL A C 10
ATOM 25604 O O . VAL A 1 99 ? -3.786 -3.602 -15.134 1.00 0.00 99 VAL A O 10
ATOM 25617 N N . ALA A 1 100 ? -4.303 -4.462 -13.120 1.00 0.00 100 ALA A N 10
ATOM 25618 C CA . ALA A 1 100 ? -4.741 -3.186 -12.567 1.00 0.00 100 ALA A CA 10
ATOM 25619 C C . ALA A 1 100 ? -5.916 -2.619 -13.357 1.00 0.00 100 ALA A C 10
ATOM 25620 O O . ALA A 1 100 ? -5.752 -1.701 -14.160 1.00 0.00 100 ALA A O 10
ATOM 25627 N N . LYS A 1 101 ? -7.101 -3.174 -13.124 1.00 0.00 101 LYS A N 10
ATOM 25628 C CA . LYS A 1 101 ? -8.305 -2.724 -13.814 1.00 0.00 101 LYS A CA 10
ATOM 25629 C C . LYS A 1 101 ? -9.416 -2.405 -12.818 1.00 0.00 101 LYS A C 10
ATOM 25630 O O . LYS A 1 101 ? -10.598 -2.569 -13.119 1.00 0.00 101 LYS A O 10
ATOM 25649 N N . LEU A 1 102 ? -9.027 -1.949 -11.632 1.00 0.00 102 LEU A N 10
ATOM 25650 C CA . LEU A 1 102 ? -9.991 -1.606 -10.592 1.00 0.00 102 LEU A CA 10
ATOM 25651 C C . LEU A 1 102 ? -10.368 -0.130 -10.665 1.00 0.00 102 LEU A C 10
ATOM 25652 O O . LEU A 1 102 ? -9.585 0.740 -10.284 1.00 0.00 102 LEU A O 10
ATOM 25668 N N . GLY A 1 103 ? -11.572 0.144 -11.156 1.00 0.00 103 GLY A N 10
ATOM 25669 C CA . GLY A 1 103 ? -12.032 1.516 -11.269 1.00 0.00 103 GLY A CA 10
ATOM 25670 C C . GLY A 1 103 ? -13.443 1.700 -10.748 1.00 0.00 103 GLY A C 10
ATOM 25671 O O . GLY A 1 103 ? -13.677 1.650 -9.540 1.00 0.00 103 GLY A O 10
ATOM 25675 N N . VAL A 1 104 ? -14.385 1.914 -11.660 1.00 0.00 104 VAL A N 10
ATOM 25676 C CA . VAL A 1 104 ? -15.781 2.107 -11.286 1.00 0.00 104 VAL A CA 10
ATOM 25677 C C . VAL A 1 104 ? -16.360 0.847 -10.653 1.00 0.00 104 VAL A C 10
ATOM 25678 O O . VAL A 1 104 ? -17.212 0.921 -9.767 1.00 0.00 104 VAL A O 10
ATOM 25691 N N . HIS A 1 105 ? -15.893 -0.309 -11.113 1.00 0.00 105 HIS A N 10
ATOM 25692 C CA . HIS A 1 105 ? -16.365 -1.587 -10.591 1.00 0.00 105 HIS A CA 10
ATOM 25693 C C . HIS A 1 105 ? -15.224 -2.366 -9.945 1.00 0.00 105 HIS A C 10
ATOM 25694 O O . HIS A 1 105 ? -15.156 -3.591 -10.052 1.00 0.00 105 HIS A O 10
ATOM 25708 N N . GLY A 1 106 ? -14.330 -1.648 -9.273 1.00 0.00 106 GLY A N 10
ATOM 25709 C CA . GLY A 1 106 ? -13.205 -2.289 -8.618 1.00 0.00 106 GLY A CA 10
ATOM 25710 C C . GLY A 1 106 ? -12.768 -1.556 -7.366 1.00 0.00 106 GLY A C 10
ATOM 25711 O O . GLY A 1 106 ? -12.645 -0.331 -7.367 1.00 0.00 106 GLY A O 10
ATOM 25715 N N . LEU A 1 107 ? -12.533 -2.305 -6.294 1.00 0.00 107 LEU A N 10
ATOM 25716 C CA . LEU A 1 107 ? -12.108 -1.717 -5.029 1.00 0.00 107 LEU A CA 10
ATOM 25717 C C . LEU A 1 107 ? -10.610 -1.428 -5.039 1.00 0.00 107 LEU A C 10
ATOM 25718 O O . LEU A 1 107 ? -9.790 -2.346 -5.008 1.00 0.00 107 LEU A O 10
ATOM 25734 N N . SER A 1 108 ? -10.261 -0.147 -5.082 1.00 0.00 108 SER A N 10
ATOM 25735 C CA . SER A 1 108 ? -8.862 0.265 -5.096 1.00 0.00 108 SER A CA 10
ATOM 25736 C C . SER A 1 108 ? -8.702 1.666 -4.525 1.00 0.00 108 SER A C 10
ATOM 25737 O O . SER A 1 108 ? -9.469 2.574 -4.847 1.00 0.00 108 SER A O 10
ATOM 25745 N N . MET A 1 109 ? -7.699 1.831 -3.673 1.00 0.00 109 MET A N 10
ATOM 25746 C CA . MET A 1 109 ? -7.427 3.116 -3.048 1.00 0.00 109 MET A CA 10
ATOM 25747 C C . MET A 1 109 ? -5.996 3.555 -3.331 1.00 0.00 109 MET A C 10
ATOM 25748 O O . MET A 1 109 ? -5.103 2.725 -3.501 1.00 0.00 109 MET A O 10
ATOM 25762 N N . SER A 1 110 ? -5.785 4.861 -3.371 1.00 0.00 110 SER A N 10
ATOM 25763 C CA . SER A 1 110 ? -4.461 5.407 -3.621 1.00 0.00 110 SER A CA 10
ATOM 25764 C C . SER A 1 110 ? -4.363 6.837 -3.099 1.00 0.00 110 SER A C 10
ATOM 25765 O O . SER A 1 110 ? -5.354 7.407 -2.637 1.00 0.00 110 SER A O 10
ATOM 25773 N N . VAL A 1 111 ? -3.169 7.418 -3.184 1.00 0.00 111 VAL A N 10
ATOM 25774 C CA . VAL A 1 111 ? -2.960 8.787 -2.728 1.00 0.00 111 VAL A CA 10
ATOM 25775 C C . VAL A 1 111 ? -2.685 9.720 -3.906 1.00 0.00 111 VAL A C 10
ATOM 25776 O O . VAL A 1 111 ? -1.989 9.356 -4.854 1.00 0.00 111 VAL A O 10
ATOM 25789 N N . LYS A 1 112 ? -3.240 10.922 -3.835 1.00 0.00 112 LYS A N 10
ATOM 25790 C CA . LYS A 1 112 ? -3.063 11.913 -4.886 1.00 0.00 112 LYS A CA 10
ATOM 25791 C C . LYS A 1 112 ? -2.034 12.957 -4.472 1.00 0.00 112 LYS A C 10
ATOM 25792 O O . LYS A 1 112 ? -1.726 13.102 -3.289 1.00 0.00 112 LYS A O 10
ATOM 25811 N N . GLU A 1 113 ? -1.509 13.686 -5.450 1.00 0.00 113 GLU A N 10
ATOM 25812 C CA . GLU A 1 113 ? -0.518 14.720 -5.179 1.00 0.00 113 GLU A CA 10
ATOM 25813 C C . GLU A 1 113 ? -0.952 16.051 -5.773 1.00 0.00 113 GLU A C 10
ATOM 25814 O O . GLU A 1 113 ? -0.946 16.240 -6.990 1.00 0.00 113 GLU A O 10
ATOM 25826 N N . VAL A 1 114 ? -1.338 16.965 -4.895 1.00 0.00 114 VAL A N 10
ATOM 25827 C CA . VAL A 1 114 ? -1.792 18.286 -5.299 1.00 0.00 114 VAL A CA 10
ATOM 25828 C C . VAL A 1 114 ? -0.867 19.366 -4.750 1.00 0.00 114 VAL A C 10
ATOM 25829 O O . VAL A 1 114 ? 0.135 19.065 -4.107 1.00 0.00 114 VAL A O 10
ATOM 25842 N N . SER A 1 115 ? -1.215 20.619 -5.029 1.00 0.00 115 SER A N 10
ATOM 25843 C CA . SER A 1 115 ? -0.445 21.786 -4.597 1.00 0.00 115 SER A CA 10
ATOM 25844 C C . SER A 1 115 ? 0.277 21.573 -3.264 1.00 0.00 115 SER A C 10
ATOM 25845 O O . SER A 1 115 ? -0.228 21.944 -2.204 1.00 0.00 115 SER A O 10
ATOM 25853 N N . GLY A 1 116 ? 1.470 20.991 -3.333 1.00 0.00 116 GLY A N 10
ATOM 25854 C CA . GLY A 1 116 ? 2.258 20.760 -2.134 1.00 0.00 116 GLY A CA 10
ATOM 25855 C C . GLY A 1 116 ? 1.518 19.933 -1.106 1.00 0.00 116 GLY A C 10
ATOM 25856 O O . GLY A 1 116 ? 1.779 20.042 0.092 1.00 0.00 116 GLY A O 10
ATOM 25860 N N . LYS A 1 117 ? 0.574 19.127 -1.569 1.00 0.00 117 LYS A N 10
ATOM 25861 C CA . LYS A 1 117 ? -0.224 18.306 -0.674 1.00 0.00 117 LYS A CA 10
ATOM 25862 C C . LYS A 1 117 ? -0.327 16.867 -1.166 1.00 0.00 117 LYS A C 10
ATOM 25863 O O . LYS A 1 117 ? 0.096 16.540 -2.275 1.00 0.00 117 LYS A O 10
ATOM 25882 N N . VAL A 1 118 ? -0.913 16.019 -0.328 1.00 0.00 118 VAL A N 10
ATOM 25883 C CA . VAL A 1 118 ? -1.105 14.614 -0.657 1.00 0.00 118 VAL A CA 10
ATOM 25884 C C . VAL A 1 118 ? -2.452 14.131 -0.129 1.00 0.00 118 VAL A C 10
ATOM 25885 O O . VAL A 1 118 ? -2.657 14.024 1.080 1.00 0.00 118 VAL A O 10
ATOM 25898 N N . PHE A 1 119 ? -3.370 13.858 -1.046 1.00 0.00 119 PHE A N 10
ATOM 25899 C CA . PHE A 1 119 ? -4.708 13.406 -0.685 1.00 0.00 119 PHE A CA 10
ATOM 25900 C C . PHE A 1 119 ? -4.872 11.918 -0.954 1.00 0.00 119 PHE A C 10
ATOM 25901 O O . PHE A 1 119 ? -3.960 11.266 -1.457 1.00 0.00 119 PHE A O 10
ATOM 25918 N N . LEU A 1 120 ? -6.030 11.377 -0.595 1.00 0.00 120 LEU A N 10
ATOM 25919 C CA . LEU A 1 120 ? -6.288 9.957 -0.786 1.00 0.00 120 LEU A CA 10
ATOM 25920 C C . LEU A 1 120 ? -7.724 9.699 -1.235 1.00 0.00 120 LEU A C 10
ATOM 25921 O O . LEU A 1 120 ? -8.560 10.605 -1.253 1.00 0.00 120 LEU A O 10
ATOM 25937 N N . GLN A 1 121 ? -7.996 8.446 -1.590 1.00 0.00 121 GLN A N 10
ATOM 25938 C CA . GLN A 1 121 ? -9.324 8.038 -2.033 1.00 0.00 121 GLN A CA 10
ATOM 25939 C C . GLN A 1 121 ? -9.831 6.876 -1.184 1.00 0.00 121 GLN A C 10
ATOM 25940 O O . GLN A 1 121 ? -9.097 6.340 -0.354 1.00 0.00 121 GLN A O 10
ATOM 25954 N N . CYS A 1 122 ? -11.087 6.491 -1.387 1.00 0.00 122 CYS A N 10
ATOM 25955 C CA . CYS A 1 122 ? -11.673 5.392 -0.625 1.00 0.00 122 CYS A CA 10
ATOM 25956 C C . CYS A 1 122 ? -12.851 4.771 -1.373 1.00 0.00 122 CYS A C 10
ATOM 25957 O O . CYS A 1 122 ? -13.182 5.185 -2.484 1.00 0.00 122 CYS A O 10
ATOM 25964 N N . GLN A 1 123 ? -13.477 3.771 -0.758 1.00 0.00 123 GLN A N 10
ATOM 25965 C CA . GLN A 1 123 ? -14.613 3.086 -1.360 1.00 0.00 123 GLN A CA 10
ATOM 25966 C C . GLN A 1 123 ? -15.928 3.627 -0.807 1.00 0.00 123 GLN A C 10
ATOM 25967 O O . GLN A 1 123 ? -16.115 3.713 0.407 1.00 0.00 123 GLN A O 10
ATOM 25981 N N . GLU A 1 124 ? -16.836 3.994 -1.706 1.00 0.00 124 GLU A N 10
ATOM 25982 C CA . GLU A 1 124 ? -18.133 4.530 -1.309 1.00 0.00 124 GLU A CA 10
ATOM 25983 C C . GLU A 1 124 ? -19.063 3.416 -0.838 1.00 0.00 124 GLU A C 10
ATOM 25984 O O . GLU A 1 124 ? -18.950 2.272 -1.277 1.00 0.00 124 GLU A O 10
ATOM 25996 N N . SER A 1 125 ? -19.981 3.760 0.060 1.00 0.00 125 SER A N 10
ATOM 25997 C CA . SER A 1 125 ? -20.931 2.790 0.593 1.00 0.00 125 SER A CA 10
ATOM 25998 C C . SER A 1 125 ? -22.311 2.978 -0.029 1.00 0.00 125 SER A C 10
ATOM 25999 O O . SER A 1 125 ? -23.331 2.845 0.647 1.00 0.00 125 SER A O 10
ATOM 26007 N N . LYS A 1 126 ? -22.336 3.288 -1.321 1.00 0.00 126 LYS A N 10
ATOM 26008 C CA . LYS A 1 126 ? -23.591 3.493 -2.035 1.00 0.00 126 LYS A CA 10
ATOM 26009 C C . LYS A 1 126 ? -24.410 4.607 -1.391 1.00 0.00 126 LYS A C 10
ATOM 26010 O O . LYS A 1 126 ? -25.640 4.593 -1.437 1.00 0.00 126 LYS A O 10
ATOM 26029 N N . ASP A 1 127 ? -23.720 5.572 -0.790 1.00 0.00 127 ASP A N 10
ATOM 26030 C CA . ASP A 1 127 ? -24.385 6.693 -0.136 1.00 0.00 127 ASP A CA 10
ATOM 26031 C C . ASP A 1 127 ? -23.862 8.022 -0.671 1.00 0.00 127 ASP A C 10
ATOM 26032 O O . ASP A 1 127 ? -22.732 8.417 -0.383 1.00 0.00 127 ASP A O 10
ATOM 26041 N N . LEU A 1 128 ? -24.691 8.707 -1.451 1.00 0.00 128 LEU A N 10
ATOM 26042 C CA . LEU A 1 128 ? -24.312 9.992 -2.026 1.00 0.00 128 LEU A CA 10
ATOM 26043 C C . LEU A 1 128 ? -23.089 9.845 -2.926 1.00 0.00 128 LEU A C 10
ATOM 26044 O O . LEU A 1 128 ? -22.320 8.893 -2.794 1.00 0.00 128 LEU A O 10
ATOM 26060 N N . ASN A 1 129 ? -22.915 10.795 -3.839 1.00 0.00 129 ASN A N 10
ATOM 26061 C CA . ASN A 1 129 ? -21.785 10.771 -4.761 1.00 0.00 129 ASN A CA 10
ATOM 26062 C C . ASN A 1 129 ? -20.467 10.928 -4.011 1.00 0.00 129 ASN A C 10
ATOM 26063 O O . ASN A 1 129 ? -19.436 10.401 -4.430 1.00 0.00 129 ASN A O 10
ATOM 26074 N N . THR A 1 130 ? -20.506 11.657 -2.900 1.00 0.00 130 THR A N 10
ATOM 26075 C CA . THR A 1 130 ? -19.314 11.884 -2.092 1.00 0.00 130 THR A CA 10
ATOM 26076 C C . THR A 1 130 ? -19.421 11.169 -0.749 1.00 0.00 130 THR A C 10
ATOM 26077 O O . THR A 1 130 ? -20.520 10.903 -0.262 1.00 0.00 130 THR A O 10
ATOM 26088 N N . ASN A 1 131 ? -18.273 10.863 -0.154 1.00 0.00 131 ASN A N 10
ATOM 26089 C CA . ASN A 1 131 ? -18.235 10.180 1.135 1.00 0.00 131 ASN A CA 10
ATOM 26090 C C . ASN A 1 131 ? -16.795 9.960 1.595 1.00 0.00 131 ASN A C 10
ATOM 26091 O O . ASN A 1 131 ? -16.270 10.726 2.404 1.00 0.00 131 ASN A O 10
ATOM 26102 N N . TYR A 1 132 ? -16.161 8.911 1.075 1.00 0.00 132 TYR A N 10
ATOM 26103 C CA . TYR A 1 132 ? -14.782 8.594 1.436 1.00 0.00 132 TYR A CA 10
ATOM 26104 C C . TYR A 1 132 ? -14.652 8.380 2.941 1.00 0.00 132 TYR A C 10
ATOM 26105 O O . TYR A 1 132 ? -14.714 9.330 3.721 1.00 0.00 132 TYR A O 10
ATOM 26123 N N . LEU A 1 133 ? -14.475 7.126 3.342 1.00 0.00 133 LEU A N 10
ATOM 26124 C CA . LEU A 1 133 ? -14.342 6.788 4.755 1.00 0.00 133 LEU A CA 10
ATOM 26125 C C . LEU A 1 133 ? -12.876 6.730 5.173 1.00 0.00 133 LEU A C 10
ATOM 26126 O O . LEU A 1 133 ? -12.088 5.974 4.608 1.00 0.00 133 LEU A O 10
ATOM 26142 N N . TRP A 1 134 ? -12.519 7.528 6.172 1.00 0.00 134 TRP A N 10
ATOM 26143 C CA . TRP A 1 134 ? -11.148 7.560 6.669 1.00 0.00 134 TRP A CA 10
ATOM 26144 C C . TRP A 1 134 ? -11.126 7.525 8.194 1.00 0.00 134 TRP A C 10
ATOM 26145 O O . TRP A 1 134 ? -11.669 8.414 8.850 1.00 0.00 134 TRP A O 10
ATOM 26166 N N . LYS A 1 135 ? -10.475 6.513 8.752 1.00 0.00 135 LYS A N 10
ATOM 26167 C CA . LYS A 1 135 ? -10.365 6.395 10.198 1.00 0.00 135 LYS A CA 10
ATOM 26168 C C . LYS A 1 135 ? -8.899 6.244 10.599 1.00 0.00 135 LYS A C 10
ATOM 26169 O O . LYS A 1 135 ? -8.238 5.273 10.230 1.00 0.00 135 LYS A O 10
ATOM 26188 N N . LYS A 1 136 ? -8.393 7.227 11.343 1.00 0.00 136 LYS A N 10
ATOM 26189 C CA . LYS A 1 136 ? -7.000 7.226 11.782 1.00 0.00 136 LYS A CA 10
ATOM 26190 C C . LYS A 1 136 ? -6.838 6.485 13.105 1.00 0.00 136 LYS A C 10
ATOM 26191 O O . LYS A 1 136 ? -7.723 6.519 13.960 1.00 0.00 136 LYS A O 10
ATOM 26210 N N . GLY A 1 137 ? -5.698 5.819 13.268 1.00 0.00 137 GLY A N 10
ATOM 26211 C CA . GLY A 1 137 ? -5.434 5.076 14.490 1.00 0.00 137 GLY A CA 10
ATOM 26212 C C . GLY A 1 137 ? -5.752 5.864 15.749 1.00 0.00 137 GLY A C 10
ATOM 26213 O O . GLY A 1 137 ? -6.068 5.283 16.788 1.00 0.00 137 GLY A O 10
ATOM 26217 N N . LYS A 1 138 ? -5.668 7.188 15.660 1.00 0.00 138 LYS A N 10
ATOM 26218 C CA . LYS A 1 138 ? -5.947 8.051 16.805 1.00 0.00 138 LYS A CA 10
ATOM 26219 C C . LYS A 1 138 ? -7.223 8.864 16.589 1.00 0.00 138 LYS A C 10
ATOM 26220 O O . LYS A 1 138 ? -7.822 9.358 17.544 1.00 0.00 138 LYS A O 10
ATOM 26239 N N . GLU A 1 139 ? -7.632 9.001 15.331 1.00 0.00 139 GLU A N 10
ATOM 26240 C CA . GLU A 1 139 ? -8.832 9.754 14.993 1.00 0.00 139 GLU A CA 10
ATOM 26241 C C . GLU A 1 139 ? -9.888 8.830 14.399 1.00 0.00 139 GLU A C 10
ATOM 26242 O O . GLU A 1 139 ? -9.596 8.040 13.502 1.00 0.00 139 GLU A O 10
ATOM 26254 N N . GLU A 1 140 ? -11.116 8.935 14.894 1.00 0.00 140 GLU A N 10
ATOM 26255 C CA . GLU A 1 140 ? -12.193 8.104 14.388 1.00 0.00 140 GLU A CA 10
ATOM 26256 C C . GLU A 1 140 ? -12.490 8.455 12.929 1.00 0.00 140 GLU A C 10
ATOM 26257 O O . GLU A 1 140 ? -11.588 8.408 12.097 1.00 0.00 140 GLU A O 10
ATOM 26269 N N . LEU A 1 141 ? -13.736 8.786 12.599 1.00 0.00 141 LEU A N 10
ATOM 26270 C CA . LEU A 1 141 ? -14.075 9.099 11.220 1.00 0.00 141 LEU A CA 10
ATOM 26271 C C . LEU A 1 141 ? -14.254 10.594 10.986 1.00 0.00 141 LEU A C 10
ATOM 26272 O O . LEU A 1 141 ? -14.082 11.415 11.887 1.00 0.00 141 LEU A O 10
ATOM 26288 N N . GLY A 1 142 ? -14.602 10.918 9.748 1.00 0.00 142 GLY A N 10
ATOM 26289 C CA . GLY A 1 142 ? -14.812 12.291 9.338 1.00 0.00 142 GLY A CA 10
ATOM 26290 C C . GLY A 1 142 ? -14.923 12.387 7.831 1.00 0.00 142 GLY A C 10
ATOM 26291 O O . GLY A 1 142 ? -13.960 12.733 7.153 1.00 0.00 142 GLY A O 10
ATOM 26295 N N . ASN A 1 143 ? -16.097 12.045 7.306 1.00 0.00 143 ASN A N 10
ATOM 26296 C CA . ASN A 1 143 ? -16.333 12.053 5.864 1.00 0.00 143 ASN A CA 10
ATOM 26297 C C . ASN A 1 143 ? -15.813 13.329 5.205 1.00 0.00 143 ASN A C 10
ATOM 26298 O O . ASN A 1 143 ? -15.906 14.420 5.768 1.00 0.00 143 ASN A O 10
ATOM 26309 N N . MET A 1 144 ? -15.266 13.173 4.001 1.00 0.00 144 MET A N 10
ATOM 26310 C CA . MET A 1 144 ? -14.724 14.296 3.244 1.00 0.00 144 MET A CA 10
ATOM 26311 C C . MET A 1 144 ? -14.696 13.977 1.751 1.00 0.00 144 MET A C 10
ATOM 26312 O O . MET A 1 144 ? -14.452 12.838 1.358 1.00 0.00 144 MET A O 10
ATOM 26326 N N . ARG A 1 145 ? -14.943 14.989 0.921 1.00 0.00 145 ARG A N 10
ATOM 26327 C CA . ARG A 1 145 ? -14.939 14.805 -0.529 1.00 0.00 145 ARG A CA 10
ATOM 26328 C C . ARG A 1 145 ? -13.626 14.177 -0.988 1.00 0.00 145 ARG A C 10
ATOM 26329 O O . ARG A 1 145 ? -13.615 13.251 -1.800 1.00 0.00 145 ARG A O 10
ATOM 26350 N N . GLN A 1 146 ? -12.523 14.681 -0.448 1.00 0.00 146 GLN A N 10
ATOM 26351 C CA . GLN A 1 146 ? -11.198 14.171 -0.777 1.00 0.00 146 GLN A CA 10
ATOM 26352 C C . GLN A 1 146 ? -10.415 13.915 0.503 1.00 0.00 146 GLN A C 10
ATOM 26353 O O . GLN A 1 146 ? -10.387 14.759 1.398 1.00 0.00 146 GLN A O 10
ATOM 26367 N N . LEU A 1 147 ? -9.794 12.744 0.603 1.00 0.00 147 LEU A N 10
ATOM 26368 C CA . LEU A 1 147 ? -9.039 12.403 1.800 1.00 0.00 147 LEU A CA 10
ATOM 26369 C C . LEU A 1 147 ? -7.790 13.265 1.942 1.00 0.00 147 LEU A C 10
ATOM 26370 O O . LEU A 1 147 ? -6.811 13.088 1.218 1.00 0.00 147 LEU A O 10
ATOM 26386 N N . ASP A 1 148 ? -7.829 14.183 2.898 1.00 0.00 148 ASP A N 10
ATOM 26387 C CA . ASP A 1 148 ? -6.701 15.065 3.169 1.00 0.00 148 ASP A CA 10
ATOM 26388 C C . ASP A 1 148 ? -6.391 15.077 4.663 1.00 0.00 148 ASP A C 10
ATOM 26389 O O . ASP A 1 148 ? -6.969 15.856 5.420 1.00 0.00 148 ASP A O 10
ATOM 26398 N N . LEU A 1 149 ? -5.478 14.204 5.081 1.00 0.00 149 LEU A N 10
ATOM 26399 C CA . LEU A 1 149 ? -5.096 14.111 6.489 1.00 0.00 149 LEU A CA 10
ATOM 26400 C C . LEU A 1 149 ? -3.595 14.332 6.649 1.00 0.00 149 LEU A C 10
ATOM 26401 O O . LEU A 1 149 ? -2.973 13.804 7.571 1.00 0.00 149 LEU A O 10
ATOM 26417 N N . GLY A 1 150 ? -3.021 15.116 5.742 1.00 0.00 150 GLY A N 10
ATOM 26418 C CA . GLY A 1 150 ? -1.599 15.396 5.794 1.00 0.00 150 GLY A CA 10
ATOM 26419 C C . GLY A 1 150 ? -1.127 16.211 4.607 1.00 0.00 150 GLY A C 10
ATOM 26420 O O . GLY A 1 150 ? -1.881 16.438 3.661 1.00 0.00 150 GLY A O 10
ATOM 26424 N N . ALA A 1 151 ? 0.124 16.654 4.658 1.00 0.00 151 ALA A N 10
ATOM 26425 C CA . ALA A 1 151 ? 0.700 17.450 3.581 1.00 0.00 151 ALA A CA 10
ATOM 26426 C C . ALA A 1 151 ? 1.861 16.719 2.923 1.00 0.00 151 ALA A C 10
ATOM 26427 O O . ALA A 1 151 ? 2.353 15.722 3.446 1.00 0.00 151 ALA A O 10
ATOM 26434 N N . ILE A 1 152 ? 2.302 17.224 1.776 1.00 0.00 152 ILE A N 10
ATOM 26435 C CA . ILE A 1 152 ? 3.413 16.613 1.063 1.00 0.00 152 ILE A CA 10
ATOM 26436 C C . ILE A 1 152 ? 4.702 16.750 1.866 1.00 0.00 152 ILE A C 10
ATOM 26437 O O . ILE A 1 152 ? 5.471 15.797 1.998 1.00 0.00 152 ILE A O 10
ATOM 26453 N N . TYR A 1 153 ? 4.918 17.940 2.417 1.00 0.00 153 TYR A N 10
ATOM 26454 C CA . TYR A 1 153 ? 6.097 18.206 3.229 1.00 0.00 153 TYR A CA 10
ATOM 26455 C C . TYR A 1 153 ? 5.793 17.896 4.689 1.00 0.00 153 TYR A C 10
ATOM 26456 O O . TYR A 1 153 ? 6.645 17.398 5.425 1.00 0.00 153 TYR A O 10
ATOM 26474 N N . ASP A 1 154 ? 4.556 18.176 5.089 1.00 0.00 154 ASP A N 10
ATOM 26475 C CA . ASP A 1 154 ? 4.105 17.913 6.449 1.00 0.00 154 ASP A CA 10
ATOM 26476 C C . ASP A 1 154 ? 3.232 16.662 6.467 1.00 0.00 154 ASP A C 10
ATOM 26477 O O . ASP A 1 154 ? 2.063 16.707 6.851 1.00 0.00 154 ASP A O 10
ATOM 26486 N N . ASP A 1 155 ? 3.818 15.551 6.026 1.00 0.00 155 ASP A N 10
ATOM 26487 C CA . ASP A 1 155 ? 3.127 14.263 5.956 1.00 0.00 155 ASP A CA 10
ATOM 26488 C C . ASP A 1 155 ? 2.172 14.050 7.129 1.00 0.00 155 ASP A C 10
ATOM 26489 O O . ASP A 1 155 ? 2.334 14.648 8.194 1.00 0.00 155 ASP A O 10
ATOM 26498 N N . PRO A 1 156 ? 1.161 13.181 6.944 1.00 0.00 156 PRO A N 10
ATOM 26499 C CA . PRO A 1 156 ? 0.171 12.872 7.980 1.00 0.00 156 PRO A CA 10
ATOM 26500 C C . PRO A 1 156 ? 0.827 12.540 9.316 1.00 0.00 156 PRO A C 10
ATOM 26501 O O . PRO A 1 156 ? 2.029 12.283 9.381 1.00 0.00 156 PRO A O 10
ATOM 26512 N N . ARG A 1 157 ? 0.035 12.560 10.382 1.00 0.00 157 ARG A N 10
ATOM 26513 C CA . ARG A 1 157 ? 0.548 12.275 11.716 1.00 0.00 157 ARG A CA 10
ATOM 26514 C C . ARG A 1 157 ? 0.261 10.836 12.134 1.00 0.00 157 ARG A C 10
ATOM 26515 O O . ARG A 1 157 ? 0.121 10.546 13.322 1.00 0.00 157 ARG A O 10
ATOM 26536 N N . GLY A 1 158 ? 0.182 9.934 11.160 1.00 0.00 158 GLY A N 10
ATOM 26537 C CA . GLY A 1 158 ? -0.080 8.541 11.475 1.00 0.00 158 GLY A CA 10
ATOM 26538 C C . GLY A 1 158 ? -0.746 7.790 10.340 1.00 0.00 158 GLY A C 10
ATOM 26539 O O . GLY A 1 158 ? -1.033 8.362 9.288 1.00 0.00 158 GLY A O 10
ATOM 26543 N N . THR A 1 159 ? -0.990 6.502 10.559 1.00 0.00 159 THR A N 10
ATOM 26544 C CA . THR A 1 159 ? -1.626 5.659 9.554 1.00 0.00 159 THR A CA 10
ATOM 26545 C C . THR A 1 159 ? -3.145 5.713 9.682 1.00 0.00 159 THR A C 10
ATOM 26546 O O . THR A 1 159 ? -3.680 5.929 10.771 1.00 0.00 159 THR A O 10
ATOM 26557 N N . TYR A 1 160 ? -3.836 5.514 8.565 1.00 0.00 160 TYR A N 10
ATOM 26558 C CA . TYR A 1 160 ? -5.294 5.539 8.560 1.00 0.00 160 TYR A CA 10
ATOM 26559 C C . TYR A 1 160 ? -5.867 4.278 7.932 1.00 0.00 160 TYR A C 10
ATOM 26560 O O . TYR A 1 160 ? -5.146 3.484 7.332 1.00 0.00 160 TYR A O 10
ATOM 26578 N N . THR A 1 161 ? -7.174 4.110 8.079 1.00 0.00 161 THR A N 10
ATOM 26579 C CA . THR A 1 161 ? -7.871 2.956 7.533 1.00 0.00 161 THR A CA 10
ATOM 26580 C C . THR A 1 161 ? -8.987 3.412 6.595 1.00 0.00 161 THR A C 10
ATOM 26581 O O . THR A 1 161 ? -9.661 4.407 6.861 1.00 0.00 161 THR A O 10
ATOM 26592 N N . CYS A 1 162 ? -9.171 2.691 5.495 1.00 0.00 162 CYS A N 10
ATOM 26593 C CA . CYS A 1 162 ? -10.200 3.038 4.520 1.00 0.00 162 CYS A CA 10
ATOM 26594 C C . CYS A 1 162 ? -11.037 1.813 4.153 1.00 0.00 162 CYS A C 10
ATOM 26595 O O . CYS A 1 162 ? -10.502 0.737 3.891 1.00 0.00 162 CYS A O 10
ATOM 26602 N N . GLN A 1 163 ? -12.356 1.989 4.144 1.00 0.00 163 GLN A N 10
ATOM 26603 C CA . GLN A 1 163 ? -13.275 0.905 3.819 1.00 0.00 163 GLN A CA 10
ATOM 26604 C C . GLN A 1 163 ? -14.694 1.437 3.632 1.00 0.00 163 GLN A C 10
ATOM 26605 O O . GLN A 1 163 ? -14.991 2.580 3.978 1.00 0.00 163 GLN A O 10
ATOM 26619 N N . ARG A 1 164 ? -15.561 0.600 3.075 1.00 0.00 164 ARG A N 10
ATOM 26620 C CA . ARG A 1 164 ? -16.949 0.978 2.828 1.00 0.00 164 ARG A CA 10
ATOM 26621 C C . ARG A 1 164 ? -17.742 1.149 4.128 1.00 0.00 164 ARG A C 10
ATOM 26622 O O . ARG A 1 164 ? -18.902 1.560 4.096 1.00 0.00 164 ARG A O 10
ATOM 26643 N N . ASP A 1 165 ? -17.129 0.831 5.268 1.00 0.00 165 ASP A N 10
ATOM 26644 C CA . ASP A 1 165 ? -17.814 0.958 6.553 1.00 0.00 165 ASP A CA 10
ATOM 26645 C C . ASP A 1 165 ? -17.163 2.027 7.425 1.00 0.00 165 ASP A C 10
ATOM 26646 O O . ASP A 1 165 ? -16.022 2.424 7.191 1.00 0.00 165 ASP A O 10
ATOM 26655 N N . GLU A 1 166 ? -17.900 2.489 8.434 1.00 0.00 166 GLU A N 10
ATOM 26656 C CA . GLU A 1 166 ? -17.398 3.513 9.346 1.00 0.00 166 GLU A CA 10
ATOM 26657 C C . GLU A 1 166 ? -16.117 3.047 10.030 1.00 0.00 166 GLU A C 10
ATOM 26658 O O . GLU A 1 166 ? -15.058 3.651 9.864 1.00 0.00 166 GLU A O 10
ATOM 26670 N N . ASN A 1 167 ? -16.219 1.961 10.789 1.00 0.00 167 ASN A N 10
ATOM 26671 C CA . ASN A 1 167 ? -15.070 1.397 11.494 1.00 0.00 167 ASN A CA 10
ATOM 26672 C C . ASN A 1 167 ? -14.178 0.608 10.541 1.00 0.00 167 ASN A C 10
ATOM 26673 O O . ASN A 1 167 ? -13.739 -0.496 10.860 1.00 0.00 167 ASN A O 10
ATOM 26684 N N . VAL A 1 168 ? -13.934 1.195 9.372 1.00 0.00 168 VAL A N 10
ATOM 26685 C CA . VAL A 1 168 ? -13.103 0.606 8.320 1.00 0.00 168 VAL A CA 10
ATOM 26686 C C . VAL A 1 168 ? -12.120 -0.439 8.842 1.00 0.00 168 VAL A C 10
ATOM 26687 O O . VAL A 1 168 ? -11.648 -0.361 9.976 1.00 0.00 168 VAL A O 10
ATOM 26700 N N . ASN A 1 169 ? -11.828 -1.423 8.001 1.00 0.00 169 ASN A N 10
ATOM 26701 C CA . ASN A 1 169 ? -10.922 -2.500 8.368 1.00 0.00 169 ASN A CA 10
ATOM 26702 C C . ASN A 1 169 ? -9.592 -2.423 7.616 1.00 0.00 169 ASN A C 10
ATOM 26703 O O . ASN A 1 169 ? -8.558 -2.848 8.132 1.00 0.00 169 ASN A O 10
ATOM 26714 N N . SER A 1 170 ? -9.618 -1.892 6.397 1.00 0.00 170 SER A N 10
ATOM 26715 C CA . SER A 1 170 ? -8.403 -1.782 5.594 1.00 0.00 170 SER A CA 10
ATOM 26716 C C . SER A 1 170 ? -7.513 -0.652 6.099 1.00 0.00 170 SER A C 10
ATOM 26717 O O . SER A 1 170 ? -7.799 0.524 5.875 1.00 0.00 170 SER A O 10
ATOM 26725 N N . THR A 1 171 ? -6.432 -1.016 6.781 1.00 0.00 171 THR A N 10
ATOM 26726 C CA . THR A 1 171 ? -5.499 -0.033 7.319 1.00 0.00 171 THR A CA 10
ATOM 26727 C C . THR A 1 171 ? -4.455 0.354 6.278 1.00 0.00 171 THR A C 10
ATOM 26728 O O . THR A 1 171 ? -3.601 -0.452 5.914 1.00 0.00 171 THR A O 10
ATOM 26739 N N . LEU A 1 172 ? -4.533 1.593 5.801 1.00 0.00 172 LEU A N 10
ATOM 26740 C CA . LEU A 1 172 ? -3.597 2.090 4.799 1.00 0.00 172 LEU A CA 10
ATOM 26741 C C . LEU A 1 172 ? -2.505 2.939 5.445 1.00 0.00 172 LEU A C 10
ATOM 26742 O O . LEU A 1 172 ? -2.791 3.889 6.175 1.00 0.00 172 LEU A O 10
ATOM 26758 N N . HIS A 1 173 ? -1.253 2.591 5.166 1.00 0.00 173 HIS A N 10
ATOM 26759 C CA . HIS A 1 173 ? -0.109 3.317 5.709 1.00 0.00 173 HIS A CA 10
ATOM 26760 C C . HIS A 1 173 ? 0.469 4.269 4.664 1.00 0.00 173 HIS A C 10
ATOM 26761 O O . HIS A 1 173 ? 0.237 4.103 3.468 1.00 0.00 173 HIS A O 10
ATOM 26775 N N . VAL A 1 174 ? 1.221 5.266 5.120 1.00 0.00 174 VAL A N 10
ATOM 26776 C CA . VAL A 1 174 ? 1.825 6.238 4.213 1.00 0.00 174 VAL A CA 10
ATOM 26777 C C . VAL A 1 174 ? 3.311 5.948 3.993 1.00 0.00 174 VAL A C 10
ATOM 26778 O O . VAL A 1 174 ? 3.672 5.193 3.090 1.00 0.00 174 VAL A O 10
ATOM 26791 N N . HIS A 1 175 ? 4.174 6.548 4.815 1.00 0.00 175 HIS A N 10
ATOM 26792 C CA . HIS A 1 175 ? 5.615 6.344 4.692 1.00 0.00 175 HIS A CA 10
ATOM 26793 C C . HIS A 1 175 ? 6.079 6.573 3.255 1.00 0.00 175 HIS A C 10
ATOM 26794 O O . HIS A 1 175 ? 6.276 5.622 2.499 1.00 0.00 175 HIS A O 10
ATOM 26808 N N . TYR A 1 176 ? 6.249 7.838 2.884 1.00 0.00 176 TYR A N 10
ATOM 26809 C CA . TYR A 1 176 ? 6.688 8.184 1.536 1.00 0.00 176 TYR A CA 10
ATOM 26810 C C . TYR A 1 176 ? 7.893 9.105 1.567 1.00 0.00 176 TYR A C 10
ATOM 26811 O O . TYR A 1 176 ? 8.055 9.908 2.487 1.00 0.00 176 TYR A O 10
ATOM 26829 N N . ARG A 1 177 ? 8.732 8.993 0.547 1.00 0.00 177 ARG A N 10
ATOM 26830 C CA . ARG A 1 177 ? 9.914 9.828 0.451 1.00 0.00 177 ARG A CA 10
ATOM 26831 C C . ARG A 1 177 ? 10.539 9.734 -0.937 1.00 0.00 177 ARG A C 10
ATOM 26832 O O . ARG A 1 177 ? 10.846 8.643 -1.418 1.00 0.00 177 ARG A O 10
ATOM 26853 N N . MET A 1 178 ? 10.725 10.884 -1.576 1.00 0.00 178 MET A N 10
ATOM 26854 C CA . MET A 1 178 ? 11.314 10.932 -2.910 1.00 0.00 178 MET A CA 10
ATOM 26855 C C . MET A 1 178 ? 12.718 10.337 -2.906 1.00 0.00 178 MET A C 10
ATOM 26856 O O . MET A 1 178 ? 12.841 9.111 -3.110 1.00 0.00 178 MET A O 10
#

InterPro domains:
  IPR003110 Phosphorylated immunoreceptor signalling ITAM [PF02189] (151-168)
  IPR003110 Phosphorylated immunoreceptor signalling ITAM [PS51055] (143-171)
  IPR003110 Phosphorylated immunoreceptor signalling ITAM [SM00077] (151-171)
  IPR013783 Immunoglobulin-like fold [G3DSA:2.60.40.10] (26-103)
  IPR015484 CD3 protein, epsilon/gamma/delta subunit [PTHR10570] (7-175)
  IPR032052 CD3 gamma/delta subunit, Ig-like domain [PF16680] (35-104)
  IPR036179 Immunoglobulin-like domain superfamily [SSF48726] (27-100)

Foldseek 3Di:
DDDDDDCQQPWDAAAQKIKTAANFDFDAKDKAQDCQQADGRMGIGHPDAAAWDKIWIDDPPAIEIEIDHGGHHPDRNDDDDPDDDDDDDPDDGGDDDDNPPADPNHFDKDWDADDQAIWIAADALPPPPFFWWKQFPVRFTDTDRIGGQAGNVGGHPGWIAGYNDRRHRYIYYYDYDD

Sequence (178 aa):
GSHMGQEEFAVEISGTTVTITCPSSGDDIKWKPDPALGDNNKYIIQNHDSSPLTVSCTAGDQEHTMYLNAKVGSADDAKKDAAKKDDAKKDDAKKDGSVAKLGVHGLSMSVKEVSGKVFLQCQESKDLNTNYLWKKGKEELGNMRQLDLGAIYDDPRGTYTCQRDENVNSTLHVHYRMGSHMGQEEFAVEISGTTVTITCPSSGDDIKWKPDPALGDNNKYIIQNHDSSPLTVSCTAGDQEHTMYLNAKVGSADDAKKDAAKKDDAKKDDAKKDGSVAKLGVHGLSMSVKEVSGKVFLQCQESKDLNTNYLWKKGKEELGNMRQLDLGAIYDDPRGTYTCQRDENVNSTLHVHYRMGSHMGQEEFAVEISGTTVTITCPSSGDDIKWKPDPALGDNNKYIIQNHDSSPLTVSCTAGDQEHTMYLNAKVGSADDAKKDAAKKDDAKKDDAKKDGSVAKLGVHGLSMSVKEVSGKVFLQCQESKDLNTNYLWKKGKEELGNMRQLDLGAIYDDPRGTYTCQRDENVNSTLHVHYRMGSHMGQEEFAVEISGTTVTITCPSSGDDIKWKPDPALGDNNKYIIQNHDSSPLTVSCTAGDQEHTMYLNAKVGSADDAKKDAAKKDDAKKDDAKKDGSVAKLGVHGLSMSVKEVSGKVFLQCQESKDLNTNYLWKKGKEELGNMRQLDLGAIYDDPRGTYTCQRDENVNSTLHVHYRMGSHMGQEEFAVEISGTTVTITCPSSGDDIKWKPDPALGDNNKYIIQNHDSSPLTVSCTAGDQEHTMYLNAKVGSADDAKKDAAKKDDAKKDDAKKDGSVAKLGVHGLSMSVKEVSGKVFLQCQESKDLNTNYLWKKGKEELGNMRQLDLGAIYDDPRGTYTCQRDENVNSTLHVHYRMGSHMGQEEFAVEISGTTVTITCPSSGDDIKWKPDPALGDNNKYIIQNHDSSPLTVSCTAGDQEHTMYLNAKVGSADDAKKDAAKKDDAKKDDAKKDGSVAKLGVHGLSMSVKEVSGKVFLQCQESKDLNTNYLWKKGKEELGNMRQLDLGAIYDDPRGTYTCQRDENVNSTLHVHYRMGSHMGQEEFAVEISGTTVTITCPSSGDDIKWKPDPALGDNNKYIIQNHDSSPLTVSCTAGDQEHTMYLNAKVGSADDAKKDAAKKDDAKKDDAKKDGSVAKLGVHGLSMSVKEVSGKVFLQCQESKDLNTNYLWKKGKEELGNMRQLDLGAIYDDPRGTYTCQRDENVNSTLHVHYRMGSHMGQEEFAVEISGTTVTITCPSSGDDIKWKPDPALGDNNKYIIQNHDSSPLTVSCTAGDQEHTMYLNAKVGSADDAKKDAAKKDDAKKDDAKKDGSVAKLGVHGLSMSVKEVSGKVFLQCQESKDLNTNYLWKKGKEELGNMRQLDLGAIYDDPRGTYTCQRDENVNSTLHVHYRMGSHMGQEEFAVEISGTTVTITCPSSGDDIKWKPDPALGDNNKYIIQNHDSSPLTVSCTAGDQEHTMYLNAKVGSADDAKKDAAKKDDAKKDDAKKDGSVAKLGVHGLSMSVKEVSGKVFLQCQESKDLNTNYLWKKGKEELGNMRQLDLGAIYDDPRGTYTCQRDENVNSTLHVHYRMGSHMGQEEFAVEISGTTVTITCPSSGDDIKWKPDPALGDNNKYIIQNHDSSPLTVSCTAGDQEHTMYLNAKVGSADDAKKDAAKKDDAKKDDAKKDGSVAKLGVHGLSMSVKEVSGKVFLQCQESKDLNTNYLWKKGKEELGNMRQLDLGAIYDDPRGTYTCQRDENVNSTLHVHYRM